Protein 5JFN (pdb70)

Structure (mmCIF, N/CA/C/O backbone):
data_5JFN
#
_entry.id   5JFN
#
_cell.length_a   83.188
_cell.length_b   106.452
_cell.length_c   125.733
_cell.angle_alpha   90.00
_cell.angle_beta   109.03
_cell.angle_gamma   90.00
#
_symmetry.space_group_name_H-M   'P 1 21 1'
#
loop_
_entity.id
_entity.type
_entity.pdbx_description
1 polymer 'Aldehyde dehydrogenase'
2 non-polymer 'propionyl Coenzyme A'
3 non-polymer 'PENTAETHYLENE GLYCOL'
4 non-polymer 'COENZYME A'
5 water water
#
loop_
_atom_site.group_PDB
_atom_site.id
_atom_site.type_symbol
_atom_site.label_atom_id
_atom_site.label_alt_id
_atom_site.label_comp_id
_atom_site.label_asym_id
_atom_site.label_entity_id
_atom_site.label_seq_id
_atom_site.pdbx_PDB_ins_code
_atom_site.Cartn_x
_atom_site.Cartn_y
_atom_site.Cartn_z
_atom_site.occupancy
_atom_site.B_iso_or_equiv
_atom_site.auth_seq_id
_atom_site.auth_comp_id
_atom_site.auth_asym_id
_atom_site.auth_atom_id
_atom_site.pdbx_PDB_model_num
ATOM 1 N N . VAL A 1 86 ? 7.221 37.245 14.056 1.00 31.08 86 VAL A N 1
ATOM 2 C CA . VAL A 1 86 ? 7.235 36.077 14.927 1.00 27.04 86 VAL A CA 1
ATOM 3 C C . VAL A 1 86 ? 8.363 35.145 14.519 1.00 23.84 86 VAL A C 1
ATOM 4 O O . VAL A 1 86 ? 8.780 35.126 13.361 1.00 22.54 86 VAL A O 1
ATOM 8 N N . SER A 1 87 ? 8.872 34.384 15.483 1.00 24.50 87 SER A N 1
ATOM 9 C CA . SER A 1 87 ? 9.823 33.332 15.159 1.00 24.57 87 SER A CA 1
ATOM 10 C C . SER A 1 87 ? 9.214 32.369 14.145 1.00 21.33 87 SER A C 1
ATOM 11 O O . SER A 1 87 ? 8.032 32.022 14.230 1.00 18.00 87 SER A O 1
ATOM 14 N N . ASP A 1 88 ? 10.013 31.971 13.156 1.00 18.48 88 ASP A N 1
ATOM 15 C CA . ASP A 1 88 ? 9.625 30.893 12.258 1.00 16.14 88 ASP A CA 1
ATOM 16 C C . ASP A 1 88 ? 10.045 29.524 12.787 1.00 18.27 88 ASP A C 1
ATOM 17 O O . ASP A 1 88 ? 9.894 28.524 12.078 1.00 17.30 88 ASP A O 1
ATOM 22 N N . GLY A 1 89 ? 10.573 29.466 14.012 1.00 15.72 89 GLY A N 1
ATOM 23 C CA . GLY A 1 89 ? 10.962 28.228 14.654 1.00 15.71 89 GLY A CA 1
ATOM 24 C C . GLY A 1 89 ? 12.302 27.658 14.237 1.00 16.27 89 GLY A C 1
ATOM 25 O O . GLY A 1 89 ? 12.660 26.571 14.703 1.00 16.12 89 GLY A O 1
ATOM 26 N N . VAL A 1 90 ? 13.061 28.345 13.386 1.00 17.25 90 VAL A N 1
ATOM 27 C CA . VAL A 1 90 ? 14.340 27.840 12.895 1.00 17.82 90 VAL A CA 1
ATOM 28 C C . VAL A 1 90 ? 15.452 28.674 13.513 1.00 19.92 90 VAL A C 1
ATOM 29 O O . VAL A 1 90 ? 15.507 29.895 13.318 1.00 23.03 90 VAL A O 1
ATOM 33 N N . PHE A 1 91 ? 16.348 28.011 14.238 1.00 14.15 91 PHE A N 1
ATOM 34 C CA . PHE A 1 91 ? 17.351 28.674 15.056 1.00 21.63 91 PHE A CA 1
ATOM 35 C C . PHE A 1 91 ? 18.751 28.356 14.554 1.00 22.45 91 PHE A C 1
ATOM 36 O O . PHE A 1 91 ? 18.994 27.301 13.965 1.00 20.41 91 PHE A O 1
ATOM 44 N N . GLU A 1 92 ? 19.675 29.288 14.796 1.00 24.25 92 GLU A N 1
ATOM 45 C CA . GLU A 1 92 ? 21.053 29.082 14.367 1.00 24.15 92 GLU A CA 1
ATOM 46 C C . GLU A 1 92 ? 21.742 28.003 15.195 1.00 24.74 92 GLU A C 1
ATOM 47 O O . GLU A 1 92 ? 22.502 27.194 14.653 1.00 30.89 92 GLU A O 1
ATOM 53 N N . THR A 1 93 ? 21.486 27.960 16.500 1.00 24.61 93 THR A N 1
ATOM 54 C CA . THR A 1 93 ? 22.115 26.974 17.369 1.00 23.22 93 THR A CA 1
ATOM 55 C C . THR A 1 93 ? 21.064 26.086 18.025 1.00 20.34 93 THR A C 1
ATOM 56 O O . THR A 1 93 ? 19.933 26.511 18.285 1.00 18.79 93 THR A O 1
ATOM 60 N N . MET A 1 94 ? 21.458 24.840 18.289 1.00 21.29 94 MET A N 1
ATOM 61 C CA . MET A 1 94 ? 20.581 23.916 18.999 1.00 22.51 94 MET A CA 1
ATOM 62 C C . MET A 1 94 ? 20.260 24.428 20.396 1.00 19.61 94 MET A C 1
ATOM 63 O O . MET A 1 94 ? 19.124 24.297 20.867 1.00 18.93 94 MET A O 1
ATOM 68 N N . ASP A 1 95 ? 21.242 25.028 21.072 1.00 21.70 95 ASP A N 1
ATOM 69 C CA . ASP A 1 95 ? 20.986 25.562 22.406 1.00 23.73 95 ASP A CA 1
ATOM 70 C C . ASP A 1 95 ? 19.890 26.621 22.375 1.00 21.14 95 ASP A C 1
ATOM 71 O O . ASP A 1 95 ? 19.011 26.641 23.246 1.00 18.35 95 ASP A O 1
ATOM 76 N N . ALA A 1 96 ? 19.920 27.509 21.378 1.00 19.39 96 ALA A N 1
ATOM 77 C CA . ALA A 1 96 ? 18.889 28.538 21.297 1.00 21.69 96 ALA A CA 1
ATOM 78 C C . ALA A 1 96 ? 17.525 27.930 20.992 1.00 16.41 96 ALA A C 1
ATOM 79 O O . ALA A 1 96 ? 16.506 28.378 21.533 1.00 16.72 96 ALA A O 1
ATOM 81 N N . ALA A 1 97 ? 17.487 26.910 20.130 1.00 16.18 97 ALA A N 1
ATOM 82 C CA . ALA A 1 97 ? 16.227 26.234 19.840 1.00 14.76 97 ALA A CA 1
ATOM 83 C C . ALA A 1 97 ? 15.638 25.611 21.100 1.00 14.06 97 ALA A C 1
ATOM 84 O O . ALA A 1 97 ? 14.442 25.751 21.371 1.00 12.96 97 ALA A O 1
ATOM 86 N N . VAL A 1 98 ? 16.468 24.917 21.881 1.00 14.16 98 VAL A N 1
ATOM 87 C CA . VAL A 1 98 ? 15.980 24.261 23.094 1.00 15.01 98 VAL A CA 1
ATOM 88 C C . VAL A 1 98 ? 15.490 25.295 24.099 1.00 16.85 98 VAL A C 1
ATOM 89 O O . VAL A 1 98 ? 14.400 25.164 24.669 1.00 14.90 98 VAL A O 1
ATOM 93 N N . GLU A 1 99 ? 16.290 26.340 24.336 1.00 16.50 99 GLU A N 1
ATOM 94 C CA . GLU A 1 99 ? 15.868 27.384 25.264 1.00 19.34 99 GLU A CA 1
ATOM 95 C C . GLU A 1 99 ? 14.534 27.979 24.839 1.00 16.50 99 GLU A C 1
ATOM 96 O O . GLU A 1 99 ? 13.635 28.154 25.666 1.00 16.69 99 GLU A O 1
ATOM 102 N N . ALA A 1 100 ? 14.370 28.248 23.544 1.00 15.52 100 ALA A N 1
ATOM 103 C CA . ALA A 1 100 ? 13.111 28.806 23.065 1.00 14.71 100 ALA A CA 1
ATOM 104 C C . ALA A 1 100 ? 11.957 27.827 23.256 1.00 14.22 100 ALA A C 1
ATOM 105 O O . ALA A 1 100 ? 10.857 28.226 23.653 1.00 13.28 100 ALA A O 1
ATOM 107 N N . ALA A 1 101 ? 12.181 26.545 22.955 1.00 13.26 101 ALA A N 1
ATOM 108 C CA . ALA A 1 101 ? 11.129 25.554 23.158 1.00 15.45 101 ALA A CA 1
ATOM 109 C C . ALA A 1 101 ? 10.798 25.379 24.635 1.00 15.28 101 ALA A C 1
ATOM 110 O O . ALA A 1 101 ? 9.643 25.102 24.979 1.00 12.87 101 ALA A O 1
ATOM 112 N N . ALA A 1 102 ? 11.794 25.522 25.516 1.00 14.96 102 ALA A N 1
ATOM 113 C CA . ALA A 1 102 ? 11.539 25.422 26.953 1.00 12.83 102 ALA A CA 1
ATOM 114 C C . ALA A 1 102 ? 10.652 26.560 27.432 1.00 18.04 102 ALA A C 1
ATOM 115 O O . ALA A 1 102 ? 9.708 26.339 28.203 1.00 13.87 102 ALA A O 1
ATOM 117 N N . LEU A 1 103 ? 10.942 27.784 26.984 1.00 15.84 103 LEU A N 1
ATOM 118 C CA . LEU A 1 103 ? 10.073 28.913 27.297 1.00 16.17 103 LEU A CA 1
ATOM 119 C C . LEU A 1 103 ? 8.698 28.728 26.673 1.00 14.96 103 LEU A C 1
ATOM 120 O O . LEU A 1 103 ? 7.676 29.004 27.310 1.00 13.49 103 LEU A O 1
ATOM 125 N N . ALA A 1 104 ? 8.654 28.246 25.428 1.00 13.04 104 ALA A N 1
ATOM 126 C CA . ALA A 1 104 ? 7.375 28.035 24.758 1.00 13.89 104 ALA A CA 1
ATOM 127 C C . ALA A 1 104 ? 6.492 27.068 25.537 1.00 13.16 104 ALA A C 1
ATOM 128 O O . ALA A 1 104 ? 5.280 27.279 25.661 1.00 12.94 104 ALA A O 1
ATOM 130 N N . GLN A 1 105 ? 7.080 25.994 26.058 1.00 13.86 105 GLN A N 1
ATOM 131 C CA . GLN A 1 105 ? 6.270 24.993 26.741 1.00 13.75 105 GLN A CA 1
ATOM 132 C C . GLN A 1 105 ? 5.811 25.486 28.110 1.00 12.91 105 GLN A C 1
ATOM 133 O O . GLN A 1 105 ? 4.715 25.129 28.559 1.00 14.02 105 GLN A O 1
ATOM 139 N N . GLN A 1 106 ? 6.617 26.314 28.780 1.00 14.17 106 GLN A N 1
ATOM 140 C CA . GLN A 1 106 ? 6.132 27.002 29.976 1.00 15.85 106 GLN A CA 1
ATOM 141 C C . GLN A 1 106 ? 4.875 27.807 29.670 1.00 16.16 106 GLN A C 1
ATOM 142 O O . GLN A 1 106 ? 3.866 27.706 30.377 1.00 13.34 106 GLN A O 1
ATOM 148 N N . GLN A 1 107 ? 4.923 28.620 28.615 1.00 14.41 107 GLN A N 1
ATOM 149 C CA . GLN A 1 107 ? 3.745 29.378 28.212 1.00 13.88 107 GLN A CA 1
ATOM 150 C C . GLN A 1 107 ? 2.619 28.454 27.773 1.00 13.34 107 GLN A C 1
ATOM 151 O O . GLN A 1 107 ? 1.444 28.701 28.078 1.00 15.49 107 GLN A O 1
ATOM 157 N N . TYR A 1 108 ? 2.961 27.382 27.053 1.00 12.99 108 TYR A N 1
ATOM 158 C CA . TYR A 1 108 ? 1.953 26.436 26.571 1.00 13.70 108 TYR A CA 1
ATOM 159 C C . TYR A 1 108 ? 1.151 25.838 27.723 1.00 15.72 108 TYR A C 1
ATOM 160 O O . TYR A 1 108 ? -0.045 25.572 27.571 1.00 14.19 108 TYR A O 1
ATOM 169 N N . LEU A 1 109 ? 1.785 25.642 28.885 1.00 11.63 109 LEU A N 1
ATOM 170 C CA . LEU A 1 109 ? 1.074 25.114 30.048 1.00 19.20 109 LEU A CA 1
ATOM 171 C C . LEU A 1 109 ? -0.098 25.992 30.464 1.00 20.72 109 LEU A C 1
ATOM 172 O O . LEU A 1 109 ? -1.030 25.493 31.103 1.00 19.44 109 LEU A O 1
ATOM 177 N N . LEU A 1 110 ? -0.069 27.284 30.126 1.00 13.89 110 LEU A N 1
ATOM 178 C CA . LEU A 1 110 ? -1.176 28.179 30.436 1.00 17.60 110 LEU A CA 1
ATOM 179 C C . LEU A 1 110 ? -2.285 28.139 29.394 1.00 21.13 110 LEU A C 1
ATOM 180 O O . LEU A 1 110 ? -3.314 28.792 29.589 1.00 20.89 110 LEU A O 1
ATOM 185 N N . CYS A 1 111 ? -2.104 27.408 28.299 1.00 17.08 111 CYS A N 1
ATOM 186 C CA . CYS A 1 111 ? -3.119 27.318 27.262 1.00 14.22 111 CYS A CA 1
ATOM 187 C C . CYS A 1 111 ? -4.136 26.235 27.603 1.00 13.01 111 CYS A C 1
ATOM 188 O O . CYS A 1 111 ? -3.842 25.279 28.321 1.00 15.49 111 CYS A O 1
ATOM 191 N N . SER A 1 112 ? -5.340 26.397 27.071 1.00 13.23 112 SER A N 1
ATOM 192 C CA . SER A 1 112 ? -6.426 25.470 27.332 1.00 12.44 112 SER A CA 1
ATOM 193 C C . SER A 1 112 ? -6.298 24.217 26.466 1.00 13.19 112 SER A C 1
ATOM 194 O O . SER A 1 112 ? -5.525 24.163 25.505 1.00 14.84 112 SER A O 1
ATOM 197 N N . MET A 1 113 ? -7.092 23.198 26.805 1.00 11.58 113 MET A N 1
ATOM 198 C CA . MET A 1 113 ? -7.203 22.048 25.912 1.00 13.78 113 MET A CA 1
ATOM 199 C C . MET A 1 113 ? -7.830 22.455 24.587 1.00 14.29 113 MET A C 1
ATOM 200 O O . MET A 1 113 ? -7.526 21.865 23.547 1.00 12.10 113 MET A O 1
ATOM 205 N N . SER A 1 114 ? -8.707 23.461 24.609 1.00 15.73 114 SER A N 1
ATOM 206 C CA . SER A 1 114 ? -9.253 23.992 23.366 1.00 18.19 114 SER A CA 1
ATOM 207 C C . SER A 1 114 ? -8.155 24.612 22.510 1.00 12.85 114 SER A C 1
ATOM 208 O O . SER A 1 114 ? -8.120 24.405 21.291 1.00 15.11 114 SER A O 1
ATOM 211 N N . ASP A 1 115 ? -7.232 25.353 23.135 1.00 12.82 115 ASP A N 1
ATOM 212 C CA . ASP A 1 115 ? -6.072 25.864 22.404 1.00 13.73 115 ASP A CA 1
ATOM 213 C C . ASP A 1 115 ? -5.271 24.724 21.790 1.00 12.05 115 ASP A C 1
ATOM 214 O O . ASP A 1 115 ? -4.939 24.754 20.599 1.00 12.04 115 ASP A O 1
ATOM 219 N N . ARG A 1 116 ? -4.941 23.710 22.599 1.00 13.79 116 ARG A N 1
ATOM 220 C CA . ARG A 1 116 ? -4.218 22.548 22.085 1.00 10.94 116 ARG A CA 1
ATOM 221 C C . ARG A 1 116 ? -4.920 21.948 20.879 1.00 9.30 116 ARG A C 1
ATOM 222 O O . ARG A 1 116 ? -4.280 21.623 19.870 1.00 9.58 116 ARG A O 1
ATOM 230 N N . ALA A 1 117 ? -6.241 21.773 20.976 1.00 9.84 117 ALA A N 1
ATOM 231 C CA . ALA A 1 117 ? -6.985 21.190 19.867 1.00 11.01 117 ALA A CA 1
ATOM 232 C C . ALA A 1 117 ? -6.883 22.058 18.619 1.00 11.80 117 ALA A C 1
ATOM 233 O O . ALA A 1 117 ? -6.749 21.541 17.504 1.00 10.60 117 ALA A O 1
ATOM 235 N N . ARG A 1 118 ? -6.938 23.384 18.787 1.00 11.39 118 ARG A N 1
ATOM 236 C CA . ARG A 1 118 ? -6.812 24.267 17.629 1.00 12.96 118 ARG A CA 1
ATOM 237 C C . ARG A 1 118 ? -5.443 24.124 16.980 1.00 9.38 118 ARG A C 1
ATOM 238 O O . ARG A 1 118 ? -5.328 24.116 15.746 1.00 9.92 118 ARG A O 1
ATOM 246 N N . PHE A 1 119 ? -4.391 23.984 17.793 1.00 9.21 119 PHE A N 1
ATOM 247 C CA . PHE A 1 119 ? -3.045 23.861 17.235 1.00 10.38 119 PHE A CA 1
ATOM 248 C C . PHE A 1 119 ? -2.866 22.522 16.531 1.00 11.31 119 PHE A C 1
ATOM 249 O O . PHE A 1 119 ? -2.256 22.456 15.457 1.00 11.05 119 PHE A O 1
ATOM 257 N N . VAL A 1 120 ? -3.391 21.446 17.126 1.00 9.90 120 VAL A N 1
ATOM 258 C CA . VAL A 1 120 ? -3.394 20.140 16.468 1.00 12.11 120 VAL A CA 1
ATOM 259 C C . VAL A 1 120 ? -4.102 20.219 15.122 1.00 11.24 120 VAL A C 1
ATOM 260 O O . VAL A 1 120 ? -3.573 19.776 14.096 1.00 10.92 120 VAL A O 1
ATOM 264 N N . GLN A 1 121 ? -5.325 20.760 15.110 1.00 11.03 121 GLN A N 1
ATOM 265 C CA . GLN A 1 121 ? -6.033 20.939 13.846 1.00 11.16 121 GLN A CA 1
ATOM 266 C C . GLN A 1 121 ? -5.232 21.805 12.882 1.00 13.02 121 GLN A C 1
ATOM 267 O O . GLN A 1 121 ? -5.263 21.575 11.663 1.00 13.51 121 GLN A O 1
ATOM 273 N N . GLY A 1 122 ? -4.492 22.783 13.411 1.00 13.27 122 GLY A N 1
ATOM 274 C CA . GLY A 1 122 ? -3.669 23.623 12.556 1.00 13.44 122 GLY A CA 1
ATOM 275 C C . GLY A 1 122 ? -2.600 22.835 11.827 1.00 15.79 122 GLY A C 1
ATOM 276 O O . GLY A 1 122 ? -2.386 23.025 10.627 1.00 12.22 122 GLY A O 1
ATOM 277 N N . ILE A 1 123 ? -1.918 21.933 12.540 1.00 10.99 123 ILE A N 1
ATOM 278 C CA . ILE A 1 123 ? -0.895 21.114 11.896 1.00 14.00 123 ILE A CA 1
ATOM 279 C C . ILE A 1 123 ? -1.524 20.180 10.869 1.00 15.71 123 ILE A C 1
ATOM 280 O O . ILE A 1 123 ? -0.990 20.004 9.769 1.00 15.97 123 ILE A O 1
ATOM 285 N N . ARG A 1 124 ? -2.660 19.563 11.210 1.00 11.77 124 ARG A N 1
ATOM 286 C CA . ARG A 1 124 ? -3.390 18.778 10.221 1.00 14.44 124 ARG A CA 1
ATOM 287 C C . ARG A 1 124 ? -3.660 19.607 8.971 1.00 14.99 124 ARG A C 1
ATOM 288 O O . ARG A 1 124 ? -3.399 19.165 7.848 1.00 11.74 124 ARG A O 1
ATOM 296 N N . ASP A 1 125 ? -4.180 20.822 9.160 1.00 12.83 125 ASP A N 1
ATOM 297 C CA . ASP A 1 125 ? -4.493 21.683 8.025 1.00 15.78 125 ASP A CA 1
ATOM 298 C C . ASP A 1 125 ? -3.257 21.976 7.185 1.00 13.68 125 ASP A C 1
ATOM 299 O O . ASP A 1 125 ? -3.351 22.095 5.957 1.00 15.68 125 ASP A O 1
ATOM 304 N N . VAL A 1 126 ? -2.092 22.116 7.822 1.00 12.02 126 VAL A N 1
ATOM 305 C CA . VAL A 1 126 ? -0.885 22.435 7.062 1.00 12.95 126 VAL A CA 1
ATOM 306 C C . VAL A 1 126 ? -0.585 21.328 6.061 1.00 16.57 126 VAL A C 1
ATOM 307 O O . VAL A 1 126 ? -0.415 21.578 4.863 1.00 12.26 126 VAL A O 1
ATOM 311 N N . ILE A 1 127 ? -0.533 20.082 6.537 1.00 12.16 127 ILE A N 1
ATOM 312 C CA . ILE A 1 127 ? -0.113 18.991 5.665 1.00 12.19 127 ILE A CA 1
ATOM 313 C C . ILE A 1 127 ? -1.257 18.516 4.777 1.00 12.48 127 ILE A C 1
ATOM 314 O O . ILE A 1 127 ? -1.017 17.980 3.689 1.00 14.12 127 ILE A O 1
ATOM 319 N N . LEU A 1 128 ? -2.504 18.698 5.205 1.00 11.48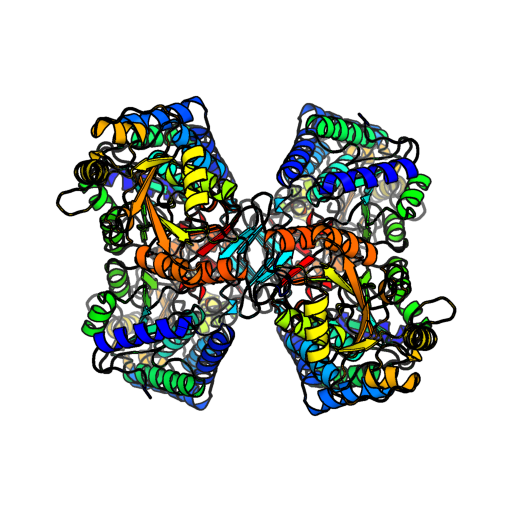 128 LEU A N 1
ATOM 320 C CA . LEU A 1 128 ? -3.636 18.220 4.423 1.00 15.34 128 LEU A CA 1
ATOM 321 C C . LEU A 1 128 ? -4.096 19.213 3.366 1.00 18.07 128 LEU A C 1
ATOM 322 O O . LEU A 1 128 ? -4.914 18.855 2.510 1.00 15.73 128 LEU A O 1
ATOM 327 N N . ASN A 1 129 ? -3.615 20.447 3.411 1.00 13.52 129 ASN A N 1
ATOM 328 C CA . ASN A 1 129 ? -3.856 21.357 2.302 1.00 17.17 129 ASN A CA 1
ATOM 329 C C . ASN A 1 129 ? -3.272 20.745 1.035 1.00 12.69 129 ASN A C 1
ATOM 330 O O . ASN A 1 129 ? -2.076 20.446 0.981 1.00 14.20 129 ASN A O 1
ATOM 335 N N . GLN A 1 130 ? -4.126 20.521 0.032 1.00 18.25 130 GLN A N 1
ATOM 336 C CA . GLN A 1 130 ? -3.730 19.702 -1.116 1.00 19.97 130 GLN A CA 1
ATOM 337 C C . GLN A 1 130 ? -2.442 20.206 -1.751 1.00 19.01 130 GLN A C 1
ATOM 338 O O . GLN A 1 130 ? -1.512 19.432 -2.011 1.00 16.56 130 GLN A O 1
ATOM 344 N N . ASP A 1 131 ? -2.367 21.514 -1.998 1.00 17.61 131 ASP A N 1
ATOM 345 C CA . ASP A 1 131 ? -1.190 22.069 -2.654 1.00 16.53 131 ASP A CA 1
ATOM 346 C C . ASP A 1 131 ? 0.061 21.845 -1.815 1.00 14.80 131 ASP A C 1
ATOM 347 O O . ASP A 1 131 ? 1.130 21.530 -2.350 1.00 14.32 131 ASP A O 1
ATOM 352 N N . THR A 1 132 ? -0.055 22.012 -0.492 1.00 12.28 132 THR A N 1
ATOM 353 C CA . THR A 1 132 ? 1.082 21.772 0.391 1.00 10.58 132 THR A CA 1
ATOM 354 C C . THR A 1 132 ? 1.404 20.286 0.461 1.00 14.31 132 THR A C 1
ATOM 355 O O . THR A 1 132 ? 2.577 19.896 0.507 1.00 15.32 132 THR A O 1
ATOM 359 N N . LEU A 1 133 ? 0.367 19.452 0.501 1.00 11.67 133 LEU A N 1
ATOM 360 C CA . LEU A 1 133 ? 0.552 18.007 0.489 1.00 16.17 133 LEU A CA 1
ATOM 361 C C . LEU A 1 133 ? 1.404 17.587 -0.699 1.00 13.71 133 LEU A C 1
ATOM 362 O O . LEU A 1 133 ? 2.379 16.843 -0.555 1.00 14.39 133 LEU A O 1
ATOM 367 N N . GLU A 1 134 ? 1.070 18.103 -1.879 1.00 11.90 134 GLU A N 1
ATOM 368 C CA . GLU A 1 134 ? 1.805 17.728 -3.083 1.00 18.60 134 GLU A CA 1
ATOM 369 C C . GLU A 1 134 ? 3.216 18.298 -3.068 1.00 15.21 134 GLU A C 1
ATOM 370 O O . GLU A 1 134 ? 4.168 17.619 -3.468 1.00 15.22 134 GLU A O 1
ATOM 376 N N . LYS A 1 135 ? 3.372 19.533 -2.586 1.00 16.71 135 LYS A N 1
ATOM 377 C CA . LYS A 1 135 ? 4.691 20.153 -2.517 1.00 15.97 135 LYS A CA 1
ATOM 378 C C . LYS A 1 135 ? 5.618 19.385 -1.582 1.00 19.92 135 LYS A C 1
ATOM 379 O O . LYS A 1 135 ? 6.771 19.096 -1.932 1.00 20.11 135 LYS A O 1
ATOM 385 N N . MET A 1 136 ? 5.138 19.068 -0.373 1.00 14.92 136 MET A N 1
ATOM 386 C CA . MET A 1 136 ? 5.942 18.295 0.573 1.00 16.62 136 MET A CA 1
ATOM 387 C C . MET A 1 136 ? 6.333 16.946 -0.010 1.00 14.02 136 MET A C 1
ATOM 388 O O . MET A 1 136 ? 7.470 16.488 0.156 1.00 17.77 136 MET A O 1
ATOM 393 N N . SER A 1 137 ? 5.390 16.281 -0.669 1.00 12.83 137 SER A N 1
ATOM 394 C CA . SER A 1 137 ? 5.662 14.949 -1.196 1.00 18.46 137 SER A CA 1
ATOM 395 C C . SER A 1 137 ? 6.701 15.005 -2.308 1.00 18.06 137 SER A C 1
ATOM 396 O O . SER A 1 137 ? 7.650 14.213 -2.327 1.00 15.42 137 SER A O 1
ATOM 399 N N . ARG A 1 138 ? 6.549 15.953 -3.234 1.00 16.79 138 ARG A N 1
ATOM 400 C CA . ARG A 1 138 ? 7.503 16.057 -4.331 1.00 18.00 138 ARG A CA 1
ATOM 401 C C . ARG A 1 138 ? 8.862 16.519 -3.830 1.00 15.75 138 ARG A C 1
ATOM 402 O O . ARG A 1 138 ? 9.899 15.980 -4.231 1.00 15.84 138 ARG A O 1
ATOM 410 N N . MET A 1 139 ? 8.871 17.505 -2.931 1.00 15.94 139 MET A N 1
ATOM 411 C CA . MET A 1 139 ? 10.128 18.061 -2.449 1.00 14.66 139 MET A CA 1
ATOM 412 C C . MET A 1 139 ? 10.955 17.016 -1.715 1.00 15.83 139 MET A C 1
ATOM 413 O O . MET A 1 139 ? 12.182 16.974 -1.859 1.00 15.79 139 MET A O 1
ATOM 418 N N . ALA A 1 140 ? 10.303 16.172 -0.906 1.00 16.63 140 ALA A N 1
ATOM 419 C CA . ALA A 1 140 ? 11.037 15.149 -0.168 1.00 16.26 140 ALA A CA 1
ATOM 420 C C . ALA A 1 140 ? 11.732 14.182 -1.118 1.00 12.72 140 ALA A C 1
ATOM 421 O O . ALA A 1 140 ? 12.912 13.859 -0.940 1.00 17.39 140 ALA A O 1
ATOM 423 N N . VAL A 1 141 ? 11.003 13.699 -2.127 1.00 11.33 141 VAL A N 1
ATOM 424 C CA . VAL A 1 141 ? 11.579 12.764 -3.098 1.00 18.13 141 VAL A CA 1
ATOM 425 C C . VAL A 1 141 ? 12.750 13.408 -3.828 1.00 17.54 141 VAL A C 1
ATOM 426 O O . VAL A 1 141 ? 13.821 12.807 -3.984 1.00 17.15 141 VAL A O 1
ATOM 430 N N . GLU A 1 142 ? 12.565 14.648 -4.283 1.00 18.04 142 GLU A N 1
ATOM 431 C CA . GLU A 1 142 ? 13.618 15.298 -5.056 1.00 20.70 142 GLU A CA 1
ATOM 432 C C . GLU A 1 142 ? 14.825 15.623 -4.184 1.00 16.40 142 GLU A C 1
ATOM 433 O O . GLU A 1 142 ? 15.970 15.480 -4.628 1.00 15.21 142 GLU A O 1
ATOM 439 N N . GLU A 1 143 ? 14.600 16.028 -2.928 1.00 15.36 143 GLU A N 1
ATOM 440 C CA . GLU A 1 143 ? 15.732 16.352 -2.064 1.00 12.36 143 GLU A CA 1
ATOM 441 C C . GLU A 1 143 ? 16.478 15.097 -1.617 1.00 15.04 143 GLU A C 1
ATOM 442 O O . GLU A 1 143 ? 17.715 15.067 -1.621 1.00 15.92 143 GLU A O 1
ATOM 448 N N . THR A 1 144 ? 15.750 14.062 -1.184 1.00 18.85 144 THR A N 1
ATOM 449 C CA . THR A 1 144 ? 16.411 12.885 -0.630 1.00 15.61 144 THR A CA 1
ATOM 450 C C . THR A 1 144 ? 16.779 11.851 -1.684 1.00 15.14 144 THR A C 1
ATOM 451 O O . THR A 1 144 ? 17.659 11.024 -1.430 1.00 16.10 144 THR A O 1
ATOM 455 N N . GLY A 1 145 ? 16.124 11.870 -2.843 1.00 17.18 145 GLY A N 1
ATOM 456 C CA . GLY A 1 145 ? 16.298 10.799 -3.802 1.00 18.66 145 GLY A CA 1
ATOM 457 C C . GLY A 1 145 ? 15.638 9.496 -3.408 1.00 24.03 145 GLY A C 1
ATOM 458 O O . GLY A 1 145 ? 15.845 8.484 -4.086 1.00 19.08 145 GLY A O 1
ATOM 459 N N . MET A 1 146 ? 14.840 9.490 -2.341 1.00 20.14 146 MET A N 1
ATOM 460 C CA . MET A 1 146 ? 14.254 8.273 -1.790 1.00 18.26 146 MET A CA 1
ATOM 461 C C . MET A 1 146 ? 12.737 8.354 -1.816 1.00 19.09 146 MET A C 1
ATOM 462 O O . MET A 1 146 ? 12.151 9.382 -1.453 1.00 18.92 146 MET A O 1
ATOM 467 N N . GLY A 1 147 ? 12.105 7.262 -2.222 1.00 17.94 147 GLY A N 1
ATOM 468 C CA . GLY A 1 147 ? 10.662 7.191 -2.217 1.00 12.13 147 GLY A CA 1
ATOM 469 C C . GLY A 1 147 ? 10.058 7.650 -3.521 1.00 21.99 147 GLY A C 1
ATOM 470 O O . GLY A 1 147 ? 10.749 7.906 -4.510 1.00 19.11 147 GLY A O 1
ATOM 471 N N . ASN A 1 148 ? 8.730 7.751 -3.529 1.00 14.46 148 ASN A N 1
ATOM 472 C CA . ASN A 1 148 ? 8.052 8.237 -4.719 1.00 19.33 148 ASN A CA 1
ATOM 473 C C . ASN A 1 148 ? 6.906 9.153 -4.321 1.00 19.86 148 ASN A C 1
ATOM 474 O O . ASN A 1 148 ? 6.340 9.057 -3.229 1.00 17.68 148 ASN A O 1
ATOM 479 N N . TYR A 1 149 ? 6.558 10.026 -5.264 1.00 17.45 149 TYR A N 1
ATOM 480 C CA . TYR A 1 149 ? 5.672 11.148 -4.990 1.00 17.60 149 TYR A CA 1
ATOM 481 C C . TYR A 1 149 ? 4.255 10.686 -4.666 1.00 20.22 149 TYR A C 1
ATOM 482 O O . TYR A 1 149 ? 3.651 11.148 -3.690 1.00 14.24 149 TYR A O 1
ATOM 491 N N . GLU A 1 150 ? 3.708 9.769 -5.472 1.00 15.64 150 GLU A N 1
ATOM 492 C CA . GLU A 1 150 ? 2.316 9.365 -5.297 1.00 14.45 150 GLU A CA 1
ATOM 493 C C . GLU A 1 150 ? 2.079 8.760 -3.917 1.00 16.63 150 GLU A C 1
ATOM 494 O O . GLU A 1 150 ? 1.024 8.975 -3.308 1.00 18.04 150 GLU A O 1
ATOM 500 N N . HIS A 1 151 ? 3.053 8.013 -3.401 1.00 11.99 151 HIS A N 1
ATOM 501 C CA . HIS A 1 151 ? 2.864 7.347 -2.119 1.00 15.71 151 HIS A CA 1
ATOM 502 C C . HIS A 1 151 ? 3.151 8.270 -0.948 1.00 17.64 151 HIS A C 1
ATOM 503 O O . HIS A 1 151 ? 2.569 8.093 0.128 1.00 14.27 151 HIS A O 1
ATOM 510 N N . LYS A 1 152 ? 4.043 9.249 -1.123 1.00 15.91 152 LYS A N 1
ATOM 511 C CA . LYS A 1 152 ? 4.205 10.246 -0.073 1.00 15.64 152 LYS A CA 1
ATOM 512 C C . LYS A 1 152 ? 2.949 11.095 0.079 1.00 14.45 152 LYS A C 1
ATOM 513 O O . LYS A 1 152 ? 2.639 11.542 1.189 1.00 13.57 152 LYS A O 1
ATOM 519 N N . LEU A 1 153 ? 2.197 11.300 -1.009 1.00 13.57 153 LEU A N 1
ATOM 520 C CA . LEU A 1 153 ? 0.869 11.897 -0.888 1.00 13.52 153 LEU A CA 1
ATOM 521 C C . LEU A 1 153 ? 0.015 11.109 0.093 1.00 16.32 153 LEU A C 1
ATOM 522 O O . LEU A 1 153 ? -0.653 11.678 0.965 1.00 16.33 153 LEU A O 1
ATOM 527 N N . ILE A 1 154 ? 0.021 9.786 -0.046 1.00 15.66 154 ILE A N 1
ATOM 528 C CA . ILE A 1 154 ? -0.782 8.938 0.826 1.00 13.15 154 ILE A CA 1
ATOM 529 C C . ILE A 1 154 ? -0.254 8.990 2.253 1.00 12.32 154 ILE A C 1
ATOM 530 O O . ILE A 1 154 ? -1.026 9.138 3.209 1.00 15.42 154 ILE A O 1
ATOM 535 N N . LYS A 1 155 ? 1.068 8.902 2.420 1.00 12.03 155 LYS A N 1
ATOM 536 C CA . LYS A 1 155 ? 1.632 8.802 3.764 1.00 15.45 155 LYS A CA 1
ATOM 537 C C . LYS A 1 155 ? 1.501 10.117 4.522 1.00 15.79 155 LYS A C 1
ATOM 538 O O . LYS A 1 155 ? 1.137 10.125 5.705 1.00 12.99 155 LYS A O 1
ATOM 544 N N . ASN A 1 156 ? 1.794 11.240 3.862 1.00 12.69 156 ASN A N 1
ATOM 545 C CA . ASN A 1 156 ? 1.597 12.533 4.508 1.00 13.46 156 ASN A CA 1
ATOM 546 C C . ASN A 1 156 ? 0.140 12.733 4.894 1.00 12.74 156 ASN A C 1
ATOM 547 O O . ASN A 1 156 ? -0.155 13.228 5.988 1.00 13.22 156 ASN A O 1
ATOM 552 N N . ARG A 1 157 ? -0.788 12.349 4.012 1.00 10.71 157 ARG A N 1
ATOM 553 C CA . ARG A 1 157 ? -2.200 12.444 4.363 1.00 13.86 157 ARG A CA 1
ATOM 554 C C . ARG A 1 157 ? -2.530 11.529 5.531 1.00 16.48 157 ARG A C 1
ATOM 555 O O . ARG A 1 157 ? -3.274 11.912 6.440 1.00 13.14 157 ARG A O 1
ATOM 563 N N . LEU A 1 158 ? -1.983 10.314 5.520 1.00 13.57 158 LEU A N 1
ATOM 564 C CA . LEU A 1 158 ? -2.187 9.402 6.637 1.00 16.55 158 LEU A CA 1
ATOM 565 C C . LEU A 1 158 ? -1.730 10.033 7.944 1.00 16.31 158 LEU A C 1
ATOM 566 O O . LEU A 1 158 ? -2.413 9.922 8.971 1.00 14.75 158 LEU A O 1
ATOM 571 N N . ALA A 1 159 ? -0.569 10.693 7.925 1.00 12.89 159 ALA A N 1
ATOM 572 C CA . ALA A 1 159 ? -0.070 11.362 9.124 1.00 13.09 159 ALA A CA 1
ATOM 573 C C . ALA A 1 159 ? -1.001 12.492 9.549 1.00 15.03 159 ALA A C 1
ATOM 574 O O . ALA A 1 159 ? -1.324 12.635 10.733 1.00 13.30 159 ALA A O 1
ATOM 576 N N . GLY A 1 160 ? -1.438 13.315 8.594 1.00 11.94 160 GLY A N 1
ATOM 577 C CA . GLY A 1 160 ? -2.327 14.412 8.940 1.00 13.95 160 GLY A CA 1
ATOM 578 C C . GLY A 1 160 ? -3.701 13.946 9.390 1.00 15.47 160 GLY A C 1
ATOM 579 O O . GLY A 1 160 ? -4.305 14.541 10.290 1.00 13.77 160 GLY A O 1
ATOM 580 N N . GLU A 1 161 ? -4.211 12.873 8.785 1.00 12.11 161 GLU A N 1
ATOM 581 C CA . GLU A 1 161 ? -5.584 12.460 9.054 1.00 17.65 161 GLU A CA 1
ATOM 582 C C . GLU A 1 161 ? -5.729 11.530 10.257 1.00 15.00 161 GLU A C 1
ATOM 583 O O . GLU A 1 161 ? -6.723 11.630 10.984 1.00 13.86 161 GLU A O 1
ATOM 589 N N . LYS A 1 162 ? -4.794 10.604 10.475 1.00 11.56 162 LYS A N 1
ATOM 590 C CA . LYS A 1 162 ? -5.021 9.527 11.432 1.00 12.92 162 LYS A CA 1
ATOM 591 C C . LYS A 1 162 ? -4.083 9.558 12.634 1.00 13.54 162 LYS A C 1
ATOM 592 O O . LYS A 1 162 ? -4.124 8.638 13.456 1.00 15.23 162 LYS A O 1
ATOM 598 N N . THR A 1 163 ? -3.255 10.587 12.772 1.00 12.86 163 THR A N 1
ATOM 599 C CA . THR A 1 163 ? -2.525 10.774 14.023 1.00 10.15 163 THR A CA 1
ATOM 600 C C . THR A 1 163 ? -3.501 11.206 15.116 1.00 10.11 163 THR A C 1
ATOM 601 O O . THR A 1 163 ? -4.254 12.170 14.920 1.00 11.07 163 THR A O 1
ATOM 605 N N . PRO A 1 164 ? -3.542 10.516 16.260 1.00 9.77 164 PRO A N 1
ATOM 606 C CA . PRO A 1 164 ? -4.446 10.942 17.336 1.00 7.56 164 PRO A CA 1
ATOM 607 C C . PRO A 1 164 ? -4.123 12.351 17.813 1.00 9.79 164 PRO A C 1
ATOM 608 O O . PRO A 1 164 ? -2.959 12.752 17.874 1.00 11.37 164 PRO A O 1
ATOM 612 N N . GLY A 1 165 ? -5.170 13.098 18.145 1.00 9.77 165 GLY A N 1
ATOM 613 C CA . GLY A 1 165 ? -5.079 14.402 18.782 1.00 11.44 165 GLY A CA 1
ATOM 614 C C . GLY A 1 165 ? -5.327 14.322 20.276 1.00 10.35 165 GLY A C 1
ATOM 615 O O . GLY A 1 165 ? -5.018 13.317 20.926 1.00 10.92 165 GLY A O 1
ATOM 616 N N . ILE A 1 166 ? -5.910 15.390 20.836 1.00 8.79 166 ILE A N 1
ATOM 617 C CA . ILE A 1 166 ? -6.073 15.438 22.289 1.00 10.96 166 ILE A CA 1
ATOM 618 C C . ILE A 1 166 ? -7.055 14.388 22.792 1.00 13.76 166 ILE A C 1
ATOM 619 O O . ILE A 1 166 ? -7.061 14.077 23.989 1.00 12.30 166 ILE A O 1
ATOM 624 N N . GLU A 1 167 ? -7.890 13.826 21.917 1.00 15.08 167 GLU A N 1
ATOM 625 C CA . GLU A 1 167 ? -8.765 12.743 22.348 1.00 11.80 167 GLU A CA 1
ATOM 626 C C . GLU A 1 167 ? -7.970 11.521 22.794 1.00 12.84 167 GLU A C 1
ATOM 627 O O . GLU A 1 167 ? -8.517 10.657 23.487 1.00 12.32 167 GLU A O 1
ATOM 633 N N . ASP A 1 168 ? -6.687 11.443 22.431 1.00 12.12 168 ASP A N 1
ATOM 634 C CA . ASP A 1 168 ? -5.836 10.347 22.887 1.00 12.11 168 ASP A CA 1
ATOM 635 C C . ASP A 1 168 ? -5.611 10.394 24.396 1.00 15.95 168 ASP A C 1
ATOM 636 O O . ASP A 1 168 ? -5.327 9.360 25.012 1.00 13.17 168 ASP A O 1
ATOM 641 N N . LEU A 1 169 ? -5.717 11.578 24.999 1.00 12.63 169 LEU A N 1
ATOM 642 C CA . LEU A 1 169 ? -5.345 11.785 26.399 1.00 13.09 169 LEU A CA 1
ATOM 643 C C . LEU A 1 169 ? -6.553 11.504 27.288 1.00 11.57 169 LEU A C 1
ATOM 644 O O . LEU A 1 169 ? -7.145 12.388 27.908 1.00 13.78 169 LEU A O 1
ATOM 649 N N . THR A 1 170 ? -6.917 10.228 27.329 1.00 12.88 170 THR A N 1
ATOM 650 C CA . THR A 1 170 ? -8.067 9.809 28.105 1.00 12.63 170 THR A CA 1
ATOM 651 C C . THR A 1 170 ? -7.775 9.919 29.597 1.00 13.87 170 THR A C 1
ATOM 652 O O . THR A 1 170 ? -6.631 10.088 30.034 1.00 11.69 170 THR A O 1
ATOM 656 N N . THR A 1 171 ? -8.844 9.820 30.378 1.00 11.10 171 THR A N 1
ATOM 657 C CA . THR A 1 171 ? -8.790 9.879 31.829 1.00 13.36 171 THR A CA 1
ATOM 658 C C . THR A 1 171 ? -9.321 8.567 32.386 1.00 13.11 171 THR A C 1
ATOM 659 O O . THR A 1 171 ? -10.366 8.079 31.941 1.00 13.67 171 THR A O 1
ATOM 663 N N . ASP A 1 172 ? -8.588 7.985 33.330 1.00 11.98 172 ASP A N 1
ATOM 664 C CA . ASP A 1 172 ? -9.061 6.835 34.092 1.00 14.44 172 ASP A CA 1
ATOM 665 C C . ASP A 1 172 ? -9.589 7.331 35.430 1.00 13.87 172 ASP A C 1
ATOM 666 O O . ASP A 1 172 ? -9.007 8.240 36.029 1.00 12.52 172 ASP A O 1
ATOM 671 N N . ALA A 1 173 ? -10.681 6.729 35.902 1.00 13.86 173 ALA A N 1
ATOM 672 C CA . ALA A 1 173 ? -11.255 7.110 37.185 1.00 12.72 173 ALA A CA 1
ATOM 673 C C . ALA A 1 173 ? -11.661 5.866 37.958 1.00 16.62 173 ALA A C 1
ATOM 674 O O . ALA A 1 173 ? -12.091 4.864 37.383 1.00 12.20 173 ALA A O 1
ATOM 676 N N . PHE A 1 174 ? -11.510 5.945 39.276 1.00 12.35 174 PHE A N 1
ATOM 677 C CA . PHE A 1 174 ? -11.899 4.866 40.175 1.00 11.84 174 PHE A CA 1
ATOM 678 C C . PHE A 1 174 ? -12.474 5.514 41.419 1.00 13.63 174 PHE A C 1
ATOM 679 O O . PHE A 1 174 ? -11.825 6.373 42.022 1.00 12.46 174 PHE A O 1
ATOM 687 N N . SER A 1 175 ? -13.700 5.142 41.777 1.00 13.76 175 SER A N 1
ATOM 688 C CA . SER A 1 175 ? -14.359 5.741 42.927 1.00 14.38 175 SER A CA 1
ATOM 689 C C . SER A 1 175 ? -14.872 4.644 43.845 1.00 13.13 175 SER A C 1
ATOM 690 O O . SER A 1 175 ? -15.250 3.556 43.399 1.00 11.16 175 SER A O 1
ATOM 693 N N . GLY A 1 176 ? -14.876 4.949 45.133 1.00 10.52 176 GLY A N 1
ATOM 694 C CA . GLY A 1 176 ? -15.258 3.969 46.127 1.00 11.63 176 GLY A CA 1
ATOM 695 C C . GLY A 1 176 ? -15.188 4.589 47.501 1.00 13.89 176 GLY A C 1
ATOM 696 O O . GLY A 1 176 ? -15.218 5.814 47.641 1.00 13.52 176 GLY A O 1
ATOM 697 N N . ASP A 1 177 ? -15.065 3.729 48.516 1.00 12.54 177 ASP A N 1
ATOM 698 C CA . ASP A 1 177 ? -15.103 4.202 49.897 1.00 14.93 177 ASP A CA 1
ATOM 699 C C . ASP A 1 177 ? -13.981 5.181 50.202 1.00 13.78 177 ASP A C 1
ATOM 700 O O . ASP A 1 177 ? -14.138 6.057 51.060 1.00 14.11 177 ASP A O 1
ATOM 705 N N . ASN A 1 178 ? -12.843 5.045 49.531 1.00 10.57 178 ASN A N 1
ATOM 706 C CA . ASN A 1 178 ? -11.702 5.912 49.782 1.00 14.12 178 ASN A CA 1
ATOM 707 C C . ASN A 1 178 ? -11.725 7.171 48.932 1.00 11.18 178 ASN A C 1
ATOM 708 O O . ASN A 1 178 ? -10.747 7.925 48.933 1.00 12.95 178 ASN A O 1
ATOM 713 N N . GLY A 1 179 ? -12.808 7.409 48.202 1.00 12.06 179 GLY A N 1
ATOM 714 C CA . GLY A 1 179 ? -12.936 8.630 47.436 1.00 8.57 179 GLY A CA 1
ATOM 715 C C . GLY A 1 179 ? -12.839 8.413 45.940 1.00 11.36 179 GLY A C 1
ATOM 716 O O . GLY A 1 179 ? -13.401 7.462 45.392 1.00 13.08 179 GLY A O 1
ATOM 717 N N . LEU A 1 180 ? -12.132 9.310 45.270 1.00 12.22 180 LEU A N 1
ATOM 718 C CA . LEU A 1 180 ? -11.991 9.286 43.828 1.00 10.70 180 LEU A CA 1
ATOM 719 C C . LEU A 1 180 ? -10.508 9.320 43.495 1.00 13.22 180 LEU A C 1
ATOM 720 O O . LEU A 1 180 ? -9.744 10.069 44.112 1.00 12.07 180 LEU A O 1
ATOM 725 N N . THR A 1 181 ? -10.104 8.490 42.541 1.00 10.60 181 THR A N 1
ATOM 726 C CA . THR A 1 181 ? -8.764 8.544 41.981 1.00 11.49 181 THR A CA 1
ATOM 727 C C . THR A 1 181 ? -8.879 8.810 40.492 1.00 12.29 181 THR A C 1
ATOM 728 O O . THR A 1 181 ? -9.641 8.132 39.799 1.00 13.34 181 THR A O 1
ATOM 732 N N . LEU A 1 182 ? -8.145 9.813 40.019 1.00 8.78 182 LEU A N 1
ATOM 733 C CA . LEU A 1 182 ? -8.066 10.153 38.610 1.00 12.09 182 LEU A CA 1
ATOM 734 C C . LEU A 1 182 ? -6.652 9.893 38.125 1.00 11.89 182 LEU A C 1
ATOM 735 O O . LEU A 1 182 ? -5.681 10.154 38.841 1.00 12.74 182 LEU A O 1
ATOM 740 N N . VAL A 1 183 ? -6.541 9.374 36.910 1.00 11.69 183 VAL A N 1
ATOM 741 C CA . VAL A 1 183 ? -5.253 9.147 36.276 1.00 11.26 183 VAL A CA 1
ATOM 742 C C . VAL A 1 183 ? -5.274 9.891 34.946 1.00 9.47 183 VAL A C 1
ATOM 743 O O . VAL A 1 183 ? -6.156 9.653 34.113 1.00 10.79 183 VAL A O 1
ATOM 747 N N . GLU A 1 184 ? -4.329 10.811 34.762 1.00 8.67 184 GLU A N 1
ATOM 748 C CA . GLU A 1 184 ? -4.304 11.692 33.601 1.00 7.94 184 GLU A CA 1
ATOM 749 C C . GLU A 1 184 ? -2.946 11.628 32.915 1.00 12.41 184 GLU A C 1
ATOM 750 O O . GLU A 1 184 ? -1.942 11.250 33.520 1.00 12.50 184 GLU A O 1
ATOM 756 N N . TYR A 1 185 ? -2.930 12.040 31.644 1.00 11.91 185 TYR A N 1
ATOM 757 C CA . TYR A 1 185 ? -1.718 12.132 30.835 1.00 9.77 185 TYR A CA 1
ATOM 758 C C . TYR A 1 185 ? -1.293 13.589 30.720 1.00 14.86 185 TYR A C 1
ATOM 759 O O . TYR A 1 185 ? -2.004 14.394 30.111 1.00 12.39 185 TYR A O 1
ATOM 768 N N . SER A 1 186 ? -0.125 13.914 31.262 1.00 10.06 186 SER A N 1
ATOM 769 C CA . SER A 1 186 ? 0.363 15.281 31.365 1.00 11.31 186 SER A CA 1
ATOM 770 C C . SER A 1 186 ? 1.690 15.445 30.623 1.00 11.49 186 SER A C 1
ATOM 771 O O . SER A 1 186 ? 2.356 14.453 30.312 1.00 12.23 186 SER A O 1
ATOM 774 N N . PRO A 1 187 ? 2.106 16.684 30.332 1.00 13.06 187 PRO A N 1
ATOM 775 C CA . PRO A 1 187 ? 3.306 16.892 29.506 1.00 13.08 187 PRO A CA 1
ATOM 776 C C . PRO A 1 187 ? 4.583 16.409 30.168 1.00 12.64 187 PRO A C 1
ATOM 777 O O . PRO A 1 187 ? 4.722 16.418 31.393 1.00 12.94 187 PRO A O 1
ATOM 781 N N . PHE A 1 188 ? 5.535 15.993 29.326 1.00 11.84 188 PHE A N 1
ATOM 782 C CA . PHE A 1 188 ? 6.914 15.858 29.786 1.00 12.29 188 PHE A CA 1
ATOM 783 C C . PHE A 1 188 ? 7.582 17.222 29.892 1.00 13.90 188 PHE A C 1
ATOM 784 O O . PHE A 1 188 ? 8.230 17.536 30.896 1.00 14.88 188 PHE A O 1
ATOM 792 N N . GLY A 1 189 ? 7.413 18.053 28.872 1.00 14.08 189 GLY A N 1
ATOM 793 C CA . GLY A 1 189 ? 8.119 19.312 28.786 1.00 12.56 189 GLY A CA 1
ATOM 794 C C . GLY A 1 189 ? 8.649 19.492 27.381 1.00 16.11 189 GLY A C 1
ATOM 795 O O . GLY A 1 189 ? 7.890 19.397 26.412 1.00 12.12 189 GLY A O 1
ATOM 796 N N . VAL A 1 190 ? 9.942 19.733 27.251 1.00 11.87 190 VAL A N 1
ATOM 797 C CA . VAL A 1 190 ? 10.579 19.821 25.945 1.00 13.64 190 VAL A CA 1
ATOM 798 C C . VAL A 1 190 ? 10.962 18.421 25.502 1.00 12.49 190 VAL A C 1
ATOM 799 O O . VAL A 1 190 ? 11.668 17.704 26.220 1.00 12.53 190 VAL A O 1
ATOM 803 N N . ILE A 1 191 ? 10.503 18.035 24.318 1.00 8.35 191 ILE A N 1
ATOM 804 C CA . ILE A 1 191 ? 10.849 16.759 23.709 1.00 12.14 191 ILE A CA 1
ATOM 805 C C . ILE A 1 191 ? 11.776 17.035 22.534 1.00 10.27 191 ILE A C 1
ATOM 806 O O . ILE A 1 191 ? 11.495 17.912 21.707 1.00 13.08 191 ILE A O 1
ATOM 811 N N . GLY A 1 192 ? 12.902 16.329 22.494 1.00 14.00 192 GLY A N 1
ATOM 812 C CA . GLY A 1 192 ? 13.816 16.393 21.377 1.00 11.89 192 GLY A CA 1
ATOM 813 C C . GLY A 1 192 ? 13.560 15.209 20.470 1.00 15.30 192 GLY A C 1
ATOM 814 O O . GLY A 1 192 ? 13.638 14.055 20.900 1.00 13.01 192 GLY A O 1
ATOM 815 N N . ALA A 1 193 ? 13.242 15.500 19.212 1.00 14.02 193 ALA A N 1
ATOM 816 C CA . ALA A 1 193 ? 12.795 14.480 18.280 1.00 10.98 193 ALA A CA 1
ATOM 817 C C . ALA A 1 193 ? 13.756 14.404 17.107 1.00 16.00 193 ALA A C 1
ATOM 818 O O . ALA A 1 193 ? 14.031 15.417 16.452 1.00 13.61 193 ALA A O 1
ATOM 820 N N . ILE A 1 194 ? 14.264 13.201 16.857 1.00 12.00 194 ILE A N 1
ATOM 821 C CA . ILE A 1 194 ? 15.150 12.917 15.741 1.00 15.04 194 ILE A CA 1
ATOM 822 C C . ILE A 1 194 ? 14.316 12.301 14.628 1.00 18.23 194 ILE A C 1
ATOM 823 O O . ILE A 1 194 ? 13.569 11.346 14.863 1.00 14.54 194 ILE A O 1
ATOM 828 N N . THR A 1 195 ? 14.427 12.850 13.419 1.00 12.25 195 THR A N 1
ATOM 829 C CA . THR A 1 195 ? 13.538 12.387 12.368 1.00 16.27 195 THR A CA 1
ATOM 830 C C . THR A 1 195 ? 14.333 11.855 11.176 1.00 17.49 195 THR A C 1
ATOM 831 O O . THR A 1 195 ? 15.477 12.268 10.955 1.00 17.70 195 THR A O 1
ATOM 835 N N . PRO A 1 196 ? 13.751 10.923 10.395 1.00 15.40 196 PRO A N 1
ATOM 836 C CA . PRO A 1 196 ? 14.538 10.210 9.383 1.00 16.63 196 PRO A CA 1
ATOM 837 C C . PRO A 1 196 ? 14.461 10.835 7.999 1.00 20.74 196 PRO A C 1
ATOM 838 O O . PRO A 1 196 ? 13.580 11.644 7.713 1.00 21.21 196 PRO A O 1
ATOM 842 N N . THR A 1 197 ? 15.388 10.455 7.122 1.00 21.83 197 THR A N 1
ATOM 843 C CA . THR A 1 197 ? 15.328 10.915 5.743 1.00 17.93 197 THR A CA 1
ATOM 844 C C . THR A 1 197 ? 14.363 10.095 4.900 1.00 20.48 197 THR A C 1
ATOM 845 O O . THR A 1 197 ? 14.083 10.478 3.759 1.00 25.10 197 THR A O 1
ATOM 849 N N . THR A 1 198 ? 13.845 8.989 5.442 1.00 19.39 198 THR A N 1
ATOM 850 C CA . THR A 1 198 ? 12.897 8.142 4.726 1.00 18.20 198 THR A CA 1
ATOM 851 C C . THR A 1 198 ? 11.474 8.674 4.814 1.00 20.32 198 THR A C 1
ATOM 852 O O . THR A 1 198 ? 10.730 8.633 3.828 1.00 25.00 198 THR A O 1
ATOM 856 N N . ASN A 1 199 ? 11.065 9.144 5.989 1.00 18.23 199 ASN A N 1
ATOM 857 C CA . ASN A 1 199 ? 9.734 9.717 6.190 1.00 16.34 199 ASN A CA 1
ATOM 858 C C . ASN A 1 199 ? 9.860 11.071 6.881 1.00 19.19 199 ASN A C 1
ATOM 859 O O . ASN A 1 199 ? 9.344 11.271 7.987 1.00 15.64 199 ASN A O 1
ATOM 864 N N . PRO A 1 200 ? 10.545 12.032 6.253 1.00 18.24 200 PRO A N 1
ATOM 865 C CA . PRO A 1 200 ? 10.835 13.288 6.971 1.00 17.50 200 PRO A CA 1
ATOM 866 C C . PRO A 1 200 ? 9.594 14.066 7.366 1.00 16.31 200 PRO A C 1
ATOM 867 O O . PRO A 1 200 ? 9.455 14.456 8.533 1.00 16.91 200 PRO A O 1
ATOM 871 N N . THR A 1 201 ? 8.676 14.302 6.430 1.00 16.94 201 THR A N 1
ATOM 872 C CA . THR A 1 201 ? 7.529 15.144 6.747 1.00 14.03 201 THR A CA 1
ATOM 873 C C . THR A 1 201 ? 6.479 14.380 7.542 1.00 16.22 201 THR A C 1
ATOM 874 O O . THR A 1 201 ? 5.831 14.953 8.427 1.00 11.16 201 THR A O 1
ATOM 878 N N . GLU A 1 202 ? 6.297 13.091 7.239 1.00 13.13 202 GLU A N 1
ATOM 879 C CA . GLU A 1 202 ? 5.326 12.292 7.978 1.00 15.22 202 GLU A CA 1
ATOM 880 C C . GLU A 1 202 ? 5.675 12.235 9.457 1.00 12.68 202 GLU A C 1
ATOM 881 O O . GLU A 1 202 ? 4.793 12.339 10.318 1.00 13.70 202 GLU A O 1
ATOM 887 N N . THR A 1 203 ? 6.955 12.047 9.770 1.00 12.10 203 THR A N 1
ATOM 888 C CA . THR A 1 203 ? 7.357 11.956 11.166 1.00 13.29 203 THR A CA 1
ATOM 889 C C . THR A 1 203 ? 7.201 13.301 11.869 1.00 12.78 203 THR A C 1
ATOM 890 O O . THR A 1 203 ? 6.712 13.360 13.001 1.00 11.72 203 THR A O 1
ATOM 894 N N . ILE A 1 204 ? 7.573 14.397 11.200 1.00 13.06 204 ILE A N 1
ATOM 895 C CA . ILE A 1 204 ? 7.408 15.720 11.801 1.00 11.04 204 ILE A CA 1
ATOM 896 C C . ILE A 1 204 ? 5.939 15.993 12.092 1.00 10.43 204 ILE A C 1
ATOM 897 O O . ILE A 1 204 ? 5.587 16.476 13.175 1.00 11.75 204 ILE A O 1
ATOM 902 N N . VAL A 1 205 ? 5.058 15.697 11.130 1.00 8.98 205 VAL A N 1
ATOM 903 C CA . VAL A 1 205 ? 3.625 15.883 11.354 1.00 11.66 205 VAL A CA 1
ATOM 904 C C . VAL A 1 205 ? 3.158 15.020 12.520 1.00 12.62 205 VAL A C 1
ATOM 905 O O . VAL A 1 205 ? 2.515 15.502 13.460 1.00 9.94 205 VAL A O 1
ATOM 909 N N . CYS A 1 206 ? 3.483 13.728 12.472 1.00 13.98 206 CYS A N 1
ATOM 910 C CA . CYS A 1 206 ? 3.004 12.798 13.486 1.00 10.67 206 CYS A CA 1
ATOM 911 C C . CYS A 1 206 ? 3.533 13.161 14.867 1.00 11.13 206 CYS A C 1
ATOM 912 O O . CYS A 1 206 ? 2.765 13.252 15.835 1.00 13.67 206 CYS A O 1
ATOM 915 N N . ASN A 1 207 ? 4.854 13.349 14.980 1.00 9.73 207 ASN A N 1
ATOM 916 C CA . ASN A 1 207 ? 5.452 13.763 16.250 1.00 11.27 207 ASN A CA 1
ATOM 917 C C . ASN A 1 207 ? 4.842 15.068 16.750 1.00 11.21 207 ASN A C 1
ATOM 918 O O . ASN A 1 207 ? 4.406 15.160 17.905 1.00 9.29 207 ASN A O 1
ATOM 923 N N . SER A 1 208 ? 4.820 16.097 15.894 1.00 10.74 208 SER A N 1
ATOM 924 C CA . SER A 1 208 ? 4.307 17.404 16.299 1.00 10.66 208 SER A CA 1
ATOM 925 C C . SER A 1 208 ? 2.898 17.299 16.862 1.00 9.86 208 SER A C 1
ATOM 926 O O . SER A 1 208 ? 2.607 17.823 17.942 1.00 11.55 208 SER A O 1
ATOM 929 N N . ILE A 1 209 ? 2.001 16.636 16.130 1.00 10.26 209 ILE A N 1
ATOM 930 C CA . ILE A 1 209 ? 0.613 16.539 16.577 1.00 8.91 209 ILE A CA 1
ATOM 931 C C . ILE A 1 209 ? 0.539 15.843 17.928 1.00 12.42 209 ILE A C 1
ATOM 932 O O . ILE A 1 209 ? -0.098 16.337 18.862 1.00 9.35 209 ILE A O 1
ATOM 937 N N . GLY A 1 210 ? 1.197 14.690 18.054 1.00 11.35 210 GLY A N 1
ATOM 938 C CA . GLY A 1 210 ? 1.128 13.954 19.310 1.00 11.20 210 GLY A CA 1
ATOM 939 C C . GLY A 1 210 ? 1.768 14.701 20.466 1.00 10.06 210 GLY A C 1
ATOM 940 O O . GLY A 1 210 ? 1.207 14.763 21.565 1.00 9.10 210 GLY A O 1
ATOM 941 N N . MET A 1 211 ? 2.948 15.275 20.237 1.00 8.94 211 MET A N 1
ATOM 942 C CA . MET A 1 211 ? 3.666 15.946 21.313 1.00 11.43 211 MET A CA 1
ATOM 943 C C . MET A 1 211 ? 2.961 17.225 21.743 1.00 9.97 211 MET A C 1
ATOM 944 O O . MET A 1 211 ? 2.866 17.513 22.941 1.00 10.85 211 MET A O 1
ATOM 949 N N . LEU A 1 212 ? 2.456 18.006 20.786 1.00 8.54 212 LEU A N 1
ATOM 950 C CA . LEU A 1 212 ? 1.718 19.211 21.160 1.00 12.06 212 LEU A CA 1
ATOM 951 C C . LEU A 1 212 ? 0.370 18.864 21.778 1.00 9.56 212 LEU A C 1
ATOM 952 O O . LEU A 1 212 ? -0.086 19.547 22.702 1.00 9.19 212 LEU A O 1
ATOM 957 N N . ALA A 1 213 ? -0.289 17.812 21.279 1.00 9.55 213 ALA A N 1
ATOM 958 C CA . ALA A 1 213 ? -1.553 17.400 21.883 1.00 8.43 213 ALA A CA 1
ATOM 959 C C . ALA A 1 213 ? -1.373 17.115 23.369 1.00 11.93 213 ALA A C 1
ATOM 960 O O . ALA A 1 213 ? -2.240 17.452 24.184 1.00 11.93 213 ALA A O 1
ATOM 962 N N . ALA A 1 214 ? -0.234 16.530 23.741 1.00 11.58 214 ALA A N 1
ATOM 963 C CA . ALA A 1 214 ? 0.048 16.183 25.127 1.00 10.23 214 ALA A CA 1
ATOM 964 C C . ALA A 1 214 ? 0.592 17.355 25.930 1.00 10.39 214 ALA A C 1
ATOM 965 O O . ALA A 1 214 ? 0.905 17.182 27.112 1.00 13.39 214 ALA A O 1
ATOM 967 N N . GLY A 1 215 ? 0.710 18.536 25.327 1.00 9.05 215 GLY A N 1
ATOM 968 C CA . GLY A 1 215 ? 1.146 19.710 26.058 1.00 10.14 215 GLY A CA 1
ATOM 969 C C . GLY A 1 215 ? 2.641 19.920 26.105 1.00 11.86 215 GLY A C 1
ATOM 970 O O . GLY A 1 215 ? 3.119 20.676 26.958 1.00 13.33 215 GLY A O 1
ATOM 971 N N . ASN A 1 216 ? 3.394 19.278 25.220 1.00 10.40 216 ASN A N 1
ATOM 972 C CA . ASN A 1 216 ? 4.832 19.466 25.124 1.00 11.04 216 ASN A CA 1
ATOM 973 C C . ASN A 1 216 ? 5.156 20.498 24.050 1.00 10.74 216 ASN A C 1
ATOM 974 O O . ASN A 1 216 ? 4.307 20.879 23.247 1.00 10.62 216 ASN A O 1
ATOM 979 N N . SER A 1 217 ? 6.409 20.942 24.043 1.00 10.26 217 SER A N 1
ATOM 980 C CA . SER A 1 217 ? 7.023 21.525 22.857 1.00 14.11 217 SER A CA 1
ATOM 981 C C . SER A 1 217 ? 7.993 20.498 22.289 1.00 10.47 217 SER A C 1
ATOM 982 O O . SER A 1 217 ? 8.367 19.535 22.969 1.00 11.29 217 SER A O 1
ATOM 985 N N . VAL A 1 218 ? 8.384 20.679 21.029 1.00 12.43 218 VAL A N 1
ATOM 986 C CA . VAL A 1 218 ? 9.262 19.717 20.372 1.00 9.02 218 VAL A CA 1
ATOM 987 C C . VAL A 1 218 ? 10.396 20.448 19.664 1.00 13.36 218 VAL A C 1
ATOM 988 O O . VAL A 1 218 ? 10.166 21.425 18.940 1.00 13.18 218 VAL A O 1
ATOM 992 N N . VAL A 1 219 ? 11.618 19.981 19.899 1.00 11.26 219 VAL A N 1
ATOM 993 C CA . VAL A 1 219 ? 12.798 20.377 19.142 1.00 12.23 219 VAL A CA 1
ATOM 994 C C . VAL A 1 219 ? 13.100 19.256 18.157 1.00 13.73 219 VAL A C 1
ATOM 995 O O . VAL A 1 219 ? 13.329 18.110 18.562 1.00 14.47 219 VAL A O 1
ATOM 999 N N . PHE A 1 220 ? 13.097 19.568 16.868 1.00 14.31 220 PHE A N 1
ATOM 1000 C CA . PHE A 1 220 ? 13.415 18.580 15.848 1.00 11.68 220 PHE A CA 1
ATOM 1001 C C . PHE A 1 220 ? 14.883 18.673 15.464 1.00 16.04 220 PHE A C 1
ATOM 1002 O O . PHE A 1 220 ? 15.424 19.768 15.285 1.00 14.36 220 PHE A O 1
ATOM 1010 N N . SER A 1 221 ? 15.525 17.512 15.356 1.00 16.58 221 SER A N 1
ATOM 1011 C CA . SER A 1 221 ? 16.828 17.383 14.715 1.00 16.79 221 SER A CA 1
ATOM 1012 C C . SER A 1 221 ? 16.616 16.542 13.464 1.00 20.30 221 SER A C 1
ATOM 1013 O O . SER A 1 221 ? 16.690 15.303 13.517 1.00 19.11 221 SER A O 1
ATOM 1016 N N . PRO A 1 222 ? 16.319 17.157 12.324 1.00 21.23 222 PRO A N 1
ATOM 1017 C CA . PRO A 1 222 ? 16.024 16.385 11.116 1.00 18.81 222 PRO A CA 1
ATOM 1018 C C . PRO A 1 222 ? 17.285 15.826 10.479 1.00 21.84 222 PRO A C 1
ATOM 1019 O O . PRO A 1 222 ? 18.400 16.297 10.710 1.00 19.96 222 PRO A O 1
ATOM 1023 N N . HIS A 1 223 ? 17.087 14.787 9.679 1.00 22.89 223 HIS A N 1
ATOM 1024 C CA . HIS A 1 223 ? 18.208 14.188 8.971 1.00 24.57 223 HIS A CA 1
ATOM 1025 C C . HIS A 1 223 ? 18.754 15.187 7.954 1.00 19.12 223 HIS A C 1
ATOM 1026 O O . HIS A 1 223 ? 17.976 15.853 7.265 1.00 21.67 223 HIS A O 1
ATOM 1033 N N . PRO A 1 224 ? 20.077 15.345 7.866 1.00 22.00 224 PRO A N 1
ATOM 1034 C CA . PRO A 1 224 ? 20.636 16.302 6.895 1.00 25.83 224 PRO A CA 1
ATOM 1035 C C . PRO A 1 224 ? 20.184 16.063 5.464 1.00 22.51 224 PRO A C 1
ATOM 1036 O O . PRO A 1 224 ? 20.026 17.031 4.708 1.00 23.76 224 PRO A O 1
ATOM 1040 N N . ARG A 1 225 ? 19.967 14.805 5.067 1.00 19.85 225 ARG A N 1
ATOM 1041 C CA . ARG A 1 225 ? 19.528 14.524 3.702 1.00 25.37 225 ARG A CA 1
ATOM 1042 C C . ARG A 1 225 ? 18.143 15.090 3.409 1.00 21.97 225 ARG A C 1
ATOM 1043 O O . ARG A 1 225 ? 17.809 15.317 2.241 1.00 17.42 225 ARG A O 1
ATOM 1051 N N . ALA A 1 226 ? 17.330 15.326 4.436 1.00 19.20 226 ALA A N 1
ATOM 1052 C CA . ALA A 1 226 ? 15.990 15.867 4.262 1.00 16.01 226 ALA A CA 1
ATOM 1053 C C . ALA A 1 226 ? 15.884 17.243 4.911 1.00 17.08 226 ALA A C 1
ATOM 1054 O O . ALA A 1 226 ? 14.821 17.639 5.391 1.00 14.79 226 ALA A O 1
ATOM 1056 N N . ARG A 1 227 ? 17.004 17.966 4.932 1.00 14.85 227 ARG A N 1
ATOM 1057 C CA . ARG A 1 227 ? 17.109 19.232 5.646 1.00 17.13 227 ARG A CA 1
ATOM 1058 C C . ARG A 1 227 ? 16.035 20.224 5.221 1.00 22.15 227 ARG A C 1
ATOM 1059 O O . ARG A 1 227 ? 15.292 20.758 6.056 1.00 18.54 227 ARG A O 1
ATOM 1067 N N . GLN A 1 228 ? 15.944 20.495 3.920 1.00 15.79 228 GLN A N 1
ATOM 1068 C CA . GLN A 1 228 ? 15.161 21.646 3.489 1.00 14.60 228 GLN A CA 1
ATOM 1069 C C . GLN A 1 228 ? 13.670 21.356 3.506 1.00 15.98 228 GLN A C 1
ATOM 1070 O O . GLN A 1 228 ? 12.879 22.242 3.844 1.00 13.65 228 GLN A O 1
ATOM 1076 N N . VAL A 1 229 ? 13.259 20.136 3.149 1.00 15.57 229 VAL A N 1
ATOM 1077 C CA . VAL A 1 229 ? 11.836 19.834 3.249 1.00 14.37 229 VAL A CA 1
ATOM 1078 C C . VAL A 1 229 ? 11.396 19.857 4.712 1.00 12.81 229 VAL A C 1
ATOM 1079 O O . VAL A 1 229 ? 10.281 20.292 5.026 1.00 13.92 229 VAL A O 1
ATOM 1083 N N . SER A 1 230 ? 12.275 19.448 5.629 1.00 12.52 230 SER A N 1
ATOM 1084 C CA . SER A 1 230 ? 11.928 19.456 7.048 1.00 16.25 230 SER A CA 1
ATOM 1085 C C . SER A 1 230 ? 11.817 20.883 7.577 1.00 17.14 230 SER A C 1
ATOM 1086 O O . SER A 1 230 ? 10.857 21.224 8.277 1.00 14.33 230 SER A O 1
ATOM 1089 N N . LEU A 1 231 ? 12.794 21.733 7.247 1.00 15.42 231 LEU A N 1
ATOM 1090 C CA . LEU A 1 231 ? 12.745 23.121 7.696 1.00 14.37 231 LEU A CA 1
ATOM 1091 C C . LEU A 1 231 ? 11.538 23.843 7.123 1.00 15.53 231 LEU A C 1
ATOM 1092 O O . LEU A 1 231 ? 10.886 24.632 7.820 1.00 15.96 231 LEU A O 1
ATOM 1097 N N . LEU A 1 232 ? 11.219 23.590 5.851 1.00 18.11 232 LEU A N 1
ATOM 1098 C CA . LEU A 1 232 ? 10.042 24.220 5.264 1.00 13.51 232 LEU A CA 1
ATOM 1099 C C . LEU A 1 232 ? 8.776 23.816 6.012 1.00 20.10 232 LEU A C 1
ATOM 1100 O O . LEU A 1 232 ? 7.909 24.656 6.282 1.00 13.22 232 LEU A O 1
ATOM 1105 N N . LEU A 1 233 ? 8.656 22.532 6.365 1.00 13.29 233 LEU A N 1
ATOM 1106 C CA . LEU A 1 233 ? 7.499 22.093 7.136 1.00 15.15 233 LEU A CA 1
ATOM 1107 C C . LEU A 1 233 ? 7.466 22.763 8.507 1.00 9.27 233 LEU A C 1
ATOM 1108 O O . LEU A 1 233 ? 6.407 23.210 8.962 1.00 12.84 233 LEU A O 1
ATOM 1113 N N . VAL A 1 234 ? 8.615 22.851 9.179 1.00 9.96 234 VAL A N 1
ATOM 1114 C CA . VAL A 1 234 ? 8.642 23.509 10.485 1.00 12.27 234 VAL A CA 1
ATOM 1115 C C . VAL A 1 234 ? 8.239 24.975 10.354 1.00 10.98 234 VAL A C 1
ATOM 1116 O O . VAL A 1 234 ? 7.461 25.494 11.162 1.00 11.46 234 VAL A O 1
ATOM 1120 N N . ARG A 1 235 ? 8.740 25.662 9.322 1.00 11.46 235 ARG A N 1
ATOM 1121 C CA . ARG A 1 235 ? 8.376 27.063 9.145 1.00 14.63 235 ARG A CA 1
ATOM 1122 C C . ARG A 1 235 ? 6.879 27.215 8.903 1.00 10.59 235 ARG A C 1
ATOM 1123 O O . ARG A 1 235 ? 6.238 28.095 9.485 1.00 12.64 235 ARG A O 1
ATOM 1131 N N . LEU A 1 236 ? 6.298 26.347 8.070 1.00 10.26 236 LEU A N 1
ATOM 1132 C CA . LEU A 1 236 ? 4.865 26.425 7.809 1.00 10.64 236 LEU A CA 1
ATOM 1133 C C . LEU A 1 236 ? 4.060 26.153 9.073 1.00 12.40 236 LEU A C 1
ATOM 1134 O O . LEU A 1 236 ? 3.030 26.793 9.314 1.00 13.04 236 LEU A O 1
ATOM 1139 N N . ILE A 1 237 ? 4.503 25.194 9.888 1.00 11.72 237 ILE A N 1
ATOM 1140 C CA . ILE A 1 237 ? 3.810 24.941 11.150 1.00 9.13 237 ILE A CA 1
ATOM 1141 C C . ILE A 1 237 ? 3.866 26.177 12.039 1.00 10.90 237 ILE A C 1
ATOM 1142 O O . ILE A 1 237 ? 2.853 26.586 12.622 1.00 11.57 237 ILE A O 1
ATOM 1147 N N . ASN A 1 238 ? 5.039 26.810 12.129 1.00 10.52 238 ASN A N 1
ATOM 1148 C CA . ASN A 1 238 ? 5.181 27.987 12.982 1.00 13.05 238 ASN A CA 1
ATOM 1149 C C . ASN A 1 238 ? 4.333 29.147 12.481 1.00 11.51 238 ASN A C 1
ATOM 1150 O O . ASN A 1 238 ? 3.775 29.908 13.281 1.00 11.27 238 ASN A O 1
ATOM 1155 N N . GLN A 1 239 ? 4.233 29.309 11.161 1.00 13.27 239 GLN A N 1
ATOM 1156 C CA . GLN A 1 239 ? 3.377 30.354 10.609 1.00 12.97 239 GLN A CA 1
ATOM 1157 C C . GLN A 1 239 ? 1.921 30.089 10.944 1.00 12.96 239 GLN A C 1
ATOM 1158 O O . GLN A 1 239 ? 1.188 30.997 11.356 1.00 12.56 239 GLN A O 1
ATOM 1164 N N . LYS A 1 240 ? 1.483 28.841 10.764 1.00 11.64 240 LYS A N 1
ATOM 1165 C CA . LYS A 1 240 ? 0.110 28.476 11.088 1.00 10.82 240 LYS A CA 1
ATOM 1166 C C . LYS A 1 240 ? -0.161 28.669 12.572 1.00 11.68 240 LYS A C 1
ATOM 1167 O O . LYS A 1 240 ? -1.166 29.273 12.963 1.00 14.18 240 LYS A O 1
ATOM 1173 N N . LEU A 1 241 ? 0.744 28.172 13.419 1.00 12.39 241 LEU A N 1
ATOM 1174 C CA . LEU A 1 241 ? 0.525 28.264 14.858 1.00 12.86 241 LEU A CA 1
ATOM 1175 C C . LEU A 1 241 ? 0.511 29.716 15.315 1.00 12.70 241 LEU A C 1
ATOM 1176 O O . LEU A 1 241 ? -0.292 30.093 16.173 1.00 11.95 241 LEU A O 1
ATOM 1181 N N . ALA A 1 242 ? 1.374 30.550 14.731 1.00 14.11 242 ALA A N 1
ATOM 1182 C CA . ALA A 1 242 ? 1.351 31.971 15.062 1.00 15.76 242 ALA A CA 1
ATOM 1183 C C . ALA A 1 242 ? -0.021 32.563 14.775 1.00 13.01 242 ALA A C 1
ATOM 1184 O O . ALA A 1 242 ? -0.593 33.266 15.613 1.00 12.18 242 ALA A O 1
ATOM 1186 N N . ALA A 1 243 ? -0.587 32.243 13.606 1.00 11.60 243 ALA A N 1
ATOM 1187 C CA . ALA A 1 243 ? -1.905 32.759 13.245 1.00 14.64 243 ALA A CA 1
ATOM 1188 C C . ALA A 1 243 ? -2.988 32.266 14.195 1.00 20.93 243 ALA A C 1
ATOM 1189 O O . ALA A 1 243 ? -3.966 32.982 14.446 1.00 17.50 243 ALA A O 1
ATOM 1191 N N . LEU A 1 244 ? -2.836 31.055 14.731 1.00 15.37 244 LEU A N 1
ATOM 1192 C CA . LEU A 1 244 ? -3.814 30.488 15.652 1.00 14.58 244 LEU A CA 1
ATOM 1193 C C . LEU A 1 244 ? -3.628 30.964 17.088 1.00 18.44 244 LEU A C 1
ATOM 1194 O O . LEU A 1 244 ? -4.430 30.598 17.955 1.00 19.22 244 LEU A O 1
ATOM 1199 N N . GLY A 1 245 ? -2.603 31.766 17.357 1.00 17.68 245 GLY A N 1
ATOM 1200 C CA . GLY A 1 245 ? -2.397 32.308 18.684 1.00 17.81 245 GLY A CA 1
ATOM 1201 C C . GLY A 1 245 ? -1.597 31.430 19.618 1.00 18.95 245 GLY A C 1
ATOM 1202 O O . GLY A 1 245 ? -1.725 31.576 20.836 1.00 16.49 245 GLY A O 1
ATOM 1203 N N . ALA A 1 246 ? -0.783 30.516 19.094 1.00 13.50 246 ALA A N 1
ATOM 1204 C CA . ALA A 1 246 ? 0.044 29.690 19.959 1.00 16.03 246 ALA A CA 1
ATOM 1205 C C . ALA A 1 246 ? 1.209 30.507 20.509 1.00 14.75 246 ALA A C 1
ATOM 1206 O O . ALA A 1 246 ? 1.626 31.492 19.893 1.00 13.78 246 ALA A O 1
ATOM 1208 N N . PRO A 1 247 ? 1.756 30.117 21.661 1.00 12.44 247 PRO A N 1
ATOM 1209 C CA . PRO A 1 247 ? 3.081 30.615 22.040 1.00 13.17 247 PRO A CA 1
ATOM 1210 C C . PRO A 1 247 ? 4.055 30.348 20.905 1.00 17.60 247 PRO A C 1
ATOM 1211 O O . PRO A 1 247 ? 3.999 29.302 20.257 1.00 13.07 247 PRO A O 1
ATOM 1215 N N . GLU A 1 248 ? 4.944 31.303 20.648 1.00 14.36 248 GLU A N 1
ATOM 1216 C CA . GLU A 1 248 ? 5.973 31.065 19.645 1.00 14.52 248 GLU A CA 1
ATOM 1217 C C . GLU A 1 248 ? 6.815 29.858 20.040 1.00 14.34 248 GLU A C 1
ATOM 1218 O O . GLU A 1 248 ? 6.992 29.565 21.224 1.00 15.38 248 GLU A O 1
ATOM 1224 N N . ASN A 1 249 ? 7.311 29.142 19.028 1.00 9.57 249 ASN A N 1
ATOM 1225 C CA . ASN A 1 249 ? 8.349 28.120 19.197 1.00 15.61 249 ASN A CA 1
ATOM 1226 C C . ASN A 1 249 ? 7.857 26.867 19.931 1.00 12.97 249 ASN A C 1
ATOM 1227 O O . ASN A 1 249 ? 8.628 26.217 20.642 1.00 13.28 249 ASN A O 1
ATOM 1232 N N . LEU A 1 250 ? 6.587 26.497 19.764 1.00 12.39 250 LEU A N 1
ATOM 1233 C CA . LEU A 1 250 ? 6.167 25.162 20.190 1.00 13.16 250 LEU A CA 1
ATOM 1234 C C . LEU A 1 250 ? 6.867 24.080 19.387 1.00 14.30 250 LEU A C 1
ATOM 1235 O O . LEU A 1 250 ? 7.090 22.974 19.888 1.00 11.22 250 LEU A O 1
ATOM 1240 N N . VAL A 1 251 ? 7.197 24.375 18.132 1.00 11.11 251 VAL A N 1
ATOM 1241 C CA . VAL A 1 251 ? 7.868 23.446 17.236 1.00 10.50 251 VAL A CA 1
ATOM 1242 C C . VAL A 1 251 ? 9.071 24.178 16.668 1.00 14.44 251 VAL A C 1
ATOM 1243 O O . VAL A 1 251 ? 8.911 25.220 16.020 1.00 14.35 251 VAL A O 1
ATOM 1247 N N . VAL A 1 252 ? 10.274 23.662 16.936 1.00 14.83 252 VAL A N 1
ATOM 1248 C CA . VAL A 1 252 ? 11.501 24.338 16.533 1.00 12.82 252 VAL A CA 1
ATOM 1249 C C . VAL A 1 252 ? 12.477 23.341 15.925 1.00 15.14 252 VAL A C 1
ATOM 1250 O O . VAL A 1 252 ? 12.342 22.125 16.071 1.00 13.06 252 VAL A O 1
ATOM 1254 N N . THR A 1 253 ? 13.478 23.887 15.244 1.00 13.10 253 THR A N 1
ATOM 1255 C CA . THR A 1 253 ? 14.580 23.111 14.696 1.00 12.92 253 THR A CA 1
ATOM 1256 C C . THR A 1 253 ? 15.750 24.066 14.472 1.00 21.85 253 THR A C 1
ATOM 1257 O O . THR A 1 253 ? 15.690 25.244 14.848 1.00 17.96 253 THR A O 1
ATOM 1261 N N . VAL A 1 254 ? 16.821 23.560 13.862 1.00 17.12 254 VAL A N 1
ATOM 1262 C CA . VAL A 1 254 ? 18.019 24.349 13.610 1.00 21.54 254 VAL A CA 1
ATOM 1263 C C . VAL A 1 254 ? 18.184 24.554 12.110 1.00 20.61 254 VAL A C 1
ATOM 1264 O O . VAL A 1 254 ? 17.700 23.764 11.292 1.00 23.58 254 VAL A O 1
ATOM 1268 N N . GLU A 1 255 ? 18.880 25.637 11.752 1.00 24.82 255 GLU A N 1
ATOM 1269 C CA . GLU A 1 255 ? 19.065 25.976 10.344 1.00 25.06 255 GLU A CA 1
ATOM 1270 C C . GLU A 1 255 ? 19.941 24.954 9.631 1.00 28.08 255 GLU A C 1
ATOM 1271 O O . GLU A 1 255 ? 19.727 24.667 8.447 1.00 31.20 255 GLU A O 1
ATOM 1277 N N . LYS A 1 256 ? 20.927 24.390 10.331 1.00 25.15 256 LYS A N 1
ATOM 1278 C CA . LYS A 1 256 ? 21.888 23.455 9.744 1.00 26.74 256 LYS A CA 1
ATOM 1279 C C . LYS A 1 256 ? 21.845 22.150 10.526 1.00 27.76 256 LYS A C 1
ATOM 1280 O O . LYS A 1 256 ? 22.627 21.952 11.471 1.00 24.22 256 LYS A O 1
ATOM 1286 N N . PRO A 1 257 ? 20.938 21.242 10.178 1.00 27.89 257 PRO A N 1
ATOM 1287 C CA . PRO A 1 257 ? 20.929 19.921 10.817 1.00 22.81 257 PRO A CA 1
ATOM 1288 C C . PRO A 1 257 ? 22.267 19.219 10.649 1.00 34.14 257 PRO A C 1
ATOM 1289 O O . PRO A 1 257 ? 22.862 19.224 9.570 1.00 27.89 257 PRO A O 1
ATOM 1293 N N . SER A 1 258 ? 22.736 18.612 11.735 1.00 25.76 258 SER A N 1
ATOM 1294 C CA . SER A 1 258 ? 24.024 17.940 11.751 1.00 30.03 258 SER A CA 1
ATOM 1295 C C . SER A 1 258 ? 24.024 16.948 12.898 1.00 34.38 258 SER A C 1
ATOM 1296 O O . SER A 1 258 ? 23.241 17.073 13.843 1.00 27.68 258 SER A O 1
ATOM 1299 N N . ILE A 1 259 ? 24.922 15.960 12.813 1.00 32.68 259 ILE A N 1
ATOM 1300 C CA . ILE A 1 259 ? 25.061 15.020 13.925 1.00 35.26 259 ILE A CA 1
ATOM 1301 C C . ILE A 1 259 ? 25.533 15.743 15.180 1.00 31.20 259 ILE A C 1
ATOM 1302 O O . ILE A 1 259 ? 25.252 15.297 16.304 1.00 34.05 259 ILE A O 1
ATOM 1307 N N . GLU A 1 260 ? 26.240 16.875 15.019 1.00 30.87 260 GLU A N 1
ATOM 1308 C CA . GLU A 1 260 ? 26.694 17.626 16.186 1.00 32.83 260 GLU A CA 1
ATOM 1309 C C . GLU A 1 260 ? 25.549 18.351 16.885 1.00 30.62 260 GLU A C 1
ATOM 1310 O O . GLU A 1 260 ? 25.460 18.337 18.115 1.00 29.17 260 GLU A O 1
ATOM 1316 N N . ASN A 1 261 ? 24.664 18.982 16.118 1.00 30.99 261 ASN A N 1
ATOM 1317 C CA . ASN A 1 261 ? 23.465 19.569 16.702 1.00 32.47 261 ASN A CA 1
ATOM 1318 C C . ASN A 1 261 ? 22.588 18.494 17.327 1.00 26.29 261 ASN A C 1
ATOM 1319 O O . ASN A 1 261 ? 21.990 18.709 18.389 1.00 22.07 261 ASN A O 1
ATOM 1324 N N . THR A 1 262 ? 22.486 17.334 16.673 1.00 22.14 262 THR A N 1
ATOM 1325 C CA . THR A 1 262 ? 21.721 16.229 17.243 1.00 28.20 262 THR A CA 1
ATOM 1326 C C . THR A 1 262 ? 22.286 15.814 18.596 1.00 29.18 262 THR A C 1
ATOM 1327 O O . THR A 1 262 ? 21.543 15.674 19.575 1.00 23.70 262 THR A O 1
ATOM 1331 N N . ASN A 1 263 ? 23.611 15.648 18.676 1.00 23.34 263 ASN A N 1
ATOM 1332 C CA . ASN A 1 263 ? 24.243 15.346 19.959 1.00 26.84 263 ASN A CA 1
ATOM 1333 C C . ASN A 1 263 ? 23.973 16.439 20.985 1.00 23.89 263 ASN A C 1
ATOM 1334 O O . ASN A 1 263 ? 23.725 16.147 22.161 1.00 25.52 263 ASN A O 1
ATOM 1339 N N . ALA A 1 264 ? 24.010 17.707 20.562 1.00 21.70 264 ALA A N 1
ATOM 1340 C CA . ALA A 1 264 ? 23.733 18.803 21.487 1.00 20.91 264 ALA A CA 1
ATOM 1341 C C . ALA A 1 264 ? 22.303 18.736 22.012 1.00 22.23 264 ALA A C 1
ATOM 1342 O O . ALA A 1 264 ? 22.039 19.065 23.176 1.00 20.89 264 ALA A O 1
ATOM 1344 N N . MET A 1 265 ? 21.361 18.330 21.163 1.00 22.38 265 MET A N 1
ATOM 1345 C CA . MET A 1 265 ? 19.996 18.120 21.626 1.00 19.10 265 MET A CA 1
ATOM 1346 C C . MET A 1 265 ? 19.946 17.004 22.662 1.00 19.62 265 MET A C 1
ATOM 1347 O O . MET A 1 265 ? 19.335 17.155 23.727 1.00 17.22 265 MET A O 1
ATOM 1352 N N . MET A 1 266 ? 20.603 15.876 22.370 1.00 19.89 266 MET A N 1
ATOM 1353 C CA . MET A 1 266 ? 20.614 14.757 23.310 1.00 17.97 266 MET A CA 1
ATOM 1354 C C . MET A 1 266 ? 21.243 15.137 24.642 1.00 23.72 266 MET A C 1
ATOM 1355 O O . MET A 1 266 ? 20.863 14.595 25.684 1.00 26.52 266 MET A O 1
ATOM 1360 N N . ALA A 1 267 ? 22.213 16.047 24.631 1.00 26.96 267 ALA A N 1
ATOM 1361 C CA . ALA A 1 267 ? 22.932 16.394 25.849 1.00 24.37 267 ALA A CA 1
ATOM 1362 C C . ALA A 1 267 ? 22.281 17.519 26.637 1.00 23.53 267 ALA A C 1
ATOM 1363 O O . ALA A 1 267 ? 22.618 17.702 27.813 1.00 25.79 267 ALA A O 1
ATOM 1365 N N . HIS A 1 268 ? 21.356 18.261 26.038 1.00 22.78 268 HIS A N 1
ATOM 1366 C CA . HIS A 1 268 ? 20.899 19.501 26.653 1.00 22.91 268 HIS A CA 1
ATOM 1367 C C . HIS A 1 268 ? 20.061 19.212 27.894 1.00 23.56 268 HIS A C 1
ATOM 1368 O O . HIS A 1 268 ? 19.082 18.459 27.817 1.00 17.82 268 HIS A O 1
ATOM 1375 N N . PRO A 1 269 ? 20.385 19.820 29.038 1.00 25.63 269 PRO A N 1
ATOM 1376 C CA . PRO A 1 269 ? 19.667 19.499 30.282 1.00 25.15 269 PRO A CA 1
ATOM 1377 C C . PRO A 1 269 ? 18.180 19.784 30.236 1.00 21.14 269 PRO A C 1
ATOM 1378 O O . PRO A 1 269 ? 17.427 19.180 31.010 1.00 21.14 269 PRO A O 1
ATOM 1382 N N . LYS A 1 270 ? 17.723 20.684 29.373 1.00 19.25 270 LYS A N 1
ATOM 1383 C CA . LYS A 1 270 ? 16.314 21.047 29.370 1.00 19.21 270 LYS A CA 1
ATOM 1384 C C . LYS A 1 270 ? 15.461 20.158 28.473 1.00 19.28 270 LYS A C 1
ATOM 1385 O O . LYS A 1 270 ? 14.232 20.308 28.466 1.00 17.32 270 LYS A O 1
ATOM 1391 N N . VAL A 1 271 ? 16.071 19.255 27.716 1.00 17.07 271 VAL A N 1
ATOM 1392 C CA . VAL A 1 271 ? 15.322 18.267 26.947 1.00 14.09 271 VAL A CA 1
ATOM 1393 C C . VAL A 1 271 ? 14.892 17.157 27.901 1.00 17.75 271 VAL A C 1
ATOM 1394 O O . VAL A 1 271 ? 15.735 16.493 28.512 1.00 16.57 271 VAL A O 1
ATOM 1398 N N . ARG A 1 272 ? 13.578 16.973 28.054 1.00 12.64 272 ARG A N 1
ATOM 1399 C CA . ARG A 1 272 ? 13.047 16.052 29.054 1.00 16.61 272 ARG A CA 1
ATOM 1400 C C . ARG A 1 272 ? 12.820 14.650 28.513 1.00 19.12 272 ARG A C 1
ATOM 1401 O O . ARG A 1 272 ? 12.669 13.710 29.300 1.00 17.74 272 ARG A O 1
ATOM 1409 N N . MET A 1 273 ? 12.771 14.497 27.196 1.00 10.96 273 MET A N 1
ATOM 1410 C CA . MET A 1 273 ? 12.563 13.201 26.577 1.00 11.67 273 MET A CA 1
ATOM 1411 C C . MET A 1 273 ? 13.138 13.276 25.173 1.00 13.77 273 MET A C 1
ATOM 1412 O O . MET A 1 273 ? 13.060 14.324 24.526 1.00 13.67 273 MET A O 1
ATOM 1417 N N . LEU A 1 274 ? 13.733 12.177 24.727 1.00 10.93 274 LEU A N 1
ATOM 1418 C CA . LEU A 1 274 ? 14.212 12.040 23.360 1.00 11.47 274 LEU A CA 1
ATOM 1419 C C . LEU A 1 274 ? 13.342 11.034 22.626 1.00 11.88 274 LEU A C 1
ATOM 1420 O O . LEU A 1 274 ? 12.930 10.018 23.195 1.00 14.45 274 LEU A O 1
ATOM 1425 N N . VAL A 1 275 ? 13.044 11.333 21.370 1.00 12.32 275 VAL A N 1
ATOM 1426 C CA . VAL A 1 275 ? 12.316 10.427 20.497 1.00 12.53 275 VAL A CA 1
ATOM 1427 C C . VAL A 1 275 ? 13.139 10.287 19.226 1.00 12.67 275 VAL A C 1
ATOM 1428 O O . VAL A 1 275 ? 13.403 11.284 18.544 1.00 14.62 275 VAL A O 1
ATOM 1432 N N . ALA A 1 276 ? 13.576 9.067 18.925 1.00 11.26 276 ALA A N 1
ATOM 1433 C CA . ALA A 1 276 ? 14.467 8.828 17.791 1.00 16.81 276 ALA A CA 1
ATOM 1434 C C . ALA A 1 276 ? 13.776 7.924 16.785 1.00 19.55 276 ALA A C 1
ATOM 1435 O O . ALA A 1 276 ? 13.562 6.736 17.048 1.00 15.13 276 ALA A O 1
ATOM 1437 N N . THR A 1 277 ? 13.443 8.492 15.638 1.00 17.85 277 THR A N 1
ATOM 1438 C CA . THR A 1 277 ? 12.906 7.767 14.498 1.00 20.79 277 THR A CA 1
ATOM 1439 C C . THR A 1 277 ? 14.057 7.666 13.499 1.00 25.97 277 THR A C 1
ATOM 1440 O O . THR A 1 277 ? 14.366 8.631 12.794 1.00 20.56 277 THR A O 1
ATOM 1444 N N . GLY A 1 278 ? 14.717 6.515 13.479 1.00 24.46 278 GLY A N 1
ATOM 1445 C CA . GLY A 1 278 ? 15.919 6.363 12.684 1.00 31.08 278 GLY A CA 1
ATOM 1446 C C . GLY A 1 278 ? 16.534 5.000 12.913 1.00 31.28 278 GLY A C 1
ATOM 1447 O O . GLY A 1 278 ? 15.955 4.146 13.585 1.00 24.14 278 GLY A O 1
ATOM 1448 N N . GLY A 1 279 ? 17.727 4.811 12.346 1.00 31.49 279 GLY A N 1
ATOM 1449 C CA . GLY A 1 279 ? 18.418 3.542 12.402 1.00 32.14 279 GLY A CA 1
ATOM 1450 C C . GLY A 1 279 ? 18.918 3.191 13.791 1.00 36.55 279 GLY A C 1
ATOM 1451 O O . GLY A 1 279 ? 18.921 4.024 14.705 1.00 32.33 279 GLY A O 1
ATOM 1452 N N . PRO A 1 280 ? 19.363 1.942 13.972 1.00 36.18 280 PRO A N 1
ATOM 1453 C CA . PRO A 1 280 ? 19.706 1.474 15.326 1.00 28.46 280 PRO A CA 1
ATOM 1454 C C . PRO A 1 280 ? 20.858 2.218 15.983 1.00 31.52 280 PRO A C 1
ATOM 1455 O O . PRO A 1 280 ? 20.911 2.271 17.218 1.00 33.85 280 PRO A O 1
ATOM 1459 N N . ALA A 1 281 ? 21.783 2.798 15.216 1.00 29.59 281 ALA A N 1
ATOM 1460 C CA . ALA A 1 281 ? 22.892 3.513 15.841 1.00 33.16 281 ALA A CA 1
ATOM 1461 C C . ALA A 1 281 ? 22.397 4.754 16.577 1.00 31.74 281 ALA A C 1
ATOM 1462 O O . ALA A 1 281 ? 22.725 4.965 17.751 1.00 28.86 281 ALA A O 1
ATOM 1464 N N . ILE A 1 282 ? 21.586 5.577 15.909 1.00 28.50 282 ILE A N 1
ATOM 1465 C CA . ILE A 1 282 ? 21.091 6.793 16.546 1.00 36.09 282 ILE A CA 1
ATOM 1466 C C . ILE A 1 282 ? 20.078 6.458 17.637 1.00 29.99 282 ILE A C 1
ATOM 1467 O O . ILE A 1 282 ? 19.922 7.218 18.601 1.00 31.91 282 ILE A O 1
ATOM 1472 N N . VAL A 1 283 ? 19.386 5.322 17.518 1.00 24.78 283 VAL A N 1
ATOM 1473 C CA . VAL A 1 283 ? 18.470 4.896 18.571 1.00 30.72 283 VAL A CA 1
ATOM 1474 C C . VAL A 1 283 ? 19.244 4.460 19.809 1.00 31.63 283 VAL A C 1
ATOM 1475 O O . VAL A 1 283 ? 18.860 4.773 20.945 1.00 21.73 283 VAL A O 1
ATOM 1479 N N . LYS A 1 284 ? 20.336 3.716 19.614 1.00 30.22 284 LYS A N 1
ATOM 1480 C CA . LYS A 1 284 ? 21.201 3.382 20.737 1.00 28.80 284 LYS A CA 1
ATOM 1481 C C . LYS A 1 284 ? 21.724 4.639 21.411 1.00 25.75 284 LYS A C 1
ATOM 1482 O O . LYS A 1 284 ? 21.874 4.675 22.639 1.00 27.06 284 LYS A O 1
ATOM 1488 N N . ALA A 1 285 ? 21.965 5.689 20.624 1.00 26.64 285 ALA A N 1
ATOM 1489 C CA . ALA A 1 285 ? 22.503 6.930 21.165 1.00 23.47 285 ALA A CA 1
ATOM 1490 C C . ALA A 1 285 ? 21.512 7.604 22.110 1.00 21.54 285 ALA A C 1
ATOM 1491 O O . ALA A 1 285 ? 21.871 7.975 23.232 1.00 22.73 285 ALA A O 1
ATOM 1493 N N . VAL A 1 286 ? 20.256 7.777 21.676 1.00 21.20 286 VAL A N 1
ATOM 1494 C CA . VAL A 1 286 ? 19.290 8.465 22.528 1.00 19.07 286 VAL A CA 1
ATOM 1495 C C . VAL A 1 286 ? 18.975 7.657 23.773 1.00 16.64 286 VAL A C 1
ATOM 1496 O O . VAL A 1 286 ? 18.517 8.220 24.771 1.00 15.51 286 VAL A O 1
ATOM 1500 N N . LEU A 1 287 ? 19.198 6.348 23.737 1.00 20.48 287 LEU A N 1
ATOM 1501 C CA . LEU A 1 287 ? 19.037 5.496 24.904 1.00 19.48 287 LEU A CA 1
ATOM 1502 C C . LEU A 1 287 ? 20.295 5.450 25.761 1.00 20.58 287 LEU A C 1
ATOM 1503 O O . LEU A 1 287 ? 20.336 4.711 26.749 1.00 20.46 287 LEU A O 1
ATOM 1508 N N . SER A 1 288 ? 21.316 6.236 25.416 1.00 19.52 288 SER A N 1
ATOM 1509 C CA . SER A 1 288 ? 22.553 6.282 26.188 1.00 21.81 288 SER A CA 1
ATOM 1510 C C . SER A 1 288 ? 22.812 7.668 26.765 1.00 22.99 288 SER A C 1
ATOM 1511 O O . SER A 1 288 ? 23.951 7.988 27.122 1.00 24.47 288 SER A O 1
ATOM 1514 N N . THR A 1 289 ? 21.770 8.489 26.886 1.00 19.23 289 THR A N 1
ATOM 1515 C CA . THR A 1 289 ? 21.904 9.891 27.258 1.00 22.97 289 THR A CA 1
ATOM 1516 C C . THR A 1 289 ? 21.555 10.177 28.711 1.00 25.41 289 THR A C 1
ATOM 1517 O O . THR A 1 289 ? 21.723 11.317 29.153 1.00 22.41 289 THR A O 1
ATOM 1521 N N . GLY A 1 290 ? 21.068 9.191 29.460 1.00 18.68 290 GLY A N 1
ATOM 1522 C CA . GLY A 1 290 ? 20.569 9.475 30.786 1.00 18.79 290 GLY A CA 1
ATOM 1523 C C . GLY A 1 290 ? 19.205 10.118 30.808 1.00 25.54 290 GLY A C 1
ATOM 1524 O O . GLY A 1 290 ? 18.786 10.605 31.864 1.00 17.96 290 GLY A O 1
ATOM 1525 N N . LYS A 1 291 ? 18.500 10.134 29.676 1.00 17.43 291 LYS A N 1
ATOM 1526 C CA . LYS A 1 291 ? 17.175 10.720 29.552 1.00 22.15 291 LYS A CA 1
ATOM 1527 C C . LYS A 1 291 ? 16.159 9.651 29.177 1.00 14.87 291 LYS A C 1
ATOM 1528 O O . LYS A 1 291 ? 16.494 8.654 28.535 1.00 14.01 291 LYS A O 1
ATOM 1534 N N . LYS A 1 292 ? 14.906 9.886 29.561 1.00 14.77 292 LYS A N 1
ATOM 1535 C CA . LYS A 1 292 ? 13.793 9.144 28.981 1.00 14.64 292 LYS A CA 1
ATOM 1536 C C . LYS A 1 292 ? 13.866 9.219 27.464 1.00 12.06 292 LYS A C 1
ATOM 1537 O O . LYS A 1 292 ? 13.970 10.306 26.892 1.00 11.79 292 LYS A O 1
ATOM 1543 N N . ALA A 1 293 ? 13.814 8.064 26.809 1.00 11.25 293 ALA A N 1
ATOM 1544 C CA . ALA A 1 293 ? 13.890 8.046 25.355 1.00 16.11 293 ALA A CA 1
ATOM 1545 C C . ALA A 1 293 ? 12.949 7.000 24.783 1.00 15.24 293 ALA A C 1
ATOM 1546 O O . ALA A 1 293 ? 12.780 5.915 25.351 1.00 13.30 293 ALA A O 1
ATOM 1548 N N . ILE A 1 294 ? 12.326 7.353 23.664 1.00 14.28 294 ILE A N 1
ATOM 1549 C CA . ILE A 1 294 ? 11.587 6.420 22.825 1.00 10.10 294 ILE A CA 1
ATOM 1550 C C . ILE A 1 294 ? 12.428 6.188 21.583 1.00 15.54 294 ILE A C 1
ATOM 1551 O O . ILE A 1 294 ? 12.876 7.148 20.941 1.00 11.86 294 ILE A O 1
ATOM 1556 N N . GLY A 1 295 ? 12.661 4.923 21.256 1.00 13.44 295 GLY A N 1
ATOM 1557 C CA . GLY A 1 295 ? 13.480 4.617 20.103 1.00 19.93 295 GLY A CA 1
ATOM 1558 C C . GLY A 1 295 ? 12.778 3.749 19.088 1.00 19.80 295 GLY A C 1
ATOM 1559 O O . GLY A 1 295 ? 12.167 2.737 19.446 1.00 19.73 295 GLY A O 1
ATOM 1560 N N . ALA A 1 296 ? 12.843 4.151 17.820 1.00 18.24 296 ALA A N 1
ATOM 1561 C CA . ALA A 1 296 ? 12.445 3.276 16.732 1.00 23.65 296 ALA A CA 1
ATOM 1562 C C . ALA A 1 296 ? 13.327 2.037 16.715 1.00 24.40 296 ALA A C 1
ATOM 1563 O O . ALA A 1 296 ? 14.395 1.985 17.331 1.00 26.30 296 ALA A O 1
ATOM 1565 N N . GLY A 1 297 ? 12.867 1.022 15.993 1.00 25.01 297 GLY A N 1
ATOM 1566 C CA . GLY A 1 297 ? 13.653 -0.169 15.791 1.00 23.99 297 GLY A CA 1
ATOM 1567 C C . GLY A 1 297 ? 13.776 -0.473 14.311 1.00 26.21 297 GLY A C 1
ATOM 1568 O O . GLY A 1 297 ? 13.020 0.030 13.478 1.00 21.91 297 GLY A O 1
ATOM 1569 N N . ALA A 1 298 ? 14.769 -1.292 13.999 1.00 22.39 298 ALA A N 1
ATOM 1570 C CA . ALA A 1 298 ? 14.835 -1.881 12.679 1.00 24.90 298 ALA A CA 1
ATOM 1571 C C . ALA A 1 298 ? 13.811 -3.002 12.571 1.00 23.96 298 ALA A C 1
ATOM 1572 O O . ALA A 1 298 ? 13.281 -3.502 13.569 1.00 17.85 298 ALA A O 1
ATOM 1574 N N . GLY A 1 299 ? 13.523 -3.383 11.337 1.00 19.98 299 GLY A N 1
ATOM 1575 C CA . GLY A 1 299 ? 12.691 -4.534 11.070 1.00 13.07 299 GLY A CA 1
ATOM 1576 C C . GLY A 1 299 ? 13.257 -5.315 9.905 1.00 15.13 299 GLY A C 1
ATOM 1577 O O . GLY A 1 299 ? 14.305 -4.975 9.353 1.00 16.31 299 GLY A O 1
ATOM 1578 N N . ASN A 1 300 ? 12.554 -6.369 9.555 1.00 13.60 300 ASN A N 1
ATOM 1579 C CA . ASN A 1 300 ? 12.840 -7.141 8.354 1.00 13.50 300 ASN A CA 1
ATOM 1580 C C . ASN A 1 300 ? 11.586 -7.945 8.066 1.00 10.79 300 ASN A C 1
ATOM 1581 O O . ASN A 1 300 ? 11.597 -9.171 8.211 1.00 14.19 300 ASN A O 1
ATOM 1586 N N . PRO A 1 301 ? 10.492 -7.287 7.687 1.00 13.59 301 PRO A N 1
ATOM 1587 C CA . PRO A 1 301 ? 9.168 -7.895 7.827 1.00 10.61 301 PRO A CA 1
ATOM 1588 C C . PRO A 1 301 ? 8.960 -9.043 6.857 1.00 11.78 301 PRO A C 1
ATOM 1589 O O . PRO A 1 301 ? 8.993 -8.863 5.629 1.00 13.63 301 PRO A O 1
ATOM 1593 N N . PRO A 1 302 ? 8.731 -10.240 7.377 1.00 12.72 302 PRO A N 1
ATOM 1594 C CA . PRO A 1 302 ? 8.337 -11.358 6.515 1.00 9.95 302 PRO A CA 1
ATOM 1595 C C . PRO A 1 302 ? 6.844 -11.318 6.258 1.00 12.08 302 PRO A C 1
ATOM 1596 O O . PRO A 1 302 ? 6.057 -10.922 7.121 1.00 12.13 302 PRO A O 1
ATOM 1600 N N . VAL A 1 303 ? 6.450 -11.716 5.054 1.00 9.44 303 VAL A N 1
ATOM 1601 C CA . VAL A 1 303 ? 5.045 -11.945 4.754 1.00 9.61 303 VAL A CA 1
ATOM 1602 C C . VAL A 1 303 ? 4.888 -13.421 4.431 1.00 11.58 303 VAL A C 1
ATOM 1603 O O . VAL A 1 303 ? 5.483 -13.921 3.468 1.00 12.14 303 VAL A O 1
ATOM 1607 N N . VAL A 1 304 ? 4.132 -14.121 5.262 1.00 8.45 304 VAL A N 1
ATOM 1608 C CA . VAL A 1 304 ? 3.855 -15.538 5.069 1.00 11.69 304 VAL A CA 1
ATOM 1609 C C . VAL A 1 304 ? 2.573 -15.665 4.270 1.00 8.84 304 VAL A C 1
ATOM 1610 O O . VAL A 1 304 ? 1.610 -14.931 4.505 1.00 10.80 304 VAL A O 1
ATOM 1614 N N . VAL A 1 305 ? 2.570 -16.573 3.297 1.00 9.15 305 VAL A N 1
ATOM 1615 C CA . VAL A 1 305 ? 1.376 -16.911 2.533 1.00 8.64 305 VAL A CA 1
ATOM 1616 C C . VAL A 1 305 ? 1.204 -18.421 2.622 1.00 10.28 305 VAL A C 1
ATOM 1617 O O . VAL A 1 305 ? 2.087 -19.170 2.185 1.00 11.13 305 VAL A O 1
ATOM 1621 N N . ASP A 1 306 ? 0.086 -18.872 3.187 1.00 10.64 306 ASP A N 1
ATOM 1622 C CA . ASP A 1 306 ? -0.172 -20.305 3.248 1.00 12.32 306 ASP A CA 1
ATOM 1623 C C . ASP A 1 306 ? -1.258 -20.674 2.245 1.00 14.42 306 ASP A C 1
ATOM 1624 O O . ASP A 1 306 ? -1.805 -19.825 1.533 1.00 10.76 306 ASP A O 1
ATOM 1629 N N . GLU A 1 307 ? -1.566 -21.969 2.197 1.00 13.91 307 GLU A N 1
ATOM 1630 C CA . GLU A 1 307 ? -2.406 -22.516 1.146 1.00 13.10 307 GLU A CA 1
ATOM 1631 C C . GLU A 1 307 ? -3.877 -22.157 1.298 1.00 14.58 307 GLU A C 1
ATOM 1632 O O . GLU A 1 307 ? -4.655 -22.432 0.379 1.00 13.21 307 GLU A O 1
ATOM 1638 N N . THR A 1 308 ? -4.282 -21.559 2.423 1.00 12.75 308 THR A N 1
ATOM 1639 C CA . THR A 1 308 ? -5.656 -21.104 2.597 1.00 8.91 308 THR A CA 1
ATOM 1640 C C . THR A 1 308 ? -5.853 -19.641 2.217 1.00 12.62 308 THR A C 1
ATOM 1641 O O . THR A 1 308 ? -6.989 -19.154 2.258 1.00 15.86 308 THR A O 1
ATOM 1645 N N . ALA A 1 309 ? -4.787 -18.932 1.861 1.00 13.38 309 ALA A N 1
ATOM 1646 C CA . ALA A 1 309 ? -4.901 -17.515 1.541 1.00 14.67 309 ALA A CA 1
ATOM 1647 C C . ALA A 1 309 ? -5.680 -17.288 0.248 1.00 17.72 309 ALA A C 1
ATOM 1648 O O . ALA A 1 309 ? -5.744 -18.150 -0.635 1.00 13.52 309 ALA A O 1
ATOM 1650 N N . ASN A 1 310 ? -6.276 -16.103 0.146 1.00 15.74 310 ASN A N 1
ATOM 1651 C CA . ASN A 1 310 ? -6.734 -15.581 -1.138 1.00 14.48 310 ASN A CA 1
ATOM 1652 C C . ASN A 1 310 ? -5.483 -15.166 -1.905 1.00 16.66 310 ASN A C 1
ATOM 1653 O O . ASN A 1 310 ? -4.897 -14.114 -1.639 1.00 15.06 310 ASN A O 1
ATOM 1658 N N . ILE A 1 311 ? -5.057 -16.004 -2.852 1.00 13.11 311 ILE A N 1
ATOM 1659 C CA . ILE A 1 311 ? -3.745 -15.823 -3.469 1.00 12.75 311 ILE A CA 1
ATOM 1660 C C . ILE A 1 311 ? -3.738 -14.607 -4.385 1.00 16.30 311 ILE A C 1
ATOM 1661 O O . ILE A 1 311 ? -2.746 -13.868 -4.451 1.00 11.10 311 ILE A O 1
ATOM 1666 N N . GLU A 1 312 ? -4.833 -14.388 -5.117 1.00 13.28 312 GLU A N 1
ATOM 1667 C CA . GLU A 1 312 ? -4.907 -13.226 -5.997 1.00 16.38 312 GLU A CA 1
ATOM 1668 C C . GLU A 1 312 ? -4.837 -11.934 -5.192 1.00 17.51 312 GLU A C 1
ATOM 1669 O O . GLU A 1 312 ? -4.111 -10.999 -5.558 1.00 15.76 312 GLU A O 1
ATOM 1675 N N . LYS A 1 313 ? -5.576 -11.871 -4.084 1.00 12.79 313 LYS A N 1
ATOM 1676 C CA . LYS A 1 313 ? -5.509 -10.691 -3.229 1.00 16.54 313 LYS A CA 1
ATOM 1677 C C . LYS A 1 313 ? -4.153 -10.592 -2.549 1.00 12.26 313 LYS A C 1
ATOM 1678 O O . LYS A 1 313 ? -3.590 -9.497 -2.437 1.00 12.54 313 LYS A O 1
ATOM 1684 N N . ALA A 1 314 ? -3.612 -11.723 -2.088 1.00 12.72 314 ALA A N 1
ATOM 1685 C CA . ALA A 1 314 ? -2.303 -11.700 -1.439 1.00 12.86 314 ALA A CA 1
ATOM 1686 C C . ALA A 1 314 ? -1.250 -11.105 -2.360 1.00 12.71 314 ALA A C 1
ATOM 1687 O O . ALA A 1 314 ? -0.431 -10.286 -1.933 1.00 13.15 314 ALA A O 1
ATOM 1689 N N . ALA A 1 315 ? -1.252 -11.517 -3.631 1.00 11.55 315 ALA A N 1
ATOM 1690 C CA . ALA A 1 315 ? -0.265 -11.004 -4.572 1.00 12.63 315 ALA A CA 1
ATOM 1691 C C . ALA A 1 315 ? -0.378 -9.496 -4.718 1.00 12.88 315 ALA A C 1
ATOM 1692 O O . ALA A 1 315 ? 0.635 -8.787 -4.738 1.00 12.63 315 ALA A O 1
ATOM 1694 N N . CYS A 1 316 ? -1.605 -8.992 -4.835 1.00 14.25 316 CYS A N 1
ATOM 1695 C CA . CYS A 1 316 ? -1.808 -7.556 -4.975 1.00 14.72 316 CYS A CA 1
ATOM 1696 C C . CYS A 1 316 ? -1.365 -6.820 -3.716 1.00 11.16 316 CYS A C 1
ATOM 1697 O O . CYS A 1 316 ? -0.619 -5.835 -3.790 1.00 12.38 316 CYS A O 1
ATOM 1700 N N . ASP A 1 317 ? -1.802 -7.301 -2.545 1.00 12.90 317 ASP A N 1
ATOM 1701 C CA . ASP A 1 317 ? -1.410 -6.685 -1.278 1.00 15.24 317 ASP A CA 1
ATOM 1702 C C . ASP A 1 317 ? 0.102 -6.673 -1.110 1.00 11.10 317 ASP A C 1
ATOM 1703 O O . ASP A 1 317 ? 0.675 -5.694 -0.614 1.00 13.41 317 ASP A O 1
ATOM 1708 N N . ILE A 1 318 ? 0.764 -7.764 -1.495 1.00 10.27 318 ILE A N 1
ATOM 1709 C CA . ILE A 1 318 ? 2.198 -7.876 -1.264 1.00 9.88 318 ILE A CA 1
ATOM 1710 C C . ILE A 1 318 ? 2.963 -6.917 -2.167 1.00 12.06 318 ILE A C 1
ATOM 1711 O O . ILE A 1 318 ? 3.914 -6.261 -1.730 1.00 12.72 318 ILE A O 1
ATOM 1716 N N . VAL A 1 319 ? 2.571 -6.827 -3.437 1.00 11.08 319 VAL A N 1
ATOM 1717 C CA . VAL A 1 319 ? 3.225 -5.872 -4.330 1.00 12.56 319 VAL A CA 1
ATOM 1718 C C . VAL A 1 319 ? 3.006 -4.451 -3.828 1.00 12.87 319 VAL A C 1
ATOM 1719 O O . VAL A 1 319 ? 3.949 -3.655 -3.736 1.00 12.74 319 VAL A O 1
ATOM 1723 N N . ASN A 1 320 ? 1.755 -4.116 -3.491 1.00 12.13 320 ASN A N 1
ATOM 1724 C CA . ASN A 1 320 ? 1.447 -2.774 -2.998 1.00 16.41 320 ASN A CA 1
ATOM 1725 C C . ASN A 1 320 ? 2.202 -2.470 -1.713 1.00 15.12 320 ASN A C 1
ATOM 1726 O O . ASN A 1 320 ? 2.757 -1.378 -1.556 1.00 14.35 320 ASN A O 1
ATOM 1731 N N . GLY A 1 321 ? 2.227 -3.418 -0.775 1.00 12.22 321 GLY A N 1
ATOM 1732 C CA . GLY A 1 321 ? 2.896 -3.161 0.490 1.00 10.00 321 GLY A CA 1
ATOM 1733 C C . GLY A 1 321 ? 4.402 -3.054 0.350 1.00 15.26 321 GLY A C 1
ATOM 1734 O O . GLY A 1 321 ? 5.030 -2.172 0.942 1.00 10.89 321 GLY A O 1
ATOM 1735 N N . CYS A 1 322 ? 5.004 -3.954 -0.428 1.00 10.80 322 CYS A N 1
ATOM 1736 C CA . CYS A 1 322 ? 6.451 -3.933 -0.592 1.00 9.13 322 CYS A CA 1
ATOM 1737 C C . CYS A 1 322 ? 6.909 -2.673 -1.321 1.00 12.07 322 CYS A C 1
ATOM 1738 O O . CYS A 1 322 ? 7.902 -2.051 -0.930 1.00 12.27 322 CYS A O 1
ATOM 1741 N N . SER A 1 323 ? 6.203 -2.280 -2.380 1.00 10.80 323 SER A N 1
ATOM 1742 C CA . SER A 1 323 ? 6.639 -1.144 -3.185 1.00 13.41 323 SER A CA 1
ATOM 1743 C C . SER A 1 323 ? 6.144 0.188 -2.641 1.00 13.15 323 SER A C 1
ATOM 1744 O O . SER A 1 323 ? 6.439 1.227 -3.233 1.00 13.74 323 SER A O 1
ATOM 1747 N N . PHE A 1 324 ? 5.405 0.176 -1.534 1.00 11.37 324 PHE A N 1
ATOM 1748 C CA . PHE A 1 324 ? 4.869 1.401 -0.959 1.00 14.32 324 PHE A CA 1
ATOM 1749 C C . PHE A 1 324 ? 6.004 2.345 -0.604 1.00 10.10 324 PHE A C 1
ATOM 1750 O O . PHE A 1 324 ? 6.879 2.004 0.196 1.00 12.50 324 PHE A O 1
ATOM 1758 N N . ASP A 1 325 ? 6.010 3.522 -1.228 1.00 14.20 325 ASP A N 1
ATOM 1759 C CA . ASP A 1 325 ? 7.110 4.472 -1.080 1.00 11.57 325 ASP A CA 1
ATOM 1760 C C . ASP A 1 325 ? 8.460 3.789 -1.296 1.00 10.28 325 ASP A C 1
ATOM 1761 O O . ASP A 1 325 ? 9.432 4.054 -0.590 1.00 12.04 325 ASP A O 1
ATOM 1766 N N . ASN A 1 326 ? 8.510 2.894 -2.293 1.00 14.50 326 ASN A N 1
ATOM 1767 C CA . ASN A 1 326 ? 9.736 2.188 -2.691 1.00 14.40 326 ASN A CA 1
ATOM 1768 C C . ASN A 1 326 ? 10.389 1.450 -1.524 1.00 11.69 326 ASN A C 1
ATOM 1769 O O . ASN A 1 326 ? 11.617 1.402 -1.405 1.00 11.93 326 ASN A O 1
ATOM 1774 N N . ASN A 1 327 ? 9.563 0.858 -0.656 1.00 12.85 327 ASN A N 1
ATOM 1775 C CA . ASN A 1 327 ? 9.988 -0.047 0.424 1.00 14.66 327 ASN A CA 1
ATOM 1776 C C . ASN A 1 327 ? 10.619 0.692 1.595 1.00 13.92 327 ASN A C 1
ATOM 1777 O O . ASN A 1 327 ? 11.216 0.057 2.467 1.00 14.09 327 ASN A O 1
ATOM 1782 N N . LEU A 1 328 ? 10.502 2.020 1.643 1.00 15.22 328 LEU A N 1
ATOM 1783 C CA . LEU A 1 328 ? 11.004 2.808 2.766 1.00 17.25 328 LEU A CA 1
ATOM 1784 C C . LEU A 1 328 ? 10.301 2.525 4.094 1.00 16.31 328 LEU A C 1
ATOM 1785 O O . LEU A 1 328 ? 10.981 2.493 5.128 1.00 21.06 328 LEU A O 1
ATOM 1790 N N . PRO A 1 329 ? 8.973 2.346 4.142 1.00 17.39 329 PRO A N 1
ATOM 1791 C CA . PRO A 1 329 ? 8.327 2.158 5.448 1.00 18.88 329 PRO A CA 1
ATOM 1792 C C . PRO A 1 329 ? 8.920 0.970 6.189 1.00 21.55 329 PRO A C 1
ATOM 1793 O O . PRO A 1 329 ? 9.187 -0.081 5.603 1.00 17.77 329 PRO A O 1
ATOM 1807 N N B CYS A 1 330 ? 9.158 1.148 7.490 0.25 18.00 330 CYS A N 1
ATOM 1808 C CA B CYS A 1 330 ? 9.709 0.040 8.260 0.25 17.63 330 CYS A CA 1
ATOM 1809 C C B CYS A 1 330 ? 8.734 -1.123 8.393 0.25 15.53 330 CYS A C 1
ATOM 1810 O O B CYS A 1 330 ? 9.158 -2.221 8.772 0.25 15.35 330 CYS A O 1
ATOM 1813 N N . VAL A 1 331 ? 7.451 -0.919 8.080 1.00 10.40 331 VAL A N 1
ATOM 1814 C CA . VAL A 1 331 ? 6.501 -2.028 8.050 1.00 12.77 331 VAL A CA 1
ATOM 1815 C C . VAL A 1 331 ? 6.544 -2.804 6.738 1.00 14.86 331 VAL A C 1
ATOM 1816 O O . VAL A 1 331 ? 6.002 -3.915 6.671 1.00 12.34 331 VAL A O 1
ATOM 1820 N N . ALA A 1 332 ? 7.162 -2.250 5.693 1.00 12.70 332 ALA A N 1
ATOM 1821 C CA . ALA A 1 332 ? 7.007 -2.801 4.348 1.00 15.27 332 ALA A CA 1
ATOM 1822 C C . ALA A 1 332 ? 7.542 -4.228 4.249 1.00 11.66 332 ALA A C 1
ATOM 1823 O O . ALA A 1 332 ? 8.575 -4.564 4.831 1.00 12.82 332 ALA A O 1
ATOM 1825 N N . GLU A 1 333 ? 6.816 -5.060 3.499 1.00 12.54 333 GLU A N 1
ATOM 1826 C CA . GLU A 1 333 ? 7.228 -6.429 3.205 1.00 10.79 333 GLU A CA 1
ATOM 1827 C C . GLU A 1 333 ? 8.634 -6.467 2.626 1.00 13.15 333 GLU A C 1
ATOM 1828 O O . GLU A 1 333 ? 8.936 -5.762 1.656 1.00 13.21 333 GLU A O 1
ATOM 1834 N N . LYS A 1 334 ? 9.491 -7.317 3.202 1.00 9.83 334 LYS A N 1
ATOM 1835 C CA . LYS A 1 334 ? 10.859 -7.431 2.717 1.00 13.00 334 LYS A CA 1
ATOM 1836 C C . LYS A 1 334 ? 11.316 -8.858 2.442 1.00 10.72 334 LYS A C 1
ATOM 1837 O O . LYS A 1 334 ? 12.434 -9.042 1.956 1.00 13.86 334 LYS A O 1
ATOM 1843 N N . GLU A 1 335 ? 10.495 -9.866 2.728 1.00 11.54 335 GLU A N 1
ATOM 1844 C CA . GLU A 1 335 ? 10.709 -11.193 2.159 1.00 10.36 335 GLU A CA 1
ATOM 1845 C C . GLU A 1 335 ? 9.392 -11.954 2.218 1.00 11.52 335 GLU A C 1
ATOM 1846 O O . GLU A 1 335 ? 8.612 -11.781 3.159 1.00 11.86 335 GLU A O 1
ATOM 1852 N N . ILE A 1 336 ? 9.135 -12.761 1.189 1.00 12.04 336 ILE A N 1
ATOM 1853 C CA . ILE A 1 336 ? 7.981 -13.649 1.154 1.00 11.49 336 ILE A CA 1
ATOM 1854 C C . ILE A 1 336 ? 8.420 -15.031 1.603 1.00 15.00 336 ILE A C 1
ATOM 1855 O O . ILE A 1 336 ? 9.451 -15.547 1.153 1.00 13.63 336 ILE A O 1
ATOM 1860 N N . ILE A 1 337 ? 7.633 -15.636 2.477 1.00 14.00 337 ILE A N 1
ATOM 1861 C CA . ILE A 1 337 ? 7.794 -17.032 2.832 1.00 11.87 337 ILE A CA 1
ATOM 1862 C C . ILE A 1 337 ? 6.511 -17.725 2.414 1.00 13.45 337 ILE A C 1
ATOM 1863 O O . ILE A 1 337 ? 5.451 -17.513 3.015 1.00 12.06 337 ILE A O 1
ATOM 1868 N N . ALA A 1 338 ? 6.598 -18.516 1.352 1.00 9.81 338 ALA A N 1
ATOM 1869 C CA . ALA A 1 338 ? 5.427 -19.040 0.675 1.00 9.49 338 ALA A CA 1
ATOM 1870 C C . ALA A 1 338 ? 5.386 -20.550 0.832 1.00 10.32 338 ALA A C 1
ATOM 1871 O O . ALA A 1 338 ? 6.392 -21.235 0.622 1.00 13.33 338 ALA A O 1
ATOM 1873 N N . VAL A 1 339 ? 4.218 -21.054 1.202 1.00 10.08 339 VAL A N 1
ATOM 1874 C CA . VAL A 1 339 ? 4.004 -22.486 1.312 1.00 11.84 339 VAL A CA 1
ATOM 1875 C C . VAL A 1 339 ? 4.006 -23.109 -0.081 1.00 16.30 339 VAL A C 1
ATOM 1876 O O . VAL A 1 339 ? 3.440 -22.551 -1.033 1.00 13.70 339 VAL A O 1
ATOM 1880 N N . ALA A 1 340 ? 4.678 -24.262 -0.214 1.00 11.76 340 ALA A N 1
ATOM 1881 C CA . ALA A 1 340 ? 4.933 -24.830 -1.536 1.00 14.65 340 ALA A CA 1
ATOM 1882 C C . ALA A 1 340 ? 3.651 -25.047 -2.332 1.00 14.70 340 ALA A C 1
ATOM 1883 O O . ALA A 1 340 ? 3.655 -24.889 -3.558 1.00 18.98 340 ALA A O 1
ATOM 1885 N N . GLN A 1 341 ? 2.547 -25.387 -1.663 1.00 11.54 341 GLN A N 1
ATOM 1886 C CA . GLN A 1 341 ? 1.300 -25.660 -2.380 1.00 16.33 341 GLN A CA 1
ATOM 1887 C C . GLN A 1 341 ? 0.844 -24.478 -3.234 1.00 18.20 341 GLN A C 1
ATOM 1888 O O . GLN A 1 341 ? 0.196 -24.683 -4.268 1.00 16.58 341 GLN A O 1
ATOM 1894 N N . ILE A 1 342 ? 1.161 -23.242 -2.838 1.00 15.18 342 ILE A N 1
ATOM 1895 C CA . ILE A 1 342 ? 0.687 -22.067 -3.564 1.00 11.67 342 ILE A CA 1
ATOM 1896 C C . ILE A 1 342 ? 1.814 -21.191 -4.095 1.00 10.97 342 ILE A C 1
ATOM 1897 O O . ILE A 1 342 ? 1.535 -20.130 -4.660 1.00 10.38 342 ILE A O 1
ATOM 1902 N N . ALA A 1 343 ? 3.075 -21.591 -3.934 1.00 10.36 343 ALA A N 1
ATOM 1903 C CA . ALA A 1 343 ? 4.167 -20.667 -4.229 1.00 11.05 343 ALA A CA 1
ATOM 1904 C C . ALA A 1 343 ? 4.183 -20.258 -5.704 1.00 13.26 343 ALA A C 1
ATOM 1905 O O . ALA A 1 343 ? 4.345 -19.075 -6.025 1.00 10.06 343 ALA A O 1
ATOM 1907 N N . ASP A 1 344 ? 4.002 -21.213 -6.617 1.00 11.10 344 ASP A N 1
ATOM 1908 C CA . ASP A 1 344 ? 4.083 -20.871 -8.036 1.00 14.99 344 ASP A CA 1
ATOM 1909 C C . ASP A 1 344 ? 2.902 -20.016 -8.471 1.00 12.88 344 ASP A C 1
ATOM 1910 O O . ASP A 1 344 ? 3.076 -19.040 -9.212 1.00 13.26 344 ASP A O 1
ATOM 1915 N N . TYR A 1 345 ? 1.694 -20.361 -8.020 1.00 13.29 345 TYR A N 1
ATOM 1916 C CA . TYR A 1 345 ? 0.534 -19.542 -8.347 1.00 14.83 345 TYR A CA 1
ATOM 1917 C C . TYR A 1 345 ? 0.638 -18.159 -7.712 1.00 13.36 345 TYR A C 1
ATOM 1918 O O . TYR A 1 345 ? 0.178 -17.168 -8.293 1.00 14.73 345 TYR A O 1
ATOM 1927 N N . LEU A 1 346 ? 1.266 -18.064 -6.542 1.00 13.48 346 LEU A N 1
ATOM 1928 C CA . LEU A 1 346 ? 1.507 -16.750 -5.950 1.00 12.99 346 LEU A CA 1
ATOM 1929 C C . LEU A 1 346 ? 2.441 -15.931 -6.831 1.00 12.29 346 LEU A C 1
ATOM 1930 O O . LEU A 1 346 ? 2.155 -14.771 -7.150 1.00 12.63 346 LEU A O 1
ATOM 1935 N N . ILE A 1 347 ? 3.566 -16.528 -7.235 1.00 11.77 347 ILE A N 1
ATOM 1936 C CA . ILE A 1 347 ? 4.518 -15.840 -8.106 1.00 14.40 347 ILE A CA 1
ATOM 1937 C C . ILE A 1 347 ? 3.840 -15.410 -9.397 1.00 15.24 347 ILE A C 1
ATOM 1938 O O . ILE A 1 347 ? 4.039 -14.287 -9.880 1.00 14.20 347 ILE A O 1
ATOM 1943 N N . PHE A 1 348 ? 3.032 -16.298 -9.977 1.00 16.45 348 PHE A N 1
ATOM 1944 C CA . PHE A 1 348 ? 2.260 -15.960 -11.169 1.00 16.83 348 PHE A CA 1
ATOM 1945 C C . PHE A 1 348 ? 1.429 -14.698 -10.950 1.00 17.99 348 PHE A C 1
ATOM 1946 O O . PHE A 1 348 ? 1.430 -13.781 -11.779 1.00 15.44 348 PHE A O 1
ATOM 1954 N N . ASN A 1 349 ? 0.721 -14.632 -9.824 1.00 13.34 349 ASN A N 1
ATOM 1955 C CA . ASN A 1 349 ? -0.116 -13.469 -9.548 1.00 15.36 349 ASN A CA 1
ATOM 1956 C C . ASN A 1 349 ? 0.703 -12.247 -9.155 1.00 13.51 349 ASN A C 1
ATOM 1957 O O . ASN A 1 349 ? 0.292 -11.116 -9.441 1.00 14.57 349 ASN A O 1
ATOM 1962 N N . LEU A 1 350 ? 1.849 -12.441 -8.497 1.00 10.41 350 LEU A N 1
ATOM 1963 C CA . LEU A 1 350 ? 2.737 -11.312 -8.235 1.00 11.89 350 LEU A CA 1
ATOM 1964 C C . LEU A 1 350 ? 3.165 -10.648 -9.539 1.00 18.53 350 LEU A C 1
ATOM 1965 O O . LEU A 1 350 ? 3.146 -9.416 -9.659 1.00 12.66 350 LEU A O 1
ATOM 1970 N N . LYS A 1 351 ? 3.512 -11.453 -10.544 1.00 12.76 351 LYS A N 1
ATOM 1971 C CA . LYS A 1 351 ? 3.912 -10.888 -11.834 1.00 16.66 351 LYS A CA 1
ATOM 1972 C C . LYS A 1 351 ? 2.751 -10.169 -12.507 1.00 14.38 351 LYS A C 1
ATOM 1973 O O . LYS A 1 351 ? 2.943 -9.128 -13.145 1.00 19.91 351 LYS A O 1
ATOM 1979 N N . LYS A 1 352 ? 1.535 -10.702 -12.376 1.00 15.82 352 LYS A N 1
ATOM 1980 C CA . LYS A 1 352 ? 0.374 -10.004 -12.915 1.00 19.83 352 LYS A CA 1
ATOM 1981 C C . LYS A 1 352 ? 0.131 -8.671 -12.221 1.00 23.32 352 LYS A C 1
ATOM 1982 O O . LYS A 1 352 ? -0.512 -7.792 -12.803 1.00 20.20 352 LYS A O 1
ATOM 1988 N N . ASN A 1 353 ? 0.630 -8.501 -10.998 1.00 18.73 353 ASN A N 1
ATOM 1989 C CA . ASN A 1 353 ? 0.481 -7.255 -10.259 1.00 19.71 353 ASN A CA 1
ATOM 1990 C C . ASN A 1 353 ? 1.717 -6.370 -10.327 1.00 21.66 353 ASN A C 1
ATOM 1991 O O . ASN A 1 353 ? 1.835 -5.429 -9.536 1.00 21.15 353 ASN A O 1
ATOM 1996 N N . GLY A 1 354 ? 2.641 -6.645 -11.238 1.00 16.84 354 GLY A N 1
ATOM 1997 C CA . GLY A 1 354 ? 3.775 -5.772 -11.441 1.00 17.47 354 GLY A CA 1
ATOM 1998 C C . GLY A 1 354 ? 5.088 -6.244 -10.867 1.00 17.30 354 GLY A C 1
ATOM 1999 O O . GLY A 1 354 ? 6.008 -5.431 -10.737 1.00 19.35 354 GLY A O 1
ATOM 2000 N N . ALA A 1 355 ? 5.211 -7.520 -10.510 1.00 13.70 355 ALA A N 1
ATOM 2001 C CA . ALA A 1 355 ? 6.501 -8.054 -10.103 1.00 14.78 355 ALA A CA 1
ATOM 2002 C C . ALA A 1 355 ? 7.298 -8.437 -11.343 1.00 20.25 355 ALA A C 1
ATOM 2003 O O . ALA A 1 355 ? 6.775 -9.097 -12.248 1.00 17.94 355 ALA A O 1
ATOM 2005 N N . TYR A 1 356 ? 8.555 -8.015 -11.388 1.00 13.95 356 TYR A N 1
ATOM 2006 C CA . TYR A 1 356 ? 9.483 -8.453 -12.422 1.00 20.00 356 TYR A CA 1
ATOM 2007 C C . TYR A 1 356 ? 10.296 -9.590 -11.826 1.00 17.40 356 TYR A C 1
ATOM 2008 O O . TYR A 1 356 ? 11.069 -9.374 -10.885 1.00 17.91 356 TYR A O 1
ATOM 2017 N N . GLU A 1 357 ? 10.116 -10.800 -12.358 1.00 18.38 357 GLU A N 1
ATOM 2018 C CA . GLU A 1 357 ? 10.770 -11.981 -11.802 1.00 17.75 357 GLU A CA 1
ATOM 2019 C C . GLU A 1 357 ? 12.134 -12.196 -12.446 1.00 17.18 357 GLU A C 1
ATOM 2020 O O . GLU A 1 357 ? 12.242 -12.304 -13.671 1.00 22.61 357 GLU A O 1
ATOM 2026 N N . ILE A 1 358 ? 13.169 -12.275 -11.620 1.00 20.27 358 ILE A N 1
ATOM 2027 C CA . ILE A 1 358 ? 14.504 -12.659 -12.059 1.00 21.37 358 ILE A CA 1
ATOM 2028 C C . ILE A 1 358 ? 14.683 -14.144 -11.778 1.00 29.79 358 ILE A C 1
ATOM 2029 O O . ILE A 1 358 ? 14.625 -14.579 -10.619 1.00 22.77 358 ILE A O 1
ATOM 2034 N N . LYS A 1 359 ? 14.893 -14.923 -12.840 1.00 24.54 359 LYS A N 1
ATOM 2035 C CA . LYS A 1 359 ? 15.305 -16.313 -12.718 1.00 25.97 359 LYS A CA 1
ATOM 2036 C C . LYS A 1 359 ? 16.766 -16.533 -13.081 1.00 33.27 359 LYS A C 1
ATOM 2037 O O . LYS A 1 359 ? 17.353 -17.524 -12.641 1.00 35.45 359 LYS A O 1
ATOM 2043 N N . ASP A 1 360 ? 17.359 -15.633 -13.852 1.00 31.66 360 ASP A N 1
ATOM 2044 C CA . ASP A 1 360 ? 18.751 -15.756 -14.269 1.00 27.08 360 ASP A CA 1
ATOM 2045 C C . ASP A 1 360 ? 19.680 -15.466 -13.099 1.00 28.85 360 ASP A C 1
ATOM 2046 O O . ASP A 1 360 ? 19.710 -14.326 -12.613 1.00 31.59 360 ASP A O 1
ATOM 2051 N N . PRO A 1 361 ? 20.466 -16.438 -12.631 1.00 27.22 361 PRO A N 1
ATOM 2052 C CA . PRO A 1 361 ? 21.391 -16.153 -11.520 1.00 31.84 361 PRO A CA 1
ATOM 2053 C C . PRO A 1 361 ? 22.439 -15.103 -11.853 1.00 31.26 361 PRO A C 1
ATOM 2054 O O . PRO A 1 361 ? 22.924 -14.417 -10.944 1.00 29.75 361 PRO A O 1
ATOM 2058 N N . ALA A 1 362 ? 22.806 -14.951 -13.128 1.00 30.59 362 ALA A N 1
ATOM 2059 C CA . ALA A 1 362 ? 23.748 -13.898 -13.491 1.00 26.62 362 ALA A CA 1
ATOM 2060 C C . ALA A 1 362 ? 23.123 -12.519 -13.309 1.00 27.80 362 ALA A C 1
ATOM 2061 O O . ALA A 1 362 ? 23.768 -11.605 -12.782 1.00 26.76 362 ALA A O 1
ATOM 2063 N N . VAL A 1 363 ? 21.872 -12.353 -13.746 1.00 22.71 363 VAL A N 1
ATOM 2064 C CA . VAL A 1 363 ? 21.163 -11.093 -13.536 1.00 27.97 363 VAL A CA 1
ATOM 2065 C C . VAL A 1 363 ? 20.980 -10.837 -12.046 1.00 26.83 363 VAL A C 1
ATOM 2066 O O . VAL A 1 363 ? 21.195 -9.720 -11.558 1.00 25.06 363 VAL A O 1
ATOM 2070 N N . LEU A 1 364 ? 20.576 -11.871 -11.302 1.00 19.97 364 LEU A N 1
ATOM 2071 C CA . LEU A 1 364 ? 20.466 -11.737 -9.854 1.00 26.66 364 LEU A CA 1
ATOM 2072 C C . LEU A 1 364 ? 21.785 -11.283 -9.247 1.00 28.92 364 LEU A C 1
ATOM 2073 O O . LEU A 1 364 ? 21.808 -10.399 -8.385 1.00 25.58 364 LEU A O 1
ATOM 2078 N N . GLN A 1 365 ? 22.900 -11.858 -9.703 1.00 29.35 365 GLN A N 1
ATOM 2079 C CA . GLN A 1 365 ? 24.202 -11.446 -9.190 1.00 27.38 365 GLN A CA 1
ATOM 2080 C C . GLN A 1 365 ? 24.497 -9.992 -9.539 1.00 24.50 365 GLN A C 1
ATOM 2081 O O . GLN A 1 365 ? 25.114 -9.270 -8.747 1.00 27.70 365 GLN A O 1
ATOM 2087 N N . GLN A 1 366 ? 24.070 -9.545 -10.721 1.00 21.91 366 GLN A N 1
ATOM 2088 C CA . GLN A 1 366 ? 24.223 -8.136 -11.072 1.00 30.14 366 GLN A CA 1
ATOM 2089 C C . GLN A 1 366 ? 23.460 -7.246 -10.106 1.00 28.37 366 GLN A C 1
ATOM 2090 O O . GLN A 1 366 ? 23.973 -6.212 -9.663 1.00 25.72 366 GLN A O 1
ATOM 2096 N N . LEU A 1 367 ? 22.219 -7.623 -9.786 1.00 26.17 367 LEU A N 1
ATOM 2097 C CA . LEU A 1 367 ? 21.430 -6.826 -8.855 1.00 29.61 367 LEU A CA 1
ATOM 2098 C C . LEU A 1 367 ? 22.100 -6.762 -7.488 1.00 23.98 367 LEU A C 1
ATOM 2099 O O . LEU A 1 367 ? 22.174 -5.690 -6.875 1.00 23.33 367 LEU A O 1
ATOM 2104 N N . GLN A 1 368 ? 22.614 -7.898 -7.006 1.00 23.65 368 GLN A N 1
ATOM 2105 C CA . GLN A 1 368 ? 23.318 -7.909 -5.727 1.00 31.02 368 GLN A CA 1
ATOM 2106 C C . GLN A 1 368 ? 24.540 -7.004 -5.763 1.00 28.45 368 GLN A C 1
ATOM 2107 O O . GLN A 1 368 ? 24.795 -6.255 -4.812 1.00 24.87 368 GLN A O 1
ATOM 2113 N N . ASP A 1 369 ? 25.320 -7.078 -6.847 1.00 25.14 369 ASP A N 1
ATOM 2114 C CA . ASP A 1 369 ? 26.461 -6.183 -7.004 1.00 30.08 369 ASP A CA 1
ATOM 2115 C C . ASP A 1 369 ? 26.028 -4.727 -6.906 1.00 27.32 369 ASP A C 1
ATOM 2116 O O . ASP A 1 369 ? 26.735 -3.899 -6.320 1.00 27.60 369 ASP A O 1
ATOM 2121 N N . LEU A 1 370 ? 24.858 -4.401 -7.463 1.00 22.20 370 LEU A N 1
ATOM 2122 C CA . LEU A 1 370 ? 24.389 -3.022 -7.457 1.00 25.92 370 LEU A CA 1
ATOM 2123 C C . LEU A 1 370 ? 23.949 -2.587 -6.064 1.00 30.28 370 LEU A C 1
ATOM 2124 O O . LEU A 1 370 ? 24.367 -1.532 -5.571 1.00 28.06 370 LEU A O 1
ATOM 2129 N N . VAL A 1 371 ? 23.112 -3.392 -5.406 1.00 25.72 371 VAL A N 1
ATOM 2130 C CA . VAL A 1 371 ? 22.379 -2.913 -4.234 1.00 27.39 371 VAL A CA 1
ATOM 2131 C C . VAL A 1 371 ? 23.063 -3.230 -2.912 1.00 25.97 371 VAL A C 1
ATOM 2132 O O . VAL A 1 371 ? 22.653 -2.685 -1.874 1.00 29.05 371 VAL A O 1
ATOM 2136 N N . LEU A 1 372 ? 24.091 -4.071 -2.907 1.00 25.06 372 LEU A N 1
ATOM 2137 C CA . LEU A 1 372 ? 24.771 -4.447 -1.677 1.00 23.36 372 LEU A CA 1
ATOM 2138 C C . LEU A 1 372 ? 26.146 -3.801 -1.606 1.00 33.13 372 LEU A C 1
ATOM 2139 O O . LEU A 1 372 ? 26.845 -3.689 -2.618 1.00 30.59 372 LEU A O 1
ATOM 2144 N N . THR A 1 373 ? 26.528 -3.377 -0.406 1.00 32.55 373 THR A N 1
ATOM 2145 C CA . THR A 1 373 ? 27.881 -2.903 -0.172 1.00 34.63 373 THR A CA 1
ATOM 2146 C C . THR A 1 373 ? 28.834 -4.092 -0.105 1.00 37.22 373 THR A C 1
ATOM 2147 O O . THR A 1 373 ? 28.426 -5.255 -0.160 1.00 37.90 373 THR A O 1
ATOM 2151 N N . ALA A 1 374 ? 30.129 -3.796 0.022 1.00 43.19 374 ALA A N 1
ATOM 2152 C CA . ALA A 1 374 ? 31.121 -4.858 0.148 1.00 41.55 374 ALA A CA 1
ATOM 2153 C C . ALA A 1 374 ? 30.923 -5.683 1.411 1.00 39.98 374 ALA A C 1
ATOM 2154 O O . ALA A 1 374 ? 31.339 -6.847 1.451 1.00 44.72 374 ALA A O 1
ATOM 2156 N N . LYS A 1 375 ? 30.295 -5.114 2.438 1.00 42.99 375 LYS A N 1
ATOM 2157 C CA . LYS A 1 375 ? 30.009 -5.830 3.673 1.00 42.50 375 LYS A CA 1
ATOM 2158 C C . LYS A 1 375 ? 28.624 -6.468 3.679 1.00 41.73 375 LYS A C 1
ATOM 2159 O O . LYS A 1 375 ? 28.215 -7.018 4.704 1.00 43.21 375 LYS A O 1
ATOM 2165 N N . GLY A 1 376 ? 27.894 -6.397 2.565 1.00 40.32 376 GLY A N 1
ATOM 2166 C CA . GLY A 1 376 ? 26.636 -7.101 2.422 1.00 39.41 376 GLY A CA 1
ATOM 2167 C C . GLY A 1 376 ? 25.391 -6.335 2.818 1.00 36.79 376 GLY A C 1
ATOM 2168 O O . GLY A 1 376 ? 24.292 -6.898 2.745 1.00 37.80 376 GLY A O 1
ATOM 2169 N N . GLY A 1 377 ? 25.518 -5.077 3.235 1.00 36.08 377 GLY A N 1
ATOM 2170 C CA . GLY A 1 377 ? 24.374 -4.285 3.619 1.00 30.59 377 GLY A CA 1
ATOM 2171 C C . GLY A 1 377 ? 23.818 -3.496 2.452 1.00 32.76 377 GLY A C 1
ATOM 2172 O O . GLY A 1 377 ? 24.406 -3.455 1.369 1.00 28.05 377 GLY A O 1
ATOM 2173 N N . PRO A 1 378 ? 22.670 -2.848 2.652 1.00 32.39 378 PRO A N 1
ATOM 2174 C CA . PRO A 1 378 ? 22.059 -2.082 1.558 1.00 29.47 378 PRO A CA 1
ATOM 2175 C C . PRO A 1 378 ? 22.886 -0.860 1.173 1.00 29.00 378 PRO A C 1
ATOM 2176 O O . PRO A 1 378 ? 23.424 -0.153 2.030 1.00 25.78 378 PRO A O 1
ATOM 2180 N N . GLN A 1 379 ? 22.974 -0.623 -0.138 1.00 28.63 379 GLN A N 1
ATOM 2181 C CA . GLN A 1 379 ? 23.581 0.591 -0.676 1.00 27.98 379 GLN A CA 1
ATOM 2182 C C . GLN A 1 379 ? 22.634 1.772 -0.495 1.00 24.17 379 GLN A C 1
ATOM 2183 O O . GLN A 1 379 ? 21.504 1.750 -0.994 1.00 28.94 379 GLN A O 1
ATOM 2189 N N . THR A 1 380 ? 23.102 2.814 0.199 1.00 30.52 380 THR A N 1
ATOM 2190 C CA . THR A 1 380 ? 22.268 3.991 0.434 1.00 26.45 380 THR A CA 1
ATOM 2191 C C . THR A 1 380 ? 21.782 4.596 -0.875 1.00 27.58 380 THR A C 1
ATOM 2192 O O . THR A 1 380 ? 20.639 5.062 -0.970 1.00 27.33 380 THR A O 1
ATOM 2196 N N . LYS A 1 381 ? 22.631 4.578 -1.904 1.00 30.80 381 LYS A N 1
ATOM 2197 C CA . LYS A 1 381 ? 22.260 5.127 -3.200 1.00 24.60 381 LYS A CA 1
ATOM 2198 C C . LYS A 1 381 ? 21.086 4.381 -3.828 1.00 26.05 381 LYS A C 1
ATOM 2199 O O . LYS A 1 381 ? 20.384 4.952 -4.670 1.00 25.48 381 LYS A O 1
ATOM 2205 N N . CYS A 1 382 ? 20.838 3.131 -3.425 1.00 22.48 382 CYS A N 1
ATOM 2206 C CA . CYS A 1 382 ? 19.711 2.371 -3.951 1.00 26.25 382 CYS A CA 1
ATOM 2207 C C . CYS A 1 382 ? 18.497 2.366 -3.031 1.00 17.78 382 CYS A C 1
ATOM 2208 O O . CYS A 1 382 ? 17.401 2.035 -3.491 1.00 16.17 382 CYS A O 1
ATOM 2211 N N . VAL A 1 383 ? 18.666 2.721 -1.754 1.00 21.66 383 VAL A N 1
ATOM 2212 C CA . VAL A 1 383 ? 17.549 2.708 -0.812 1.00 17.04 383 VAL A CA 1
ATOM 2213 C C . VAL A 1 383 ? 16.445 3.630 -1.306 1.00 20.78 383 VAL A C 1
ATOM 2214 O O . VAL A 1 383 ? 16.688 4.791 -1.657 1.00 19.22 383 VAL A O 1
ATOM 2218 N N . GLY A 1 384 ? 15.222 3.108 -1.351 1.00 15.84 384 GLY A N 1
ATOM 2219 C CA . GLY A 1 384 ? 14.090 3.916 -1.752 1.00 15.75 384 GLY A CA 1
ATOM 2220 C C . GLY A 1 384 ? 13.990 4.215 -3.230 1.00 21.18 384 GLY A C 1
ATOM 2221 O O . GLY A 1 384 ? 13.184 5.068 -3.618 1.00 17.61 384 GLY A O 1
ATOM 2222 N N . LYS A 1 385 ? 14.772 3.542 -4.072 1.00 17.71 385 LYS A N 1
ATOM 2223 C CA . LYS A 1 385 ? 14.675 3.729 -5.511 1.00 19.99 385 LYS A CA 1
ATOM 2224 C C . LYS A 1 385 ? 13.608 2.806 -6.083 1.00 19.80 385 LYS A C 1
ATOM 2225 O O . LYS A 1 385 ? 13.332 1.741 -5.533 1.00 16.64 385 LYS A O 1
ATOM 2231 N N . SER A 1 386 ? 13.011 3.220 -7.195 1.00 13.02 386 SER A N 1
ATOM 2232 C CA . SER A 1 386 ? 11.976 2.406 -7.809 1.00 17.81 386 SER A CA 1
ATOM 2233 C C . SER A 1 386 ? 12.568 1.133 -8.412 1.00 19.76 386 SER A C 1
ATOM 2234 O O . SER A 1 386 ? 13.766 1.040 -8.699 1.00 19.36 386 SER A O 1
ATOM 2237 N N . ALA A 1 387 ? 11.699 0.137 -8.604 1.00 18.13 387 ALA A N 1
ATOM 2238 C CA . ALA A 1 387 ? 12.119 -1.080 -9.291 1.00 23.22 387 ALA A CA 1
ATOM 2239 C C . ALA A 1 387 ? 12.549 -0.773 -10.722 1.00 19.53 387 ALA A C 1
ATOM 2240 O O . ALA A 1 387 ? 13.504 -1.371 -11.233 1.00 19.74 387 ALA A O 1
ATOM 2242 N N . VAL A 1 388 ? 11.853 0.161 -11.379 1.00 24.80 388 VAL A N 1
ATOM 2243 C CA . VAL A 1 388 ? 12.258 0.614 -12.711 1.00 25.34 388 VAL A CA 1
ATOM 2244 C C . VAL A 1 388 ? 13.692 1.125 -12.685 1.00 23.53 388 VAL A C 1
ATOM 2245 O O . VAL A 1 388 ? 14.528 0.730 -13.506 1.00 23.00 388 VAL A O 1
ATOM 2249 N N . TRP A 1 389 ? 13.998 2.010 -11.736 1.00 20.48 389 TRP A N 1
ATOM 2250 C CA . TRP A 1 389 ? 15.341 2.572 -11.659 1.00 24.49 389 TRP A CA 1
ATOM 2251 C C . TRP A 1 389 ? 16.369 1.492 -11.360 1.00 24.61 389 TRP A C 1
ATOM 2252 O O . TRP A 1 389 ? 17.424 1.428 -11.999 1.00 22.38 389 TRP A O 1
ATOM 2263 N N . LEU A 1 390 ? 16.078 0.629 -10.383 1.00 18.75 390 LEU A N 1
ATOM 2264 C CA . LEU A 1 390 ? 17.026 -0.419 -10.028 1.00 16.89 390 LEU A CA 1
ATOM 2265 C C . LEU A 1 390 ? 17.300 -1.337 -11.212 1.00 17.45 390 LEU A C 1
ATOM 2266 O O . LEU A 1 390 ? 18.451 -1.715 -11.458 1.00 21.44 390 LEU A O 1
ATOM 2271 N N . LEU A 1 391 ? 16.258 -1.693 -11.967 1.00 15.51 391 LEU A N 1
ATOM 2272 C CA . LEU A 1 391 ? 16.464 -2.550 -13.128 1.00 20.31 391 LEU A CA 1
ATOM 2273 C C . LEU A 1 391 ? 17.272 -1.829 -14.202 1.00 27.12 391 LEU A C 1
ATOM 2274 O O . LEU A 1 391 ? 18.137 -2.435 -14.847 1.00 23.37 391 LEU A O 1
ATOM 2279 N N . SER A 1 392 ? 17.030 -0.527 -14.385 1.00 24.22 392 SER A N 1
ATOM 2280 C CA . SER A 1 392 ? 17.774 0.216 -15.397 1.00 26.55 392 SER A CA 1
ATOM 2281 C C . SER A 1 392 ? 19.263 0.255 -15.078 1.00 28.51 392 SER A C 1
ATOM 2282 O O . SER A 1 392 ? 20.092 0.271 -15.996 1.00 32.37 392 SER A O 1
ATOM 2285 N N . GLN A 1 393 ? 19.626 0.243 -13.794 1.00 21.95 393 GLN A N 1
ATOM 2286 C CA . GLN A 1 393 ? 21.034 0.290 -13.424 1.00 25.23 393 GLN A CA 1
ATOM 2287 C C . GLN A 1 393 ? 21.770 -1.016 -13.708 1.00 28.48 393 GLN A C 1
ATOM 2288 O O . GLN A 1 393 ? 23.003 -1.042 -13.612 1.00 31.60 393 GLN A O 1
ATOM 2294 N N . ILE A 1 394 ? 21.058 -2.092 -14.032 1.00 26.53 394 ILE A N 1
ATOM 2295 C CA . ILE A 1 394 ? 21.687 -3.305 -14.537 1.00 30.17 394 ILE A CA 1
ATOM 2296 C C . ILE A 1 394 ? 21.271 -3.577 -15.979 1.00 27.98 394 ILE A C 1
ATOM 2297 O O . ILE A 1 394 ? 21.291 -4.719 -16.430 1.00 29.10 394 ILE A O 1
ATOM 2302 N N . GLY A 1 395 ? 20.865 -2.534 -16.698 1.00 30.22 395 GLY A N 1
ATOM 2303 C CA . GLY A 1 395 ? 20.624 -2.644 -18.123 1.00 33.14 395 GLY A CA 1
ATOM 2304 C C . GLY A 1 395 ? 19.325 -3.297 -18.522 1.00 35.98 395 GLY A C 1
ATOM 2305 O O . GLY A 1 395 ? 19.208 -3.769 -19.657 1.00 32.42 395 GLY A O 1
ATOM 2306 N N . ILE A 1 396 ? 18.339 -3.345 -17.634 1.00 29.72 396 ILE A N 1
ATOM 2307 C CA . ILE A 1 396 ? 17.022 -3.884 -17.949 1.00 24.47 396 ILE A CA 1
ATOM 2308 C C . ILE A 1 396 ? 16.033 -2.730 -17.976 1.00 30.79 396 ILE A C 1
ATOM 2309 O O . ILE A 1 396 ? 15.906 -1.986 -16.996 1.00 30.23 396 ILE A O 1
ATOM 2314 N N . SER A 1 397 ? 15.333 -2.584 -19.095 1.00 30.67 397 SER A N 1
ATOM 2315 C CA . SER A 1 397 ? 14.399 -1.489 -19.306 1.00 31.07 397 SER A CA 1
ATOM 2316 C C . SER A 1 397 ? 12.984 -2.036 -19.214 1.00 30.36 397 SER A C 1
ATOM 2317 O O . SER A 1 397 ? 12.607 -2.918 -19.990 1.00 27.82 397 SER A O 1
ATOM 2320 N N . VAL A 1 398 ? 12.208 -1.521 -18.257 1.00 28.29 398 VAL A N 1
ATOM 2321 C CA . VAL A 1 398 ? 10.829 -1.936 -18.053 1.00 27.80 398 VAL A CA 1
ATOM 2322 C C . VAL A 1 398 ? 9.962 -0.690 -17.951 1.00 29.42 398 VAL A C 1
ATOM 2323 O O . VAL A 1 398 ? 10.443 0.410 -17.674 1.00 29.78 398 VAL A O 1
ATOM 2327 N N . ASP A 1 399 ? 8.667 -0.876 -18.180 1.00 28.88 399 ASP A N 1
ATOM 2328 C CA . ASP A 1 399 ? 7.736 0.235 -18.075 1.00 35.57 399 ASP A CA 1
ATOM 2329 C C . ASP A 1 399 ? 7.329 0.441 -16.617 1.00 39.44 399 ASP A C 1
ATOM 2330 O O . ASP A 1 399 ? 7.775 -0.269 -15.708 1.00 31.70 399 ASP A O 1
ATOM 2335 N N . ALA A 1 400 ? 6.457 1.426 -16.394 1.00 36.78 400 ALA A N 1
ATOM 2336 C CA . ALA A 1 400 ? 6.085 1.832 -15.044 1.00 35.90 400 ALA A CA 1
ATOM 2337 C C . ALA A 1 400 ? 5.162 0.839 -14.348 1.00 32.48 400 ALA A C 1
ATOM 2338 O O . ALA A 1 400 ? 4.979 0.947 -13.131 1.00 26.83 400 ALA A O 1
ATOM 2340 N N . SER A 1 401 ? 4.571 -0.113 -15.074 1.00 26.13 401 SER A N 1
ATOM 2341 C CA . SER A 1 401 ? 3.754 -1.127 -14.418 1.00 27.10 401 SER A CA 1
ATOM 2342 C C . SER A 1 401 ? 4.577 -2.059 -13.540 1.00 23.54 401 SER A C 1
ATOM 2343 O O . SER A 1 401 ? 3.997 -2.773 -12.713 1.00 25.50 401 SER A O 1
ATOM 2346 N N . ILE A 1 402 ? 5.897 -2.076 -13.698 1.00 16.91 402 ILE A N 1
ATOM 2347 C CA . ILE A 1 402 ? 6.760 -2.899 -12.853 1.00 23.89 402 ILE A CA 1
ATOM 2348 C C . ILE A 1 402 ? 6.970 -2.191 -11.520 1.00 23.56 402 ILE A C 1
ATOM 2349 O O . ILE A 1 402 ? 7.545 -1.099 -11.471 1.00 19.64 402 ILE A O 1
ATOM 2354 N N . LYS A 1 403 ? 6.529 -2.827 -10.435 1.00 17.10 403 LYS A N 1
ATOM 2355 C CA . LYS A 1 403 ? 6.583 -2.232 -9.104 1.00 20.03 403 LYS A CA 1
ATOM 2356 C C . LYS A 1 403 ? 7.603 -2.874 -8.175 1.00 17.62 403 LYS A C 1
ATOM 2357 O O . LYS A 1 403 ? 8.131 -2.186 -7.298 1.00 16.24 403 LYS A O 1
ATOM 2363 N N . ILE A 1 404 ? 7.882 -4.173 -8.316 1.00 13.09 404 ILE A N 1
ATOM 2364 C CA . ILE A 1 404 ? 8.892 -4.830 -7.494 1.00 13.85 404 ILE A CA 1
ATOM 2365 C C . ILE A 1 404 ? 9.742 -5.743 -8.365 1.00 14.96 404 ILE A C 1
ATOM 2366 O O . ILE A 1 404 ? 9.361 -6.113 -9.477 1.00 15.93 404 ILE A O 1
ATOM 2371 N N . ILE A 1 405 ? 10.910 -6.092 -7.837 1.00 13.66 405 ILE A N 1
ATOM 2372 C CA . ILE A 1 405 ? 11.790 -7.099 -8.413 1.00 15.56 405 ILE A CA 1
ATOM 2373 C C . ILE A 1 405 ? 11.697 -8.330 -7.523 1.00 15.54 405 ILE A C 1
ATOM 2374 O O . ILE A 1 405 ? 11.937 -8.250 -6.312 1.00 15.48 405 ILE A O 1
ATOM 2379 N N . LEU A 1 406 ? 11.344 -9.462 -8.120 1.00 15.08 406 LEU A N 1
ATOM 2380 C CA . LEU A 1 406 ? 10.984 -10.670 -7.394 1.00 13.38 406 LEU A CA 1
ATOM 2381 C C . LEU A 1 406 ? 11.913 -11.809 -7.785 1.00 16.54 406 LEU A C 1
ATOM 2382 O O . LEU A 1 406 ? 12.206 -12.002 -8.969 1.00 17.09 406 LEU A O 1
ATOM 2387 N N . MET A 1 407 ? 12.372 -12.570 -6.795 1.00 13.26 407 MET A N 1
ATOM 2388 C CA . MET A 1 407 ? 13.234 -13.707 -7.077 1.00 19.11 407 MET A CA 1
ATOM 2389 C C . MET A 1 407 ? 13.020 -14.780 -6.017 1.00 16.29 407 MET A C 1
ATOM 2390 O O . MET A 1 407 ? 12.912 -14.472 -4.827 1.00 16.22 407 MET A O 1
ATOM 2395 N N . GLU A 1 408 ? 12.944 -16.034 -6.454 1.00 17.09 408 GLU A N 1
ATOM 2396 C CA . GLU A 1 408 ? 12.872 -17.164 -5.531 1.00 18.14 408 GLU A CA 1
ATOM 2397 C C . GLU A 1 408 ? 14.289 -17.620 -5.206 1.00 19.03 408 GLU A C 1
ATOM 2398 O O . GLU A 1 408 ? 15.048 -17.992 -6.108 1.00 17.90 408 GLU A O 1
ATOM 2404 N N . VAL A 1 409 ? 14.639 -17.591 -3.922 1.00 12.96 409 VAL A N 1
ATOM 2405 C CA . VAL A 1 409 ? 16.014 -17.798 -3.465 1.00 17.37 409 VAL A CA 1
ATOM 2406 C C . VAL A 1 409 ? 16.000 -18.571 -2.150 1.00 17.69 409 VAL A C 1
ATOM 2407 O O . VAL A 1 409 ? 14.948 -18.676 -1.507 1.00 19.68 409 VAL A O 1
ATOM 2411 N N . PRO A 1 410 ? 17.128 -19.129 -1.711 1.00 17.50 410 PRO A N 1
ATOM 2412 C CA . PRO A 1 410 ? 17.170 -19.753 -0.384 1.00 19.88 410 PRO A CA 1
ATOM 2413 C C . PRO A 1 410 ? 17.172 -18.709 0.725 1.00 22.43 410 PRO A C 1
ATOM 2414 O O . PRO A 1 410 ? 17.457 -17.527 0.512 1.00 15.83 410 PRO A O 1
ATOM 2418 N N . ARG A 1 411 ? 16.860 -19.181 1.938 1.00 23.58 411 ARG A N 1
ATOM 2419 C CA . ARG A 1 411 ? 16.723 -18.288 3.087 1.00 19.99 411 ARG A CA 1
ATOM 2420 C C . ARG A 1 411 ? 18.015 -17.542 3.395 1.00 22.82 411 ARG A C 1
ATOM 2421 O O . ARG A 1 411 ? 17.973 -16.441 3.957 1.00 18.09 411 ARG A O 1
ATOM 2429 N N . GLU A 1 412 ? 19.167 -18.123 3.053 1.00 21.48 412 GLU A N 1
ATOM 2430 C CA . GLU A 1 412 ? 20.448 -17.494 3.354 1.00 22.06 412 GLU A CA 1
ATOM 2431 C C . GLU A 1 412 ? 20.758 -16.316 2.443 1.00 19.53 412 GLU A C 1
ATOM 2432 O O . GLU A 1 412 ? 21.740 -15.608 2.695 1.00 21.92 412 GLU A O 1
ATOM 2438 N N . HIS A 1 413 ? 19.961 -16.094 1.404 1.00 20.02 413 HIS A N 1
ATOM 2439 C CA . HIS A 1 413 ? 20.286 -15.058 0.434 1.00 18.03 413 HIS A CA 1
ATOM 2440 C C . HIS A 1 413 ? 20.311 -13.687 1.108 1.00 21.68 413 HIS A C 1
ATOM 2441 O O . HIS A 1 413 ? 19.465 -13.400 1.964 1.00 19.12 413 HIS A O 1
ATOM 2448 N N . PRO A 1 414 ? 21.270 -12.824 0.757 1.00 18.98 414 PRO A N 1
ATOM 2449 C CA . PRO A 1 414 ? 21.321 -11.487 1.375 1.00 20.07 414 PRO A CA 1
ATOM 2450 C C . PRO A 1 414 ? 20.031 -10.693 1.247 1.00 18.76 414 PRO A C 1
ATOM 2451 O O . PRO A 1 414 ? 19.716 -9.910 2.150 1.00 21.34 414 PRO A O 1
ATOM 2455 N N . PHE A 1 415 ? 19.273 -10.860 0.158 1.00 16.30 415 PHE A N 1
ATOM 2456 C CA . PHE A 1 415 ? 18.023 -10.110 0.031 1.00 15.89 415 PHE A CA 1
ATOM 2457 C C . PHE A 1 415 ? 16.999 -10.547 1.071 1.00 17.84 415 PHE A C 1
ATOM 2458 O O . PHE A 1 415 ? 16.159 -9.740 1.488 1.00 11.37 415 PHE A O 1
ATOM 2466 N N . VAL A 1 416 ? 17.042 -11.812 1.492 1.00 15.75 416 VAL A N 1
ATOM 2467 C CA . VAL A 1 416 ? 16.192 -12.249 2.595 1.00 15.44 416 VAL A CA 1
ATOM 2468 C C . VAL A 1 416 ? 16.725 -11.710 3.916 1.00 16.69 416 VAL A C 1
ATOM 2469 O O . VAL A 1 416 ? 15.974 -11.186 4.746 1.00 15.89 416 VAL A O 1
ATOM 2473 N N . GLN A 1 417 ? 18.034 -11.832 4.126 1.00 17.39 417 GLN A N 1
ATOM 2474 C CA . GLN A 1 417 ? 18.613 -11.556 5.433 1.00 17.14 417 GLN A CA 1
ATOM 2475 C C . GLN A 1 417 ? 18.685 -10.065 5.730 1.00 23.66 417 GLN A C 1
ATOM 2476 O O . GLN A 1 417 ? 18.614 -9.667 6.896 1.00 21.03 417 GLN A O 1
ATOM 2482 N N . GLU A 1 418 ? 18.818 -9.231 4.704 1.00 20.18 418 GLU A N 1
ATOM 2483 C CA . GLU A 1 418 ? 19.058 -7.808 4.880 1.00 20.89 418 GLU A CA 1
ATOM 2484 C C . GLU A 1 418 ? 17.766 -7.019 4.737 1.00 16.38 418 GLU A C 1
ATOM 2485 O O . GLU A 1 418 ? 16.923 -7.327 3.888 1.00 17.80 418 GLU A O 1
ATOM 2491 N N . GLU A 1 419 ? 17.619 -5.997 5.575 1.00 16.70 419 GLU A N 1
ATOM 2492 C CA . GLU A 1 419 ? 16.537 -5.024 5.463 1.00 15.44 419 GLU A CA 1
ATOM 2493 C C . GLU A 1 419 ? 16.921 -4.046 4.359 1.00 15.94 419 GLU A C 1
ATOM 2494 O O . GLU A 1 419 ? 17.574 -3.035 4.598 1.00 18.97 419 GLU A O 1
ATOM 2500 N N . LEU A 1 420 ? 16.517 -4.350 3.123 1.00 16.34 420 LEU A N 1
ATOM 2501 C CA . LEU A 1 420 ? 17.040 -3.600 1.982 1.00 18.54 420 LEU A CA 1
ATOM 2502 C C . LEU A 1 420 ? 16.452 -2.200 1.874 1.00 21.23 420 LEU A C 1
ATOM 2503 O O . LEU A 1 420 ? 17.142 -1.288 1.403 1.00 17.99 420 LEU A O 1
ATOM 2508 N N . MET A 1 421 ? 15.197 -2.010 2.293 1.00 16.39 421 MET A N 1
ATOM 2509 C CA . MET A 1 421 ? 14.480 -0.760 2.038 1.00 16.94 421 MET A CA 1
ATOM 2510 C C . MET A 1 421 ? 14.527 -0.408 0.552 1.00 19.26 421 MET A C 1
ATOM 2511 O O . MET A 1 421 ? 14.776 0.737 0.160 1.00 13.81 421 MET A O 1
ATOM 2516 N N . MET A 1 422 ? 14.318 -1.424 -0.279 1.00 14.18 422 MET A N 1
ATOM 2517 C CA . MET A 1 422 ? 14.200 -1.316 -1.725 1.00 16.92 422 MET A CA 1
ATOM 2518 C C . MET A 1 422 ? 13.104 -2.269 -2.168 1.00 19.27 422 MET A C 1
ATOM 2519 O O . MET A 1 422 ? 12.886 -3.299 -1.520 1.00 15.74 422 MET A O 1
ATOM 2524 N N . PRO A 1 423 ? 12.386 -1.949 -3.268 1.00 16.98 423 PRO A N 1
ATOM 2525 C CA . PRO A 1 423 ? 11.328 -2.831 -3.781 1.00 16.26 423 PRO A CA 1
ATOM 2526 C C . PRO A 1 423 ? 11.907 -4.080 -4.442 1.00 15.75 423 PRO A C 1
ATOM 2527 O O . PRO A 1 423 ? 11.578 -4.412 -5.587 1.00 17.08 423 PRO A O 1
ATOM 2531 N N . ILE A 1 424 ? 12.826 -4.732 -3.733 1.00 16.00 424 ILE A N 1
ATOM 2532 C CA . ILE A 1 424 ? 13.408 -6.016 -4.101 1.00 13.81 424 ILE A CA 1
ATOM 2533 C C . ILE A 1 424 ? 12.879 -7.031 -3.099 1.00 18.61 424 ILE A C 1
ATOM 2534 O O . ILE A 1 424 ? 13.103 -6.888 -1.891 1.00 15.76 424 ILE A O 1
ATOM 2539 N N . LEU A 1 425 ? 12.167 -8.043 -3.585 1.00 15.74 425 LEU A N 1
ATOM 2540 C CA . LEU A 1 425 ? 11.403 -8.928 -2.707 1.00 15.66 425 LEU A CA 1
ATOM 2541 C C . LEU A 1 425 ? 11.738 -10.387 -2.988 1.00 13.04 425 LEU A C 1
ATOM 2542 O O . LEU A 1 425 ? 11.200 -10.985 -3.938 1.00 13.11 425 LEU A O 1
ATOM 2547 N N . PRO A 1 426 ? 12.606 -10.993 -2.190 1.00 14.16 426 PRO A N 1
ATOM 2548 C CA . PRO A 1 426 ? 12.879 -12.418 -2.348 1.00 11.16 426 PRO A CA 1
ATOM 2549 C C . PRO A 1 426 ? 11.732 -13.254 -1.808 1.00 15.74 426 PRO A C 1
ATOM 2550 O O . PRO A 1 426 ? 11.016 -12.861 -0.882 1.00 14.30 426 PRO A O 1
ATOM 2554 N N . LEU A 1 427 ? 11.553 -14.415 -2.422 1.00 12.07 427 LEU A N 1
ATOM 2555 C CA . LEU A 1 427 ? 10.576 -15.398 -1.979 1.00 13.68 427 LEU A CA 1
ATOM 2556 C C . LEU A 1 427 ? 11.322 -16.660 -1.578 1.00 15.61 427 LEU A C 1
ATOM 2557 O O . LEU A 1 427 ? 12.174 -17.146 -2.330 1.00 15.98 427 LEU A O 1
ATOM 2562 N N . VAL A 1 428 ? 11.026 -17.170 -0.386 1.00 12.64 428 VAL A N 1
ATOM 2563 C CA . VAL A 1 428 ? 11.566 -18.441 0.077 1.00 13.49 428 VAL A CA 1
ATOM 2564 C C . VAL A 1 428 ? 10.418 -19.439 0.134 1.00 18.32 428 VAL A C 1
ATOM 2565 O O . VAL A 1 428 ? 9.361 -19.152 0.710 1.00 12.85 428 VAL A O 1
ATOM 2569 N N . ARG A 1 429 ? 10.617 -20.597 -0.488 1.00 13.92 429 ARG A N 1
ATOM 2570 C CA . ARG A 1 429 ? 9.590 -21.625 -0.559 1.00 15.45 429 ARG A CA 1
ATOM 2571 C C . ARG A 1 429 ? 9.797 -22.612 0.582 1.00 12.43 429 ARG A C 1
ATOM 2572 O O . ARG A 1 429 ? 10.918 -23.076 0.809 1.00 16.03 429 ARG A O 1
ATOM 2580 N N . VAL A 1 430 ? 8.718 -22.935 1.301 1.00 14.79 430 VAL A N 1
ATOM 2581 C CA . VAL A 1 430 ? 8.796 -23.871 2.416 1.00 13.59 430 VAL A CA 1
ATOM 2582 C C . VAL A 1 430 ? 7.682 -24.904 2.285 1.00 14.08 430 VAL A C 1
ATOM 2583 O O . VAL A 1 430 ? 6.712 -24.718 1.550 1.00 13.30 430 VAL A O 1
ATOM 2587 N N . GLU A 1 431 ? 7.831 -26.003 3.031 1.00 14.17 431 GLU A N 1
ATOM 2588 C CA . GLU A 1 431 ? 6.916 -27.136 2.888 1.00 13.90 431 GLU A CA 1
ATOM 2589 C C . GLU A 1 431 ? 5.538 -26.842 3.468 1.00 16.16 431 GLU A C 1
ATOM 2590 O O . GLU A 1 431 ? 4.517 -27.174 2.850 1.00 15.85 431 GLU A O 1
ATOM 2596 N N . THR A 1 432 ? 5.481 -26.260 4.667 1.00 13.81 432 THR A N 1
ATOM 2597 C CA . THR A 1 432 ? 4.226 -26.135 5.400 1.00 15.58 432 THR A CA 1
ATOM 2598 C C . THR A 1 432 ? 4.122 -24.749 6.017 1.00 11.45 432 THR A C 1
ATOM 2599 O O . THR A 1 432 ? 5.114 -24.029 6.152 1.00 11.91 432 THR A O 1
ATOM 2603 N N . VAL A 1 433 ? 2.898 -24.391 6.410 1.00 12.58 433 VAL A N 1
ATOM 2604 C CA . VAL A 1 433 ? 2.688 -23.123 7.107 1.00 13.23 433 VAL A CA 1
ATOM 2605 C C . VAL A 1 433 ? 3.449 -23.104 8.427 1.00 11.46 433 VAL A C 1
ATOM 2606 O O . VAL A 1 433 ? 3.941 -22.053 8.856 1.00 13.01 433 VAL A O 1
ATOM 2610 N N . ASP A 1 434 ? 3.597 -24.259 9.080 1.00 13.84 434 ASP A N 1
ATOM 2611 C CA . ASP A 1 434 ? 4.376 -24.279 10.315 1.00 15.48 434 ASP A CA 1
ATOM 2612 C C . ASP A 1 434 ? 5.850 -24.009 10.039 1.00 14.93 434 ASP A C 1
ATOM 2613 O O . ASP A 1 434 ? 6.501 -23.272 10.790 1.00 13.68 434 ASP A O 1
ATOM 2618 N N . ASP A 1 435 ? 6.390 -24.586 8.961 1.00 12.73 435 ASP A N 1
ATOM 2619 C CA . ASP A 1 435 ? 7.728 -24.206 8.511 1.00 15.49 435 ASP A CA 1
ATOM 2620 C C . ASP A 1 435 ? 7.789 -22.727 8.151 1.00 10.96 435 ASP A C 1
ATOM 2621 O O . ASP A 1 435 ? 8.796 -22.056 8.408 1.00 15.18 435 ASP A O 1
ATOM 2626 N N . ALA A 1 436 ? 6.728 -22.209 7.531 1.00 11.36 436 ALA A N 1
ATOM 2627 C CA . ALA A 1 436 ? 6.712 -20.800 7.156 1.00 13.66 436 ALA A CA 1
ATOM 2628 C C . ALA A 1 436 ? 6.779 -19.907 8.386 1.00 13.71 436 ALA A C 1
ATOM 2629 O O . ALA A 1 436 ? 7.515 -18.911 8.409 1.00 12.51 436 ALA A O 1
ATOM 2631 N N . ILE A 1 437 ? 6.008 -20.252 9.415 1.00 12.37 437 ILE A N 1
ATOM 2632 C CA . ILE A 1 437 ? 6.019 -19.494 10.661 1.00 10.83 437 ILE A CA 1
ATOM 2633 C C . ILE A 1 437 ? 7.399 -19.551 11.304 1.00 14.52 437 ILE A C 1
ATOM 2634 O O . ILE A 1 437 ? 7.971 -18.519 11.678 1.00 11.76 437 ILE A O 1
ATOM 2639 N N . ASP A 1 438 ? 7.960 -20.759 11.437 1.00 11.78 438 ASP A N 1
ATOM 2640 C CA . ASP A 1 438 ? 9.296 -20.888 12.018 1.00 14.02 438 ASP A CA 1
ATOM 2641 C C . ASP A 1 438 ? 10.317 -20.049 11.257 1.00 15.44 438 ASP A C 1
ATOM 2642 O O . ASP A 1 438 ? 11.143 -19.359 11.866 1.00 14.61 438 ASP A O 1
ATOM 2647 N N . LEU A 1 439 ? 10.288 -20.099 9.923 1.00 13.61 439 LEU A N 1
ATOM 2648 C CA . LEU A 1 439 ? 11.266 -19.330 9.155 1.00 10.72 439 LEU A CA 1
ATOM 2649 C C . LEU A 1 439 ? 11.026 -17.835 9.297 1.00 10.56 439 LEU A C 1
ATOM 2650 O O . LEU A 1 439 ? 11.978 -17.056 9.409 1.00 12.56 439 LEU A O 1
ATOM 2655 N N . ALA A 1 440 ? 9.762 -17.413 9.278 1.00 11.66 440 ALA A N 1
ATOM 2656 C CA . ALA A 1 440 ? 9.464 -15.992 9.442 1.00 16.02 440 ALA A CA 1
ATOM 2657 C C . ALA A 1 440 ? 10.037 -15.464 10.750 1.00 14.79 440 ALA A C 1
ATOM 2658 O O . ALA A 1 440 ? 10.664 -14.399 10.784 1.00 13.06 440 ALA A O 1
ATOM 2660 N N . ILE A 1 441 ? 9.843 -16.210 11.838 1.00 12.57 441 ILE A N 1
ATOM 2661 C CA . ILE A 1 441 ? 10.411 -15.815 13.124 1.00 12.07 441 ILE A CA 1
ATOM 2662 C C . ILE A 1 441 ? 11.923 -15.696 13.017 1.00 15.87 441 ILE A C 1
ATOM 2663 O O . ILE A 1 441 ? 12.530 -14.737 13.508 1.00 14.24 441 ILE A O 1
ATOM 2668 N N . GLU A 1 442 ? 12.552 -16.662 12.351 1.00 14.47 442 GLU A N 1
ATOM 2669 C CA . GLU A 1 442 ? 14.006 -16.671 12.258 1.00 15.74 442 GLU A CA 1
ATOM 2670 C C . GLU A 1 442 ? 14.522 -15.470 11.472 1.00 15.51 442 GLU A C 1
ATOM 2671 O O . GLU A 1 442 ? 15.398 -14.738 11.945 1.00 14.95 442 GLU A O 1
ATOM 2677 N N . VAL A 1 443 ? 13.987 -15.244 10.267 1.00 12.12 443 VAL A N 1
ATOM 2678 C CA . VAL A 1 443 ? 14.511 -14.161 9.432 1.00 14.95 443 VAL A CA 1
ATOM 2679 C C . VAL A 1 443 ? 14.067 -12.787 9.904 1.00 16.45 443 VAL A C 1
ATOM 2680 O O . VAL A 1 443 ? 14.646 -11.784 9.474 1.00 14.02 443 VAL A O 1
ATOM 2684 N N . GLU A 1 444 ? 13.070 -12.705 10.788 1.00 17.32 444 GLU A N 1
ATOM 2685 C CA . GLU A 1 444 ? 12.727 -11.413 11.371 1.00 12.50 444 GLU A CA 1
ATOM 2686 C C . GLU A 1 444 ? 13.770 -10.948 12.384 1.00 17.23 444 GLU A C 1
ATOM 2687 O O . GLU A 1 444 ? 13.742 -9.779 12.787 1.00 17.18 444 GLU A O 1
ATOM 2693 N N . HIS A 1 445 ? 14.682 -11.834 12.796 1.00 15.80 445 HIS A N 1
ATOM 2694 C CA . HIS A 1 445 ? 15.900 -11.480 13.527 1.00 17.59 445 HIS A CA 1
ATOM 2695 C C . HIS A 1 445 ? 15.618 -10.918 14.914 1.00 16.77 445 HIS A C 1
ATOM 2696 O O . HIS A 1 445 ? 16.416 -10.139 15.440 1.00 16.12 445 HIS A O 1
ATOM 2703 N N . ASP A 1 446 ? 14.495 -11.301 15.521 1.00 18.44 446 ASP A N 1
ATOM 2704 C CA . ASP A 1 446 ? 14.109 -10.820 16.849 1.00 18.61 446 ASP A CA 1
ATOM 2705 C C . ASP A 1 446 ? 14.031 -9.296 16.900 1.00 16.89 446 ASP A C 1
ATOM 2706 O O . ASP A 1 446 ? 14.173 -8.690 17.967 1.00 14.19 446 ASP A O 1
ATOM 2711 N N . ASN A 1 447 ? 13.827 -8.648 15.750 1.00 13.45 447 ASN A N 1
ATOM 2712 C CA . ASN A 1 447 ? 13.452 -7.242 15.780 1.00 15.38 447 ASN A CA 1
ATOM 2713 C C . ASN A 1 447 ? 12.096 -7.066 16.445 1.00 15.10 447 ASN A C 1
ATOM 2714 O O . ASN A 1 447 ? 11.828 -6.015 17.045 1.00 14.09 447 ASN A O 1
ATOM 2719 N N . ARG A 1 448 ? 11.241 -8.089 16.355 1.00 14.04 448 ARG A N 1
ATOM 2720 C CA . ARG A 1 448 ? 9.861 -8.030 16.839 1.00 15.78 448 ARG A CA 1
ATOM 2721 C C . ARG A 1 448 ? 9.171 -6.762 16.350 1.00 15.26 448 ARG A C 1
ATOM 2722 O O . ARG A 1 448 ? 8.440 -6.093 17.085 1.00 13.04 448 ARG A O 1
ATOM 2730 N N . HIS A 1 449 ? 9.411 -6.424 15.086 1.00 12.94 449 HIS A N 1
ATOM 2731 C CA . HIS A 1 449 ? 8.890 -5.179 14.547 1.00 13.90 449 HIS A CA 1
ATOM 2732 C C . HIS A 1 449 ? 7.564 -5.408 13.829 1.00 11.65 449 HIS A C 1
ATOM 2733 O O . HIS A 1 449 ? 6.500 -5.081 14.362 1.00 11.46 449 HIS A O 1
ATOM 2740 N N . THR A 1 450 ? 7.612 -5.969 12.620 1.00 11.22 450 THR A N 1
ATOM 2741 C CA . THR A 1 450 ? 6.416 -6.141 11.804 1.00 10.34 450 THR A CA 1
ATOM 2742 C C . THR A 1 450 ? 6.465 -7.493 11.101 1.00 10.63 450 THR A C 1
ATOM 2743 O O . THR A 1 450 ? 7.530 -7.932 10.656 1.00 12.06 450 THR A O 1
ATOM 2747 N N . ALA A 1 451 ? 5.313 -8.154 11.017 1.00 9.54 451 ALA A N 1
ATOM 2748 C CA . ALA A 1 451 ? 5.164 -9.340 10.186 1.00 10.27 451 ALA A CA 1
ATOM 2749 C C . ALA A 1 451 ? 3.763 -9.340 9.598 1.00 10.50 451 ALA A C 1
ATOM 2750 O O . ALA A 1 451 ? 2.862 -8.656 10.084 1.00 10.35 451 ALA A O 1
ATOM 2752 N N . ILE A 1 452 ? 3.603 -10.096 8.520 1.00 9.26 452 ILE A N 1
ATOM 2753 C CA . ILE A 1 452 ? 2.381 -10.108 7.724 1.00 7.59 452 ILE A CA 1
ATOM 2754 C C . ILE A 1 452 ? 2.076 -11.559 7.386 1.00 9.39 452 ILE A C 1
ATOM 2755 O O . ILE A 1 452 ? 2.992 -12.348 7.133 1.00 10.13 452 ILE A O 1
ATOM 2760 N N . MET A 1 453 ? 0.794 -11.916 7.386 1.00 10.88 453 MET A N 1
ATOM 2761 C CA . MET A 1 453 ? 0.389 -13.264 7.011 1.00 8.41 453 MET A CA 1
ATOM 2762 C C . MET A 1 453 ? -0.853 -13.208 6.140 1.00 9.32 453 MET A C 1
ATOM 2763 O O . MET A 1 453 ? -1.821 -12.524 6.481 1.00 11.11 453 MET A O 1
ATOM 2768 N N . HIS A 1 454 ? -0.833 -13.944 5.034 1.00 7.78 454 HIS A N 1
ATOM 2769 C CA . HIS A 1 454 ? -2.034 -14.184 4.243 1.00 9.51 454 HIS A CA 1
ATOM 2770 C C . HIS A 1 454 ? -2.450 -15.627 4.474 1.00 9.70 454 HIS A C 1
ATOM 2771 O O . HIS A 1 454 ? -1.724 -16.557 4.116 1.00 11.04 454 HIS A O 1
ATOM 2778 N N . SER A 1 455 ? -3.606 -15.794 5.100 1.00 10.94 455 SER A N 1
ATOM 2779 C CA . SER A 1 455 ? -4.154 -17.075 5.517 1.00 13.60 455 SER A CA 1
ATOM 2780 C C . SER A 1 455 ? -5.567 -16.804 5.986 1.00 11.95 455 SER A C 1
ATOM 2781 O O . SER A 1 455 ? -5.817 -15.778 6.616 1.00 12.00 455 SER A O 1
ATOM 2784 N N . THR A 1 456 ? -6.491 -17.697 5.661 1.00 13.91 456 THR A N 1
ATOM 2785 C CA . THR A 1 456 ? -7.845 -17.563 6.177 1.00 14.84 456 THR A CA 1
ATOM 2786 C C . THR A 1 456 ? -8.102 -18.488 7.358 1.00 13.24 456 THR A C 1
ATOM 2787 O O . THR A 1 456 ? -9.195 -18.457 7.931 1.00 16.15 456 THR A O 1
ATOM 2791 N N . ASP A 1 457 ? -7.108 -19.281 7.750 1.00 12.04 457 ASP A N 1
ATOM 2792 C CA . ASP A 1 457 ? -7.239 -20.209 8.870 1.00 11.79 457 ASP A CA 1
ATOM 2793 C C . ASP A 1 457 ? -6.964 -19.444 10.156 1.00 13.77 457 ASP A C 1
ATOM 2794 O O . ASP A 1 457 ? -5.817 -19.074 10.440 1.00 12.26 457 ASP A O 1
ATOM 2799 N N . VAL A 1 458 ? -8.022 -19.215 10.935 1.00 11.92 458 VAL A N 1
ATOM 2800 C CA . VAL A 1 458 ? -7.909 -18.438 12.166 1.00 11.72 458 VAL A CA 1
ATOM 2801 C C . VAL A 1 458 ? -6.882 -19.057 13.105 1.00 12.41 458 VAL A C 1
ATOM 2802 O O . VAL A 1 458 ? -6.242 -18.352 13.894 1.00 12.97 458 VAL A O 1
ATOM 2806 N N . ARG A 1 459 ? -6.675 -20.374 13.014 1.00 12.80 459 ARG A N 1
ATOM 2807 C CA . ARG A 1 459 ? -5.711 -21.028 13.894 1.00 12.09 459 ARG A CA 1
ATOM 2808 C C . ARG A 1 459 ? -4.281 -20.688 13.498 1.00 11.64 459 ARG A C 1
ATOM 2809 O O . ARG A 1 459 ? -3.424 -20.482 14.363 1.00 10.85 459 ARG A O 1
ATOM 2817 N N . LYS A 1 460 ? -4.000 -20.640 12.197 1.00 11.34 460 LYS A N 1
ATOM 2818 C CA . LYS A 1 460 ? -2.647 -20.342 11.748 1.00 12.21 460 LYS A CA 1
ATOM 2819 C C . LYS A 1 460 ? -2.345 -18.855 11.851 1.00 10.58 460 LYS A C 1
ATOM 2820 O O . LYS A 1 460 ? -1.212 -18.466 12.171 1.00 11.37 460 LYS A O 1
ATOM 2826 N N . LEU A 1 461 ? -3.345 -18.012 11.580 1.00 12.33 461 LEU A N 1
ATOM 2827 C CA . LEU A 1 461 ? -3.201 -16.582 11.825 1.00 11.75 461 LEU A CA 1
ATOM 2828 C C . LEU A 1 461 ? -2.845 -16.331 13.283 1.00 12.88 461 LEU A C 1
ATOM 2829 O O . LEU A 1 461 ? -1.918 -15.571 13.589 1.00 12.33 461 LEU A O 1
ATOM 2834 N N . THR A 1 462 ? -3.558 -16.999 14.197 1.00 8.81 462 THR A N 1
ATOM 2835 C CA . THR A 1 462 ? -3.285 -16.841 15.625 1.00 10.98 462 THR A CA 1
ATOM 2836 C C . THR A 1 462 ? -1.894 -17.348 15.977 1.00 12.21 462 THR A C 1
ATOM 2837 O O . THR A 1 462 ? -1.140 -16.686 16.700 1.00 11.39 462 THR A O 1
ATOM 2841 N N . LYS A 1 463 ? -1.542 -18.537 15.487 1.00 12.58 463 LYS A N 1
ATOM 2842 C CA . LYS A 1 463 ? -0.260 -19.126 15.855 1.00 11.92 463 LYS A CA 1
ATOM 2843 C C . LYS A 1 463 ? 0.897 -18.211 15.463 1.00 11.86 463 LYS A C 1
ATOM 2844 O O . LYS A 1 463 ? 1.792 -17.936 16.271 1.00 11.15 463 LYS A O 1
ATOM 2850 N N . MET A 1 464 ? 0.895 -17.725 14.224 1.00 10.16 464 MET A N 1
ATOM 2851 C CA . MET A 1 464 ? 1.993 -16.873 13.777 1.00 11.48 464 MET A CA 1
ATOM 2852 C C . MET A 1 464 ? 2.011 -15.554 14.535 1.00 9.05 464 MET A C 1
ATOM 2853 O O . MET A 1 464 ? 3.067 -15.105 14.995 1.00 11.81 464 MET A O 1
ATOM 2858 N N . ALA A 1 465 ? 0.848 -14.911 14.659 1.00 10.43 465 ALA A N 1
ATOM 2859 C CA . ALA A 1 465 ? 0.780 -13.647 15.387 1.00 11.56 465 ALA A CA 1
ATOM 2860 C C . ALA A 1 465 ? 1.315 -13.813 16.801 1.00 13.89 465 ALA A C 1
ATOM 2861 O O . ALA A 1 465 ? 2.147 -13.022 17.263 1.00 14.14 465 ALA A O 1
ATOM 2863 N N . LYS A 1 466 ? 0.872 -14.862 17.492 1.00 10.44 466 LYS A N 1
ATOM 2864 C CA . LYS A 1 466 ? 1.286 -15.045 18.875 1.00 12.73 466 LYS A CA 1
ATOM 2865 C C . LYS A 1 466 ? 2.768 -15.373 18.971 1.00 15.03 466 LYS A C 1
ATOM 2866 O O . LYS A 1 466 ? 3.461 -14.869 19.861 1.00 14.91 466 LYS A O 1
ATOM 2872 N N . LEU A 1 467 ? 3.276 -16.214 18.065 1.00 11.90 467 LEU A N 1
ATOM 2873 C CA . LEU A 1 467 ? 4.656 -16.678 18.187 1.00 11.82 467 LEU A CA 1
ATOM 2874 C C . LEU A 1 467 ? 5.662 -15.606 17.783 1.00 14.33 467 LEU A C 1
ATOM 2875 O O . LEU A 1 467 ? 6.732 -15.499 18.394 1.00 15.32 467 LEU A O 1
ATOM 2880 N N . ILE A 1 468 ? 5.355 -14.814 16.752 1.00 10.53 468 ILE A N 1
ATOM 2881 C CA . ILE A 1 468 ? 6.371 -13.901 16.230 1.00 12.65 468 ILE A CA 1
ATOM 2882 C C . ILE A 1 468 ? 6.473 -12.614 17.050 1.00 10.55 468 ILE A C 1
ATOM 2883 O O . ILE A 1 468 ? 7.493 -11.914 16.961 1.00 12.45 468 ILE A O 1
ATOM 2888 N N . GLN A 1 469 ? 5.452 -12.289 17.846 1.00 10.47 469 GLN A N 1
ATOM 2889 C CA . GLN A 1 469 ? 5.540 -11.257 18.886 1.00 11.35 469 GLN A CA 1
ATOM 2890 C C . GLN A 1 469 ? 5.980 -9.900 18.330 1.00 12.24 469 GLN A C 1
ATOM 2891 O O . GLN A 1 469 ? 6.742 -9.168 18.962 1.00 13.17 469 GLN A O 1
ATOM 2897 N N . THR A 1 470 ? 5.487 -9.548 17.150 1.00 9.51 470 THR A N 1
ATOM 2898 C CA . THR A 1 470 ? 5.880 -8.290 16.533 1.00 11.46 470 THR A CA 1
ATOM 2899 C C . THR A 1 470 ? 4.992 -7.142 16.999 1.00 9.89 470 THR A C 1
ATOM 2900 O O . THR A 1 470 ? 3.816 -7.325 17.332 1.00 10.83 470 THR A O 1
ATOM 2904 N N . THR A 1 471 ? 5.579 -5.945 17.004 1.00 10.52 471 THR A N 1
ATOM 2905 C CA . THR A 1 471 ? 4.845 -4.734 17.360 1.00 8.88 471 THR A CA 1
ATOM 2906 C C . THR A 1 471 ? 3.636 -4.539 16.455 1.00 11.44 471 THR A C 1
ATOM 2907 O O . THR A 1 471 ? 2.584 -4.063 16.898 1.00 11.06 471 THR A O 1
ATOM 2911 N N . ILE A 1 472 ? 3.766 -4.913 15.186 1.00 8.98 472 ILE A N 1
ATOM 2912 C CA . ILE A 1 472 ? 2.682 -4.834 14.221 1.00 11.99 472 ILE A CA 1
ATOM 2913 C C . ILE A 1 472 ? 2.552 -6.194 13.560 1.00 11.07 472 ILE A C 1
ATOM 2914 O O . ILE A 1 472 ? 3.554 -6.780 13.141 1.00 9.49 472 ILE A O 1
ATOM 2919 N N . PHE A 1 473 ? 1.326 -6.688 13.465 1.00 8.87 473 PHE A N 1
ATOM 2920 C CA . PHE A 1 473 ? 1.034 -7.909 12.735 1.00 9.72 473 PHE A CA 1
ATOM 2921 C C . PHE A 1 473 ? -0.174 -7.633 11.859 1.00 9.96 473 PHE A C 1
ATOM 2922 O O . PHE A 1 473 ? -1.211 -7.190 12.359 1.00 12.14 473 PHE A O 1
ATOM 2930 N N . VAL A 1 474 ? -0.036 -7.878 10.562 1.00 8.13 474 VAL A N 1
ATOM 2931 C CA . VAL A 1 474 ? -1.090 -7.604 9.595 1.00 8.87 474 VAL A CA 1
ATOM 2932 C C . VAL A 1 474 ? -1.528 -8.924 8.989 1.00 10.22 474 VAL A C 1
ATOM 2933 O O . VAL A 1 474 ? -0.691 -9.719 8.545 1.00 10.00 474 VAL A O 1
ATOM 2937 N N . LYS A 1 475 ? -2.835 -9.157 8.979 1.00 9.08 475 LYS A N 1
ATOM 2938 C CA . LYS A 1 475 ? -3.411 -10.374 8.437 1.00 12.46 475 LYS A CA 1
ATOM 2939 C C . LYS A 1 475 ? -4.242 -10.027 7.210 1.00 8.02 475 LYS A C 1
ATOM 2940 O O . LYS A 1 475 ? -5.184 -9.232 7.300 1.00 10.92 475 LYS A O 1
ATOM 2946 N N . ASN A 1 476 ? -3.883 -10.617 6.068 1.00 10.79 476 ASN A N 1
ATOM 2947 C CA . ASN A 1 476 ? -4.693 -10.537 4.853 1.00 11.88 476 ASN A CA 1
ATOM 2948 C C . ASN A 1 476 ? -4.833 -9.100 4.354 1.00 11.52 476 ASN A C 1
ATOM 2949 O O . ASN A 1 476 ? -5.905 -8.668 3.920 1.00 11.41 476 ASN A O 1
ATOM 2954 N N . GLY A 1 477 ? -3.741 -8.357 4.410 1.00 9.74 477 GLY A N 1
ATOM 2955 C CA . GLY A 1 477 ? -3.715 -7.031 3.848 1.00 10.49 477 GLY A CA 1
ATOM 2956 C C . GLY A 1 477 ? -2.298 -6.575 3.603 1.00 9.10 477 GLY A C 1
ATOM 2957 O O . GLY A 1 477 ? -1.333 -7.217 4.034 1.00 11.75 477 GLY A O 1
ATOM 2958 N N . PRO A 1 478 ? -2.138 -5.459 2.894 1.00 10.73 478 PRO A N 1
ATOM 2959 C CA . PRO A 1 478 ? -0.802 -4.867 2.765 1.00 13.49 478 PRO A CA 1
ATOM 2960 C C . PRO A 1 478 ? -0.276 -4.461 4.130 1.00 11.50 478 PRO A C 1
ATOM 2961 O O . PRO A 1 478 ? -1.039 -4.152 5.051 1.00 10.48 478 PRO A O 1
ATOM 2965 N N . SER A 1 479 ? 1.050 -4.470 4.253 1.00 9.10 479 SER A N 1
ATOM 2966 C CA . SER A 1 479 ? 1.688 -4.107 5.513 1.00 11.55 479 SER A CA 1
ATOM 2967 C C . SER A 1 479 ? 1.232 -2.748 6.029 1.00 13.31 479 SER A C 1
ATOM 2968 O O . SER A 1 479 ? 1.124 -2.549 7.245 1.00 11.40 479 SER A O 1
ATOM 2971 N N . TYR A 1 480 ? 0.967 -1.796 5.131 1.00 13.03 480 TYR A N 1
ATOM 2972 C CA . TYR A 1 480 ? 0.615 -0.465 5.605 1.00 13.80 480 TYR A CA 1
ATOM 2973 C C . TYR A 1 480 ? -0.778 -0.404 6.226 1.00 13.29 480 TYR A C 1
ATOM 2974 O O . TYR A 1 480 ? -1.118 0.620 6.831 1.00 11.92 480 TYR A O 1
ATOM 2983 N N . ALA A 1 481 ? -1.578 -1.475 6.129 1.00 16.24 481 ALA A N 1
ATOM 2984 C CA . ALA A 1 481 ? -2.790 -1.556 6.941 1.00 14.03 481 ALA A CA 1
ATOM 2985 C C . ALA A 1 481 ? -2.470 -1.522 8.429 1.00 13.86 481 ALA A C 1
ATOM 2986 O O . ALA A 1 481 ? -3.337 -1.155 9.231 1.00 15.27 481 ALA A O 1
ATOM 2988 N N . GLY A 1 482 ? -1.244 -1.886 8.812 1.00 12.38 482 GLY A N 1
ATOM 2989 C CA . GLY A 1 482 ? -0.804 -1.781 10.188 1.00 12.51 482 GLY A CA 1
ATOM 2990 C C . GLY A 1 482 ? -0.593 -0.359 10.659 1.00 13.59 482 GLY A C 1
ATOM 2991 O O . GLY A 1 482 ? -0.382 -0.142 11.857 1.00 13.85 482 GLY A O 1
ATOM 2992 N N . LEU A 1 483 ? -0.647 0.607 9.746 1.00 15.33 483 LEU A N 1
ATOM 2993 C CA . LEU A 1 483 ? -0.505 2.020 10.066 1.00 15.35 483 LEU A CA 1
ATOM 2994 C C . LEU A 1 483 ? -1.796 2.787 9.833 1.00 13.38 483 LEU A C 1
ATOM 2995 O O . LEU A 1 483 ? -1.771 4.015 9.739 1.00 15.58 483 LEU A O 1
ATOM 3000 N N . GLY A 1 484 ? -2.923 2.087 9.726 1.00 11.93 484 GLY A N 1
ATOM 3001 C CA . GLY A 1 484 ? -4.205 2.737 9.569 1.00 14.87 484 GLY A CA 1
ATOM 3002 C C . GLY A 1 484 ? -4.625 2.996 8.140 1.00 16.08 484 GLY A C 1
ATOM 3003 O O . GLY A 1 484 ? -5.679 3.602 7.920 1.00 14.67 484 GLY A O 1
ATOM 3004 N N . ALA A 1 485 ? -3.838 2.568 7.159 1.00 14.50 485 ALA A N 1
ATOM 3005 C CA . ALA A 1 485 ? -4.204 2.712 5.755 1.00 13.95 485 ALA A CA 1
ATOM 3006 C C . ALA A 1 485 ? -4.816 1.383 5.319 1.00 16.95 485 ALA A C 1
ATOM 3007 O O . ALA A 1 485 ? -4.115 0.471 4.884 1.00 14.42 485 ALA A O 1
ATOM 3009 N N . GLY A 1 486 ? -6.138 1.272 5.437 1.00 13.57 486 GLY A N 1
ATOM 3010 C CA . GLY A 1 486 ? -6.797 0.008 5.157 1.00 15.48 486 GLY A CA 1
ATOM 3011 C C . GLY A 1 486 ? -6.854 -0.949 6.328 1.00 15.69 486 GLY A C 1
ATOM 3012 O O . GLY A 1 486 ? -7.193 -2.126 6.135 1.00 14.68 486 GLY A O 1
ATOM 3013 N N . GLY A 1 487 ? -6.507 -0.492 7.522 1.00 10.70 487 GLY A N 1
ATOM 3014 C CA . GLY A 1 487 ? -6.708 -1.276 8.728 1.00 11.39 487 GLY A CA 1
ATOM 3015 C C . GLY A 1 487 ? -7.243 -0.366 9.812 1.00 13.09 487 GLY A C 1
ATOM 3016 O O . GLY A 1 487 ? -7.023 0.846 9.790 1.00 11.50 487 GLY A O 1
ATOM 3017 N N . GLU A 1 488 ? -7.962 -0.959 10.762 1.00 11.24 488 GLU A N 1
ATOM 3018 C CA . GLU A 1 488 ? -8.529 -0.173 11.850 1.00 9.80 488 GLU A CA 1
ATOM 3019 C C . GLU A 1 488 ? -7.431 0.318 12.790 1.00 13.42 488 GLU A C 1
ATOM 3020 O O . GLU A 1 488 ? -6.406 -0.340 12.985 1.00 13.35 488 GLU A O 1
ATOM 3026 N N . GLY A 1 489 ? -7.654 1.488 13.378 1.00 12.41 489 GLY A N 1
ATOM 3027 C CA . GLY A 1 489 ? -6.709 2.087 14.299 1.00 14.78 489 GLY A CA 1
ATOM 3028 C C . GLY A 1 489 ? -6.121 3.375 13.751 1.00 17.13 489 GLY A C 1
ATOM 3029 O O . GLY A 1 489 ? -6.445 3.830 12.656 1.00 17.08 489 GLY A O 1
ATOM 3030 N N . TYR A 1 490 ? -5.229 3.955 14.538 1.00 15.95 490 TYR A N 1
ATOM 3031 C CA . TYR A 1 490 ? -4.614 5.223 14.178 1.00 16.52 490 TYR A CA 1
ATOM 3032 C C . TYR A 1 490 ? -3.263 4.984 13.512 1.00 18.58 490 TYR A C 1
ATOM 3033 O O . TYR A 1 490 ? -2.719 3.874 13.512 1.00 14.09 490 TYR A O 1
ATOM 3042 N N . SER A 1 491 ? -2.717 6.052 12.936 1.00 14.46 491 SER A N 1
ATOM 3043 C CA . SER A 1 491 ? -1.428 5.978 12.271 1.00 14.31 491 SER A CA 1
ATOM 3044 C C . SER A 1 491 ? -0.328 6.533 13.162 1.00 13.60 491 SER A C 1
ATOM 3045 O O . SER A 1 491 ? -0.565 7.338 14.067 1.00 16.12 491 SER A O 1
ATOM 3048 N N . THR A 1 492 ? 0.893 6.093 12.877 1.00 15.24 492 THR A N 1
ATOM 3049 C CA . THR A 1 492 ? 2.092 6.710 13.417 1.00 13.34 492 THR A CA 1
ATOM 3050 C C . THR A 1 492 ? 3.206 6.497 12.414 1.00 14.35 492 THR A C 1
ATOM 3051 O O . THR A 1 492 ? 3.145 5.597 11.571 1.00 14.69 492 THR A O 1
ATOM 3055 N N . PHE A 1 493 ? 4.234 7.333 12.518 1.00 11.16 493 PHE A N 1
ATOM 3056 C CA . PHE A 1 493 ? 5.471 7.092 11.797 1.00 14.71 493 PHE A CA 1
ATOM 3057 C C . PHE A 1 493 ? 6.645 6.951 12.749 1.00 14.60 493 PHE A C 1
ATOM 3058 O O . PHE A 1 493 ? 7.800 6.964 12.316 1.00 15.66 493 PHE A O 1
ATOM 3066 N N . THR A 1 494 ? 6.366 6.772 14.038 1.00 11.64 494 THR A N 1
ATOM 3067 C CA . THR A 1 494 ? 7.373 6.470 15.046 1.00 10.94 494 THR A CA 1
ATOM 3068 C C . THR A 1 494 ? 6.869 5.205 15.733 1.00 14.21 494 THR A C 1
ATOM 3069 O O . THR A 1 494 ? 6.069 5.263 16.674 1.00 11.73 494 THR A O 1
ATOM 3073 N N . ILE A 1 495 ? 7.309 4.062 15.221 1.00 14.04 495 ILE A N 1
ATOM 3074 C CA . ILE A 1 495 ? 6.952 2.757 15.762 1.00 15.32 495 ILE A CA 1
ATOM 3075 C C . ILE A 1 495 ? 8.082 2.358 16.694 1.00 18.96 495 ILE A C 1
ATOM 3076 O O . ILE A 1 495 ? 9.209 2.133 16.246 1.00 16.25 495 ILE A O 1
ATOM 3081 N N . ALA A 1 496 ? 7.798 2.285 17.993 1.00 13.72 496 ALA A N 1
ATOM 3082 C CA . ALA A 1 496 ? 8.871 2.102 18.957 1.00 15.79 496 ALA A CA 1
ATOM 3083 C C . ALA A 1 496 ? 9.485 0.714 18.818 1.00 19.73 496 ALA A C 1
ATOM 3084 O O . ALA A 1 496 ? 8.785 -0.275 18.586 1.00 16.01 496 ALA A O 1
ATOM 3086 N N . GLY A 1 497 ? 10.807 0.648 18.937 1.00 18.89 497 GLY A N 1
ATOM 3087 C CA . GLY A 1 497 ? 11.509 -0.607 18.836 1.00 20.26 497 GLY A CA 1
ATOM 3088 C C . GLY A 1 497 ? 11.792 -1.199 20.196 1.00 20.05 497 GLY A C 1
ATOM 3089 O O . GLY A 1 497 ? 10.967 -1.904 20.786 1.00 19.44 497 GLY A O 1
ATOM 3090 N N . PRO A 1 498 ? 12.977 -0.907 20.730 1.00 21.77 498 PRO A N 1
ATOM 3091 C CA . PRO A 1 498 ? 13.348 -1.483 22.027 1.00 20.66 498 PRO A CA 1
ATOM 3092 C C . PRO A 1 498 ? 12.519 -0.971 23.189 1.00 22.03 498 PRO A C 1
ATOM 3093 O O . PRO A 1 498 ? 12.512 -1.626 24.237 1.00 21.33 498 PRO A O 1
ATOM 3097 N N . THR A 1 499 ? 11.815 0.156 23.051 1.00 16.44 499 THR A N 1
ATOM 3098 C CA . THR A 1 499 ? 11.202 0.799 24.206 1.00 16.70 499 THR A CA 1
ATOM 3099 C C . THR A 1 499 ? 9.732 0.434 24.401 1.00 13.72 499 THR A C 1
ATOM 3100 O O . THR A 1 499 ? 9.142 0.834 25.407 1.00 12.57 499 THR A O 1
ATOM 3104 N N . GLY A 1 500 ? 9.131 -0.322 23.480 1.00 14.78 500 GLY A N 1
ATOM 3105 C CA . GLY A 1 500 ? 7.904 -1.040 23.772 1.00 12.57 500 GLY A CA 1
ATOM 3106 C C . GLY A 1 500 ? 6.610 -0.260 23.670 1.00 16.47 500 GLY A C 1
ATOM 3107 O O . GLY A 1 500 ? 5.545 -0.839 23.929 1.00 12.70 500 GLY A O 1
ATOM 3108 N N . GLU A 1 501 ? 6.648 1.025 23.299 1.00 12.34 501 GLU A N 1
ATOM 3109 C CA . GLU A 1 501 ? 5.414 1.807 23.249 1.00 13.86 501 GLU A CA 1
ATOM 3110 C C . GLU A 1 501 ? 4.515 1.424 22.080 1.00 13.04 501 GLU A C 1
ATOM 3111 O O . GLU A 1 501 ? 3.350 1.827 22.068 1.00 11.72 501 GLU A O 1
ATOM 3117 N N . GLY A 1 502 ? 5.018 0.663 21.109 1.00 13.74 502 GLY A N 1
ATOM 3118 C CA . GLY A 1 502 ? 4.199 0.339 19.950 1.00 14.97 502 GLY A CA 1
ATOM 3119 C C . GLY A 1 502 ? 4.070 1.545 19.039 1.00 9.99 502 GLY A C 1
ATOM 3120 O O . GLY A 1 502 ? 5.029 2.284 18.811 1.00 12.46 502 GLY A O 1
ATOM 3121 N N . LEU A 1 503 ? 2.869 1.764 18.522 1.00 11.81 503 LEU A N 1
ATOM 3122 C CA . LEU A 1 503 ? 2.626 2.890 17.622 1.00 12.28 503 LEU A CA 1
ATOM 3123 C C . LEU A 1 503 ? 2.491 4.137 18.480 1.00 12.12 503 LEU A C 1
ATOM 3124 O O . LEU A 1 503 ? 1.459 4.350 19.122 1.00 12.64 503 LEU A O 1
ATOM 3129 N N . THR A 1 504 ? 3.539 4.957 18.512 1.00 9.97 504 THR A N 1
ATOM 3130 C CA . THR A 1 504 ? 3.505 6.117 19.391 1.00 9.95 504 THR A CA 1
ATOM 3131 C C . THR A 1 504 ? 2.367 7.044 19.000 1.00 10.96 504 THR A C 1
ATOM 3132 O O . THR A 1 504 ? 2.019 7.189 17.822 1.00 10.77 504 THR A O 1
ATOM 3136 N N . SER A 1 505 ? 1.789 7.669 20.018 1.00 11.09 505 SER A N 1
ATOM 3137 C CA . SER A 1 505 ? 0.751 8.672 19.871 1.00 9.61 505 SER A CA 1
ATOM 3138 C C . SER A 1 505 ? 0.917 9.656 21.022 1.00 9.52 505 SER A C 1
ATOM 3139 O O . SER A 1 505 ? 1.887 9.584 21.783 1.00 9.23 505 SER A O 1
ATOM 3142 N N . ALA A 1 506 ? -0.040 10.576 21.160 1.00 10.14 506 ALA A N 1
ATOM 3143 C CA . ALA A 1 506 ? 0.089 11.626 22.167 1.00 10.29 506 ALA A CA 1
ATOM 3144 C C . ALA A 1 506 ? 0.333 11.051 23.563 1.00 10.01 506 ALA A C 1
ATOM 3145 O O . ALA A 1 506 ? 1.159 11.580 24.317 1.00 11.53 506 ALA A O 1
ATOM 3147 N N . LYS A 1 507 ? -0.382 9.972 23.920 1.00 9.93 507 LYS A N 1
ATOM 3148 C CA . LYS A 1 507 ? -0.188 9.301 25.207 1.00 11.34 507 LYS A CA 1
ATOM 3149 C C . LYS A 1 507 ? 1.277 8.969 25.454 1.00 11.43 507 LYS A C 1
ATOM 3150 O O . LYS A 1 507 ? 1.772 9.086 26.584 1.00 11.05 507 LYS A O 1
ATOM 3156 N N . SER A 1 508 ? 1.968 8.483 24.416 1.00 11.30 508 SER A N 1
ATOM 3157 C CA . SER A 1 508 ? 3.363 8.087 24.543 1.00 10.28 508 SER A CA 1
ATOM 3158 C C . SER A 1 508 ? 4.249 9.257 24.932 1.00 8.57 508 SER A C 1
ATOM 3159 O O . SER A 1 508 ? 5.346 9.049 25.463 1.00 12.47 508 SER A O 1
ATOM 3162 N N . PHE A 1 509 ? 3.806 10.480 24.651 1.00 8.30 509 PHE A N 1
ATOM 3163 C CA . PHE A 1 509 ? 4.572 11.678 24.939 1.00 9.66 509 PHE A CA 1
ATOM 3164 C C . PHE A 1 509 ? 4.077 12.360 26.200 1.00 9.44 509 PHE A C 1
ATOM 3165 O O . PHE A 1 509 ? 4.261 13.567 26.368 1.00 11.08 509 PHE A O 1
ATOM 3173 N N . ALA A 1 510 ? 3.455 11.601 27.095 1.00 10.33 510 ALA A N 1
ATOM 3174 C CA . ALA A 1 510 ? 2.846 12.168 28.281 1.00 10.93 510 ALA A CA 1
ATOM 3175 C C . ALA A 1 510 ? 3.260 11.361 29.499 1.00 13.13 510 ALA A C 1
ATOM 3176 O O . ALA A 1 510 ? 3.561 10.166 29.403 1.00 13.56 510 ALA A O 1
ATOM 3178 N N . ARG A 1 511 ? 3.299 12.046 30.641 1.00 12.56 511 ARG A N 1
ATOM 3179 C CA . ARG A 1 511 ? 3.570 11.425 31.927 1.00 11.85 511 ARG A CA 1
ATOM 3180 C C . ARG A 1 511 ? 2.243 11.068 32.573 1.00 14.55 511 ARG A C 1
ATOM 3181 O O . ARG A 1 511 ? 1.318 11.884 32.596 1.00 13.90 511 ARG A O 1
ATOM 3189 N N A ARG A 1 512 ? 2.158 9.855 33.106 0.42 11.97 512 ARG A N 1
ATOM 3190 N N B ARG A 1 512 ? 2.158 9.853 33.102 0.58 11.51 512 ARG A N 1
ATOM 3191 C CA A ARG A 1 512 ? 0.938 9.394 33.750 0.42 13.38 512 ARG A CA 1
ATOM 3192 C CA B ARG A 1 512 ? 0.947 9.384 33.755 0.58 14.07 512 ARG A CA 1
ATOM 3193 C C A ARG A 1 512 ? 0.923 9.884 35.193 0.42 14.31 512 ARG A C 1
ATOM 3194 C C B ARG A 1 512 ? 0.933 9.897 35.191 0.58 13.84 512 ARG A C 1
ATOM 3195 O O A ARG A 1 512 ? 1.858 9.618 35.955 0.42 13.25 512 ARG A O 1
ATOM 3196 O O B ARG A 1 512 ? 1.884 9.667 35.945 0.58 12.59 512 ARG A O 1
ATOM 3211 N N . ARG A 1 513 ? -0.130 10.607 35.562 1.00 11.56 513 ARG A N 1
ATOM 3212 C CA . ARG A 1 513 ? -0.239 11.234 36.872 1.00 12.33 513 ARG A CA 1
ATOM 3213 C C . ARG A 1 513 ? -1.497 10.752 37.569 1.00 10.29 513 ARG A C 1
ATOM 3214 O O . ARG A 1 513 ? -2.526 10.532 36.926 1.00 11.52 513 ARG A O 1
ATOM 3222 N N . LYS A 1 514 ? -1.406 10.595 38.885 1.00 10.01 514 LYS A N 1
ATOM 3223 C CA . LYS A 1 514 ? -2.476 10.028 39.692 1.00 10.65 514 LYS A CA 1
ATOM 3224 C C . LYS A 1 514 ? -2.888 11.051 40.736 1.00 10.70 514 LYS A C 1
ATOM 3225 O O . LYS A 1 514 ? -2.048 11.529 41.503 1.00 12.55 514 LYS A O 1
ATOM 3231 N N . CYS A 1 515 ? -4.175 11.384 40.764 1.00 11.06 515 CYS A N 1
ATOM 3232 C CA . CYS A 1 515 ? -4.702 12.396 41.670 1.00 8.81 515 CYS A CA 1
ATOM 3233 C C . CYS A 1 515 ? -5.760 11.742 42.540 1.00 11.45 515 CYS A C 1
ATOM 3234 O O . CYS A 1 515 ? -6.778 11.258 42.027 1.00 11.73 515 CYS A O 1
ATOM 3237 N N . VAL A 1 516 ? -5.517 11.727 43.848 1.00 10.50 516 VAL A N 1
ATOM 3238 C CA . VAL A 1 516 ? -6.294 10.946 44.801 1.00 9.23 516 VAL A CA 1
ATOM 3239 C C . VAL A 1 516 ? -7.060 11.922 45.688 1.00 12.93 516 VAL A C 1
ATOM 3240 O O . VAL A 1 516 ? -6.468 12.596 46.542 1.00 14.19 516 VAL A O 1
ATOM 3244 N N . MET A 1 517 ? -8.376 12.006 45.482 1.00 11.92 517 MET A N 1
ATOM 3245 C CA . MET A 1 517 ? -9.267 12.777 46.350 1.00 11.14 517 MET A CA 1
ATOM 3246 C C . MET A 1 517 ? -9.740 11.847 47.463 1.00 13.67 517 MET A C 1
ATOM 3247 O O . MET A 1 517 ? -10.641 11.028 47.265 1.00 12.84 517 MET A O 1
ATOM 3252 N N . VAL A 1 518 ? -9.138 11.963 48.642 1.00 10.07 518 VAL A N 1
ATOM 3253 C CA . VAL A 1 518 ? -9.402 10.992 49.699 1.00 12.83 518 VAL A CA 1
ATOM 3254 C C . VAL A 1 518 ? -10.783 11.252 50.291 1.00 12.47 518 VAL A C 1
ATOM 3255 O O . VAL A 1 518 ? -11.075 12.361 50.753 1.00 10.26 518 VAL A O 1
ATOM 3259 N N . GLU A 1 519 ? -11.646 10.231 50.238 1.00 11.19 519 GLU A N 1
ATOM 3260 C CA . GLU A 1 519 ? -12.955 10.244 50.898 1.00 16.83 519 GLU A CA 1
ATOM 3261 C C . GLU A 1 519 ? -13.820 11.420 50.448 1.00 14.33 519 GLU A C 1
ATOM 3262 O O . GLU A 1 519 ? -14.568 12.004 51.236 1.00 17.36 519 GLU A O 1
ATOM 3268 N N . ALA A 1 520 ? -13.735 11.761 49.166 1.00 12.40 520 ALA A N 1
ATOM 3269 C CA . ALA A 1 520 ? -14.647 12.730 48.576 1.00 13.12 520 ALA A CA 1
ATOM 3270 C C . ALA A 1 520 ? -14.764 12.438 47.085 1.00 12.07 520 ALA A C 1
ATOM 3271 O O . ALA A 1 520 ? -13.986 11.665 46.516 1.00 13.03 520 ALA A O 1
ATOM 3273 N N . LEU A 1 521 ? -15.762 13.063 46.459 1.00 12.83 521 LEU A N 1
ATOM 3274 C CA . LEU A 1 521 ? -16.077 12.877 45.043 1.00 10.48 521 LEU A CA 1
ATOM 3275 C C . LEU A 1 521 ? -16.336 11.416 44.688 1.00 12.70 521 LEU A C 1
ATOM 3276 O O . LEU A 1 521 ? -16.126 11.006 43.540 1.00 11.58 521 LEU A O 1
ATOM 3281 N N . ASN A 1 522 ? -16.765 10.615 45.664 1.00 11.95 522 ASN A N 1
ATOM 3282 C CA . ASN A 1 522 ? -17.267 9.267 45.415 1.00 11.56 522 ASN A CA 1
ATOM 3283 C C . ASN A 1 522 ? -18.791 9.359 45.442 1.00 13.81 522 ASN A C 1
ATOM 3284 O O . ASN A 1 522 ? -19.433 9.134 46.472 1.00 13.46 522 ASN A O 1
ATOM 3289 N N . ILE A 1 523 ? -19.376 9.696 44.293 1.00 12.77 523 ILE A N 1
ATOM 3290 C CA . ILE A 1 523 ? -20.774 10.108 44.241 1.00 14.08 523 ILE A CA 1
ATOM 3291 C C . ILE A 1 523 ? -21.692 9.007 43.721 1.00 16.09 523 ILE A C 1
ATOM 3292 O O . ILE A 1 523 ? -22.883 9.254 43.511 1.00 16.18 523 ILE A O 1
ATOM 3297 N N . ARG A 1 524 ? -21.173 7.803 43.508 1.00 13.86 524 ARG A N 1
ATOM 3298 C CA . ARG A 1 524 ? -22.004 6.680 43.070 1.00 12.05 524 ARG A CA 1
ATOM 3299 C C . ARG A 1 524 ? -23.189 6.474 44.018 1.00 20.76 524 ARG A C 1
ATOM 3300 O O . ARG A 1 524 ? -24.293 6.090 43.610 1.00 15.77 524 ARG A O 1
ATOM 3309 N N . VAL B 1 86 ? -34.369 -12.725 63.229 1.00 31.96 86 VAL B N 1
ATOM 3310 C CA . VAL B 1 86 ? -33.808 -12.272 61.961 1.00 34.79 86 VAL B CA 1
ATOM 3311 C C . VAL B 1 86 ? -34.651 -12.816 60.814 1.00 26.87 86 VAL B C 1
ATOM 3312 O O . VAL B 1 86 ? -35.001 -13.996 60.796 1.00 24.25 86 VAL B O 1
ATOM 3316 N N . SER B 1 87 ? -34.998 -11.947 59.867 1.00 26.40 87 SER B N 1
ATOM 3317 C CA . SER B 1 87 ? -35.788 -12.386 58.726 1.00 25.72 87 SER B CA 1
ATOM 3318 C C . SER B 1 87 ? -35.009 -13.413 57.914 1.00 21.53 87 SER B C 1
ATOM 3319 O O . SER B 1 87 ? -33.791 -13.298 57.744 1.00 19.53 87 SER B O 1
ATOM 3322 N N . ASP B 1 88 ? -35.708 -14.439 57.433 1.00 17.13 88 ASP B N 1
ATOM 3323 C CA . ASP B 1 88 ? -35.109 -15.372 56.487 1.00 18.59 88 ASP B CA 1
ATOM 3324 C C . ASP B 1 88 ? -35.394 -14.985 55.040 1.00 14.49 88 ASP B C 1
ATOM 3325 O O . ASP B 1 88 ? -35.109 -15.771 54.127 1.00 15.79 88 ASP B O 1
ATOM 3330 N N . GLY B 1 89 ? -35.949 -13.794 54.819 1.00 13.77 89 GLY B N 1
ATOM 3331 C CA . GLY B 1 89 ? -36.216 -13.273 53.496 1.00 15.43 89 GLY B CA 1
ATOM 3332 C C . GLY B 1 89 ? -37.458 -13.802 52.811 1.00 18.02 89 GLY B C 1
ATOM 3333 O O . GLY B 1 89 ? -37.726 -13.407 51.671 1.00 14.43 89 GLY B O 1
ATOM 3334 N N . VAL B 1 90 ? -38.228 -14.682 53.445 1.00 13.17 90 VAL B N 1
ATOM 3335 C CA . VAL B 1 90 ? -39.387 -15.292 52.799 1.00 13.03 90 VAL B CA 1
ATOM 3336 C C . VAL B 1 90 ? -40.646 -14.792 53.491 1.00 17.56 90 VAL B C 1
ATOM 3337 O O . VAL B 1 90 ? -40.804 -14.955 54.708 1.00 19.59 90 VAL B O 1
ATOM 3341 N N . PHE B 1 91 ? -41.555 -14.208 52.712 1.00 16.13 91 PHE B N 1
ATOM 3342 C CA . PHE B 1 91 ? -42.693 -13.484 53.260 1.00 15.70 91 PHE B CA 1
ATOM 3343 C C . PHE B 1 91 ? -44.009 -14.134 52.858 1.00 19.76 91 PHE B C 1
ATOM 3344 O O . PHE B 1 91 ? -44.117 -14.772 51.807 1.00 14.68 91 PHE B O 1
ATOM 3352 N N . GLU B 1 92 ? -45.014 -13.960 53.719 1.00 17.83 92 GLU B N 1
ATOM 3353 C CA . GLU B 1 92 ? -46.328 -14.536 53.452 1.00 21.89 92 GLU B CA 1
ATOM 3354 C C . GLU B 1 92 ? -47.016 -13.872 52.269 1.00 18.71 92 GLU B C 1
ATOM 3355 O O . GLU B 1 92 ? -47.799 -14.522 51.568 1.00 20.14 92 GLU B O 1
ATOM 3361 N N . THR B 1 93 ? -46.754 -12.590 52.030 1.00 18.27 93 THR B N 1
ATOM 3362 C CA . THR B 1 93 ? -47.385 -11.878 50.930 1.00 16.93 93 THR B CA 1
ATOM 3363 C C . THR B 1 93 ? -46.326 -11.176 50.092 1.00 20.54 93 THR B C 1
ATOM 3364 O O . THR B 1 93 ? -45.266 -10.787 50.593 1.00 16.35 93 THR B O 1
ATOM 3368 N N . MET B 1 94 ? -46.626 -11.019 48.801 1.00 14.72 94 MET B N 1
ATOM 3369 C CA . MET B 1 94 ? -45.714 -10.290 47.922 1.00 18.13 94 MET B CA 1
ATOM 3370 C C . MET B 1 94 ? -45.589 -8.836 48.353 1.00 18.01 94 MET B C 1
ATOM 3371 O O . MET B 1 94 ? -44.496 -8.261 48.311 1.00 14.73 94 MET B O 1
ATOM 3376 N N . ASP B 1 95 ? -46.690 -8.227 48.797 1.00 16.48 95 ASP B N 1
ATOM 3377 C CA . ASP B 1 95 ? -46.623 -6.834 49.224 1.00 19.53 95 ASP B CA 1
ATOM 3378 C C . ASP B 1 95 ? -45.689 -6.668 50.416 1.00 17.77 95 ASP B C 1
ATOM 3379 O O . ASP B 1 95 ? -44.920 -5.704 50.475 1.00 19.72 95 ASP B O 1
ATOM 3384 N N . ALA B 1 96 ? -45.728 -7.606 51.368 1.00 15.62 96 ALA B N 1
ATOM 3385 C CA . ALA B 1 96 ? -44.816 -7.531 52.506 1.00 20.93 96 ALA B CA 1
ATOM 3386 C C . ALA B 1 96 ? -43.372 -7.707 52.060 1.00 18.00 96 ALA B C 1
ATOM 3387 O O . ALA B 1 96 ? -42.474 -7.016 52.558 1.00 19.49 96 ALA B O 1
ATOM 3389 N N . ALA B 1 97 ? -43.132 -8.621 51.116 1.00 15.79 97 ALA B N 1
ATOM 3390 C CA . ALA B 1 97 ? -41.785 -8.812 50.590 1.00 13.81 97 ALA B CA 1
ATOM 3391 C C . ALA B 1 97 ? -41.263 -7.544 49.927 1.00 13.19 97 ALA B C 1
ATOM 3392 O O . ALA B 1 97 ? -40.106 -7.158 50.132 1.00 12.21 97 ALA B O 1
ATOM 3394 N N . VAL B 1 98 ? -42.103 -6.872 49.136 1.00 13.08 98 VAL B N 1
ATOM 3395 C CA . VAL B 1 98 ? -41.648 -5.668 48.441 1.00 14.23 98 VAL B CA 1
ATOM 3396 C C . VAL B 1 98 ? -41.364 -4.551 49.437 1.00 15.44 98 VAL B C 1
ATOM 3397 O O . VAL B 1 98 ? -40.334 -3.872 49.352 1.00 14.52 98 VAL B O 1
ATOM 3401 N N . GLU B 1 99 ? -42.272 -4.344 50.397 1.00 15.39 99 GLU B N 1
ATOM 3402 C CA . GLU B 1 99 ? -42.043 -3.319 51.414 1.00 18.66 99 GLU B CA 1
ATOM 3403 C C . GLU B 1 99 ? -40.760 -3.587 52.187 1.00 13.88 99 GLU B C 1
ATOM 3404 O O . GLU B 1 99 ? -39.979 -2.664 52.447 1.00 17.07 99 GLU B O 1
ATOM 3410 N N . ALA B 1 100 ? -40.527 -4.846 52.559 1.00 13.60 100 ALA B N 1
ATOM 3411 C CA . ALA B 1 100 ? -39.307 -5.196 53.275 1.00 17.32 100 ALA B CA 1
ATOM 3412 C C . ALA B 1 100 ? -38.069 -4.940 52.426 1.00 13.38 100 ALA B C 1
ATOM 3413 O O . ALA B 1 100 ? -37.063 -4.421 52.924 1.00 13.83 100 ALA B O 1
ATOM 3415 N N . ALA B 1 101 ? -38.112 -5.324 51.146 1.00 14.07 101 ALA B N 1
ATOM 3416 C CA . ALA B 1 101 ? -36.985 -5.053 50.258 1.00 15.09 101 ALA B CA 1
ATOM 3417 C C . ALA B 1 101 ? -36.802 -3.561 50.019 1.00 17.33 101 ALA B C 1
ATOM 3418 O O . ALA B 1 101 ? -35.670 -3.101 49.807 1.00 13.86 101 ALA B O 1
ATOM 3420 N N . ALA B 1 102 ? -37.894 -2.791 50.039 1.00 12.69 102 ALA B N 1
ATOM 3421 C CA . ALA B 1 102 ? -37.774 -1.345 49.870 1.00 16.19 102 ALA B CA 1
ATOM 3422 C C . ALA B 1 102 ? -37.069 -0.719 51.062 1.00 15.92 102 ALA B C 1
ATOM 3423 O O . ALA B 1 102 ? -36.158 0.099 50.895 1.00 17.64 102 ALA B O 1
ATOM 3425 N N . LEU B 1 103 ? -37.473 -1.100 52.277 1.00 13.89 103 LEU B N 1
ATOM 3426 C CA . LEU B 1 103 ? -36.772 -0.634 53.470 1.00 19.89 103 LEU B CA 1
ATOM 3427 C C . LEU B 1 103 ? -35.321 -1.095 53.461 1.00 16.57 103 LEU B C 1
ATOM 3428 O O . LEU B 1 103 ? -34.407 -0.315 53.750 1.00 14.83 103 LEU B O 1
ATOM 3433 N N . ALA B 1 104 ? -35.096 -2.366 53.117 1.00 18.57 104 ALA B N 1
ATOM 3434 C CA . ALA B 1 104 ? -33.745 -2.915 53.057 1.00 17.62 104 ALA B CA 1
ATOM 3435 C C . ALA B 1 104 ? -32.842 -2.099 52.144 1.00 16.20 104 ALA B C 1
ATOM 3436 O O . ALA B 1 104 ? -31.697 -1.795 52.496 1.00 15.75 104 ALA B O 1
ATOM 3438 N N . GLN B 1 105 ? -33.335 -1.755 50.951 1.00 15.50 105 GLN B N 1
ATOM 3439 C CA . GLN B 1 105 ? -32.499 -1.033 49.994 1.00 16.01 105 GLN B CA 1
ATOM 3440 C C . GLN B 1 105 ? -32.242 0.405 50.439 1.00 17.16 105 GLN B C 1
ATOM 3441 O O . GLN B 1 105 ? -31.188 0.969 50.124 1.00 14.61 105 GLN B O 1
ATOM 3447 N N . GLN B 1 106 ? -33.181 1.019 51.163 1.00 17.12 106 GLN B N 1
ATOM 3448 C CA . GLN B 1 106 ? -32.906 2.332 51.741 1.00 17.98 106 GLN B CA 1
ATOM 3449 C C . GLN B 1 106 ? -31.753 2.253 52.734 1.00 14.61 106 GLN B C 1
ATOM 3450 O O . GLN B 1 106 ? -30.834 3.081 52.707 1.00 15.18 106 GLN B O 1
ATOM 3456 N N . GLN B 1 107 ? -31.784 1.248 53.612 1.00 14.63 107 GLN B N 1
ATOM 3457 C CA . GLN B 1 107 ? -30.682 1.037 54.544 1.00 19.59 107 GLN B CA 1
ATOM 3458 C C . GLN B 1 107 ? -29.410 0.659 53.802 1.00 15.35 107 GLN B C 1
ATOM 3459 O O . GLN B 1 107 ? -28.309 1.059 54.197 1.00 16.91 107 GLN B O 1
ATOM 3465 N N . TYR B 1 108 ? -29.549 -0.107 52.715 1.00 13.52 108 TYR B N 1
ATOM 3466 C CA . TYR B 1 108 ? -28.392 -0.539 51.930 1.00 14.51 108 TYR B CA 1
ATOM 3467 C C . TYR B 1 108 ? -27.628 0.646 51.359 1.00 17.31 108 TYR B C 1
ATOM 3468 O O . TYR B 1 108 ? -26.399 0.592 51.229 1.00 15.20 108 TYR B O 1
ATOM 3477 N N . LEU B 1 109 ? -28.339 1.716 50.994 1.00 17.40 109 LEU B N 1
ATOM 3478 C CA . LEU B 1 109 ? -27.681 2.902 50.459 1.00 18.42 109 LEU B CA 1
ATOM 3479 C C . LEU B 1 109 ? -26.704 3.515 51.449 1.00 21.72 109 LEU B C 1
ATOM 3480 O O . LEU B 1 109 ? -25.797 4.244 51.036 1.00 20.65 109 LEU B O 1
ATOM 3485 N N . LEU B 1 110 ? -26.876 3.249 52.745 1.00 17.87 110 LEU B N 1
ATOM 3486 C CA . LEU B 1 110 ? -25.939 3.734 53.748 1.00 16.99 110 LEU B CA 1
ATOM 3487 C C . LEU B 1 110 ? -24.723 2.836 53.891 1.00 20.38 110 LEU B C 1
ATOM 3488 O O . LEU B 1 110 ? -23.790 3.195 54.615 1.00 21.71 110 LEU B O 1
ATOM 3493 N N . CYS B 1 111 ? -24.714 1.680 53.235 1.00 16.84 111 CYS B N 1
ATOM 3494 C CA . CYS B 1 111 ? -23.590 0.768 53.349 1.00 18.41 111 CYS B CA 1
ATOM 3495 C C . CYS B 1 111 ? -22.487 1.161 52.373 1.00 14.63 111 CYS B C 1
ATOM 3496 O O . CYS B 1 111 ? -22.729 1.785 51.338 1.00 15.45 111 CYS B O 1
ATOM 3499 N N . SER B 1 112 ? -21.263 0.772 52.712 1.00 14.15 112 SER B N 1
ATOM 3500 C CA . SER B 1 112 ? -20.110 1.089 51.891 1.00 15.02 112 SER B CA 1
ATOM 3501 C C . SER B 1 112 ? -20.002 0.118 50.720 1.00 14.00 112 SER B C 1
ATOM 3502 O O . SER B 1 112 ? -20.659 -0.928 50.679 1.00 13.83 112 SER B O 1
ATOM 3505 N N . MET B 1 113 ? -19.145 0.477 49.759 1.00 13.12 113 MET B N 1
ATOM 3506 C CA . MET B 1 113 ? -18.792 -0.463 48.702 1.00 11.88 113 MET B CA 1
ATOM 3507 C C . MET B 1 113 ? -18.084 -1.681 49.273 1.00 14.79 113 MET B C 1
ATOM 3508 O O . MET B 1 113 ? -18.233 -2.791 48.748 1.00 14.45 113 MET B O 1
ATOM 3513 N N . SER B 1 114 ? -17.302 -1.492 50.340 1.00 12.31 114 SER B N 1
ATOM 3514 C CA . SER B 1 114 ? -16.698 -2.631 51.020 1.00 17.57 114 SER B CA 1
ATOM 3515 C C . SER B 1 114 ? -17.768 -3.569 51.572 1.00 12.97 114 SER B C 1
ATOM 3516 O O . SER B 1 114 ? -17.655 -4.794 51.443 1.00 13.01 114 SER B O 1
ATOM 3519 N N . ASP B 1 115 ? -18.818 -3.009 52.180 1.00 14.31 115 ASP B N 1
ATOM 3520 C CA . ASP B 1 115 ? -19.950 -3.824 52.618 1.00 14.75 115 ASP B CA 1
ATOM 3521 C C . ASP B 1 115 ? -20.547 -4.600 51.448 1.00 15.36 115 ASP B C 1
ATOM 3522 O O . ASP B 1 115 ? -20.767 -5.814 51.544 1.00 15.35 115 ASP B O 1
ATOM 3527 N N . ARG B 1 116 ? -20.823 -3.909 50.332 1.00 11.68 116 ARG B N 1
ATOM 3528 C CA . ARG B 1 116 ? -21.373 -4.585 49.157 1.00 14.89 116 ARG B CA 1
ATOM 3529 C C . ARG B 1 116 ? -20.485 -5.739 48.722 1.00 12.77 116 ARG B C 1
ATOM 3530 O O . ARG B 1 116 ? -20.977 -6.821 48.386 1.00 12.20 116 ARG B O 1
ATOM 3538 N N . ALA B 1 117 ? -19.170 -5.515 48.697 1.00 12.29 117 ALA B N 1
ATOM 3539 C CA . ALA B 1 117 ? -18.259 -6.568 48.271 1.00 14.63 117 ALA B CA 1
ATOM 3540 C C . ALA B 1 117 ? -18.307 -7.748 49.229 1.00 12.33 117 ALA B C 1
ATOM 3541 O O . ALA B 1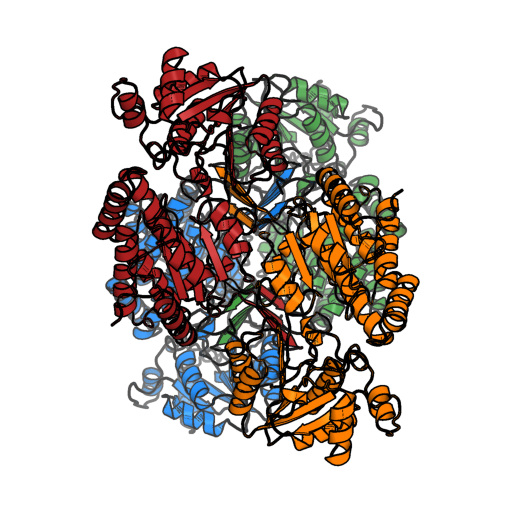 117 ? -18.215 -8.905 48.802 1.00 13.27 117 ALA B O 1
ATOM 3543 N N . ARG B 1 118 ? -18.454 -7.480 50.530 1.00 12.06 118 ARG B N 1
ATOM 3544 C CA . ARG B 1 118 ? -18.572 -8.577 51.487 1.00 15.89 118 ARG B CA 1
ATOM 3545 C C . ARG B 1 118 ? -19.855 -9.363 51.252 1.00 13.00 118 ARG B C 1
ATOM 3546 O O . ARG B 1 118 ? -19.855 -10.597 51.310 1.00 12.31 118 ARG B O 1
ATOM 3554 N N . PHE B 1 119 ? -20.956 -8.663 50.970 1.00 10.97 119 PHE B N 1
ATOM 3555 C CA . PHE B 1 119 ? -22.220 -9.351 50.725 1.00 15.93 119 PHE B CA 1
ATOM 3556 C C . PHE B 1 119 ? -22.167 -10.141 49.427 1.00 12.47 119 PHE B C 1
ATOM 3557 O O . PHE B 1 119 ? -22.650 -11.278 49.365 1.00 12.84 119 PHE B O 1
ATOM 3565 N N . VAL B 1 120 ? -21.586 -9.550 48.381 1.00 11.05 120 VAL B N 1
ATOM 3566 C CA . VAL B 1 120 ? -21.371 -10.273 47.130 1.00 12.51 120 VAL B CA 1
ATOM 3567 C C . VAL B 1 120 ? -20.555 -11.533 47.380 1.00 13.32 120 VAL B C 1
ATOM 3568 O O . VAL B 1 120 ? -20.908 -12.625 46.922 1.00 10.58 120 VAL B O 1
ATOM 3572 N N . GLN B 1 121 ? -19.438 -11.401 48.098 1.00 12.67 121 GLN B N 1
ATOM 3573 C CA . GLN B 1 121 ? -18.637 -12.588 48.378 1.00 15.15 121 GLN B CA 1
ATOM 3574 C C . GLN B 1 121 ? -19.429 -13.604 49.193 1.00 8.98 121 GLN B C 1
ATOM 3575 O O . GLN B 1 121 ? -19.253 -14.813 49.014 1.00 13.81 121 GLN B O 1
ATOM 3581 N N . GLY B 1 122 ? -20.317 -13.134 50.069 1.00 13.12 122 GLY B N 1
ATOM 3582 C CA . GLY B 1 122 ? -21.133 -14.055 50.846 1.00 14.08 122 GLY B CA 1
ATOM 3583 C C . GLY B 1 122 ? -22.026 -14.916 49.975 1.00 15.36 122 GLY B C 1
ATOM 3584 O O . GLY B 1 122 ? -22.161 -16.121 50.207 1.00 13.63 122 GLY B O 1
ATOM 3585 N N . ILE B 1 123 ? -22.646 -14.314 48.959 1.00 10.95 123 ILE B N 1
ATOM 3586 C CA . ILE B 1 123 ? -23.487 -15.090 48.054 1.00 8.97 123 ILE B CA 1
ATOM 3587 C C . ILE B 1 123 ? -22.646 -16.116 47.308 1.00 12.20 123 ILE B C 1
ATOM 3588 O O . ILE B 1 123 ? -23.043 -17.283 47.164 1.00 11.64 123 ILE B O 1
ATOM 3593 N N . ARG B 1 124 ? -21.467 -15.702 46.827 1.00 10.45 124 ARG B N 1
ATOM 3594 C CA . ARG B 1 124 ? -20.534 -16.660 46.238 1.00 13.05 124 ARG B CA 1
ATOM 3595 C C . ARG B 1 124 ? -20.239 -17.789 47.216 1.00 11.28 124 ARG B C 1
ATOM 3596 O O . ARG B 1 124 ? -20.294 -18.969 46.853 1.00 12.66 124 ARG B O 1
ATOM 3604 N N . ASP B 1 125 ? -19.918 -17.441 48.468 1.00 13.87 125 ASP B N 1
ATOM 3605 C CA . ASP B 1 125 ? -19.583 -18.466 49.452 1.00 16.59 125 ASP B CA 1
ATOM 3606 C C . ASP B 1 125 ? -20.748 -19.422 49.682 1.00 14.61 125 ASP B C 1
ATOM 3607 O O . ASP B 1 125 ? -20.539 -20.620 49.904 1.00 16.81 125 ASP B O 1
ATOM 3612 N N . VAL B 1 126 ? -21.982 -18.914 49.628 1.00 12.05 126 VAL B N 1
ATOM 3613 C CA . VAL B 1 126 ? -23.149 -19.777 49.807 1.00 15.08 126 VAL B CA 1
ATOM 3614 C C . VAL B 1 126 ? -23.200 -20.845 48.721 1.00 15.69 126 VAL B C 1
ATOM 3615 O O . VAL B 1 126 ? -23.270 -22.045 49.010 1.00 15.27 126 VAL B O 1
ATOM 3619 N N . ILE B 1 127 ? -23.175 -20.424 47.454 1.00 13.41 127 ILE B N 1
ATOM 3620 C CA . ILE B 1 127 ? -23.380 -21.380 46.369 1.00 13.39 127 ILE B CA 1
ATOM 3621 C C . ILE B 1 127 ? -22.133 -22.223 46.124 1.00 14.15 127 ILE B C 1
ATOM 3622 O O . ILE B 1 127 ? -22.231 -23.349 45.621 1.00 13.80 127 ILE B O 1
ATOM 3627 N N . LEU B 1 128 ? -20.952 -21.716 46.468 1.00 11.88 128 LEU B N 1
ATOM 3628 C CA . LEU B 1 128 ? -19.726 -22.456 46.209 1.00 12.95 128 LEU B CA 1
ATOM 3629 C C . LEU B 1 128 ? -19.323 -23.357 47.369 1.00 17.16 128 LEU B C 1
ATOM 3630 O O . LEU B 1 128 ? -18.420 -24.180 47.207 1.00 20.07 128 LEU B O 1
ATOM 3635 N N . ASN B 1 129 ? -19.957 -23.213 48.526 1.00 17.26 129 ASN B N 1
ATOM 3636 C CA . ASN B 1 129 ? -19.830 -24.210 49.580 1.00 16.59 129 ASN B CA 1
ATOM 3637 C C . ASN B 1 129 ? -20.224 -25.579 49.030 1.00 18.87 129 ASN B C 1
ATOM 3638 O O . ASN B 1 129 ? -21.331 -25.751 48.509 1.00 18.15 129 ASN B O 1
ATOM 3643 N N . GLN B 1 130 ? -19.306 -26.547 49.124 1.00 17.73 130 GLN B N 1
ATOM 3644 C CA . GLN B 1 130 ? -19.499 -27.824 48.436 1.00 22.31 130 GLN B CA 1
ATOM 3645 C C . GLN B 1 130 ? -20.805 -28.496 48.844 1.00 22.02 130 GLN B C 1
ATOM 3646 O O . GLN B 1 130 ? -21.533 -29.017 47.991 1.00 20.04 130 GLN B O 1
ATOM 3652 N N . ASP B 1 131 ? -21.127 -28.487 50.141 1.00 21.75 131 ASP B N 1
ATOM 3653 C CA . ASP B 1 131 ? -22.367 -29.107 50.598 1.00 23.70 131 ASP B CA 1
ATOM 3654 C C . ASP B 1 131 ? -23.578 -28.442 49.958 1.00 23.21 131 ASP B C 1
ATOM 3655 O O . ASP B 1 131 ? -24.465 -29.119 49.428 1.00 23.91 131 ASP B O 1
ATOM 3660 N N . THR B 1 132 ? -23.632 -27.112 50.002 1.00 21.37 132 THR B N 1
ATOM 3661 C CA . THR B 1 132 ? -24.763 -26.403 49.413 1.00 20.98 132 THR B CA 1
ATOM 3662 C C . THR B 1 132 ? -24.780 -26.560 47.898 1.00 17.40 132 THR B C 1
ATOM 3663 O O . THR B 1 132 ? -25.848 -26.734 47.295 1.00 15.32 132 THR B O 1
ATOM 3667 N N . LEU B 1 133 ? -23.605 -26.498 47.269 1.00 19.69 133 LEU B N 1
ATOM 3668 C CA . LEU B 1 133 ? -23.515 -26.700 45.826 1.00 17.46 133 LEU B CA 1
ATOM 3669 C C . LEU B 1 133 ? -24.137 -28.030 45.422 1.00 17.84 133 LEU B C 1
ATOM 3670 O O . LEU B 1 133 ? -24.959 -28.097 44.502 1.00 13.65 133 LEU B O 1
ATOM 3675 N N . GLU B 1 134 ? -23.755 -29.106 46.107 1.00 18.34 134 GLU B N 1
ATOM 3676 C CA . GLU B 1 134 ? -24.342 -30.402 45.801 1.00 22.67 134 GLU B CA 1
ATOM 3677 C C . GLU B 1 134 ? -25.836 -30.407 46.096 1.00 18.69 134 GLU B C 1
ATOM 3678 O O . GLU B 1 134 ? -26.633 -30.894 45.285 1.00 15.91 134 GLU B O 1
ATOM 3684 N N . LYS B 1 135 ? -26.241 -29.817 47.226 1.00 17.46 135 LYS B N 1
ATOM 3685 C CA . LYS B 1 135 ? -27.655 -29.809 47.594 1.00 20.48 135 LYS B CA 1
ATOM 3686 C C . LYS B 1 135 ? -28.491 -29.044 46.573 1.00 18.98 135 LYS B C 1
ATOM 3687 O O . LYS B 1 135 ? -29.528 -29.536 46.119 1.00 20.25 135 LYS B O 1
ATOM 3693 N N . MET B 1 136 ? -28.056 -27.835 46.198 1.00 15.69 136 MET B N 1
ATOM 3694 C CA . MET B 1 136 ? -28.795 -27.060 45.201 1.00 15.00 136 MET B CA 1
ATOM 3695 C C . MET B 1 136 ? -28.876 -27.796 43.869 1.00 16.10 136 MET B C 1
ATOM 3696 O O . MET B 1 136 ? -29.910 -27.762 43.190 1.00 16.32 136 MET B O 1
ATOM 3701 N N . SER B 1 137 ? -27.781 -28.430 43.457 1.00 13.62 137 SER B N 1
ATOM 3702 C CA . SER B 1 137 ? -27.770 -29.098 42.160 1.00 18.17 137 SER B CA 1
ATOM 3703 C C . SER B 1 137 ? -28.686 -30.314 42.164 1.00 19.77 137 SER B C 1
ATOM 3704 O O . SER B 1 137 ? -29.474 -30.505 41.233 1.00 16.96 137 SER B O 1
ATOM 3707 N N . ARG B 1 138 ? -28.622 -31.125 43.225 1.00 19.28 138 ARG B N 1
ATOM 3708 C CA . ARG B 1 138 ? -29.495 -32.290 43.337 1.00 19.50 138 ARG B CA 1
ATOM 3709 C C . ARG B 1 138 ? -30.951 -31.875 43.513 1.00 20.15 138 ARG B C 1
ATOM 3710 O O . ARG B 1 138 ? -31.847 -32.434 42.870 1.00 14.83 138 ARG B O 1
ATOM 3718 N N . MET B 1 139 ? -31.200 -30.880 44.367 1.00 15.61 139 MET B N 1
ATOM 3719 C CA . MET B 1 139 ? -32.569 -30.500 44.701 1.00 18.02 139 MET B CA 1
ATOM 3720 C C . MET B 1 139 ? -33.320 -29.972 43.483 1.00 15.30 139 MET B C 1
ATOM 3721 O O . MET B 1 139 ? -34.488 -30.318 43.264 1.00 13.30 139 MET B O 1
ATOM 3726 N N . ALA B 1 140 ? -32.671 -29.125 42.681 1.00 15.60 140 ALA B N 1
ATOM 3727 C CA . ALA B 1 140 ? -33.317 -28.609 41.477 1.00 14.60 140 ALA B CA 1
ATOM 3728 C C . ALA B 1 140 ? -33.720 -29.742 40.542 1.00 15.08 140 ALA B C 1
ATOM 3729 O O . ALA B 1 140 ? -34.821 -29.731 39.975 1.00 17.27 140 ALA B O 1
ATOM 3731 N N . VAL B 1 141 ? -32.850 -30.738 40.377 1.00 11.71 141 VAL B N 1
ATOM 3732 C CA . VAL B 1 141 ? -33.193 -31.873 39.526 1.00 17.15 141 VAL B CA 1
ATOM 3733 C C . VAL B 1 141 ? -34.348 -32.658 40.136 1.00 19.07 141 VAL B C 1
ATOM 3734 O O . VAL B 1 141 ? -35.311 -33.011 39.447 1.00 16.35 141 VAL B O 1
ATOM 3738 N N . GLU B 1 142 ? -34.280 -32.923 41.444 1.00 18.67 142 GLU B N 1
ATOM 3739 C CA . GLU B 1 142 ? -35.333 -33.700 42.096 1.00 21.53 142 GLU B CA 1
ATOM 3740 C C . GLU B 1 142 ? -36.674 -32.982 42.037 1.00 18.14 142 GLU B C 1
ATOM 3741 O O . GLU B 1 142 ? -37.712 -33.609 41.794 1.00 18.21 142 GLU B O 1
ATOM 3747 N N . GLU B 1 143 ? -36.678 -31.664 42.250 1.00 15.62 143 GLU B N 1
ATOM 3748 C CA . GLU B 1 143 ? -37.942 -30.941 42.327 1.00 15.87 143 GLU B CA 1
ATOM 3749 C C . GLU B 1 143 ? -38.539 -30.694 40.948 1.00 18.36 143 GLU B C 1
ATOM 3750 O O . GLU B 1 143 ? -39.738 -30.910 40.736 1.00 19.82 143 GLU B O 1
ATOM 3756 N N . THR B 1 144 ? -37.724 -30.220 40.000 1.00 16.22 144 THR B N 1
ATOM 3757 C CA . THR B 1 144 ? -38.237 -29.851 38.685 1.00 18.00 144 THR B CA 1
ATOM 3758 C C . THR B 1 144 ? -38.375 -31.041 37.748 1.00 17.10 144 THR B C 1
ATOM 3759 O O . THR B 1 144 ? -39.186 -30.986 36.817 1.00 17.08 144 THR B O 1
ATOM 3763 N N . GLY B 1 145 ? -37.607 -32.107 37.975 1.00 14.76 145 GLY B N 1
ATOM 3764 C CA . GLY B 1 145 ? -37.503 -33.190 37.018 1.00 18.29 145 GLY B CA 1
ATOM 3765 C C . GLY B 1 145 ? -36.700 -32.843 35.783 1.00 22.28 145 GLY B C 1
ATOM 3766 O O . GLY B 1 145 ? -36.707 -33.612 34.820 1.00 20.77 145 GLY B O 1
ATOM 3767 N N . MET B 1 146 ? -35.995 -31.714 35.786 1.00 16.76 146 MET B N 1
ATOM 3768 C CA . MET B 1 146 ? -35.354 -31.189 34.590 1.00 18.92 146 MET B CA 1
ATOM 3769 C C . MET B 1 146 ? -33.873 -30.984 34.845 1.00 18.12 146 MET B C 1
ATOM 3770 O O . MET B 1 146 ? -33.481 -30.451 35.889 1.00 19.39 146 MET B O 1
ATOM 3775 N N . GLY B 1 147 ? -33.061 -31.364 33.872 1.00 16.38 147 GLY B N 1
ATOM 3776 C CA . GLY B 1 147 ? -31.629 -31.191 33.978 1.00 15.94 147 GLY B CA 1
ATOM 3777 C C . GLY B 1 147 ? -30.983 -32.399 34.614 1.00 18.73 147 GLY B C 1
ATOM 3778 O O . GLY B 1 147 ? -31.619 -33.429 34.864 1.00 18.92 147 GLY B O 1
ATOM 3779 N N . ASN B 1 148 ? -29.686 -32.272 34.876 1.00 16.78 148 ASN B N 1
ATOM 3780 C CA . ASN B 1 148 ? -28.968 -33.341 35.544 1.00 18.56 148 ASN B CA 1
ATOM 3781 C C . ASN B 1 148 ? -28.000 -32.751 36.557 1.00 19.15 148 ASN B C 1
ATOM 3782 O O . ASN B 1 148 ? -27.523 -31.621 36.412 1.00 17.90 148 ASN B O 1
ATOM 3787 N N . TYR B 1 149 ? -27.717 -33.558 37.579 1.00 16.24 149 TYR B N 1
ATOM 3788 C CA . TYR B 1 149 ? -26.994 -33.108 38.761 1.00 20.36 149 TYR B CA 1
ATOM 3789 C C . TYR B 1 149 ? -25.585 -32.650 38.415 1.00 20.86 149 TYR B C 1
ATOM 3790 O O . TYR B 1 149 ? -25.145 -31.579 38.851 1.00 16.90 149 TYR B O 1
ATOM 3799 N N . GLU B 1 150 ? -24.859 -33.451 37.627 1.00 16.44 150 GLU B N 1
ATOM 3800 C CA . GLU B 1 150 ? -23.455 -33.148 37.362 1.00 18.62 150 GLU B CA 1
ATOM 3801 C C . GLU B 1 150 ? -23.304 -31.806 36.659 1.00 15.21 150 GLU B C 1
ATOM 3802 O O . GLU B 1 150 ? -22.375 -31.045 36.947 1.00 16.37 150 GLU B O 1
ATOM 3808 N N . HIS B 1 151 ? -24.213 -31.497 35.739 1.00 14.22 151 HIS B N 1
ATOM 3809 C CA . HIS B 1 151 ? -24.097 -30.250 35.001 1.00 17.08 151 HIS B CA 1
ATOM 3810 C C . HIS B 1 151 ? -24.617 -29.066 35.800 1.00 13.59 151 HIS B C 1
ATOM 3811 O O . HIS B 1 151 ? -24.132 -27.947 35.620 1.00 16.43 151 HIS B O 1
ATOM 3818 N N . LYS B 1 152 ? -25.565 -29.287 36.713 1.00 13.00 152 LYS B N 1
ATOM 3819 C CA . LYS B 1 152 ? -25.953 -28.190 37.593 1.00 14.68 152 LYS B CA 1
ATOM 3820 C C . LYS B 1 152 ? -24.846 -27.847 38.583 1.00 15.11 152 LYS B C 1
ATOM 3821 O O . LYS B 1 152 ? -24.726 -26.685 38.990 1.00 14.09 152 LYS B O 1
ATOM 3827 N N . LEU B 1 153 ? -24.007 -28.820 38.953 1.00 14.07 153 LEU B N 1
ATOM 3828 C CA . LEU B 1 153 ? -22.806 -28.491 39.718 1.00 15.79 153 LEU B CA 1
ATOM 3829 C C . LEU B 1 153 ? -21.960 -27.466 38.977 1.00 15.22 153 LEU B C 1
ATOM 3830 O O . LEU B 1 153 ? -21.494 -26.484 39.563 1.00 13.19 153 LEU B O 1
ATOM 3835 N N . ILE B 1 154 ? -21.768 -27.679 37.675 1.00 13.91 154 ILE B N 1
ATOM 3836 C CA . ILE B 1 154 ? -20.944 -26.782 36.872 1.00 14.99 154 ILE B CA 1
ATOM 3837 C C . ILE B 1 154 ? -21.619 -25.426 36.714 1.00 13.17 154 ILE B C 1
ATOM 3838 O O . ILE B 1 154 ? -20.971 -24.376 36.823 1.00 13.13 154 ILE B O 1
ATOM 3843 N N . LYS B 1 155 ? -22.927 -25.423 36.453 1.00 13.24 155 LYS B N 1
ATOM 3844 C CA . LYS B 1 155 ? -23.616 -24.167 36.187 1.00 13.95 155 LYS B CA 1
ATOM 3845 C C . LYS B 1 155 ? -23.736 -23.325 37.445 1.00 12.43 155 LYS B C 1
ATOM 3846 O O . LYS B 1 155 ? -23.532 -22.104 37.403 1.00 11.24 155 LYS B O 1
ATOM 3852 N N . ASN B 1 156 ? -24.064 -23.953 38.578 1.00 11.81 156 ASN B N 1
ATOM 3853 C CA . ASN B 1 156 ? -24.106 -23.203 39.831 1.00 14.42 156 ASN B CA 1
ATOM 3854 C C . ASN B 1 156 ? -22.736 -22.646 40.177 1.00 12.88 156 ASN B C 1
ATOM 3855 O O . ASN B 1 156 ? -22.620 -21.506 40.637 1.00 13.05 156 ASN B O 1
ATOM 3860 N N . ARG B 1 157 ? -21.683 -23.433 39.954 1.00 11.89 157 ARG B N 1
ATOM 3861 C CA . ARG B 1 157 ? -20.337 -22.933 40.201 1.00 14.33 157 ARG B CA 1
ATOM 3862 C C . ARG B 1 157 ? -19.996 -21.800 39.240 1.00 15.56 157 ARG B C 1
ATOM 3863 O O . ARG B 1 157 ? -19.367 -20.812 39.632 1.00 14.40 157 ARG B O 1
ATOM 3871 N N . LEU B 1 158 ? -20.411 -21.929 37.979 1.00 12.63 158 LEU B N 1
ATOM 3872 C CA . LEU B 1 158 ? -20.208 -20.858 37.013 1.00 12.67 158 LEU B CA 1
ATOM 3873 C C . LEU B 1 158 ? -20.895 -19.573 37.468 1.00 11.87 158 LEU B C 1
ATOM 3874 O O . LEU B 1 158 ? -20.324 -18.483 37.356 1.00 14.70 158 LEU B O 1
ATOM 3879 N N . ALA B 1 159 ? -22.117 -19.686 37.995 1.00 12.62 159 ALA B N 1
ATOM 3880 C CA . ALA B 1 159 ? -22.803 -18.520 38.547 1.00 15.22 159 ALA B CA 1
ATOM 3881 C C . ALA B 1 159 ? -22.034 -17.935 39.724 1.00 13.00 159 ALA B C 1
ATOM 3882 O O . ALA B 1 159 ? -21.860 -16.714 39.825 1.00 12.64 159 ALA B O 1
ATOM 3884 N N . GLY B 1 160 ? -21.553 -18.792 40.625 1.00 10.90 160 GLY B N 1
ATOM 3885 C CA . GLY B 1 160 ? -20.882 -18.285 41.810 1.00 12.23 160 GLY B CA 1
ATOM 3886 C C . GLY B 1 160 ? -19.529 -17.668 41.506 1.00 14.44 160 GLY B C 1
ATOM 3887 O O . GLY B 1 160 ? -19.144 -16.663 42.110 1.00 13.46 160 GLY B O 1
ATOM 3888 N N . GLU B 1 161 ? -18.797 -18.246 40.559 1.00 12.77 161 GLU B N 1
ATOM 3889 C CA . GLU B 1 161 ? -17.418 -17.839 40.320 1.00 13.69 161 GLU B CA 1
ATOM 3890 C C . GLU B 1 161 ? -17.282 -16.705 39.310 1.00 14.43 161 GLU B C 1
ATOM 3891 O O . GLU B 1 161 ? -16.394 -15.863 39.451 1.00 14.09 161 GLU B O 1
ATOM 3897 N N . LYS B 1 162 ? -18.115 -16.666 38.273 1.00 10.81 162 LYS B N 1
ATOM 3898 C CA . LYS B 1 162 ? -17.848 -15.779 37.149 1.00 13.12 162 LYS B CA 1
ATOM 3899 C C . LYS B 1 162 ? -18.904 -14.704 36.944 1.00 11.67 162 LYS B C 1
ATOM 3900 O O . LYS B 1 162 ? -18.826 -13.972 35.949 1.00 12.93 162 LYS B O 1
ATOM 3906 N N . THR B 1 163 ? -19.886 -14.588 37.842 1.00 11.05 163 THR B N 1
ATOM 3907 C CA . THR B 1 163 ? -20.761 -13.416 37.828 1.00 9.64 163 THR B CA 1
ATOM 3908 C C . THR B 1 163 ? -19.969 -12.204 38.306 1.00 11.32 163 THR B C 1
ATOM 3909 O O . THR B 1 163 ? -19.326 -12.269 39.360 1.00 15.25 163 THR B O 1
ATOM 3913 N N . PRO B 1 164 ? -19.983 -11.090 37.577 1.00 11.73 164 PRO B N 1
ATOM 3914 C CA . PRO B 1 164 ? -19.245 -9.911 38.040 1.00 14.55 164 PRO B CA 1
ATOM 3915 C C . PRO B 1 164 ? -19.804 -9.390 39.356 1.00 11.54 164 PRO B C 1
ATOM 3916 O O . PRO B 1 164 ? -21.010 -9.448 39.608 1.00 10.16 164 PRO B O 1
ATOM 3920 N N . GLY B 1 165 ? -18.905 -8.903 40.200 1.00 11.60 165 GLY B N 1
ATOM 3921 C CA . GLY B 1 165 ? -19.241 -8.204 41.425 1.00 10.92 165 GLY B CA 1
ATOM 3922 C C . GLY B 1 165 ? -19.125 -6.706 41.253 1.00 13.44 165 GLY B C 1
ATOM 3923 O O . GLY B 1 165 ? -19.351 -6.168 40.164 1.00 11.58 165 GLY B O 1
ATOM 3924 N N . ILE B 1 166 ? -18.740 -6.016 42.332 1.00 11.82 166 ILE B N 1
ATOM 3925 C CA . ILE B 1 166 ? -18.737 -4.555 42.279 1.00 12.23 166 ILE B CA 1
ATOM 3926 C C . ILE B 1 166 ? -17.702 -4.008 41.299 1.00 12.15 166 ILE B C 1
ATOM 3927 O O . ILE B 1 166 ? -17.791 -2.838 40.917 1.00 12.85 166 ILE B O 1
ATOM 3932 N N . GLU B 1 167 ? -16.717 -4.812 40.887 1.00 15.44 167 GLU B N 1
ATOM 3933 C CA . GLU B 1 167 ? -15.753 -4.356 39.888 1.00 17.96 167 GLU B CA 1
ATOM 3934 C C . GLU B 1 167 ? -16.418 -4.071 38.548 1.00 16.21 167 GLU B C 1
ATOM 3935 O O . GLU B 1 167 ? -15.837 -3.371 37.710 1.00 13.30 167 GLU B O 1
ATOM 3941 N N . ASP B 1 168 ? -17.624 -4.596 38.332 1.00 14.02 168 ASP B N 1
ATOM 3942 C CA . ASP B 1 168 ? -18.390 -4.294 37.128 1.00 14.08 168 ASP B CA 1
ATOM 3943 C C . ASP B 1 168 ? -18.809 -2.832 37.059 1.00 14.20 168 ASP B C 1
ATOM 3944 O O . ASP B 1 168 ? -19.072 -2.322 35.962 1.00 12.97 168 ASP B O 1
ATOM 3949 N N . LEU B 1 169 ? -18.882 -2.150 38.202 1.00 11.44 169 LEU B N 1
ATOM 3950 C CA . LEU B 1 169 ? -19.422 -0.792 38.263 1.00 12.65 169 LEU B CA 1
ATOM 3951 C C . LEU B 1 169 ? -18.296 0.218 38.039 1.00 12.15 169 LEU B C 1
ATOM 3952 O O . LEU B 1 169 ? -17.852 0.928 38.940 1.00 11.77 169 LEU B O 1
ATOM 3957 N N . THR B 1 170 ? -17.830 0.256 36.797 1.00 11.90 170 THR B N 1
ATOM 3958 C CA . THR B 1 170 ? -16.752 1.154 36.424 1.00 13.85 170 THR B CA 1
ATOM 3959 C C . THR B 1 170 ? -17.228 2.605 36.442 1.00 15.41 170 THR B C 1
ATOM 3960 O O . THR B 1 170 ? -18.427 2.906 36.504 1.00 11.89 170 THR B O 1
ATOM 3964 N N . THR B 1 171 ? -16.256 3.509 36.368 1.00 11.82 171 THR B N 1
ATOM 3965 C CA . THR B 1 171 ? -16.486 4.943 36.335 1.00 13.73 171 THR B CA 1
ATOM 3966 C C . THR B 1 171 ? -15.898 5.488 35.044 1.00 12.06 171 THR B C 1
ATOM 3967 O O . THR B 1 171 ? -14.767 5.145 34.687 1.00 15.39 171 THR B O 1
ATOM 3971 N N . ASP B 1 172 ? -16.667 6.313 34.339 1.00 13.93 172 ASP B N 1
ATOM 3972 C CA . ASP B 1 172 ? -16.153 7.062 33.201 1.00 13.46 172 ASP B CA 1
ATOM 3973 C C . ASP B 1 172 ? -15.803 8.464 33.670 1.00 17.01 172 ASP B C 1
ATOM 3974 O O . ASP B 1 172 ? -16.533 9.064 34.466 1.00 12.95 172 ASP B O 1
ATOM 3979 N N . ALA B 1 173 ? -14.686 8.982 33.178 1.00 14.80 173 ALA B N 1
ATOM 3980 C CA . ALA B 1 173 ? -14.271 10.334 33.506 1.00 10.48 173 ALA B CA 1
ATOM 3981 C C . ALA B 1 173 ? -13.828 11.045 32.243 1.00 12.76 173 ALA B C 1
ATOM 3982 O O . ALA B 1 173 ? -13.217 10.442 31.355 1.00 13.27 173 ALA B O 1
ATOM 3984 N N . PHE B 1 174 ? -14.132 12.336 32.185 1.00 9.88 174 PHE B N 1
ATOM 3985 C CA . PHE B 1 174 ? -13.736 13.201 31.086 1.00 12.25 174 PHE B CA 1
ATOM 3986 C C . PHE B 1 174 ? -13.344 14.530 31.702 1.00 13.50 174 PHE B C 1
ATOM 3987 O O . PHE B 1 174 ? -14.132 15.118 32.453 1.00 12.14 174 PHE B O 1
ATOM 3995 N N . SER B 1 175 ? -12.118 14.973 31.439 1.00 10.84 175 SER B N 1
ATOM 3996 C CA . SER B 1 175 ? -11.624 16.212 32.015 1.00 14.53 175 SER B CA 1
ATOM 3997 C C . SER B 1 175 ? -11.115 17.118 30.910 1.00 11.87 175 SER B C 1
ATOM 3998 O O . SER B 1 175 ? -10.598 16.659 29.888 1.00 11.47 175 SER B O 1
ATOM 4001 N N . GLY B 1 176 ? -11.269 18.414 31.133 1.00 11.09 176 GLY B N 1
ATOM 4002 C CA . GLY B 1 176 ? -10.843 19.384 30.149 1.00 12.38 176 GLY B CA 1
ATOM 4003 C C . GLY B 1 176 ? -11.160 20.774 30.639 1.00 12.49 176 GLY B C 1
ATOM 4004 O O . GLY B 1 176 ? -11.297 21.005 31.842 1.00 11.86 176 GLY B O 1
ATOM 4005 N N . ASP B 1 177 ? -11.302 21.699 29.685 1.00 13.73 177 ASP B N 1
ATOM 4006 C CA . ASP B 1 177 ? -11.456 23.108 30.037 1.00 14.73 177 ASP B CA 1
ATOM 4007 C C . ASP B 1 177 ? -12.706 23.364 30.865 1.00 14.77 177 ASP B C 1
ATOM 4008 O O . ASP B 1 177 ? -12.736 24.307 31.659 1.00 12.71 177 ASP B O 1
ATOM 4013 N N . ASN B 1 178 ? -13.750 22.563 30.682 1.00 12.87 178 ASN B N 1
ATOM 4014 C CA . ASN B 1 178 ? -14.991 22.765 31.411 1.00 12.94 178 ASN B CA 1
ATOM 4015 C C . ASN B 1 178 ? -15.019 21.998 32.724 1.00 15.66 178 ASN B C 1
ATOM 4016 O O . ASN B 1 178 ? -16.076 21.914 33.358 1.00 17.99 178 ASN B O 1
ATOM 4021 N N . GLY B 1 179 ? -13.882 21.448 33.142 1.00 11.63 179 GLY B N 1
ATOM 4022 C CA . GLY B 1 179 ? -13.777 20.798 34.433 1.00 12.31 179 GLY B CA 1
ATOM 4023 C C . GLY B 1 179 ? -13.725 19.288 34.321 1.00 13.10 179 GLY B C 1
ATOM 4024 O O . GLY B 1 179 ? -13.044 18.737 33.451 1.00 14.46 179 GLY B O 1
ATOM 4025 N N . LEU B 1 180 ? -14.449 18.609 35.197 1.00 11.24 180 LEU B N 1
ATOM 4026 C CA . LEU B 1 180 ? -14.459 17.155 35.239 1.00 10.13 180 LEU B CA 1
ATOM 4027 C C . LEU B 1 180 ? -15.897 16.672 35.144 1.00 10.13 180 LEU B C 1
ATOM 4028 O O . LEU B 1 180 ? -16.794 17.242 35.772 1.00 13.46 180 LEU B O 1
ATOM 4033 N N . THR B 1 181 ? -16.112 15.626 34.355 1.00 10.86 181 THR B N 1
ATOM 4034 C CA . THR B 1 181 ? -17.388 14.927 34.324 1.00 10.47 181 THR B CA 1
ATOM 4035 C C . THR B 1 181 ? -17.156 13.470 34.689 1.00 12.76 181 THR B C 1
ATOM 4036 O O . THR B 1 181 ? -16.302 12.804 34.092 1.00 11.50 181 THR B O 1
ATOM 4040 N N . LEU B 1 182 ? -17.894 13.000 35.691 1.00 10.70 182 LEU B N 1
ATOM 4041 C CA . LEU B 1 182 ? -17.859 11.621 36.148 1.00 11.47 182 LEU B CA 1
ATOM 4042 C C . LEU B 1 182 ? -19.176 10.949 35.793 1.00 14.93 182 LEU B C 1
ATOM 4043 O O . LEU B 1 182 ? -20.241 11.559 35.914 1.00 12.67 182 LEU B O 1
ATOM 4048 N N . VAL B 1 183 ? -19.101 9.696 35.358 1.00 11.89 183 VAL B N 1
ATOM 4049 C CA . VAL B 1 183 ? -20.282 8.916 35.014 1.00 14.81 183 VAL B CA 1
ATOM 4050 C C . VAL B 1 183 ? -20.228 7.622 35.812 1.00 11.01 183 VAL B C 1
ATOM 4051 O O . VAL B 1 183 ? -19.273 6.848 35.678 1.00 12.81 183 VAL B O 1
ATOM 4055 N N . GLU B 1 184 ? -21.235 7.402 36.652 1.00 10.94 184 GLU B N 1
ATOM 4056 C CA . GLU B 1 184 ? -21.259 6.312 37.613 1.00 10.14 184 GLU B CA 1
ATOM 4057 C C . GLU B 1 184 ? -22.494 5.447 37.401 1.00 11.85 184 GLU B C 1
ATOM 4058 O O . GLU B 1 184 ? -23.477 5.873 36.792 1.00 14.67 184 GLU B O 1
ATOM 4064 N N . TYR B 1 185 ? -22.432 4.220 37.924 1.00 10.29 185 TYR B N 1
ATOM 4065 C CA . TYR B 1 185 ? -23.543 3.273 37.895 1.00 12.64 185 TYR B CA 1
ATOM 4066 C C . TYR B 1 185 ? -24.132 3.180 39.295 1.00 13.73 185 TYR B C 1
ATOM 4067 O O . TYR B 1 185 ? -23.473 2.680 40.211 1.00 12.24 185 TYR B O 1
ATOM 4076 N N . SER B 1 186 ? -25.379 3.626 39.452 1.00 12.97 186 SER B N 1
ATOM 4077 C CA . SER B 1 186 ? -25.986 3.747 40.768 1.00 10.49 186 SER B CA 1
ATOM 4078 C C . SER B 1 186 ? -27.244 2.883 40.863 1.00 11.70 186 SER B C 1
ATOM 4079 O O . SER B 1 186 ? -27.764 2.446 39.831 1.00 13.38 186 SER B O 1
ATOM 4082 N N . PRO B 1 187 ? -27.770 2.623 42.066 1.00 15.92 187 PRO B N 1
ATOM 4083 C CA . PRO B 1 187 ? -28.869 1.655 42.194 1.00 13.49 187 PRO B CA 1
ATOM 4084 C C . PRO B 1 187 ? -30.171 2.160 41.598 1.00 13.96 187 PRO B C 1
ATOM 4085 O O . PRO B 1 187 ? -30.458 3.359 41.594 1.00 14.36 187 PRO B O 1
ATOM 4089 N N . PHE B 1 188 ? -30.969 1.212 41.097 1.00 12.33 188 PHE B N 1
ATOM 4090 C CA . PHE B 1 188 ? -32.363 1.495 40.771 1.00 15.20 188 PHE B CA 1
ATOM 4091 C C . PHE B 1 188 ? -33.213 1.581 42.031 1.00 14.19 188 PHE B C 1
ATOM 4092 O O . PHE B 1 188 ? -34.067 2.467 42.152 1.00 18.68 188 PHE B O 1
ATOM 4100 N N . GLY B 1 189 ? -32.994 0.662 42.971 1.00 14.99 189 GLY B N 1
ATOM 4101 C CA . GLY B 1 189 ? -33.829 0.528 44.149 1.00 15.29 189 GLY B CA 1
ATOM 4102 C C . GLY B 1 189 ? -34.256 -0.913 44.342 1.00 16.62 189 GLY B C 1
ATOM 4103 O O . GLY B 1 189 ? -33.410 -1.807 44.437 1.00 13.33 189 GLY B O 1
ATOM 4104 N N . VAL B 1 190 ? -35.562 -1.163 44.385 1.00 15.34 190 VAL B N 1
ATOM 4105 C CA . VAL B 1 190 ? -36.082 -2.523 44.466 1.00 16.05 190 VAL B CA 1
ATOM 4106 C C . VAL B 1 190 ? -36.218 -3.074 43.056 1.00 18.10 190 VAL B C 1
ATOM 4107 O O . VAL B 1 190 ? -36.898 -2.481 42.212 1.00 14.90 190 VAL B O 1
ATOM 4111 N N . ILE B 1 191 ? -35.580 -4.211 42.806 1.00 12.58 191 ILE B N 1
ATOM 4112 C CA . ILE B 1 191 ? -35.695 -4.925 41.543 1.00 12.84 191 ILE B CA 1
ATOM 4113 C C . ILE B 1 191 ? -36.561 -6.153 41.781 1.00 13.24 191 ILE B C 1
ATOM 4114 O O . ILE B 1 191 ? -36.374 -6.867 42.772 1.00 12.19 191 ILE B O 1
ATOM 4119 N N . GLY B 1 192 ? -37.529 -6.378 40.894 1.00 12.39 192 GLY B N 1
ATOM 4120 C CA . GLY B 1 192 ? -38.323 -7.585 40.913 1.00 12.48 192 GLY B CA 1
ATOM 4121 C C . GLY B 1 192 ? -37.824 -8.518 39.830 1.00 11.71 192 GLY B C 1
ATOM 4122 O O . GLY B 1 192 ? -37.775 -8.148 38.654 1.00 15.00 192 GLY B O 1
ATOM 4123 N N . ALA B 1 193 ? -37.428 -9.724 40.236 1.00 11.72 193 ALA B N 1
ATOM 4124 C CA . ALA B 1 193 ? -36.772 -10.674 39.344 1.00 12.38 193 ALA B CA 1
ATOM 4125 C C . ALA B 1 193 ? -37.591 -11.948 39.248 1.00 12.39 193 ALA B C 1
ATOM 4126 O O . ALA B 1 193 ? -37.923 -12.560 40.271 1.00 14.80 193 ALA B O 1
ATOM 4128 N N . ILE B 1 194 ? -37.909 -12.340 38.020 1.00 12.63 194 ILE B N 1
ATOM 4129 C CA . ILE B 1 194 ? -38.628 -13.572 37.729 1.00 15.62 194 ILE B CA 1
ATOM 4130 C C . ILE B 1 194 ? -37.614 -14.594 37.249 1.00 15.89 194 ILE B C 1
ATOM 4131 O O . ILE B 1 194 ? -36.828 -14.315 36.335 1.00 16.64 194 ILE B O 1
ATOM 4136 N N . THR B 1 195 ? -37.623 -15.775 37.864 1.00 14.47 195 THR B N 1
ATOM 4137 C CA . THR B 1 195 ? -36.595 -16.750 37.551 1.00 16.34 195 THR B CA 1
ATOM 4138 C C . THR B 1 195 ? -37.213 -18.042 37.024 1.00 21.24 195 THR B C 1
ATOM 4139 O O . THR B 1 195 ? -38.348 -18.383 37.374 1.00 20.76 195 THR B O 1
ATOM 4143 N N . PRO B 1 196 ? -36.490 -18.777 36.181 1.00 15.51 196 PRO B N 1
ATOM 4144 C CA . PRO B 1 196 ? -37.071 -19.931 35.493 1.00 17.23 196 PRO B CA 1
ATOM 4145 C C . PRO B 1 196 ? -36.916 -21.224 36.282 1.00 19.98 196 PRO B C 1
ATOM 4146 O O . PRO B 1 196 ? -36.101 -21.335 37.198 1.00 20.79 196 PRO B O 1
ATOM 4150 N N . THR B 1 197 ? -37.705 -22.223 35.887 1.00 19.19 197 THR B N 1
ATOM 4151 C CA . THR B 1 197 ? -37.546 -23.546 36.482 1.00 16.84 197 THR B CA 1
ATOM 4152 C C . THR B 1 197 ? -36.400 -24.330 35.858 1.00 17.74 197 THR B C 1
ATOM 4153 O O . THR B 1 197 ? -35.977 -25.346 36.419 1.00 19.98 197 THR B O 1
ATOM 4157 N N . THR B 1 198 ? -35.856 -23.862 34.739 1.00 17.16 198 THR B N 1
ATOM 4158 C CA . THR B 1 198 ? -34.771 -24.572 34.081 1.00 20.89 198 THR B CA 1
ATOM 4159 C C . THR B 1 198 ? -33.405 -24.200 34.645 1.00 23.26 198 THR B C 1
ATOM 4160 O O . THR B 1 198 ? -32.501 -25.041 34.653 1.00 24.19 198 THR B O 1
ATOM 4164 N N . ASN B 1 199 ? -33.228 -22.959 35.107 1.00 19.09 199 ASN B N 1
ATOM 4165 C CA . ASN B 1 199 ? -32.006 -22.535 35.797 1.00 17.32 199 ASN B CA 1
ATOM 4166 C C . ASN B 1 199 ? -32.369 -21.783 37.075 1.00 18.96 199 ASN B C 1
ATOM 4167 O O . ASN B 1 199 ? -32.006 -20.613 37.241 1.00 17.11 199 ASN B O 1
ATOM 4172 N N . PRO B 1 200 ? -33.079 -22.433 38.021 1.00 14.62 200 PRO B N 1
ATOM 4173 C CA . PRO B 1 200 ? -33.591 -21.689 39.182 1.00 12.55 200 PRO B CA 1
ATOM 4174 C C . PRO B 1 200 ? -32.505 -21.146 40.101 1.00 14.71 200 PRO B C 1
ATOM 4175 O O . PRO B 1 200 ? -32.546 -19.971 40.480 1.00 18.91 200 PRO B O 1
ATOM 4179 N N . THR B 1 201 ? -31.536 -21.973 40.482 1.00 12.65 201 THR B N 1
ATOM 4180 C CA . THR B 1 201 ? -30.533 -21.503 41.434 1.00 13.36 201 THR B CA 1
ATOM 4181 C C . THR B 1 201 ? -29.491 -20.624 40.760 1.00 10.31 201 THR B C 1
ATOM 4182 O O . THR B 1 201 ? -29.039 -19.638 41.353 1.00 12.47 201 THR B O 1
ATOM 4186 N N . GLU B 1 202 ? -29.111 -20.965 39.522 1.00 13.87 202 GLU B N 1
ATOM 4187 C CA . GLU B 1 202 ? -28.119 -20.174 38.801 1.00 14.80 202 GLU B CA 1
ATOM 4188 C C . GLU B 1 202 ? -28.606 -18.749 38.588 1.00 14.71 202 GLU B C 1
ATOM 4189 O O . GLU B 1 202 ? -27.840 -17.793 38.742 1.00 11.54 202 GLU B O 1
ATOM 4195 N N . THR B 1 203 ? -29.880 -18.587 38.231 1.00 11.93 203 THR B N 1
ATOM 4196 C CA . THR B 1 203 ? -30.410 -17.247 38.004 1.00 11.07 203 THR B CA 1
ATOM 4197 C C . THR B 1 203 ? -30.527 -16.469 39.310 1.00 11.05 203 THR B C 1
ATOM 4198 O O . THR B 1 203 ? -30.247 -15.267 39.344 1.00 13.61 203 THR B O 1
ATOM 4202 N N . ILE B 1 204 ? -30.915 -17.132 40.402 1.00 7.81 204 ILE B N 1
ATOM 4203 C CA . ILE B 1 204 ? -30.985 -16.438 41.687 1.00 9.41 204 ILE B CA 1
ATOM 4204 C C . ILE B 1 204 ? -29.599 -15.968 42.109 1.00 9.94 204 ILE B C 1
ATOM 4205 O O . ILE B 1 204 ? -29.416 -14.822 42.535 1.00 11.31 204 ILE B O 1
ATOM 4210 N N . VAL B 1 205 ? -28.599 -16.844 41.988 1.00 10.88 205 VAL B N 1
ATOM 4211 C CA . VAL B 1 205 ? -27.233 -16.472 42.360 1.00 10.53 205 VAL B CA 1
ATOM 4212 C C . VAL B 1 205 ? -26.748 -15.322 41.490 1.00 12.05 205 VAL B C 1
ATOM 4213 O O . VAL B 1 205 ? -26.269 -14.298 41.987 1.00 10.75 205 VAL B O 1
ATOM 4217 N N . CYS B 1 206 ? -26.888 -15.474 40.177 1.00 10.39 206 CYS B N 1
ATOM 4218 C CA . CYS B 1 206 ? -26.376 -14.478 39.245 1.00 13.81 206 CYS B CA 1
ATO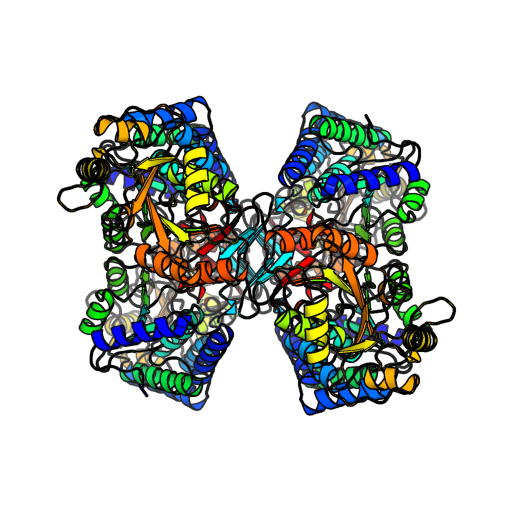M 4219 C C . CYS B 1 206 ? -27.107 -13.144 39.389 1.00 11.06 206 CYS B C 1
ATOM 4220 O O . CYS B 1 206 ? -26.477 -12.079 39.472 1.00 12.18 206 CYS B O 1
ATOM 4223 N N . ASN B 1 207 ? -28.443 -13.181 39.428 1.00 10.01 207 ASN B N 1
ATOM 4224 C CA . ASN B 1 207 ? -29.212 -11.958 39.661 1.00 10.44 207 ASN B CA 1
ATOM 4225 C C . ASN B 1 207 ? -28.847 -11.318 40.996 1.00 8.74 207 ASN B C 1
ATOM 4226 O O . ASN B 1 207 ? -28.576 -10.115 41.060 1.00 9.57 207 ASN B O 1
ATOM 4231 N N . SER B 1 208 ? -28.857 -12.107 42.079 1.00 10.27 208 SER B N 1
ATOM 4232 C CA . SER B 1 208 ? -28.585 -11.566 43.414 1.00 10.68 208 SER B CA 1
ATOM 4233 C C . SER B 1 208 ? -27.244 -10.855 43.463 1.00 9.48 208 SER B C 1
ATOM 4234 O O . SER B 1 208 ? -27.135 -9.735 43.977 1.00 11.10 208 SER B O 1
ATOM 4237 N N . ILE B 1 209 ? -26.204 -11.506 42.940 1.00 9.15 209 ILE B N 1
ATOM 4238 C CA . ILE B 1 209 ? -24.867 -10.926 42.990 1.00 9.62 209 ILE B CA 1
ATOM 4239 C C . ILE B 1 209 ? -24.837 -9.607 42.231 1.00 8.99 209 ILE B C 1
ATOM 4240 O O . ILE B 1 209 ? -24.364 -8.588 42.742 1.00 11.93 209 ILE B O 1
ATOM 4245 N N . GLY B 1 210 ? -25.344 -9.611 40.997 1.00 11.19 210 GLY B N 1
ATOM 4246 C CA . GLY B 1 210 ? -25.313 -8.398 40.198 1.00 11.23 210 GLY B CA 1
ATOM 4247 C C . GLY B 1 210 ? -26.159 -7.290 40.793 1.00 10.35 210 GLY B C 1
ATOM 4248 O O . GLY B 1 210 ? -25.745 -6.129 40.832 1.00 9.22 210 GLY B O 1
ATOM 4249 N N . MET B 1 211 ? -27.352 -7.633 41.274 1.00 9.95 211 MET B N 1
ATOM 4250 C CA . MET B 1 211 ? -28.255 -6.601 41.763 1.00 12.25 211 MET B CA 1
ATOM 4251 C C . MET B 1 211 ? -27.755 -6.005 43.071 1.00 11.40 211 MET B C 1
ATOM 4252 O O . MET B 1 211 ? -27.755 -4.782 43.234 1.00 11.24 211 MET B O 1
ATOM 4257 N N . LEU B 1 212 ? -27.293 -6.844 44.001 1.00 10.30 212 LEU B N 1
ATOM 4258 C CA . LEU B 1 212 ? -26.740 -6.303 45.241 1.00 10.18 212 LEU B CA 1
ATOM 4259 C C . LEU B 1 212 ? -25.425 -5.565 45.008 1.00 9.35 212 LEU B C 1
ATOM 4260 O O . LEU B 1 212 ? -25.142 -4.585 45.706 1.00 11.01 212 LEU B O 1
ATOM 4265 N N . ALA B 1 213 ? -24.599 -6.026 44.062 1.00 9.76 213 ALA B N 1
ATOM 4266 C CA . ALA B 1 213 ? -23.369 -5.295 43.759 1.00 9.64 213 ALA B CA 1
ATOM 4267 C C . ALA B 1 213 ? -23.688 -3.866 43.352 1.00 10.15 213 ALA B C 1
ATOM 4268 O O . ALA B 1 213 ? -22.992 -2.929 43.756 1.00 11.05 213 ALA B O 1
ATOM 4270 N N . ALA B 1 214 ? -24.775 -3.679 42.602 1.00 10.76 214 ALA B N 1
ATOM 4271 C CA . ALA B 1 214 ? -25.198 -2.362 42.140 1.00 12.31 214 ALA B CA 1
ATOM 4272 C C . ALA B 1 214 ? -25.975 -1.569 43.189 1.00 12.93 214 ALA B C 1
ATOM 4273 O O . ALA B 1 214 ? -26.447 -0.470 42.881 1.00 11.83 214 ALA B O 1
ATOM 4275 N N . GLY B 1 215 ? -26.123 -2.084 44.406 1.00 9.89 215 GLY B N 1
ATOM 4276 C CA . GLY B 1 215 ? -26.783 -1.342 45.460 1.00 9.35 215 GLY B CA 1
ATOM 4277 C C . GLY B 1 215 ? -28.283 -1.508 45.520 1.00 13.21 215 GLY B C 1
ATOM 4278 O O . GLY B 1 215 ? -28.950 -0.727 46.212 1.00 12.47 215 GLY B O 1
ATOM 4279 N N . ASN B 1 216 ? -28.833 -2.494 44.822 1.00 9.80 216 ASN B N 1
ATOM 4280 C CA . ASN B 1 216 ? -30.261 -2.756 44.841 1.00 11.38 216 ASN B CA 1
ATOM 4281 C C . ASN B 1 216 ? -30.598 -3.797 45.903 1.00 12.16 216 ASN B C 1
ATOM 4282 O O . ASN B 1 216 ? -29.728 -4.478 46.443 1.00 9.35 216 ASN B O 1
ATOM 4287 N N . SER B 1 217 ? -31.888 -3.910 46.200 1.00 10.41 217 SER B N 1
ATOM 4288 C CA . SER B 1 217 ? -32.439 -5.115 46.796 1.00 13.19 217 SER B CA 1
ATOM 4289 C C . SER B 1 217 ? -33.208 -5.846 45.707 1.00 11.60 217 SER B C 1
ATOM 4290 O O . SER B 1 217 ? -33.555 -5.266 44.674 1.00 13.04 217 SER B O 1
ATOM 4293 N N . VAL B 1 218 ? -33.476 -7.127 45.923 1.00 11.24 218 VAL B N 1
ATOM 4294 C CA . VAL B 1 218 ? -34.133 -7.918 44.892 1.00 12.62 218 VAL B CA 1
ATOM 4295 C C . VAL B 1 218 ? -35.269 -8.724 45.504 1.00 11.65 218 VAL B C 1
ATOM 4296 O O . VAL B 1 218 ? -35.100 -9.371 46.546 1.00 11.56 218 VAL B O 1
ATOM 4300 N N . VAL B 1 219 ? -36.428 -8.664 44.860 1.00 12.05 219 VAL B N 1
ATOM 4301 C CA . VAL B 1 219 ? -37.566 -9.516 45.168 1.00 12.65 219 VAL B CA 1
ATOM 4302 C C . VAL B 1 219 ? -37.641 -10.572 44.078 1.00 12.98 219 VAL B C 1
ATOM 4303 O O . VAL B 1 219 ? -37.739 -10.238 42.890 1.00 11.89 219 VAL B O 1
ATOM 4307 N N . PHE B 1 220 ? -37.585 -11.839 44.468 1.00 10.35 220 PHE B N 1
ATOM 4308 C CA . PHE B 1 220 ? -37.679 -12.930 43.510 1.00 11.62 220 PHE B CA 1
ATOM 4309 C C . PHE B 1 220 ? -39.098 -13.479 43.455 1.00 15.03 220 PHE B C 1
ATOM 4310 O O . PHE B 1 220 ? -39.729 -13.708 44.492 1.00 13.05 220 PHE B O 1
ATOM 4318 N N . SER B 1 221 ? -39.595 -13.675 42.232 1.00 11.53 221 SER B N 1
ATOM 4319 C CA . SER B 1 221 ? -40.775 -14.489 41.959 1.00 13.05 221 SER B CA 1
ATOM 4320 C C . SER B 1 221 ? -40.293 -15.734 41.232 1.00 14.83 221 SER B C 1
ATOM 4321 O O . SER B 1 221 ? -40.245 -15.758 39.991 1.00 13.67 221 SER B O 1
ATOM 4324 N N . PRO B 1 222 ? -39.894 -16.780 41.947 1.00 14.30 222 PRO B N 1
ATOM 4325 C CA . PRO B 1 222 ? -39.383 -17.977 41.279 1.00 13.51 222 PRO B CA 1
ATOM 4326 C C . PRO B 1 222 ? -40.522 -18.794 40.693 1.00 18.19 222 PRO B C 1
ATOM 4327 O O . PRO B 1 222 ? -41.682 -18.673 41.086 1.00 18.08 222 PRO B O 1
ATOM 4331 N N . HIS B 1 223 ? -40.174 -19.616 39.721 1.00 16.79 223 HIS B N 1
ATOM 4332 C CA . HIS B 1 223 ? -41.184 -20.468 39.124 1.00 23.78 223 HIS B CA 1
ATOM 4333 C C . HIS B 1 223 ? -41.701 -21.452 40.171 1.00 17.73 223 HIS B C 1
ATOM 4334 O O . HIS B 1 223 ? -40.909 -22.025 40.930 1.00 16.16 223 HIS B O 1
ATOM 4341 N N . PRO B 1 224 ? -43.019 -21.643 40.266 1.00 18.89 224 PRO B N 1
ATOM 4342 C CA . PRO B 1 224 ? -43.554 -22.576 41.275 1.00 20.05 224 PRO B CA 1
ATOM 4343 C C . PRO B 1 224 ? -43.024 -23.989 41.135 1.00 18.09 224 PRO B C 1
ATOM 4344 O O . PRO B 1 224 ? -42.965 -24.715 42.133 1.00 17.76 224 PRO B O 1
ATOM 4348 N N . ARG B 1 225 ? -42.636 -24.405 39.926 1.00 16.23 225 ARG B N 1
ATOM 4349 C CA . ARG B 1 225 ? -42.062 -25.734 39.748 1.00 17.03 225 ARG B CA 1
ATOM 4350 C C . ARG B 1 225 ? -40.719 -25.879 40.438 1.00 11.74 225 ARG B C 1
ATOM 4351 O O . ARG B 1 225 ? -40.257 -27.007 40.632 1.00 14.38 225 ARG B O 1
ATOM 4359 N N . ALA B 1 226 ? -40.070 -24.769 40.779 1.00 13.16 226 ALA B N 1
ATOM 4360 C CA . ALA B 1 226 ? -38.793 -24.781 41.477 1.00 12.21 226 ALA B CA 1
ATOM 4361 C C . ALA B 1 226 ? -38.911 -24.071 42.821 1.00 14.43 226 ALA B C 1
ATOM 4362 O O . ALA B 1 226 ? -37.945 -23.483 43.313 1.00 12.57 226 ALA B O 1
ATOM 4364 N N . ARG B 1 227 ? -40.103 -24.127 43.417 1.00 13.37 227 ARG B N 1
ATOM 4365 C CA . ARG B 1 227 ? -40.377 -23.369 44.633 1.00 14.50 227 ARG B CA 1
ATOM 4366 C C . ARG B 1 227 ? -39.411 -23.733 45.758 1.00 12.91 227 ARG B C 1
ATOM 4367 O O . ARG B 1 227 ? -38.785 -22.855 46.362 1.00 12.66 227 ARG B O 1
ATOM 4375 N N . GLN B 1 228 ? -39.273 -25.028 46.054 1.00 11.61 228 GLN B N 1
ATOM 4376 C CA . GLN B 1 228 ? -38.551 -25.422 47.260 1.00 11.49 228 GLN B CA 1
ATOM 4377 C C . GLN B 1 228 ? -37.067 -25.101 47.156 1.00 12.42 228 GLN B C 1
ATOM 4378 O O . GLN B 1 228 ? -36.480 -24.558 48.099 1.00 12.21 228 GLN B O 1
ATOM 4384 N N . VAL B 1 229 ? -36.444 -25.406 46.015 1.00 10.88 229 VAL B N 1
ATOM 4385 C CA . VAL B 1 229 ? -35.023 -25.117 45.884 1.00 14.24 229 VAL B CA 1
ATOM 4386 C C . VAL B 1 229 ? -34.786 -23.609 45.874 1.00 12.46 229 VAL B C 1
ATOM 4387 O O . VAL B 1 229 ? -33.805 -23.120 46.446 1.00 11.36 229 VAL B O 1
ATOM 4391 N N . SER B 1 230 ? -35.703 -22.845 45.278 1.00 10.51 230 SER B N 1
ATOM 4392 C CA . SER B 1 230 ? -35.534 -21.395 45.240 1.00 14.90 230 SER B CA 1
ATOM 4393 C C . SER B 1 230 ? -35.696 -20.775 46.621 1.00 10.92 230 SER B C 1
ATOM 4394 O O . SER B 1 230 ? -34.923 -19.886 47.001 1.00 11.10 230 SER B O 1
ATOM 4397 N N . LEU B 1 231 ? -36.705 -21.205 47.378 1.00 10.77 231 LEU B N 1
ATOM 4398 C CA . LEU B 1 231 ? -36.907 -20.635 48.709 1.00 12.73 231 LEU B CA 1
ATOM 4399 C C . LEU B 1 231 ? -35.747 -20.975 49.629 1.00 10.59 231 LEU B C 1
ATOM 4400 O O . LEU B 1 231 ? -35.301 -20.129 50.416 1.00 12.27 231 LEU B O 1
ATOM 4405 N N . LEU B 1 232 ? -35.241 -22.208 49.538 1.00 13.01 232 LEU B N 1
ATOM 4406 C CA . LEU B 1 232 ? -34.099 -22.597 50.359 1.00 12.11 232 LEU B CA 1
ATOM 4407 C C . LEU B 1 232 ? -32.874 -21.750 50.034 1.00 10.36 232 LEU B C 1
ATOM 4408 O O . LEU B 1 232 ? -32.158 -21.313 50.939 1.00 12.22 232 LEU B O 1
ATOM 4413 N N . LEU B 1 233 ? -32.613 -21.520 48.744 1.00 12.22 233 LEU B N 1
ATOM 4414 C CA . LEU B 1 233 ? -31.475 -20.689 48.369 1.00 12.43 233 LEU B CA 1
ATOM 4415 C C . LEU B 1 233 ? -31.625 -19.273 48.906 1.00 9.71 233 LEU B C 1
ATOM 4416 O O . LEU B 1 233 ? -30.667 -18.703 49.446 1.00 10.67 233 LEU B O 1
ATOM 4421 N N . VAL B 1 234 ? -32.817 -18.683 48.767 1.00 10.07 234 VAL B N 1
ATOM 4422 C CA . VAL B 1 234 ? -33.047 -17.354 49.336 1.00 11.74 234 VAL B CA 1
ATOM 4423 C C . VAL B 1 234 ? -32.774 -17.363 50.836 1.00 11.63 234 VAL B C 1
ATOM 4424 O O . VAL B 1 234 ? -32.117 -16.462 51.371 1.00 11.46 234 VAL B O 1
ATOM 4428 N N . ARG B 1 235 ? -33.267 -18.384 51.538 1.00 12.81 235 ARG B N 1
ATOM 4429 C CA . ARG B 1 235 ? -33.056 -18.442 52.979 1.00 11.30 235 ARG B CA 1
ATOM 4430 C C . ARG B 1 235 ? -31.575 -18.601 53.315 1.00 12.48 235 ARG B C 1
ATOM 4431 O O . ARG B 1 235 ? -31.073 -17.958 54.240 1.00 12.35 235 ARG B O 1
ATOM 4439 N N . LEU B 1 236 ? -30.855 -19.437 52.557 1.00 11.82 236 LEU B N 1
ATOM 4440 C CA . LEU B 1 236 ? -29.418 -19.587 52.777 1.00 13.37 236 LEU B CA 1
ATOM 4441 C C . LEU B 1 236 ? -28.687 -18.267 52.556 1.00 14.23 236 LEU B C 1
ATOM 4442 O O . LEU B 1 236 ? -27.780 -17.912 53.321 1.00 13.18 236 LEU B O 1
ATOM 4447 N N . ILE B 1 237 ? -29.077 -17.523 51.519 1.00 11.36 237 ILE B N 1
ATOM 4448 C CA . ILE B 1 237 ? -28.467 -16.222 51.267 1.00 12.15 237 ILE B CA 1
ATOM 4449 C C . ILE B 1 237 ? -28.773 -15.261 52.410 1.00 12.48 237 ILE B C 1
ATOM 4450 O O . ILE B 1 237 ? -27.893 -14.526 52.870 1.00 12.73 237 ILE B O 1
ATOM 4455 N N . ASN B 1 238 ? -30.019 -15.252 52.894 1.00 12.63 238 ASN B N 1
ATOM 4456 C CA . ASN B 1 238 ? -30.351 -14.368 54.010 1.00 14.90 238 ASN B CA 1
ATOM 4457 C C . ASN B 1 238 ? -29.561 -14.735 55.259 1.00 15.57 238 ASN B C 1
ATOM 4458 O O . ASN B 1 238 ? -29.111 -13.854 55.999 1.00 14.62 238 ASN B O 1
ATOM 4463 N N . GLN B 1 239 ? -29.386 -16.032 55.511 1.00 12.25 239 GLN B N 1
ATOM 4464 C CA . GLN B 1 239 ? -28.607 -16.456 56.670 1.00 16.47 239 GLN B CA 1
ATOM 4465 C C . GLN B 1 239 ? -27.166 -15.971 56.573 1.00 16.18 239 GLN B C 1
ATOM 4466 O O . GLN B 1 239 ? -26.600 -15.483 57.556 1.00 14.11 239 GLN B O 1
ATOM 4472 N N . LYS B 1 240 ? -26.563 -16.082 55.388 1.00 16.72 240 LYS B N 1
ATOM 4473 C CA . LYS B 1 240 ? -25.186 -15.636 55.203 1.00 15.41 240 LYS B CA 1
ATOM 4474 C C . LYS B 1 240 ? -25.070 -14.123 55.334 1.00 16.80 240 LYS B C 1
ATOM 4475 O O . LYS B 1 240 ? -24.149 -13.614 55.983 1.00 12.49 240 LYS B O 1
ATOM 4481 N N . LEU B 1 241 ? -25.980 -13.386 54.694 1.00 14.15 241 LEU B N 1
ATOM 4482 C CA . LEU B 1 241 ? -25.925 -11.931 54.748 1.00 13.38 241 LEU B CA 1
ATOM 4483 C C . LEU B 1 241 ? -26.166 -11.418 56.160 1.00 14.90 241 LEU B C 1
ATOM 4484 O O . LEU B 1 241 ? -25.622 -10.376 56.541 1.00 13.14 241 LEU B O 1
ATOM 4489 N N . ALA B 1 242 ? -26.974 -12.134 56.944 1.00 15.99 242 ALA B N 1
ATOM 4490 C CA . ALA B 1 242 ? -27.157 -11.774 58.345 1.00 17.18 242 ALA B CA 1
ATOM 4491 C C . ALA B 1 242 ? -25.853 -11.925 59.112 1.00 18.56 242 ALA B C 1
ATOM 4492 O O . ALA B 1 242 ? -25.471 -11.047 59.894 1.00 19.98 242 ALA B O 1
ATOM 4494 N N . ALA B 1 243 ? -25.148 -13.036 58.888 1.00 15.71 243 ALA B N 1
ATOM 4495 C CA . ALA B 1 243 ? -23.848 -13.231 59.520 1.00 19.53 243 ALA B CA 1
ATOM 4496 C C . ALA B 1 243 ? -22.868 -12.129 59.140 1.00 22.70 243 ALA B C 1
ATOM 4497 O O . ALA B 1 243 ? -21.962 -11.809 59.918 1.00 20.19 243 ALA B O 1
ATOM 4499 N N . LEU B 1 244 ? -23.033 -11.534 57.960 1.00 19.43 244 LEU B N 1
ATOM 4500 C CA . LEU B 1 244 ? -22.135 -10.494 57.476 1.00 21.46 244 LEU B CA 1
ATOM 4501 C C . LEU B 1 244 ? -22.579 -9.088 57.865 1.00 18.95 244 LEU B C 1
ATOM 4502 O O . LEU B 1 244 ? -21.940 -8.116 57.448 1.00 19.08 244 LEU B O 1
ATOM 4507 N N . GLY B 1 245 ? -23.649 -8.957 58.650 1.00 20.84 245 GLY B N 1
ATOM 4508 C CA . GLY B 1 245 ? -24.095 -7.650 59.085 1.00 22.35 245 GLY B CA 1
ATOM 4509 C C . GLY B 1 245 ? -24.844 -6.846 58.047 1.00 23.03 245 GLY B C 1
ATOM 4510 O O . GLY B 1 245 ? -24.919 -5.621 58.165 1.00 22.10 245 GLY B O 1
ATOM 4511 N N . ALA B 1 246 ? -25.404 -7.500 57.033 1.00 15.67 246 ALA B N 1
ATOM 4512 C CA . ALA B 1 246 ? -26.156 -6.791 56.013 1.00 15.44 246 ALA B CA 1
ATOM 4513 C C . ALA B 1 246 ? -27.507 -6.345 56.564 1.00 16.92 246 ALA B C 1
ATOM 4514 O O . ALA B 1 246 ? -28.037 -6.959 57.494 1.00 18.65 246 ALA B O 1
ATOM 4516 N N . PRO B 1 247 ? -28.089 -5.284 56.006 1.00 15.19 247 PRO B N 1
ATOM 4517 C CA . PRO B 1 247 ? -29.493 -4.993 56.304 1.00 17.04 247 PRO B CA 1
ATOM 4518 C C . PRO B 1 247 ? -30.325 -6.223 55.985 1.00 14.51 247 PRO B C 1
ATOM 4519 O O . PRO B 1 247 ? -30.046 -6.944 55.024 1.00 12.16 247 PRO B O 1
ATOM 4523 N N . GLU B 1 248 ? -31.305 -6.504 56.839 1.00 15.36 248 GLU B N 1
ATOM 4524 C CA . GLU B 1 248 ? -32.197 -7.619 56.561 1.00 16.84 248 GLU B CA 1
ATOM 4525 C C . GLU B 1 248 ? -32.916 -7.389 55.236 1.00 12.05 248 GLU B C 1
ATOM 4526 O O . GLU B 1 248 ? -33.174 -6.253 54.842 1.00 16.09 248 GLU B O 1
ATOM 4532 N N . ASN B 1 249 ? -33.190 -8.485 54.524 1.00 14.53 249 ASN B N 1
ATOM 4533 C CA . ASN B 1 249 ? -34.129 -8.496 53.403 1.00 13.60 249 ASN B CA 1
ATOM 4534 C C . ASN B 1 249 ? -33.588 -7.794 52.156 1.00 12.63 249 ASN B C 1
ATOM 4535 O O . ASN B 1 249 ? -34.354 -7.195 51.401 1.00 13.87 249 ASN B O 1
ATOM 4540 N N . LEU B 1 250 ? -32.276 -7.864 51.914 1.00 10.86 250 LEU B N 1
ATOM 4541 C CA . LEU B 1 250 ? -31.753 -7.471 50.606 1.00 14.34 250 LEU B CA 1
ATOM 4542 C C . LEU B 1 250 ? -32.230 -8.416 49.510 1.00 13.69 250 LEU B C 1
ATOM 4543 O O . LEU B 1 250 ? -32.357 -8.013 48.348 1.00 14.07 250 LEU B O 1
ATOM 4548 N N . VAL B 1 251 ? -32.482 -9.675 49.857 1.00 11.08 251 VAL B N 1
ATOM 4549 C CA . VAL B 1 251 ? -32.916 -10.704 48.920 1.00 11.52 251 VAL B CA 1
ATOM 4550 C C . VAL B 1 251 ? -34.140 -11.374 49.530 1.00 15.26 251 VAL B C 1
ATOM 4551 O O . VAL B 1 251 ? -34.043 -11.987 50.602 1.00 15.34 251 VAL B O 1
ATOM 4555 N N . VAL B 1 252 ? -35.298 -11.235 48.875 1.00 12.95 252 VAL B N 1
ATOM 4556 C CA . VAL B 1 252 ? -36.546 -11.725 49.452 1.00 12.91 252 VAL B CA 1
ATOM 4557 C C . VAL B 1 252 ? -37.350 -12.479 48.403 1.00 14.74 252 VAL B C 1
ATOM 4558 O O . VAL B 1 252 ? -37.155 -12.319 47.199 1.00 11.10 252 VAL B O 1
ATOM 4562 N N . THR B 1 253 ? -38.262 -13.320 48.883 1.00 10.89 253 THR B N 1
ATOM 4563 C CA . THR B 1 253 ? -39.246 -13.948 48.012 1.00 12.39 253 THR B CA 1
ATOM 4564 C C . THR B 1 253 ? -40.512 -14.199 48.827 1.00 14.58 253 THR B C 1
ATOM 4565 O O . THR B 1 253 ? -40.642 -13.732 49.963 1.00 12.73 253 THR B O 1
ATOM 4569 N N . VAL B 1 254 ? -41.459 -14.925 48.239 1.00 14.37 254 VAL B N 1
ATOM 4570 C CA . VAL B 1 254 ? -42.733 -15.201 48.888 1.00 17.59 254 VAL B CA 1
ATOM 4571 C C . VAL B 1 254 ? -42.821 -16.677 49.229 1.00 14.60 254 VAL B C 1
ATOM 4572 O O . VAL B 1 254 ? -42.202 -17.534 48.588 1.00 13.50 254 VAL B O 1
ATOM 4576 N N . GLU B 1 255 ? -43.626 -16.964 50.250 1.00 13.75 255 GLU B N 1
ATOM 4577 C CA . GLU B 1 255 ? -43.787 -18.327 50.731 1.00 12.85 255 GLU B CA 1
ATOM 4578 C C . GLU B 1 255 ? -44.420 -19.228 49.674 1.00 15.50 255 GLU B C 1
ATOM 4579 O O . GLU B 1 255 ? -44.098 -20.419 49.597 1.00 16.76 255 GLU B O 1
ATOM 4585 N N . LYS B 1 256 ? -45.289 -18.676 48.829 1.00 14.15 256 LYS B N 1
ATOM 4586 C CA . LYS B 1 256 ? -46.029 -19.448 47.828 1.00 19.46 256 LYS B CA 1
ATOM 4587 C C . LYS B 1 256 ? -45.878 -18.772 46.474 1.00 17.23 256 LYS B C 1
ATOM 4588 O O . LYS B 1 256 ? -46.761 -18.013 46.045 1.00 16.93 256 LYS B O 1
ATOM 4594 N N . PRO B 1 257 ? -44.762 -19.011 45.783 1.00 18.07 257 PRO B N 1
ATOM 4595 C CA . PRO B 1 257 ? -44.589 -18.451 44.436 1.00 16.61 257 PRO B CA 1
ATOM 4596 C C . PRO B 1 257 ? -45.726 -18.878 43.524 1.00 16.11 257 PRO B C 1
ATOM 4597 O O . PRO B 1 257 ? -46.162 -20.031 43.544 1.00 16.59 257 PRO B O 1
ATOM 4601 N N . SER B 1 258 ? -46.207 -17.929 42.724 1.00 15.41 258 SER B N 1
ATOM 4602 C CA . SER B 1 258 ? -47.378 -18.154 41.891 1.00 16.54 258 SER B CA 1
ATOM 4603 C C . SER B 1 258 ? -47.401 -17.101 40.797 1.00 14.93 258 SER B C 1
ATOM 4604 O O . SER B 1 258 ? -46.699 -16.090 40.875 1.00 15.43 258 SER B O 1
ATOM 4607 N N . ILE B 1 259 ? -48.217 -17.353 39.772 1.00 15.88 259 ILE B N 1
ATOM 4608 C CA . ILE B 1 259 ? -48.466 -16.323 38.765 1.00 13.72 259 ILE B CA 1
ATOM 4609 C C . ILE B 1 259 ? -49.013 -15.065 39.423 1.00 14.88 259 ILE B C 1
ATOM 4610 O O . ILE B 1 259 ? -48.627 -13.943 39.074 1.00 15.96 259 ILE B O 1
ATOM 4615 N N . GLU B 1 260 ? -49.914 -15.229 40.396 1.00 12.22 260 GLU B N 1
ATOM 4616 C CA . GLU B 1 260 ? -50.539 -14.055 40.992 1.00 14.97 260 GLU B CA 1
ATOM 4617 C C . GLU B 1 260 ? -49.539 -13.247 41.803 1.00 17.83 260 GLU B C 1
ATOM 4618 O O . GLU B 1 260 ? -49.561 -12.013 41.769 1.00 12.80 260 GLU B O 1
ATOM 4624 N N . ASN B 1 261 ? -48.652 -13.919 42.537 1.00 17.03 261 ASN B N 1
ATOM 4625 C CA . ASN B 1 261 ? -47.621 -13.173 43.251 1.00 17.19 261 ASN B CA 1
ATOM 4626 C C . ASN B 1 261 ? -46.653 -12.504 42.286 1.00 18.68 261 ASN B C 1
ATOM 4627 O O . ASN B 1 261 ? -46.173 -11.401 42.560 1.00 17.73 261 ASN B O 1
ATOM 4632 N N . THR B 1 262 ? -46.369 -13.143 41.150 1.00 13.76 262 THR B N 1
ATOM 4633 C CA . THR B 1 262 ? -45.589 -12.475 40.117 1.00 16.62 262 THR B CA 1
ATOM 4634 C C . THR B 1 262 ? -46.334 -11.256 39.585 1.00 19.42 262 THR B C 1
ATOM 4635 O O . THR B 1 262 ? -45.741 -10.182 39.421 1.00 14.47 262 THR B O 1
ATOM 4639 N N . ASN B 1 263 ? -47.645 -11.397 39.344 1.00 17.53 263 ASN B N 1
ATOM 4640 C CA . ASN B 1 263 ? -48.469 -10.249 38.964 1.00 14.43 263 ASN B CA 1
ATOM 4641 C C . ASN B 1 263 ? -48.368 -9.133 39.992 1.00 15.96 263 ASN B C 1
ATOM 4642 O O . ASN B 1 263 ? -48.177 -7.966 39.638 1.00 15.44 263 ASN B O 1
ATOM 4647 N N . ALA B 1 264 ? -48.503 -9.476 41.279 1.00 17.01 264 ALA B N 1
ATOM 4648 C CA . ALA B 1 264 ? -48.429 -8.463 42.328 1.00 20.21 264 ALA B CA 1
ATOM 4649 C C . ALA B 1 264 ? -47.064 -7.783 42.345 1.00 17.51 264 ALA B C 1
ATOM 4650 O O . ALA B 1 264 ? -46.966 -6.569 42.562 1.00 19.23 264 ALA B O 1
ATOM 4652 N N . MET B 1 265 ? -45.998 -8.554 42.128 1.00 16.47 265 MET B N 1
ATOM 4653 C CA . MET B 1 265 ? -44.660 -7.971 42.070 1.00 16.59 265 MET B CA 1
ATOM 4654 C C . MET B 1 265 ? -44.531 -7.020 40.885 1.00 15.06 265 MET B C 1
ATOM 4655 O O . MET B 1 265 ? -44.046 -5.893 41.032 1.00 16.83 265 MET B O 1
ATOM 4660 N N . MET B 1 266 ? -44.963 -7.467 39.697 1.00 15.49 266 MET B N 1
ATOM 4661 C CA . MET B 1 266 ? -44.864 -6.644 38.495 1.00 18.36 266 MET B CA 1
ATOM 4662 C C . MET B 1 266 ? -45.659 -5.354 38.620 1.00 20.39 266 MET B C 1
ATOM 4663 O O . MET B 1 266 ? -45.338 -4.361 37.958 1.00 21.62 266 MET B O 1
ATOM 4668 N N . ALA B 1 267 ? -46.701 -5.346 39.443 1.00 21.34 267 ALA B N 1
ATOM 4669 C CA . ALA B 1 267 ? -47.577 -4.190 39.558 1.00 20.52 267 ALA B CA 1
ATOM 4670 C C . ALA B 1 267 ? -47.279 -3.329 40.775 1.00 21.20 267 ALA B C 1
ATOM 4671 O O . ALA B 1 267 ? -47.855 -2.243 40.898 1.00 24.48 267 ALA B O 1
ATOM 4673 N N . HIS B 1 268 ? -46.400 -3.768 41.666 1.00 18.18 268 HIS B N 1
ATOM 4674 C CA . HIS B 1 268 ? -46.183 -3.029 42.903 1.00 18.85 268 HIS B CA 1
ATOM 4675 C C . HIS B 1 268 ? -45.505 -1.695 42.613 1.00 20.98 268 HIS B C 1
ATOM 4676 O O . HIS B 1 268 ? -44.482 -1.663 41.922 1.00 17.60 268 HIS B O 1
ATOM 4683 N N . PRO B 1 269 ? -46.024 -0.584 43.141 1.00 20.55 269 PRO B N 1
ATOM 4684 C CA . PRO B 1 269 ? -45.426 0.725 42.830 1.00 21.26 269 PRO B CA 1
ATOM 4685 C C . PRO B 1 269 ? -43.980 0.865 43.271 1.00 19.29 269 PRO B C 1
ATOM 4686 O O . PRO B 1 269 ? -43.244 1.667 42.689 1.00 22.69 269 PRO B O 1
ATOM 4690 N N . LYS B 1 270 ? -43.548 0.129 44.291 1.00 18.21 270 LYS B N 1
ATOM 4691 C CA . LYS B 1 270 ? -42.196 0.299 44.797 1.00 15.77 270 LYS B CA 1
ATOM 4692 C C . LYS B 1 270 ? -41.164 -0.539 44.052 1.00 16.01 270 LYS B C 1
ATOM 4693 O O . LYS B 1 270 ? -39.968 -0.393 44.317 1.00 16.49 270 LYS B O 1
ATOM 4699 N N . VAL B 1 271 ? -41.582 -1.396 43.128 1.00 17.33 271 VAL B N 1
ATOM 4700 C CA . VAL B 1 271 ? -40.626 -2.123 42.298 1.00 13.54 271 VAL B CA 1
ATOM 4701 C C . VAL B 1 271 ? -40.167 -1.194 41.179 1.00 19.23 271 VAL B C 1
ATOM 4702 O O . VAL B 1 271 ? -40.977 -0.736 40.366 1.00 18.06 271 VAL B O 1
ATOM 4706 N N . ARG B 1 272 ? -38.867 -0.891 41.151 1.00 16.23 272 ARG B N 1
ATOM 4707 C CA . ARG B 1 272 ? -38.340 0.115 40.235 1.00 18.41 272 ARG B CA 1
ATOM 4708 C C . ARG B 1 272 ? -37.914 -0.450 38.892 1.00 19.46 272 ARG B C 1
ATOM 4709 O O . ARG B 1 272 ? -37.805 0.308 37.918 1.00 21.48 272 ARG B O 1
ATOM 4717 N N . MET B 1 273 ? -37.657 -1.751 38.822 1.00 12.84 273 MET B N 1
ATOM 4718 C CA . MET B 1 273 ? -37.242 -2.402 37.587 1.00 16.85 273 MET B CA 1
ATOM 4719 C C . MET B 1 273 ? -37.643 -3.864 37.676 1.00 13.46 273 MET B C 1
ATOM 4720 O O . MET B 1 273 ? -37.609 -4.458 38.754 1.00 12.57 273 MET B O 1
ATOM 4725 N N . LEU B 1 274 ? -38.022 -4.435 36.539 1.00 12.27 274 LEU B N 1
ATOM 4726 C CA . LEU B 1 274 ? -38.337 -5.850 36.449 1.00 13.40 274 LEU B CA 1
ATOM 4727 C C . LEU B 1 274 ? -37.280 -6.550 35.608 1.00 12.13 274 LEU B C 1
ATOM 4728 O O . LEU B 1 274 ? -36.783 -5.994 34.623 1.00 13.87 274 LEU B O 1
ATOM 4733 N N . VAL B 1 275 ? -36.917 -7.758 36.026 1.00 13.12 275 VAL B N 1
ATOM 4734 C CA . VAL B 1 275 ? -35.999 -8.616 35.291 1.00 11.04 275 VAL B CA 1
ATOM 4735 C C . VAL B 1 275 ? -36.674 -9.967 35.156 1.00 14.44 275 VAL B C 1
ATOM 4736 O O . VAL B 1 275 ? -37.007 -10.598 36.167 1.00 16.33 275 VAL B O 1
ATOM 4740 N N . ALA B 1 276 ? -36.886 -10.409 33.919 1.00 13.79 276 ALA B N 1
ATOM 4741 C CA . ALA B 1 276 ? -37.600 -11.648 33.647 1.00 16.40 276 ALA B CA 1
ATOM 4742 C C . ALA B 1 276 ? -36.700 -12.580 32.856 1.00 20.23 276 ALA B C 1
ATOM 4743 O O . ALA B 1 276 ? -36.302 -12.262 31.731 1.00 14.32 276 ALA B O 1
ATOM 4745 N N . THR B 1 277 ? -36.385 -13.720 33.450 1.00 15.95 277 THR B N 1
ATOM 4746 C CA . THR B 1 277 ? -35.670 -14.802 32.788 1.00 21.35 277 THR B CA 1
ATOM 4747 C C . THR B 1 277 ? -36.705 -15.899 32.573 1.00 24.48 277 THR B C 1
ATOM 4748 O O . THR B 1 277 ? -37.025 -16.645 33.501 1.00 23.22 277 THR B O 1
ATOM 4752 N N . GLY B 1 278 ? -37.254 -15.965 31.368 1.00 24.27 278 GLY B N 1
ATOM 4753 C CA . GLY B 1 278 ? -38.336 -16.889 31.116 1.00 33.85 278 GLY B CA 1
ATOM 4754 C C . GLY B 1 278 ? -38.707 -16.911 29.652 1.00 33.53 278 GLY B C 1
ATOM 4755 O O . GLY B 1 278 ? -37.987 -16.388 28.802 1.00 33.30 278 GLY B O 1
ATOM 4756 N N . GLY B 1 279 ? -39.852 -17.536 29.371 1.00 35.86 279 GLY B N 1
ATOM 4757 C CA . GLY B 1 279 ? -40.359 -17.631 28.021 1.00 27.27 279 GLY B CA 1
ATOM 4758 C C . GLY B 1 279 ? -40.975 -16.332 27.548 1.00 38.41 279 GLY B C 1
ATOM 4759 O O . GLY B 1 279 ? -41.215 -15.386 28.322 1.00 31.39 279 GLY B O 1
ATOM 4760 N N . PRO B 1 280 ? -41.235 -16.264 26.238 1.00 35.07 280 PRO B N 1
ATOM 4761 C CA . PRO B 1 280 ? -41.691 -14.996 25.644 1.00 28.83 280 PRO B CA 1
ATOM 4762 C C . PRO B 1 280 ? -42.960 -14.432 26.265 1.00 32.49 280 PRO B C 1
ATOM 4763 O O . PRO B 1 280 ? -43.183 -13.216 26.187 1.00 28.59 280 PRO B O 1
ATOM 4767 N N . ALA B 1 281 ? -43.800 -15.270 26.877 1.00 28.08 281 ALA B N 1
ATOM 4768 C CA . ALA B 1 281 ? -45.013 -14.765 27.512 1.00 31.10 281 ALA B CA 1
ATOM 4769 C C . ALA B 1 281 ? -44.680 -13.868 28.699 1.00 32.08 281 ALA B C 1
ATOM 4770 O O . ALA B 1 281 ? -45.166 -12.734 28.792 1.00 24.84 281 ALA B O 1
ATOM 4772 N N . ILE B 1 282 ? -43.845 -14.359 29.619 1.00 28.39 282 ILE B N 1
ATOM 4773 C CA . ILE B 1 282 ? -43.546 -13.583 30.818 1.00 32.90 282 ILE B CA 1
ATOM 4774 C C . ILE B 1 282 ? -42.723 -12.348 30.466 1.00 27.15 282 ILE B C 1
ATOM 4775 O O . ILE B 1 282 ? -42.813 -11.316 31.141 1.00 25.35 282 ILE B O 1
ATOM 4780 N N . VAL B 1 283 ? -41.950 -12.413 29.385 1.00 26.42 283 VAL B N 1
ATOM 4781 C CA . VAL B 1 283 ? -41.164 -11.262 28.962 1.00 25.13 283 VAL B CA 1
ATOM 4782 C C . VAL B 1 283 ? -42.063 -10.165 28.412 1.00 25.92 283 VAL B C 1
ATOM 4783 O O . VAL B 1 283 ? -41.897 -8.981 28.734 1.00 20.01 283 VAL B O 1
ATOM 4787 N N . LYS B 1 284 ? -43.016 -10.541 27.556 1.00 27.56 284 LYS B N 1
ATOM 4788 C CA . LYS B 1 284 ? -44.007 -9.578 27.097 1.00 27.13 284 LYS B CA 1
ATOM 4789 C C . LYS B 1 284 ? -44.747 -8.966 28.277 1.00 18.47 284 LYS B C 1
ATOM 4790 O O . LYS B 1 284 ? -45.035 -7.764 28.287 1.00 22.10 284 LYS B O 1
ATOM 4796 N N . ALA B 1 285 ? -45.040 -9.778 29.294 1.00 23.09 285 ALA B N 1
ATOM 4797 C CA . ALA B 1 285 ? -45.742 -9.279 30.470 1.00 22.38 285 ALA B CA 1
ATOM 4798 C C . ALA B 1 285 ? -44.937 -8.194 31.181 1.00 16.68 285 ALA B C 1
ATOM 4799 O O . ALA B 1 285 ? -45.461 -7.110 31.462 1.00 19.68 285 ALA B O 1
ATOM 4801 N N . VAL B 1 286 ? -43.661 -8.462 31.487 1.00 18.39 286 VAL B N 1
ATOM 4802 C CA . VAL B 1 286 ? -42.894 -7.468 32.241 1.00 17.92 286 VAL B CA 1
ATOM 4803 C C . VAL B 1 286 ? -42.679 -6.210 31.414 1.00 16.88 286 VAL B C 1
ATOM 4804 O O . VAL B 1 286 ? -42.538 -5.114 31.969 1.00 18.60 286 VAL B O 1
ATOM 4808 N N . LEU B 1 287 ? -42.661 -6.336 30.092 1.00 21.95 287 LEU B N 1
ATOM 4809 C CA . LEU B 1 287 ? -42.563 -5.193 29.198 1.00 19.36 287 LEU B CA 1
ATOM 4810 C C . LEU B 1 287 ? -43.906 -4.490 28.991 1.00 19.84 287 LEU B C 1
ATOM 4811 O O . LEU B 1 287 ? -44.004 -3.589 28.152 1.00 18.24 287 LEU B O 1
ATOM 4816 N N . SER B 1 288 ? -44.935 -4.875 29.746 1.00 19.68 288 SER B N 1
ATOM 4817 C CA . SER B 1 288 ? -46.262 -4.279 29.641 1.00 22.42 288 SER B CA 1
ATOM 4818 C C . SER B 1 288 ? -46.706 -3.658 30.956 1.00 22.51 288 SER B C 1
ATOM 4819 O O . SER B 1 288 ? -47.892 -3.365 31.132 1.00 25.43 288 SER B O 1
ATOM 4822 N N . THR B 1 289 ? -45.774 -3.451 31.882 1.00 17.79 289 THR B N 1
ATOM 4823 C CA . THR B 1 289 ? -46.090 -3.049 33.244 1.00 18.64 289 THR B CA 1
ATOM 4824 C C . THR B 1 289 ? -45.981 -1.551 33.482 1.00 19.46 289 THR B C 1
ATOM 4825 O O . THR B 1 289 ? -46.314 -1.093 34.581 1.00 19.28 289 THR B O 1
ATOM 4829 N N . GLY B 1 290 ? -45.527 -0.780 32.499 1.00 18.11 290 GLY B N 1
ATOM 4830 C CA . GLY B 1 290 ? -45.238 0.619 32.745 1.00 17.99 290 GLY B CA 1
ATOM 4831 C C . GLY B 1 290 ? -43.941 0.860 33.480 1.00 18.61 290 GLY B C 1
ATOM 4832 O O . GLY B 1 290 ? -43.677 1.996 33.891 1.00 17.78 290 GLY B O 1
ATOM 4833 N N . LYS B 1 291 ? -43.124 -0.174 33.654 1.00 17.15 291 LYS B N 1
ATOM 4834 C CA . LYS B 1 291 ? -41.873 -0.100 34.387 1.00 16.41 291 LYS B CA 1
ATOM 4835 C C . LYS B 1 291 ? -40.718 -0.496 33.478 1.00 14.73 291 LYS B C 1
ATOM 4836 O O . LYS B 1 291 ? -40.896 -1.205 32.483 1.00 15.25 291 LYS B O 1
ATOM 4842 N N . LYS B 1 292 ? -39.528 -0.021 33.833 1.00 15.22 292 LYS B N 1
ATOM 4843 C CA . LYS B 1 292 ? -38.307 -0.508 33.207 1.00 12.55 292 LYS B CA 1
ATOM 4844 C C . LYS B 1 292 ? -38.211 -2.019 33.374 1.00 14.23 292 LYS B C 1
ATOM 4845 O O . LYS B 1 292 ? -38.367 -2.543 34.480 1.00 12.94 292 LYS B O 1
ATOM 4851 N N . ALA B 1 293 ? -37.953 -2.721 32.274 1.00 13.71 293 ALA B N 1
ATOM 4852 C CA . ALA B 1 293 ? -37.900 -4.176 32.298 1.00 14.11 293 ALA B CA 1
ATOM 4853 C C . ALA B 1 293 ? -36.766 -4.687 31.421 1.00 15.77 293 ALA B C 1
ATOM 4854 O O . ALA B 1 293 ? -36.561 -4.203 30.304 1.00 16.09 293 ALA B O 1
ATOM 4856 N N . ILE B 1 294 ? -36.036 -5.671 31.939 1.00 15.35 294 ILE B N 1
ATOM 4857 C CA . ILE B 1 294 ? -35.098 -6.469 31.162 1.00 10.90 294 ILE B CA 1
ATOM 4858 C C . ILE B 1 294 ? -35.747 -7.816 30.900 1.00 12.63 294 ILE B C 1
ATOM 4859 O O . ILE B 1 294 ? -36.218 -8.483 31.832 1.00 14.53 294 ILE B O 1
ATOM 4864 N N . GLY B 1 295 ? -35.773 -8.221 29.640 1.00 12.04 295 GLY B N 1
ATOM 4865 C CA . GLY B 1 295 ? -36.378 -9.498 29.287 1.00 16.01 295 GLY B CA 1
ATOM 4866 C C . GLY B 1 295 ? -35.392 -10.443 28.632 1.00 17.81 295 GLY B C 1
ATOM 4867 O O . GLY B 1 295 ? -34.806 -10.129 27.582 1.00 17.31 295 GLY B O 1
ATOM 4868 N N . ALA B 1 296 ? -35.222 -11.628 29.205 1.00 19.48 296 ALA B N 1
ATOM 4869 C CA . ALA B 1 296 ? -34.300 -12.636 28.675 1.00 27.38 296 ALA B CA 1
ATOM 4870 C C . ALA B 1 296 ? -35.129 -13.649 27.903 1.00 31.96 296 ALA B C 1
ATOM 4871 O O . ALA B 1 296 ? -35.886 -14.428 28.492 1.00 35.91 296 ALA B O 1
ATOM 4873 N N . GLY B 1 297 ? -34.884 -13.717 26.605 1.00 29.25 297 GLY B N 1
ATOM 4874 C CA . GLY B 1 297 ? -35.843 -14.241 25.661 1.00 34.93 297 GLY B CA 1
ATOM 4875 C C . GLY B 1 297 ? -35.553 -15.647 25.152 1.00 29.02 297 GLY B C 1
ATOM 4876 O O . GLY B 1 297 ? -34.642 -16.327 25.603 1.00 26.24 297 GLY B O 1
ATOM 4877 N N . ALA B 1 298 ? -36.361 -16.085 24.190 1.00 26.11 298 ALA B N 1
ATOM 4878 C CA . ALA B 1 298 ? -36.255 -17.407 23.613 1.00 29.23 298 ALA B CA 1
ATOM 4879 C C . ALA B 1 298 ? -35.160 -17.457 22.559 1.00 25.85 298 ALA B C 1
ATOM 4880 O O . ALA B 1 298 ? -34.757 -16.446 21.980 1.00 19.91 298 ALA B O 1
ATOM 4882 N N . GLY B 1 299 ? -34.674 -18.675 22.319 1.00 20.22 299 GLY B N 1
ATOM 4883 C CA . GLY B 1 299 ? -33.712 -18.923 21.268 1.00 16.70 299 GLY B CA 1
ATOM 4884 C C . GLY B 1 299 ? -34.069 -20.189 20.519 1.00 20.37 299 GLY B C 1
ATOM 4885 O O . GLY B 1 299 ? -35.048 -20.869 20.836 1.00 18.63 299 GLY B O 1
ATOM 4886 N N . ASN B 1 300 ? -33.278 -20.473 19.508 1.00 16.53 300 ASN B N 1
ATOM 4887 C CA . ASN B 1 300 ? -33.368 -21.725 18.773 1.00 14.50 300 ASN B CA 1
ATOM 4888 C C . ASN B 1 300 ? -32.015 -21.917 18.110 1.00 13.87 300 ASN B C 1
ATOM 4889 O O . ASN B 1 300 ? -31.914 -21.843 16.883 1.00 17.01 300 ASN B O 1
ATOM 4894 N N . PRO B 1 301 ? -30.956 -22.130 18.885 1.00 15.53 301 PRO B N 1
ATOM 4895 C CA . PRO B 1 301 ? -29.600 -21.864 18.381 1.00 12.03 301 PRO B CA 1
ATOM 4896 C C . PRO B 1 301 ? -29.189 -22.869 17.324 1.00 13.09 301 PRO B C 1
ATOM 4897 O O . PRO B 1 301 ? -29.142 -24.080 17.581 1.00 14.69 301 PRO B O 1
ATOM 4901 N N . PRO B 1 302 ? -28.884 -22.403 16.122 1.00 14.76 302 PRO B N 1
ATOM 4902 C CA . PRO B 1 302 ? -28.290 -23.285 15.124 1.00 13.19 302 PRO B CA 1
ATOM 4903 C C . PRO B 1 302 ? -26.795 -23.391 15.350 1.00 14.79 302 PRO B C 1
ATOM 4904 O O . PRO B 1 302 ? -26.145 -22.451 15.815 1.00 14.72 302 PRO B O 1
ATOM 4908 N N . VAL B 1 303 ? -26.249 -24.558 15.025 1.00 14.10 303 VAL B N 1
ATOM 4909 C CA . VAL B 1 303 ? -24.804 -24.737 14.974 1.00 11.97 303 VAL B CA 1
ATOM 4910 C C . VAL B 1 303 ? -24.445 -25.143 13.549 1.00 13.61 303 VAL B C 1
ATOM 4911 O O . VAL B 1 303 ? -24.831 -26.221 13.072 1.00 14.04 303 VAL B O 1
ATOM 4915 N N . VAL B 1 304 ? -23.730 -24.262 12.865 1.00 11.79 304 VAL B N 1
ATOM 4916 C CA . VAL B 1 304 ? -23.274 -24.492 11.498 1.00 12.90 304 VAL B CA 1
ATOM 4917 C C . VAL B 1 304 ? -21.899 -25.141 11.545 1.00 13.18 304 VAL B C 1
ATOM 4918 O O . VAL B 1 304 ? -21.023 -24.713 12.306 1.00 12.09 304 VAL B O 1
ATOM 4922 N N . VAL B 1 305 ? -21.705 -26.176 10.734 1.00 9.94 305 VAL B N 1
ATOM 4923 C CA . VAL B 1 305 ? -20.406 -26.814 10.568 1.00 10.24 305 VAL B CA 1
ATOM 4924 C C . VAL B 1 305 ? -20.071 -26.784 9.083 1.00 14.48 305 VAL B C 1
ATOM 4925 O O . VAL B 1 305 ? -20.804 -27.361 8.268 1.00 11.97 305 VAL B O 1
ATOM 4929 N N . ASP B 1 306 ? -18.982 -26.108 8.721 1.00 12.33 306 ASP B N 1
ATOM 4930 C CA . ASP B 1 306 ? -18.585 -26.089 7.320 1.00 13.30 306 ASP B CA 1
ATOM 4931 C C . ASP B 1 306 ? -17.361 -26.975 7.101 1.00 13.30 306 ASP B C 1
ATOM 4932 O O . ASP B 1 306 ? -16.835 -27.608 8.022 1.00 12.87 306 ASP B O 1
ATOM 4937 N N . GLU B 1 307 ? -16.914 -27.023 5.847 1.00 13.61 307 GLU B N 1
ATOM 4938 C CA . GLU B 1 307 ? -15.880 -27.966 5.441 1.00 14.68 307 GLU B CA 1
ATOM 4939 C C . GLU B 1 307 ? -14.496 -27.611 5.968 1.00 17.24 307 GLU B C 1
ATOM 4940 O O . GLU B 1 307 ? -13.581 -28.436 5.854 1.00 17.52 307 GLU B O 1
ATOM 4946 N N . THR B 1 308 ? -14.312 -26.419 6.530 1.00 13.89 308 THR B N 1
ATOM 4947 C CA . THR B 1 308 ? -13.028 -26.033 7.099 1.00 12.08 308 THR B CA 1
ATOM 4948 C C . THR B 1 308 ? -12.932 -26.324 8.589 1.00 15.06 308 THR B C 1
ATOM 4949 O O . THR B 1 308 ? -11.867 -26.115 9.182 1.00 16.00 308 THR B O 1
ATOM 4953 N N . ALA B 1 309 ? -14.007 -26.799 9.207 1.00 14.27 309 ALA B N 1
ATOM 4954 C CA . ALA B 1 309 ? -13.996 -27.013 10.645 1.00 16.81 309 ALA B CA 1
ATOM 4955 C C . ALA B 1 309 ? -13.112 -28.192 11.013 1.00 16.56 309 ALA B C 1
ATOM 4956 O O . ALA B 1 309 ? -12.903 -29.115 10.220 1.00 15.21 309 ALA B O 1
ATOM 4958 N N . ASN B 1 310 ? -12.587 -28.150 12.235 1.00 15.73 310 ASN B N 1
ATOM 4959 C CA . ASN B 1 310 ? -12.092 -29.352 12.894 1.00 17.88 310 ASN B CA 1
ATOM 4960 C C . ASN B 1 310 ? -13.317 -30.189 13.237 1.00 18.22 310 ASN B C 1
ATOM 4961 O O . ASN B 1 310 ? -14.030 -29.909 14.205 1.00 16.73 310 ASN B O 1
ATOM 4966 N N . ILE B 1 311 ? -13.578 -31.206 12.418 1.00 17.79 311 ILE B N 1
ATOM 4967 C CA . ILE B 1 311 ? -14.812 -31.973 12.538 1.00 17.52 311 ILE B CA 1
ATOM 4968 C C . ILE B 1 311 ? -14.807 -32.813 13.809 1.00 17.08 311 ILE B C 1
ATOM 4969 O O . ILE B 1 311 ? -15.840 -32.965 14.473 1.00 15.20 311 ILE B O 1
ATOM 4974 N N . GLU B 1 312 ? -13.650 -33.373 14.167 1.00 15.87 312 GLU B N 1
ATOM 4975 C CA . GLU B 1 312 ? -13.578 -34.216 15.354 1.00 16.32 312 GLU B CA 1
ATOM 4976 C C . GLU B 1 312 ? -13.845 -33.404 16.617 1.00 19.80 312 GLU B C 1
ATOM 4977 O O . GLU B 1 312 ? -14.578 -33.852 17.506 1.00 15.48 312 GLU B O 1
ATOM 4983 N N . LYS B 1 313 ? -13.262 -32.206 16.714 1.00 16.07 313 LYS B N 1
ATOM 4984 C CA . LYS B 1 313 ? -13.566 -31.330 17.842 1.00 16.98 313 LYS B CA 1
ATOM 4985 C C . LYS B 1 313 ? -15.004 -30.834 17.779 1.00 15.63 313 LYS B C 1
ATOM 4986 O O . LYS B 1 313 ? -15.692 -30.778 18.807 1.00 16.36 313 LYS B O 1
ATOM 4992 N N . ALA B 1 314 ? -15.475 -30.475 16.583 1.00 14.65 314 ALA B N 1
ATOM 4993 C CA . ALA B 1 314 ? -16.840 -29.976 16.434 1.00 18.36 314 ALA B CA 1
ATOM 4994 C C . ALA B 1 314 ? -17.857 -30.982 16.955 1.00 16.59 314 ALA B C 1
ATOM 4995 O O . ALA B 1 314 ? -18.785 -30.619 17.686 1.00 13.44 314 ALA B O 1
ATOM 4997 N N . ALA B 1 315 ? -17.699 -32.256 16.586 1.00 12.56 315 ALA B N 1
ATOM 4998 C CA . ALA B 1 315 ? -18.614 -33.280 17.081 1.00 15.18 315 ALA B CA 1
ATOM 4999 C C . ALA B 1 315 ? -18.605 -33.332 18.604 1.00 14.02 315 ALA B C 1
ATOM 5000 O O . ALA B 1 315 ? -19.661 -33.372 19.243 1.00 16.13 315 ALA B O 1
ATOM 5002 N N . CYS B 1 316 ? -17.415 -33.332 19.203 1.00 15.06 316 CYS B N 1
ATOM 5003 C CA . CYS B 1 316 ? -17.317 -33.348 20.658 1.00 19.35 316 CYS B CA 1
ATOM 5004 C C . CYS B 1 316 ? -17.972 -32.109 21.270 1.00 18.37 316 CYS B C 1
ATOM 5005 O O . CYS B 1 316 ? -18.730 -32.208 22.243 1.00 14.94 316 CYS B O 1
ATOM 5008 N N . ASP B 1 317 ? -17.693 -30.933 20.705 1.00 12.80 317 ASP B N 1
ATOM 5009 C CA . ASP B 1 317 ? -18.250 -29.696 21.241 1.00 15.90 317 ASP B CA 1
ATOM 5010 C C . ASP B 1 317 ? -19.766 -29.681 21.135 1.00 11.67 317 ASP B C 1
ATOM 5011 O O . ASP B 1 317 ? -20.461 -29.200 22.040 1.00 13.90 317 ASP B O 1
ATOM 5016 N N . ILE B 1 318 ? -20.293 -30.183 20.021 1.00 11.26 318 ILE B N 1
ATOM 5017 C CA . ILE B 1 318 ? -21.725 -30.113 19.758 1.00 10.91 318 ILE B CA 1
ATOM 5018 C C . ILE B 1 318 ? -22.490 -31.054 20.681 1.00 13.68 318 ILE B C 1
ATOM 5019 O O . ILE B 1 318 ? -23.547 -30.696 21.216 1.00 12.87 318 ILE B O 1
ATOM 5024 N N . VAL B 1 319 ? -21.973 -32.267 20.886 1.00 14.30 319 VAL B N 1
ATOM 5025 C CA . VAL B 1 319 ? -22.607 -33.182 21.835 1.00 14.42 319 VAL B CA 1
ATOM 5026 C C . VAL B 1 319 ? -22.579 -32.589 23.238 1.00 14.09 319 VAL B C 1
ATOM 5027 O O . VAL B 1 319 ? -23.601 -32.547 23.934 1.00 14.94 319 VAL B O 1
ATOM 5031 N N . ASN B 1 320 ? -21.406 -32.120 23.673 1.00 14.44 320 ASN B N 1
ATOM 5032 C CA . ASN B 1 320 ? -21.293 -31.517 25.001 1.00 17.38 320 ASN B CA 1
ATOM 5033 C C . ASN B 1 320 ? -22.217 -30.315 25.143 1.00 16.18 320 ASN B C 1
ATOM 5034 O O . ASN B 1 320 ? -22.914 -30.168 26.155 1.00 13.83 320 ASN B O 1
ATOM 5039 N N . GLY B 1 321 ? -22.221 -29.432 24.144 1.00 12.56 321 GLY B N 1
ATOM 5040 C CA . GLY B 1 321 ? -23.053 -28.243 24.234 1.00 12.46 321 GLY B CA 1
ATOM 5041 C C . GLY B 1 321 ? -24.532 -28.575 24.239 1.00 14.85 321 GLY B C 1
ATOM 5042 O O . GLY B 1 321 ? -25.301 -28.042 25.046 1.00 13.69 321 GLY B O 1
ATOM 5043 N N . CYS B 1 322 ? -24.948 -29.467 23.342 1.00 12.92 322 CYS B N 1
ATOM 5044 C CA . CYS B 1 322 ? -26.363 -29.801 23.225 1.00 15.02 322 CYS B CA 1
ATOM 5045 C C . CYS B 1 322 ? -26.879 -30.492 24.480 1.00 15.45 322 CYS B C 1
ATOM 5046 O O . CYS B 1 322 ? -27.990 -30.207 24.942 1.00 17.23 322 CYS B O 1
ATOM 5049 N N . SER B 1 323 ? -26.096 -31.417 25.030 1.00 12.29 323 SER B N 1
ATOM 5050 C CA . SER B 1 323 ? -26.515 -32.236 26.161 1.00 16.81 323 SER B CA 1
ATOM 5051 C C . SER B 1 323 ? -26.222 -31.594 27.511 1.00 15.75 323 SER B C 1
ATOM 5052 O O . SER B 1 323 ? -26.520 -32.200 28.545 1.00 14.57 323 SER B O 1
ATOM 5055 N N . PHE B 1 324 ? -25.631 -30.402 27.528 1.00 13.12 324 PHE B N 1
ATOM 5056 C CA . PHE B 1 324 ? -25.296 -29.740 28.782 1.00 15.38 324 PHE B CA 1
ATOM 5057 C C . PHE B 1 324 ? -26.577 -29.426 29.545 1.00 10.89 324 PHE B C 1
ATOM 5058 O O . PHE B 1 324 ? -27.460 -28.740 29.028 1.00 13.98 324 PHE B O 1
ATOM 5066 N N . ASP B 1 325 ? -26.688 -29.956 30.762 1.00 14.22 325 ASP B N 1
ATOM 5067 C CA . ASP B 1 325 ? -27.915 -29.862 31.559 1.00 11.61 325 ASP B CA 1
ATOM 5068 C C . ASP B 1 325 ? -29.139 -30.271 30.738 1.00 15.33 325 ASP B C 1
ATOM 5069 O O . ASP B 1 325 ? -30.205 -29.663 30.831 1.00 16.87 325 ASP B O 1
ATOM 5074 N N . ASN B 1 326 ? -28.969 -31.311 29.913 1.00 12.91 326 ASN B N 1
ATOM 5075 C CA . ASN B 1 326 ? -30.052 -31.890 29.111 1.00 14.75 326 ASN B CA 1
ATOM 5076 C C . ASN B 1 326 ? -30.727 -30.848 28.223 1.00 16.38 326 ASN B C 1
ATOM 5077 O O . ASN B 1 326 ? -31.948 -30.867 28.038 1.00 16.14 326 ASN B O 1
ATOM 5082 N N . ASN B 1 327 ? -29.928 -29.931 27.668 1.00 15.06 327 ASN B N 1
ATOM 5083 C CA . ASN B 1 327 ? -30.347 -28.941 26.667 1.00 15.65 327 ASN B CA 1
ATOM 5084 C C . ASN B 1 327 ? -31.163 -27.806 27.273 1.00 19.41 327 ASN B C 1
ATOM 5085 O O . ASN B 1 327 ? -31.791 -27.034 26.525 1.00 16.52 327 ASN B O 1
ATOM 5090 N N . LEU B 1 328 ? -31.175 -27.675 28.602 1.00 15.73 328 LEU B N 1
ATOM 5091 C CA . LEU B 1 328 ? -31.857 -26.575 29.279 1.00 21.37 328 LEU B CA 1
ATOM 5092 C C . LEU B 1 328 ? -31.243 -25.197 29.023 1.00 21.49 328 LEU B C 1
ATOM 5093 O O . LEU B 1 328 ? -32.000 -24.226 28.917 1.00 19.88 328 LEU B O 1
ATOM 5098 N N . PRO B 1 329 ? -29.914 -25.036 28.952 1.00 18.43 329 PRO B N 1
ATOM 5099 C CA . PRO B 1 329 ? -29.368 -23.685 28.754 1.00 21.15 329 PRO B CA 1
ATOM 5100 C C . PRO B 1 329 ? -29.941 -23.038 27.504 1.00 19.86 329 PRO B C 1
ATOM 5101 O O . PRO B 1 329 ? -30.125 -23.691 26.473 1.00 16.46 329 PRO B O 1
ATOM 5115 N N B CYS B 1 330 ? -30.260 -21.747 27.611 0.24 18.24 330 CYS B N 1
ATOM 5116 C CA B CYS B 1 330 ? -30.835 -21.045 26.471 0.24 19.39 330 CYS B CA 1
ATOM 5117 C C B CYS B 1 330 ? -29.850 -20.922 25.317 0.24 17.35 330 CYS B C 1
ATOM 5118 O O B CYS B 1 330 ? -30.271 -20.648 24.188 0.24 18.25 330 CYS B O 1
ATOM 5121 N N . VAL B 1 331 ? -28.551 -21.123 25.572 1.00 14.35 331 VAL B N 1
ATOM 5122 C CA . VAL B 1 331 ? -27.554 -21.101 24.506 1.00 15.07 331 VAL B CA 1
ATOM 5123 C C . VAL B 1 331 ? -27.387 -22.454 23.826 1.00 14.99 331 VAL B C 1
ATOM 5124 O O . VAL B 1 331 ? -26.776 -22.520 22.748 1.00 11.42 331 VAL B O 1
ATOM 5128 N N . ALA B 1 332 ? -27.925 -23.525 24.404 1.00 13.97 332 ALA B N 1
ATOM 5129 C CA . ALA B 1 332 ? -27.582 -24.873 23.964 1.00 11.49 332 ALA B CA 1
ATOM 5130 C C . ALA B 1 332 ? -27.983 -25.120 22.513 1.00 13.13 332 ALA B C 1
ATOM 5131 O O . ALA B 1 332 ? -29.043 -24.678 22.057 1.00 13.20 332 ALA B O 1
ATOM 5133 N N . GLU B 1 333 ? -27.119 -25.846 21.797 1.00 11.94 333 GLU B N 1
ATOM 5134 C CA . GLU B 1 333 ? -27.360 -26.198 20.402 1.00 9.83 333 GLU B CA 1
ATOM 5135 C C . GLU B 1 333 ? -28.686 -26.934 20.255 1.00 16.81 333 GLU B C 1
ATOM 5136 O O . GLU B 1 333 ? -28.986 -27.856 21.023 1.00 15.62 333 GLU B O 1
ATOM 5142 N N . LYS B 1 334 ? -29.480 -26.535 19.262 1.00 13.02 334 LYS B N 1
ATOM 5143 C CA . LYS B 1 334 ? -30.779 -27.160 19.055 1.00 15.45 334 LYS B CA 1
ATOM 5144 C C . LYS B 1 334 ? -31.054 -27.579 17.616 1.00 16.64 334 LYS B C 1
ATOM 5145 O O . LYS B 1 334 ? -32.107 -28.172 17.357 1.00 19.63 334 LYS B O 1
ATOM 5151 N N . GLU B 1 335 ? -30.146 -27.298 16.681 1.00 15.20 335 GLU B N 1
ATOM 5152 C CA . GLU B 1 335 ? -30.178 -27.900 15.353 1.00 16.39 335 GLU B CA 1
ATOM 5153 C C . GLU B 1 335 ? -28.806 -27.726 14.712 1.00 16.41 335 GLU B C 1
ATOM 5154 O O . GLU B 1 335 ? -28.173 -26.678 14.867 1.00 19.72 335 GLU B O 1
ATOM 5160 N N . ILE B 1 336 ? -28.348 -28.763 14.016 1.00 14.36 336 ILE B N 1
ATOM 5161 C CA . ILE B 1 336 ? -27.104 -28.718 13.253 1.00 16.40 336 ILE B CA 1
ATOM 5162 C C . ILE B 1 336 ? -27.437 -28.398 11.805 1.00 17.51 336 ILE B C 1
ATOM 5163 O O . ILE B 1 336 ? -28.349 -28.995 11.222 1.00 17.62 336 ILE B O 1
ATOM 5168 N N . ILE B 1 337 ? -26.689 -27.476 11.219 1.00 15.13 337 ILE B N 1
ATOM 5169 C CA . ILE B 1 337 ? -26.734 -27.222 9.789 1.00 17.16 337 ILE B CA 1
ATOM 5170 C C . ILE B 1 337 ? -25.343 -27.523 9.255 1.00 17.67 337 ILE B C 1
ATOM 5171 O O . ILE B 1 337 ? -24.380 -26.807 9.560 1.00 15.76 337 ILE B O 1
ATOM 5176 N N . ALA B 1 338 ? -25.230 -28.600 8.484 1.00 14.89 338 ALA B N 1
ATOM 5177 C CA . ALA B 1 338 ? -23.946 -29.167 8.108 1.00 15.76 338 ALA B CA 1
ATOM 5178 C C . ALA B 1 338 ? -23.755 -29.075 6.602 1.00 18.35 338 ALA B C 1
ATOM 5179 O O . ALA B 1 338 ? -24.645 -29.453 5.833 1.00 17.79 338 ALA B O 1
ATOM 5181 N N . VAL B 1 339 ? -22.590 -28.576 6.189 1.00 16.14 339 VAL B N 1
ATOM 5182 C CA . VAL B 1 339 ? -22.241 -28.571 4.776 1.00 17.42 339 VAL B CA 1
ATOM 5183 C C . VAL B 1 339 ? -22.092 -30.008 4.299 1.00 15.47 339 VAL B C 1
ATOM 5184 O O . VAL B 1 339 ? -21.496 -30.850 4.984 1.00 16.74 339 VAL B O 1
ATOM 5188 N N . ALA B 1 340 ? -22.644 -30.294 3.115 1.00 20.32 340 ALA B N 1
ATOM 5189 C CA . ALA B 1 340 ? -22.789 -31.675 2.658 1.00 19.11 340 ALA B CA 1
ATOM 5190 C C . ALA B 1 340 ? -21.470 -32.436 2.683 1.00 18.15 340 ALA B C 1
ATOM 5191 O O . ALA B 1 340 ? -21.419 -33.586 3.135 1.00 18.92 340 ALA B O 1
ATOM 5193 N N . GLN B 1 341 ? -20.382 -31.804 2.233 1.00 18.67 341 GLN B N 1
ATOM 5194 C CA . GLN B 1 341 ? -19.136 -32.545 2.054 1.00 18.33 341 GLN B CA 1
ATOM 5195 C C . GLN B 1 341 ? -18.543 -33.047 3.368 1.00 19.38 341 GLN B C 1
ATOM 5196 O O . GLN B 1 341 ? -17.713 -33.961 3.342 1.00 18.87 341 GLN B O 1
ATOM 5202 N N . ILE B 1 342 ? -18.940 -32.489 4.514 1.00 17.10 342 ILE B N 1
ATOM 5203 C CA . ILE B 1 342 ? -18.455 -32.981 5.803 1.00 17.41 342 ILE B CA 1
ATOM 5204 C C . ILE B 1 342 ? -19.549 -33.624 6.638 1.00 14.76 342 ILE B C 1
ATOM 5205 O O . ILE B 1 342 ? -19.264 -34.086 7.749 1.00 13.23 342 ILE B O 1
ATOM 5210 N N . ALA B 1 343 ? -20.793 -33.655 6.153 1.00 15.74 343 ALA B N 1
ATOM 5211 C CA . ALA B 1 343 ? -21.903 -34.049 7.015 1.00 16.64 343 ALA B CA 1
ATOM 5212 C C . ALA B 1 343 ? -21.774 -35.497 7.485 1.00 18.21 343 ALA B C 1
ATOM 5213 O O . ALA B 1 343 ? -22.006 -35.794 8.661 1.00 15.12 343 ALA B O 1
ATOM 5215 N N . ASP B 1 344 ? -21.392 -36.413 6.591 1.00 14.75 344 ASP B N 1
ATOM 5216 C CA . ASP B 1 344 ? -21.296 -37.815 6.990 1.00 16.37 344 ASP B CA 1
ATOM 5217 C C . ASP B 1 344 ? -20.189 -38.018 8.013 1.00 16.29 344 ASP B C 1
ATOM 5218 O O . ASP B 1 344 ? -20.374 -38.716 9.019 1.00 16.79 344 ASP B O 1
ATOM 5223 N N . TYR B 1 345 ? -19.023 -37.416 7.773 1.00 13.79 345 TYR B N 1
ATOM 5224 C CA . TYR B 1 345 ? -17.932 -37.539 8.730 1.00 12.05 345 TYR B CA 1
ATOM 5225 C C . TYR B 1 345 ? -18.286 -36.884 10.064 1.00 14.14 345 TYR B C 1
ATOM 5226 O O . TYR B 1 345 ? -17.862 -37.361 11.124 1.00 16.93 345 TYR B O 1
ATOM 5235 N N . LEU B 1 346 ? -19.053 -35.795 10.030 1.00 15.05 346 LEU B N 1
ATOM 5236 C CA . LEU B 1 346 ? -19.522 -35.179 11.268 1.00 13.30 346 LEU B CA 1
ATOM 5237 C C . LEU B 1 346 ? -20.447 -36.124 12.028 1.00 15.16 346 LEU B C 1
ATOM 5238 O O . LEU B 1 346 ? -20.266 -36.355 13.229 1.00 16.10 346 LEU B O 1
ATOM 5243 N N . ILE B 1 347 ? -21.445 -36.681 11.332 1.00 15.73 347 ILE B N 1
ATOM 5244 C CA . ILE B 1 347 ? -22.349 -37.661 11.936 1.00 20.39 347 ILE B CA 1
ATOM 5245 C C . ILE B 1 347 ? -21.561 -38.819 12.534 1.00 18.10 347 ILE B C 1
ATOM 5246 O O . ILE B 1 347 ? -21.816 -39.250 13.668 1.00 17.24 347 ILE B O 1
ATOM 5251 N N . PHE B 1 348 ? -20.576 -39.326 11.788 1.00 18.24 348 PHE B N 1
ATOM 5252 C CA . PHE B 1 348 ? -19.727 -40.403 12.289 1.00 20.24 348 PHE B CA 1
ATOM 5253 C C . PHE B 1 348 ? -19.086 -40.023 13.619 1.00 21.58 348 PHE B C 1
ATOM 5254 O O . PHE B 1 348 ? -19.126 -40.792 14.587 1.00 18.32 348 PHE B O 1
ATOM 5262 N N . ASN B 1 349 ? -18.511 -38.822 13.690 1.00 17.76 349 ASN B N 1
ATOM 5263 C CA . ASN B 1 349 ? -17.856 -38.388 14.919 1.00 18.26 349 ASN B CA 1
ATOM 5264 C C . ASN B 1 349 ? -18.858 -38.052 16.021 1.00 13.81 349 ASN B C 1
ATOM 5265 O O . ASN B 1 349 ? -18.552 -38.241 17.204 1.00 19.67 349 ASN B O 1
ATOM 5270 N N . LEU B 1 350 ? -20.041 -37.546 15.669 1.00 11.06 350 LEU B N 1
ATOM 5271 C CA . LEU B 1 350 ? -21.064 -37.323 16.687 1.00 14.13 350 LEU B CA 1
ATOM 5272 C C . LEU B 1 350 ? -21.425 -38.634 17.375 1.00 20.35 350 LEU B C 1
ATOM 5273 O O . LEU B 1 350 ? -21.488 -38.708 18.608 1.00 15.17 350 LEU B O 1
ATOM 5278 N N . LYS B 1 351 ? -21.651 -39.684 16.585 1.00 19.06 351 LYS B N 1
ATOM 5279 C CA . LYS B 1 351 ? -21.928 -40.997 17.157 1.00 23.20 351 LYS B CA 1
ATOM 5280 C C . LYS B 1 351 ? -20.775 -41.473 18.033 1.00 21.48 351 LYS B C 1
ATOM 5281 O O . LYS B 1 351 ? -20.998 -42.049 19.104 1.00 23.11 351 LYS B O 1
ATOM 5287 N N . LYS B 1 352 ? -19.534 -41.207 17.614 1.00 19.84 352 LYS B N 1
ATOM 5288 C CA . LYS B 1 352 ? -18.379 -41.523 18.450 1.00 19.73 352 LYS B CA 1
ATOM 5289 C C . LYS B 1 352 ? -18.429 -40.798 19.788 1.00 25.97 352 LYS B C 1
ATOM 5290 O O . LYS B 1 352 ? -17.900 -41.303 20.781 1.00 21.79 352 LYS B O 1
ATOM 5296 N N . ASN B 1 353 ? -19.034 -39.609 19.831 1.00 15.91 353 ASN B N 1
ATOM 5297 C CA . ASN B 1 353 ? -19.055 -38.794 21.034 1.00 24.13 353 ASN B CA 1
ATOM 5298 C C . ASN B 1 353 ? -20.363 -38.911 21.808 1.00 24.24 353 ASN B C 1
ATOM 5299 O O . ASN B 1 353 ? -20.654 -38.057 22.651 1.00 27.06 353 ASN B O 1
ATOM 5304 N N . GLY B 1 354 ? -21.155 -39.942 21.540 1.00 17.70 354 GLY B N 1
ATOM 5305 C CA . GLY B 1 354 ? -22.337 -40.217 22.326 1.00 19.54 354 GLY B CA 1
ATOM 5306 C C . GLY B 1 354 ? -23.659 -39.856 21.691 1.00 19.85 354 GLY B C 1
ATOM 5307 O O . GLY B 1 354 ? -24.672 -39.819 22.397 1.00 17.93 354 GLY B O 1
ATOM 5308 N N . ALA B 1 355 ? -23.689 -39.587 20.392 1.00 15.09 355 ALA B N 1
ATOM 5309 C CA . ALA B 1 355 ? -24.955 -39.355 19.713 1.00 14.20 355 ALA B CA 1
ATOM 5310 C C . ALA B 1 355 ? -25.584 -40.687 19.324 1.00 19.76 355 ALA B C 1
ATOM 5311 O O . ALA B 1 355 ? -24.920 -41.546 18.737 1.00 21.03 355 ALA B O 1
ATOM 5313 N N . TYR B 1 356 ? -26.860 -40.855 19.648 1.00 18.04 356 TYR B N 1
ATOM 5314 C CA . TYR B 1 356 ? -27.635 -42.012 19.211 1.00 20.95 356 TYR B CA 1
ATOM 5315 C C . TYR B 1 356 ? -28.415 -41.600 17.969 1.00 23.16 356 TYR B C 1
ATOM 5316 O O . TYR B 1 356 ? -29.320 -40.763 18.047 1.00 20.94 356 TYR B O 1
ATOM 5325 N N . GLU B 1 357 ? -28.075 -42.192 16.828 1.00 17.75 357 GLU B N 1
ATOM 5326 C CA . GLU B 1 357 ? -28.666 -41.785 15.564 1.00 20.66 357 GLU B CA 1
ATOM 5327 C C . GLU B 1 357 ? -29.939 -42.575 15.290 1.00 24.67 357 GLU B C 1
ATOM 5328 O O . GLU B 1 357 ? -29.924 -43.808 15.281 1.00 26.03 357 GLU B O 1
ATOM 5334 N N . ILE B 1 358 ? -31.034 -41.863 15.055 1.00 24.33 358 ILE B N 1
ATOM 5335 C CA . ILE B 1 358 ? -32.278 -42.474 14.608 1.00 26.50 358 ILE B CA 1
ATOM 5336 C C . ILE B 1 358 ? -32.347 -42.334 13.096 1.00 33.31 358 ILE B C 1
ATOM 5337 O O . ILE B 1 358 ? -32.300 -41.217 12.564 1.00 29.95 358 ILE B O 1
ATOM 5342 N N . LYS B 1 359 ? -32.439 -43.467 12.402 1.00 33.07 359 LYS B N 1
ATOM 5343 C CA . LYS B 1 359 ? -32.672 -43.486 10.964 1.00 38.15 359 LYS B CA 1
ATOM 5344 C C . LYS B 1 359 ? -34.058 -43.981 10.584 1.00 41.08 359 LYS B C 1
ATOM 5345 O O . LYS B 1 359 ? -34.597 -43.548 9.563 1.00 40.98 359 LYS B O 1
ATOM 5351 N N . ASP B 1 360 ? -34.645 -44.859 11.385 1.00 37.03 360 ASP B N 1
ATOM 5352 C CA . ASP B 1 360 ? -35.960 -45.430 11.123 1.00 35.83 360 ASP B CA 1
ATOM 5353 C C . ASP B 1 360 ? -37.038 -44.367 11.283 1.00 36.73 360 ASP B C 1
ATOM 5354 O O . ASP B 1 360 ? -37.270 -43.908 12.409 1.00 41.95 360 ASP B O 1
ATOM 5359 N N . PRO B 1 361 ? -37.727 -43.960 10.214 1.00 37.21 361 PRO B N 1
ATOM 5360 C CA . PRO B 1 361 ? -38.752 -42.914 10.361 1.00 34.12 361 PRO B CA 1
ATOM 5361 C C . PRO B 1 361 ? -39.899 -43.316 11.269 1.00 41.04 361 PRO B C 1
ATOM 5362 O O . PRO B 1 361 ? -40.600 -42.435 11.782 1.00 38.35 361 PRO B O 1
ATOM 5366 N N . ALA B 1 362 ? -40.113 -44.616 11.487 1.00 41.57 362 ALA B N 1
ATOM 5367 C CA . ALA B 1 362 ? -41.099 -45.040 12.475 1.00 43.51 362 ALA B CA 1
ATOM 5368 C C . ALA B 1 362 ? -40.626 -44.716 13.885 1.00 39.35 362 ALA B C 1
ATOM 5369 O O . ALA B 1 362 ? -41.403 -44.219 14.708 1.00 34.03 362 ALA B O 1
ATOM 5371 N N . VAL B 1 363 ? -39.354 -44.994 14.180 1.00 37.19 363 VAL B N 1
ATOM 5372 C CA . VAL B 1 363 ? -38.788 -44.629 15.474 1.00 37.05 363 VAL B CA 1
ATOM 5373 C C . VAL B 1 363 ? -38.827 -43.118 15.661 1.00 36.36 363 VAL B C 1
ATOM 5374 O O . VAL B 1 363 ? -39.184 -42.618 16.735 1.00 34.02 363 VAL B O 1
ATOM 5378 N N . LEU B 1 364 ? -38.468 -42.370 14.616 1.00 34.88 364 LEU B N 1
ATOM 5379 C CA . LEU B 1 364 ? -38.513 -40.915 14.697 1.00 30.93 364 LEU B CA 1
ATOM 5380 C C . LEU B 1 364 ? -39.921 -40.427 15.000 1.00 39.69 364 LEU B C 1
ATOM 5381 O O . LEU B 1 364 ? -40.108 -39.520 15.821 1.00 33.54 364 LEU B O 1
ATOM 5386 N N . GLN B 1 365 ? -40.929 -41.028 14.357 1.00 39.53 365 GLN B N 1
ATOM 5387 C CA . GLN B 1 365 ? -42.308 -40.625 14.613 1.00 38.61 365 GLN B CA 1
ATOM 5388 C C . GLN B 1 365 ? -42.723 -40.922 16.048 1.00 30.76 365 GLN B C 1
ATOM 5389 O O . GLN B 1 365 ? -43.499 -40.161 16.637 1.00 34.82 365 GLN B O 1
ATOM 5395 N N . GLN B 1 366 ? -42.222 -42.017 16.626 1.00 31.78 366 GLN B N 1
ATOM 5396 C CA . GLN B 1 366 ? -42.496 -42.298 18.033 1.00 33.95 366 GLN B CA 1
ATOM 5397 C C . GLN B 1 366 ? -41.923 -41.210 18.929 1.00 35.82 366 GLN B C 1
ATOM 5398 O O . GLN B 1 366 ? -42.560 -40.794 19.905 1.00 34.03 366 GLN B O 1
ATOM 5404 N N . LEU B 1 367 ? -40.713 -40.741 18.616 1.00 33.50 367 LEU B N 1
ATOM 5405 C CA . LEU B 1 367 ? -40.107 -39.679 19.410 1.00 28.43 367 LEU B CA 1
ATOM 5406 C C . LEU B 1 367 ? -40.889 -38.379 19.271 1.00 28.04 367 LEU B C 1
ATOM 5407 O O . LEU B 1 367 ? -41.129 -37.684 20.266 1.00 30.47 367 LEU B O 1
ATOM 5412 N N . GLN B 1 368 ? -41.298 -38.037 18.046 1.00 29.24 368 GLN B N 1
ATOM 5413 C CA . GLN B 1 368 ? -42.125 -36.851 17.846 1.00 30.62 368 GLN B CA 1
ATOM 5414 C C . GLN B 1 368 ? -43.423 -36.951 18.634 1.00 35.16 368 GLN B C 1
ATOM 5415 O O . GLN B 1 368 ? -43.911 -35.949 19.169 1.00 35.01 368 GLN B O 1
ATOM 5421 N N . ASP B 1 369 ? -44.002 -38.155 18.709 1.00 33.24 369 ASP B N 1
ATOM 5422 C CA . ASP B 1 369 ? -45.218 -38.339 19.496 1.00 35.91 369 ASP B CA 1
ATOM 5423 C C . ASP B 1 369 ? -44.950 -38.156 20.981 1.00 34.41 369 ASP B C 1
ATOM 5424 O O . ASP B 1 369 ? -45.814 -37.653 21.707 1.00 35.27 369 ASP B O 1
ATOM 5429 N N . LEU B 1 370 ? -43.763 -38.554 21.445 1.00 31.90 370 LEU B N 1
ATOM 5430 C CA . LEU B 1 370 ? -43.450 -38.461 22.866 1.00 33.36 370 LEU B CA 1
ATOM 5431 C C . LEU B 1 370 ? -43.200 -37.021 23.295 1.00 36.23 370 LEU B C 1
ATOM 5432 O O . LEU B 1 370 ? -43.676 -36.590 24.352 1.00 31.31 370 LEU B O 1
ATOM 5437 N N . VAL B 1 371 ? -42.460 -36.257 22.487 1.00 30.63 371 VAL B N 1
ATOM 5438 C CA . VAL B 1 371 ? -41.884 -35.001 22.955 1.00 30.29 371 VAL B CA 1
ATOM 5439 C C . VAL B 1 371 ? -42.642 -33.771 22.481 1.00 32.90 371 VAL B C 1
ATOM 5440 O O . VAL B 1 371 ? -42.332 -32.659 22.939 1.00 33.81 371 VAL B O 1
ATOM 5444 N N . LEU B 1 372 ? -43.624 -33.925 21.597 1.00 30.35 372 LEU B N 1
ATOM 5445 C CA . LEU B 1 372 ? -44.382 -32.800 21.066 1.00 33.68 372 LEU B CA 1
ATOM 5446 C C . LEU B 1 372 ? -45.820 -32.835 21.564 1.00 39.24 372 LEU B C 1
ATOM 5447 O O . LEU B 1 372 ? -46.444 -33.900 21.609 1.00 37.20 372 LEU B O 1
ATOM 5452 N N . THR B 1 373 ? -46.342 -31.666 21.933 1.00 37.82 373 THR B N 1
ATOM 5453 C CA . THR B 1 373 ? -47.742 -31.547 22.314 1.00 39.83 373 THR B CA 1
ATOM 5454 C C . THR B 1 373 ? -48.622 -31.583 21.065 1.00 44.74 373 THR B C 1
ATOM 5455 O O . THR B 1 373 ? -48.136 -31.652 19.931 1.00 45.83 373 THR B O 1
ATOM 5459 N N . ALA B 1 374 ? -49.940 -31.550 21.274 1.00 50.36 374 ALA B N 1
ATOM 5460 C CA . ALA B 1 374 ? -50.862 -31.495 20.145 1.00 48.21 374 ALA B CA 1
ATOM 5461 C C . ALA B 1 374 ? -50.674 -30.202 19.361 1.00 46.86 374 ALA B C 1
ATOM 5462 O O . ALA B 1 374 ? -50.793 -30.179 18.131 1.00 51.51 374 ALA B O 1
ATOM 5464 N N . LYS B 1 375 ? -50.364 -29.121 20.061 1.00 48.87 375 LYS B N 1
ATOM 5465 C CA . LYS B 1 375 ? -50.066 -27.834 19.471 1.00 50.20 375 LYS B CA 1
ATOM 5466 C C . LYS B 1 375 ? -48.740 -27.825 18.707 1.00 45.93 375 LYS B C 1
ATOM 5467 O O . LYS B 1 375 ? -48.479 -26.883 17.942 1.00 52.29 375 LYS B O 1
ATOM 5473 N N . GLY B 1 376 ? -47.925 -28.862 18.849 1.00 44.01 376 GLY B N 1
ATOM 5474 C CA . GLY B 1 376 ? -46.652 -28.941 18.174 1.00 46.05 376 GLY B CA 1
ATOM 5475 C C . GLY B 1 376 ? -45.475 -28.419 18.969 1.00 37.21 376 GLY B C 1
ATOM 5476 O O . GLY B 1 376 ? -44.334 -28.474 18.477 1.00 40.01 376 GLY B O 1
ATOM 5477 N N . GLY B 1 377 ? -45.711 -27.911 20.175 1.00 36.41 377 GLY B N 1
ATOM 5478 C CA . GLY B 1 377 ? -44.657 -27.431 21.035 1.00 37.43 377 GLY B CA 1
ATOM 5479 C C . GLY B 1 377 ? -44.041 -28.544 21.858 1.00 34.15 377 GLY B C 1
ATOM 5480 O O . GLY B 1 377 ? -44.493 -29.693 21.838 1.00 35.09 377 GLY B O 1
ATOM 5481 N N . PRO B 1 378 ? -42.980 -28.223 22.594 1.00 30.29 378 PRO B N 1
ATOM 5482 C CA . PRO B 1 378 ? -42.332 -29.244 23.427 1.00 30.85 378 PRO B CA 1
ATOM 5483 C C . PRO B 1 378 ? -43.208 -29.663 24.603 1.00 31.51 378 PRO B C 1
ATOM 5484 O O . PRO B 1 378 ? -43.871 -28.837 25.234 1.00 26.51 378 PRO B O 1
ATOM 5488 N N . GLN B 1 379 ? -43.195 -30.965 24.893 1.00 32.43 379 GLN B N 1
ATOM 5489 C CA . GLN B 1 379 ? -43.872 -31.498 26.072 1.00 33.45 379 GLN B CA 1
ATOM 5490 C C . GLN B 1 379 ? -43.075 -31.158 27.326 1.00 32.11 379 GLN B C 1
ATOM 5491 O O . GLN B 1 379 ? -41.913 -31.557 27.452 1.00 31.44 379 GLN B O 1
ATOM 5497 N N . THR B 1 380 ? -43.705 -30.441 28.264 1.00 31.53 380 THR B N 1
ATOM 5498 C CA . THR B 1 380 ? -43.024 -30.056 29.501 1.00 28.34 380 THR B CA 1
ATOM 5499 C C . THR B 1 380 ? -42.485 -31.274 30.240 1.00 26.68 380 THR B C 1
ATOM 5500 O O . THR B 1 380 ? -41.400 -31.236 30.832 1.00 27.50 380 THR B O 1
ATOM 5504 N N . LYS B 1 381 ? -43.227 -32.370 30.203 1.00 26.95 381 LYS B N 1
ATOM 5505 C CA . LYS B 1 381 ? -42.790 -33.598 30.843 1.00 28.67 381 LYS B CA 1
ATOM 5506 C C . LYS B 1 381 ? -41.489 -34.150 30.259 1.00 24.62 381 LYS B C 1
ATOM 5507 O O . LYS B 1 381 ? -40.823 -34.967 30.908 1.00 24.62 381 LYS B O 1
ATOM 5513 N N . CYS B 1 382 ? -41.107 -33.717 29.056 1.00 29.16 382 CYS B N 1
ATOM 5514 C CA . CYS B 1 382 ? -39.877 -34.164 28.421 1.00 25.75 382 CYS B CA 1
ATOM 5515 C C . CYS B 1 382 ? -38.769 -33.123 28.453 1.00 22.43 382 CYS B C 1
ATOM 5516 O O . CYS B 1 382 ? -37.608 -33.475 28.213 1.00 22.27 382 CYS B O 1
ATOM 5519 N N . VAL B 1 383 ? -39.101 -31.858 28.725 1.00 22.05 383 VAL B N 1
ATOM 5520 C CA . VAL B 1 383 ? -38.089 -30.807 28.750 1.00 18.66 383 VAL B CA 1
ATOM 5521 C C . VAL B 1 383 ? -37.026 -31.155 29.780 1.00 18.01 383 VAL B C 1
ATOM 5522 O O . VAL B 1 383 ? -37.334 -31.540 30.915 1.00 20.82 383 VAL B O 1
ATOM 5526 N N . GLY B 1 384 ? -35.764 -31.038 29.382 1.00 14.39 384 GLY B N 1
ATOM 5527 C CA . GLY B 1 384 ? -34.675 -31.297 30.295 1.00 16.86 384 GLY B CA 1
ATOM 5528 C C . GLY B 1 384 ? -34.503 -32.741 30.710 1.00 19.68 384 GLY B C 1
ATOM 5529 O O . GLY B 1 384 ? -33.761 -33.010 31.659 1.00 17.38 384 GLY B O 1
ATOM 5530 N N . LYS B 1 385 ? -35.161 -33.681 30.037 1.00 18.57 385 LYS B N 1
ATOM 5531 C CA . LYS B 1 385 ? -34.901 -35.088 30.294 1.00 15.50 385 LYS B CA 1
ATOM 5532 C C . LYS B 1 385 ? -33.689 -35.551 29.494 1.00 23.31 385 LYS B C 1
ATOM 5533 O O . LYS B 1 385 ? -33.349 -34.980 28.457 1.00 20.51 385 LYS B O 1
ATOM 5539 N N . SER B 1 386 ? -33.032 -36.592 29.990 1.00 18.53 386 SER B N 1
ATOM 5540 C CA . SER B 1 386 ? -31.829 -37.094 29.344 1.00 20.13 386 SER B CA 1
ATOM 5541 C C . SER B 1 386 ? -32.170 -37.870 28.074 1.00 18.97 386 SER B C 1
ATOM 5542 O O . SER B 1 386 ? -33.289 -38.359 27.890 1.00 20.99 386 SER B O 1
ATOM 5545 N N . ALA B 1 387 ? -31.179 -37.971 27.183 1.00 17.42 387 ALA B N 1
ATOM 5546 C CA . ALA B 1 387 ? -31.340 -38.803 25.993 1.00 18.13 387 ALA B CA 1
ATOM 5547 C C . ALA B 1 387 ? -31.659 -40.242 26.376 1.00 20.22 387 ALA B C 1
ATOM 5548 O O . ALA B 1 387 ? -32.523 -40.880 25.760 1.00 21.48 387 ALA B O 1
ATOM 5550 N N . VAL B 1 388 ? -30.965 -40.767 27.390 1.00 17.84 388 VAL B N 1
ATOM 5551 C CA . VAL B 1 388 ? -31.246 -42.112 27.895 1.00 25.97 388 VAL B CA 1
ATOM 5552 C C . VAL B 1 388 ? -32.714 -42.240 28.285 1.00 25.83 388 VAL B C 1
ATOM 5553 O O . VAL B 1 388 ? -33.404 -43.184 27.881 1.00 24.75 388 VAL B O 1
ATOM 5557 N N . TRP B 1 389 ? -33.214 -41.280 29.068 1.00 23.21 389 TRP B N 1
ATOM 5558 C CA . TRP B 1 389 ? -34.610 -41.315 29.499 1.00 22.71 389 TRP B CA 1
ATOM 5559 C C . TRP B 1 389 ? -35.558 -41.215 28.311 1.00 26.78 389 TRP B C 1
ATOM 5560 O O . TRP B 1 389 ? -36.523 -41.980 28.205 1.00 26.12 389 TRP B O 1
ATOM 5571 N N . LEU B 1 390 ? -35.304 -40.267 27.408 1.00 22.26 390 LEU B N 1
ATOM 5572 C CA . LEU B 1 390 ? -36.184 -40.095 26.258 1.00 22.34 390 LEU B CA 1
ATOM 5573 C C . LEU B 1 390 ? -36.213 -41.345 25.390 1.00 23.02 390 LEU B C 1
ATOM 5574 O O . LEU B 1 390 ? -37.276 -41.742 24.898 1.00 26.94 390 LEU B O 1
ATOM 5579 N N . LEU B 1 391 ? -35.058 -41.975 25.184 1.00 21.87 391 LEU B N 1
ATOM 5580 C CA . LEU B 1 391 ? -35.043 -43.198 24.391 1.00 26.28 391 LEU B CA 1
ATOM 5581 C C . LEU B 1 391 ? -35.779 -44.323 25.112 1.00 27.04 391 LEU B C 1
ATOM 5582 O O . LEU B 1 391 ? -36.496 -45.106 24.478 1.00 28.43 391 LEU B O 1
ATOM 5587 N N . SER B 1 392 ? -35.641 -44.399 26.441 1.00 33.45 392 SER B N 1
ATOM 5588 C CA . SER B 1 392 ? -36.342 -45.433 27.199 1.00 32.44 392 SER B CA 1
ATOM 5589 C C . SER B 1 392 ? -37.853 -45.299 27.067 1.00 33.28 392 SER B C 1
ATOM 5590 O O . SER B 1 392 ? -38.570 -46.305 27.115 1.00 35.89 392 SER B O 1
ATOM 5593 N N . GLN B 1 393 ? -38.356 -44.074 26.886 1.00 29.71 393 GLN B N 1
ATOM 5594 C CA . GLN B 1 393 ? -39.796 -43.873 26.773 1.00 30.65 393 GLN B CA 1
ATOM 5595 C C . GLN B 1 393 ? -40.363 -44.357 25.443 1.00 35.19 393 GLN B C 1
ATOM 5596 O O . GLN B 1 393 ? -41.584 -44.500 25.326 1.00 35.13 393 GLN B O 1
ATOM 5602 N N . ILE B 1 394 ? -39.525 -44.598 24.436 1.00 33.50 394 ILE B N 1
ATOM 5603 C CA . ILE B 1 394 ? -40.027 -45.167 23.190 1.00 33.79 394 ILE B CA 1
ATOM 5604 C C . ILE B 1 394 ? -39.465 -46.571 23.016 1.00 31.89 394 ILE B C 1
ATOM 5605 O O . ILE B 1 394 ? -39.326 -47.062 21.890 1.00 31.39 394 ILE B O 1
ATOM 5610 N N . GLY B 1 395 ? -39.135 -47.221 24.130 1.00 30.73 395 GLY B N 1
ATOM 5611 C CA . GLY B 1 395 ? -38.754 -48.618 24.105 1.00 33.99 395 GLY B CA 1
ATOM 5612 C C . GLY B 1 395 ? -37.331 -48.904 23.694 1.00 39.34 395 GLY B C 1
ATOM 5613 O O . GLY B 1 395 ? -37.024 -50.044 23.334 1.00 36.35 395 GLY B O 1
ATOM 5614 N N . ILE B 1 396 ? -36.445 -47.914 23.745 1.00 33.81 396 ILE B N 1
ATOM 5615 C CA . ILE B 1 396 ? -35.059 -48.076 23.323 1.00 29.32 396 ILE B CA 1
ATOM 5616 C C . ILE B 1 396 ? -34.167 -47.943 24.546 1.00 29.48 396 ILE B C 1
ATOM 5617 O O . ILE B 1 396 ? -34.212 -46.927 25.251 1.00 29.29 396 ILE B O 1
ATOM 5622 N N . SER B 1 397 ? -33.351 -48.963 24.791 1.00 31.63 397 SER B N 1
ATOM 5623 C CA . SER B 1 397 ? -32.485 -49.031 25.960 1.00 29.76 397 SER B CA 1
ATOM 5624 C C . SER B 1 397 ? -31.043 -48.802 25.527 1.00 37.01 397 SER B C 1
ATOM 5625 O O . SER B 1 397 ? -30.502 -49.572 24.725 1.00 37.04 397 SER B O 1
ATOM 5628 N N . VAL B 1 398 ? -30.427 -47.740 26.053 1.00 33.18 398 VAL B N 1
ATOM 5629 C CA . VAL B 1 398 ? -29.037 -47.410 25.772 1.00 32.15 398 VAL B CA 1
ATOM 5630 C C . VAL B 1 398 ? -28.343 -47.101 27.090 1.00 29.41 398 VAL B C 1
ATOM 5631 O O . VAL B 1 398 ? -28.981 -46.802 28.101 1.00 33.40 398 VAL B O 1
ATOM 5635 N N . ASP B 1 399 ? -27.014 -47.167 27.067 1.00 35.10 399 ASP B N 1
ATOM 5636 C CA . ASP B 1 399 ? -26.228 -46.936 28.270 1.00 31.96 399 ASP B CA 1
ATOM 5637 C C . ASP B 1 399 ? -25.992 -45.441 28.480 1.00 33.42 399 ASP B C 1
ATOM 5638 O O . ASP B 1 399 ? -26.465 -44.591 27.720 1.00 32.76 399 ASP B O 1
ATOM 5643 N N . ALA B 1 400 ? -25.235 -45.118 29.528 1.00 27.75 400 ALA B N 1
ATOM 5644 C CA . ALA B 1 400 ? -25.008 -43.731 29.911 1.00 30.62 400 ALA B CA 1
ATOM 5645 C C . ALA B 1 400 ? -24.119 -42.976 28.933 1.00 29.93 400 ALA B C 1
ATOM 5646 O O . ALA B 1 400 ? -24.064 -41.746 29.009 1.00 29.37 400 ALA B O 1
ATOM 5648 N N . SER B 1 401 ? -23.422 -43.667 28.029 1.00 29.22 401 SER B N 1
ATOM 5649 C CA . SER B 1 401 ? -22.569 -42.966 27.079 1.00 27.70 401 SER B CA 1
ATOM 5650 C C . SER B 1 401 ? -23.375 -42.204 26.039 1.00 23.38 401 SER B C 1
ATOM 5651 O O . SER B 1 401 ? -22.821 -41.331 25.367 1.00 25.50 401 SER B O 1
ATOM 5654 N N . ILE B 1 402 ? -24.658 -42.517 25.884 1.00 19.82 402 ILE B N 1
ATOM 5655 C CA . ILE B 1 402 ? -25.503 -41.802 24.938 1.00 19.29 402 ILE B CA 1
ATOM 5656 C C . ILE B 1 402 ? -25.913 -40.479 25.567 1.00 24.04 402 ILE B C 1
ATOM 5657 O O . ILE B 1 402 ? -26.491 -40.450 26.658 1.00 20.17 402 ILE B O 1
ATOM 5662 N N . LYS B 1 403 ? -25.601 -39.381 24.886 1.00 20.41 403 LYS B N 1
ATOM 5663 C CA . LYS B 1 403 ? -25.839 -38.046 25.414 1.00 19.30 403 LYS B CA 1
ATOM 5664 C C . LYS B 1 403 ? -26.858 -37.248 24.622 1.00 17.95 403 LYS B C 1
ATOM 5665 O O . LYS B 1 403 ? -27.535 -36.394 25.203 1.00 17.09 403 LYS B O 1
ATOM 5671 N N . ILE B 1 404 ? -26.989 -37.491 23.318 1.00 15.97 404 ILE B N 1
ATOM 5672 C CA . ILE B 1 404 ? -27.990 -36.811 22.509 1.00 17.23 404 ILE B CA 1
ATOM 5673 C C . ILE B 1 404 ? -28.650 -37.818 21.580 1.00 15.31 404 ILE B C 1
ATOM 5674 O O . ILE B 1 404 ? -28.135 -38.912 21.336 1.00 16.95 404 ILE B O 1
ATOM 5679 N N . ILE B 1 405 ? -29.806 -37.424 21.060 1.00 16.29 405 ILE B N 1
ATOM 5680 C CA . ILE B 1 405 ? -30.519 -38.171 20.035 1.00 17.94 405 ILE B CA 1
ATOM 5681 C C . ILE B 1 405 ? -30.384 -37.393 18.732 1.00 16.69 405 ILE B C 1
ATOM 5682 O O . ILE B 1 405 ? -30.823 -36.241 18.636 1.00 15.48 405 ILE B O 1
ATOM 5687 N N . LEU B 1 406 ? -29.774 -38.020 17.735 1.00 19.06 406 LEU B N 1
ATOM 5688 C CA . LEU B 1 406 ? -29.404 -37.363 16.491 1.00 15.70 406 LEU B CA 1
ATOM 5689 C C . LEU B 1 406 ? -30.233 -37.918 15.341 1.00 17.15 406 LEU B C 1
ATOM 5690 O O . LEU B 1 406 ? -30.476 -39.126 15.266 1.00 20.89 406 LEU B O 1
ATOM 5695 N N . MET B 1 407 ? -30.674 -37.035 14.450 1.00 19.00 407 MET B N 1
ATOM 5696 C CA . MET B 1 407 ? -31.399 -37.466 13.263 1.00 24.18 407 MET B CA 1
ATOM 5697 C C . MET B 1 407 ? -31.184 -36.451 12.149 1.00 23.20 407 MET B C 1
ATOM 5698 O O . MET B 1 407 ? -31.186 -35.243 12.395 1.00 26.00 407 MET B O 1
ATOM 5703 N N . GLU B 1 408 ? -30.981 -36.944 10.930 1.00 20.32 408 GLU B N 1
ATOM 5704 C CA . GLU B 1 408 ? -30.893 -36.073 9.766 1.00 18.90 408 GLU B CA 1
ATOM 5705 C C . GLU B 1 408 ? -32.282 -35.940 9.159 1.00 21.59 408 GLU B C 1
ATOM 5706 O O . GLU B 1 408 ? -32.912 -36.943 8.806 1.00 23.69 408 GLU B O 1
ATOM 5712 N N . VAL B 1 409 ? -32.754 -34.705 9.041 1.00 19.60 409 VAL B N 1
ATOM 5713 C CA . VAL B 1 409 ? -34.141 -34.417 8.680 1.00 20.62 409 VAL B CA 1
ATOM 5714 C C . VAL B 1 409 ? -34.174 -33.168 7.817 1.00 24.66 409 VAL B C 1
ATOM 5715 O O . VAL B 1 409 ? -33.197 -32.408 7.758 1.00 26.22 409 VAL B O 1
ATOM 5719 N N . PRO B 1 410 ? -35.286 -32.934 7.120 1.00 27.42 410 PRO B N 1
ATOM 5720 C CA . PRO B 1 410 ? -35.450 -31.660 6.413 1.00 26.48 410 PRO B CA 1
ATOM 5721 C C . PRO B 1 410 ? -35.615 -30.504 7.388 1.00 23.41 410 PRO B C 1
ATOM 5722 O O . PRO B 1 410 ? -35.927 -30.683 8.567 1.00 22.88 410 PRO B O 1
ATOM 5726 N N . ARG B 1 411 ? -35.405 -29.294 6.865 1.00 24.60 411 ARG B N 1
ATOM 5727 C CA . ARG B 1 411 ? -35.444 -28.098 7.697 1.00 22.58 411 ARG B CA 1
ATOM 5728 C C . ARG B 1 411 ? -36.821 -27.844 8.295 1.00 26.48 411 ARG B C 1
ATOM 5729 O O . ARG B 1 411 ? -36.919 -27.184 9.335 1.00 26.34 411 ARG B O 1
ATOM 5737 N N . GLU B 1 412 ? -37.883 -28.342 7.664 1.00 28.59 412 GLU B N 1
ATOM 5738 C CA . GLU B 1 412 ? -39.236 -28.112 8.151 1.00 26.61 412 GLU B CA 1
ATOM 5739 C C . GLU B 1 412 ? -39.586 -28.972 9.356 1.00 25.66 412 GLU B C 1
ATOM 5740 O O . GLU B 1 412 ? -40.605 -28.708 10.004 1.00 25.50 412 GLU B O 1
ATOM 5746 N N . HIS B 1 413 ? -38.773 -29.976 9.667 1.00 25.01 413 HIS B N 1
ATOM 5747 C CA . HIS B 1 413 ? -39.101 -30.907 10.736 1.00 23.72 413 HIS B CA 1
ATOM 5748 C C . HIS B 1 413 ? -39.296 -30.154 12.049 1.00 28.07 413 HIS B C 1
ATOM 5749 O O . HIS B 1 413 ? -38.593 -29.170 12.311 1.00 26.27 413 HIS B O 1
ATOM 5756 N N . PRO B 1 414 ? -40.246 -30.576 12.889 1.00 26.29 414 PRO B N 1
ATOM 5757 C CA . PRO B 1 414 ? -40.501 -29.832 14.135 1.00 24.90 414 PRO B CA 1
ATOM 5758 C C . PRO B 1 414 ? -39.320 -29.808 15.088 1.00 23.98 414 PRO B C 1
ATOM 5759 O O . PRO B 1 414 ? -39.197 -28.860 15.873 1.00 23.38 414 PRO B O 1
ATOM 5763 N N . PHE B 1 415 ? -38.448 -30.819 15.057 1.00 21.85 415 PHE B N 1
ATOM 5764 C CA . PHE B 1 415 ? -37.275 -30.780 15.925 1.00 22.81 415 PHE B CA 1
ATOM 5765 C C . PHE B 1 415 ? -36.348 -29.636 15.541 1.00 22.46 415 PHE B C 1
ATOM 5766 O O . PHE B 1 415 ? -35.645 -29.093 16.400 1.00 19.59 415 PHE B O 1
ATOM 5774 N N . VAL B 1 416 ? -36.336 -29.262 14.260 1.00 20.30 416 VAL B N 1
ATOM 5775 C CA . VAL B 1 416 ? -35.564 -28.110 13.807 1.00 19.26 416 VAL B CA 1
ATOM 5776 C C . VAL B 1 416 ? -36.257 -26.814 14.198 1.00 18.97 416 VAL B C 1
ATOM 5777 O O . VAL B 1 416 ? -35.638 -25.905 14.761 1.00 20.51 416 VAL B O 1
ATOM 5781 N N . GLN B 1 417 ? -37.557 -26.721 13.915 1.00 23.26 417 GLN B N 1
ATOM 5782 C CA . GLN B 1 417 ? -38.281 -25.462 14.057 1.00 25.85 417 GLN B CA 1
ATOM 5783 C C . GLN B 1 417 ? -38.568 -25.113 15.513 1.00 25.60 417 GLN B C 1
ATOM 5784 O O . GLN B 1 417 ? -38.617 -23.929 15.861 1.00 25.88 417 GLN B O 1
ATOM 5790 N N . GLU B 1 418 ? -38.770 -26.109 16.367 1.00 23.86 418 GLU B N 1
ATOM 5791 C CA . GLU B 1 418 ? -39.147 -25.859 17.749 1.00 23.46 418 GLU B CA 1
ATOM 5792 C C . GLU B 1 418 ? -37.920 -25.834 18.654 1.00 22.09 418 GLU B C 1
ATOM 5793 O O . GLU B 1 418 ? -36.943 -26.552 18.435 1.00 23.29 418 GLU B O 1
ATOM 5799 N N . GLU B 1 419 ? -37.988 -24.992 19.683 1.00 23.11 419 GLU B N 1
ATOM 5800 C CA . GLU B 1 419 ? -36.986 -24.953 20.745 1.00 19.70 419 GLU B CA 1
ATOM 5801 C C . GLU B 1 419 ? -37.384 -26.007 21.771 1.00 18.57 419 GLU B C 1
ATOM 5802 O O . GLU B 1 419 ? -38.172 -25.757 22.685 1.00 26.21 419 GLU B O 1
ATOM 5808 N N . LEU B 1 420 ? -36.839 -27.214 21.612 1.00 21.62 420 LEU B N 1
ATOM 5809 C CA . LEU B 1 420 ? -37.311 -28.349 22.399 1.00 23.99 420 LEU B CA 1
ATOM 5810 C C . LEU B 1 420 ? -36.824 -28.312 23.841 1.00 24.21 420 LEU B C 1
ATOM 5811 O O . LEU B 1 420 ? -37.535 -28.789 24.735 1.00 20.76 420 LEU B O 1
ATOM 5816 N N . MET B 1 421 ? -35.628 -27.773 24.085 1.00 18.99 421 MET B N 1
ATOM 5817 C CA . MET B 1 421 ? -34.980 -27.857 25.395 1.00 16.63 421 MET B CA 1
ATOM 5818 C C . MET B 1 421 ? -34.895 -29.312 25.858 1.00 20.97 421 MET B C 1
ATOM 5819 O O . MET B 1 421 ? -35.209 -29.663 27.002 1.00 21.12 421 MET B O 1
ATOM 5824 N N . MET B 1 422 ? -34.473 -30.165 24.929 1.00 18.04 422 MET B N 1
ATOM 5825 C CA . MET B 1 422 ? -34.209 -31.582 25.124 1.00 17.91 422 MET B CA 1
ATOM 5826 C C . MET B 1 422 ? -32.982 -31.948 24.307 1.00 16.96 422 MET B C 1
ATOM 5827 O O . MET B 1 422 ? -32.735 -31.342 23.258 1.00 16.63 422 MET B O 1
ATOM 5832 N N . PRO B 1 423 ? -32.197 -32.926 24.755 1.00 20.16 423 PRO B N 1
ATOM 5833 C CA . PRO B 1 423 ? -30.994 -33.332 24.005 1.00 16.85 423 PRO B CA 1
ATOM 5834 C C . PRO B 1 423 ? -31.350 -34.123 22.750 1.00 15.82 423 PRO B C 1
ATOM 5835 O O . PRO B 1 423 ? -30.896 -35.246 22.530 1.00 17.15 423 PRO B O 1
ATOM 5839 N N . ILE B 1 424 ? -32.214 -33.523 21.938 1.00 18.91 424 ILE B N 1
ATOM 5840 C CA . ILE B 1 424 ? -32.639 -34.036 20.643 1.00 16.97 424 ILE B CA 1
ATOM 5841 C C . ILE B 1 424 ? -32.118 -33.049 19.614 1.00 21.69 424 ILE B C 1
ATOM 5842 O O . ILE B 1 424 ? -32.492 -31.869 19.640 1.00 19.31 424 ILE B O 1
ATOM 5847 N N . LEU B 1 425 ? -31.238 -33.513 18.732 1.00 17.12 425 LEU B N 1
ATOM 5848 C CA . LEU B 1 425 ? -30.488 -32.616 17.858 1.00 18.22 425 LEU B CA 1
ATOM 5849 C C . LEU B 1 425 ? -30.662 -33.031 16.405 1.00 16.85 425 LEU B C 1
ATOM 5850 O O . LEU B 1 425 ? -29.989 -33.967 15.934 1.00 17.59 425 LEU B O 1
ATOM 5855 N N . PRO B 1 426 ? -31.542 -32.366 15.668 1.00 18.09 426 PRO B N 1
ATOM 5856 C CA . PRO B 1 426 ? -31.667 -32.639 14.239 1.00 18.95 426 PRO B CA 1
ATOM 5857 C C . PRO B 1 426 ? -30.518 -32.018 13.462 1.00 22.52 426 PRO B C 1
ATOM 5858 O O . PRO B 1 426 ? -29.952 -30.990 13.846 1.00 17.18 426 PRO B O 1
ATOM 5862 N N . LEU B 1 427 ? -30.172 -32.669 12.357 1.00 17.84 427 LEU B N 1
ATOM 5863 C CA . LEU B 1 427 ? -29.164 -32.170 11.433 1.00 14.78 427 LEU B CA 1
ATOM 5864 C C . LEU B 1 427 ? -29.813 -31.951 10.078 1.00 19.20 427 LEU B C 1
ATOM 5865 O O . LEU B 1 427 ? -30.488 -32.845 9.559 1.00 19.67 427 LEU B O 1
ATOM 5870 N N . VAL B 1 428 ? -29.612 -30.765 9.515 1.00 18.14 428 VAL B N 1
ATOM 5871 C CA . VAL B 1 428 ? -30.024 -30.447 8.155 1.00 16.99 428 VAL B CA 1
ATOM 5872 C C . VAL B 1 428 ? -28.768 -30.353 7.302 1.00 22.65 428 VAL B C 1
ATOM 5873 O O . VAL B 1 428 ? -27.811 -29.658 7.664 1.00 22.02 428 VAL B O 1
ATOM 5877 N N . ARG B 1 429 ? -28.766 -31.066 6.183 1.00 22.02 429 ARG B N 1
ATOM 5878 C CA . ARG B 1 429 ? -27.644 -31.064 5.259 1.00 21.28 429 ARG B CA 1
ATOM 5879 C C . ARG B 1 429 ? -27.888 -30.003 4.195 1.00 22.05 429 ARG B C 1
ATOM 5880 O O . ARG B 1 429 ? -28.980 -29.934 3.620 1.00 20.43 429 ARG B O 1
ATOM 5888 N N . VAL B 1 430 ? -26.881 -29.164 3.951 1.00 20.50 430 VAL B N 1
ATOM 5889 C CA . VAL B 1 430 ? -26.958 -28.137 2.921 1.00 19.72 430 VAL B CA 1
ATOM 5890 C C . VAL B 1 430 ? -25.717 -28.245 2.046 1.00 16.81 430 VAL B C 1
ATOM 5891 O O . VAL B 1 430 ? -24.720 -28.871 2.415 1.00 20.74 430 VAL B O 1
ATOM 5895 N N . GLU B 1 431 ? -25.786 -27.625 0.866 1.00 21.68 431 GLU B N 1
ATOM 5896 C CA . GLU B 1 431 ? -24.712 -27.810 -0.107 1.00 24.37 431 GLU B CA 1
ATOM 5897 C C . GLU B 1 431 ? -23.463 -27.018 0.263 1.00 19.95 431 GLU B C 1
ATOM 5898 O O . GLU B 1 431 ? -22.348 -27.547 0.202 1.00 24.42 431 GLU B O 1
ATOM 5904 N N . THR B 1 432 ? -23.624 -25.749 0.639 1.00 19.91 432 THR B N 1
ATOM 5905 C CA . THR B 1 432 ? -22.492 -24.854 0.848 1.00 21.78 432 THR B CA 1
ATOM 5906 C C . THR B 1 432 ? -22.605 -24.160 2.200 1.00 18.16 432 THR B C 1
ATOM 5907 O O . THR B 1 432 ? -23.664 -24.153 2.833 1.00 17.18 432 THR B O 1
ATOM 5911 N N . VAL B 1 433 ? -21.494 -23.549 2.619 1.00 16.35 433 VAL B N 1
ATOM 5912 C CA . VAL B 1 433 ? -21.491 -22.783 3.863 1.00 17.74 433 VAL B CA 1
ATOM 5913 C C . VAL B 1 433 ? -22.401 -21.567 3.753 1.00 18.27 433 VAL B C 1
ATOM 5914 O O . VAL B 1 433 ? -23.025 -21.154 4.739 1.00 16.12 433 VAL B O 1
ATOM 5918 N N . ASP B 1 434 ? -22.501 -20.972 2.563 1.00 18.40 434 ASP B N 1
ATOM 5919 C CA . ASP B 1 434 ? -23.402 -19.839 2.398 1.00 18.74 434 ASP B CA 1
ATOM 5920 C C . ASP B 1 434 ? -24.857 -20.275 2.526 1.00 18.00 434 ASP B C 1
ATOM 5921 O O . ASP B 1 434 ? -25.683 -19.541 3.077 1.00 17.20 434 ASP B O 1
ATOM 5926 N N . ASP B 1 435 ? -25.190 -21.466 2.024 1.00 14.57 435 ASP B N 1
ATOM 5927 C CA . ASP B 1 435 ? -26.514 -22.019 2.280 1.00 18.89 435 ASP B CA 1
ATOM 5928 C C . ASP B 1 435 ? -26.713 -22.269 3.769 1.00 16.68 435 ASP B C 1
ATOM 5929 O O . ASP B 1 435 ? -27.784 -21.987 4.318 1.00 21.04 435 ASP B O 1
ATOM 5934 N N . ALA B 1 436 ? -25.684 -22.800 4.435 1.00 18.75 436 ALA B N 1
ATOM 5935 C CA . ALA B 1 436 ? -25.785 -23.100 5.859 1.00 15.85 436 ALA B CA 1
ATOM 5936 C C . ALA B 1 436 ? -26.037 -21.838 6.666 1.00 16.77 436 ALA B C 1
ATOM 5937 O O . ALA B 1 436 ? -26.879 -21.826 7.572 1.00 17.70 436 ALA B O 1
ATOM 5939 N N . ILE B 1 437 ? -25.322 -20.760 6.337 1.00 16.47 437 ILE B N 1
ATOM 5940 C CA . ILE B 1 437 ? -25.517 -19.488 7.024 1.00 15.03 437 ILE B CA 1
ATOM 5941 C C . ILE B 1 437 ? -26.935 -18.981 6.803 1.00 17.96 437 ILE B C 1
ATOM 5942 O O . ILE B 1 437 ? -27.630 -18.590 7.750 1.00 15.60 437 ILE B O 1
ATOM 5947 N N . ASP B 1 438 ? -27.388 -18.986 5.545 1.00 17.85 438 ASP B N 1
ATOM 5948 C CA . ASP B 1 438 ? -28.746 -18.539 5.243 1.00 20.46 438 ASP B CA 1
ATOM 5949 C C . ASP B 1 438 ? -29.779 -19.360 6.006 1.00 17.79 438 ASP B C 1
ATOM 5950 O O . ASP B 1 438 ? -30.718 -18.808 6.590 1.00 17.88 438 ASP B O 1
ATOM 5955 N N . LEU B 1 439 ? -29.625 -20.685 6.016 1.00 18.17 439 LEU B N 1
ATOM 5956 C CA . LEU B 1 439 ? -30.599 -21.504 6.732 1.00 20.06 439 LEU B CA 1
ATOM 5957 C C . LEU B 1 439 ? -30.532 -21.257 8.234 1.00 17.26 439 LEU B C 1
ATOM 5958 O O . LEU B 1 439 ? -31.568 -21.243 8.910 1.00 16.51 439 LEU B O 1
ATOM 5963 N N . ALA B 1 440 ? -29.326 -21.045 8.774 1.00 17.08 440 ALA B N 1
ATOM 5964 C CA . ALA B 1 440 ? -29.195 -20.791 10.209 1.00 17.97 440 ALA B CA 1
ATOM 5965 C C . ALA B 1 440 ? -29.920 -19.517 10.616 1.00 17.15 440 ALA B C 1
ATOM 5966 O O . ALA B 1 440 ? -30.601 -19.485 11.649 1.00 16.35 440 ALA B O 1
ATOM 5968 N N . ILE B 1 441 ? -29.776 -18.452 9.824 1.00 15.20 441 ILE B N 1
ATOM 5969 C CA . ILE B 1 441 ? -30.521 -17.224 10.090 1.00 19.09 441 ILE B CA 1
ATOM 5970 C C . ILE B 1 441 ? -32.019 -17.508 10.090 1.00 18.99 441 ILE B C 1
ATOM 5971 O O . ILE B 1 441 ? -32.751 -17.089 10.992 1.00 19.22 441 ILE B O 1
ATOM 5976 N N . GLU B 1 442 ? -32.489 -18.247 9.082 1.00 18.51 442 GLU B N 1
ATOM 5977 C CA . GLU B 1 442 ? -33.915 -18.526 8.961 1.00 20.13 442 GLU B CA 1
ATOM 5978 C C . GLU B 1 442 ? -34.436 -19.302 10.166 1.00 20.17 442 GLU B C 1
ATOM 5979 O O . GLU B 1 442 ? -35.418 -18.898 10.800 1.00 17.71 442 GLU B O 1
ATOM 5985 N N . VAL B 1 443 ? -33.779 -20.412 10.513 1.00 19.31 443 VAL B N 1
ATOM 5986 C CA . VAL B 1 443 ? -34.315 -21.257 11.572 1.00 16.99 443 VAL B CA 1
ATOM 5987 C C . VAL B 1 443 ? -34.127 -20.632 12.943 1.00 19.80 443 VAL B C 1
ATOM 5988 O O . VAL B 1 443 ? -34.831 -21.006 13.886 1.00 20.31 443 VAL B O 1
ATOM 5992 N N . GLU B 1 444 ? -33.206 -19.672 13.084 1.00 21.03 444 GLU B N 1
ATOM 5993 C CA . GLU B 1 444 ? -33.067 -18.965 14.350 1.00 20.42 444 GLU B CA 1
ATOM 5994 C C . GLU B 1 444 ? -34.279 -18.091 14.660 1.00 21.32 444 GLU B C 1
ATOM 5995 O O . GLU B 1 444 ? -34.429 -17.649 15.807 1.00 20.39 444 GLU B O 1
ATOM 6001 N N . HIS B 1 445 ? -35.142 -17.843 13.669 1.00 22.20 445 HIS B N 1
ATOM 6002 C CA . HIS B 1 445 ? -36.457 -17.221 13.842 1.00 21.64 445 HIS B CA 1
ATOM 6003 C C . HIS B 1 445 ? -36.382 -15.768 14.292 1.00 25.21 445 HIS B C 1
ATOM 6004 O O . HIS B 1 445 ? -37.325 -15.272 14.913 1.00 18.38 445 HIS B O 1
ATOM 6011 N N . ASP B 1 446 ? -35.284 -15.073 13.993 1.00 22.33 446 ASP B N 1
ATOM 6012 C CA . ASP B 1 446 ? -35.087 -13.691 14.430 1.00 23.14 446 ASP B CA 1
ATOM 6013 C C . ASP B 1 446 ? -35.231 -13.554 15.945 1.00 20.99 446 ASP B C 1
ATOM 6014 O O . ASP B 1 446 ? -35.593 -12.494 16.459 1.00 19.89 446 ASP B O 1
ATOM 6019 N N . ASN B 1 447 ? -34.967 -14.634 16.682 1.00 18.17 447 ASN B N 1
ATOM 6020 C CA . ASN B 1 447 ? -34.763 -14.481 18.118 1.00 17.48 447 ASN B CA 1
ATOM 6021 C C . ASN B 1 447 ? -33.514 -13.665 18.412 1.00 17.75 447 ASN B C 1
ATOM 6022 O O . ASN B 1 447 ? -33.438 -13.035 19.473 1.00 22.89 447 ASN B O 1
ATOM 6027 N N . ARG B 1 448 ? -32.555 -13.666 17.481 1.00 16.58 448 ARG B N 1
ATOM 6028 C CA . ARG B 1 448 ? -31.249 -13.034 17.637 1.00 18.96 448 ARG B CA 1
ATOM 6029 C C . ARG B 1 448 ? -30.671 -13.362 19.008 1.00 17.80 448 ARG B C 1
ATOM 6030 O O . ARG B 1 448 ? -30.141 -12.486 19.698 1.00 20.98 448 ARG B O 1
ATOM 6038 N N . HIS B 1 449 ? -30.777 -14.628 19.413 1.00 14.09 449 HIS B N 1
ATOM 6039 C CA . HIS B 1 449 ? -30.327 -15.030 20.739 1.00 17.96 449 HIS B CA 1
ATOM 6040 C C . HIS B 1 449 ? -28.914 -15.595 20.661 1.00 13.26 449 HIS B C 1
ATOM 6041 O O . HIS B 1 449 ? -27.945 -14.902 20.989 1.00 13.03 449 HIS B O 1
ATOM 6048 N N . THR B 1 450 ? -28.786 -16.840 20.206 1.00 12.27 450 THR B N 1
ATOM 6049 C CA . THR B 1 450 ? -27.510 -17.541 20.203 1.00 11.37 450 THR B CA 1
ATOM 6050 C C . THR B 1 450 ? -27.353 -18.321 18.908 1.00 12.42 450 THR B C 1
ATOM 6051 O O . THR B 1 450 ? -28.317 -18.906 18.405 1.00 11.98 450 THR B O 1
ATOM 6055 N N . ALA B 1 451 ? -26.136 -18.324 18.374 1.00 11.36 451 ALA B N 1
ATOM 6056 C CA . ALA B 1 451 ? -25.792 -19.182 17.253 1.00 11.51 451 ALA B CA 1
ATOM 6057 C C . ALA B 1 451 ? -24.343 -19.606 17.412 1.00 11.91 451 ALA B C 1
ATOM 6058 O O . ALA B 1 451 ? -23.547 -18.931 18.071 1.00 11.97 451 ALA B O 1
ATOM 6060 N N . ILE B 1 452 ? -24.011 -20.741 16.800 1.00 11.53 452 ILE B N 1
ATOM 6061 C CA . ILE B 1 452 ? -22.695 -21.353 16.911 1.00 9.63 452 ILE B CA 1
ATOM 6062 C C . ILE B 1 452 ? -22.218 -21.695 15.508 1.00 11.48 452 ILE B C 1
ATOM 6063 O O . ILE B 1 452 ? -23.015 -22.046 14.631 1.00 12.04 452 ILE B O 1
ATOM 6068 N N . MET B 1 453 ? -20.908 -21.590 15.292 1.00 10.99 453 MET B N 1
ATOM 6069 C CA . MET B 1 453 ? -20.334 -22.006 14.022 1.00 10.49 453 MET B CA 1
ATOM 6070 C C . MET B 1 453 ? -19.017 -22.717 14.260 1.00 14.01 453 MET B C 1
ATOM 6071 O O . MET B 1 453 ? -18.168 -22.235 15.015 1.00 12.85 453 MET B O 1
ATOM 6076 N N . HIS B 1 454 ? -18.840 -23.852 13.595 1.00 11.17 454 HIS B N 1
ATOM 6077 C CA . HIS B 1 454 ? -17.547 -24.512 13.535 1.00 10.98 454 HIS B CA 1
ATOM 6078 C C . HIS B 1 454 ? -16.990 -24.328 12.131 1.00 10.75 454 HIS B C 1
ATOM 6079 O O . HIS B 1 454 ? -17.565 -24.822 11.156 1.00 11.97 454 HIS B O 1
ATOM 6086 N N . SER B 1 455 ? -15.891 -23.590 12.042 1.00 10.55 455 SER B N 1
ATOM 6087 C CA . SER B 1 455 ? -15.242 -23.187 10.807 1.00 11.59 455 SER B CA 1
ATOM 6088 C C . SER B 1 455 ? -13.923 -22.545 11.192 1.00 13.01 455 SER B C 1
ATOM 6089 O O . SER B 1 455 ? -13.853 -21.836 12.202 1.00 13.64 455 SER B O 1
ATOM 6092 N N . THR B 1 456 ? -12.880 -22.805 10.409 1.00 12.30 456 THR B N 1
ATOM 6093 C CA . THR B 1 456 ? -11.615 -22.112 10.605 1.00 13.03 456 THR B CA 1
ATOM 6094 C C . THR B 1 456 ? -11.426 -20.956 9.630 1.00 12.78 456 THR B C 1
ATOM 6095 O O . THR B 1 456 ? -10.441 -20.223 9.744 1.00 14.02 456 THR B O 1
ATOM 6099 N N . ASP B 1 457 ? -12.363 -20.754 8.708 1.00 13.17 457 ASP B N 1
ATOM 6100 C CA . ASP B 1 457 ? -12.255 -19.696 7.707 1.00 12.88 457 ASP B CA 1
ATOM 6101 C C . ASP B 1 457 ? -12.700 -18.380 8.338 1.00 11.63 457 ASP B C 1
ATOM 6102 O O . ASP B 1 457 ? -13.885 -18.180 8.608 1.00 11.33 457 ASP B O 1
ATOM 6107 N N . VAL B 1 458 ? -11.750 -17.464 8.525 1.00 11.56 458 VAL B N 1
ATOM 6108 C CA . VAL B 1 458 ? -12.039 -16.182 9.162 1.00 14.71 458 VAL B CA 1
ATOM 6109 C C . VAL B 1 458 ? -13.143 -15.425 8.423 1.00 15.36 458 VAL B C 1
ATOM 6110 O O . VAL B 1 458 ? -13.923 -14.689 9.043 1.00 13.86 458 VAL B O 1
ATOM 6114 N N . ARG B 1 459 ? -13.259 -15.622 7.104 1.00 12.11 459 ARG B N 1
ATOM 6115 C CA . ARG B 1 459 ? -14.257 -14.891 6.325 1.00 14.55 459 ARG B CA 1
ATOM 6116 C C . ARG B 1 459 ? -15.661 -15.429 6.570 1.00 14.24 459 ARG B C 1
ATOM 6117 O O . ARG B 1 459 ? -16.627 -14.658 6.634 1.00 13.45 459 ARG B O 1
ATOM 6125 N N . LYS B 1 460 ? -15.799 -16.750 6.691 1.00 11.42 460 LYS B N 1
ATOM 6126 C CA . LYS B 1 460 ? -17.118 -17.329 6.919 1.00 11.77 460 LYS B CA 1
ATOM 6127 C C . LYS B 1 460 ? -17.555 -17.155 8.370 1.00 13.98 460 LYS B C 1
ATOM 6128 O O . LYS B 1 460 ? -18.739 -16.920 8.640 1.00 12.34 460 LYS B O 1
ATOM 6134 N N . LEU B 1 461 ? -16.614 -17.255 9.313 1.00 11.67 461 LEU B N 1
ATOM 6135 C CA . LEU B 1 461 ? -16.926 -16.941 10.706 1.00 12.35 461 LEU B CA 1
ATOM 6136 C C . LEU B 1 461 ? -17.438 -15.515 10.831 1.00 13.85 461 LEU B C 1
ATOM 6137 O O . LEU B 1 461 ? -18.434 -15.254 11.517 1.00 12.81 461 LEU B O 1
ATOM 6142 N N . THR B 1 462 ? -16.762 -14.577 10.164 1.00 9.36 462 THR B N 1
ATOM 6143 C CA . THR B 1 462 ? -17.183 -13.178 10.197 1.00 11.55 462 THR B CA 1
ATOM 6144 C C . THR B 1 462 ? -18.557 -13.009 9.566 1.00 12.17 462 THR B C 1
ATOM 6145 O O . THR B 1 462 ? -19.437 -12.346 10.127 1.00 14.32 462 THR B O 1
ATOM 6149 N N . LYS B 1 463 ? -18.757 -13.610 8.392 1.00 12.75 463 LYS B N 1
ATOM 6150 C CA . LYS B 1 463 ? -20.010 -13.431 7.672 1.00 13.04 463 LYS B CA 1
ATOM 6151 C C . LYS B 1 463 ? -21.189 -13.953 8.483 1.00 9.77 463 LYS B C 1
ATOM 6152 O O . LYS B 1 463 ? -22.220 -13.283 8.607 1.00 14.30 463 LYS B O 1
ATOM 6158 N N . MET B 1 464 ? -21.069 -15.162 9.030 1.00 11.36 464 MET B N 1
ATOM 6159 C CA . MET B 1 464 ? -22.192 -15.696 9.792 1.00 14.05 464 MET B CA 1
ATOM 6160 C C . MET B 1 464 ? -22.438 -14.865 11.040 1.00 10.28 464 MET B C 1
ATOM 6161 O O . MET B 1 464 ? -23.581 -14.505 11.341 1.00 12.83 464 MET B O 1
ATOM 6166 N N . ALA B 1 465 ? -21.371 -14.538 11.773 1.00 11.07 465 ALA B N 1
ATOM 6167 C CA . ALA B 1 465 ? -21.526 -13.762 13.000 1.00 14.55 465 ALA B CA 1
ATOM 6168 C C . ALA B 1 465 ? -22.169 -12.413 12.715 1.00 14.52 465 ALA B C 1
ATOM 6169 O O . ALA B 1 465 ? -23.053 -11.965 13.452 1.00 16.90 465 ALA B O 1
ATOM 6171 N N . LYS B 1 466 ? -21.742 -11.756 11.640 1.00 12.77 466 LYS B N 1
ATOM 6172 C CA . LYS B 1 466 ? -22.277 -10.441 11.321 1.00 15.63 466 LYS B CA 1
ATOM 6173 C C . LYS B 1 466 ? -23.742 -10.522 10.904 1.00 17.08 466 LYS B C 1
ATOM 6174 O O . LYS B 1 466 ? -24.561 -9.693 11.323 1.00 16.67 466 LYS B O 1
ATOM 6180 N N . LEU B 1 467 ? -24.091 -11.512 10.077 1.00 13.01 467 LEU B N 1
ATOM 6181 C CA . LEU B 1 467 ? -25.430 -11.546 9.491 1.00 14.44 467 LEU B CA 1
ATOM 6182 C C . LEU B 1 467 ? -26.478 -11.996 10.499 1.00 17.37 467 LEU B C 1
ATOM 6183 O O . LEU B 1 467 ? -27.612 -11.504 10.483 1.00 18.72 467 LEU B O 1
ATOM 6188 N N . ILE B 1 468 ? -26.134 -12.945 11.371 1.00 13.12 468 ILE B N 1
ATOM 6189 C CA . ILE B 1 468 ? -27.178 -13.533 12.203 1.00 15.99 468 ILE B CA 1
ATOM 6190 C C . ILE B 1 468 ? -27.457 -12.682 13.436 1.00 15.70 468 ILE B C 1
ATOM 6191 O O . ILE B 1 468 ? -28.522 -12.824 14.045 1.00 16.03 468 ILE B O 1
ATOM 6196 N N . GLN B 1 469 ? -26.533 -11.795 13.812 1.00 17.25 469 GLN B N 1
ATOM 6197 C CA . GLN B 1 469 ? -26.830 -10.708 14.744 1.00 15.40 469 GLN B CA 1
ATOM 6198 C C . GLN B 1 469 ? -27.333 -11.228 16.088 1.00 15.22 469 GLN B C 1
ATOM 6199 O O . GLN B 1 469 ? -28.193 -10.619 16.726 1.00 14.60 469 GLN B O 1
ATOM 6205 N N . THR B 1 470 ? -26.794 -12.362 16.525 1.00 13.07 470 THR B N 1
ATOM 6206 C CA . THR B 1 470 ? -27.228 -12.951 17.784 1.00 15.62 470 THR B CA 1
ATOM 6207 C C . THR B 1 470 ? -26.544 -12.275 18.967 1.00 13.45 470 THR B C 1
ATOM 6208 O O . THR B 1 470 ? -25.414 -11.788 18.862 1.00 13.62 470 THR B O 1
ATOM 6212 N N . THR B 1 471 ? -27.259 -12.239 20.101 1.00 12.76 471 THR B N 1
ATOM 6213 C CA . THR B 1 471 ? -26.682 -11.732 21.345 1.00 13.12 471 THR B CA 1
ATOM 6214 C C . THR B 1 471 ? -25.393 -12.467 21.690 1.00 10.35 471 THR B C 1
ATOM 6215 O O . THR B 1 471 ? -24.438 -11.870 22.204 1.00 10.66 471 THR B O 1
ATOM 6219 N N . ILE B 1 472 ? -25.358 -13.768 21.430 1.00 9.88 472 ILE B N 1
ATOM 6220 C CA . ILE B 1 472 ? -24.195 -14.605 21.680 1.00 8.45 472 ILE B CA 1
ATOM 6221 C C . ILE B 1 472 ? -23.857 -15.331 20.388 1.00 11.37 472 ILE B C 1
ATOM 6222 O O . ILE B 1 472 ? -24.744 -15.906 19.750 1.00 11.49 472 ILE B O 1
ATOM 6227 N N . PHE B 1 473 ? -22.587 -15.292 19.996 1.00 9.97 473 PHE B N 1
ATOM 6228 C CA . PHE B 1 473 ? -22.099 -16.066 18.862 1.00 10.43 473 PHE B CA 1
ATOM 6229 C C . PHE B 1 473 ? -20.843 -16.797 19.301 1.00 10.67 473 PHE B C 1
ATOM 6230 O O . PHE B 1 473 ? -19.887 -16.168 19.765 1.00 13.12 473 PHE B O 1
ATOM 6238 N N . VAL B 1 474 ? -20.846 -18.120 19.173 1.00 10.01 474 VAL B N 1
ATOM 6239 C CA . VAL B 1 474 ? -19.732 -18.948 19.616 1.00 10.52 474 VAL B CA 1
ATOM 6240 C C . VAL B 1 474 ? -19.104 -19.601 18.396 1.00 11.05 474 VAL B C 1
ATOM 6241 O O . VAL B 1 474 ? -19.803 -20.225 17.588 1.00 11.05 474 VAL B O 1
ATOM 6245 N N . LYS B 1 475 ? -17.790 -19.469 18.277 1.00 9.28 475 LYS B N 1
ATOM 6246 C CA . LYS B 1 475 ? -17.037 -20.007 17.154 1.00 8.56 475 LYS B CA 1
ATOM 6247 C C . LYS B 1 475 ? -16.106 -21.101 17.663 1.00 11.07 475 LYS B C 1
ATOM 6248 O O . LYS B 1 475 ? -15.299 -20.857 18.565 1.00 10.46 475 LYS B O 1
ATOM 6254 N N . ASN B 1 476 ? -16.260 -22.313 17.114 1.00 12.51 476 ASN B N 1
ATOM 6255 C CA . ASN B 1 476 ? -15.337 -23.428 17.352 1.00 11.26 476 ASN B CA 1
ATOM 6256 C C . ASN B 1 476 ? -15.287 -23.844 18.822 1.00 11.54 476 ASN B C 1
ATOM 6257 O O . ASN B 1 476 ? -14.226 -24.159 19.365 1.00 10.81 476 ASN B O 1
ATOM 6262 N N . GLY B 1 477 ? -16.446 -23.858 19.466 1.00 10.05 477 GLY B N 1
ATOM 6263 C CA . GLY B 1 477 ? -16.561 -24.364 20.809 1.00 12.26 477 GLY B CA 1
ATOM 6264 C C . GLY B 1 477 ? -17.990 -24.746 21.115 1.00 12.12 477 GLY B C 1
ATOM 6265 O O . GLY B 1 477 ? -18.909 -24.484 20.333 1.00 12.97 477 GLY B O 1
ATOM 6266 N N . PRO B 1 478 ? -18.206 -25.384 22.260 1.00 13.95 478 PRO B N 1
ATOM 6267 C CA . PRO B 1 478 ? -19.578 -25.663 22.686 1.00 9.87 478 PRO B CA 1
ATOM 6268 C C . PRO B 1 478 ? -20.284 -24.369 23.036 1.00 11.84 478 PRO B C 1
ATOM 6269 O O . PRO B 1 478 ? -19.654 -23.365 23.382 1.00 11.06 478 PRO B O 1
ATOM 6273 N N . SER B 1 479 ? -21.615 -24.406 22.933 1.00 11.35 479 SER B N 1
ATOM 6274 C CA . SER B 1 479 ? -22.430 -23.219 23.184 1.00 13.90 479 SER B CA 1
ATOM 6275 C C . SER B 1 479 ? -22.120 -22.575 24.532 1.00 13.33 479 SER B C 1
ATOM 6276 O O . SER B 1 479 ? -22.150 -21.345 24.663 1.00 11.24 479 SER B O 1
ATOM 6279 N N . TYR B 1 480 ? -21.832 -23.384 25.554 1.00 12.90 480 TYR B N 1
ATOM 6280 C CA . TYR B 1 480 ? -21.649 -22.804 26.880 1.00 11.02 480 TYR B CA 1
ATOM 6281 C C . TYR B 1 480 ? -20.346 -22.030 27.007 1.00 9.79 480 TYR B C 1
ATOM 6282 O O . TYR B 1 480 ? -20.144 -21.352 28.022 1.00 12.11 480 TYR B O 1
ATOM 6291 N N . ALA B 1 481 ? -19.467 -22.091 26.004 1.00 11.33 481 ALA B N 1
ATOM 6292 C CA . ALA B 1 481 ? -18.367 -21.136 25.953 1.00 11.91 481 ALA B CA 1
ATOM 6293 C C . ALA B 1 481 ? -18.881 -19.706 25.866 1.00 12.65 481 ALA B C 1
ATOM 6294 O O . ALA B 1 481 ? -18.173 -18.781 26.270 1.00 15.26 481 ALA B O 1
ATOM 6296 N N . GLY B 1 482 ? -20.100 -19.505 25.355 1.00 10.92 482 GLY B N 1
ATOM 6297 C CA . GLY B 1 482 ? -20.700 -18.185 25.357 1.00 14.69 482 GLY B CA 1
ATOM 6298 C C . GLY B 1 482 ? -21.103 -17.688 26.732 1.00 14.86 482 GLY B C 1
ATOM 6299 O O . GLY B 1 482 ? -21.393 -16.497 26.880 1.00 16.10 482 GLY B O 1
ATOM 6300 N N . LEU B 1 483 ? -21.132 -18.569 27.729 1.00 12.93 483 LEU B N 1
ATOM 6301 C CA . LEU B 1 483 ? -21.471 -18.212 29.100 1.00 16.73 483 LEU B CA 1
ATOM 6302 C C . LEU B 1 483 ? -20.246 -18.140 30.002 1.00 14.89 483 LEU B C 1
ATOM 6303 O O . LEU B 1 483 ? -20.395 -18.123 31.226 1.00 16.20 483 LEU B O 1
ATOM 6308 N N . GLY B 1 484 ? -19.043 -18.116 29.432 1.00 14.03 484 GLY B N 1
ATOM 6309 C CA . GLY B 1 484 ? -17.828 -18.064 30.218 1.00 14.03 484 GLY B CA 1
ATOM 6310 C C . GLY B 1 484 ? -17.254 -19.408 30.621 1.00 16.77 484 GLY B C 1
ATOM 6311 O O . GLY B 1 484 ? -16.274 -19.441 31.374 1.00 17.43 484 GLY B O 1
ATOM 6312 N N . ALA B 1 485 ? -17.830 -20.513 30.153 1.00 14.91 485 ALA B N 1
ATOM 6313 C CA . ALA B 1 485 ? -17.313 -21.857 30.428 1.00 18.73 485 ALA B CA 1
ATOM 6314 C C . ALA B 1 485 ? -16.529 -22.316 29.203 1.00 18.73 485 ALA B C 1
ATOM 6315 O O . ALA B 1 485 ? -17.086 -22.899 28.271 1.00 13.63 485 ALA B O 1
ATOM 6317 N N . GLY B 1 486 ? -15.221 -22.069 29.213 1.00 13.98 486 GLY B N 1
ATOM 6318 C CA . GLY B 1 486 ? -14.420 -22.339 28.037 1.00 19.52 486 GLY B CA 1
ATOM 6319 C C . GLY B 1 486 ? -14.425 -21.232 27.005 1.00 17.65 486 GLY B C 1
ATOM 6320 O O . GLY B 1 486 ? -14.034 -21.476 25.855 1.00 13.29 486 GLY B O 1
ATOM 6321 N N . GLY B 1 487 ? -14.880 -20.041 27.372 1.00 15.02 487 GLY B N 1
ATOM 6322 C CA . GLY B 1 487 ? -14.752 -18.871 26.525 1.00 12.32 487 GLY B CA 1
ATOM 6323 C C . GLY B 1 487 ? -14.470 -17.668 27.399 1.00 15.11 487 GLY B C 1
ATOM 6324 O O . GLY B 1 487 ? -14.841 -17.632 28.572 1.00 13.09 487 GLY B O 1
ATOM 6325 N N . GLU B 1 488 ? -13.780 -16.688 26.828 1.00 13.86 488 GLU B N 1
ATOM 6326 C CA . GLU B 1 488 ? -13.440 -15.505 27.606 1.00 15.30 488 GLU B CA 1
ATOM 6327 C C . GLU B 1 488 ? -14.693 -14.684 27.904 1.00 12.39 488 GLU B C 1
ATOM 6328 O O . GLU B 1 488 ? -15.635 -14.629 27.107 1.00 14.20 488 GLU B O 1
ATOM 6334 N N . GLY B 1 489 ? -14.701 -14.053 29.069 1.00 13.53 489 GLY B N 1
ATOM 6335 C CA . GLY B 1 489 ? -15.802 -13.214 29.495 1.00 19.34 489 GLY B CA 1
ATOM 6336 C C . GLY B 1 489 ? -16.441 -13.727 30.773 1.00 21.38 489 GLY B C 1
ATOM 6337 O O . GLY B 1 489 ? -16.135 -14.807 31.271 1.00 21.04 489 GLY B O 1
ATOM 6338 N N . TYR B 1 490 ? -17.344 -12.912 31.301 1.00 15.93 490 TYR B N 1
ATOM 6339 C CA . TYR B 1 490 ? -18.044 -13.277 32.521 1.00 16.07 490 TYR B CA 1
ATOM 6340 C C . TYR B 1 490 ? -19.279 -14.115 32.198 1.00 15.14 490 TYR B C 1
ATOM 6341 O O . TYR B 1 490 ? -19.719 -14.214 31.051 1.00 17.29 490 TYR B O 1
ATOM 6350 N N . SER B 1 491 ? -19.846 -14.723 33.237 1.00 14.03 491 SER B N 1
ATOM 6351 C CA . SER B 1 491 ? -21.026 -15.557 33.086 1.00 10.45 491 SER B CA 1
ATOM 6352 C C . SER B 1 491 ? -22.282 -14.780 33.456 1.00 11.98 491 SER B C 1
ATOM 6353 O O . SER B 1 491 ? -22.244 -13.848 34.265 1.00 11.67 491 SER B O 1
ATOM 6356 N N . THR B 1 492 ? -23.398 -15.182 32.849 1.00 13.48 492 THR B N 1
ATOM 6357 C CA . THR B 1 492 ? -24.717 -14.754 33.284 1.00 11.54 492 THR B CA 1
ATOM 6358 C C . THR B 1 492 ? -25.702 -15.871 32.989 1.00 12.63 492 THR B C 1
ATOM 6359 O O . THR B 1 492 ? -25.444 -16.749 32.164 1.00 15.57 492 THR B O 1
ATOM 6363 N N . PHE B 1 493 ? -26.843 -15.832 33.676 1.00 11.92 493 PHE B N 1
ATOM 6364 C CA . PHE B 1 493 ? -27.949 -16.707 33.322 1.00 15.33 493 PHE B CA 1
ATOM 6365 C C . PHE B 1 493 ? -29.193 -15.917 32.953 1.00 15.71 493 PHE B C 1
ATOM 6366 O O . PHE B 1 493 ? -30.278 -16.494 32.821 1.00 13.75 493 PHE B O 1
ATOM 6374 N N . THR B 1 494 ? -29.047 -14.612 32.739 1.00 13.01 494 THR B N 1
ATOM 6375 C CA . THR B 1 494 ? -30.110 -13.746 32.246 1.00 14.10 494 THR B CA 1
ATOM 6376 C C . THR B 1 494 ? -29.540 -13.073 31.001 1.00 14.40 494 THR B C 1
ATOM 6377 O O . THR B 1 494 ? -28.839 -12.062 31.097 1.00 12.68 494 THR B O 1
ATOM 6381 N N . ILE B 1 495 ? -29.818 -13.662 29.840 1.00 12.74 495 ILE B N 1
ATOM 6382 C CA . ILE B 1 495 ? -29.292 -13.196 28.560 1.00 16.35 495 ILE B CA 1
ATOM 6383 C C . ILE B 1 495 ? -30.400 -12.411 27.870 1.00 18.27 495 ILE B C 1
ATOM 6384 O O . ILE B 1 495 ? -31.414 -12.982 27.456 1.00 16.46 495 ILE B O 1
ATOM 6389 N N . ALA B 1 496 ? -30.215 -11.099 27.742 1.00 16.22 496 ALA B N 1
ATOM 6390 C CA . ALA B 1 496 ? -31.276 -10.207 27.281 1.00 15.94 496 ALA B CA 1
ATOM 6391 C C . ALA B 1 496 ? -31.137 -9.951 25.782 1.00 29.23 496 ALA B C 1
ATOM 6392 O O . ALA B 1 496 ? -30.253 -9.201 25.342 1.00 31.34 496 ALA B O 1
ATOM 6394 N N . GLY B 1 497 ? -32.034 -10.541 25.007 1.00 26.36 497 GLY B N 1
ATOM 6395 C CA . GLY B 1 497 ? -32.138 -10.247 23.596 1.00 33.39 497 GLY B CA 1
ATOM 6396 C C . GLY B 1 497 ? -33.107 -9.122 23.254 1.00 21.97 497 GLY B C 1
ATOM 6397 O O . GLY B 1 497 ? -32.725 -8.126 22.627 1.00 29.57 497 GLY B O 1
ATOM 6398 N N . PRO B 1 498 ? -34.387 -9.270 23.630 1.00 25.57 498 PRO B N 1
ATOM 6399 C CA . PRO B 1 498 ? -35.375 -8.239 23.256 1.00 23.30 498 PRO B CA 1
ATOM 6400 C C . PRO B 1 498 ? -35.024 -6.858 23.771 1.00 22.22 498 PRO B C 1
ATOM 6401 O O . PRO B 1 498 ? -35.218 -5.866 23.058 1.00 23.25 498 PRO B O 1
ATOM 6405 N N . THR B 1 499 ? -34.518 -6.763 24.998 1.00 15.85 499 THR B N 1
ATOM 6406 C CA . THR B 1 499 ? -34.209 -5.470 25.587 1.00 13.92 499 THR B CA 1
ATOM 6407 C C . THR B 1 499 ? -32.754 -5.054 25.382 1.00 11.87 499 THR B C 1
ATOM 6408 O O . THR B 1 499 ? -32.381 -3.944 25.778 1.00 13.29 499 THR B O 1
ATOM 6412 N N . GLY B 1 500 ? -31.937 -5.905 24.760 1.00 14.86 500 GLY B N 1
ATOM 6413 C CA . GLY B 1 500 ? -30.662 -5.494 24.202 1.00 13.96 500 GLY B CA 1
ATOM 6414 C C . GLY B 1 500 ? -29.510 -5.383 25.175 1.00 14.20 500 GLY B C 1
ATOM 6415 O O . GLY B 1 500 ? -28.418 -4.969 24.764 1.00 14.29 500 GLY B O 1
ATOM 6416 N N . GLU B 1 501 ? -29.705 -5.742 26.446 1.00 13.76 501 GLU B N 1
ATOM 6417 C CA . GLU B 1 501 ? -28.627 -5.619 27.423 1.00 13.17 501 GLU B CA 1
ATOM 6418 C C . GLU B 1 501 ? -27.516 -6.633 27.203 1.00 15.50 501 GLU B C 1
ATOM 6419 O O . GLU B 1 501 ? -26.413 -6.447 27.734 1.00 13.47 501 GLU B O 1
ATOM 6425 N N . GLY B 1 502 ? -27.778 -7.694 26.450 1.00 12.63 502 GLY B N 1
ATOM 6426 C CA . GLY B 1 502 ? -26.767 -8.726 26.261 1.00 12.12 502 GLY B CA 1
ATOM 6427 C C . GLY B 1 502 ? -26.684 -9.607 27.492 1.00 13.74 502 GLY B C 1
ATOM 6428 O O . GLY B 1 502 ? -27.707 -10.014 28.044 1.00 13.94 502 GLY B O 1
ATOM 6429 N N . LEU B 1 503 ? -25.463 -9.893 27.938 1.00 12.23 503 LEU B N 1
ATOM 6430 C CA . LEU B 1 503 ? -25.252 -10.731 29.118 1.00 15.44 503 LEU B CA 1
ATOM 6431 C C . LEU B 1 503 ? -25.348 -9.826 30.337 1.00 14.09 503 LEU B C 1
ATOM 6432 O O . LEU B 1 503 ? -24.418 -9.072 30.639 1.00 14.57 503 LEU B O 1
ATOM 6437 N N . THR B 1 504 ? -26.482 -9.880 31.026 1.00 10.32 504 THR B N 1
ATOM 6438 C CA . THR B 1 504 ? -26.681 -8.947 32.124 1.00 11.57 504 THR B CA 1
ATOM 6439 C C . THR B 1 504 ? -25.643 -9.181 33.210 1.00 11.17 504 THR B C 1
ATOM 6440 O O . THR B 1 504 ? -25.206 -10.310 33.463 1.00 11.08 504 THR B O 1
ATOM 6444 N N . SER B 1 505 ? -25.233 -8.084 33.826 1.00 11.69 505 SER B N 1
ATOM 6445 C CA . SER B 1 505 ? -24.353 -8.082 34.977 1.00 11.71 505 SER B CA 1
ATOM 6446 C C . SER B 1 505 ? -24.760 -6.893 35.831 1.00 10.55 505 SER B C 1
ATOM 6447 O O . SER B 1 505 ? -25.753 -6.221 35.536 1.00 10.82 505 SER B O 1
ATOM 6450 N N . ALA B 1 506 ? -23.969 -6.615 36.870 1.00 10.03 506 ALA B N 1
ATOM 6451 C CA . ALA B 1 506 ? -24.318 -5.565 37.830 1.00 13.04 506 ALA B CA 1
ATOM 6452 C C . ALA B 1 506 ? -24.666 -4.251 37.138 1.00 10.12 506 ALA B C 1
ATOM 6453 O O . ALA B 1 506 ? -25.649 -3.588 37.498 1.00 13.05 506 ALA B O 1
ATOM 6455 N N . LYS B 1 507 ? -23.859 -3.860 36.140 1.00 10.08 507 LYS B N 1
ATOM 6456 C CA . LYS B 1 507 ? -24.109 -2.638 35.371 1.00 14.29 507 LYS B CA 1
ATOM 6457 C C . LYS B 1 507 ? -25.517 -2.591 34.805 1.00 12.80 507 LYS B C 1
ATOM 6458 O O . LYS B 1 507 ? -26.114 -1.514 34.701 1.00 14.29 507 LYS B O 1
ATOM 6464 N N . SER B 1 508 ? -26.036 -3.738 34.360 1.00 14.46 508 SER B N 1
ATOM 6465 C CA . SER B 1 508 ? -27.378 -3.770 33.785 1.00 13.07 508 SER B CA 1
ATOM 6466 C C . SER B 1 508 ? -28.443 -3.407 34.806 1.00 14.85 508 SER B C 1
ATOM 6467 O O . SER B 1 508 ? -29.532 -2.963 34.421 1.00 12.54 508 SER B O 1
ATOM 6470 N N . PHE B 1 509 ? -28.152 -3.591 36.095 1.00 11.12 509 PHE B N 1
ATOM 6471 C CA . PHE B 1 509 ? -29.096 -3.323 37.169 1.00 12.47 509 PHE B CA 1
ATOM 6472 C C . PHE B 1 509 ? -28.828 -1.979 37.833 1.00 13.50 509 PHE B C 1
ATOM 6473 O O . PHE B 1 509 ? -29.178 -1.775 39.001 1.00 13.55 509 PHE B O 1
ATOM 6481 N N . ALA B 1 510 ? -28.228 -1.046 37.095 1.00 10.93 510 ALA B N 1
ATOM 6482 C CA . ALA B 1 510 ? -27.839 0.241 37.643 1.00 12.37 510 ALA B CA 1
ATOM 6483 C C . ALA B 1 510 ? -28.281 1.366 36.719 1.00 13.14 510 ALA B C 1
ATOM 6484 O O . ALA B 1 510 ? -28.356 1.197 35.498 1.00 13.58 510 ALA B O 1
ATOM 6486 N N . ARG B 1 511 ? -28.579 2.514 37.326 1.00 15.39 511 ARG B N 1
ATOM 6487 C CA . ARG B 1 511 ? -28.887 3.743 36.603 1.00 14.30 511 ARG B CA 1
ATOM 6488 C C . ARG B 1 511 ? -27.606 4.523 36.357 1.00 13.31 511 ARG B C 1
ATOM 6489 O O . ARG B 1 511 ? -26.775 4.671 37.261 1.00 13.22 511 ARG B O 1
ATOM 6497 N N A ARG B 1 512 ? -27.452 5.042 35.145 0.57 13.02 512 ARG B N 1
ATOM 6498 N N B ARG B 1 512 ? -27.464 5.029 35.135 0.43 12.46 512 ARG B N 1
ATOM 6499 C CA A ARG B 1 512 ? -26.250 5.785 34.786 0.57 15.35 512 ARG B CA 1
ATOM 6500 C CA B ARG B 1 512 ? -26.315 5.837 34.754 0.43 15.37 512 ARG B CA 1
ATOM 6501 C C A ARG B 1 512 ? -26.409 7.245 35.204 0.57 15.54 512 ARG B C 1
ATOM 6502 C C B ARG B 1 512 ? -26.480 7.251 35.293 0.43 15.51 512 ARG B C 1
ATOM 6503 O O A ARG B 1 512 ? -27.354 7.920 34.780 0.57 12.86 512 ARG B O 1
ATOM 6504 O O B ARG B 1 512 ? -27.495 7.907 35.038 0.43 13.03 512 ARG B O 1
ATOM 6519 N N . ARG B 1 513 ? -25.481 7.727 36.029 1.00 13.44 513 ARG B N 1
ATOM 6520 C CA . ARG B 1 513 ? -25.524 9.069 36.591 1.00 12.04 513 ARG B CA 1
ATOM 6521 C C . ARG B 1 513 ? -24.284 9.848 36.183 1.00 15.38 513 ARG B C 1
ATOM 6522 O O . ARG B 1 513 ? -23.170 9.315 36.182 1.00 13.53 513 ARG B O 1
ATOM 6530 N N . LYS B 1 514 ? -24.496 11.115 35.841 1.00 10.31 514 LYS B N 1
ATOM 6531 C CA . LYS B 1 514 ? -23.468 12.007 35.328 1.00 13.18 514 LYS B CA 1
ATOM 6532 C C . LYS B 1 514 ? -23.297 13.160 36.306 1.00 15.60 514 LYS B C 1
ATOM 6533 O O . LYS B 1 514 ? -24.270 13.840 36.644 1.00 14.56 514 LYS B O 1
ATOM 6539 N N . CYS B 1 515 ? -22.069 13.375 36.766 1.00 11.82 515 CYS B N 1
ATOM 6540 C CA . CYS B 1 515 ? -21.782 14.393 37.769 1.00 15.50 515 CYS B CA 1
ATOM 6541 C C . CYS B 1 515 ? -20.748 15.351 37.199 1.00 14.41 515 CYS B C 1
ATOM 6542 O O . CYS B 1 515 ? -19.638 14.934 36.852 1.00 12.50 515 CYS B O 1
ATOM 6545 N N . VAL B 1 516 ? -21.112 16.627 37.098 1.00 11.34 516 VAL B N 1
ATOM 6546 C CA . VAL B 1 516 ? -20.353 17.603 36.321 1.00 13.79 516 VAL B CA 1
ATOM 6547 C C . VAL B 1 516 ? -19.754 18.618 37.283 1.00 13.31 516 VAL B C 1
ATOM 6548 O O . VAL B 1 516 ? -20.473 19.459 37.834 1.00 12.96 516 VAL B O 1
ATOM 6552 N N . MET B 1 517 ? -18.438 18.539 37.484 1.00 11.96 517 MET B N 1
ATOM 6553 C CA . MET B 1 517 ? -17.699 19.544 38.242 1.00 14.13 517 MET B CA 1
ATOM 6554 C C . MET B 1 517 ? -17.247 20.621 37.263 1.00 16.43 517 MET B C 1
ATOM 6555 O O . MET B 1 517 ? -16.244 20.462 36.564 1.00 13.11 517 MET B O 1
ATOM 6560 N N . VAL B 1 518 ? -17.984 21.730 37.214 1.00 14.16 518 VAL B N 1
ATOM 6561 C CA . VAL B 1 518 ? -17.710 22.764 36.219 1.00 13.35 518 VAL B CA 1
ATOM 6562 C C . VAL B 1 518 ? -16.440 23.521 36.592 1.00 13.76 518 VAL B C 1
ATOM 6563 O O . VAL B 1 518 ? -16.339 24.098 37.682 1.00 15.49 518 VAL B O 1
ATOM 6567 N N . GLU B 1 519 ? -15.466 23.517 35.678 1.00 13.78 519 GLU B N 1
ATOM 6568 C CA . GLU B 1 519 ? -14.238 24.315 35.777 1.00 16.63 519 GLU B CA 1
ATOM 6569 C C . GLU B 1 519 ? -13.434 24.010 37.041 1.00 19.12 519 GLU B C 1
ATOM 6570 O O . GLU B 1 519 ? -12.740 24.880 37.574 1.00 16.48 519 GLU B O 1
ATOM 6576 N N . ALA B 1 520 ? -13.497 22.769 37.516 1.00 16.18 520 ALA B N 1
ATOM 6577 C CA . ALA B 1 520 ? -12.607 22.317 38.573 1.00 17.90 520 ALA B CA 1
ATOM 6578 C C . ALA B 1 520 ? -12.329 20.835 38.373 1.00 12.21 520 ALA B C 1
ATOM 6579 O O . ALA B 1 520 ? -13.007 20.155 37.598 1.00 11.93 520 ALA B O 1
ATOM 6581 N N . LEU B 1 521 ? -11.319 20.338 39.091 1.00 11.69 521 LEU B N 1
ATOM 6582 C CA . LEU B 1 521 ? -10.923 18.929 39.031 1.00 15.98 521 LEU B CA 1
ATOM 6583 C C . LEU B 1 521 ? -10.459 18.529 37.633 1.00 13.21 521 LEU B C 1
ATOM 6584 O O . LEU B 1 521 ? -10.534 17.357 37.255 1.00 11.00 521 LEU B O 1
ATOM 6589 N N . ASN B 1 522 ? -9.983 19.499 36.856 1.00 13.46 522 ASN B N 1
ATOM 6590 C CA . ASN B 1 522 ? -9.321 19.234 35.578 1.00 12.41 522 ASN B CA 1
ATOM 6591 C C . ASN B 1 522 ? -7.824 19.434 35.814 1.00 13.73 522 ASN B C 1
ATOM 6592 O O . ASN B 1 522 ? -7.277 20.511 35.590 1.00 14.38 522 ASN B O 1
ATOM 6597 N N . ILE B 1 523 ? -7.157 18.378 36.279 1.00 14.91 523 ILE B N 1
ATOM 6598 C CA . ILE B 1 523 ? -5.801 18.501 36.811 1.00 15.31 523 ILE B CA 1
ATOM 6599 C C . ILE B 1 523 ? -4.740 18.046 35.814 1.00 18.21 523 ILE B C 1
ATOM 6600 O O . ILE B 1 523 ? -3.561 17.959 36.173 1.00 18.08 523 ILE B O 1
ATOM 6605 N N . ARG B 1 524 ? -5.123 17.762 34.574 1.00 12.79 524 ARG B N 1
ATOM 6606 C CA . ARG B 1 524 ? -4.158 17.337 33.567 1.00 16.24 524 ARG B CA 1
ATOM 6607 C C . ARG B 1 524 ? -3.036 18.367 33.421 1.00 18.95 524 ARG B C 1
ATOM 6608 O O . ARG B 1 524 ? -1.857 18.032 33.265 1.00 14.49 524 ARG B O 1
ATOM 6617 N N . LYS C 1 43 ? -11.495 32.589 56.145 1.00 50.83 43 LYS C N 1
ATOM 6618 C CA . LYS C 1 43 ? -10.415 33.037 57.015 1.00 43.47 43 LYS C CA 1
ATOM 6619 C C . LYS C 1 43 ? -10.528 32.410 58.403 1.00 43.95 43 LYS C C 1
ATOM 6620 O O . LYS C 1 43 ? -10.429 33.105 59.417 1.00 42.74 43 LYS C O 1
ATOM 6626 N N . SER C 1 44 ? -10.730 31.092 58.440 1.00 34.95 44 SER C N 1
ATOM 6627 C CA . SER C 1 44 ? -10.943 30.393 59.700 1.00 33.53 44 SER C CA 1
ATOM 6628 C C . SER C 1 44 ? -9.606 30.001 60.309 1.00 32.12 44 SER C C 1
ATOM 6629 O O . SER C 1 44 ? -8.858 29.237 59.687 1.00 27.22 44 SER C O 1
ATOM 6632 N N . PRO C 1 45 ? -9.272 30.474 61.512 1.00 30.50 45 PRO C N 1
ATOM 6633 C CA . PRO C 1 45 ? -7.998 30.078 62.127 1.00 28.55 45 PRO C CA 1
ATOM 6634 C C . PRO C 1 45 ? -7.974 28.641 62.616 1.00 25.13 45 PRO C C 1
ATOM 6635 O O . PRO C 1 45 ? -6.897 28.157 62.994 1.00 17.82 45 PRO C O 1
ATOM 6639 N N . ASP C 1 46 ? -9.116 27.950 62.637 1.00 22.63 46 ASP C N 1
ATOM 6640 C CA . ASP C 1 46 ? -9.146 26.529 62.958 1.00 22.82 46 ASP C CA 1
ATOM 6641 C C . ASP C 1 46 ? -9.693 25.698 61.800 1.00 22.63 46 ASP C C 1
ATOM 6642 O O . ASP C 1 46 ? -10.149 24.571 62.010 1.00 24.55 46 ASP C O 1
ATOM 6647 N N . GLY C 1 47 ? -9.653 26.230 60.579 1.00 23.48 47 GLY C N 1
ATOM 6648 C CA . GLY C 1 47 ? -10.067 25.451 59.426 1.00 24.06 47 GLY C CA 1
ATOM 6649 C C . GLY C 1 47 ? -11.560 25.162 59.438 1.00 26.22 47 GLY C C 1
ATOM 6650 O O . GLY C 1 47 ? -12.375 25.943 59.942 1.00 26.16 47 GLY C O 1
ATOM 6651 N N . LYS C 1 48 ? -11.921 24.009 58.877 1.00 26.59 48 LYS C N 1
ATOM 6652 C CA . LYS C 1 48 ? -13.316 23.584 58.762 1.00 30.54 48 LYS C CA 1
ATOM 6653 C C . LYS C 1 48 ? -13.452 22.176 59.329 1.00 29.05 48 LYS C C 1
ATOM 6654 O O . LYS C 1 48 ? -13.194 21.193 58.628 1.00 36.48 48 LYS C O 1
ATOM 6660 N N . SER C 1 49 ? -13.882 22.078 60.582 1.00 37.84 49 SER C N 1
ATOM 6661 C CA . SER C 1 49 ? -13.994 20.790 61.262 1.00 45.40 49 SER C CA 1
ATOM 6662 C C . SER C 1 49 ? -15.061 19.890 60.634 1.00 46.55 49 SER C C 1
ATOM 6663 O O . SER C 1 49 ? -16.078 20.367 60.127 1.00 46.77 49 SER C O 1
ATOM 6666 N N . VAL C 1 86 ? 17.100 -28.615 41.670 1.00 30.59 86 VAL C N 1
ATOM 6667 C CA . VAL C 1 86 ? 16.182 -27.530 41.330 1.00 38.02 86 VAL C CA 1
ATOM 6668 C C . VAL C 1 86 ? 16.738 -26.188 41.811 1.00 36.69 86 VAL C C 1
ATOM 6669 O O . VAL C 1 86 ? 17.108 -26.030 42.978 1.00 31.42 86 VAL C O 1
ATOM 6673 N N . SER C 1 87 ? 16.802 -25.224 40.893 1.00 28.91 87 SER C N 1
ATOM 6674 C CA . SER C 1 87 ? 17.390 -23.928 41.206 1.00 21.44 87 SER C CA 1
ATOM 6675 C C . SER C 1 87 ? 16.578 -23.205 42.273 1.00 19.57 87 SER C C 1
ATOM 6676 O O . SER C 1 87 ? 15.344 -23.207 42.246 1.00 21.76 87 SER C O 1
ATOM 6679 N N . ASP C 1 88 ? 17.279 -22.600 43.232 1.00 19.78 88 ASP C N 1
ATOM 6680 C CA . ASP C 1 88 ? 16.656 -21.697 44.192 1.00 17.83 88 ASP C CA 1
ATOM 6681 C C . ASP C 1 88 ? 16.665 -20.247 43.713 1.00 13.16 88 ASP C C 1
ATOM 6682 O O . ASP C 1 88 ? 16.327 -19.345 44.484 1.00 14.15 88 ASP C O 1
ATOM 6687 N N . GLY C 1 89 ? 17.062 -20.008 42.465 1.00 17.29 89 GLY C N 1
ATOM 6688 C CA . GLY C 1 89 ? 17.030 -18.683 41.889 1.00 13.65 89 GLY C CA 1
ATOM 6689 C C . GLY C 1 89 ? 18.207 -17.792 42.220 1.00 17.75 89 GLY C C 1
ATOM 6690 O O . GLY C 1 89 ? 18.270 -16.671 41.705 1.00 14.10 89 GLY C O 1
ATOM 6691 N N . VAL C 1 90 ? 19.149 -18.239 43.047 1.00 15.21 90 VAL C N 1
ATOM 6692 C CA . VAL C 1 90 ? 20.278 -17.405 43.449 1.00 15.63 90 VAL C CA 1
ATOM 6693 C C . VAL C 1 90 ? 21.525 -17.945 42.767 1.00 17.52 90 VAL C C 1
ATOM 6694 O O . VAL C 1 90 ? 21.870 -19.122 42.925 1.00 16.52 90 VAL C O 1
ATOM 6698 N N . PHE C 1 91 ? 22.206 -17.089 42.016 1.00 14.89 91 PHE C N 1
ATOM 6699 C CA . PHE C 1 91 ? 23.281 -17.522 41.141 1.00 18.00 91 PHE C CA 1
ATOM 6700 C C . PHE C 1 91 ? 24.617 -16.938 41.573 1.00 16.73 91 PHE C C 1
ATOM 6701 O O . PHE C 1 91 ? 24.685 -15.902 42.236 1.00 15.79 91 PHE C O 1
ATOM 6709 N N . GLU C 1 92 ? 25.683 -17.639 41.190 1.00 19.15 92 GLU C N 1
ATOM 6710 C CA . GLU C 1 92 ? 27.034 -17.238 41.572 1.00 21.43 92 GLU C CA 1
ATOM 6711 C C . GLU C 1 92 ? 27.423 -15.901 40.945 1.00 20.06 92 GLU C C 1
ATOM 6712 O O . GLU C 1 92 ? 28.097 -15.080 41.580 1.00 18.41 92 GLU C O 1
ATOM 6718 N N . THR C 1 93 ? 27.032 -15.676 39.694 1.00 13.56 93 THR C N 1
ATOM 6719 C CA . THR C 1 93 ? 27.397 -14.473 38.961 1.00 15.47 93 THR C CA 1
ATOM 6720 C C . THR C 1 93 ? 26.162 -13.862 38.316 1.00 15.49 93 THR C C 1
ATOM 6721 O O . THR C 1 93 ? 25.170 -14.545 38.054 1.00 14.35 93 THR C O 1
ATOM 6725 N N . MET C 1 94 ? 26.256 -12.561 38.028 1.00 14.94 94 MET C N 1
ATOM 6726 C CA . MET C 1 94 ? 25.185 -11.888 37.298 1.00 17.46 94 MET C CA 1
ATOM 6727 C C . MET C 1 94 ? 24.989 -12.507 35.919 1.00 17.88 94 MET C C 1
ATOM 6728 O O . MET C 1 94 ? 23.853 -12.700 35.471 1.00 13.45 94 MET C O 1
ATOM 6733 N N . ASP C 1 95 ? 26.088 -12.837 35.235 1.00 15.84 95 ASP C N 1
ATOM 6734 C CA . ASP C 1 95 ? 25.970 -13.467 33.924 1.00 18.52 95 ASP C CA 1
ATOM 6735 C C . ASP C 1 95 ? 25.155 -14.753 34.000 1.00 17.05 95 ASP C C 1
ATOM 6736 O O . ASP C 1 95 ? 24.272 -14.990 33.164 1.00 15.58 95 ASP C O 1
ATOM 6741 N N . ALA C 1 96 ? 25.432 -15.594 34.999 1.00 14.36 96 ALA C N 1
ATOM 6742 C CA . ALA C 1 96 ? 24.694 -16.843 35.137 1.00 15.67 96 ALA C CA 1
ATOM 6743 C C . ALA C 1 96 ? 23.222 -16.581 35.430 1.00 13.89 96 ALA C C 1
ATOM 6744 O O . ALA C 1 96 ? 22.344 -17.252 34.874 1.00 14.32 96 ALA C O 1
ATOM 6746 N N . ALA C 1 97 ? 22.936 -15.604 36.297 1.00 10.71 97 ALA C N 1
ATOM 6747 C CA . ALA C 1 97 ? 21.549 -15.272 36.609 1.00 14.36 97 ALA C CA 1
ATOM 6748 C C . ALA C 1 97 ? 20.805 -14.804 35.363 1.00 11.46 97 ALA C C 1
ATOM 6749 O O . ALA C 1 97 ? 19.683 -15.251 35.093 1.00 14.41 97 ALA C O 1
ATOM 6751 N N . VAL C 1 98 ? 21.421 -13.913 34.581 1.00 11.24 98 VAL C N 1
ATOM 6752 C CA . VAL C 1 98 ? 20.759 -13.390 33.386 1.00 12.66 98 VAL C CA 1
ATOM 6753 C C . VAL C 1 98 ? 20.520 -14.508 32.380 1.00 13.35 98 VAL C C 1
ATOM 6754 O O . VAL C 1 98 ? 19.421 -14.648 31.829 1.00 13.32 98 VAL C O 1
ATOM 6758 N N . GLU C 1 99 ? 21.545 -15.326 32.129 1.00 12.28 99 GLU C N 1
ATOM 6759 C CA . GLU C 1 99 ? 21.385 -16.433 31.186 1.00 17.79 99 GLU C CA 1
ATOM 6760 C C . GLU C 1 99 ? 20.283 -17.383 31.631 1.00 11.97 99 GLU C C 1
ATOM 6761 O O . GLU C 1 99 ? 19.513 -17.888 30.805 1.00 14.49 99 GLU C O 1
ATOM 6767 N N . ALA C 1 100 ? 20.184 -17.629 32.935 1.00 14.20 100 ALA C N 1
ATOM 6768 C CA . ALA C 1 100 ? 19.140 -18.513 33.439 1.00 17.93 100 ALA C CA 1
ATOM 6769 C C . ALA C 1 100 ? 17.757 -17.888 33.286 1.00 14.56 100 ALA C C 1
ATOM 6770 O O . ALA C 1 100 ? 16.796 -18.572 32.908 1.00 12.66 100 ALA C O 1
ATOM 6772 N N . ALA C 1 101 ? 17.630 -16.595 33.593 1.00 13.94 101 ALA C N 1
ATOM 6773 C CA . ALA C 1 101 ? 16.341 -15.924 33.425 1.00 12.72 101 ALA C CA 1
ATOM 6774 C C . ALA C 1 101 ? 15.943 -15.837 31.958 1.00 11.66 101 ALA C C 1
ATOM 6775 O O . ALA C 1 101 ? 14.746 -15.862 31.640 1.00 13.05 101 ALA C O 1
ATOM 6777 N N . ALA C 1 102 ? 16.923 -15.750 31.055 1.00 11.81 102 ALA C N 1
ATOM 6778 C CA . ALA C 1 102 ? 16.615 -15.686 29.630 1.00 12.98 102 ALA C CA 1
ATOM 6779 C C . ALA C 1 102 ? 16.061 -17.012 29.135 1.00 18.21 102 ALA C C 1
ATOM 6780 O O . ALA C 1 102 ? 15.062 -17.048 28.405 1.00 14.03 102 ALA C O 1
ATOM 6782 N N . LEU C 1 103 ? 16.703 -18.115 29.522 1.00 15.28 103 LEU C N 1
ATOM 6783 C CA . LEU C 1 103 ? 16.150 -19.430 29.231 1.00 14.97 103 LEU C CA 1
ATOM 6784 C C . LEU C 1 103 ? 14.774 -19.585 29.864 1.00 16.13 103 LEU C C 1
ATOM 6785 O O . LEU C 1 103 ? 13.826 -20.045 29.218 1.00 14.84 103 LEU C O 1
ATOM 6790 N N . ALA C 1 104 ? 14.647 -19.167 31.128 1.00 12.80 104 ALA C N 1
ATOM 6791 C CA . ALA C 1 104 ? 13.381 -19.263 31.845 1.00 12.80 104 ALA C CA 1
ATOM 6792 C C . ALA C 1 104 ? 12.261 -18.551 31.103 1.00 13.88 104 ALA C C 1
ATOM 6793 O O . ALA C 1 104 ? 11.147 -19.075 30.982 1.00 14.37 104 ALA C O 1
ATOM 6795 N N . GLN C 1 105 ? 12.537 -17.352 30.597 1.00 14.35 105 GLN C N 1
ATOM 6796 C CA . GLN C 1 105 ? 11.476 -16.574 29.978 1.00 13.80 105 GLN C CA 1
ATOM 6797 C C . GLN C 1 105 ? 11.085 -17.148 28.622 1.00 13.29 105 GLN C C 1
ATOM 6798 O O . GLN C 1 105 ? 9.916 -17.052 28.224 1.00 16.08 105 GLN C O 1
ATOM 6804 N N . GLN C 1 106 ? 12.035 -17.754 27.906 1.00 14.59 106 GLN C N 1
ATOM 6805 C CA . GLN C 1 106 ? 11.681 -18.451 26.672 1.00 17.47 106 GLN C CA 1
ATOM 6806 C C . GLN C 1 106 ? 10.717 -19.592 26.955 1.00 14.36 106 GLN C C 1
ATOM 6807 O O . GLN C 1 106 ? 9.749 -19.795 26.216 1.00 15.28 106 GLN C O 1
ATOM 6813 N N . GLN C 1 107 ? 10.970 -20.350 28.023 1.00 12.27 107 GLN C N 1
ATOM 6814 C CA . GLN C 1 107 ? 10.040 -21.404 28.412 1.00 16.46 107 GLN C CA 1
ATOM 6815 C C . GLN C 1 107 ? 8.730 -20.816 28.920 1.00 18.83 107 GLN C C 1
ATOM 6816 O O . GLN C 1 107 ? 7.655 -21.372 28.663 1.00 14.75 107 GLN C O 1
ATOM 6822 N N . TYR C 1 108 ? 8.807 -19.692 29.643 1.00 13.83 108 TYR C N 1
ATOM 6823 C CA . TYR C 1 108 ? 7.609 -19.058 30.189 1.00 14.06 108 TYR C CA 1
ATOM 6824 C C . TYR C 1 108 ? 6.628 -18.689 29.083 1.00 14.38 108 TYR C C 1
ATOM 6825 O O . TYR C 1 108 ? 5.409 -18.776 29.270 1.00 13.80 108 TYR C O 1
ATOM 6834 N N . LEU C 1 109 ? 7.146 -18.283 27.919 1.00 13.71 109 LEU C N 1
ATOM 6835 C CA . LEU C 1 109 ? 6.292 -17.921 26.794 1.00 17.97 109 LEU C CA 1
ATOM 6836 C C . LEU C 1 109 ? 5.352 -19.047 26.392 1.00 16.11 109 LEU C C 1
ATOM 6837 O O . LEU C 1 109 ? 4.309 -18.779 25.789 1.00 20.32 109 LEU C O 1
ATOM 6842 N N . LEU C 1 110 ? 5.696 -20.297 26.704 1.00 16.91 110 LEU C N 1
ATOM 6843 C CA . LEU C 1 110 ? 4.835 -21.434 26.397 1.00 19.54 110 LEU C CA 1
ATOM 6844 C C . LEU C 1 110 ? 3.772 -21.681 27.460 1.00 18.79 110 LEU C C 1
ATOM 6845 O O . LEU C 1 110 ? 2.861 -22.480 27.227 1.00 20.78 110 LEU C O 1
ATOM 6850 N N . CYS C 1 111 ? 3.859 -21.023 28.612 1.00 15.40 111 CYS C N 1
ATOM 6851 C CA . CYS C 1 111 ? 2.858 -21.192 29.652 1.00 12.40 111 CYS C CA 1
ATOM 6852 C C . CYS C 1 111 ? 1.608 -20.383 29.327 1.00 16.75 111 CYS C C 1
ATOM 6853 O O . CYS C 1 111 ? 1.654 -19.391 28.594 1.00 15.52 111 CYS C O 1
ATOM 6856 N N . SER C 1 112 ? 0.484 -20.830 29.873 1.00 12.24 112 SER C N 1
ATOM 6857 C CA . SER C 1 112 ? -0.797 -20.188 29.641 1.00 15.60 112 SER C CA 1
ATOM 6858 C C . SER C 1 112 ? -0.960 -18.974 30.558 1.00 14.86 112 SER C C 1
ATOM 6859 O O . SER C 1 112 ? -0.184 -18.757 31.495 1.00 12.39 112 SER C O 1
ATOM 6862 N N . MET C 1 113 ? -1.993 -18.172 30.277 1.00 9.89 113 MET C N 1
ATOM 6863 C CA . MET C 1 113 ? -2.351 -17.104 31.204 1.00 11.84 113 MET C CA 1
ATOM 6864 C C . MET C 1 113 ? -2.809 -17.674 32.542 1.00 13.56 113 MET C C 1
ATOM 6865 O O . MET C 1 113 ? -2.571 -17.068 33.591 1.00 12.53 113 MET C O 1
ATOM 6870 N N . SER C 1 114 ? -3.468 -18.834 32.523 1.00 11.55 114 SER C N 1
ATOM 6871 C CA . SER C 1 114 ? -3.806 -19.507 33.773 1.00 18.21 114 SER C CA 1
ATOM 6872 C C . SER C 1 114 ? -2.550 -19.847 34.565 1.00 13.48 114 SER C C 1
ATOM 6873 O O . SER C 1 114 ? -2.510 -19.667 35.789 1.00 15.28 114 SER C O 1
ATOM 6876 N N . ASP C 1 115 ? -1.511 -20.335 33.882 1.00 15.14 115 ASP C N 1
ATOM 6877 C CA . ASP C 1 115 ? -0.226 -20.563 34.539 1.00 12.48 115 ASP C CA 1
ATOM 6878 C C . ASP C 1 115 ? 0.300 -19.283 35.178 1.00 13.55 115 ASP C C 1
ATOM 6879 O O . ASP C 1 115 ? 0.634 -19.264 36.369 1.00 12.50 115 ASP C O 1
ATOM 6884 N N . ARG C 1 116 ? 0.380 -18.196 34.396 1.00 9.60 116 ARG C N 1
ATOM 6885 C CA . ARG C 1 116 ? 0.848 -16.926 34.948 1.00 10.56 116 ARG C CA 1
ATOM 6886 C C . ARG C 1 116 ? 0.055 -16.540 36.185 1.00 12.69 116 ARG C C 1
ATOM 6887 O O . ARG C 1 116 ? 0.626 -16.073 37.175 1.00 10.66 116 ARG C O 1
ATOM 6895 N N . ALA C 1 117 ? -1.269 -16.719 36.142 1.00 13.03 117 ALA C N 1
ATOM 6896 C CA . ALA C 1 117 ? -2.099 -16.347 37.285 1.00 16.01 117 ALA C CA 1
ATOM 6897 C C . ALA C 1 117 ? -1.772 -17.199 38.506 1.00 13.15 117 ALA C C 1
ATOM 6898 O O . ALA C 1 117 ? -1.748 -16.694 39.634 1.00 14.32 117 ALA C O 1
ATOM 6900 N N . ARG C 1 118 ? -1.521 -18.493 38.303 1.00 14.27 118 ARG C N 1
ATOM 6901 C CA . ARG C 1 118 ? -1.110 -19.343 39.416 1.00 15.91 118 ARG C CA 1
ATOM 6902 C C . ARG C 1 118 ? 0.216 -18.875 40.003 1.00 16.79 118 ARG C C 1
ATOM 6903 O O . ARG C 1 118 ? 0.407 -18.898 41.225 1.00 14.20 118 ARG C O 1
ATOM 6911 N N . PHE C 1 119 ? 1.141 -18.436 39.148 1.00 14.49 119 PHE C N 1
ATOM 6912 C CA . PHE C 1 119 ? 2.443 -17.996 39.642 1.00 14.06 119 PHE C CA 1
ATOM 6913 C C . PHE C 1 119 ? 2.323 -16.661 40.366 1.00 11.68 119 PHE C C 1
ATOM 6914 O O . PHE C 1 119 ? 2.944 -16.462 41.416 1.00 12.09 119 PHE C O 1
ATOM 6922 N N . VAL C 1 120 ? 1.527 -15.736 39.822 1.00 11.22 120 VAL C N 1
ATOM 6923 C CA . VAL C 1 120 ? 1.249 -14.484 40.529 1.00 11.70 120 VAL C CA 1
ATOM 6924 C C . VAL C 1 120 ? 0.657 -14.771 41.905 1.00 13.64 120 VAL C C 1
ATOM 6925 O O . VAL C 1 120 ? 1.088 -14.204 42.918 1.00 11.51 120 VAL C O 1
ATOM 6929 N N . GLN C 1 121 ? -0.344 -15.653 41.963 1.00 13.10 121 GLN C N 1
ATOM 6930 C CA . GLN C 1 121 ? -0.936 -16.001 43.255 1.00 13.88 121 GLN C CA 1
ATOM 6931 C C . GLN C 1 121 ? 0.093 -16.646 44.177 1.00 13.60 121 GLN C C 1
ATOM 6932 O O . GLN C 1 121 ? 0.067 -16.430 45.393 1.00 13.60 121 GLN C O 1
ATOM 6938 N N . GLY C 1 122 ? 1.002 -17.446 43.615 1.00 11.77 122 GLY C N 1
ATOM 6939 C CA . GLY C 1 122 ? 2.065 -18.018 44.422 1.00 13.30 122 GLY C CA 1
ATOM 6940 C C . GLY C 1 122 ? 2.903 -16.961 45.117 1.00 16.44 122 GLY C C 1
ATOM 6941 O O . GLY C 1 122 ? 3.228 -17.089 46.297 1.00 15.55 122 GLY C O 1
ATOM 6942 N N . ILE C 1 123 ? 3.274 -15.903 44.390 1.00 13.97 123 ILE C N 1
ATOM 6943 C CA . ILE C 1 123 ? 4.066 -14.842 45.003 1.00 12.42 123 ILE C CA 1
ATOM 6944 C C . ILE C 1 123 ? 3.269 -14.165 46.111 1.00 11.66 123 ILE C C 1
ATOM 6945 O O . ILE C 1 123 ? 3.786 -13.918 47.205 1.00 12.92 123 ILE C O 1
ATOM 6950 N N . ARG C 1 124 ? 1.992 -13.864 45.847 1.00 13.12 124 ARG C N 1
ATOM 6951 C CA . ARG C 1 124 ? 1.140 -13.282 46.879 1.00 14.01 124 ARG C CA 1
ATOM 6952 C C . ARG C 1 124 ? 1.094 -14.181 48.108 1.00 13.74 124 ARG C C 1
ATOM 6953 O O . ARG C 1 124 ? 1.196 -13.705 49.241 1.00 13.98 124 ARG C O 1
ATOM 6961 N N . ASP C 1 125 ? 0.939 -15.491 47.893 1.00 13.93 125 ASP C N 1
ATOM 6962 C CA . ASP C 1 125 ? 0.853 -16.424 49.014 1.00 17.64 125 ASP C CA 1
ATOM 6963 C C . ASP C 1 125 ? 2.142 -16.438 49.822 1.00 17.59 125 ASP C C 1
ATOM 6964 O O . ASP C 1 125 ? 2.110 -16.591 51.049 1.00 16.96 125 ASP C O 1
ATOM 6969 N N . VAL C 1 126 ? 3.286 -16.285 49.151 1.00 13.89 126 VAL C N 1
ATOM 6970 C CA . VAL C 1 126 ? 4.569 -16.265 49.853 1.00 17.45 126 VAL C CA 1
ATOM 6971 C C . VAL C 1 126 ? 4.619 -15.110 50.841 1.00 16.29 126 VAL C C 1
ATOM 6972 O O . VAL C 1 126 ? 4.884 -15.302 52.034 1.00 15.84 126 VAL C O 1
ATOM 6976 N N . ILE C 1 127 ? 4.354 -13.892 50.364 1.00 13.64 127 ILE C N 1
ATOM 6977 C CA . ILE C 1 127 ? 4.523 -12.728 51.227 1.00 11.97 127 ILE C CA 1
ATOM 6978 C C . ILE C 1 127 ? 3.359 -12.586 52.205 1.00 14.03 127 ILE C C 1
ATOM 6979 O O . ILE C 1 127 ? 3.535 -12.045 53.302 1.00 15.41 127 ILE C O 1
ATOM 6984 N N . LEU C 1 128 ? 2.164 -13.057 51.845 1.00 13.65 128 LEU C N 1
ATOM 6985 C CA . LEU C 1 128 ? 1.018 -12.908 52.735 1.00 16.37 128 LEU C CA 1
ATOM 6986 C C . LEU C 1 128 ? 0.915 -14.023 53.767 1.00 18.18 128 LEU C C 1
ATOM 6987 O O . LEU C 1 128 ? 0.137 -13.891 54.719 1.00 20.71 128 LEU C O 1
ATOM 6992 N N . ASN C 1 129 ? 1.665 -15.112 53.603 1.00 18.24 129 ASN C N 1
ATOM 6993 C CA . ASN C 1 129 ? 1.789 -16.083 54.682 1.00 19.51 129 ASN C CA 1
ATOM 6994 C C . ASN C 1 129 ? 2.274 -15.369 55.935 1.00 20.04 129 ASN C C 1
ATOM 6995 O O . ASN C 1 129 ? 3.263 -14.632 55.896 1.00 19.87 129 ASN C O 1
ATOM 7000 N N . GLN C 1 130 ? 1.558 -15.572 57.047 1.00 23.69 130 GLN C N 1
ATOM 7001 C CA . GLN C 1 130 ? 1.772 -14.721 58.215 1.00 23.94 130 GLN C CA 1
ATOM 7002 C C . GLN C 1 130 ? 3.192 -14.852 58.755 1.00 22.13 130 GLN C C 1
ATOM 7003 O O . GLN C 1 130 ? 3.825 -13.844 59.092 1.00 21.58 130 GLN C O 1
ATOM 7009 N N . ASP C 1 131 ? 3.716 -16.080 58.833 1.00 22.78 131 ASP C N 1
ATOM 7010 C CA . ASP C 1 131 ? 5.074 -16.274 59.335 1.00 22.29 131 ASP C CA 1
ATOM 7011 C C . ASP C 1 131 ? 6.099 -15.603 58.428 1.00 25.87 131 ASP C C 1
ATOM 7012 O O . ASP C 1 131 ? 7.020 -14.928 58.906 1.00 22.12 131 ASP C O 1
ATOM 7017 N N . THR C 1 132 ? 5.961 -15.778 57.114 1.00 24.19 132 THR C N 1
ATOM 7018 C CA . THR C 1 132 ? 6.895 -15.141 56.192 1.00 20.43 132 THR C CA 1
ATOM 7019 C C . THR C 1 132 ? 6.726 -13.629 56.195 1.00 15.43 132 THR C C 1
ATOM 7020 O O . THR C 1 132 ? 7.717 -12.886 56.133 1.00 17.51 132 THR C O 1
ATOM 7024 N N . LEU C 1 133 ? 5.480 -13.155 56.270 1.00 16.97 133 LEU C N 1
ATOM 7025 C CA . LEU C 1 133 ? 5.233 -11.719 56.358 1.00 16.35 133 LEU C CA 1
ATOM 7026 C C . LEU C 1 133 ? 5.983 -11.113 57.537 1.00 18.36 133 LEU C C 1
ATOM 7027 O O . LEU C 1 133 ? 6.676 -10.098 57.401 1.00 16.05 133 LEU C O 1
ATOM 7032 N N . GLU C 1 134 ? 5.874 -11.746 58.703 1.00 17.91 134 GLU C N 1
ATOM 7033 C CA . GLU C 1 134 ? 6.539 -11.223 59.889 1.00 22.70 134 GLU C CA 1
ATOM 7034 C C . GLU C 1 134 ? 8.051 -11.352 59.773 1.00 20.19 134 GLU C C 1
ATOM 7035 O O . GLU C 1 134 ? 8.788 -10.434 60.155 1.00 18.79 134 GLU C O 1
ATOM 7041 N N . LYS C 1 135 ? 8.531 -12.473 59.229 1.00 21.97 135 LYS C N 1
ATOM 7042 C CA . LYS C 1 135 ? 9.971 -12.655 59.072 1.00 18.62 135 LYS C CA 1
ATOM 7043 C C . LYS C 1 135 ? 10.556 -11.632 58.103 1.00 20.54 135 LYS C C 1
ATOM 7044 O O . LYS C 1 135 ? 11.581 -11.007 58.394 1.00 21.17 135 LYS C O 1
ATOM 7050 N N . MET C 1 136 ? 9.916 -11.447 56.943 1.00 22.89 136 MET C N 1
ATOM 7051 C CA . MET C 1 136 ? 10.391 -10.451 55.984 1.00 19.12 136 MET C CA 1
ATOM 7052 C C . MET C 1 136 ? 10.432 -9.061 56.602 1.00 16.16 136 MET C C 1
ATOM 7053 O O . MET C 1 136 ? 11.401 -8.318 56.412 1.00 17.90 136 MET C O 1
ATOM 7058 N N . SER C 1 137 ? 9.386 -8.693 57.345 1.00 15.27 137 SER C N 1
ATOM 7059 C CA . SER C 1 137 ? 9.314 -7.349 57.910 1.00 18.46 137 SER C CA 1
ATOM 7060 C C . SER C 1 137 ? 10.363 -7.150 58.996 1.00 19.10 137 SER C C 1
ATOM 7061 O O . SER C 1 137 ? 11.057 -6.126 59.028 1.00 17.46 137 SER C O 1
ATOM 7064 N N . ARG C 1 138 ? 10.487 -8.126 59.899 1.00 20.03 138 ARG C N 1
ATOM 7065 C CA . ARG C 1 138 ? 11.493 -8.055 60.956 1.00 25.25 138 ARG C CA 1
ATOM 7066 C C . ARG C 1 138 ? 12.905 -8.094 60.381 1.00 21.21 138 ARG C C 1
ATOM 7067 O O . ARG C 1 138 ? 13.780 -7.331 60.807 1.00 20.69 138 ARG C O 1
ATOM 7075 N N . MET C 1 139 ? 13.140 -8.960 59.394 1.00 17.29 139 MET C N 1
ATOM 7076 C CA . MET C 1 139 ? 14.489 -9.137 58.870 1.00 21.63 139 MET C CA 1
ATOM 7077 C C . MET C 1 139 ? 14.979 -7.890 58.140 1.00 20.95 139 MET C C 1
ATOM 7078 O O . MET C 1 139 ? 16.147 -7.503 58.272 1.00 21.34 139 MET C O 1
ATOM 7083 N N . ALA C 1 140 ? 14.105 -7.259 57.353 1.00 16.25 140 ALA C N 1
ATOM 7084 C CA . ALA C 1 140 ? 14.494 -6.043 56.645 1.00 18.80 140 ALA C CA 1
ATOM 7085 C C . ALA C 1 140 ? 14.921 -4.951 57.619 1.00 20.32 140 ALA C C 1
ATOM 7086 O O . ALA C 1 140 ? 15.949 -4.294 57.420 1.00 20.07 140 ALA C O 1
ATOM 7088 N N . VAL C 1 141 ? 14.137 -4.736 58.676 1.00 21.53 141 VAL C N 1
ATOM 7089 C CA . VAL C 1 141 ? 14.495 -3.728 59.672 1.00 21.60 141 VAL C CA 1
ATOM 7090 C C . VAL C 1 141 ? 15.819 -4.087 60.340 1.00 24.15 141 VAL C C 1
ATOM 7091 O O . VAL C 1 141 ? 16.724 -3.253 60.451 1.00 22.90 141 VAL C O 1
ATOM 7095 N N . GLU C 1 142 ? 15.956 -5.342 60.775 1.00 23.14 142 GLU C N 1
ATOM 7096 C CA . GLU C 1 142 ? 17.163 -5.753 61.486 1.00 27.55 142 GLU C CA 1
ATOM 7097 C C . GLU C 1 142 ? 18.400 -5.678 60.598 1.00 26.60 142 GLU C C 1
ATOM 7098 O O . GLU C 1 142 ? 19.477 -5.284 61.063 1.00 26.52 142 GLU C O 1
ATOM 7104 N N . GLU C 1 143 ? 18.275 -6.047 59.319 1.00 19.82 143 GLU C N 1
ATOM 7105 C CA . GLU C 1 143 ? 19.453 -6.071 58.456 1.00 23.98 143 GLU C CA 1
ATOM 7106 C C . GLU C 1 143 ? 19.827 -4.679 57.961 1.00 23.78 143 GLU C C 1
ATOM 7107 O O . GLU C 1 143 ? 21.014 -4.334 57.901 1.00 27.83 143 GLU C O 1
ATOM 7113 N N . THR C 1 144 ? 18.842 -3.869 57.583 1.00 22.26 144 THR C N 1
ATOM 7114 C CA . THR C 1 144 ? 19.135 -2.550 57.043 1.00 19.50 144 THR C CA 1
ATOM 7115 C C . THR C 1 144 ? 19.257 -1.480 58.120 1.00 17.73 144 THR C C 1
ATOM 7116 O O . THR C 1 144 ? 19.873 -0.439 57.872 1.00 20.22 144 THR C O 1
ATOM 7120 N N . GLY C 1 145 ? 18.687 -1.708 59.297 1.00 23.56 145 GLY C N 1
ATOM 7121 C CA . GLY C 1 145 ? 18.575 -0.667 60.293 1.00 26.15 145 GLY C CA 1
ATOM 7122 C C . GLY C 1 145 ? 17.551 0.398 59.971 1.00 29.19 145 GLY C C 1
ATOM 7123 O O . GLY C 1 145 ? 17.455 1.382 60.714 1.00 23.21 145 GLY C O 1
ATOM 7124 N N . MET C 1 146 ? 16.773 0.228 58.901 1.00 20.37 146 MET C N 1
ATOM 7125 C CA . MET C 1 146 ? 15.892 1.268 58.388 1.00 21.77 146 MET C CA 1
ATOM 7126 C C . MET C 1 146 ? 14.443 0.805 58.412 1.00 20.82 146 MET C C 1
ATOM 7127 O O . MET C 1 146 ? 14.137 -0.320 58.002 1.00 19.66 146 MET C O 1
ATOM 7132 N N . GLY C 1 147 ? 13.558 1.685 58.871 1.00 19.66 147 GLY C N 1
ATOM 7133 C CA . GLY C 1 147 ? 12.141 1.394 58.915 1.00 19.33 147 GLY C CA 1
ATOM 7134 C C . GLY C 1 147 ? 11.721 0.828 60.252 1.00 18.76 147 GLY C C 1
ATOM 7135 O O . GLY C 1 147 ? 12.481 0.793 61.221 1.00 20.12 147 GLY C O 1
ATOM 7136 N N . ASN C 1 148 ? 10.474 0.377 60.306 1.00 19.35 148 ASN C N 1
ATOM 7137 C CA . ASN C 1 148 ? 10.007 -0.280 61.513 1.00 20.56 148 ASN C CA 1
ATOM 7138 C C . ASN C 1 148 ? 9.145 -1.476 61.146 1.00 20.96 148 ASN C C 1
ATOM 7139 O O . ASN C 1 148 ? 8.509 -1.517 60.088 1.00 22.05 148 ASN C O 1
ATOM 7144 N N . TYR C 1 149 ? 9.145 -2.448 62.055 1.00 15.70 149 TYR C N 1
ATOM 7145 C CA . TYR C 1 149 ? 8.551 -3.753 61.800 1.00 20.59 149 TYR C CA 1
ATOM 7146 C C . TYR C 1 149 ? 7.059 -3.649 61.517 1.00 19.58 149 TYR C C 1
ATOM 7147 O O . TYR C 1 149 ? 6.552 -4.265 60.573 1.00 18.44 149 TYR C O 1
ATOM 7156 N N . GLU C 1 150 ? 6.335 -2.879 62.332 1.00 17.14 150 GLU C N 1
ATOM 7157 C CA . GLU C 1 150 ? 4.884 -2.835 62.202 1.00 18.90 150 GLU C CA 1
ATOM 7158 C C . GLU C 1 150 ? 4.469 -2.302 60.836 1.00 18.58 150 GLU C C 1
ATOM 7159 O O . GLU C 1 150 ? 3.543 -2.828 60.207 1.00 16.95 150 GLU C O 1
ATOM 7165 N N . HIS C 1 151 ? 5.154 -1.273 60.353 1.00 15.53 151 HIS C N 1
ATOM 7166 C CA . HIS C 1 151 ? 4.774 -0.680 59.081 1.00 14.99 151 HIS C CA 1
ATOM 7167 C C . HIS C 1 151 ? 5.244 -1.513 57.895 1.00 18.16 151 HIS C C 1
ATOM 7168 O O . HIS C 1 151 ? 4.618 -1.473 56.833 1.00 14.45 151 HIS C O 1
ATOM 7175 N N . LYS C 1 152 ? 6.320 -2.284 58.053 1.00 15.96 152 LYS C N 1
ATOM 7176 C CA . LYS C 1 152 ? 6.717 -3.174 56.970 1.00 16.12 152 LYS C CA 1
ATOM 7177 C C . LYS C 1 152 ? 5.752 -4.341 56.836 1.00 17.57 152 LYS C C 1
ATOM 7178 O O . LYS C 1 152 ? 5.557 -4.847 55.727 1.00 16.71 152 LYS C O 1
ATOM 7184 N N . LEU C 1 153 ? 5.125 -4.767 57.939 1.00 15.84 153 LEU C N 1
ATOM 7185 C CA . LEU C 1 153 ? 4.009 -5.698 57.832 1.00 18.06 153 LEU C CA 1
ATOM 7186 C C . LEU C 1 153 ? 2.923 -5.132 56.929 1.00 17.22 153 LEU C C 1
ATOM 7187 O O . LEU C 1 153 ? 2.371 -5.842 56.083 1.00 18.57 153 LEU C O 1
ATOM 7192 N N . ILE C 1 154 ? 2.603 -3.851 57.104 1.00 16.63 154 ILE C N 1
ATOM 7193 C CA . ILE C 1 154 ? 1.570 -3.203 56.302 1.00 15.68 154 ILE C CA 1
ATOM 7194 C C . ILE C 1 154 ? 2.024 -3.058 54.854 1.00 17.63 154 ILE C C 1
ATOM 7195 O O . ILE C 1 154 ? 1.271 -3.347 53.917 1.00 17.10 154 ILE C O 1
ATOM 7200 N N . LYS C 1 155 ? 3.259 -2.594 54.649 1.00 13.53 155 LYS C N 1
ATOM 7201 C CA . LYS C 1 155 ? 3.715 -2.330 53.287 1.00 14.98 155 LYS C CA 1
ATOM 7202 C C . LYS C 1 155 ? 3.924 -3.623 52.515 1.00 17.10 155 LYS C C 1
ATOM 7203 O O . LYS C 1 155 ? 3.566 -3.710 51.333 1.00 17.59 155 LYS C O 1
ATOM 7209 N N . ASN C 1 156 ? 4.492 -4.642 53.165 1.00 11.93 156 ASN C N 1
ATOM 7210 C CA . ASN C 1 156 ? 4.619 -5.943 52.518 1.00 15.38 156 ASN C CA 1
ATOM 7211 C C . ASN C 1 156 ? 3.256 -6.521 52.164 1.00 14.96 156 ASN C C 1
ATOM 7212 O O . ASN C 1 156 ? 3.074 -7.074 51.073 1.00 13.75 156 ASN C O 1
ATOM 7217 N N . ARG C 1 157 ? 2.284 -6.400 53.070 1.00 14.56 157 ARG C N 1
ATOM 7218 C CA . ARG C 1 157 ? 0.940 -6.883 52.765 1.00 15.65 157 ARG C CA 1
ATOM 7219 C C . ARG C 1 157 ? 0.310 -6.080 51.635 1.00 15.92 157 ARG C C 1
ATOM 7220 O O . ARG C 1 157 ? -0.410 -6.635 50.794 1.00 14.83 157 ARG C O 1
ATOM 7228 N N . LEU C 1 158 ? 0.570 -4.774 51.602 1.00 16.18 158 LEU C N 1
ATOM 7229 C CA . LEU C 1 158 ? 0.053 -3.941 50.523 1.00 13.88 158 LEU C CA 1
ATOM 7230 C C . LEU C 1 158 ? 0.613 -4.379 49.176 1.00 18.92 158 LEU C C 1
ATOM 7231 O O . LEU C 1 158 ? -0.120 -4.443 48.181 1.00 14.06 158 LEU C O 1
ATOM 7236 N N . ALA C 1 159 ? 1.915 -4.684 49.128 1.00 12.73 159 ALA C N 1
ATOM 7237 C CA . ALA C 1 159 ? 2.522 -5.198 47.902 1.00 17.08 159 ALA C CA 1
ATOM 7238 C C . ALA C 1 159 ? 1.891 -6.520 47.490 1.00 14.64 159 ALA C C 1
ATOM 7239 O O . ALA C 1 159 ? 1.579 -6.735 46.313 1.00 14.93 159 ALA C O 1
ATOM 7241 N N . GLY C 1 160 ? 1.702 -7.429 48.450 1.00 14.06 160 GLY C N 1
ATOM 7242 C CA . GLY C 1 160 ? 1.133 -8.724 48.124 1.00 13.61 160 GLY C CA 1
ATOM 7243 C C . GLY C 1 160 ? -0.331 -8.659 47.730 1.00 15.41 160 GLY C C 1
ATOM 7244 O O . GLY C 1 160 ? -0.778 -9.424 46.869 1.00 12.23 160 GLY C O 1
ATOM 7245 N N . GLU C 1 161 ? -1.093 -7.747 48.337 1.00 13.54 161 GLU C N 1
ATOM 7246 C CA . GLU C 1 161 ? -2.536 -7.713 48.115 1.00 16.95 161 GLU C CA 1
ATOM 7247 C C . GLU C 1 161 ? -2.954 -6.838 46.935 1.00 12.12 161 GLU C C 1
ATOM 7248 O O . GLU C 1 161 ? -3.881 -7.200 46.205 1.00 20.34 161 GLU C O 1
ATOM 7254 N N . LYS C 1 162 ? -2.319 -5.686 46.734 1.00 10.72 162 LYS C N 1
ATOM 7255 C CA . LYS C 1 162 ? -2.857 -4.689 45.816 1.00 15.66 162 LYS C CA 1
ATOM 7256 C C . LYS C 1 162 ? -1.972 -4.430 44.602 1.00 13.75 162 LYS C C 1
ATOM 7257 O O . LYS C 1 162 ? -2.260 -3.510 43.830 1.00 14.90 162 LYS C O 1
ATOM 7263 N N . THR C 1 163 ? -0.915 -5.211 44.409 1.00 12.21 163 THR C N 1
ATOM 7264 C CA . THR C 1 163 ? -0.202 -5.180 43.133 1.00 11.94 163 THR C CA 1
ATOM 7265 C C . THR C 1 163 ? -1.060 -5.859 42.072 1.00 9.17 163 THR C C 1
ATOM 7266 O O . THR C 1 163 ? -1.503 -6.992 42.283 1.00 11.89 163 THR C O 1
ATOM 7270 N N . PRO C 1 164 ? -1.324 -5.209 40.934 1.00 11.58 164 PRO C N 1
ATOM 7271 C CA . PRO C 1 164 ? -2.136 -5.853 39.891 1.00 14.07 164 PRO C CA 1
ATOM 7272 C C . PRO C 1 164 ? -1.491 -7.126 39.363 1.00 11.91 164 PRO C C 1
ATOM 7273 O O . PRO C 1 164 ? -0.268 -7.229 39.252 1.00 10.69 164 PRO C O 1
ATOM 7277 N N . GLY C 1 165 ? -2.337 -8.094 39.022 1.00 11.11 165 GLY C N 1
ATOM 7278 C CA . GLY C 1 165 ? -1.950 -9.322 38.349 1.00 11.69 165 GLY C CA 1
ATOM 7279 C C . GLY C 1 165 ? -2.253 -9.279 36.863 1.00 11.88 165 GLY C C 1
ATOM 7280 O O . GLY C 1 165 ? -2.237 -8.217 36.234 1.00 11.70 165 GLY C O 1
ATOM 7281 N N . ILE C 1 166 ? -2.561 -10.449 36.291 1.00 12.54 166 ILE C N 1
ATOM 7282 C CA . ILE C 1 166 ? -2.763 -10.520 34.846 1.00 12.98 166 ILE C CA 1
ATOM 7283 C C . ILE C 1 166 ? -3.993 -9.739 34.406 1.00 13.54 166 ILE C C 1
ATOM 7284 O O . ILE C 1 166 ? -4.136 -9.445 33.215 1.00 13.43 166 ILE C O 1
ATOM 7289 N N . GLU C 1 167 ? -4.889 -9.384 35.330 1.00 14.05 167 GLU C N 1
ATOM 7290 C CA . GLU C 1 167 ? -6.033 -8.566 34.943 1.00 14.02 167 GLU C CA 1
ATOM 7291 C C . GLU C 1 167 ? -5.603 -7.172 34.501 1.00 14.40 167 GLU C C 1
ATOM 7292 O O . GLU C 1 167 ? -6.386 -6.464 33.863 1.00 12.45 167 GLU C O 1
ATOM 7298 N N . ASP C 1 168 ? -4.370 -6.769 34.826 1.00 13.58 168 ASP C N 1
ATOM 7299 C CA . ASP C 1 168 ? -3.822 -5.499 34.366 1.00 12.09 168 ASP C CA 1
ATOM 7300 C C . ASP C 1 168 ? -3.632 -5.468 32.855 1.00 12.80 168 ASP C C 1
ATOM 7301 O O . ASP C 1 168 ? -3.616 -4.383 32.267 1.00 12.41 168 ASP C O 1
ATOM 7306 N N . LEU C 1 169 ? -3.499 -6.631 32.220 1.00 12.08 169 LEU C N 1
ATOM 7307 C CA . LEU C 1 169 ? -3.138 -6.726 30.805 1.00 13.63 169 LEU C CA 1
ATOM 7308 C C . LEU C 1 169 ? -4.409 -6.719 29.956 1.00 12.46 169 LEU C C 1
ATOM 7309 O O . LEU C 1 169 ? -4.833 -7.722 29.381 1.00 12.75 169 LEU C O 1
ATOM 7314 N N . THR C 1 170 ? -5.032 -5.550 29.909 1.00 10.75 170 THR C N 1
ATOM 7315 C CA . THR C 1 170 ? -6.267 -5.415 29.161 1.00 16.76 170 THR C CA 1
ATOM 7316 C C . THR C 1 170 ? -5.979 -5.432 27.658 1.00 12.04 170 THR C C 1
ATOM 7317 O O . THR C 1 170 ? -4.836 -5.330 27.208 1.00 11.81 170 THR C O 1
ATOM 7321 N N . THR C 1 171 ? -7.046 -5.573 26.883 1.00 11.43 171 THR C N 1
ATOM 7322 C CA . THR C 1 171 ? -6.996 -5.584 25.428 1.00 11.92 171 THR C CA 1
ATOM 7323 C C . THR C 1 171 ? -7.825 -4.421 24.906 1.00 12.92 171 THR C C 1
ATOM 7324 O O . THR C 1 171 ? -8.929 -4.174 25.395 1.00 13.88 171 THR C O 1
ATOM 7328 N N . ASP C 1 172 ? -7.293 -3.701 23.927 1.00 13.39 172 ASP C N 1
ATOM 7329 C CA . ASP C 1 172 ? -8.068 -2.710 23.193 1.00 15.52 172 ASP C CA 1
ATOM 7330 C C . ASP C 1 172 ? -8.506 -3.325 21.874 1.00 13.87 172 ASP C C 1
ATOM 7331 O O . ASP C 1 172 ? -7.760 -4.102 21.271 1.00 12.39 172 ASP C O 1
ATOM 7336 N N . ALA C 1 173 ? -9.710 -2.975 21.425 1.00 13.97 173 ALA C N 1
ATOM 7337 C CA . ALA C 1 173 ? -10.202 -3.448 20.139 1.00 12.22 173 ALA C CA 1
ATOM 7338 C C . ALA C 1 173 ? -10.872 -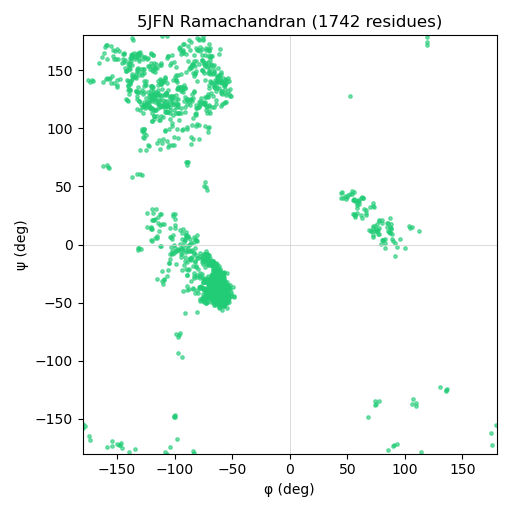2.307 19.394 1.00 19.00 173 ALA C C 1
ATOM 7339 O O . ALA C 1 173 ? -11.479 -1.412 19.991 1.00 14.65 173 ALA C O 1
ATOM 7341 N N . PHE C 1 174 ? -10.743 -2.352 18.075 1.00 10.50 174 PHE C N 1
ATOM 7342 C CA . PHE C 1 174 ? -11.376 -1.388 17.185 1.00 11.75 174 PHE C CA 1
ATOM 7343 C C . PHE C 1 174 ? -11.854 -2.164 15.974 1.00 10.99 174 PHE C C 1
ATOM 7344 O O . PHE C 1 174 ? -11.063 -2.882 15.360 1.00 12.02 174 PHE C O 1
ATOM 7352 N N . SER C 1 175 ? -13.144 -2.073 15.665 1.00 13.43 175 SER C N 1
ATOM 7353 C CA . SER C 1 175 ? -13.700 -2.821 14.550 1.00 14.64 175 SER C CA 1
ATOM 7354 C C . SER C 1 175 ? -14.475 -1.876 13.650 1.00 14.22 175 SER C C 1
ATOM 7355 O O . SER C 1 175 ? -15.092 -0.912 14.112 1.00 14.70 175 SER C O 1
ATOM 7358 N N . GLY C 1 176 ? -14.431 -2.168 12.359 1.00 14.09 176 GLY C N 1
ATOM 7359 C CA . GLY C 1 176 ? -15.096 -1.327 11.392 1.00 16.00 176 GLY C CA 1
ATOM 7360 C C . GLY C 1 176 ? -14.943 -1.909 10.009 1.00 13.25 176 GLY C C 1
ATOM 7361 O O . GLY C 1 176 ? -14.723 -3.110 9.852 1.00 12.05 176 GLY C O 1
ATOM 7362 N N . ASP C 1 177 ? -15.052 -1.035 9.006 1.00 11.07 177 ASP C N 1
ATOM 7363 C CA . ASP C 1 177 ? -15.018 -1.488 7.621 1.00 14.83 177 ASP C CA 1
ATOM 7364 C C . ASP C 1 177 ? -13.700 -2.163 7.268 1.00 16.55 177 ASP C C 1
ATOM 7365 O O . ASP C 1 177 ? -13.662 -3.006 6.367 1.00 16.73 177 ASP C O 1
ATOM 7370 N N . ASN C 1 178 ? -12.611 -1.795 7.936 1.00 13.25 178 ASN C N 1
ATOM 7371 C CA . ASN C 1 178 ? -11.305 -2.370 7.647 1.00 13.27 178 ASN C CA 1
ATOM 7372 C C . ASN C 1 178 ? -11.015 -3.606 8.480 1.00 12.07 178 ASN C C 1
ATOM 7373 O O . ASN C 1 178 ? -9.885 -4.103 8.454 1.00 13.86 178 ASN C O 1
ATOM 7378 N N . GLY C 1 179 ? -12.003 -4.110 9.212 1.00 11.89 179 GLY C N 1
ATOM 7379 C CA . GLY C 1 179 ? -11.849 -5.350 9.946 1.00 9.71 179 GLY C CA 1
ATOM 7380 C C . GLY C 1 179 ? -11.741 -5.124 11.437 1.00 9.10 179 GLY C C 1
ATOM 7381 O O . GLY C 1 179 ? -12.525 -4.368 12.019 1.00 13.49 179 GLY C O 1
ATOM 7382 N N . LEU C 1 180 ? -10.765 -5.772 12.061 1.00 9.74 180 LEU C N 1
ATOM 7383 C CA . LEU C 1 180 ? -10.579 -5.729 13.504 1.00 10.70 180 LEU C CA 1
ATOM 7384 C C . LEU C 1 180 ? -9.118 -5.441 13.796 1.00 10.67 180 LEU C C 1
ATOM 7385 O O . LEU C 1 180 ? -8.230 -6.012 13.157 1.00 11.03 180 LEU C O 1
ATOM 7390 N N . THR C 1 181 ? -8.867 -4.543 14.743 1.00 7.82 181 THR C N 1
ATOM 7391 C CA . THR C 1 181 ? -7.525 -4.342 15.257 1.00 6.76 181 THR C CA 1
ATOM 7392 C C . THR C 1 181 ? -7.536 -4.593 16.756 1.00 8.54 181 THR C C 1
ATOM 7393 O O . THR C 1 181 ? -8.387 -4.061 17.476 1.00 10.08 181 THR C O 1
ATOM 7397 N N . LEU C 1 182 ? -6.609 -5.423 17.212 1.00 8.97 182 LEU C N 1
ATOM 7398 C CA . LEU C 1 182 ? -6.441 -5.720 18.623 1.00 10.21 182 LEU C CA 1
ATOM 7399 C C . LEU C 1 182 ? -5.112 -5.148 19.080 1.00 11.50 182 LEU C C 1
ATOM 7400 O O . LEU C 1 182 ? -4.134 -5.177 18.332 1.00 12.26 182 LEU C O 1
ATOM 7405 N N . VAL C 1 183 ? -5.084 -4.623 20.301 1.00 9.20 183 VAL C N 1
ATOM 7406 C CA . VAL C 1 183 ? -3.866 -4.116 20.915 1.00 9.26 183 VAL C CA 1
ATOM 7407 C C . VAL C 1 183 ? -3.685 -4.842 22.240 1.00 11.80 183 VAL C C 1
ATOM 7408 O O . VAL C 1 183 ? -4.569 -4.787 23.104 1.00 11.88 183 VAL C O 1
ATOM 7412 N N . GLU C 1 184 ? -2.539 -5.509 22.401 1.00 10.62 184 GLU C N 1
ATOM 7413 C CA . GLU C 1 184 ? -2.253 -6.362 23.545 1.00 11.06 184 GLU C CA 1
ATOM 7414 C C . GLU C 1 184 ? -0.968 -5.920 24.237 1.00 12.25 184 GLU C C 1
ATOM 7415 O O . GLU C 1 184 ? -0.126 -5.233 23.655 1.00 11.00 184 GLU C O 1
ATOM 7421 N N . TYR C 1 185 ? -0.826 -6.334 25.496 1.00 10.14 185 TYR C N 1
ATOM 7422 C CA . TYR C 1 185 ? 0.386 -6.123 26.281 1.00 11.74 185 TYR C CA 1
ATOM 7423 C C . TYR C 1 185 ? 1.147 -7.441 26.356 1.00 11.80 185 TYR C C 1
ATOM 7424 O O . TYR C 1 185 ? 0.694 -8.386 27.013 1.00 12.51 185 TYR C O 1
ATOM 7433 N N . SER C 1 186 ? 2.318 -7.487 25.739 1.00 12.24 186 SER C N 1
ATOM 7434 C CA . SER C 1 186 ? 3.099 -8.704 25.591 1.00 11.36 186 SER C CA 1
ATOM 7435 C C . SER C 1 186 ? 4.463 -8.577 26.271 1.00 12.08 186 SER C C 1
ATOM 7436 O O . SER C 1 186 ? 4.908 -7.465 26.584 1.00 13.86 186 SER C O 1
ATOM 7439 N N . PRO C 1 187 ? 5.151 -9.696 26.521 1.00 11.07 187 PRO C N 1
ATOM 7440 C CA . PRO C 1 187 ? 6.380 -9.643 27.323 1.00 13.11 187 PRO C CA 1
ATOM 7441 C C . PRO C 1 187 ? 7.503 -8.865 26.654 1.00 14.58 187 PRO C C 1
ATOM 7442 O O . PRO C 1 187 ? 7.640 -8.844 25.427 1.00 15.08 187 PRO C O 1
ATOM 7446 N N . PHE C 1 188 ? 8.326 -8.230 27.494 1.00 15.39 188 PHE C N 1
ATOM 7447 C CA . PHE C 1 188 ? 9.613 -7.709 27.048 1.00 15.70 188 PHE C CA 1
ATOM 7448 C C . PHE C 1 188 ? 10.641 -8.824 26.922 1.00 14.85 188 PHE C C 1
ATOM 7449 O O . PHE C 1 188 ? 11.349 -8.923 25.909 1.00 17.80 188 PHE C O 1
ATOM 7457 N N . GLY C 1 189 ? 10.745 -9.657 27.954 1.00 12.07 189 GLY C N 1
ATOM 7458 C CA . GLY C 1 189 ? 11.753 -10.692 28.031 1.00 12.51 189 GLY C CA 1
ATOM 7459 C C . GLY C 1 189 ? 12.378 -10.726 29.409 1.00 17.43 189 GLY C C 1
ATOM 7460 O O . GLY C 1 189 ? 11.668 -10.847 30.410 1.00 14.90 189 GLY C O 1
ATOM 7461 N N . VAL C 1 190 ? 13.701 -10.615 29.478 1.00 13.13 190 VAL C N 1
ATOM 7462 C CA . VAL C 1 190 ? 14.395 -10.520 30.757 1.00 12.07 190 VAL C CA 1
ATOM 7463 C C . VAL C 1 190 ? 14.393 -9.065 31.201 1.00 13.71 190 VAL C C 1
ATOM 7464 O O . VAL C 1 190 ? 14.873 -8.186 30.478 1.00 11.99 190 VAL C O 1
ATOM 7468 N N . ILE C 1 191 ? 13.872 -8.814 32.396 1.00 11.17 191 ILE C N 1
ATOM 7469 C CA . ILE C 1 191 ? 13.906 -7.499 33.012 1.00 10.10 191 ILE C CA 1
ATOM 7470 C C . ILE C 1 191 ? 14.922 -7.529 34.147 1.00 11.33 191 ILE C C 1
ATOM 7471 O O . ILE C 1 191 ? 14.906 -8.451 34.975 1.00 12.44 191 ILE C O 1
ATOM 7476 N N . GLY C 1 192 ? 15.811 -6.549 34.164 1.00 11.05 192 GLY C N 1
ATOM 7477 C CA . GLY C 1 192 ? 16.739 -6.360 35.258 1.00 10.09 192 GLY C CA 1
ATOM 7478 C C . GLY C 1 192 ? 16.188 -5.293 36.179 1.00 11.07 192 GLY C C 1
ATOM 7479 O O . GLY C 1 192 ? 15.936 -4.165 35.754 1.00 12.40 192 GLY C O 1
ATOM 7480 N N . ALA C 1 193 ? 15.967 -5.666 37.438 1.00 10.40 193 ALA C N 1
ATOM 7481 C CA . ALA C 1 193 ? 15.317 -4.794 38.409 1.00 12.78 193 ALA C CA 1
ATOM 7482 C C . ALA C 1 193 ? 16.282 -4.486 39.542 1.00 13.70 193 ALA C C 1
ATOM 7483 O O . ALA C 1 193 ? 16.786 -5.399 40.207 1.00 15.23 193 ALA C O 1
ATOM 7485 N N . ILE C 1 194 ? 16.526 -3.202 39.760 1.00 14.28 194 ILE C N 1
ATOM 7486 C CA . ILE C 1 194 ? 17.346 -2.711 40.855 1.00 14.00 194 ILE C CA 1
ATOM 7487 C C . ILE C 1 194 ? 16.417 -2.303 41.986 1.00 15.14 194 ILE C C 1
ATOM 7488 O O . ILE C 1 194 ? 15.496 -1.503 41.783 1.00 15.57 194 ILE C O 1
ATOM 7493 N N . THR C 1 195 ? 16.648 -2.859 43.172 1.00 13.92 195 THR C N 1
ATOM 7494 C CA . THR C 1 195 ? 15.726 -2.649 44.268 1.00 15.98 195 THR C CA 1
ATOM 7495 C C . THR C 1 195 ? 16.407 -1.906 45.412 1.00 20.40 195 THR C C 1
ATOM 7496 O O . THR C 1 195 ? 17.612 -2.064 45.634 1.00 20.02 195 THR C O 1
ATOM 7500 N N . PRO C 1 196 ? 15.658 -1.095 46.154 1.00 19.87 196 PRO C N 1
ATOM 7501 C CA . PRO C 1 196 ? 16.257 -0.226 47.168 1.00 19.08 196 PRO C CA 1
ATOM 7502 C C . PRO C 1 196 ? 16.386 -0.919 48.517 1.00 20.79 196 PRO C C 1
ATOM 7503 O O . PRO C 1 196 ? 15.679 -1.873 48.835 1.00 18.42 196 PRO C O 1
ATOM 7507 N N . THR C 1 197 ? 17.302 -0.403 49.329 1.00 17.90 197 THR C N 1
ATOM 7508 C CA . THR C 1 197 ? 17.412 -0.953 50.670 1.00 20.87 197 THR C CA 1
ATOM 7509 C C . THR C 1 197 ? 16.338 -0.408 51.603 1.00 20.95 197 THR C C 1
ATOM 7510 O O . THR C 1 197 ? 16.139 -0.962 52.690 1.00 25.95 197 THR C O 1
ATOM 7514 N N . THR C 1 198 ? 15.617 0.633 51.185 1.00 18.98 198 THR C N 1
ATOM 7515 C CA . THR C 1 198 ? 14.550 1.199 52.001 1.00 21.69 198 THR C CA 1
ATOM 7516 C C . THR C 1 198 ? 13.241 0.431 51.858 1.00 24.60 198 THR C C 1
ATOM 7517 O O . THR C 1 198 ? 12.413 0.456 52.776 1.00 21.04 198 THR C O 1
ATOM 7521 N N . ASN C 1 199 ? 13.022 -0.232 50.720 1.00 14.52 199 ASN C N 1
ATOM 7522 C CA . ASN C 1 199 ? 11.838 -1.070 50.513 1.00 15.34 199 ASN C CA 1
ATOM 7523 C C . ASN C 1 199 ? 12.247 -2.372 49.827 1.00 20.70 199 ASN C C 1
ATOM 7524 O O . ASN C 1 199 ? 11.746 -2.708 48.751 1.00 19.17 199 ASN C O 1
ATOM 7529 N N . PRO C 1 200 ? 13.152 -3.145 50.442 1.00 20.26 200 PRO C N 1
ATOM 7530 C CA . PRO C 1 200 ? 13.741 -4.281 49.709 1.00 19.17 200 PRO C CA 1
ATOM 7531 C C . PRO C 1 200 ? 12.754 -5.384 49.371 1.00 16.69 200 PRO C C 1
ATOM 7532 O O . PRO C 1 200 ? 12.773 -5.900 48.248 1.00 17.86 200 PRO C O 1
ATOM 7536 N N . THR C 1 201 ? 11.901 -5.783 50.305 1.00 12.69 201 THR C N 1
ATOM 7537 C CA . THR C 1 201 ? 11.003 -6.894 50.012 1.00 17.57 201 THR C CA 1
ATOM 7538 C C . THR C 1 201 ? 9.751 -6.437 49.276 1.00 13.04 201 THR C C 1
ATOM 7539 O O . THR C 1 201 ? 9.271 -7.139 48.383 1.00 12.96 201 THR C O 1
ATOM 7543 N N . GLU C 1 202 ? 9.221 -5.263 49.631 1.00 11.86 202 GLU C N 1
ATOM 7544 C CA . GLU C 1 202 ? 8.038 -4.753 48.947 1.00 13.34 202 GLU C CA 1
ATOM 7545 C C . GLU C 1 202 ? 8.295 -4.612 47.453 1.00 11.81 202 GLU C C 1
ATOM 7546 O O . GLU C 1 202 ? 7.447 -4.978 46.629 1.00 12.68 202 GLU C O 1
ATOM 7552 N N . THR C 1 203 ? 9.466 -4.091 47.086 1.00 13.46 203 THR C N 1
ATOM 7553 C CA . THR C 1 203 ? 9.766 -3.889 45.673 1.00 12.82 203 THR C CA 1
ATOM 7554 C C . THR C 1 203 ? 9.939 -5.220 44.954 1.00 11.40 203 THR C C 1
ATOM 7555 O O . THR C 1 203 ? 9.459 -5.389 43.829 1.00 12.51 203 THR C O 1
ATOM 7559 N N . ILE C 1 204 ? 10.603 -6.185 45.594 1.00 9.70 204 ILE C N 1
ATOM 7560 C CA . ILE C 1 204 ? 10.755 -7.502 44.975 1.00 9.03 204 ILE C CA 1
ATOM 7561 C C . ILE C 1 204 ? 9.389 -8.125 44.719 1.00 10.17 204 ILE C C 1
ATOM 7562 O O . ILE C 1 204 ? 9.105 -8.597 43.614 1.00 11.75 204 ILE C O 1
ATOM 7567 N N . VAL C 1 205 ? 8.523 -8.125 45.740 1.00 9.65 205 VAL C N 1
ATOM 7568 C CA . VAL C 1 205 ? 7.169 -8.658 45.586 1.00 12.21 205 VAL C CA 1
ATOM 7569 C C . VAL C 1 205 ? 6.440 -7.926 44.471 1.00 9.82 205 VAL C C 1
ATOM 7570 O O . VAL C 1 205 ? 5.887 -8.542 43.550 1.00 11.12 205 VAL C O 1
ATOM 7574 N N . CYS C 1 206 ? 6.446 -6.597 44.532 1.00 8.77 206 CYS C N 1
ATOM 7575 C CA . CYS C 1 206 ? 5.658 -5.810 43.594 1.00 10.79 206 CYS C CA 1
ATOM 7576 C C . CYS C 1 206 ? 6.182 -5.963 42.171 1.00 10.49 206 CYS C C 1
ATOM 7577 O O . CYS C 1 206 ? 5.407 -6.211 41.239 1.00 12.88 206 CYS C O 1
ATOM 7580 N N . ASN C 1 207 ? 7.498 -5.817 41.988 1.00 11.73 207 ASN C N 1
ATOM 7581 C CA . ASN C 1 207 ? 8.107 -6.039 40.674 1.00 12.57 207 ASN C CA 1
ATOM 7582 C C . ASN C 1 207 ? 7.833 -7.454 40.169 1.00 12.19 207 ASN C C 1
ATOM 7583 O O . ASN C 1 207 ? 7.460 -7.645 39.008 1.00 9.59 207 ASN C O 1
ATOM 7588 N N . SER C 1 208 ? 8.055 -8.463 41.023 1.00 11.21 208 SER C N 1
ATOM 7589 C CA . SER C 1 208 ? 7.915 -9.855 40.595 1.00 10.95 208 SER C CA 1
ATOM 7590 C C . SER C 1 208 ? 6.519 -10.124 40.064 1.00 9.28 208 SER C C 1
ATOM 7591 O O . SER C 1 208 ? 6.346 -10.720 38.993 1.00 10.25 208 SER C O 1
ATOM 7594 N N . ILE C 1 209 ? 5.506 -9.704 40.818 1.00 11.12 209 ILE C N 1
ATOM 7595 C CA . ILE C 1 209 ? 4.127 -9.945 40.411 1.00 11.29 209 ILE C CA 1
ATOM 7596 C C . ILE C 1 209 ? 3.858 -9.288 39.065 1.00 9.28 209 ILE C C 1
ATOM 7597 O O . ILE C 1 209 ? 3.402 -9.938 38.114 1.00 9.39 209 ILE C O 1
ATOM 7602 N N . GLY C 1 210 ? 4.158 -7.991 38.958 1.00 12.09 210 GLY C N 1
ATOM 7603 C CA . GLY C 1 210 ? 3.882 -7.284 37.718 1.00 9.39 210 GLY C CA 1
ATOM 7604 C C . GLY C 1 210 ? 4.644 -7.861 36.543 1.00 11.70 210 GLY C C 1
ATOM 7605 O O . GLY C 1 210 ? 4.088 -8.055 35.459 1.00 9.86 210 GLY C O 1
ATOM 7606 N N . MET C 1 211 ? 5.923 -8.164 36.747 1.00 10.10 211 MET C N 1
ATOM 7607 C CA . MET C 1 211 ? 6.753 -8.602 35.635 1.00 10.12 211 MET C CA 1
ATOM 7608 C C . MET C 1 211 ? 6.381 -10.005 35.183 1.00 9.29 211 MET C C 1
ATOM 7609 O O . MET C 1 211 ? 6.304 -10.271 33.977 1.00 8.74 211 MET C O 1
ATOM 7614 N N . LEU C 1 212 ? 6.117 -10.910 36.131 1.00 8.80 212 LEU C N 1
ATOM 7615 C CA . LEU C 1 212 ? 5.711 -12.255 35.737 1.00 8.40 212 LEU C CA 1
ATOM 7616 C C . LEU C 1 212 ? 4.310 -12.251 35.150 1.00 9.81 212 LEU C C 1
ATOM 7617 O O . LEU C 1 212 ? 4.023 -13.009 34.215 1.00 11.54 212 LEU C O 1
ATOM 7622 N N . ALA C 1 213 ? 3.422 -11.415 35.696 1.00 9.72 213 ALA C N 1
ATOM 7623 C CA . ALA C 1 213 ? 2.078 -11.299 35.132 1.00 8.42 213 ALA C CA 1
ATOM 7624 C C . ALA C 1 213 ? 2.148 -10.982 33.651 1.00 11.27 213 ALA C C 1
ATOM 7625 O O . ALA C 1 213 ? 1.389 -11.542 32.853 1.00 10.53 213 ALA C O 1
ATOM 7627 N N . ALA C 1 214 ? 3.085 -10.112 33.261 1.00 9.39 214 ALA C N 1
ATOM 7628 C CA . ALA C 1 214 ? 3.254 -9.737 31.865 1.00 8.62 214 ALA C CA 1
ATOM 7629 C C . ALA C 1 214 ? 4.085 -10.733 31.071 1.00 9.84 214 ALA C C 1
ATOM 7630 O O . ALA C 1 214 ? 4.364 -10.468 29.897 1.00 12.91 214 ALA C O 1
ATOM 7632 N N . GLY C 1 215 ? 4.491 -11.857 31.663 1.00 9.92 215 GLY C N 1
ATOM 7633 C CA . GLY C 1 215 ? 5.196 -12.883 30.913 1.00 10.81 215 GLY C CA 1
ATOM 7634 C C . GLY C 1 215 ? 6.696 -12.719 30.831 1.00 10.52 215 GLY C C 1
ATOM 7635 O O . GLY C 1 215 ? 7.329 -13.373 29.990 1.00 11.47 215 GLY C O 1
ATOM 7636 N N . ASN C 1 216 ? 7.283 -11.868 31.668 1.00 9.79 216 ASN C N 1
ATOM 7637 C CA . ASN C 1 216 ? 8.723 -11.681 31.740 1.00 7.97 216 ASN C CA 1
ATOM 7638 C C . ASN C 1 216 ? 9.340 -12.595 32.790 1.00 9.62 216 ASN C C 1
ATOM 7639 O O . ASN C 1 216 ? 8.656 -13.152 33.651 1.00 11.48 216 ASN C O 1
ATOM 7644 N N . SER C 1 217 ? 10.659 -12.719 32.729 1.00 10.40 217 SER C N 1
ATOM 7645 C CA . SER C 1 217 ? 11.451 -13.094 33.890 1.00 11.54 217 SER C CA 1
ATOM 7646 C C . SER C 1 217 ? 12.119 -11.839 34.441 1.00 11.57 217 SER C C 1
ATOM 7647 O O . SER C 1 217 ? 12.203 -10.810 33.765 1.00 9.99 217 SER C O 1
ATOM 7650 N N . VAL C 1 218 ? 12.588 -11.921 35.681 1.00 12.02 218 VAL C N 1
ATOM 7651 C CA . VAL C 1 218 ? 13.197 -10.770 36.337 1.00 10.50 218 VAL C CA 1
ATOM 7652 C C . VAL C 1 218 ? 14.492 -11.206 37.003 1.00 11.14 218 VAL C C 1
ATOM 7653 O O . VAL C 1 218 ? 14.533 -12.240 37.680 1.00 12.22 218 VAL C O 1
ATOM 7657 N N . VAL C 1 219 ? 15.552 -10.438 36.768 1.00 10.63 219 VAL C N 1
ATOM 7658 C CA . VAL C 1 219 ? 16.811 -10.550 37.495 1.00 12.18 219 VAL C CA 1
ATOM 7659 C C . VAL C 1 219 ? 16.861 -9.391 38.474 1.00 10.55 219 VAL C C 1
ATOM 7660 O O . VAL C 1 219 ? 16.826 -8.223 38.062 1.00 10.92 219 VAL C O 1
ATOM 7664 N N . PHE C 1 220 ? 16.918 -9.705 39.760 1.00 9.36 220 PHE C N 1
ATOM 7665 C CA . PHE C 1 220 ? 17.009 -8.677 40.781 1.00 9.97 220 PHE C CA 1
ATOM 7666 C C . PHE C 1 220 ? 18.463 -8.424 41.138 1.00 11.37 220 PHE C C 1
ATOM 7667 O O . PHE C 1 220 ? 19.243 -9.361 41.310 1.00 11.01 220 PHE C O 1
ATOM 7675 N N . SER C 1 221 ? 18.817 -7.144 41.231 1.00 9.90 221 SER C N 1
ATOM 7676 C CA . SER C 1 221 ? 20.107 -6.691 41.741 1.00 13.82 221 SER C CA 1
ATOM 7677 C C . SER C 1 221 ? 19.799 -5.912 43.012 1.00 15.30 221 SER C C 1
ATOM 7678 O O . SER C 1 221 ? 19.587 -4.689 42.969 1.00 15.97 221 SER C O 1
ATOM 7681 N N . PRO C 1 222 ? 19.721 -6.579 44.157 1.00 14.18 222 PRO C N 1
ATOM 7682 C CA . PRO C 1 222 ? 19.371 -5.884 45.394 1.00 16.62 222 PRO C CA 1
ATOM 7683 C C . PRO C 1 222 ? 20.571 -5.120 45.931 1.00 18.21 222 PRO C C 1
ATOM 7684 O O . PRO C 1 222 ? 21.696 -5.251 45.448 1.00 19.76 222 PRO C O 1
ATOM 7688 N N . HIS C 1 223 ? 20.304 -4.303 46.931 1.00 20.97 223 HIS C N 1
ATOM 7689 C CA . HIS C 1 223 ? 21.391 -3.565 47.554 1.00 25.06 223 HIS C CA 1
ATOM 7690 C C . HIS C 1 223 ? 22.125 -4.464 48.546 1.00 21.82 223 HIS C C 1
ATOM 7691 O O . HIS C 1 223 ? 21.491 -5.266 49.237 1.00 21.68 223 HIS C O 1
ATOM 7698 N N . PRO C 1 224 ? 23.457 -4.363 48.618 1.00 20.34 224 PRO C N 1
ATOM 7699 C CA . PRO C 1 224 ? 24.205 -5.136 49.628 1.00 21.51 224 PRO C CA 1
ATOM 7700 C C . PRO C 1 224 ? 23.649 -5.011 51.037 1.00 18.67 224 PRO C C 1
ATOM 7701 O O . PRO C 1 224 ? 23.650 -6.001 51.780 1.00 21.21 224 PRO C O 1
ATOM 7705 N N . ARG C 1 225 ? 23.161 -3.827 51.424 1.00 20.71 225 ARG C N 1
ATOM 7706 C CA . ARG C 1 225 ? 22.614 -3.636 52.765 1.00 22.61 225 ARG C CA 1
ATOM 7707 C C . ARG C 1 225 ? 21.368 -4.474 53.011 1.00 22.76 225 ARG C C 1
ATOM 7708 O O . ARG C 1 225 ? 20.987 -4.673 54.170 1.00 20.45 225 ARG C O 1
ATOM 7716 N N . ALA C 1 226 ? 20.710 -4.947 51.954 1.00 19.94 226 ALA C N 1
ATOM 7717 C CA . ALA C 1 226 ? 19.519 -5.775 52.083 1.00 21.16 226 ALA C CA 1
ATOM 7718 C C . ALA C 1 226 ? 19.742 -7.153 51.471 1.00 18.08 226 ALA C C 1
ATOM 7719 O O . ALA C 1 226 ? 18.793 -7.815 51.050 1.00 18.62 226 ALA C O 1
ATOM 7721 N N . ARG C 1 227 ? 21.000 -7.598 51.440 1.00 19.53 227 ARG C N 1
ATOM 7722 C CA . ARG C 1 227 ? 21.348 -8.849 50.772 1.00 17.20 227 ARG C CA 1
ATOM 7723 C C . ARG C 1 227 ? 20.565 -10.034 51.329 1.00 18.10 227 ARG C C 1
ATOM 7724 O O . ARG C 1 227 ? 19.946 -10.793 50.574 1.00 17.09 227 ARG C O 1
ATOM 7732 N N . GLN C 1 228 ? 20.596 -10.227 52.648 1.00 18.45 228 GLN C N 1
ATOM 7733 C CA . GLN C 1 228 ? 20.082 -11.473 53.208 1.00 17.87 228 GLN C CA 1
ATOM 7734 C C . GLN C 1 228 ? 18.570 -11.577 53.055 1.00 20.57 228 GLN C C 1
ATOM 7735 O O . GLN C 1 228 ? 18.050 -12.622 52.645 1.00 14.68 228 GLN C O 1
ATOM 7741 N N . VAL C 1 229 ? 17.841 -10.512 53.389 1.00 17.33 229 VAL C N 1
ATOM 7742 C CA . VAL C 1 229 ? 16.387 -10.586 53.279 1.00 16.31 229 VAL C CA 1
ATOM 7743 C C . VAL C 1 229 ? 15.968 -10.720 51.816 1.00 16.92 229 VAL C C 1
ATOM 7744 O O . VAL C 1 229 ? 15.028 -11.457 51.494 1.00 15.32 229 VAL C O 1
ATOM 7748 N N . SER C 1 230 ? 16.685 -10.048 50.906 1.00 14.94 230 SER C N 1
ATOM 7749 C CA . SER C 1 230 ? 16.342 -10.106 49.486 1.00 14.13 230 SER C CA 1
ATOM 7750 C C . SER C 1 230 ? 16.571 -11.501 48.925 1.00 15.47 230 SER C C 1
ATOM 7751 O O . SER C 1 230 ? 15.734 -12.031 48.186 1.00 14.59 230 SER C O 1
ATOM 7754 N N . LEU C 1 231 ? 17.710 -12.109 49.258 1.00 13.46 231 LEU C N 1
ATOM 7755 C CA . LEU C 1 231 ? 17.996 -13.449 48.760 1.00 13.74 231 LEU C CA 1
ATOM 7756 C C . LEU C 1 231 ? 17.030 -14.473 49.334 1.00 15.12 231 LEU C C 1
ATOM 7757 O O . LEU C 1 231 ? 16.588 -15.379 48.618 1.00 15.47 231 LEU C O 1
ATOM 7762 N N . LEU C 1 232 ? 16.699 -14.358 50.626 1.00 16.29 232 LEU C N 1
ATOM 7763 C CA . LEU C 1 232 ? 15.717 -15.266 51.213 1.00 17.48 232 LEU C CA 1
ATOM 7764 C C . LEU C 1 232 ? 14.387 -15.178 50.474 1.00 14.67 232 LEU C C 1
ATOM 7765 O O . LEU C 1 232 ? 13.795 -16.200 50.115 1.00 13.03 232 LEU C O 1
ATOM 7770 N N . LEU C 1 233 ? 13.904 -13.956 50.234 1.00 14.33 233 LEU C N 1
ATOM 7771 C CA . LEU C 1 233 ? 12.639 -13.797 49.522 1.00 16.35 233 LEU C CA 1
ATOM 7772 C C . LEU C 1 233 ? 12.698 -14.428 48.134 1.00 12.78 233 LEU C C 1
ATOM 7773 O O . LEU C 1 233 ? 11.743 -15.084 47.701 1.00 12.93 233 LEU C O 1
ATOM 7778 N N . VAL C 1 234 ? 13.809 -14.241 47.416 1.00 10.95 234 VAL C N 1
ATOM 7779 C CA . VAL C 1 234 ? 13.925 -14.849 46.091 1.00 11.03 234 VAL C CA 1
ATOM 7780 C C . VAL C 1 234 ? 13.886 -16.369 46.190 1.00 11.89 234 VAL C C 1
ATOM 7781 O O . VAL C 1 234 ? 13.221 -17.041 45.389 1.00 12.81 234 VAL C O 1
ATOM 7785 N N . ARG C 1 235 ? 14.575 -16.937 47.183 1.00 11.29 235 ARG C N 1
ATOM 7786 C CA . ARG C 1 235 ? 14.549 -18.391 47.352 1.00 14.16 235 ARG C CA 1
ATOM 7787 C C . ARG C 1 235 ? 13.149 -18.882 47.705 1.00 12.32 235 ARG C C 1
ATOM 7788 O O . ARG C 1 235 ? 12.702 -19.916 47.196 1.00 13.96 235 ARG C O 1
ATOM 7796 N N . LEU C 1 236 ? 12.441 -18.153 48.573 1.00 11.92 236 LEU C N 1
ATOM 7797 C CA . LEU C 1 236 ? 11.072 -18.531 48.915 1.00 14.34 236 LEU C CA 1
ATOM 7798 C C . LEU C 1 236 ? 10.157 -18.462 47.701 1.00 14.49 236 LEU C C 1
ATOM 7799 O O . LEU C 1 236 ? 9.278 -19.316 47.521 1.00 14.47 236 LEU C O 1
ATOM 7804 N N . ILE C 1 237 ? 10.334 -17.437 46.869 1.00 13.07 237 ILE C N 1
ATOM 7805 C CA . ILE C 1 237 ? 9.546 -17.334 45.646 1.00 12.11 237 ILE C CA 1
ATOM 7806 C C . ILE C 1 237 ? 9.865 -18.496 44.720 1.00 12.48 237 ILE C C 1
ATOM 7807 O O . ILE C 1 237 ? 8.963 -19.136 44.170 1.00 12.36 237 ILE C O 1
ATOM 7812 N N . ASN C 1 238 ? 11.156 -18.800 44.547 1.00 10.20 238 ASN C N 1
ATOM 7813 C CA . ASN C 1 238 ? 11.525 -19.909 43.673 1.00 12.07 238 ASN C CA 1
ATOM 7814 C C . ASN C 1 238 ? 10.983 -21.229 44.200 1.00 13.57 238 ASN C C 1
ATOM 7815 O O . ASN C 1 238 ? 10.541 -22.080 43.423 1.00 14.30 238 ASN C O 1
ATOM 7820 N N . GLN C 1 239 ? 10.992 -21.412 45.519 1.00 16.48 239 GLN C N 1
ATOM 7821 C CA . GLN C 1 239 ? 10.435 -22.636 46.089 1.00 17.92 239 GLN C CA 1
ATOM 7822 C C . GLN C 1 239 ? 8.945 -22.752 45.782 1.00 16.32 239 GLN C C 1
ATOM 7823 O O . GLN C 1 239 ? 8.462 -23.814 45.374 1.00 14.56 239 GLN C O 1
ATOM 7829 N N . LYS C 1 240 ? 8.203 -21.657 45.959 1.00 16.59 240 LYS C N 1
ATOM 7830 C CA . LYS C 1 240 ? 6.767 -21.671 45.690 1.00 16.99 240 LYS C CA 1
ATOM 7831 C C . LYS C 1 240 ? 6.483 -21.931 44.217 1.00 17.09 240 LYS C C 1
ATOM 7832 O O . LYS C 1 240 ? 5.641 -22.770 43.871 1.00 16.88 240 LYS C O 1
ATOM 7838 N N . LEU C 1 241 ? 7.173 -21.209 43.331 1.00 14.42 241 LEU C N 1
ATOM 7839 C CA . LEU C 1 241 ? 6.952 -21.382 41.898 1.00 14.51 241 LEU C CA 1
ATOM 7840 C C . LEU C 1 241 ? 7.308 -22.793 41.442 1.00 16.24 241 LEU C C 1
ATOM 7841 O O . LEU C 1 241 ? 6.645 -23.349 40.559 1.00 14.41 241 LEU C O 1
ATOM 7846 N N . ALA C 1 242 ? 8.347 -23.394 42.032 1.00 14.10 242 ALA C N 1
ATOM 7847 C CA . ALA C 1 242 ? 8.672 -24.775 41.688 1.00 17.32 242 ALA C CA 1
ATOM 7848 C C . ALA C 1 242 ? 7.528 -25.710 42.060 1.00 18.24 242 ALA C C 1
ATOM 7849 O O . ALA C 1 242 ? 7.157 -26.592 41.277 1.00 16.63 242 ALA C O 1
ATOM 7851 N N . ALA C 1 243 ? 6.941 -25.515 43.243 1.00 16.12 243 ALA C N 1
ATOM 7852 C CA . ALA C 1 243 ? 5.804 -26.334 43.646 1.00 20.00 243 ALA C CA 1
ATOM 7853 C C . ALA C 1 243 ? 4.605 -26.111 42.737 1.00 24.31 243 ALA C C 1
ATOM 7854 O O . ALA C 1 243 ? 3.755 -26.999 42.605 1.00 18.54 243 ALA C O 1
ATOM 7856 N N . LEU C 1 244 ? 4.520 -24.946 42.095 1.00 18.73 244 LEU C N 1
ATOM 7857 C CA . LEU C 1 244 ? 3.426 -24.653 41.178 1.00 19.83 244 LEU C CA 1
ATOM 7858 C C . LEU C 1 244 ? 3.727 -25.046 39.735 1.00 19.60 244 LEU C C 1
ATOM 7859 O O . LEU C 1 244 ? 2.909 -24.766 38.850 1.00 16.51 244 LEU C O 1
ATOM 7864 N N . GLY C 1 245 ? 4.870 -25.678 39.474 1.00 18.42 245 GLY C N 1
ATOM 7865 C CA . GLY C 1 245 ? 5.182 -26.141 38.136 1.00 20.52 245 GLY C CA 1
ATOM 7866 C C . GLY C 1 245 ? 5.714 -25.095 37.183 1.00 22.17 245 GLY C C 1
ATOM 7867 O O . GLY C 1 245 ? 5.647 -25.293 35.967 1.00 19.75 245 GLY C O 1
ATOM 7868 N N . ALA C 1 246 ? 6.249 -23.991 37.689 1.00 16.77 246 ALA C N 1
ATOM 7869 C CA . ALA C 1 246 ? 6.761 -22.941 36.825 1.00 18.15 246 ALA C CA 1
ATOM 7870 C C . ALA C 1 246 ? 8.088 -23.353 36.206 1.00 18.43 246 ALA C C 1
ATOM 7871 O O . ALA C 1 246 ? 8.796 -24.205 36.748 1.00 20.67 246 ALA C O 1
ATOM 7873 N N . PRO C 1 247 ? 8.450 -22.767 35.064 1.00 16.54 247 PRO C N 1
ATOM 7874 C CA . PRO C 1 247 ? 9.835 -22.881 34.606 1.00 15.52 247 PRO C CA 1
ATOM 7875 C C . PRO C 1 247 ? 10.752 -22.387 35.708 1.00 15.37 247 PRO C C 1
ATOM 7876 O O . PRO C 1 247 ? 10.427 -21.440 36.431 1.00 13.09 247 PRO C O 1
ATOM 7880 N N . GLU C 1 248 ? 11.892 -23.049 35.859 1.00 15.86 248 GLU C N 1
ATOM 7881 C CA . GLU C 1 248 ? 12.830 -22.593 36.870 1.00 16.12 248 GLU C CA 1
ATOM 7882 C C . GLU C 1 248 ? 13.366 -21.220 36.488 1.00 13.35 248 GLU C C 1
ATOM 7883 O O . GLU C 1 248 ? 13.466 -20.884 35.309 1.00 12.66 248 GLU C O 1
ATOM 7889 N N . ASN C 1 249 ? 13.659 -20.410 37.508 1.00 12.13 249 ASN C N 1
ATOM 7890 C CA . ASN C 1 249 ? 14.403 -19.157 37.359 1.00 15.67 249 ASN C CA 1
ATOM 7891 C C . ASN C 1 249 ? 13.591 -18.039 36.696 1.00 12.21 249 ASN C C 1
ATOM 7892 O O . ASN C 1 249 ? 14.151 -17.182 36.007 1.00 12.24 249 ASN C O 1
ATOM 7897 N N . LEU C 1 250 ? 12.273 -18.007 36.904 1.00 14.45 250 LEU C N 1
ATOM 7898 C CA . LEU C 1 250 ? 11.518 -16.819 36.517 1.00 14.53 250 LEU C CA 1
ATOM 7899 C C . LEU C 1 250 ? 11.935 -15.610 37.339 1.00 12.73 250 LEU C C 1
ATOM 7900 O O . LEU C 1 250 ? 11.884 -14.478 36.846 1.00 10.73 250 LEU C O 1
ATOM 7905 N N . VAL C 1 251 ? 12.338 -15.832 38.587 1.00 12.57 251 VAL C N 1
ATOM 7906 C CA . VAL C 1 251 ? 12.799 -14.788 39.496 1.00 11.56 251 VAL C CA 1
ATOM 7907 C C . VAL C 1 251 ? 14.173 -15.202 40.004 1.00 11.81 251 VAL C C 1
ATOM 7908 O O . VAL C 1 251 ? 14.304 -16.238 40.671 1.00 12.87 251 VAL C O 1
ATOM 7912 N N . VAL C 1 252 ? 15.198 -14.402 39.695 1.00 11.28 252 VAL C N 1
ATOM 7913 C CA . VAL C 1 252 ? 16.564 -14.754 40.059 1.00 13.11 252 VAL C CA 1
ATOM 7914 C C . VAL C 1 252 ? 17.282 -13.567 40.680 1.00 12.42 252 VAL C C 1
ATOM 7915 O O . VAL C 1 252 ? 16.886 -12.411 40.515 1.00 12.92 252 VAL C O 1
ATOM 7919 N N . THR C 1 253 ? 18.381 -13.869 41.373 1.00 11.08 253 THR C N 1
ATOM 7920 C CA . THR C 1 253 ? 19.301 -12.833 41.828 1.00 11.55 253 THR C CA 1
ATOM 7921 C C . THR C 1 253 ? 20.686 -13.451 41.983 1.00 15.99 253 THR C C 1
ATOM 7922 O O . THR C 1 253 ? 20.931 -14.581 41.544 1.00 14.85 253 THR C O 1
ATOM 7926 N N . VAL C 1 254 ? 21.603 -12.702 42.601 1.00 11.40 254 VAL C N 1
ATOM 7927 C CA . VAL C 1 254 ? 22.995 -13.117 42.716 1.00 14.41 254 VAL C CA 1
ATOM 7928 C C . VAL C 1 254 ? 23.354 -13.335 44.179 1.00 17.95 254 VAL C C 1
ATOM 7929 O O . VAL C 1 254 ? 22.784 -12.723 45.088 1.00 15.50 254 VAL C O 1
ATOM 7933 N N . GLU C 1 255 ? 24.323 -14.227 44.391 1.00 17.41 255 GLU C N 1
ATOM 7934 C CA . GLU C 1 255 ? 24.778 -14.551 45.739 1.00 21.40 255 GLU C CA 1
ATOM 7935 C C . GLU C 1 255 ? 25.420 -13.351 46.424 1.00 21.55 255 GLU C C 1
ATOM 7936 O O . GLU C 1 255 ? 25.288 -13.199 47.645 1.00 22.44 255 GLU C O 1
ATOM 7942 N N . LYS C 1 256 ? 26.097 -12.477 45.665 1.00 16.12 256 LYS C N 1
ATOM 7943 C CA . LYS C 1 256 ? 26.836 -11.345 46.223 1.00 19.91 256 LYS C CA 1
ATOM 7944 C C . LYS C 1 256 ? 26.353 -10.049 45.581 1.00 22.47 256 LYS C C 1
ATOM 7945 O O . LYS C 1 256 ? 26.991 -9.529 44.652 1.00 17.76 256 LYS C O 1
ATOM 7951 N N . PRO C 1 257 ? 25.236 -9.497 46.054 1.00 19.28 257 PRO C N 1
ATOM 7952 C CA . PRO C 1 257 ? 24.780 -8.198 45.547 1.00 19.00 257 PRO C CA 1
ATOM 7953 C C . PRO C 1 257 ? 25.850 -7.130 45.714 1.00 17.85 257 PRO C C 1
ATOM 7954 O O . PRO C 1 257 ? 26.555 -7.083 46.723 1.00 21.67 257 PRO C O 1
ATOM 7958 N N . SER C 1 258 ? 25.959 -6.265 44.712 1.00 18.29 258 SER C N 1
ATOM 7959 C CA . SER C 1 258 ? 26.931 -5.179 44.724 1.00 17.93 258 SER C CA 1
ATOM 7960 C C . SER C 1 258 ? 26.547 -4.193 43.635 1.00 21.23 258 SER C C 1
ATOM 7961 O O . SER C 1 258 ? 25.882 -4.556 42.661 1.00 16.97 258 SER C O 1
ATOM 7964 N N . ILE C 1 259 ? 26.985 -2.940 43.807 1.00 20.65 259 ILE C N 1
ATOM 7965 C CA . ILE C 1 259 ? 26.776 -1.939 42.763 1.00 21.08 259 ILE C CA 1
ATOM 7966 C C . ILE C 1 259 ? 27.434 -2.388 41.472 1.00 25.84 259 ILE C C 1
ATOM 7967 O O . ILE C 1 259 ? 26.918 -2.136 40.378 1.00 22.17 259 ILE C O 1
ATOM 7972 N N . GLU C 1 260 ? 28.569 -3.076 41.575 1.00 20.48 260 GLU C N 1
ATOM 7973 C CA . GLU C 1 260 ? 29.232 -3.581 40.382 1.00 21.04 260 GLU C CA 1
ATOM 7974 C C . GLU C 1 260 ? 28.371 -4.623 39.677 1.00 20.17 260 GLU C C 1
ATOM 7975 O O . GLU C 1 260 ? 28.333 -4.674 38.443 1.00 22.12 260 GLU C O 1
ATOM 7981 N N . ASN C 1 261 ? 27.658 -5.458 40.439 1.00 18.21 261 ASN C N 1
ATOM 7982 C CA . ASN C 1 261 ? 26.751 -6.404 39.799 1.00 20.84 261 ASN C CA 1
ATOM 7983 C C . ASN C 1 261 ? 25.550 -5.693 39.186 1.00 19.15 261 ASN C C 1
ATOM 7984 O O . ASN C 1 261 ? 25.063 -6.094 38.122 1.00 15.74 261 ASN C O 1
ATOM 7989 N N . THR C 1 262 ? 25.073 -4.624 39.826 1.00 14.55 262 THR C N 1
ATOM 7990 C CA . THR C 1 262 ? 24.063 -3.793 39.181 1.00 19.15 262 THR C CA 1
ATOM 7991 C C . THR C 1 262 ? 24.576 -3.237 37.856 1.00 17.69 262 THR C C 1
ATOM 7992 O O . THR C 1 262 ? 23.870 -3.285 36.841 1.00 15.41 262 THR C O 1
ATOM 7996 N N . ASN C 1 263 ? 25.818 -2.738 37.834 1.00 17.84 263 ASN C N 1
ATOM 7997 C CA . ASN C 1 263 ? 26.399 -2.268 36.576 1.00 22.78 263 ASN C CA 1
ATOM 7998 C C . ASN C 1 263 ? 26.494 -3.398 35.559 1.00 18.68 263 ASN C C 1
ATOM 7999 O O . ASN C 1 263 ? 26.209 -3.202 34.370 1.00 20.76 263 ASN C O 1
ATOM 8004 N N . ALA C 1 264 ? 26.902 -4.586 36.004 1.00 19.34 264 ALA C N 1
ATOM 8005 C CA . ALA C 1 264 ? 26.981 -5.717 35.090 1.00 20.79 264 ALA C CA 1
ATOM 8006 C C . ALA C 1 264 ? 25.615 -6.038 34.498 1.00 16.74 264 ALA C C 1
ATOM 8007 O O . ALA C 1 264 ? 25.497 -6.309 33.297 1.00 20.80 264 ALA C O 1
ATOM 8009 N N . MET C 1 265 ? 24.569 -6.007 35.328 1.00 14.98 265 MET C N 1
ATOM 8010 C CA . MET C 1 265 ? 23.229 -6.294 34.830 1.00 17.93 265 MET C CA 1
ATOM 8011 C C . MET C 1 265 ? 22.800 -5.254 33.809 1.00 14.06 265 MET C C 1
ATOM 8012 O O . MET C 1 265 ? 22.198 -5.590 32.783 1.00 14.88 265 MET C O 1
ATOM 8017 N N . MET C 1 266 ? 23.117 -3.985 34.075 1.00 15.23 266 MET C N 1
ATOM 8018 C CA . MET C 1 266 ? 22.756 -2.907 33.159 1.00 16.83 266 MET C CA 1
ATOM 8019 C C . MET C 1 266 ? 23.424 -3.074 31.806 1.00 17.47 266 MET C C 1
ATOM 8020 O O . MET C 1 266 ? 22.897 -2.605 30.793 1.00 18.30 266 MET C O 1
ATOM 8025 N N . ALA C 1 267 ? 24.583 -3.724 31.774 1.00 18.68 267 ALA C N 1
ATOM 8026 C CA . ALA C 1 267 ? 25.355 -3.876 30.552 1.00 21.68 267 ALA C CA 1
ATOM 8027 C C . ALA C 1 267 ? 25.079 -5.181 29.827 1.00 20.30 267 ALA C C 1
ATOM 8028 O O . ALA C 1 267 ? 25.560 -5.358 28.704 1.00 21.52 267 ALA C O 1
ATOM 8030 N N . HIS C 1 268 ? 24.326 -6.089 30.422 1.00 19.44 268 HIS C N 1
ATOM 8031 C CA . HIS C 1 268 ? 24.220 -7.426 29.851 1.00 17.05 268 HIS C CA 1
ATOM 8032 C C . HIS C 1 268 ? 23.357 -7.406 28.593 1.00 20.37 268 HIS C C 1
ATOM 8033 O O . HIS C 1 268 ? 22.217 -6.933 28.639 1.00 17.36 268 HIS C O 1
ATOM 8040 N N . PRO C 1 269 ? 23.853 -7.933 27.469 1.00 19.97 269 PRO C N 1
ATOM 8041 C CA . PRO C 1 269 ? 23.079 -7.879 26.215 1.00 22.39 269 PRO C CA 1
ATOM 8042 C C . PRO C 1 269 ? 21.708 -8.529 26.290 1.00 16.67 269 PRO C C 1
ATOM 8043 O O . PRO C 1 269 ? 20.819 -8.160 25.516 1.00 18.91 269 PRO C O 1
ATOM 8047 N N . LYS C 1 270 ? 21.506 -9.495 27.179 1.00 16.32 270 LYS C N 1
ATOM 8048 C CA . LYS C 1 270 ? 20.243 -10.219 27.213 1.00 18.74 270 LYS C CA 1
ATOM 8049 C C . LYS C 1 270 ? 19.204 -9.578 28.129 1.00 18.01 270 LYS C C 1
ATOM 8050 O O . LYS C 1 270 ? 18.052 -10.025 28.144 1.00 17.95 270 LYS C O 1
ATOM 8056 N N . VAL C 1 271 ? 19.569 -8.549 28.881 1.00 13.86 271 VAL C N 1
ATOM 8057 C CA . VAL C 1 271 ? 18.590 -7.792 29.653 1.00 14.37 271 VAL C CA 1
ATOM 8058 C C . VAL C 1 271 ? 17.861 -6.856 28.697 1.00 17.47 271 VAL C C 1
ATOM 8059 O O . VAL C 1 271 ? 18.486 -6.017 28.043 1.00 15.19 271 VAL C O 1
ATOM 8063 N N . ARG C 1 272 ? 16.540 -7.016 28.594 1.00 13.39 272 ARG C N 1
ATOM 8064 C CA . ARG C 1 272 ? 15.758 -6.254 27.623 1.00 11.98 272 ARG C CA 1
ATOM 8065 C C . ARG C 1 272 ? 15.247 -4.932 28.167 1.00 16.03 272 ARG C C 1
ATOM 8066 O O . ARG C 1 272 ? 14.998 -4.004 27.387 1.00 18.98 272 ARG C O 1
ATOM 8074 N N . MET C 1 273 ? 15.069 -4.830 29.479 1.00 13.66 273 MET C N 1
ATOM 8075 C CA . MET C 1 273 ? 14.570 -3.615 30.104 1.00 14.72 273 MET C CA 1
ATOM 8076 C C . MET C 1 273 ? 15.159 -3.522 31.500 1.00 13.43 273 MET C C 1
ATOM 8077 O O . MET C 1 273 ? 15.305 -4.536 32.189 1.00 13.89 273 MET C O 1
ATOM 8082 N N . LEU C 1 274 ? 15.501 -2.308 31.910 1.00 12.75 274 LEU C N 1
ATOM 8083 C CA . LEU C 1 274 ? 15.952 -2.051 33.267 1.00 13.30 274 LEU C CA 1
ATOM 8084 C C . LEU C 1 274 ? 14.854 -1.330 34.031 1.00 13.91 274 LEU C C 1
ATOM 8085 O O . LEU C 1 274 ? 14.180 -0.450 33.492 1.00 12.71 274 LEU C O 1
ATOM 8090 N N . VAL C 1 275 ? 14.666 -1.717 35.285 1.00 11.75 275 VAL C N 1
ATOM 8091 C CA . VAL C 1 275 ? 13.747 -1.028 36.177 1.00 8.25 275 VAL C CA 1
ATOM 8092 C C . VAL C 1 275 ? 14.542 -0.673 37.419 1.00 12.60 275 VAL C C 1
ATOM 8093 O O . VAL C 1 275 ? 15.097 -1.560 38.079 1.00 15.31 275 VAL C O 1
ATOM 8097 N N . ALA C 1 276 ? 14.628 0.617 37.724 1.00 12.35 276 ALA C N 1
ATOM 8098 C CA . ALA C 1 276 ? 15.459 1.090 38.819 1.00 13.77 276 ALA C CA 1
ATOM 8099 C C . ALA C 1 276 ? 14.578 1.833 39.804 1.00 18.36 276 ALA C C 1
ATOM 8100 O O . ALA C 1 276 ? 13.950 2.839 39.452 1.00 15.59 276 ALA C O 1
ATOM 8102 N N . THR C 1 277 ? 14.516 1.317 41.018 1.00 20.06 277 THR C N 1
ATOM 8103 C CA . THR C 1 277 ? 13.853 1.965 42.141 1.00 19.86 277 THR C CA 1
ATOM 8104 C C . THR C 1 277 ? 14.988 2.419 43.050 1.00 23.03 277 THR C C 1
ATOM 8105 O O . THR C 1 277 ? 15.544 1.611 43.802 1.00 19.51 277 THR C O 1
ATOM 8109 N N . GLY C 1 278 ? 15.363 3.689 42.936 1.00 26.68 278 GLY C N 1
ATOM 8110 C CA . GLY C 1 278 ? 16.523 4.182 43.650 1.00 30.78 278 GLY C CA 1
ATOM 8111 C C . GLY C 1 278 ? 16.690 5.678 43.490 1.00 26.38 278 GLY C C 1
ATOM 8112 O O . GLY C 1 278 ? 15.778 6.384 43.062 1.00 31.75 278 GLY C O 1
ATOM 8113 N N . GLY C 1 279 ? 17.881 6.155 43.845 1.00 29.42 279 GLY C N 1
ATOM 8114 C CA . GLY C 1 279 ? 18.170 7.570 43.808 1.00 27.70 279 GLY C CA 1
ATOM 8115 C C . GLY C 1 279 ? 18.461 8.066 42.409 1.00 33.71 279 GLY C C 1
ATOM 8116 O O . GLY C 1 279 ? 18.507 7.306 41.431 1.00 29.01 279 GLY C O 1
ATOM 8117 N N . PRO C 1 280 ? 18.677 9.379 42.301 1.00 25.67 280 PRO C N 1
ATOM 8118 C CA . PRO C 1 280 ? 18.859 9.983 40.969 1.00 27.32 280 PRO C CA 1
ATOM 8119 C C . PRO C 1 280 ? 20.074 9.469 40.215 1.00 29.61 280 PRO C C 1
ATOM 8120 O O . PRO C 1 280 ? 20.041 9.415 38.978 1.00 31.64 280 PRO C O 1
ATOM 8124 N N . ALA C 1 281 ? 21.147 9.091 40.913 1.00 28.72 281 ALA C N 1
ATOM 8125 C CA . ALA C 1 281 ? 22.330 8.596 40.217 1.00 29.28 281 ALA C CA 1
ATOM 8126 C C . ALA C 1 281 ? 22.052 7.266 39.527 1.00 23.95 281 ALA C C 1
ATOM 8127 O O . ALA C 1 281 ? 22.481 7.052 38.386 1.00 23.06 281 ALA C O 1
ATOM 8129 N N . ILE C 1 282 ? 21.342 6.357 40.199 1.00 24.25 282 ILE C N 1
ATOM 8130 C CA . ILE C 1 282 ? 21.058 5.066 39.580 1.00 27.35 282 ILE C CA 1
ATOM 8131 C C . ILE C 1 282 ? 20.013 5.218 38.479 1.00 21.31 282 ILE C C 1
ATOM 8132 O O . ILE C 1 282 ? 20.056 4.498 37.474 1.00 22.46 282 ILE C O 1
ATOM 8137 N N . VAL C 1 283 ? 19.086 6.170 38.621 1.00 23.57 283 VAL C N 1
ATOM 8138 C CA . VAL C 1 283 ? 18.125 6.432 37.552 1.00 24.44 283 VAL C CA 1
ATOM 8139 C C . VAL C 1 283 ? 18.842 6.926 36.300 1.00 24.10 283 VAL C C 1
ATOM 8140 O O . VAL C 1 283 ? 18.603 6.433 35.192 1.00 17.20 283 VAL C O 1
ATOM 8144 N N . LYS C 1 284 ? 19.733 7.912 36.457 1.00 21.65 284 LYS C N 1
ATOM 8145 C CA . LYS C 1 284 ? 20.531 8.367 35.320 1.00 19.60 284 LYS C CA 1
ATOM 8146 C C . LYS C 1 284 ? 21.323 7.217 34.710 1.00 17.57 284 LYS C C 1
ATOM 8147 O O . LYS C 1 284 ? 21.430 7.108 33.482 1.00 16.64 284 LYS C O 1
ATOM 8153 N N . ALA C 1 285 ? 21.875 6.342 35.555 1.00 22.40 285 ALA C N 1
ATOM 8154 C CA . ALA C 1 285 ? 22.706 5.247 35.062 1.00 21.60 285 ALA C CA 1
ATOM 8155 C C . ALA C 1 285 ? 21.907 4.288 34.184 1.00 17.33 285 ALA C C 1
ATOM 8156 O O . ALA C 1 285 ? 22.355 3.912 33.094 1.00 15.79 285 ALA C O 1
ATOM 8158 N N . VAL C 1 286 ? 20.722 3.864 34.643 1.00 15.74 286 VAL C N 1
ATOM 8159 C CA . VAL C 1 286 ? 19.953 2.916 33.836 1.00 15.86 286 VAL C CA 1
ATOM 8160 C C . VAL C 1 286 ? 19.475 3.569 32.550 1.00 14.16 286 VAL C C 1
ATOM 8161 O O . VAL C 1 286 ? 19.230 2.880 31.553 1.00 18.16 286 VAL C O 1
ATOM 8165 N N . LEU C 1 287 ? 19.322 4.889 32.547 1.00 16.65 287 LEU C N 1
ATOM 8166 C CA . LEU C 1 287 ? 18.958 5.622 31.343 1.00 16.58 287 LEU C CA 1
ATOM 8167 C C . LEU C 1 287 ? 20.161 5.924 30.456 1.00 18.99 287 LEU C C 1
ATOM 8168 O O . LEU C 1 287 ? 20.017 6.631 29.454 1.00 18.90 287 LEU C O 1
ATOM 8173 N N . SER C 1 288 ? 21.337 5.391 30.791 1.00 16.38 288 SER C N 1
ATOM 8174 C CA . SER C 1 288 ? 22.554 5.633 30.025 1.00 19.13 288 SER C CA 1
ATOM 8175 C C . SER C 1 288 ? 23.134 4.341 29.468 1.00 22.35 288 SER C C 1
ATOM 8176 O O . SER C 1 288 ? 24.319 4.293 29.133 1.00 24.52 288 SER C O 1
ATOM 8179 N N . THR C 1 289 ? 22.309 3.302 29.347 1.00 18.25 289 THR C N 1
ATOM 8180 C CA . THR C 1 289 ? 22.745 1.945 29.050 1.00 18.21 289 THR C CA 1
ATOM 8181 C C . THR C 1 289 ? 22.485 1.517 27.614 1.00 22.48 289 THR C C 1
ATOM 8182 O O . THR C 1 289 ? 22.940 0.439 27.217 1.00 20.21 289 THR C O 1
ATOM 8186 N N . GLY C 1 290 ? 21.757 2.312 26.835 1.00 18.18 290 GLY C N 1
ATOM 8187 C CA . GLY C 1 290 ? 21.319 1.865 25.531 1.00 21.92 290 GLY C CA 1
ATOM 8188 C C . GLY C 1 290 ? 20.138 0.926 25.564 1.00 21.96 290 GLY C C 1
ATOM 8189 O O . GLY C 1 290 ? 19.794 0.350 24.528 1.00 17.04 290 GLY C O 1
ATOM 8190 N N . LYS C 1 291 ? 19.511 0.755 26.724 1.00 14.35 291 LYS C N 1
ATOM 8191 C CA . LYS C 1 291 ? 18.358 -0.111 26.911 1.00 20.39 291 LYS C CA 1
ATOM 8192 C C . LYS C 1 291 ? 17.158 0.718 27.348 1.00 17.13 291 LYS C C 1
ATOM 8193 O O . LYS C 1 291 ? 17.308 1.795 27.939 1.00 15.69 291 LYS C O 1
ATOM 8199 N N . LYS C 1 292 ? 15.956 0.203 27.090 1.00 15.01 292 LYS C N 1
ATOM 8200 C CA . LYS C 1 292 ? 14.794 0.800 27.731 1.00 15.38 292 LYS C CA 1
ATOM 8201 C C . LYS C 1 292 ? 14.922 0.664 29.240 1.00 15.46 292 LYS C C 1
ATOM 8202 O O . LYS C 1 292 ? 15.277 -0.400 29.756 1.00 13.51 292 LYS C O 1
ATOM 8208 N N . ALA C 1 293 ? 14.639 1.749 29.948 1.00 13.76 293 ALA C N 1
ATOM 8209 C CA . ALA C 1 293 ? 14.718 1.743 31.398 1.00 15.99 293 ALA C CA 1
ATOM 8210 C C . ALA C 1 293 ? 13.544 2.513 31.976 1.00 17.33 293 ALA C C 1
ATOM 8211 O O . ALA C 1 293 ? 13.172 3.572 31.462 1.00 14.33 293 ALA C O 1
ATOM 8213 N N . ILE C 1 294 ? 12.960 1.962 33.036 1.00 12.83 294 ILE C N 1
ATOM 8214 C CA . ILE C 1 294 ? 12.010 2.673 33.884 1.00 13.19 294 ILE C CA 1
ATOM 8215 C C . ILE C 1 294 ? 12.765 3.177 35.104 1.00 15.93 294 ILE C C 1
ATOM 8216 O O . ILE C 1 294 ? 13.414 2.395 35.812 1.00 12.28 294 ILE C O 1
ATOM 8221 N N . GLY C 1 295 ? 12.684 4.478 35.352 1.00 13.48 295 GLY C N 1
ATOM 8222 C CA . GLY C 1 295 ? 13.424 5.069 36.445 1.00 15.16 295 GLY C CA 1
ATOM 8223 C C . GLY C 1 295 ? 12.499 5.692 37.464 1.00 19.33 295 GLY C C 1
ATOM 8224 O O . GLY C 1 295 ? 11.755 6.627 37.149 1.00 21.05 295 GLY C O 1
ATOM 8225 N N . ALA C 1 296 ? 12.517 5.162 38.683 1.00 15.57 296 ALA C N 1
ATOM 8226 C CA . ALA C 1 296 ? 11.696 5.665 39.777 1.00 19.56 296 ALA C CA 1
ATOM 8227 C C . ALA C 1 296 ? 12.600 6.501 40.667 1.00 25.39 296 ALA C C 1
ATOM 8228 O O . ALA C 1 296 ? 13.402 5.955 41.431 1.00 29.74 296 ALA C O 1
ATOM 8230 N N . GLY C 1 297 ? 12.464 7.824 40.569 1.00 18.93 297 GLY C N 1
ATOM 8231 C CA . GLY C 1 297 ? 13.427 8.747 41.124 1.00 30.44 297 GLY C CA 1
ATOM 8232 C C . GLY C 1 297 ? 13.029 9.302 42.480 1.00 30.45 297 GLY C C 1
ATOM 8233 O O . GLY C 1 297 ? 12.108 8.826 43.148 1.00 25.75 297 GLY C O 1
ATOM 8234 N N . ALA C 1 298 ? 13.751 10.341 42.883 1.00 26.81 298 ALA C N 1
ATOM 8235 C CA . ALA C 1 298 ? 13.588 10.914 44.206 1.00 32.85 298 ALA C CA 1
ATOM 8236 C C . ALA C 1 298 ? 12.419 11.888 44.237 1.00 23.40 298 ALA C C 1
ATOM 8237 O O . ALA C 1 298 ? 11.932 12.361 43.205 1.00 19.01 298 ALA C O 1
ATOM 8239 N N . GLY C 1 299 ? 11.976 12.192 45.453 1.00 21.09 299 GLY C N 1
ATOM 8240 C CA . GLY C 1 299 ? 10.981 13.217 45.670 1.00 16.97 299 GLY C CA 1
ATOM 8241 C C . GLY C 1 299 ? 11.388 14.109 46.826 1.00 18.05 299 GLY C C 1
ATOM 8242 O O . GLY C 1 299 ? 12.477 13.983 47.389 1.00 17.02 299 GLY C O 1
ATOM 8243 N N . ASN C 1 300 ? 10.505 15.019 47.151 1.00 15.65 300 ASN C N 1
ATOM 8244 C CA . ASN C 1 300 ? 10.665 15.832 48.346 1.00 15.89 300 ASN C CA 1
ATOM 8245 C C . ASN C 1 300 ? 9.273 16.341 48.679 1.00 10.84 300 ASN C C 1
ATOM 8246 O O . ASN C 1 300 ? 8.998 17.535 48.524 1.00 13.88 300 ASN C O 1
ATOM 8251 N N . PRO C 1 301 ? 8.366 15.461 49.090 1.00 13.00 301 PRO C N 1
ATOM 8252 C CA . PRO C 1 301 ? 6.939 15.759 48.968 1.00 13.05 301 PRO C CA 1
ATOM 8253 C C . PRO C 1 301 ? 6.501 16.824 49.956 1.00 12.78 301 PRO C C 1
ATOM 8254 O O . PRO C 1 301 ? 6.612 16.646 51.179 1.00 12.08 301 PRO C O 1
ATOM 8258 N N . PRO C 1 302 ? 6.011 17.952 49.455 1.00 14.04 302 PRO C N 1
ATOM 8259 C CA . PRO C 1 302 ? 5.396 18.947 50.332 1.00 13.83 302 PRO C CA 1
ATOM 8260 C C . PRO C 1 302 ? 3.953 18.579 50.627 1.00 12.47 302 PRO C C 1
ATOM 8261 O O . PRO C 1 302 ? 3.251 17.996 49.797 1.00 11.24 302 PRO C O 1
ATOM 8265 N N . VAL C 1 303 ? 3.508 18.917 51.834 1.00 9.75 303 VAL C N 1
ATOM 8266 C CA . VAL C 1 303 ? 2.090 18.852 52.173 1.00 8.15 303 VAL C CA 1
ATOM 8267 C C . VAL C 1 303 ? 1.628 20.265 52.485 1.00 12.60 303 VAL C C 1
ATOM 8268 O O . VAL C 1 303 ? 2.103 20.887 53.444 1.00 13.22 303 VAL C O 1
ATOM 8272 N N . VAL C 1 304 ? 0.721 20.779 51.663 1.00 11.18 304 VAL C N 1
ATOM 8273 C CA . VAL C 1 304 ? 0.146 22.103 51.861 1.00 9.52 304 VAL C CA 1
ATOM 8274 C C . VAL C 1 304 ? -1.114 21.952 52.700 1.00 11.29 304 VAL C C 1
ATOM 8275 O O . VAL C 1 304 ? -1.932 21.057 52.459 1.00 11.47 304 VAL C O 1
ATOM 8279 N N . VAL C 1 305 ? -1.262 22.809 53.702 1.00 10.95 305 VAL C N 1
ATOM 8280 C CA . VAL C 1 305 ? -2.482 22.889 54.496 1.00 11.63 305 VAL C CA 1
ATOM 8281 C C . VAL C 1 305 ? -2.989 24.317 54.393 1.00 9.32 305 VAL C C 1
ATOM 8282 O O . VAL C 1 305 ? -2.259 25.261 54.719 1.00 12.19 305 VAL C O 1
ATOM 8286 N N . ASP C 1 306 ? -4.221 24.486 53.924 1.00 9.87 306 ASP C N 1
ATOM 8287 C CA . ASP C 1 306 ? -4.774 25.829 53.843 1.00 10.96 306 ASP C CA 1
ATOM 8288 C C . ASP C 1 306 ? -5.894 25.992 54.865 1.00 12.85 306 ASP C C 1
ATOM 8289 O O . ASP C 1 306 ? -6.221 25.074 55.628 1.00 12.65 306 ASP C O 1
ATOM 8294 N N . GLU C 1 307 ? -6.472 27.193 54.883 1.00 14.47 307 GLU C N 1
ATOM 8295 C CA . GLU C 1 307 ? -7.414 27.568 55.928 1.00 15.71 307 GLU C CA 1
ATOM 8296 C C . GLU C 1 307 ? -8.777 26.901 55.782 1.00 13.52 307 GLU C C 1
ATOM 8297 O O . GLU C 1 307 ? -9.600 27.017 56.694 1.00 18.22 307 GLU C O 1
ATOM 8303 N N . THR C 1 308 ? -9.040 26.209 54.677 1.00 13.46 308 THR C N 1
ATOM 8304 C CA . THR C 1 308 ? -10.293 25.483 54.505 1.00 13.52 308 THR C CA 1
ATOM 8305 C C . THR C 1 308 ? -10.173 24.018 54.882 1.00 14.56 308 THR C C 1
ATOM 8306 O O . THR C 1 308 ? -11.153 23.274 54.763 1.00 15.59 308 THR C O 1
ATOM 8310 N N . ALA C 1 309 ? -8.998 23.581 55.314 1.00 13.40 309 ALA C N 1
ATOM 8311 C CA . ALA C 1 309 ? -8.790 22.174 55.612 1.00 10.34 309 ALA C CA 1
ATOM 8312 C C . ALA C 1 309 ? -9.488 21.768 56.903 1.00 15.04 309 ALA C C 1
ATOM 8313 O O . ALA C 1 309 ? -9.714 22.585 57.802 1.00 13.55 309 ALA C O 1
ATOM 8315 N N . ASN C 1 310 ? -9.833 20.485 56.984 1.00 11.46 310 ASN C N 1
ATOM 8316 C CA . ASN C 1 310 ? -10.095 19.847 58.270 1.00 17.19 310 ASN C CA 1
ATOM 8317 C C . ASN C 1 310 ? -8.750 19.713 58.971 1.00 16.66 310 ASN C C 1
ATOM 8318 O O . ASN C 1 310 ? -7.963 18.809 58.673 1.00 13.28 310 ASN C O 1
ATOM 8323 N N . ILE C 1 311 ? -8.473 20.631 59.896 1.00 14.07 311 ILE C N 1
ATOM 8324 C CA . ILE C 1 311 ? -7.136 20.719 60.472 1.00 11.62 311 ILE C CA 1
ATOM 8325 C C . ILE C 1 311 ? -6.871 19.540 61.395 1.00 12.68 311 ILE C C 1
ATOM 8326 O O . ILE C 1 311 ? -5.749 19.031 61.468 1.00 14.17 311 ILE C O 1
ATOM 8331 N N . GLU C 1 312 ? -7.887 19.115 62.143 1.00 10.89 312 GLU C N 1
ATOM 8332 C CA . GLU C 1 312 ? -7.712 17.984 63.048 1.00 14.40 312 GLU C CA 1
ATOM 8333 C C . GLU C 1 312 ? -7.361 16.722 62.267 1.00 13.51 312 GLU C C 1
ATOM 8334 O O . GLU C 1 312 ? -6.428 15.992 62.625 1.00 14.47 312 GLU C O 1
ATOM 8340 N N . LYS C 1 313 ? -8.082 16.467 61.176 1.00 13.34 313 LYS C N 1
ATOM 8341 C CA . LYS C 1 313 ? -7.763 15.314 60.340 1.00 14.95 313 LYS C CA 1
ATOM 8342 C C . LYS C 1 313 ? -6.418 15.486 59.647 1.00 12.32 313 LYS C C 1
ATOM 8343 O O . LYS C 1 313 ? -5.642 14.528 59.544 1.00 14.48 313 LYS C O 1
ATOM 8349 N N . ALA C 1 314 ? -6.124 16.700 59.161 1.00 11.03 314 ALA C N 1
ATOM 8350 C CA . ALA C 1 314 ? -4.864 16.927 58.460 1.00 13.54 314 ALA C CA 1
ATOM 8351 C C . ALA C 1 314 ? -3.672 16.592 59.346 1.00 12.40 314 ALA C C 1
ATOM 8352 O O . ALA C 1 314 ? -2.734 15.915 58.908 1.00 12.53 314 ALA C O 1
ATOM 8354 N N . ALA C 1 315 ? -3.699 17.041 60.605 1.00 12.80 315 ALA C N 1
ATOM 8355 C CA . ALA C 1 315 ? -2.603 16.742 61.522 1.00 13.57 315 ALA C CA 1
ATOM 8356 C C . ALA C 1 315 ? -2.436 15.244 61.708 1.00 13.04 315 ALA C C 1
ATOM 8357 O O . ALA C 1 315 ? -1.312 14.729 61.719 1.00 13.23 315 ALA C O 1
ATOM 8359 N N . CYS C 1 316 ? -3.547 14.527 61.871 1.00 13.94 316 CYS C N 1
ATOM 8360 C CA . CYS C 1 316 ? -3.470 13.079 62.007 1.00 15.47 316 CYS C CA 1
ATOM 8361 C C . CYS C 1 316 ? -2.891 12.449 60.745 1.00 14.11 316 CYS C C 1
ATOM 8362 O O . CYS C 1 316 ? -1.972 11.623 60.814 1.00 13.81 316 CYS C O 1
ATOM 8365 N N . ASP C 1 317 ? -3.411 12.841 59.580 1.00 13.88 317 ASP C N 1
ATOM 8366 C CA . ASP C 1 317 ? -2.917 12.296 58.315 1.00 11.80 317 ASP C CA 1
ATOM 8367 C C . ASP C 1 317 ? -1.436 12.596 58.117 1.00 11.45 317 ASP C C 1
ATOM 8368 O O . ASP C 1 317 ? -0.675 11.736 57.653 1.00 11.19 317 ASP C O 1
ATOM 8373 N N . ILE C 1 318 ? -1.018 13.820 58.441 1.00 9.79 318 ILE C N 1
ATOM 8374 C CA . ILE C 1 318 ? 0.360 14.227 58.201 1.00 11.89 318 ILE C CA 1
ATOM 8375 C C . ILE C 1 318 ? 1.317 13.440 59.090 1.00 13.32 318 ILE C C 1
ATOM 8376 O O . ILE C 1 318 ? 2.358 12.954 58.631 1.00 13.28 318 ILE C O 1
ATOM 8381 N N . VAL C 1 319 ? 0.992 13.309 60.378 1.00 13.75 319 VAL C N 1
ATOM 8382 C CA . VAL C 1 319 ? 1.856 12.528 61.257 1.00 12.66 319 VAL C CA 1
ATOM 8383 C C . VAL C 1 319 ? 1.919 11.084 60.783 1.00 13.81 319 VAL C C 1
ATOM 8384 O O . VAL C 1 319 ? 2.999 10.482 60.724 1.00 14.68 319 VAL C O 1
ATOM 8388 N N . ASN C 1 320 ? 0.766 10.513 60.420 1.00 11.44 320 ASN C N 1
ATOM 8389 C CA . ASN C 1 320 ? 0.736 9.128 59.961 1.00 13.91 320 ASN C CA 1
ATOM 8390 C C . ASN C 1 320 ? 1.543 8.953 58.680 1.00 13.06 320 ASN C C 1
ATOM 8391 O O . ASN C 1 320 ? 2.308 7.992 58.547 1.00 14.15 320 ASN C O 1
ATOM 8396 N N . GLY C 1 321 ? 1.384 9.872 57.727 1.00 13.87 321 GLY C N 1
ATOM 8397 C CA . GLY C 1 321 ? 2.073 9.722 56.456 1.00 14.14 321 GLY C CA 1
ATOM 8398 C C . GLY C 1 321 ? 3.567 9.950 56.575 1.00 13.94 321 GLY C C 1
ATOM 8399 O O . GLY C 1 321 ? 4.365 9.224 55.976 1.00 13.99 321 GLY C O 1
ATOM 8400 N N . CYS C 1 322 ? 3.966 10.959 57.353 1.00 12.99 322 CYS C N 1
ATOM 8401 C CA . CYS C 1 322 ? 5.384 11.260 57.505 1.00 14.37 322 CYS C CA 1
ATOM 8402 C C . CYS C 1 322 ? 6.115 10.136 58.227 1.00 13.59 322 CYS C C 1
ATOM 8403 O O . CYS C 1 322 ? 7.222 9.754 57.830 1.00 16.02 322 CYS C O 1
ATOM 8406 N N . SER C 1 323 ? 5.512 9.593 59.287 1.00 13.44 323 SER C N 1
ATOM 8407 C CA . SER C 1 323 ? 6.163 8.591 60.119 1.00 14.82 323 SER C CA 1
ATOM 8408 C C . SER C 1 323 ? 6.003 7.176 59.589 1.00 16.52 323 SER C C 1
ATOM 8409 O O . SER C 1 323 ? 6.591 6.249 60.159 1.00 16.12 323 SER C O 1
ATOM 8412 N N . PHE C 1 324 ? 5.215 6.985 58.532 1.00 17.55 324 PHE C N 1
ATOM 8413 C CA . PHE C 1 324 ? 5.022 5.661 57.955 1.00 14.68 324 PHE C CA 1
ATOM 8414 C C . PHE C 1 324 ? 6.367 5.058 57.558 1.00 12.77 324 PHE C C 1
ATOM 8415 O O . PHE C 1 324 ? 7.116 5.653 56.778 1.00 14.64 324 PHE C O 1
ATOM 8423 N N . ASP C 1 325 ? 6.672 3.886 58.120 1.00 14.99 325 ASP C N 1
ATOM 8424 C CA . ASP C 1 325 ? 7.966 3.218 57.943 1.00 16.25 325 ASP C CA 1
ATOM 8425 C C . ASP C 1 325 ? 9.121 4.200 58.133 1.00 16.57 325 ASP C C 1
ATOM 8426 O O . ASP C 1 325 ? 10.110 4.181 57.397 1.00 16.18 325 ASP C O 1
ATOM 8431 N N . ASN C 1 326 ? 8.978 5.080 59.128 1.00 15.20 326 ASN C N 1
ATOM 8432 C CA . ASN C 1 326 ? 10.010 6.049 59.502 1.00 16.27 326 ASN C CA 1
ATOM 8433 C C . ASN C 1 326 ? 10.430 6.927 58.325 1.00 16.97 326 ASN C C 1
ATOM 8434 O O . ASN C 1 326 ? 11.610 7.261 58.172 1.00 14.92 326 ASN C O 1
ATOM 8439 N N . ASN C 1 327 ? 9.451 7.310 57.495 1.00 13.86 327 ASN C N 1
ATOM 8440 C CA . ASN C 1 327 ? 9.613 8.267 56.399 1.00 11.59 327 ASN C CA 1
ATOM 8441 C C . ASN C 1 327 ? 10.365 7.678 55.211 1.00 17.14 327 ASN C C 1
ATOM 8442 O O . ASN C 1 327 ? 10.805 8.416 54.324 1.00 15.44 327 ASN C O 1
ATOM 8447 N N . LEU C 1 328 ? 10.492 6.354 55.159 1.00 17.33 328 LEU C N 1
ATOM 8448 C CA . LEU C 1 328 ? 11.127 5.670 54.038 1.00 14.76 328 LEU C CA 1
ATOM 8449 C C . LEU C 1 328 ? 10.330 5.719 52.733 1.00 21.25 328 LEU C C 1
ATOM 8450 O O . LEU C 1 328 ? 10.948 5.853 51.668 1.00 23.05 328 LEU C O 1
ATOM 8455 N N . PRO C 1 329 ? 8.993 5.595 52.738 1.00 20.49 329 PRO C N 1
ATOM 8456 C CA . PRO C 1 329 ? 8.268 5.600 51.459 1.00 20.51 329 PRO C CA 1
ATOM 8457 C C . PRO C 1 329 ? 8.562 6.868 50.678 1.00 20.25 329 PRO C C 1
ATOM 8458 O O . PRO C 1 329 ? 8.659 7.958 51.247 1.00 14.82 329 PRO C O 1
ATOM 8472 N N B CYS C 1 330 ? 8.746 6.719 49.365 0.24 16.04 330 CYS C N 1
ATOM 8473 C CA B CYS C 1 330 ? 9.090 7.880 48.551 0.24 17.20 330 CYS C CA 1
ATOM 8474 C C B CYS C 1 330 ? 7.960 8.899 48.484 0.24 15.15 330 CYS C C 1
ATOM 8475 O O B CYS C 1 330 ? 8.214 10.061 48.146 0.24 13.46 330 CYS C O 1
ATOM 8478 N N . VAL C 1 331 ? 6.724 8.497 48.797 1.00 13.78 331 VAL C N 1
ATOM 8479 C CA . VAL C 1 331 ? 5.609 9.444 48.822 1.00 16.35 331 VAL C CA 1
ATOM 8480 C C . VAL C 1 331 ? 5.524 10.225 50.123 1.00 16.47 331 VAL C C 1
ATOM 8481 O O . VAL C 1 331 ? 4.818 11.244 50.173 1.00 12.18 331 VAL C O 1
ATOM 8485 N N . ALA C 1 332 ? 6.240 9.794 51.165 1.00 12.41 332 ALA C N 1
ATOM 8486 C CA . ALA C 1 332 ? 6.021 10.326 52.509 1.00 15.88 332 ALA C CA 1
ATOM 8487 C C . ALA C 1 332 ? 6.256 11.832 52.582 1.00 14.45 332 ALA C C 1
ATOM 8488 O O . ALA C 1 332 ? 7.187 12.367 51.971 1.00 15.08 332 ALA C O 1
ATOM 8490 N N . GLU C 1 333 ? 5.391 12.507 53.345 1.00 12.95 333 GLU C N 1
ATOM 8491 C CA . GLU C 1 333 ? 5.509 13.941 53.599 1.00 13.62 333 GLU C CA 1
ATOM 8492 C C . GLU C 1 333 ? 6.894 14.276 54.142 1.00 11.19 333 GLU C C 1
ATOM 8493 O O . GLU C 1 333 ? 7.383 13.614 55.059 1.00 13.78 333 GLU C O 1
ATOM 8499 N N . LYS C 1 334 ? 7.529 15.308 53.574 1.00 11.73 334 LYS C N 1
ATOM 8500 C CA . LYS C 1 334 ? 8.856 15.706 54.028 1.00 13.01 334 LYS C CA 1
ATOM 8501 C C . LYS C 1 334 ? 9.004 17.195 54.314 1.00 12.69 334 LYS C C 1
ATOM 8502 O O . LYS C 1 334 ? 10.068 17.616 54.784 1.00 12.67 334 LYS C O 1
ATOM 8508 N N . GLU C 1 335 ? 7.973 18.002 54.070 1.00 13.05 335 GLU C N 1
ATOM 8509 C CA . GLU C 1 335 ? 7.918 19.358 54.603 1.00 9.55 335 GLU C CA 1
ATOM 8510 C C . GLU C 1 335 ? 6.466 19.810 54.587 1.00 16.66 335 GLU C C 1
ATOM 8511 O O . GLU C 1 335 ? 5.725 19.490 53.654 1.00 14.32 335 GLU C O 1
ATOM 8517 N N . ILE C 1 336 ? 6.065 20.545 55.621 1.00 12.59 336 ILE C N 1
ATOM 8518 C CA . ILE C 1 336 ? 4.734 21.137 55.678 1.00 11.10 336 ILE C CA 1
ATOM 8519 C C . ILE C 1 336 ? 4.821 22.578 55.211 1.00 11.92 336 ILE C C 1
ATOM 8520 O O . ILE C 1 336 ? 5.711 23.331 55.625 1.00 14.13 336 ILE C O 1
ATOM 8525 N N . ILE C 1 337 ? 3.878 22.975 54.371 1.00 12.63 337 ILE C N 1
ATOM 8526 C CA . ILE C 1 337 ? 3.737 24.363 53.967 1.00 12.87 337 ILE C CA 1
ATOM 8527 C C . ILE C 1 337 ? 2.345 24.788 54.403 1.00 15.01 337 ILE C C 1
ATOM 8528 O O . ILE C 1 337 ? 1.340 24.355 53.826 1.00 14.04 337 ILE C O 1
ATOM 8533 N N . ALA C 1 338 ? 2.282 25.596 55.456 1.00 12.75 338 ALA C N 1
ATOM 8534 C CA . ALA C 1 338 ? 1.035 25.885 56.147 1.00 10.89 338 ALA C CA 1
ATOM 8535 C C . ALA C 1 338 ? 0.675 27.350 55.978 1.00 12.14 338 ALA C C 1
ATOM 8536 O O . ALA C 1 338 ? 1.514 28.232 56.195 1.00 14.53 338 ALA C O 1
ATOM 8538 N N . VAL C 1 339 ? -0.572 27.604 55.584 1.00 11.57 339 VAL C N 1
ATOM 8539 C CA . VAL C 1 339 ? -1.076 28.969 55.551 1.00 15.34 339 VAL C CA 1
ATOM 8540 C C . VAL C 1 339 ? -1.085 29.516 56.971 1.00 15.59 339 VAL C C 1
ATOM 8541 O O . VAL C 1 339 ? -1.517 28.835 57.911 1.00 12.98 339 VAL C O 1
ATOM 8545 N N . ALA C 1 340 ? -0.593 30.749 57.130 1.00 14.79 340 ALA C N 1
ATOM 8546 C CA . ALA C 1 340 ? -0.289 31.283 58.455 1.00 17.57 340 ALA C CA 1
ATOM 8547 C C . ALA C 1 340 ? -1.487 31.220 59.395 1.00 14.60 340 ALA C C 1
ATOM 8548 O O . ALA C 1 340 ? -1.333 30.921 60.583 1.00 16.43 340 ALA C O 1
ATOM 8550 N N . GLN C 1 341 ? -2.691 31.481 58.883 1.00 15.29 341 GLN C N 1
ATOM 8551 C CA . GLN C 1 341 ? -3.849 31.602 59.764 1.00 16.88 341 GLN C CA 1
ATOM 8552 C C . GLN C 1 341 ? -4.223 30.294 60.452 1.00 14.98 341 GLN C C 1
ATOM 8553 O O . GLN C 1 341 ? -4.904 30.335 61.482 1.00 16.21 341 GLN C O 1
ATOM 8559 N N . ILE C 1 342 ? -3.819 29.139 59.915 1.00 15.13 342 ILE C N 1
ATOM 8560 C CA . ILE C 1 342 ? -4.091 27.861 60.567 1.00 13.46 342 ILE C CA 1
ATOM 8561 C C . ILE C 1 342 ? -2.831 27.186 61.085 1.00 10.41 342 ILE C C 1
ATOM 8562 O O . ILE C 1 342 ? -2.925 26.098 61.673 1.00 11.10 342 ILE C O 1
ATOM 8567 N N . ALA C 1 343 ? -1.656 27.787 60.886 1.00 11.46 343 ALA C N 1
ATOM 8568 C CA . ALA C 1 343 ? -0.412 27.075 61.175 1.00 12.35 343 ALA C CA 1
ATOM 8569 C C . ALA C 1 343 ? -0.311 26.692 62.648 1.00 11.65 343 ALA C C 1
ATOM 8570 O O . ALA C 1 343 ? 0.133 25.584 62.978 1.00 11.25 343 ALA C O 1
ATOM 8572 N N . ASP C 1 344 ? -0.717 27.590 63.552 1.00 12.93 344 ASP C N 1
ATOM 8573 C CA . ASP C 1 344 ? -0.597 27.282 64.976 1.00 11.76 344 ASP C CA 1
ATOM 8574 C C . ASP C 1 344 ? -1.596 26.218 65.401 1.00 12.16 344 ASP C C 1
ATOM 8575 O O . ASP C 1 344 ? -1.249 25.310 66.167 1.00 13.26 344 ASP C O 1
ATOM 8580 N N . TYR C 1 345 ? -2.847 26.320 64.940 1.00 10.63 345 TYR C N 1
ATOM 8581 C CA . TYR C 1 345 ? -3.818 25.285 65.282 1.00 13.15 345 TYR C CA 1
ATOM 8582 C C . TYR C 1 345 ? -3.391 23.945 64.698 1.00 10.19 345 TYR C C 1
ATOM 8583 O O . TYR C 1 345 ? -3.549 22.901 65.337 1.00 11.38 345 TYR C O 1
ATOM 8592 N N . LEU C 1 346 ? -2.823 23.966 63.491 1.00 12.73 346 LEU C N 1
ATOM 8593 C CA . LEU C 1 346 ? -2.269 22.746 62.906 1.00 10.45 346 LEU C CA 1
ATOM 8594 C C . LEU C 1 346 ? -1.176 22.166 63.789 1.00 10.42 346 LEU C C 1
ATOM 8595 O O . LEU C 1 346 ? -1.176 20.966 64.091 1.00 12.33 346 LEU C O 1
ATOM 8600 N N . ILE C 1 347 ? -0.237 23.012 64.225 1.00 12.91 347 ILE C N 1
ATOM 8601 C CA . ILE C 1 347 ? 0.859 22.544 65.070 1.00 11.66 347 ILE C CA 1
ATOM 8602 C C . ILE C 1 347 ? 0.325 21.949 66.365 1.00 13.26 347 ILE C C 1
ATOM 8603 O O . ILE C 1 347 ? 0.787 20.893 66.813 1.00 14.75 347 ILE C O 1
ATOM 8608 N N . PHE C 1 348 ? -0.647 22.620 66.992 1.00 13.43 348 PHE C N 1
ATOM 8609 C CA . PHE C 1 348 ? -1.264 22.074 68.199 1.00 16.27 348 PHE C CA 1
ATOM 8610 C C . PHE C 1 348 ? -1.785 20.665 67.950 1.00 15.44 348 PHE C C 1
ATOM 8611 O O . PHE C 1 348 ? -1.574 19.753 68.759 1.00 14.55 348 PHE C O 1
ATOM 8619 N N . ASN C 1 349 ? -2.471 20.472 66.822 1.00 15.21 349 ASN C N 1
ATOM 8620 C CA . ASN C 1 349 ? -3.010 19.156 66.508 1.00 16.89 349 ASN C CA 1
ATOM 8621 C C . ASN C 1 349 ? -1.920 18.176 66.089 1.00 14.35 349 ASN C C 1
ATOM 8622 O O . ASN C 1 349 ? -2.043 16.971 66.342 1.00 16.91 349 ASN C O 1
ATOM 8627 N N . LEU C 1 350 ? -0.851 18.657 65.453 1.00 13.28 350 LEU C N 1
ATOM 8628 C CA . LEU C 1 350 ? 0.270 17.767 65.160 1.00 14.38 350 LEU C CA 1
ATOM 8629 C C . LEU C 1 350 ? 0.857 17.203 66.447 1.00 17.33 350 LEU C C 1
ATOM 8630 O O . LEU C 1 350 ? 1.101 15.997 66.561 1.00 12.06 350 LEU C O 1
ATOM 8635 N N . LYS C 1 351 ? 1.070 18.066 67.440 1.00 15.13 351 LYS C N 1
ATOM 8636 C CA . LYS C 1 351 ? 1.608 17.600 68.713 1.00 18.13 351 LYS C CA 1
ATOM 8637 C C . LYS C 1 351 ? 0.639 16.645 69.398 1.00 15.55 351 LYS C C 1
ATOM 8638 O O . LYS C 1 351 ? 1.060 15.635 69.972 1.00 18.26 351 LYS C O 1
ATOM 8644 N N . LYS C 1 352 ? -0.667 16.936 69.329 1.00 16.16 352 LYS C N 1
ATOM 8645 C CA . LYS C 1 352 ? -1.662 16.012 69.867 1.00 18.07 352 LYS C CA 1
ATOM 8646 C C . LYS C 1 352 ? -1.533 14.622 69.257 1.00 18.98 352 LYS C C 1
ATOM 8647 O O . LYS C 1 352 ? -1.784 13.621 69.935 1.00 18.28 352 LYS C O 1
ATOM 8653 N N . ASN C 1 353 ? -1.155 14.541 67.982 1.00 16.71 353 ASN C N 1
ATOM 8654 C CA . ASN C 1 353 ? -1.075 13.281 67.253 1.00 19.02 353 ASN C CA 1
ATOM 8655 C C . ASN C 1 353 ? 0.323 12.676 67.238 1.00 18.29 353 ASN C C 1
ATOM 8656 O O . ASN C 1 353 ? 0.571 11.758 66.454 1.00 19.06 353 ASN C O 1
ATOM 8661 N N . GLY C 1 354 ? 1.240 13.174 68.063 1.00 14.30 354 GLY C N 1
ATOM 8662 C CA . GLY C 1 354 ? 2.537 12.551 68.232 1.00 14.94 354 GLY C CA 1
ATOM 8663 C C . GLY C 1 354 ? 3.734 13.322 67.719 1.00 17.58 354 GLY C C 1
ATOM 8664 O O . GLY C 1 354 ? 4.824 12.745 67.629 1.00 17.18 354 GLY C O 1
ATOM 8665 N N . ALA C 1 355 ? 3.579 14.596 67.371 1.00 14.35 355 ALA C N 1
ATOM 8666 C CA . ALA C 1 355 ? 4.722 15.393 66.943 1.00 15.94 355 ALA C CA 1
ATOM 8667 C C . ALA C 1 355 ? 5.440 15.960 68.161 1.00 21.17 355 ALA C C 1
ATOM 8668 O O . ALA C 1 355 ? 4.823 16.608 69.010 1.00 20.28 355 ALA C O 1
ATOM 8670 N N . TYR C 1 356 ? 6.741 15.708 68.247 1.00 20.41 356 TYR C N 1
ATOM 8671 C CA . TYR C 1 356 ? 7.595 16.378 69.217 1.00 21.74 356 TYR C CA 1
ATOM 8672 C C . TYR C 1 356 ? 8.151 17.633 68.558 1.00 21.57 356 TYR C C 1
ATOM 8673 O O . TYR C 1 356 ? 8.940 17.546 67.609 1.00 21.52 356 TYR C O 1
ATOM 8682 N N . GLU C 1 357 ? 7.757 18.805 69.059 1.00 17.17 357 GLU C N 1
ATOM 8683 C CA . GLU C 1 357 ? 8.167 20.056 68.437 1.00 18.42 357 GLU C CA 1
ATOM 8684 C C . GLU C 1 357 ? 9.461 20.562 69.059 1.00 23.34 357 GLU C C 1
ATOM 8685 O O . GLU C 1 357 ? 9.562 20.699 70.281 1.00 26.19 357 GLU C O 1
ATOM 8691 N N . ILE C 1 358 ? 10.443 20.845 68.212 1.00 20.96 358 ILE C N 1
ATOM 8692 C CA . ILE C 1 358 ? 11.672 21.502 68.638 1.00 23.91 358 ILE C CA 1
ATOM 8693 C C . ILE C 1 358 ? 11.509 22.995 68.405 1.00 26.34 358 ILE C C 1
ATOM 8694 O O . ILE C 1 358 ? 11.317 23.439 67.267 1.00 25.23 358 ILE C O 1
ATOM 8699 N N . LYS C 1 359 ? 11.564 23.769 69.487 1.00 28.80 359 LYS C N 1
ATOM 8700 C CA . LYS C 1 359 ? 11.557 25.223 69.417 1.00 29.92 359 LYS C CA 1
ATOM 8701 C C . LYS C 1 359 ? 12.909 25.839 69.726 1.00 29.80 359 LYS C C 1
ATOM 8702 O O . LYS C 1 359 ? 13.203 26.932 69.240 1.00 35.83 359 LYS C O 1
ATOM 8708 N N . ASP C 1 360 ? 13.725 25.160 70.515 1.00 31.86 360 ASP C N 1
ATOM 8709 C CA . ASP C 1 360 ? 15.052 25.618 70.903 1.00 31.66 360 ASP C CA 1
ATOM 8710 C C . ASP C 1 360 ? 16.008 25.536 69.720 1.00 32.95 360 ASP C C 1
ATOM 8711 O O . ASP C 1 360 ? 16.333 24.424 69.280 1.00 31.26 360 ASP C O 1
ATOM 8716 N N . PRO C 1 361 ? 16.492 26.661 69.187 1.00 29.95 361 PRO C N 1
ATOM 8717 C CA . PRO C 1 361 ? 17.430 26.587 68.054 1.00 29.42 361 PRO C CA 1
ATOM 8718 C C . PRO C 1 361 ? 18.720 25.851 68.382 1.00 33.44 361 PRO C C 1
ATOM 8719 O O . PRO C 1 361 ? 19.354 25.299 67.473 1.00 32.96 361 PRO C O 1
ATOM 8723 N N . ALA C 1 362 ? 19.126 25.814 69.653 1.00 37.08 362 ALA C N 1
ATOM 8724 C CA . ALA C 1 362 ? 20.295 25.023 70.024 1.00 37.46 362 ALA C CA 1
ATOM 8725 C C . ALA C 1 362 ? 20.021 23.534 69.854 1.00 32.89 362 ALA C C 1
ATOM 8726 O O . ALA C 1 362 ? 20.868 22.795 69.339 1.00 34.57 362 ALA C O 1
ATOM 8728 N N . VAL C 1 363 ? 18.844 23.077 70.282 1.00 32.47 363 VAL C N 1
ATOM 8729 C CA . VAL C 1 363 ? 18.462 21.687 70.068 1.00 32.30 363 VAL C CA 1
ATOM 8730 C C . VAL C 1 363 ? 18.289 21.409 68.581 1.00 31.48 363 VAL C C 1
ATOM 8731 O O . VAL C 1 363 ? 18.662 20.339 68.086 1.00 26.86 363 VAL C O 1
ATOM 8735 N N . LEU C 1 364 ? 17.724 22.369 67.847 1.00 27.72 364 LEU C N 1
ATOM 8736 C CA . LEU C 1 364 ? 17.569 22.201 66.407 1.00 31.93 364 LEU C CA 1
ATOM 8737 C C . LEU C 1 364 ? 18.921 22.040 65.722 1.00 32.08 364 LEU C C 1
ATOM 8738 O O . LEU C 1 364 ? 19.075 21.202 64.827 1.00 27.39 364 LEU C O 1
ATOM 8743 N N . GLN C 1 365 ? 19.918 22.824 66.140 1.00 31.90 365 GLN C N 1
ATOM 8744 C CA . GLN C 1 365 ? 21.258 22.674 65.580 1.00 34.68 365 GLN C CA 1
ATOM 8745 C C . GLN C 1 365 ? 21.835 21.297 65.894 1.00 30.98 365 GLN C C 1
ATOM 8746 O O . GLN C 1 365 ? 22.500 20.688 65.047 1.00 30.15 365 GLN C O 1
ATOM 8752 N N . GLN C 1 366 ? 21.586 20.789 67.106 1.00 24.36 366 GLN C N 1
ATOM 8753 C CA . GLN C 1 366 ? 22.038 19.447 67.465 1.00 29.29 366 GLN C CA 1
ATOM 8754 C C . GLN C 1 366 ? 21.479 18.400 66.512 1.00 30.45 366 GLN C C 1
ATOM 8755 O O . GLN C 1 366 ? 22.204 17.506 66.060 1.00 28.63 366 GLN C O 1
ATOM 8761 N N . LEU C 1 367 ? 20.176 18.476 66.219 1.00 28.80 367 LEU C N 1
ATOM 8762 C CA . LEU C 1 367 ? 19.576 17.516 65.298 1.00 23.47 367 LEU C CA 1
ATOM 8763 C C . LEU C 1 367 ? 20.173 17.651 63.903 1.00 22.35 367 LEU C C 1
ATOM 8764 O O . LEU C 1 367 ? 20.459 16.645 63.241 1.00 26.66 367 LEU C O 1
ATOM 8769 N N . GLN C 1 368 ? 20.382 18.890 63.445 1.00 26.32 368 GLN C N 1
ATOM 8770 C CA . GLN C 1 368 ? 21.034 19.108 62.156 1.00 29.10 368 GLN C CA 1
ATOM 8771 C C . GLN C 1 368 ? 22.417 18.468 62.123 1.00 31.93 368 GLN C C 1
ATOM 8772 O O . GLN C 1 368 ? 22.789 17.826 61.135 1.00 29.60 368 GLN C O 1
ATOM 8778 N N . ASP C 1 369 ? 23.192 18.622 63.198 1.00 30.02 369 ASP C N 1
ATOM 8779 C CA . ASP C 1 369 ? 24.507 17.990 63.242 1.00 36.39 369 ASP C CA 1
ATOM 8780 C C . ASP C 1 369 ? 24.395 16.473 63.234 1.00 31.21 369 ASP C C 1
ATOM 8781 O O . ASP C 1 369 ? 25.277 15.789 62.704 1.00 38.23 369 ASP C O 1
ATOM 8786 N N . LEU C 1 370 ? 23.321 15.931 63.809 1.00 25.01 370 LEU C N 1
ATOM 8787 C CA . LEU C 1 370 ? 23.154 14.482 63.851 1.00 28.66 370 LEU C CA 1
ATOM 8788 C C . LEU C 1 370 ? 22.814 13.917 62.476 1.00 32.03 370 LEU C C 1
ATOM 8789 O O . LEU C 1 370 ? 23.439 12.951 62.022 1.00 31.46 370 LEU C O 1
ATOM 8794 N N . VAL C 1 371 ? 21.824 14.504 61.796 1.00 30.67 371 VAL C N 1
ATOM 8795 C CA . VAL C 1 371 ? 21.217 13.856 60.633 1.00 30.05 371 VAL C CA 1
ATOM 8796 C C . VAL C 1 371 ? 21.749 14.362 59.297 1.00 32.11 371 VAL C C 1
ATOM 8797 O O . VAL C 1 371 ? 21.374 13.807 58.252 1.00 30.36 371 VAL C O 1
ATOM 8801 N N . LEU C 1 372 ? 22.598 15.384 59.287 1.00 28.95 372 LEU C N 1
ATOM 8802 C CA . LEU C 1 372 ? 23.157 15.912 58.051 1.00 29.60 372 LEU C CA 1
ATOM 8803 C C . LEU C 1 372 ? 24.639 15.577 57.958 1.00 37.53 372 LEU C C 1
ATOM 8804 O O . LEU C 1 372 ? 25.362 15.631 58.959 1.00 36.72 372 LEU C O 1
ATOM 8809 N N . THR C 1 373 ? 25.085 15.235 56.751 1.00 36.24 373 THR C N 1
ATOM 8810 C CA . THR C 1 373 ? 26.496 14.991 56.503 1.00 37.19 373 THR C CA 1
ATOM 8811 C C . THR C 1 373 ? 27.238 16.317 56.365 1.00 43.71 373 THR C C 1
ATOM 8812 O O . THR C 1 373 ? 26.645 17.400 56.376 1.00 39.58 373 THR C O 1
ATOM 8816 N N . ALA C 1 374 ? 28.563 16.228 56.217 1.00 47.03 374 ALA C N 1
ATOM 8817 C CA . ALA C 1 374 ? 29.365 17.427 55.997 1.00 42.81 374 ALA C CA 1
ATOM 8818 C C . ALA C 1 374 ? 28.951 18.150 54.722 1.00 42.71 374 ALA C C 1
ATOM 8819 O O . ALA C 1 374 ? 29.001 19.384 54.664 1.00 45.87 374 ALA C O 1
ATOM 8821 N N . LYS C 1 375 ? 28.536 17.405 53.696 1.00 45.24 375 LYS C N 1
ATOM 8822 C CA . LYS C 1 375 ? 28.041 18.011 52.468 1.00 43.47 375 LYS C CA 1
ATOM 8823 C C . LYS C 1 375 ? 26.613 18.526 52.595 1.00 46.80 375 LYS C C 1
ATOM 8824 O O . LYS C 1 375 ? 26.140 19.220 51.688 1.00 50.36 375 LYS C O 1
ATOM 8830 N N . GLY C 1 376 ? 25.917 18.207 53.684 1.00 41.53 376 GLY C N 1
ATOM 8831 C CA . GLY C 1 376 ? 24.569 18.687 53.898 1.00 44.01 376 GLY C CA 1
ATOM 8832 C C . GLY C 1 376 ? 23.466 17.740 53.476 1.00 39.03 376 GLY C C 1
ATOM 8833 O O . GLY C 1 376 ? 22.292 18.123 53.536 1.00 37.94 376 GLY C O 1
ATOM 8834 N N . GLY C 1 377 ? 23.799 16.528 53.046 1.00 35.80 377 GLY C N 1
ATOM 8835 C CA . GLY C 1 377 ? 22.800 15.544 52.704 1.00 37.57 377 GLY C CA 1
ATOM 8836 C C . GLY C 1 377 ? 22.467 14.662 53.888 1.00 30.51 377 GLY C C 1
ATOM 8837 O O . GLY C 1 377 ? 23.111 14.731 54.939 1.00 34.94 377 GLY C O 1
ATOM 8838 N N . PRO C 1 378 ? 21.450 13.815 53.743 1.00 30.74 378 PRO C N 1
ATOM 8839 C CA . PRO C 1 378 ? 21.048 12.959 54.864 1.00 28.60 378 PRO C CA 1
ATOM 8840 C C . PRO C 1 378 ? 22.137 11.964 55.236 1.00 31.84 378 PRO C C 1
ATOM 8841 O O . PRO C 1 378 ? 22.834 11.421 54.375 1.00 33.05 378 PRO C O 1
ATOM 8845 N N . GLN C 1 379 ? 22.279 11.740 56.543 1.00 30.24 379 GLN C N 1
ATOM 8846 C CA . GLN C 1 379 ? 23.173 10.719 57.076 1.00 33.95 379 GLN C CA 1
ATOM 8847 C C . GLN C 1 379 ? 22.522 9.350 56.931 1.00 32.74 379 GLN C C 1
ATOM 8848 O O . GLN C 1 379 ? 21.419 9.135 57.443 1.00 31.06 379 GLN C O 1
ATOM 8854 N N . THR C 1 380 ? 23.206 8.420 56.253 1.00 27.01 380 THR C N 1
ATOM 8855 C CA . THR C 1 380 ? 22.655 7.077 56.088 1.00 28.94 380 THR C CA 1
ATOM 8856 C C . THR C 1 380 ? 22.400 6.409 57.431 1.00 24.99 380 THR C C 1
ATOM 8857 O O . THR C 1 380 ? 21.423 5.665 57.579 1.00 25.50 380 THR C O 1
ATOM 8861 N N . LYS C 1 381 ? 23.247 6.686 58.429 1.00 28.39 381 LYS C N 1
ATOM 8862 C CA . LYS C 1 381 ? 23.048 6.135 59.765 1.00 31.99 381 LYS C CA 1
ATOM 8863 C C . LYS C 1 381 ? 21.724 6.572 60.381 1.00 30.30 381 LYS C C 1
ATOM 8864 O O . LYS C 1 381 ? 21.234 5.911 61.303 1.00 24.45 381 LYS C O 1
ATOM 8870 N N . CYS C 1 382 ? 21.132 7.665 59.892 1.00 24.50 382 CYS C N 1
ATOM 8871 C CA . CYS C 1 382 ? 19.881 8.172 60.434 1.00 25.96 382 CYS C CA 1
ATOM 8872 C C . CYS C 1 382 ? 18.677 7.896 59.547 1.00 24.96 382 CYS C C 1
ATOM 8873 O O . CYS C 1 382 ? 17.544 8.003 60.023 1.00 19.44 382 CYS C O 1
ATOM 8876 N N . VAL C 1 383 ? 18.895 7.538 58.281 1.00 26.36 383 VAL C N 1
ATOM 8877 C CA . VAL C 1 383 ? 17.788 7.288 57.366 1.00 22.40 383 VAL C CA 1
ATOM 8878 C C . VAL C 1 383 ? 16.923 6.163 57.914 1.00 22.44 383 VAL C C 1
ATOM 8879 O O . VAL C 1 383 ? 17.428 5.123 58.356 1.00 20.47 383 VAL C O 1
ATOM 8883 N N . GLY C 1 384 ? 15.609 6.382 57.922 1.00 19.00 384 GLY C N 1
ATOM 8884 C CA . GLY C 1 384 ? 14.692 5.355 58.373 1.00 15.18 384 GLY C CA 1
ATOM 8885 C C . GLY C 1 384 ? 14.700 5.068 59.859 1.00 14.02 384 GLY C C 1
ATOM 8886 O O . GLY C 1 384 ? 14.116 4.068 60.277 1.00 18.47 384 GLY C O 1
ATOM 8887 N N . LYS C 1 385 ? 15.342 5.906 60.670 1.00 19.12 385 LYS C N 1
ATOM 8888 C CA . LYS C 1 385 ? 15.303 5.736 62.117 1.00 16.67 385 LYS C CA 1
ATOM 8889 C C . LYS C 1 385 ? 14.053 6.387 62.698 1.00 22.12 385 LYS C C 1
ATOM 8890 O O . LYS C 1 385 ? 13.488 7.313 62.119 1.00 20.32 385 LYS C O 1
ATOM 8896 N N . SER C 1 386 ? 13.622 5.894 63.856 1.00 23.31 386 SER C N 1
ATOM 8897 C CA . SER C 1 386 ? 12.419 6.427 64.480 1.00 20.28 386 SER C CA 1
ATOM 8898 C C . SER C 1 386 ? 12.683 7.810 65.066 1.00 21.54 386 SER C C 1
ATOM 8899 O O . SER C 1 386 ? 13.822 8.181 65.371 1.00 18.27 386 SER C O 1
ATOM 8902 N N . ALA C 1 387 ? 11.605 8.586 65.211 1.00 20.55 387 ALA C N 1
ATOM 8903 C CA . ALA C 1 387 ? 11.705 9.860 65.921 1.00 25.56 387 ALA C CA 1
ATOM 8904 C C . ALA C 1 387 ? 12.272 9.657 67.320 1.00 22.56 387 ALA C C 1
ATOM 8905 O O . ALA C 1 387 ? 13.090 10.457 67.790 1.00 23.21 387 ALA C O 1
ATOM 8907 N N . VAL C 1 388 ? 11.859 8.575 67.988 1.00 24.66 388 VAL C N 1
ATOM 8908 C CA . VAL C 1 388 ? 12.354 8.277 69.331 1.00 24.53 388 VAL C CA 1
ATOM 8909 C C . VAL C 1 388 ? 13.863 8.064 69.307 1.00 29.53 388 VAL C C 1
ATOM 8910 O O . VAL C 1 388 ? 14.604 8.637 70.114 1.00 27.83 388 VAL C O 1
ATOM 8914 N N . TRP C 1 389 ? 14.337 7.225 68.384 1.00 25.42 389 TRP C N 1
ATOM 8915 C CA . TRP C 1 389 ? 15.771 6.967 68.278 1.00 28.57 389 TRP C CA 1
ATOM 8916 C C . TRP C 1 389 ? 16.538 8.244 67.955 1.00 27.86 389 TRP C C 1
ATOM 8917 O O . TRP C 1 389 ? 17.574 8.532 68.565 1.00 26.77 389 TRP C O 1
ATOM 8928 N N . LEU C 1 390 ? 16.036 9.028 66.998 1.00 21.42 390 LEU C N 1
ATOM 8929 C CA . LEU C 1 390 ? 16.726 10.253 66.608 1.00 22.16 390 LEU C CA 1
ATOM 8930 C C . LEU C 1 390 ? 16.827 11.230 67.773 1.00 25.82 390 LEU C C 1
ATOM 8931 O O . LEU C 1 390 ? 17.886 11.827 68.003 1.00 23.91 390 LEU C O 1
ATOM 8936 N N . LEU C 1 391 ? 15.735 11.406 68.520 1.00 23.27 391 LEU C N 1
ATOM 8937 C CA . LEU C 1 391 ? 15.775 12.294 69.677 1.00 26.44 391 LEU C CA 1
ATOM 8938 C C . LEU C 1 391 ? 16.755 11.784 70.730 1.00 29.19 391 LEU C C 1
ATOM 8939 O O . LEU C 1 391 ? 17.482 12.575 71.345 1.00 31.52 391 LEU C O 1
ATOM 8944 N N . SER C 1 392 ? 16.813 10.464 70.931 1.00 23.74 392 SER C N 1
ATOM 8945 C CA . SER C 1 392 ? 17.727 9.913 71.928 1.00 30.84 392 SER C CA 1
ATOM 8946 C C . SER C 1 392 ? 19.182 10.182 71.566 1.00 29.36 392 SER C C 1
ATOM 8947 O O . SER C 1 392 ? 20.022 10.333 72.458 1.00 33.18 392 SER C O 1
ATOM 8950 N N . GLN C 1 393 ? 19.499 10.260 70.272 1.00 31.00 393 GLN C N 1
ATOM 8951 C CA . GLN C 1 393 ? 20.870 10.535 69.859 1.00 30.65 393 GLN C CA 1
ATOM 8952 C C . GLN C 1 393 ? 21.302 11.968 70.138 1.00 32.61 393 GLN C C 1
ATOM 8953 O O . GLN C 1 393 ? 22.499 12.259 70.034 1.00 29.95 393 GLN C O 1
ATOM 8959 N N . ILE C 1 394 ? 20.381 12.867 70.473 1.00 29.72 394 ILE C N 1
ATOM 8960 C CA . ILE C 1 394 ? 20.754 14.204 70.916 1.00 30.60 394 ILE C CA 1
ATOM 8961 C C . ILE C 1 394 ? 20.363 14.429 72.377 1.00 29.33 394 ILE C C 1
ATOM 8962 O O . ILE C 1 394 ? 20.289 15.568 72.833 1.00 33.06 394 ILE C O 1
ATOM 8967 N N . GLY C 1 395 ? 20.117 13.350 73.115 1.00 31.23 395 GLY C N 1
ATOM 8968 C CA . GLY C 1 395 ? 19.917 13.441 74.547 1.00 33.23 395 GLY C CA 1
ATOM 8969 C C . GLY C 1 395 ? 18.510 13.751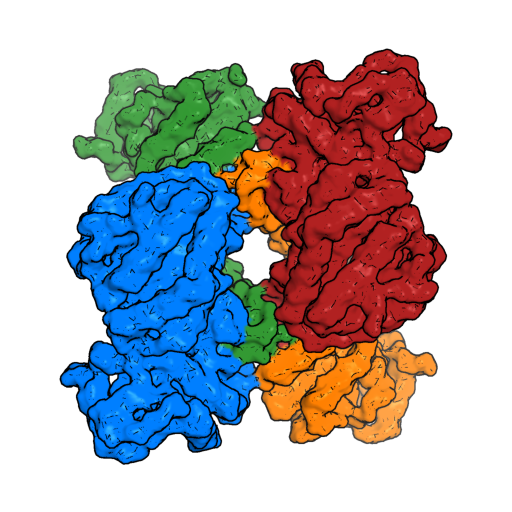 74.997 1.00 36.92 395 GLY C C 1
ATOM 8970 O O . GLY C 1 395 ? 18.322 14.168 76.143 1.00 35.81 395 GLY C O 1
ATOM 8971 N N . ILE C 1 396 ? 17.510 13.557 74.140 1.00 37.36 396 ILE C N 1
ATOM 8972 C CA . ILE C 1 396 ? 16.113 13.803 74.488 1.00 29.45 396 ILE C CA 1
ATOM 8973 C C . ILE C 1 396 ? 15.387 12.467 74.523 1.00 34.10 396 ILE C C 1
ATOM 8974 O O . ILE C 1 396 ? 15.313 11.763 73.508 1.00 33.20 396 ILE C O 1
ATOM 8979 N N . SER C 1 397 ? 14.839 12.124 75.682 1.00 26.98 397 SER C N 1
ATOM 8980 C CA . SER C 1 397 ? 14.139 10.864 75.876 1.00 36.05 397 SER C CA 1
ATOM 8981 C C . SER C 1 397 ? 12.637 11.112 75.835 1.00 37.73 397 SER C C 1
ATOM 8982 O O . SER C 1 397 ? 12.128 11.970 76.561 1.00 35.84 397 SER C O 1
ATOM 8985 N N . VAL C 1 398 ? 11.936 10.372 74.971 1.00 35.49 398 VAL C N 1
ATOM 8986 C CA . VAL C 1 398 ? 10.489 10.477 74.825 1.00 29.51 398 VAL C CA 1
ATOM 8987 C C . VAL C 1 398 ? 9.908 9.075 74.707 1.00 31.64 398 VAL C C 1
ATOM 8988 O O . VAL C 1 398 ? 10.604 8.112 74.376 1.00 32.31 398 VAL C O 1
ATOM 8992 N N . ASP C 1 399 ? 8.609 8.971 74.974 1.00 33.58 399 ASP C N 1
ATOM 8993 C CA . ASP C 1 399 ? 7.921 7.692 74.890 1.00 38.44 399 ASP C CA 1
ATOM 8994 C C . ASP C 1 399 ? 7.574 7.376 73.435 1.00 39.56 399 ASP C C 1
ATOM 8995 O O . ASP C 1 399 ? 7.827 8.165 72.519 1.00 32.62 399 ASP C O 1
ATOM 9000 N N . ALA C 1 400 ? 6.977 6.200 73.220 1.00 35.48 400 ALA C N 1
ATOM 9001 C CA . ALA C 1 400 ? 6.700 5.721 71.871 1.00 34.04 400 ALA C CA 1
ATOM 9002 C C . ALA C 1 400 ? 5.534 6.439 71.204 1.00 30.10 400 ALA C C 1
ATOM 9003 O O . ALA C 1 400 ? 5.300 6.216 70.011 1.00 34.33 400 ALA C O 1
ATOM 9005 N N . SER C 1 401 ? 4.795 7.283 71.926 1.00 29.92 401 SER C N 1
ATOM 9006 C CA . SER C 1 401 ? 3.747 8.056 71.270 1.00 32.32 401 SER C CA 1
ATOM 9007 C C . SER C 1 401 ? 4.318 9.129 70.353 1.00 24.67 401 SER C C 1
ATOM 9008 O O . SER C 1 401 ? 3.580 9.676 69.527 1.00 23.03 401 SER C O 1
ATOM 9011 N N . ILE C 1 402 ? 5.599 9.459 70.491 1.00 18.06 402 ILE C N 1
ATOM 9012 C CA . ILE C 1 402 ? 6.230 10.430 69.605 1.00 19.37 402 ILE C CA 1
ATOM 9013 C C . ILE C 1 402 ? 6.532 9.745 68.282 1.00 20.63 402 ILE C C 1
ATOM 9014 O O . ILE C 1 402 ? 7.274 8.759 68.237 1.00 20.62 402 ILE C O 1
ATOM 9019 N N . LYS C 1 403 ? 5.967 10.278 67.204 1.00 17.12 403 LYS C N 1
ATOM 9020 C CA . LYS C 1 403 ? 6.079 9.699 65.874 1.00 16.64 403 LYS C CA 1
ATOM 9021 C C . LYS C 1 403 ? 6.919 10.527 64.921 1.00 16.35 403 LYS C C 1
ATOM 9022 O O . LYS C 1 403 ? 7.551 9.962 64.025 1.00 16.14 403 LYS C O 1
ATOM 9028 N N . ILE C 1 404 ? 6.936 11.852 65.076 1.00 12.94 404 ILE C N 1
ATOM 9029 C CA . ILE C 1 404 ? 7.738 12.717 64.225 1.00 15.57 404 ILE C CA 1
ATOM 9030 C C . ILE C 1 404 ? 8.375 13.800 65.076 1.00 18.35 404 ILE C C 1
ATOM 9031 O O . ILE C 1 404 ? 7.935 14.090 66.193 1.00 18.31 404 ILE C O 1
ATOM 9036 N N . ILE C 1 405 ? 9.423 14.402 64.520 1.00 13.19 405 ILE C N 1
ATOM 9037 C CA . ILE C 1 405 ? 10.067 15.582 65.080 1.00 16.51 405 ILE C CA 1
ATOM 9038 C C . ILE C 1 405 ? 9.669 16.762 64.209 1.00 18.54 405 ILE C C 1
ATOM 9039 O O . ILE C 1 405 ? 9.926 16.764 62.998 1.00 18.37 405 ILE C O 1
ATOM 9044 N N . LEU C 1 406 ? 9.032 17.753 64.821 1.00 15.39 406 LEU C N 1
ATOM 9045 C CA . LEU C 1 406 ? 8.457 18.894 64.125 1.00 16.81 406 LEU C CA 1
ATOM 9046 C C . LEU C 1 406 ? 9.230 20.161 64.465 1.00 16.48 406 LEU C C 1
ATOM 9047 O O . LEU C 1 406 ? 9.595 20.382 65.624 1.00 20.34 406 LEU C O 1
ATOM 9052 N N . MET C 1 407 ? 9.474 20.995 63.459 1.00 13.94 407 MET C N 1
ATOM 9053 C CA . MET C 1 407 ? 10.096 22.287 63.706 1.00 17.90 407 MET C CA 1
ATOM 9054 C C . MET C 1 407 ? 9.618 23.282 62.662 1.00 20.36 407 MET C C 1
ATOM 9055 O O . MET C 1 407 ? 9.549 22.962 61.472 1.00 20.05 407 MET C O 1
ATOM 9060 N N . GLU C 1 408 ? 9.281 24.486 63.113 1.00 17.50 408 GLU C N 1
ATOM 9061 C CA . GLU C 1 408 ? 8.939 25.572 62.207 1.00 14.76 408 GLU C CA 1
ATOM 9062 C C . GLU C 1 408 ? 10.220 26.300 61.817 1.00 20.58 408 GLU C C 1
ATOM 9063 O O . GLU C 1 408 ? 10.951 26.785 62.687 1.00 19.75 408 GLU C O 1
ATOM 9069 N N . VAL C 1 409 ? 10.494 26.368 60.518 1.00 17.42 409 VAL C N 1
ATOM 9070 C CA . VAL C 1 409 ? 11.769 26.887 60.020 1.00 20.67 409 VAL C CA 1
ATOM 9071 C C . VAL C 1 409 ? 11.532 27.646 58.725 1.00 19.86 409 VAL C C 1
ATOM 9072 O O . VAL C 1 409 ? 10.482 27.503 58.082 1.00 17.41 409 VAL C O 1
ATOM 9076 N N . PRO C 1 410 ? 12.504 28.460 58.311 1.00 20.70 410 PRO C N 1
ATOM 9077 C CA . PRO C 1 410 ? 12.420 29.087 56.987 1.00 21.16 410 PRO C CA 1
ATOM 9078 C C . PRO C 1 410 ? 12.599 28.067 55.873 1.00 16.88 410 PRO C C 1
ATOM 9079 O O . PRO C 1 410 ? 13.102 26.958 56.071 1.00 21.01 410 PRO C O 1
ATOM 9083 N N . ARG C 1 411 ? 12.171 28.469 54.674 1.00 19.94 411 ARG C N 1
ATOM 9084 C CA . ARG C 1 411 ? 12.176 27.551 53.537 1.00 18.99 411 ARG C CA 1
ATOM 9085 C C . ARG C 1 411 ? 13.586 27.096 53.175 1.00 23.63 411 ARG C C 1
ATOM 9086 O O . ARG C 1 411 ? 13.761 25.999 52.631 1.00 21.05 411 ARG C O 1
ATOM 9094 N N . GLU C 1 412 ? 14.600 27.918 53.465 1.00 22.30 412 GLU C N 1
ATOM 9095 C CA . GLU C 1 412 ? 15.978 27.572 53.136 1.00 19.98 412 GLU C CA 1
ATOM 9096 C C . GLU C 1 412 ? 16.555 26.487 54.033 1.00 22.88 412 GLU C C 1
ATOM 9097 O O . GLU C 1 412 ? 17.618 25.948 53.709 1.00 23.68 412 GLU C O 1
ATOM 9103 N N . HIS C 1 413 ? 15.896 26.161 55.140 1.00 21.29 413 HIS C N 1
ATOM 9104 C CA . HIS C 1 413 ? 16.462 25.217 56.090 1.00 19.28 413 HIS C CA 1
ATOM 9105 C C . HIS C 1 413 ? 16.724 23.874 55.411 1.00 19.52 413 HIS C C 1
ATOM 9106 O O . HIS C 1 413 ? 15.915 23.426 54.591 1.00 21.73 413 HIS C O 1
ATOM 9113 N N . PRO C 1 414 ? 17.845 23.214 55.722 1.00 18.31 414 PRO C N 1
ATOM 9114 C CA . PRO C 1 414 ? 18.157 21.934 55.062 1.00 20.50 414 PRO C CA 1
ATOM 9115 C C . PRO C 1 414 ? 17.086 20.872 55.227 1.00 24.89 414 PRO C C 1
ATOM 9116 O O . PRO C 1 414 ? 16.921 20.038 54.328 1.00 22.33 414 PRO C O 1
ATOM 9120 N N . PHE C 1 415 ? 16.359 20.861 56.349 1.00 21.77 415 PHE C N 1
ATOM 9121 C CA . PHE C 1 415 ? 15.302 19.869 56.513 1.00 23.10 415 PHE C CA 1
ATOM 9122 C C . PHE C 1 415 ? 14.205 20.057 55.471 1.00 20.80 415 PHE C C 1
ATOM 9123 O O . PHE C 1 415 ? 13.561 19.085 55.062 1.00 16.46 415 PHE C O 1
ATOM 9131 N N . VAL C 1 416 ? 13.979 21.298 55.039 1.00 13.34 416 VAL C N 1
ATOM 9132 C CA . VAL C 1 416 ? 13.030 21.559 53.964 1.00 20.21 416 VAL C CA 1
ATOM 9133 C C . VAL C 1 416 ? 13.618 21.131 52.626 1.00 24.31 416 VAL C C 1
ATOM 9134 O O . VAL C 1 416 ? 12.979 20.417 51.840 1.00 13.04 416 VAL C O 1
ATOM 9138 N N . GLN C 1 417 ? 14.854 21.556 52.360 1.00 20.00 417 GLN C N 1
ATOM 9139 C CA . GLN C 1 417 ? 15.451 21.393 51.040 1.00 19.05 417 GLN C CA 1
ATOM 9140 C C . GLN C 1 417 ? 15.861 19.952 50.766 1.00 20.38 417 GLN C C 1
ATOM 9141 O O . GLN C 1 417 ? 15.856 19.521 49.608 1.00 24.78 417 GLN C O 1
ATOM 9147 N N . GLU C 1 418 ? 16.211 19.193 51.798 1.00 18.16 418 GLU C N 1
ATOM 9148 C CA . GLU C 1 418 ? 16.718 17.842 51.613 1.00 20.86 418 GLU C CA 1
ATOM 9149 C C . GLU C 1 418 ? 15.608 16.813 51.784 1.00 24.24 418 GLU C C 1
ATOM 9150 O O . GLU C 1 418 ? 14.696 16.982 52.595 1.00 18.96 418 GLU C O 1
ATOM 9156 N N . GLU C 1 419 ? 15.707 15.734 51.010 1.00 18.03 419 GLU C N 1
ATOM 9157 C CA . GLU C 1 419 ? 14.855 14.555 51.158 1.00 19.72 419 GLU C CA 1
ATOM 9158 C C . GLU C 1 419 ? 15.482 13.680 52.237 1.00 24.06 419 GLU C C 1
ATOM 9159 O O . GLU C 1 419 ? 16.326 12.826 51.965 1.00 23.42 419 GLU C O 1
ATOM 9165 N N . LEU C 1 420 ? 15.067 13.895 53.488 1.00 19.67 420 LEU C N 1
ATOM 9166 C CA . LEU C 1 420 ? 15.777 13.274 54.603 1.00 17.19 420 LEU C CA 1
ATOM 9167 C C . LEU C 1 420 ? 15.498 11.781 54.714 1.00 21.94 420 LEU C C 1
ATOM 9168 O O . LEU C 1 420 ? 16.379 11.024 55.138 1.00 24.61 420 LEU C O 1
ATOM 9173 N N . MET C 1 421 ? 14.294 11.339 54.346 1.00 16.48 421 MET C N 1
ATOM 9174 C CA . MET C 1 421 ? 13.847 9.970 54.608 1.00 20.55 421 MET C CA 1
ATOM 9175 C C . MET C 1 421 ? 13.981 9.642 56.092 1.00 19.64 421 MET C C 1
ATOM 9176 O O . MET C 1 421 ? 14.443 8.568 56.483 1.00 17.24 421 MET C O 1
ATOM 9181 N N . MET C 1 422 ? 13.572 10.596 56.922 1.00 14.72 422 MET C N 1
ATOM 9182 C CA . MET C 1 422 ? 13.527 10.491 58.370 1.00 18.57 422 MET C CA 1
ATOM 9183 C C . MET C 1 422 ? 12.240 11.141 58.844 1.00 15.26 422 MET C C 1
ATOM 9184 O O . MET C 1 422 ? 11.744 12.071 58.197 1.00 17.13 422 MET C O 1
ATOM 9189 N N . PRO C 1 423 ? 11.680 10.685 59.973 1.00 14.98 423 PRO C N 1
ATOM 9190 C CA . PRO C 1 423 ? 10.461 11.289 60.528 1.00 17.01 423 PRO C CA 1
ATOM 9191 C C . PRO C 1 423 ? 10.734 12.662 61.133 1.00 16.39 423 PRO C C 1
ATOM 9192 O O . PRO C 1 423 ? 10.337 12.957 62.267 1.00 18.42 423 PRO C O 1
ATOM 9196 N N . ILE C 1 424 ? 11.463 13.485 60.386 1.00 15.51 424 ILE C N 1
ATOM 9197 C CA . ILE C 1 424 ? 11.741 14.874 60.719 1.00 15.89 424 ILE C CA 1
ATOM 9198 C C . ILE C 1 424 ? 10.953 15.720 59.738 1.00 17.23 424 ILE C C 1
ATOM 9199 O O . ILE C 1 424 ? 11.145 15.608 58.522 1.00 21.68 424 ILE C O 1
ATOM 9204 N N . LEU C 1 425 ? 10.064 16.562 60.255 1.00 15.95 425 LEU C N 1
ATOM 9205 C CA . LEU C 1 425 ? 9.085 17.251 59.419 1.00 13.45 425 LEU C CA 1
ATOM 9206 C C . LEU C 1 425 ? 9.131 18.750 59.672 1.00 13.53 425 LEU C C 1
ATOM 9207 O O . LEU C 1 425 ? 8.524 19.239 60.642 1.00 14.42 425 LEU C O 1
ATOM 9212 N N . PRO C 1 426 ? 9.827 19.506 58.831 1.00 14.08 426 PRO C N 1
ATOM 9213 C CA . PRO C 1 426 ? 9.813 20.960 58.976 1.00 16.35 426 PRO C CA 1
ATOM 9214 C C . PRO C 1 426 ? 8.499 21.539 58.491 1.00 18.21 426 PRO C C 1
ATOM 9215 O O . PRO C 1 426 ? 7.855 21.013 57.580 1.00 14.51 426 PRO C O 1
ATOM 9219 N N . LEU C 1 427 ? 8.094 22.630 59.134 1.00 14.74 427 LEU C N 1
ATOM 9220 C CA . LEU C 1 427 ? 6.936 23.408 58.726 1.00 14.40 427 LEU C CA 1
ATOM 9221 C C . LEU C 1 427 ? 7.406 24.790 58.307 1.00 16.53 427 LEU C C 1
ATOM 9222 O O . LEU C 1 427 ? 8.143 25.450 59.050 1.00 15.85 427 LEU C O 1
ATOM 9227 N N . VAL C 1 428 ? 6.985 25.222 57.122 1.00 12.00 428 VAL C N 1
ATOM 9228 C CA . VAL C 1 428 ? 7.218 26.580 56.652 1.00 13.05 428 VAL C CA 1
ATOM 9229 C C . VAL C 1 428 ? 5.874 27.289 56.593 1.00 14.95 428 VAL C C 1
ATOM 9230 O O . VAL C 1 42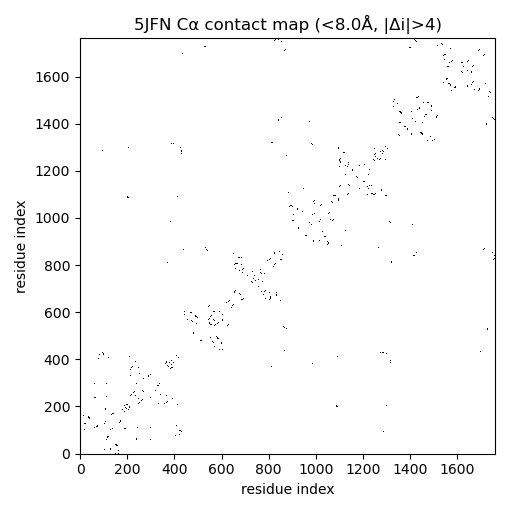8 ? 4.917 26.778 55.999 1.00 16.11 428 VAL C O 1
ATOM 9234 N N . ARG C 1 429 ? 5.805 28.455 57.216 1.00 13.07 429 ARG C N 1
ATOM 9235 C CA . ARG C 1 429 ? 4.581 29.236 57.290 1.00 13.50 429 ARG C CA 1
ATOM 9236 C C . ARG C 1 429 ? 4.567 30.241 56.145 1.00 15.88 429 ARG C C 1
ATOM 9237 O O . ARG C 1 429 ? 5.569 30.918 55.903 1.00 16.49 429 ARG C O 1
ATOM 9245 N N . VAL C 1 430 ? 3.438 30.327 55.434 1.00 13.26 430 VAL C N 1
ATOM 9246 C CA . VAL C 1 430 ? 3.268 31.272 54.336 1.00 16.00 430 VAL C CA 1
ATOM 9247 C C . VAL C 1 430 ? 1.951 32.015 54.515 1.00 16.20 430 VAL C C 1
ATOM 9248 O O . VAL C 1 430 ? 1.062 31.590 55.257 1.00 16.20 430 VAL C O 1
ATOM 9252 N N . GLU C 1 431 ? 1.826 33.136 53.800 1.00 15.93 431 GLU C N 1
ATOM 9253 C CA . GLU C 1 431 ? 0.711 34.047 54.043 1.00 24.59 431 GLU C CA 1
ATOM 9254 C C . GLU C 1 431 ? -0.599 33.514 53.473 1.00 20.30 431 GLU C C 1
ATOM 9255 O O . GLU C 1 431 ? -1.641 33.582 54.137 1.00 21.74 431 GLU C O 1
ATOM 9261 N N . THR C 1 432 ? -0.578 33.003 52.243 1.00 17.07 432 THR C N 1
ATOM 9262 C CA . THR C 1 432 ? -1.797 32.613 51.545 1.00 17.61 432 THR C CA 1
ATOM 9263 C C . THR C 1 432 ? -1.629 31.228 50.936 1.00 16.68 432 THR C C 1
ATOM 9264 O O . THR C 1 432 ? -0.513 30.725 50.774 1.00 17.98 432 THR C O 1
ATOM 9268 N N . VAL C 1 433 ? -2.765 30.626 50.570 1.00 17.05 433 VAL C N 1
ATOM 9269 C CA . VAL C 1 433 ? -2.739 29.322 49.920 1.00 12.78 433 VAL C CA 1
ATOM 9270 C C . VAL C 1 433 ? -2.027 29.407 48.573 1.00 14.68 433 VAL C C 1
ATOM 9271 O O . VAL C 1 433 ? -1.343 28.462 48.161 1.00 13.92 433 VAL C O 1
ATOM 9275 N N . ASP C 1 434 ? -2.151 30.538 47.874 1.00 18.66 434 ASP C N 1
ATOM 9276 C CA . ASP C 1 434 ? -1.425 30.684 46.614 1.00 19.71 434 ASP C CA 1
ATOM 9277 C C . ASP C 1 434 ? 0.078 30.728 46.849 1.00 18.16 434 ASP C C 1
ATOM 9278 O O . ASP C 1 434 ? 0.841 30.125 46.089 1.00 18.01 434 ASP C O 1
ATOM 9283 N N . ASP C 1 435 ? 0.520 31.429 47.902 1.00 15.53 435 ASP C N 1
ATOM 9284 C CA . ASP C 1 435 ? 1.923 31.358 48.305 1.00 16.92 435 ASP C CA 1
ATOM 9285 C C . ASP C 1 435 ? 2.326 29.928 48.644 1.00 15.70 435 ASP C C 1
ATOM 9286 O O . ASP C 1 435 ? 3.430 29.488 48.298 1.00 16.14 435 ASP C O 1
ATOM 9291 N N . ALA C 1 436 ? 1.454 29.203 49.352 1.00 15.92 436 ALA C N 1
ATOM 9292 C CA . ALA C 1 436 ? 1.747 27.823 49.723 1.00 17.33 436 ALA C CA 1
ATOM 9293 C C . ALA C 1 436 ? 1.966 26.961 48.489 1.00 16.22 436 ALA C C 1
ATOM 9294 O O . ALA C 1 436 ? 2.895 26.145 48.436 1.00 14.80 436 ALA C O 1
ATOM 9296 N N . ILE C 1 437 ? 1.104 27.126 47.489 1.00 13.32 437 ILE C N 1
ATOM 9297 C CA . ILE C 1 437 ? 1.238 26.364 46.253 1.00 16.87 437 ILE C CA 1
ATOM 9298 C C . ILE C 1 437 ? 2.546 26.714 45.554 1.00 15.12 437 ILE C C 1
ATOM 9299 O O . ILE C 1 437 ? 3.316 25.828 45.167 1.00 15.05 437 ILE C O 1
ATOM 9304 N N . ASP C 1 438 ? 2.825 28.013 45.398 1.00 18.61 438 ASP C N 1
ATOM 9305 C CA . ASP C 1 438 ? 4.080 28.437 44.774 1.00 18.57 438 ASP C CA 1
ATOM 9306 C C . ASP C 1 438 ? 5.285 27.866 45.504 1.00 16.66 438 ASP C C 1
ATOM 9307 O O . ASP C 1 438 ? 6.232 27.384 44.873 1.00 18.67 438 ASP C O 1
ATOM 9312 N N . LEU C 1 439 ? 5.269 27.906 46.838 1.00 16.02 439 LEU C N 1
ATOM 9313 C CA . LEU C 1 439 ? 6.412 27.395 47.585 1.00 14.05 439 LEU C CA 1
ATOM 9314 C C . LEU C 1 439 ? 6.511 25.878 47.476 1.00 14.22 439 LEU C C 1
ATOM 9315 O O . LEU C 1 439 ? 7.615 25.329 47.402 1.00 13.55 439 LEU C O 1
ATOM 9320 N N . ALA C 1 440 ? 5.372 25.182 47.471 1.00 13.48 440 ALA C N 1
ATOM 9321 C CA . ALA C 1 440 ? 5.406 23.725 47.354 1.00 15.30 440 ALA C CA 1
ATOM 9322 C C . ALA C 1 440 ? 6.020 23.296 46.029 1.00 15.07 440 ALA C C 1
ATOM 9323 O O . ALA C 1 440 ? 6.836 22.370 45.984 1.00 14.95 440 ALA C O 1
ATOM 9325 N N . ILE C 1 441 ? 5.627 23.955 44.940 1.00 15.81 441 ILE C N 1
ATOM 9326 C CA . ILE C 1 441 ? 6.255 23.707 43.645 1.00 17.65 441 ILE C CA 1
ATOM 9327 C C . ILE C 1 441 ? 7.761 23.901 43.749 1.00 16.61 441 ILE C C 1
ATOM 9328 O O . ILE C 1 441 ? 8.550 23.057 43.309 1.00 16.29 441 ILE C O 1
ATOM 9333 N N . GLU C 1 442 ? 8.177 25.008 44.368 1.00 17.24 442 GLU C N 1
ATOM 9334 C CA . GLU C 1 442 ? 9.597 25.336 44.454 1.00 20.91 442 GLU C CA 1
ATOM 9335 C C . GLU C 1 442 ? 10.370 24.271 45.223 1.00 19.28 442 GLU C C 1
ATOM 9336 O O . GLU C 1 442 ? 11.361 23.726 44.724 1.00 17.11 442 GLU C O 1
ATOM 9342 N N . VAL C 1 443 ? 9.919 23.935 46.433 1.00 15.90 443 VAL C N 1
ATOM 9343 C CA . VAL C 1 443 ? 10.700 23.016 47.252 1.00 15.26 443 VAL C CA 1
ATOM 9344 C C . VAL C 1 443 ? 10.581 21.573 46.773 1.00 14.98 443 VAL C C 1
ATOM 9345 O O . VAL C 1 443 ? 11.414 20.738 47.143 1.00 14.86 443 VAL C O 1
ATOM 9349 N N . GLU C 1 444 ? 9.582 21.254 45.942 1.00 15.21 444 GLU C N 1
ATOM 9350 C CA . GLU C 1 444 ? 9.520 19.922 45.348 1.00 13.49 444 GLU C CA 1
ATOM 9351 C C . GLU C 1 444 ? 10.629 19.715 44.319 1.00 17.53 444 GLU C C 1
ATOM 9352 O O . GLU C 1 444 ? 10.903 18.569 43.944 1.00 18.19 444 GLU C O 1
ATOM 9358 N N . HIS C 1 445 ? 11.273 20.797 43.870 1.00 17.36 445 HIS C N 1
ATOM 9359 C CA . HIS C 1 445 ? 12.520 20.751 43.098 1.00 20.21 445 HIS C CA 1
ATOM 9360 C C . HIS C 1 445 ? 12.340 20.119 41.723 1.00 24.52 445 HIS C C 1
ATOM 9361 O O . HIS C 1 445 ? 13.273 19.507 41.193 1.00 22.15 445 HIS C O 1
ATOM 9368 N N . ASP C 1 446 ? 11.149 20.246 41.141 1.00 20.09 446 ASP C N 1
ATOM 9369 C CA . ASP C 1 446 ? 10.853 19.688 39.822 1.00 23.13 446 ASP C CA 1
ATOM 9370 C C . ASP C 1 446 ? 11.115 18.184 39.764 1.00 21.09 446 ASP C C 1
ATOM 9371 O O . ASP C 1 446 ? 11.393 17.634 38.694 1.00 22.04 446 ASP C O 1
ATOM 9376 N N . ASN C 1 447 ? 11.060 17.497 40.907 1.00 17.04 447 ASN C N 1
ATOM 9377 C CA . ASN C 1 447 ? 11.030 16.042 40.868 1.00 17.11 447 ASN C CA 1
ATOM 9378 C C . ASN C 1 447 ? 9.728 15.546 40.261 1.00 15.92 447 ASN C C 1
ATOM 9379 O O . ASN C 1 447 ? 9.691 14.452 39.688 1.00 18.05 447 ASN C O 1
ATOM 9384 N N . ARG C 1 448 ? 8.667 16.349 40.364 1.00 15.97 448 ARG C N 1
ATOM 9385 C CA . ARG C 1 448 ? 7.322 15.970 39.940 1.00 15.52 448 ARG C CA 1
ATOM 9386 C C . ARG C 1 448 ? 6.979 14.567 40.429 1.00 17.14 448 ARG C C 1
ATOM 9387 O O . ARG C 1 448 ? 6.468 13.727 39.687 1.00 15.93 448 ARG C O 1
ATOM 9395 N N . HIS C 1 449 ? 7.288 14.307 41.703 1.00 11.88 449 HIS C N 1
ATOM 9396 C CA . HIS C 1 449 ? 7.072 12.987 42.270 1.00 14.25 449 HIS C CA 1
ATOM 9397 C C . HIS C 1 449 ? 5.746 12.941 43.021 1.00 13.64 449 HIS C C 1
ATOM 9398 O O . HIS C 1 449 ? 4.748 12.429 42.502 1.00 11.50 449 HIS C O 1
ATOM 9405 N N . THR C 1 450 ? 5.724 13.466 44.249 1.00 13.24 450 THR C N 1
ATOM 9406 C CA . THR C 1 450 ? 4.541 13.397 45.091 1.00 8.38 450 THR C CA 1
ATOM 9407 C C . THR C 1 450 ? 4.321 14.732 45.789 1.00 13.59 450 THR C C 1
ATOM 9408 O O . THR C 1 450 ? 5.277 15.392 46.207 1.00 11.94 450 THR C O 1
ATOM 9412 N N . ALA C 1 451 ? 3.056 15.133 45.898 1.00 10.41 451 ALA C N 1
ATOM 9413 C CA . ALA C 1 451 ? 2.680 16.276 46.716 1.00 10.48 451 ALA C CA 1
ATOM 9414 C C . ALA C 1 451 ? 1.331 15.989 47.359 1.00 11.08 451 ALA C C 1
ATOM 9415 O O . ALA C 1 451 ? 0.560 15.153 46.884 1.00 12.27 451 ALA C O 1
ATOM 9417 N N . ILE C 1 452 ? 1.059 16.673 48.466 1.00 10.84 452 ILE C N 1
ATOM 9418 C CA . ILE C 1 452 ? -0.133 16.428 49.271 1.00 10.72 452 ILE C CA 1
ATOM 9419 C C . ILE C 1 452 ? -0.758 17.772 49.600 1.00 12.31 452 ILE C C 1
ATOM 9420 O O . ILE C 1 452 ? -0.046 18.762 49.803 1.00 13.07 452 ILE C O 1
ATOM 9425 N N . MET C 1 453 ? -2.085 17.819 49.627 1.00 10.40 453 MET C N 1
ATOM 9426 C CA . MET C 1 453 ? -2.776 19.041 50.001 1.00 10.78 453 MET C CA 1
ATOM 9427 C C . MET C 1 453 ? -3.953 18.706 50.896 1.00 14.60 453 MET C C 1
ATOM 9428 O O . MET C 1 453 ? -4.722 17.783 50.603 1.00 12.71 453 MET C O 1
ATOM 9433 N N . HIS C 1 454 ? -4.079 19.452 51.993 1.00 10.47 454 HIS C N 1
ATOM 9434 C CA . HIS C 1 454 ? -5.273 19.437 52.823 1.00 12.52 454 HIS C CA 1
ATOM 9435 C C . HIS C 1 454 ? -6.009 20.753 52.621 1.00 12.81 454 HIS C C 1
ATOM 9436 O O . HIS C 1 454 ? -5.484 21.825 52.938 1.00 11.24 454 HIS C O 1
ATOM 9443 N N . SER C 1 455 ? -7.219 20.653 52.086 1.00 11.54 455 SER C N 1
ATOM 9444 C CA . SER C 1 455 ? -8.035 21.783 51.678 1.00 13.33 455 SER C CA 1
ATOM 9445 C C . SER C 1 455 ? -9.373 21.217 51.232 1.00 10.32 455 SER C C 1
ATOM 9446 O O . SER C 1 455 ? -9.415 20.147 50.620 1.00 13.84 455 SER C O 1
ATOM 9449 N N . THR C 1 456 ? -10.467 21.897 51.540 1.00 12.92 456 THR C N 1
ATOM 9450 C CA . THR C 1 456 ? -11.765 21.478 51.036 1.00 13.52 456 THR C CA 1
ATOM 9451 C C . THR C 1 456 ? -12.234 22.339 49.879 1.00 16.34 456 THR C C 1
ATOM 9452 O O . THR C 1 456 ? -13.298 22.066 49.311 1.00 14.15 456 THR C O 1
ATOM 9456 N N . ASP C 1 457 ? -11.455 23.355 49.507 1.00 14.43 457 ASP C N 1
ATOM 9457 C CA . ASP C 1 457 ? -11.808 24.245 48.409 1.00 11.97 457 ASP C CA 1
ATOM 9458 C C . ASP C 1 457 ? -11.427 23.567 47.102 1.00 13.92 457 ASP C C 1
ATOM 9459 O O . ASP C 1 457 ? -10.244 23.385 46.801 1.00 13.50 457 ASP C O 1
ATOM 9464 N N . VAL C 1 458 ? -12.444 23.221 46.322 1.00 11.70 458 VAL C N 1
ATOM 9465 C CA . VAL C 1 458 ? -12.261 22.496 45.076 1.00 15.32 458 VAL C CA 1
ATOM 9466 C C . VAL C 1 458 ? -11.382 23.283 44.108 1.00 15.21 458 VAL C C 1
ATOM 9467 O O . VAL C 1 458 ? -10.635 22.696 43.313 1.00 13.85 458 VAL C O 1
ATOM 9471 N N . ARG C 1 459 ? -11.398 24.616 44.200 1.00 14.61 459 ARG C N 1
ATOM 9472 C CA . ARG C 1 459 ? -10.601 25.431 43.283 1.00 16.11 459 ARG C CA 1
ATOM 9473 C C . ARG C 1 459 ? -9.122 25.400 43.646 1.00 13.09 459 ARG C C 1
ATOM 9474 O O . ARG C 1 459 ? -8.264 25.385 42.758 1.00 14.47 459 ARG C O 1
ATOM 9482 N N . LYS C 1 460 ? -8.807 25.409 44.943 1.00 12.98 460 LYS C N 1
ATOM 9483 C CA . LYS C 1 460 ? -7.413 25.381 45.365 1.00 15.43 460 LYS C CA 1
ATOM 9484 C C . LYS C 1 460 ? -6.838 23.974 45.267 1.00 13.29 460 LYS C C 1
ATOM 9485 O O . LYS C 1 460 ? -5.665 23.805 44.918 1.00 12.07 460 LYS C O 1
ATOM 9491 N N . LEU C 1 461 ? -7.650 22.957 45.568 1.00 11.35 461 LEU C N 1
ATOM 9492 C CA . LEU C 1 461 ? -7.245 21.582 45.294 1.00 11.66 461 LEU C CA 1
ATOM 9493 C C . LEU C 1 461 ? -6.869 21.411 43.827 1.00 15.81 461 LEU C C 1
ATOM 9494 O O . LEU C 1 461 ? -5.814 20.853 43.501 1.00 12.22 461 LEU C O 1
ATOM 9499 N N . THR C 1 462 ? -7.726 21.902 42.926 1.00 10.72 462 THR C N 1
ATOM 9500 C CA . THR C 1 462 ? -7.454 21.788 41.493 1.00 11.67 462 THR C CA 1
ATOM 9501 C C . THR C 1 462 ? -6.203 22.569 41.116 1.00 12.24 462 THR C C 1
ATOM 9502 O O . THR C 1 462 ? -5.331 22.065 40.398 1.00 14.29 462 THR C O 1
ATOM 9506 N N . LYS C 1 463 ? -6.094 23.804 41.607 1.00 11.90 463 LYS C N 1
ATOM 9507 C CA . LYS C 1 463 ? -4.972 24.654 41.223 1.00 13.02 463 LYS C CA 1
ATOM 9508 C C . LYS C 1 463 ? -3.647 24.011 41.606 1.00 12.15 463 LYS C C 1
ATOM 9509 O O . LYS C 1 463 ? -2.733 23.903 40.781 1.00 11.72 463 LYS C O 1
ATOM 9515 N N . MET C 1 464 ? -3.530 23.553 42.851 1.00 13.72 464 MET C N 1
ATOM 9516 C CA . MET C 1 464 ? -2.269 22.957 43.269 1.00 11.93 464 MET C CA 1
ATOM 9517 C C . MET C 1 464 ? -1.987 21.673 42.501 1.00 13.61 464 MET C C 1
ATOM 9518 O O . MET C 1 464 ? -0.871 21.466 42.015 1.00 12.50 464 MET C O 1
ATOM 9523 N N . ALA C 1 465 ? -2.982 20.788 42.400 1.00 12.91 465 ALA C N 1
ATOM 9524 C CA . ALA C 1 465 ? -2.784 19.544 41.661 1.00 13.21 465 ALA C CA 1
ATOM 9525 C C . ALA C 1 465 ? -2.340 19.824 40.231 1.00 13.16 465 ALA C C 1
ATOM 9526 O O . ALA C 1 465 ? -1.405 19.194 39.724 1.00 16.45 465 ALA C O 1
ATOM 9528 N N . LYS C 1 466 ? -2.979 20.795 39.582 1.00 14.05 466 LYS C N 1
ATOM 9529 C CA . LYS C 1 466 ? -2.669 21.086 38.187 1.00 13.55 466 LYS C CA 1
ATOM 9530 C C . LYS C 1 466 ? -1.270 21.665 38.033 1.00 17.45 466 LYS C C 1
ATOM 9531 O O . LYS C 1 466 ? -0.532 21.287 37.116 1.00 16.03 466 LYS C O 1
ATOM 9537 N N . LEU C 1 467 ? -0.883 22.577 38.921 1.00 14.18 467 LEU C N 1
ATOM 9538 C CA . LEU C 1 467 ? 0.367 23.298 38.731 1.00 13.14 467 LEU C CA 1
ATOM 9539 C C . LEU C 1 467 ? 1.581 22.458 39.109 1.00 15.36 467 LEU C C 1
ATOM 9540 O O . LEU C 1 467 ? 2.620 22.542 38.447 1.00 15.81 467 LEU C O 1
ATOM 9545 N N . ILE C 1 468 ? 1.483 21.651 40.166 1.00 12.72 468 ILE C N 1
ATOM 9546 C CA . ILE C 1 468 ? 2.686 20.990 40.664 1.00 14.60 468 ILE C CA 1
ATOM 9547 C C . ILE C 1 468 ? 3.027 19.738 39.858 1.00 13.45 468 ILE C C 1
ATOM 9548 O O . ILE C 1 468 ? 4.172 19.277 39.906 1.00 12.12 468 ILE C O 1
ATOM 9553 N N . GLN C 1 469 ? 2.064 19.172 39.126 1.00 11.70 469 GLN C N 1
ATOM 9554 C CA . GLN C 1 469 ? 2.344 18.203 38.063 1.00 12.82 469 GLN C CA 1
ATOM 9555 C C . GLN C 1 469 ? 3.064 16.959 38.582 1.00 15.21 469 GLN C C 1
ATOM 9556 O O . GLN C 1 469 ? 3.930 16.397 37.914 1.00 15.33 469 GLN C O 1
ATOM 9562 N N . THR C 1 470 ? 2.702 16.514 39.778 1.00 10.70 470 THR C N 1
ATOM 9563 C CA . THR C 1 470 ? 3.382 15.375 40.370 1.00 13.18 470 THR C CA 1
ATOM 9564 C C . THR C 1 470 ? 2.762 14.066 39.889 1.00 10.89 470 THR C C 1
ATOM 9565 O O . THR C 1 470 ? 1.582 14.001 39.534 1.00 10.95 470 THR C O 1
ATOM 9569 N N . THR C 1 471 ? 3.593 13.025 39.865 1.00 9.92 471 THR C N 1
ATOM 9570 C CA . THR C 1 471 ? 3.122 11.689 39.526 1.00 12.95 471 THR C CA 1
ATOM 9571 C C . THR C 1 471 ? 2.024 11.228 40.473 1.00 13.53 471 THR C C 1
ATOM 9572 O O . THR C 1 471 ? 1.098 10.516 40.060 1.00 9.92 471 THR C O 1
ATOM 9576 N N . ILE C 1 472 ? 2.106 11.632 41.737 1.00 11.40 472 ILE C N 1
ATOM 9577 C CA . ILE C 1 472 ? 1.111 11.321 42.753 1.00 11.10 472 ILE C CA 1
ATOM 9578 C C . ILE C 1 472 ? 0.699 12.631 43.406 1.00 11.46 472 ILE C C 1
ATOM 9579 O O . ILE C 1 472 ? 1.558 13.424 43.803 1.00 12.76 472 ILE C O 1
ATOM 9584 N N . PHE C 1 473 ? -0.606 12.873 43.490 1.00 8.93 473 PHE C N 1
ATOM 9585 C CA . PHE C 1 473 ? -1.123 14.007 44.247 1.00 9.77 473 PHE C CA 1
ATOM 9586 C C . PHE C 1 473 ? -2.230 13.492 45.151 1.00 10.30 473 PHE C C 1
ATOM 9587 O O . PHE C 1 473 ? -3.191 12.886 44.673 1.00 11.23 473 PHE C O 1
ATOM 9595 N N . VAL C 1 474 ? -2.089 13.719 46.453 1.00 11.34 474 VAL C N 1
ATOM 9596 C CA . VAL C 1 474 ? -3.029 13.227 47.451 1.00 8.75 474 VAL C CA 1
ATOM 9597 C C . VAL C 1 474 ? -3.723 14.423 48.087 1.00 10.27 474 VAL C C 1
ATOM 9598 O O . VAL C 1 474 ? -3.062 15.362 48.544 1.00 11.66 474 VAL C O 1
ATOM 9602 N N . LYS C 1 475 ? -5.048 14.384 48.119 1.00 10.35 475 LYS C N 1
ATOM 9603 C CA . LYS C 1 475 ? -5.862 15.455 48.679 1.00 10.76 475 LYS C CA 1
ATOM 9604 C C . LYS C 1 475 ? -6.566 14.930 49.925 1.00 11.98 475 LYS C C 1
ATOM 9605 O O . LYS C 1 475 ? -7.309 13.948 49.850 1.00 9.78 475 LYS C O 1
ATOM 9611 N N . ASN C 1 476 ? -6.312 15.570 51.068 1.00 10.98 476 ASN C N 1
ATOM 9612 C CA . ASN C 1 476 ? -7.069 15.320 52.299 1.00 8.71 476 ASN C CA 1
ATOM 9613 C C . ASN C 1 476 ? -6.890 13.890 52.798 1.00 13.90 476 ASN C C 1
ATOM 9614 O O . ASN C 1 476 ? -7.832 13.249 53.263 1.00 12.26 476 ASN C O 1
ATOM 9619 N N . GLY C 1 477 ? -5.666 13.389 52.708 1.00 10.60 477 GLY C N 1
ATOM 9620 C CA . GLY C 1 477 ? -5.332 12.113 53.277 1.00 11.10 477 GLY C CA 1
ATOM 9621 C C . GLY C 1 477 ? -3.840 12.005 53.476 1.00 9.59 477 GLY C C 1
ATOM 9622 O O . GLY C 1 477 ? -3.064 12.859 53.025 1.00 12.91 477 GLY C O 1
ATOM 9623 N N . PRO C 1 478 ? -3.406 10.953 54.155 1.00 11.14 478 PRO C N 1
ATOM 9624 C CA . PRO C 1 478 ? -1.969 10.700 54.269 1.00 9.33 478 PRO C CA 1
ATOM 9625 C C . PRO C 1 478 ? -1.395 10.340 52.911 1.00 12.50 478 PRO C C 1
ATOM 9626 O O . PRO C 1 478 ? -2.096 9.834 52.033 1.00 12.45 478 PRO C O 1
ATOM 9630 N N . SER C 1 479 ? -0.101 10.617 52.750 1.00 11.82 479 SER C N 1
ATOM 9631 C CA . SER C 1 479 ? 0.571 10.371 51.477 1.00 12.33 479 SER C CA 1
ATOM 9632 C C . SER C 1 479 ? 0.391 8.935 51.000 1.00 11.94 479 SER C C 1
ATOM 9633 O O . SER C 1 479 ? 0.258 8.687 49.796 1.00 12.38 479 SER C O 1
ATOM 9636 N N . TYR C 1 480 ? 0.388 7.969 51.926 1.00 10.56 480 TYR C N 1
ATOM 9637 C CA . TYR C 1 480 ? 0.298 6.583 51.480 1.00 13.43 480 TYR C CA 1
ATOM 9638 C C . TYR C 1 480 ? -1.068 6.241 50.903 1.00 15.53 480 TYR C C 1
ATOM 9639 O O . TYR C 1 480 ? -1.215 5.164 50.319 1.00 13.74 480 TYR C O 1
ATOM 9648 N N . ALA C 1 481 ? -2.061 7.127 51.027 1.00 12.52 481 ALA C N 1
ATOM 9649 C CA . ALA C 1 481 ? -3.278 6.945 50.244 1.00 13.60 481 ALA C CA 1
ATOM 9650 C C . ALA C 1 481 ? -2.986 7.009 48.752 1.00 15.69 481 ALA C C 1
ATOM 9651 O O . ALA C 1 481 ? -3.773 6.491 47.952 1.00 16.68 481 ALA C O 1
ATOM 9653 N N . GLY C 1 482 ? -1.859 7.610 48.364 1.00 13.51 482 GLY C N 1
ATOM 9654 C CA . GLY C 1 482 ? -1.438 7.584 46.975 1.00 13.44 482 GLY C CA 1
ATOM 9655 C C . GLY C 1 482 ? -0.942 6.235 46.507 1.00 16.65 482 GLY C C 1
ATOM 9656 O O . GLY C 1 482 ? -0.732 6.052 45.301 1.00 16.90 482 GLY C O 1
ATOM 9657 N N . LEU C 1 483 ? -0.753 5.289 47.429 1.00 18.90 483 LEU C N 1
ATOM 9658 C CA . LEU C 1 483 ? -0.257 3.958 47.101 1.00 16.79 483 LEU C CA 1
ATOM 9659 C C . LEU C 1 483 ? -1.323 2.886 47.292 1.00 18.47 483 LEU C C 1
ATOM 9660 O O . LEU C 1 483 ? -0.993 1.705 47.398 1.00 17.56 483 LEU C O 1
ATOM 9665 N N . GLY C 1 484 ? -2.592 3.273 47.353 1.00 15.91 484 GLY C N 1
ATOM 9666 C CA . GLY C 1 484 ? -3.660 2.318 47.542 1.00 14.45 484 GLY C CA 1
ATOM 9667 C C . GLY C 1 484 ? -3.957 1.955 48.980 1.00 20.65 484 GLY C C 1
ATOM 9668 O O . GLY C 1 484 ? -4.702 0.997 49.217 1.00 17.08 484 GLY C O 1
ATOM 9669 N N . ALA C 1 485 ? -3.402 2.681 49.948 1.00 15.77 485 ALA C N 1
ATOM 9670 C CA . ALA C 1 485 ? -3.654 2.436 51.367 1.00 15.84 485 ALA C CA 1
ATOM 9671 C C . ALA C 1 485 ? -4.493 3.606 51.878 1.00 17.37 485 ALA C C 1
ATOM 9672 O O . ALA C 1 485 ? -3.962 4.624 52.328 1.00 18.36 485 ALA C O 1
ATOM 9674 N N . GLY C 1 486 ? -5.813 3.456 51.806 1.00 16.08 486 GLY C N 1
ATOM 9675 C CA . GLY C 1 486 ? -6.703 4.555 52.115 1.00 19.87 486 GLY C CA 1
ATOM 9676 C C . GLY C 1 486 ? -7.002 5.469 50.949 1.00 19.87 486 GLY C C 1
ATOM 9677 O O . GLY C 1 486 ? -7.564 6.549 51.156 1.00 14.53 486 GLY C O 1
ATOM 9678 N N . GLY C 1 487 ? -6.625 5.083 49.734 1.00 18.34 487 GLY C N 1
ATOM 9679 C CA . GLY C 1 487 ? -7.071 5.775 48.543 1.00 15.64 487 GLY C CA 1
ATOM 9680 C C . GLY C 1 487 ? -7.395 4.748 47.478 1.00 15.62 487 GLY C C 1
ATOM 9681 O O . GLY C 1 487 ? -6.925 3.610 47.526 1.00 15.20 487 GLY C O 1
ATOM 9682 N N . GLU C 1 488 ? -8.231 5.152 46.530 1.00 15.55 488 GLU C N 1
ATOM 9683 C CA . GLU C 1 488 ? -8.609 4.232 45.467 1.00 15.18 488 GLU C CA 1
ATOM 9684 C C . GLU C 1 488 ? -7.429 4.008 44.528 1.00 16.61 488 GLU C C 1
ATOM 9685 O O . GLU C 1 488 ? -6.599 4.898 44.312 1.00 15.75 488 GLU C O 1
ATOM 9691 N N . GLY C 1 489 ? -7.355 2.803 43.982 1.00 21.00 489 GLY C N 1
ATOM 9692 C CA . GLY C 1 489 ? -6.304 2.420 43.060 1.00 21.70 489 GLY C CA 1
ATOM 9693 C C . GLY C 1 489 ? -5.486 1.252 43.585 1.00 20.26 489 GLY C C 1
ATOM 9694 O O . GLY C 1 489 ? -5.661 0.777 44.705 1.00 22.33 489 GLY C O 1
ATOM 9695 N N . TYR C 1 490 ? -4.583 0.791 42.729 1.00 18.90 490 TYR C N 1
ATOM 9696 C CA . TYR C 1 490 ? -3.670 -0.283 43.084 1.00 15.32 490 TYR C CA 1
ATOM 9697 C C . TYR C 1 490 ? -2.409 0.284 43.727 1.00 13.22 490 TYR C C 1
ATOM 9698 O O . TYR C 1 490 ? -2.171 1.497 43.741 1.00 13.81 490 TYR C O 1
ATOM 9707 N N . SER C 1 491 ? -1.588 -0.617 44.256 1.00 14.12 491 SER C N 1
ATOM 9708 C CA . SER C 1 491 ? -0.335 -0.248 44.893 1.00 13.41 491 SER C CA 1
ATOM 9709 C C . SER C 1 491 ? 0.854 -0.555 43.990 1.00 13.61 491 SER C C 1
ATOM 9710 O O . SER C 1 491 ? 0.812 -1.438 43.127 1.00 14.48 491 SER C O 1
ATOM 9713 N N . THR C 1 492 ? 1.930 0.188 44.222 1.00 13.02 492 THR C N 1
ATOM 9714 C CA . THR C 1 492 ? 3.226 -0.095 43.630 1.00 12.61 492 THR C CA 1
ATOM 9715 C C . THR C 1 492 ? 4.292 0.443 44.567 1.00 12.76 492 THR C C 1
ATOM 9716 O O . THR C 1 492 ? 4.032 1.312 45.400 1.00 13.32 492 THR C O 1
ATOM 9720 N N . PHE C 1 493 ? 5.502 -0.083 44.421 1.00 14.82 493 PHE C N 1
ATOM 9721 C CA . PHE C 1 493 ? 6.656 0.482 45.103 1.00 15.05 493 PHE C CA 1
ATOM 9722 C C . PHE C 1 493 ? 7.703 0.955 44.109 1.00 15.81 493 PHE C C 1
ATOM 9723 O O . PHE C 1 493 ? 8.838 1.256 44.494 1.00 15.56 493 PHE C O 1
ATOM 9731 N N . THR C 1 494 ? 7.333 1.054 42.838 1.00 12.65 494 THR C N 1
ATOM 9732 C CA . THR C 1 494 ? 8.192 1.613 41.802 1.00 11.67 494 THR C CA 1
ATOM 9733 C C . THR C 1 494 ? 7.374 2.707 41.124 1.00 14.20 494 THR C C 1
ATOM 9734 O O . THR C 1 494 ? 6.560 2.427 40.237 1.00 13.32 494 THR C O 1
ATOM 9738 N N . ILE C 1 495 ? 7.577 3.943 41.577 1.00 11.41 495 ILE C N 1
ATOM 9739 C CA . ILE C 1 495 ? 6.793 5.099 41.157 1.00 13.27 495 ILE C CA 1
ATOM 9740 C C . ILE C 1 495 ? 7.655 5.901 40.195 1.00 14.49 495 ILE C C 1
ATOM 9741 O O . ILE C 1 495 ? 8.627 6.542 40.607 1.00 15.76 495 ILE C O 1
ATOM 9746 N N . ALA C 1 496 ? 7.302 5.870 38.913 1.00 13.60 496 ALA C N 1
ATOM 9747 C CA . ALA C 1 496 ? 8.159 6.388 37.848 1.00 13.81 496 ALA C CA 1
ATOM 9748 C C . ALA C 1 496 ? 7.723 7.802 37.471 1.00 24.29 496 ALA C C 1
ATOM 9749 O O . ALA C 1 496 ? 6.775 7.997 36.698 1.00 22.79 496 ALA C O 1
ATOM 9751 N N . GLY C 1 497 ? 8.436 8.786 38.010 1.00 16.11 497 GLY C N 1
ATOM 9752 C CA . GLY C 1 497 ? 8.329 10.158 37.564 1.00 21.71 497 GLY C CA 1
ATOM 9753 C C . GLY C 1 497 ? 9.126 10.474 36.300 1.00 21.03 497 GLY C C 1
ATOM 9754 O O . GLY C 1 497 ? 8.563 10.923 35.297 1.00 24.09 497 GLY C O 1
ATOM 9755 N N . PRO C 1 498 ? 10.455 10.255 36.328 1.00 20.26 498 PRO C N 1
ATOM 9756 C CA . PRO C 1 498 ? 11.299 10.681 35.190 1.00 25.33 498 PRO C CA 1
ATOM 9757 C C . PRO C 1 498 ? 10.947 10.023 33.867 1.00 20.47 498 PRO C C 1
ATOM 9758 O O . PRO C 1 498 ? 10.976 10.679 32.820 1.00 17.85 498 PRO C O 1
ATOM 9762 N N . THR C 1 499 ? 10.674 8.728 33.870 1.00 17.60 499 THR C N 1
ATOM 9763 C CA . THR C 1 499 ? 10.330 8.049 32.634 1.00 17.35 499 THR C CA 1
ATOM 9764 C C . THR C 1 499 ? 8.826 8.014 32.397 1.00 13.34 499 THR C C 1
ATOM 9765 O O . THR C 1 499 ? 8.384 7.476 31.381 1.00 13.28 499 THR C O 1
ATOM 9769 N N . GLY C 1 500 ? 8.036 8.568 33.318 1.00 13.88 500 GLY C N 1
ATOM 9770 C CA . GLY C 1 500 ? 6.645 8.883 33.062 1.00 12.50 500 GLY C CA 1
ATOM 9771 C C . GLY C 1 500 ? 5.646 7.747 33.165 1.00 13.30 500 GLY C C 1
ATOM 9772 O O . GLY C 1 500 ? 4.463 7.971 32.882 1.00 14.04 500 GLY C O 1
ATOM 9773 N N . GLU C 1 501 ? 6.056 6.540 33.565 1.00 10.99 501 GLU C N 1
ATOM 9774 C CA . GLU C 1 501 ? 5.069 5.464 33.650 1.00 12.44 501 GLU C CA 1
ATOM 9775 C C . GLU C 1 501 ? 4.127 5.623 34.834 1.00 12.27 501 GLU C C 1
ATOM 9776 O O . GLU C 1 501 ? 3.084 4.960 34.871 1.00 11.54 501 GLU C O 1
ATOM 9782 N N . GLY C 1 502 ? 4.451 6.491 35.788 1.00 10.84 502 GLY C N 1
ATOM 9783 C CA . GLY C 1 502 ? 3.591 6.640 36.945 1.00 9.70 502 GLY C CA 1
ATOM 9784 C C . GLY C 1 502 ? 3.727 5.454 37.877 1.00 12.17 502 GLY C C 1
ATOM 9785 O O . GLY C 1 502 ? 4.833 4.990 38.179 1.00 12.02 502 GLY C O 1
ATOM 9786 N N . LEU C 1 503 ? 2.591 4.952 38.344 1.00 9.61 503 LEU C N 1
ATOM 9787 C CA . LEU C 1 503 ? 2.600 3.828 39.271 1.00 10.17 503 LEU C CA 1
ATOM 9788 C C . LEU C 1 503 ? 2.760 2.563 38.442 1.00 10.58 503 LEU C C 1
ATOM 9789 O O . LEU C 1 503 ? 1.810 2.095 37.814 1.00 11.89 503 LEU C O 1
ATOM 9794 N N . THR C 1 504 ? 3.974 2.020 38.425 1.00 10.50 504 THR C N 1
ATOM 9795 C CA . THR C 1 504 ? 4.247 0.878 37.568 1.00 11.27 504 THR C CA 1
ATOM 9796 C C . THR C 1 504 ? 3.401 -0.310 37.990 1.00 13.15 504 THR C C 1
ATOM 9797 O O . THR C 1 504 ? 3.168 -0.545 39.182 1.00 11.40 504 THR C O 1
ATOM 9801 N N . SER C 1 505 ? 2.927 -1.040 36.988 1.00 11.56 505 SER C N 1
ATOM 9802 C CA . SER C 1 505 ? 2.215 -2.292 37.163 1.00 8.94 505 SER C CA 1
ATOM 9803 C C . SER C 1 505 ? 2.587 -3.188 35.990 1.00 9.34 505 SER C C 1
ATOM 9804 O O . SER C 1 505 ? 3.417 -2.823 35.149 1.00 10.01 505 SER C O 1
ATOM 9807 N N . ALA C 1 506 ? 1.948 -4.359 35.928 1.00 11.69 506 ALA C N 1
ATOM 9808 C CA . ALA C 1 506 ? 2.257 -5.333 34.880 1.00 11.50 506 ALA C CA 1
ATOM 9809 C C . ALA C 1 506 ? 2.292 -4.686 33.498 1.00 10.30 506 ALA C C 1
ATOM 9810 O O . ALA C 1 506 ? 3.211 -4.937 32.711 1.00 11.48 506 ALA C O 1
ATOM 9812 N N . LYS C 1 507 ? 1.299 -3.836 33.198 1.00 9.90 507 LYS C N 1
ATOM 9813 C CA . LYS C 1 507 ? 1.260 -3.108 31.926 1.00 15.17 507 LYS C CA 1
ATOM 9814 C C . LYS C 1 507 ? 2.574 -2.394 31.631 1.00 12.51 507 LYS C C 1
ATOM 9815 O O . LYS C 1 507 ? 3.019 -2.345 30.477 1.00 11.11 507 LYS C O 1
ATOM 9821 N N . SER C 1 508 ? 3.184 -1.792 32.656 1.00 12.15 508 SER C N 1
ATOM 9822 C CA . SER C 1 508 ? 4.422 -1.047 32.465 1.00 11.99 508 SER C CA 1
ATOM 9823 C C . SER C 1 508 ? 5.560 -1.945 32.017 1.00 14.38 508 SER C C 1
ATOM 9824 O O . SER C 1 508 ? 6.535 -1.456 31.439 1.00 15.23 508 SER C O 1
ATOM 9827 N N . PHE C 1 509 ? 5.464 -3.243 32.288 1.00 10.95 509 PHE C N 1
ATOM 9828 C CA . PHE C 1 509 ? 6.521 -4.190 31.967 1.00 9.50 509 PHE C CA 1
ATOM 9829 C C . PHE C 1 509 ? 6.201 -4.986 30.712 1.00 14.33 509 PHE C C 1
ATOM 9830 O O . PHE C 1 509 ? 6.679 -6.112 30.547 1.00 14.04 509 PHE C O 1
ATOM 9838 N N . ALA C 1 510 ? 5.396 -4.410 29.817 1.00 10.02 510 ALA C N 1
ATOM 9839 C CA . ALA C 1 510 ? 4.923 -5.097 28.628 1.00 9.95 510 ALA C CA 1
ATOM 9840 C C . ALA C 1 510 ? 5.114 -4.212 27.404 1.00 12.08 510 ALA C C 1
ATOM 9841 O O . ALA C 1 510 ? 5.072 -2.980 27.494 1.00 13.40 510 ALA C O 1
ATOM 9843 N N . ARG C 1 511 ? 5.339 -4.857 26.262 1.00 10.96 511 ARG C N 1
ATOM 9844 C CA . ARG C 1 511 ? 5.398 -4.178 24.976 1.00 11.72 511 ARG C CA 1
ATOM 9845 C C . ARG C 1 511 ? 4.011 -4.173 24.370 1.00 14.04 511 ARG C C 1
ATOM 9846 O O . ARG C 1 511 ? 3.298 -5.180 24.422 1.00 12.14 511 ARG C O 1
ATOM 9854 N N A ARG C 1 512 ? 3.620 -3.034 23.806 0.51 13.15 512 ARG C N 1
ATOM 9855 N N B ARG C 1 512 ? 3.643 -3.048 23.771 0.49 19.18 512 ARG C N 1
ATOM 9856 C CA A ARG C 1 512 ? 2.317 -2.935 23.164 0.51 11.16 512 ARG C CA 1
ATOM 9857 C CA B ARG C 1 512 ? 2.339 -2.910 23.144 0.49 12.10 512 ARG C CA 1
ATOM 9858 C C A ARG C 1 512 ? 2.406 -3.478 21.746 0.51 13.49 512 ARG C C 1
ATOM 9859 C C B ARG C 1 512 ? 2.398 -3.459 21.724 0.49 13.50 512 ARG C C 1
ATOM 9860 O O A ARG C 1 512 ? 3.290 -3.090 20.975 0.51 13.73 512 ARG C O 1
ATOM 9861 O O B ARG C 1 512 ? 3.250 -3.049 20.930 0.49 11.90 512 ARG C O 1
ATOM 9876 N N . ARG C 1 513 ? 1.499 -4.391 21.412 1.00 10.72 513 ARG C N 1
ATOM 9877 C CA . ARG C 1 513 ? 1.467 -5.039 20.110 1.00 10.56 513 ARG C CA 1
ATOM 9878 C C . ARG C 1 513 ? 0.103 -4.838 19.473 1.00 12.54 513 ARG C C 1
ATOM 9879 O O . ARG C 1 513 ? -0.927 -4.901 20.150 1.00 12.59 513 ARG C O 1
ATOM 9887 N N . LYS C 1 514 ? 0.112 -4.588 18.170 1.00 9.29 514 LYS C N 1
ATOM 9888 C CA . LYS C 1 514 ? -1.085 -4.297 17.400 1.00 9.86 514 LYS C CA 1
ATOM 9889 C C . LYS C 1 514 ? -1.276 -5.399 16.369 1.00 13.64 514 LYS C C 1
ATOM 9890 O O . LYS C 1 514 ? -0.374 -5.674 15.569 1.00 12.69 514 LYS C O 1
ATOM 9896 N N . CYS C 1 515 ? -2.442 -6.028 16.389 1.00 9.99 515 CYS C N 1
ATOM 9897 C CA . CYS C 1 515 ? -2.740 -7.137 15.495 1.00 9.10 515 CYS C CA 1
ATOM 9898 C C . CYS C 1 515 ? -3.933 -6.741 14.642 1.00 10.46 515 CYS C C 1
ATOM 9899 O O . CYS C 1 515 ? -5.024 -6.507 15.169 1.00 10.94 515 CYS C O 1
ATOM 9902 N N . VAL C 1 516 ? -3.727 -6.664 13.332 1.00 9.07 516 VAL C N 1
ATOM 9903 C CA . VAL C 1 516 ? -4.694 -6.079 12.411 1.00 8.37 516 VAL C CA 1
ATOM 9904 C C . VAL C 1 516 ? -5.267 -7.186 11.537 1.00 10.34 516 VAL C C 1
ATOM 9905 O O . VAL C 1 516 ? -4.573 -7.727 10.667 1.00 11.96 516 VAL C O 1
ATOM 9909 N N . MET C 1 517 ? -6.542 -7.503 11.748 1.00 8.39 517 MET C N 1
ATOM 9910 C CA . MET C 1 517 ? -7.255 -8.473 10.921 1.00 11.24 517 MET C CA 1
ATOM 9911 C C . MET C 1 517 ? -7.971 -7.695 9.828 1.00 12.56 517 MET C C 1
ATOM 9912 O O . MET C 1 517 ? -9.047 -7.137 10.052 1.00 12.40 517 MET C O 1
ATOM 9917 N N . VAL C 1 518 ? -7.366 -7.643 8.643 1.00 10.19 518 VAL C N 1
ATOM 9918 C CA . VAL C 1 518 ? -7.871 -6.777 7.584 1.00 8.19 518 VAL C CA 1
ATOM 9919 C C . VAL C 1 518 ? -9.155 -7.370 7.016 1.00 11.42 518 VAL C C 1
ATOM 9920 O O . VAL C 1 518 ? -9.164 -8.501 6.513 1.00 13.72 518 VAL C O 1
ATOM 9924 N N . GLU C 1 519 ? -10.248 -6.610 7.127 1.00 10.83 519 GLU C N 1
ATOM 9925 C CA . GLU C 1 519 ? -11.537 -6.917 6.496 1.00 12.23 519 GLU C CA 1
ATOM 9926 C C . GLU C 1 519 ? -12.119 -8.246 6.967 1.00 16.99 519 GLU C C 1
ATOM 9927 O O . GLU C 1 519 ? -12.759 -8.964 6.197 1.00 17.39 519 GLU C O 1
ATOM 9933 N N . ALA C 1 520 ? -11.905 -8.576 8.238 1.00 13.31 520 ALA C N 1
ATOM 9934 C CA . ALA C 1 520 ? -12.570 -9.703 8.869 1.00 13.19 520 ALA C CA 1
ATOM 9935 C C . ALA C 1 520 ? -12.683 -9.406 10.355 1.00 15.02 520 ALA C C 1
ATOM 9936 O O . ALA C 1 520 ? -12.060 -8.472 10.873 1.00 12.48 520 ALA C O 1
ATOM 9938 N N . LEU C 1 521 ? -13.507 -10.206 11.032 1.00 11.45 521 LEU C N 1
ATOM 9939 C CA . LEU C 1 521 ? -13.759 -10.091 12.466 1.00 11.00 521 LEU C CA 1
ATOM 9940 C C . LEU C 1 521 ? -14.397 -8.755 12.836 1.00 15.17 521 LEU C C 1
ATOM 9941 O O . LEU C 1 521 ? -14.303 -8.311 13.985 1.00 13.23 521 LEU C O 1
ATOM 9946 N N . ASN C 1 522 ? -15.043 -8.109 11.872 1.00 13.79 522 ASN C N 1
ATOM 9947 C CA . ASN C 1 522 ? -15.845 -6.915 12.112 1.00 12.52 522 ASN C CA 1
ATOM 9948 C C . ASN C 1 522 ? -17.302 -7.371 12.112 1.00 15.81 522 ASN C C 1
ATOM 9949 O O . ASN C 1 522 ? -17.993 -7.323 11.095 1.00 13.96 522 ASN C O 1
ATOM 9954 N N . ILE C 1 523 ? -17.772 -7.823 13.275 1.00 14.68 523 ILE C N 1
ATOM 9955 C CA . ILE C 1 523 ? -19.033 -8.547 13.360 1.00 13.48 523 ILE C CA 1
ATOM 9956 C C . ILE C 1 523 ? -20.164 -7.686 13.916 1.00 16.99 523 ILE C C 1
ATOM 9957 O O . ILE C 1 523 ? -21.262 -8.198 14.154 1.00 17.55 523 ILE C O 1
ATOM 9962 N N . ARG C 1 524 ? -19.925 -6.396 14.127 1.00 15.71 524 ARG C N 1
ATOM 9963 C CA . ARG C 1 524 ? -20.958 -5.476 14.602 1.00 13.83 524 ARG C CA 1
ATOM 9964 C C . ARG C 1 524 ? -22.208 -5.534 13.708 1.00 22.29 524 ARG C C 1
ATOM 9965 O O . ARG C 1 524 ? -23.351 -5.424 14.164 1.00 18.70 524 ARG C O 1
ATOM 9974 N N . VAL D 1 86 ? -38.418 9.615 -5.262 1.00 47.52 86 VAL D N 1
ATOM 9975 C CA . VAL D 1 86 ? -37.689 9.527 -4.002 1.00 42.95 86 VAL D CA 1
ATOM 9976 C C . VAL D 1 86 ? -38.553 10.005 -2.841 1.00 43.78 86 VAL D C 1
ATOM 9977 O O . VAL D 1 86 ? -39.004 11.150 -2.817 1.00 43.08 86 VAL D O 1
ATOM 9981 N N . SER D 1 87 ? -38.774 9.110 -1.880 1.00 37.72 87 SER D N 1
ATOM 9982 C CA . SER D 1 87 ? -39.573 9.437 -0.708 1.00 35.09 87 SER D CA 1
ATOM 9983 C C . SER D 1 87 ? -38.975 10.618 0.046 1.00 30.76 87 SER D C 1
ATOM 9984 O O . SER D 1 87 ? -37.753 10.744 0.176 1.00 30.06 87 SER D O 1
ATOM 9987 N N . ASP D 1 88 ? -39.845 11.499 0.528 1.00 27.13 88 ASP D N 1
ATOM 9988 C CA . ASP D 1 88 ? -39.421 12.582 1.400 1.00 28.94 88 ASP D CA 1
ATOM 9989 C C . ASP D 1 88 ? -39.501 12.200 2.871 1.00 29.85 88 ASP D C 1
ATOM 9990 O O . ASP D 1 88 ? -39.231 13.042 3.730 1.00 25.12 88 ASP D O 1
ATOM 9995 N N . GLY D 1 89 ? -39.881 10.956 3.175 1.00 26.24 89 GLY D N 1
ATOM 9996 C CA . GLY D 1 89 ? -39.938 10.475 4.534 1.00 24.93 89 GLY D CA 1
ATOM 9997 C C . GLY D 1 89 ? -41.268 10.646 5.234 1.00 26.56 89 GLY D C 1
ATOM 9998 O O . GLY D 1 89 ? -41.446 10.092 6.322 1.00 24.11 89 GLY D O 1
ATOM 9999 N N . VAL D 1 90 ? -42.211 11.387 4.656 1.00 27.64 90 VAL D N 1
ATOM 10000 C CA . VAL D 1 90 ? -43.493 11.666 5.301 1.00 28.09 90 VAL D CA 1
ATOM 10001 C C . VAL D 1 90 ? -44.564 10.793 4.665 1.00 29.25 90 VAL D C 1
ATOM 10002 O O . VAL D 1 90 ? -44.725 10.787 3.438 1.00 30.56 90 VAL D O 1
ATOM 10006 N N . PHE D 1 91 ? -45.303 10.063 5.492 1.00 26.28 91 PHE D N 1
ATOM 10007 C CA . PHE D 1 91 ? -46.245 9.071 5.001 1.00 31.70 91 PHE D CA 1
ATOM 10008 C C . PHE D 1 91 ? -47.661 9.413 5.440 1.00 28.26 91 PHE D C 1
ATOM 10009 O O . PHE D 1 91 ? -47.873 10.094 6.447 1.00 30.03 91 PHE D O 1
ATOM 10017 N N . GLU D 1 92 ? -48.632 8.944 4.655 1.00 38.18 92 GLU D N 1
ATOM 10018 C CA . GLU D 1 92 ? -50.031 9.219 4.964 1.00 38.37 92 GLU D CA 1
ATOM 10019 C C . GLU D 1 92 ? -50.501 8.444 6.186 1.00 34.18 92 GLU D C 1
ATOM 10020 O O . GLU D 1 92 ? -51.344 8.937 6.943 1.00 33.99 92 GLU D O 1
ATOM 10026 N N . THR D 1 93 ? -49.984 7.237 6.391 1.00 32.32 93 THR D N 1
ATOM 10027 C CA . THR D 1 93 ? -50.383 6.404 7.514 1.00 32.58 93 THR D CA 1
ATOM 10028 C C . THR D 1 93 ? -49.153 5.968 8.300 1.00 34.05 93 THR D C 1
ATOM 10029 O O . THR D 1 93 ? -48.054 5.842 7.752 1.00 27.32 93 THR D O 1
ATOM 10033 N N . MET D 1 94 ? -49.357 5.742 9.600 1.00 28.08 94 MET D N 1
ATOM 10034 C CA . MET D 1 94 ? -48.283 5.226 10.442 1.00 30.20 94 MET D CA 1
ATOM 10035 C C . MET D 1 94 ? -47.817 3.858 9.963 1.00 28.59 94 MET D C 1
ATOM 10036 O O . MET D 1 94 ? -46.613 3.577 9.938 1.00 27.71 94 MET D O 1
ATOM 10041 N N . ASP D 1 95 ? -48.757 2.993 9.572 1.00 29.72 95 ASP D N 1
ATOM 10042 C CA . ASP D 1 95 ? -48.387 1.659 9.111 1.00 27.11 95 ASP D CA 1
ATOM 10043 C C . ASP D 1 95 ? -47.489 1.732 7.883 1.00 31.84 95 ASP D C 1
ATOM 10044 O O . ASP D 1 95 ? -46.547 0.941 7.744 1.00 28.66 95 ASP D O 1
ATOM 10049 N N . ALA D 1 96 ? -47.760 2.681 6.982 1.00 28.60 96 ALA D N 1
ATOM 10050 C CA . ALA D 1 96 ? -46.888 2.864 5.828 1.00 31.11 96 ALA D CA 1
ATOM 10051 C C . ALA D 1 96 ? -45.512 3.358 6.255 1.00 23.71 96 ALA D C 1
ATOM 10052 O O . ALA D 1 96 ? -44.492 2.888 5.742 1.00 25.10 96 ALA D O 1
ATOM 10054 N N . ALA D 1 97 ? -45.464 4.300 7.198 1.00 23.61 97 ALA D N 1
ATOM 10055 C CA . ALA D 1 97 ? -44.180 4.794 7.683 1.00 24.77 97 ALA D CA 1
ATOM 10056 C C . ALA D 1 97 ? -43.362 3.677 8.325 1.00 22.43 97 ALA D C 1
ATOM 10057 O O . ALA D 1 97 ? -42.162 3.548 8.063 1.00 23.06 97 ALA D O 1
ATOM 10059 N N . VAL D 1 98 ? -43.996 2.850 9.158 1.00 24.31 98 VAL D N 1
ATOM 10060 C CA . VAL D 1 98 ? -43.268 1.782 9.838 1.00 27.81 98 VAL D CA 1
ATOM 10061 C C . VAL D 1 98 ? -42.764 0.748 8.834 1.00 25.06 98 VAL D C 1
ATOM 10062 O O . VAL D 1 98 ? -41.603 0.321 8.889 1.00 23.31 98 VAL D O 1
ATOM 10066 N N . GLU D 1 99 ? -43.620 0.334 7.894 1.00 25.47 99 GLU D N 1
ATOM 10067 C CA . GLU D 1 99 ? -43.191 -0.642 6.895 1.00 25.44 99 GLU D CA 1
ATOM 10068 C C . GLU D 1 99 ? -42.045 -0.101 6.047 1.00 23.11 99 GLU D C 1
ATOM 10069 O O . GLU D 1 99 ? -41.124 -0.843 5.690 1.00 25.83 99 GLU D O 1
ATOM 10075 N N . ALA D 1 100 ? -42.081 1.193 5.717 1.00 24.77 100 ALA D N 1
ATOM 10076 C CA . ALA D 1 100 ? -41.000 1.783 4.934 1.00 23.99 100 ALA D CA 1
ATOM 10077 C C . ALA D 1 100 ? -39.701 1.837 5.730 1.00 24.91 100 ALA D C 1
ATOM 10078 O O . ALA D 1 100 ? -38.621 1.570 5.188 1.00 18.86 100 ALA D O 1
ATOM 10080 N N . ALA D 1 101 ? -39.786 2.200 7.011 1.00 21.62 101 ALA D N 1
ATOM 10081 C CA . ALA D 1 101 ? -38.598 2.189 7.855 1.00 22.42 101 ALA D CA 1
ATOM 10082 C C . ALA D 1 101 ? -38.058 0.778 8.039 1.00 19.87 101 ALA D C 1
ATOM 10083 O O . ALA D 1 101 ? -36.843 0.595 8.165 1.00 18.38 101 ALA D O 1
ATOM 10085 N N . ALA D 1 102 ? -38.942 -0.225 8.050 1.00 20.48 102 ALA D N 1
ATOM 10086 C CA . ALA D 1 102 ? -38.508 -1.607 8.229 1.00 21.09 102 ALA D CA 1
ATOM 10087 C C . ALA D 1 102 ? -37.691 -2.083 7.039 1.00 27.30 102 ALA D C 1
ATOM 10088 O O . ALA D 1 102 ? -36.624 -2.686 7.206 1.00 22.48 102 ALA D O 1
ATOM 10090 N N . LEU D 1 103 ? -38.178 -1.822 5.824 1.00 26.27 103 LEU D N 1
ATOM 10091 C CA . LEU D 1 103 ? -37.392 -2.136 4.637 1.00 22.72 103 LEU D CA 1
ATOM 10092 C C . LEU D 1 103 ? -36.103 -1.328 4.614 1.00 24.69 103 LEU D C 1
ATOM 10093 O O . LEU D 1 103 ? -35.032 -1.857 4.293 1.00 22.18 103 LEU D O 1
ATOM 10098 N N . ALA D 1 104 ? -36.187 -0.044 4.978 1.00 19.12 104 ALA D N 1
ATOM 10099 C CA . ALA D 1 104 ? -35.009 0.817 4.950 1.00 20.73 104 ALA D CA 1
ATOM 10100 C C . ALA D 1 104 ? -33.903 0.275 5.841 1.00 20.92 104 ALA D C 1
ATOM 10101 O O . ALA D 1 104 ? -32.726 0.268 5.455 1.00 21.29 104 ALA D O 1
ATOM 10103 N N . GLN D 1 105 ? -34.261 -0.169 7.048 1.00 18.19 105 GLN D N 1
ATOM 10104 C CA . GLN D 1 105 ? -33.248 -0.650 7.980 1.00 19.89 105 GLN D CA 1
ATOM 10105 C C . GLN D 1 105 ? -32.640 -1.960 7.497 1.00 20.70 105 GLN D C 1
ATOM 10106 O O . GLN D 1 105 ? -31.435 -2.183 7.652 1.00 22.68 105 GLN D O 1
ATOM 10112 N N . GLN D 1 106 ? -33.453 -2.832 6.893 1.00 22.05 106 GLN D N 1
ATOM 10113 C CA . GLN D 1 106 ? -32.903 -4.033 6.272 1.00 24.24 106 GLN D CA 1
ATOM 10114 C C . GLN D 1 106 ? -31.850 -3.676 5.230 1.00 21.50 106 GLN D C 1
ATOM 10115 O O . GLN D 1 106 ? -30.769 -4.277 5.196 1.00 24.19 106 GLN D O 1
ATOM 10121 N N . GLN D 1 107 ? -32.134 -2.682 4.386 1.00 21.19 107 GLN D N 1
ATOM 10122 C CA . GLN D 1 107 ? -31.142 -2.250 3.407 1.00 24.65 107 GLN D CA 1
ATOM 10123 C C . GLN D 1 107 ? -29.958 -1.580 4.090 1.00 21.39 107 GLN D C 1
ATOM 10124 O O . GLN D 1 107 ? -28.816 -1.715 3.639 1.00 22.84 107 GLN D O 1
ATOM 10130 N N . TYR D 1 108 ? -30.221 -0.862 5.184 1.00 20.25 108 TYR D N 1
ATOM 10131 C CA . TYR D 1 108 ? -29.177 -0.143 5.907 1.00 20.37 108 TYR D CA 1
ATOM 10132 C C . TYR D 1 108 ? -28.127 -1.096 6.469 1.00 20.12 108 TYR D C 1
ATOM 10133 O O . TYR D 1 108 ? -26.942 -0.751 6.541 1.00 18.56 108 TYR D O 1
ATOM 10142 N N . LEU D 1 109 ? -28.547 -2.296 6.889 1.00 22.68 109 LEU D N 1
ATOM 10143 C CA . LEU D 1 109 ? -27.612 -3.286 7.416 1.00 22.90 109 LEU D CA 1
ATOM 10144 C C . LEU D 1 109 ? -26.512 -3.634 6.423 1.00 27.06 109 LEU D C 1
ATOM 10145 O O . LEU D 1 109 ? -25.437 -4.081 6.835 1.00 23.90 109 LEU D O 1
ATOM 10150 N N . LEU D 1 110 ? -26.761 -3.448 5.128 1.00 23.63 110 LEU D N 1
ATOM 10151 C CA . LEU D 1 110 ? -25.762 -3.708 4.104 1.00 23.17 110 LEU D CA 1
ATOM 10152 C C . LEU D 1 110 ? -24.806 -2.543 3.904 1.00 24.09 110 LEU D C 1
ATOM 10153 O O . LEU D 1 110 ? -23.831 -2.686 3.162 1.00 25.04 110 LEU D O 1
ATOM 10158 N N . CYS D 1 111 ? -25.062 -1.401 4.536 1.00 21.89 111 CYS D N 1
ATOM 10159 C CA . CYS D 1 111 ? -24.193 -0.244 4.395 1.00 20.80 111 CYS D CA 1
ATOM 10160 C C . CYS D 1 111 ? -22.997 -0.352 5.334 1.00 23.59 111 CYS D C 1
ATOM 10161 O O . CYS D 1 111 ? -23.056 -0.997 6.385 1.00 23.87 111 CYS D O 1
ATOM 10164 N N . SER D 1 112 ? -21.908 0.298 4.945 1.00 20.50 112 SER D N 1
ATOM 10165 C CA . SER D 1 112 ? -20.684 0.289 5.725 1.00 18.77 112 SER D CA 1
ATOM 10166 C C . SER D 1 112 ? -20.789 1.254 6.908 1.00 21.46 112 SER D C 1
ATOM 10167 O O . SER D 1 112 ? -21.693 2.095 6.985 1.00 15.24 112 SER D O 1
ATOM 10170 N N . MET D 1 113 ? -19.846 1.123 7.850 1.00 15.76 113 MET D N 1
ATOM 10171 C CA . MET D 1 113 ? -19.720 2.146 8.886 1.00 17.59 113 MET D CA 1
ATOM 10172 C C . MET D 1 113 ? -19.340 3.489 8.274 1.00 19.48 113 MET D C 1
ATOM 10173 O O . MET D 1 113 ? -19.754 4.543 8.771 1.00 15.21 113 MET D O 1
ATOM 10178 N N . SER D 1 114 ? -18.560 3.468 7.190 1.00 17.15 114 SER D N 1
ATOM 10179 C CA . SER D 1 114 ? -18.264 4.702 6.467 1.00 21.07 114 SER D CA 1
ATOM 10180 C C . SER D 1 114 ? -19.545 5.356 5.966 1.00 15.84 114 SER D C 1
ATOM 10181 O O . SER D 1 114 ? -19.720 6.573 6.096 1.00 19.13 114 SER D O 1
ATOM 10184 N N . ASP D 1 115 ? -20.462 4.558 5.414 1.00 17.86 115 ASP D N 1
ATOM 10185 C CA . ASP D 1 115 ? -21.762 5.088 5.013 1.00 18.64 115 ASP D CA 1
ATOM 10186 C C . ASP D 1 115 ? -22.498 5.697 6.202 1.00 22.06 115 ASP D C 1
ATOM 10187 O O . ASP D 1 115 ? -23.004 6.823 6.124 1.00 18.71 115 ASP D O 1
ATOM 10192 N N . ARG D 1 116 ? -22.572 4.962 7.317 1.00 16.45 116 ARG D N 1
ATOM 10193 C CA . ARG D 1 116 ? -23.228 5.501 8.506 1.00 16.51 116 ARG D CA 1
ATOM 10194 C C . ARG D 1 116 ? -22.635 6.844 8.899 1.00 15.58 116 ARG D C 1
ATOM 10195 O O . ARG D 1 116 ? -23.370 7.786 9.222 1.00 16.01 116 ARG D O 1
ATOM 10203 N N . ALA D 1 117 ? -21.304 6.951 8.875 1.00 14.67 117 ALA D N 1
ATOM 10204 C CA . ALA D 1 117 ? -20.655 8.202 9.245 1.00 19.03 117 ALA D CA 1
ATOM 10205 C C . ALA D 1 117 ? -21.033 9.325 8.288 1.00 20.09 117 ALA D C 1
ATOM 10206 O O . ALA D 1 117 ? -21.231 10.470 8.711 1.00 16.58 117 ALA D O 1
ATOM 10208 N N . ARG D 1 118 ? -21.133 9.017 6.994 1.00 19.42 118 ARG D N 1
ATOM 10209 C CA . ARG D 1 118 ? -21.560 10.030 6.035 1.00 20.26 118 ARG D CA 1
ATOM 10210 C C . ARG D 1 118 ? -22.987 10.472 6.315 1.00 18.82 118 ARG D C 1
ATOM 10211 O O . ARG D 1 118 ? -23.300 11.666 6.239 1.00 17.16 118 ARG D O 1
ATOM 10219 N N . PHE D 1 119 ? -23.862 9.527 6.671 1.00 20.60 119 PHE D N 1
ATOM 10220 C CA . PHE D 1 119 ? -25.251 9.884 6.938 1.00 18.31 119 PHE D CA 1
ATOM 10221 C C . PHE D 1 119 ? -25.363 10.698 8.222 1.00 21.91 119 PHE D C 1
ATOM 10222 O O . PHE D 1 119 ? -26.095 11.695 8.266 1.00 22.01 119 PHE D O 1
ATOM 10230 N N . VAL D 1 120 ? -24.637 10.294 9.274 1.00 17.70 120 VAL D N 1
ATOM 10231 C CA . VAL D 1 120 ? -24.585 11.085 10.504 1.00 17.54 120 VAL D CA 1
ATOM 10232 C C . VAL D 1 120 ? -24.136 12.510 10.197 1.00 21.27 120 VAL D C 1
ATOM 10233 O O . VAL D 1 120 ? -24.753 13.488 10.638 1.00 18.15 120 VAL D O 1
ATOM 10237 N N . GLN D 1 121 ? -23.043 12.645 9.443 1.00 20.17 121 GLN D N 1
ATOM 10238 C CA . GLN D 1 121 ? -22.552 13.977 9.104 1.00 22.60 121 GLN D CA 1
ATOM 10239 C C . GLN D 1 121 ? -23.586 14.750 8.294 1.00 20.49 121 GLN D C 1
ATOM 10240 O O . GLN D 1 121 ? -23.740 15.966 8.471 1.00 22.14 121 GLN D O 1
ATOM 10246 N N . GLY D 1 122 ? -24.310 14.057 7.408 1.00 17.72 122 GLY D N 1
ATOM 10247 C CA . GLY D 1 122 ? -25.385 14.708 6.674 1.00 20.22 122 GLY D CA 1
ATOM 10248 C C . GLY D 1 122 ? -26.400 15.359 7.593 1.00 26.49 122 GLY D C 1
ATOM 10249 O O . GLY D 1 122 ? -26.790 16.513 7.395 1.00 19.97 122 GLY D O 1
ATOM 10250 N N . ILE D 1 123 ? -26.831 14.630 8.626 1.00 17.85 123 ILE D N 1
ATOM 10251 C CA . ILE D 1 123 ? -27.801 15.185 9.568 1.00 20.90 123 ILE D CA 1
ATOM 10252 C C . ILE D 1 123 ? -27.209 16.379 10.303 1.00 19.03 123 ILE D C 1
ATOM 10253 O O . ILE D 1 123 ? -27.882 17.400 10.496 1.00 19.03 123 ILE D O 1
ATOM 10258 N N . ARG D 1 124 ? -25.941 16.280 10.719 1.00 17.38 124 ARG D N 1
ATOM 10259 C CA . ARG D 1 124 ? -25.272 17.439 11.308 1.00 17.45 124 ARG D CA 1
ATOM 10260 C C . ARG D 1 124 ? -25.275 18.614 10.338 1.00 23.26 124 ARG D C 1
ATOM 10261 O O . ARG D 1 124 ? -25.563 19.753 10.725 1.00 20.90 124 ARG D O 1
ATOM 10269 N N . ASP D 1 125 ? -24.955 18.351 9.066 1.00 20.04 125 ASP D N 1
ATOM 10270 C CA . ASP D 1 125 ? -24.919 19.420 8.071 1.00 24.79 125 ASP D CA 1
ATOM 10271 C C . ASP D 1 125 ? -26.288 20.069 7.897 1.00 26.75 125 ASP D C 1
ATOM 10272 O O . ASP D 1 125 ? -26.384 21.288 7.705 1.00 25.31 125 ASP D O 1
ATOM 10277 N N . VAL D 1 126 ? -27.356 19.269 7.953 1.00 21.31 126 VAL D N 1
ATOM 10278 C CA . VAL D 1 126 ? -28.708 19.803 7.800 1.00 22.29 126 VAL D CA 1
ATOM 10279 C C . VAL D 1 126 ? -28.990 20.855 8.864 1.00 23.67 126 VAL D C 1
ATOM 10280 O O . VAL D 1 126 ? -29.350 21.996 8.556 1.00 23.61 126 VAL D O 1
ATOM 10284 N N . ILE D 1 127 ? -28.840 20.482 10.136 1.00 22.46 127 ILE D N 1
ATOM 10285 C CA . ILE D 1 127 ? -29.240 21.387 11.209 1.00 19.21 127 ILE D CA 1
ATOM 10286 C C . ILE D 1 127 ? -28.216 22.486 11.451 1.00 20.17 127 ILE D C 1
ATOM 10287 O O . ILE D 1 127 ? -28.575 23.552 11.965 1.00 22.48 127 ILE D O 1
ATOM 10292 N N . LEU D 1 128 ? -26.952 22.270 11.099 1.00 23.10 128 LEU D N 1
ATOM 10293 C CA . LEU D 1 128 ? -25.938 23.294 11.310 1.00 22.37 128 LEU D CA 1
ATOM 10294 C C . LEU D 1 128 ? -25.838 24.276 10.150 1.00 23.74 128 LEU D C 1
ATOM 10295 O O . LEU D 1 128 ? -25.185 25.315 10.297 1.00 27.07 128 LEU D O 1
ATOM 10300 N N . ASN D 1 129 ? -26.452 23.971 9.009 1.00 21.41 129 ASN D N 1
ATOM 10301 C CA . ASN D 1 129 ? -26.581 24.950 7.937 1.00 29.82 129 ASN D CA 1
ATOM 10302 C C . ASN D 1 129 ? -27.283 26.194 8.466 1.00 29.80 129 ASN D C 1
ATOM 10303 O O . ASN D 1 129 ? -28.401 26.108 8.985 1.00 26.45 129 ASN D O 1
ATOM 10308 N N . GLN D 1 130 ? -26.621 27.348 8.336 1.00 27.76 130 GLN D N 1
ATOM 10309 C CA . GLN D 1 130 ? -27.082 28.552 9.025 1.00 31.97 130 GLN D CA 1
ATOM 10310 C C . GLN D 1 130 ? -28.530 28.880 8.685 1.00 29.32 130 GLN D C 1
ATOM 10311 O O . GLN D 1 130 ? -29.315 29.234 9.572 1.00 28.71 130 GLN D O 1
ATOM 10317 N N . ASP D 1 131 ? -28.907 28.758 7.410 1.00 29.14 131 ASP D N 1
ATOM 10318 C CA . ASP D 1 131 ? -30.276 29.074 7.012 1.00 31.66 131 ASP D CA 1
ATOM 10319 C C . ASP D 1 131 ? -31.270 28.129 7.672 1.00 34.01 131 ASP D C 1
ATOM 10320 O O . ASP D 1 131 ? -32.270 28.567 8.252 1.00 27.60 131 ASP D O 1
ATOM 10325 N N . THR D 1 132 ? -31.010 26.821 7.589 1.00 27.12 132 THR D N 1
ATOM 10326 C CA . THR D 1 132 ? -31.896 25.851 8.221 1.00 29.13 132 THR D CA 1
ATOM 10327 C C . THR D 1 132 ? -31.901 26.019 9.734 1.00 24.25 132 THR D C 1
ATOM 10328 O O . THR D 1 132 ? -32.951 25.889 10.375 1.00 22.61 132 THR D O 1
ATOM 10332 N N . LEU D 1 133 ? -30.737 26.319 10.316 1.00 21.79 133 LEU D N 1
ATOM 10333 C CA . LEU D 1 133 ? -30.640 26.504 11.759 1.00 25.18 133 LEU D CA 1
ATOM 10334 C C . LEU D 1 133 ? -31.576 27.610 12.235 1.00 32.32 133 LEU D C 1
ATOM 10335 O O . LEU D 1 133 ? -32.333 27.430 13.198 1.00 24.25 133 LEU D O 1
ATOM 10340 N N . GLU D 1 134 ? -31.545 28.764 11.563 1.00 25.64 134 GLU D N 1
ATOM 10341 C CA . GLU D 1 134 ? -32.417 29.868 11.947 1.00 29.39 134 GLU D CA 1
ATOM 10342 C C . GLU D 1 134 ? -33.876 29.543 11.663 1.00 26.38 134 GLU D C 1
ATOM 10343 O O . GLU D 1 134 ? -34.759 29.875 12.464 1.00 28.93 134 GLU D O 1
ATOM 10349 N N . LYS D 1 135 ? -34.149 28.883 10.536 1.00 22.47 135 LYS D N 1
ATOM 10350 C CA . LYS D 1 135 ? -35.529 28.553 10.194 1.00 24.54 135 LYS D CA 1
ATOM 10351 C C . LYS D 1 135 ? -36.134 27.600 11.219 1.00 29.48 135 LYS D C 1
ATOM 10352 O O . LYS D 1 135 ? -37.263 27.804 11.680 1.00 26.70 135 LYS D O 1
ATOM 10358 N N . MET D 1 136 ? -35.389 26.555 11.597 1.00 25.84 136 MET D N 1
ATOM 10359 C CA . MET D 1 136 ? -35.886 25.613 12.596 1.00 24.49 136 MET D CA 1
ATOM 10360 C C . MET D 1 136 ? -36.134 26.301 13.930 1.00 22.16 136 MET D C 1
ATOM 10361 O O . MET D 1 136 ? -37.151 26.051 14.588 1.00 21.99 136 MET D O 1
ATOM 10366 N N . SER D 1 137 ? -35.201 27.153 14.358 1.00 22.28 137 SER D N 1
ATOM 10367 C CA . SER D 1 137 ? -35.357 27.825 15.642 1.00 25.62 137 SER D CA 1
ATOM 10368 C C . SER D 1 137 ? -36.560 28.760 15.628 1.00 25.93 137 SER D C 1
ATOM 10369 O O . SER D 1 137 ? -37.356 28.775 16.576 1.00 22.17 137 SER D O 1
ATOM 10372 N N . ARG D 1 138 ? -36.719 29.533 14.551 1.00 24.17 138 ARG D N 1
ATOM 10373 C CA . ARG D 1 138 ? -37.833 30.469 14.467 1.00 31.20 138 ARG D CA 1
ATOM 10374 C C . ARG D 1 138 ? -39.160 29.727 14.361 1.00 26.41 138 ARG D C 1
ATOM 10375 O O . ARG D 1 138 ? -40.114 30.040 15.080 1.00 29.20 138 ARG D O 1
ATOM 10383 N N . MET D 1 139 ? -39.231 28.726 13.476 1.00 27.82 139 MET D N 1
ATOM 10384 C CA . MET D 1 139 ? -40.489 28.019 13.250 1.00 26.81 139 MET D CA 1
ATOM 10385 C C . MET D 1 139 ? -40.966 27.302 14.505 1.00 29.35 139 MET D C 1
ATOM 10386 O O . MET D 1 139 ? -42.173 27.234 14.767 1.00 26.74 139 MET D O 1
ATOM 10391 N N . ALA D 1 140 ? -40.037 26.740 15.282 1.00 29.69 140 ALA D N 1
ATOM 10392 C CA . ALA D 1 140 ? -40.431 26.037 16.499 1.00 26.39 140 ALA D CA 1
ATOM 10393 C C . ALA D 1 140 ? -41.070 26.996 17.493 1.00 26.41 140 ALA D C 1
ATOM 10394 O O . ALA D 1 140 ? -42.124 26.705 18.067 1.00 26.04 140 ALA D O 1
ATOM 10396 N N . VAL D 1 141 ? -40.446 28.154 17.705 1.00 21.86 141 VAL D N 1
ATOM 10397 C CA . VAL D 1 141 ? -41.011 29.135 18.628 1.00 29.05 141 VAL D CA 1
ATOM 10398 C C . VAL D 1 141 ? -42.377 29.604 18.138 1.00 28.64 141 VAL D C 1
ATOM 10399 O O . VAL D 1 141 ? -43.342 29.664 18.907 1.00 25.08 141 VAL D O 1
ATOM 10403 N N . GLU D 1 142 ? -42.483 29.920 16.844 1.00 29.47 142 GLU D N 1
ATOM 10404 C CA . GLU D 1 142 ? -43.744 30.418 16.299 1.00 27.97 142 GLU D CA 1
ATOM 10405 C C . GLU D 1 142 ? -44.845 29.370 16.397 1.00 31.92 142 GLU D C 1
ATOM 10406 O O . GLU D 1 142 ? -45.976 29.682 16.791 1.00 31.25 142 GLU D O 1
ATOM 10412 N N . GLU D 1 143 ? -44.537 28.117 16.052 1.00 26.27 143 GLU D N 1
ATOM 10413 C CA . GLU D 1 143 ? -45.585 27.105 15.971 1.00 29.19 143 GLU D CA 1
ATOM 10414 C C . GLU D 1 143 ? -46.009 26.613 17.347 1.00 29.07 143 GLU D C 1
ATOM 10415 O O . GLU D 1 143 ? -47.187 26.303 17.563 1.00 29.07 143 GLU D O 1
ATOM 10421 N N . THR D 1 144 ? -45.066 26.514 18.280 1.00 25.15 144 THR D N 1
ATOM 10422 C CA . THR D 1 144 ? -45.376 26.014 19.610 1.00 28.25 144 THR D CA 1
ATOM 10423 C C . THR D 1 144 ? -45.701 27.124 20.593 1.00 25.85 144 THR D C 1
ATOM 10424 O O . THR D 1 144 ? -46.366 26.862 21.603 1.00 28.80 144 THR D O 1
ATOM 10428 N N . GLY D 1 145 ? -45.251 28.346 20.323 1.00 24.65 145 GLY D N 1
ATOM 10429 C CA . GLY D 1 145 ? -45.362 29.415 21.292 1.00 31.86 145 GLY D CA 1
ATOM 10430 C C . GLY D 1 145 ? -44.448 29.276 22.486 1.00 32.80 145 GLY D C 1
ATOM 10431 O O . GLY D 1 145 ? -44.613 30.010 23.463 1.00 28.81 145 GLY D O 1
ATOM 10432 N N . MET D 1 146 ? -43.481 28.365 22.439 1.00 31.69 146 MET D N 1
ATOM 10433 C CA . MET D 1 146 ? -42.658 28.041 23.594 1.00 29.53 146 MET D CA 1
ATOM 10434 C C . MET D 1 146 ? -41.183 28.199 23.264 1.00 25.19 146 MET D C 1
ATOM 10435 O O . MET D 1 146 ? -40.738 27.844 22.168 1.00 25.05 146 MET D O 1
ATOM 10440 N N . GLY D 1 147 ? -40.434 28.719 24.230 1.00 25.10 147 GLY D N 1
ATOM 10441 C CA . GLY D 1 147 ? -39.020 28.961 24.061 1.00 24.76 147 GLY D CA 1
ATOM 10442 C C . GLY D 1 147 ? -38.745 30.299 23.415 1.00 26.34 147 GLY D C 1
ATOM 10443 O O . GLY D 1 147 ? -39.641 31.101 23.140 1.00 29.06 147 GLY D O 1
ATOM 10444 N N . ASN D 1 148 ? -37.464 30.551 23.171 1.00 26.11 148 ASN D N 1
ATOM 10445 C CA . ASN D 1 148 ? -37.063 31.748 22.457 1.00 27.73 148 ASN D CA 1
ATOM 10446 C C . ASN D 1 148 ? -36.082 31.385 21.354 1.00 31.05 148 ASN D C 1
ATOM 10447 O O . ASN D 1 148 ? -35.346 30.394 21.442 1.00 24.72 148 ASN D O 1
ATOM 10452 N N . TYR D 1 149 ? -36.094 32.214 20.311 1.00 25.73 149 TYR D N 1
ATOM 10453 C CA . TYR D 1 149 ? -35.339 31.937 19.095 1.00 24.97 149 TYR D CA 1
ATOM 10454 C C . TYR D 1 149 ? -33.845 31.837 19.373 1.00 28.09 149 TYR D C 1
ATOM 10455 O O . TYR D 1 149 ? -33.171 30.930 18.870 1.00 28.13 149 TYR D O 1
ATOM 10464 N N . GLU D 1 150 ? -33.310 32.764 20.172 1.00 28.65 150 GLU D N 1
ATOM 10465 C CA . GLU D 1 150 ? -31.870 32.806 20.410 1.00 23.26 150 GLU D CA 1
ATOM 10466 C C . GLU D 1 150 ? -31.372 31.510 21.037 1.00 28.70 150 GLU D C 1
ATOM 10467 O O . GLU D 1 150 ? -30.343 30.962 20.628 1.00 24.55 150 GLU D O 1
ATOM 10473 N N . HIS D 1 151 ? -32.086 31.007 22.042 1.00 23.44 151 HIS D N 1
ATOM 10474 C CA . HIS D 1 151 ? -31.619 29.815 22.733 1.00 21.74 151 HIS D CA 1
ATOM 10475 C C . HIS D 1 151 ? -31.861 28.550 21.922 1.00 25.26 151 HIS D C 1
ATOM 10476 O O . HIS D 1 151 ? -31.106 27.579 22.055 1.00 23.09 151 HIS D O 1
ATOM 10483 N N . LYS D 1 152 ? -32.880 28.544 21.064 1.00 21.73 152 LYS D N 1
ATOM 10484 C CA . LYS D 1 152 ? -33.072 27.396 20.189 1.00 23.58 152 LYS D CA 1
ATOM 10485 C C . LYS D 1 152 ? -31.982 27.317 19.128 1.00 26.09 152 LYS D C 1
ATOM 10486 O O . LYS D 1 152 ? -31.621 26.215 18.698 1.00 22.43 152 LYS D O 1
ATOM 10492 N N . LEU D 1 153 ? -31.426 28.460 18.714 1.00 24.53 153 LEU D N 1
ATOM 10493 C CA . LEU D 1 153 ? -30.215 28.433 17.899 1.00 24.95 153 LEU D CA 1
ATOM 10494 C C . LEU D 1 153 ? -29.111 27.664 18.610 1.00 23.50 153 LEU D C 1
ATOM 10495 O O . LEU D 1 153 ? -28.426 26.833 18.006 1.00 21.30 153 LEU D O 1
ATOM 10500 N N . ILE D 1 154 ? -28.928 27.938 19.902 1.00 18.62 154 ILE D N 1
ATOM 10501 C CA . ILE D 1 154 ? -27.884 27.280 20.678 1.00 25.20 154 ILE D CA 1
ATOM 10502 C C . ILE D 1 154 ? -28.200 25.801 20.859 1.00 23.70 154 ILE D C 1
ATOM 10503 O O . ILE D 1 154 ? -27.319 24.942 20.727 1.00 25.65 154 ILE D O 1
ATOM 10508 N N . LYS D 1 155 ? -29.460 25.479 21.153 1.00 21.36 155 LYS D N 1
ATOM 10509 C CA . LYS D 1 155 ? -29.822 24.097 21.449 1.00 23.99 155 LYS D CA 1
ATOM 10510 C C . LYS D 1 155 ? -29.772 23.228 20.200 1.00 22.48 155 LYS D C 1
ATOM 10511 O O . LYS D 1 155 ? -29.273 22.096 20.245 1.00 22.40 155 LYS D O 1
ATOM 10517 N N . ASN D 1 156 ? -30.286 23.735 19.077 1.00 19.05 156 ASN D N 1
ATOM 10518 C CA . ASN D 1 156 ? -30.164 23.004 17.822 1.00 21.95 156 ASN D CA 1
ATOM 10519 C C . ASN D 1 156 ? -28.702 22.791 17.456 1.00 24.41 156 ASN D C 1
ATOM 10520 O O . ASN D 1 156 ? -28.321 21.705 17.003 1.00 19.94 156 ASN D O 1
ATOM 10525 N N . ARG D 1 157 ? -27.864 23.816 17.646 1.00 20.26 157 ARG D N 1
ATOM 10526 C CA . ARG D 1 157 ? -26.439 23.653 17.385 1.00 24.26 157 ARG D CA 1
ATOM 10527 C C . ARG D 1 157 ? -25.820 22.642 18.342 1.00 22.07 157 ARG D C 1
ATOM 10528 O O . ARG D 1 157 ? -24.952 21.853 17.949 1.00 21.24 157 ARG D O 1
ATOM 10536 N N . LEU D 1 158 ? -26.248 22.660 19.608 1.00 23.96 158 LEU D N 1
ATOM 10537 C CA . LEU D 1 158 ? -25.782 21.661 20.562 1.00 20.50 158 LEU D CA 1
ATOM 10538 C C . LEU D 1 158 ? -26.139 20.257 20.096 1.00 22.03 158 LEU D C 1
ATOM 10539 O O . LEU D 1 158 ? -25.329 19.329 20.216 1.00 21.15 158 LEU D O 1
ATOM 10544 N N . ALA D 1 159 ? -27.345 20.084 19.548 1.00 21.23 159 ALA D N 1
ATOM 10545 C CA . ALA D 1 159 ? -27.741 18.777 19.038 1.00 19.96 159 ALA D CA 1
ATOM 10546 C C . ALA D 1 159 ? -26.916 18.383 17.821 1.00 23.40 159 ALA D C 1
ATOM 10547 O O . ALA D 1 159 ? -26.500 17.227 17.700 1.00 20.13 159 ALA D O 1
ATOM 10549 N N . GLY D 1 160 ? -26.675 19.324 16.908 1.00 18.52 160 GLY D N 1
ATOM 10550 C CA . GLY D 1 160 ? -25.917 18.997 15.712 1.00 18.16 160 GLY D CA 1
ATOM 10551 C C . GLY D 1 160 ? -24.452 18.720 15.993 1.00 17.62 160 GLY D C 1
ATOM 10552 O O . GLY D 1 160 ? -23.842 17.865 15.347 1.00 18.91 160 GLY D O 1
ATOM 10553 N N . GLU D 1 161 ? -23.872 19.418 16.970 1.00 17.77 161 GLU D N 1
ATOM 10554 C CA . GLU D 1 161 ? -22.429 19.360 17.175 1.00 21.05 161 GLU D CA 1
ATOM 10555 C C . GLU D 1 161 ? -21.993 18.300 18.185 1.00 20.36 161 GLU D C 1
ATOM 10556 O O . GLU D 1 161 ? -20.970 17.642 17.978 1.00 22.28 161 GLU D O 1
ATOM 10562 N N . LYS D 1 162 ? -22.720 18.128 19.286 1.00 17.44 162 LYS D N 1
ATOM 10563 C CA . LYS D 1 162 ? -22.212 17.329 20.393 1.00 22.40 162 LYS D CA 1
ATOM 10564 C C . LYS D 1 162 ? -22.998 16.045 20.617 1.00 18.61 162 LYS D C 1
ATOM 10565 O O . LYS D 1 162 ? -22.817 15.394 21.653 1.00 17.00 162 LYS D O 1
ATOM 10571 N N . THR D 1 163 ? -23.864 15.669 19.684 1.00 17.29 163 THR D N 1
ATOM 10572 C CA . THR D 1 163 ? -24.450 14.336 19.712 1.00 17.94 163 THR D CA 1
ATOM 10573 C C . THR D 1 163 ? -23.420 13.330 19.209 1.00 16.49 163 THR D C 1
ATOM 10574 O O . THR D 1 163 ? -22.855 13.526 18.128 1.00 17.42 163 THR D O 1
ATOM 10578 N N . PRO D 1 164 ? -23.126 12.271 19.966 1.00 15.21 164 PRO D N 1
ATOM 10579 C CA . PRO D 1 164 ? -22.141 11.285 19.496 1.00 14.50 164 PRO D CA 1
ATOM 10580 C C . PRO D 1 164 ? -22.593 10.609 18.212 1.00 13.04 164 PRO D C 1
ATOM 10581 O O . PRO D 1 164 ? -23.782 10.355 18.007 1.00 14.43 164 PRO D O 1
ATOM 10585 N N . GLY D 1 165 ? -21.628 10.337 17.341 1.00 15.60 165 GLY D N 1
ATOM 10586 C CA . GLY D 1 165 ? -21.804 9.570 16.121 1.00 14.38 165 GLY D CA 1
ATOM 10587 C C . GLY D 1 165 ? -21.342 8.135 16.286 1.00 17.43 165 GLY D C 1
ATOM 10588 O O . GLY D 1 165 ? -21.441 7.551 17.371 1.00 16.14 165 GLY D O 1
ATOM 10589 N N . ILE D 1 166 ? -20.809 7.557 15.204 1.00 15.75 166 ILE D N 1
ATOM 10590 C CA . ILE D 1 166 ? -20.470 6.137 15.243 1.00 20.85 166 ILE D CA 1
ATOM 10591 C C . ILE D 1 166 ? -19.316 5.853 16.195 1.00 17.65 166 ILE D C 1
ATOM 10592 O O . ILE D 1 166 ? -19.133 4.702 16.603 1.00 14.85 166 ILE D O 1
ATOM 10597 N N . GLU D 1 167 ? -18.530 6.869 16.565 1.00 13.69 167 GLU D N 1
ATOM 10598 C CA . GLU D 1 167 ? -17.466 6.668 17.543 1.00 18.16 167 GLU D CA 1
ATOM 10599 C C . GLU D 1 167 ? -18.010 6.276 18.910 1.00 16.11 167 GLU D C 1
ATOM 10600 O O . GLU D 1 167 ? -17.243 5.794 19.751 1.00 15.69 167 GLU D O 1
ATOM 10606 N N . ASP D 1 168 ? -19.310 6.471 19.145 1.00 14.39 168 ASP D N 1
ATOM 10607 C CA . ASP D 1 168 ? -19.931 6.030 20.388 1.00 13.48 168 ASP D CA 1
ATOM 10608 C C . ASP D 1 168 ? -19.962 4.509 20.499 1.00 17.03 168 ASP D C 1
ATOM 10609 O O . ASP D 1 168 ? -20.008 3.971 21.610 1.00 13.91 168 ASP D O 1
ATOM 10614 N N . LEU D 1 169 ? -19.938 3.808 19.365 1.00 14.51 169 LEU D N 1
ATOM 10615 C CA . LEU D 1 169 ? -20.111 2.355 19.329 1.00 13.69 169 LEU D CA 1
ATOM 10616 C C . LEU D 1 169 ? -18.754 1.668 19.487 1.00 14.37 169 LEU D C 1
ATOM 10617 O O . LEU D 1 169 ? -18.196 1.074 18.565 1.00 14.20 169 LEU D O 1
ATOM 10622 N N . THR D 1 170 ? -18.231 1.758 20.702 1.00 12.25 170 THR D N 1
ATOM 10623 C CA . THR D 1 170 ? -16.949 1.160 21.025 1.00 14.91 170 THR D CA 1
ATOM 10624 C C . THR D 1 170 ? -17.064 -0.365 21.059 1.00 15.05 170 THR D C 1
ATOM 10625 O O . THR D 1 170 ? -18.156 -0.940 21.046 1.00 12.68 170 THR D O 1
ATOM 10629 N N . THR D 1 171 ? -15.904 -1.016 21.105 1.00 12.70 171 THR D N 1
ATOM 10630 C CA . THR D 1 171 ? -15.790 -2.466 21.164 1.00 13.13 171 THR D CA 1
ATOM 10631 C C . THR D 1 171 ? -15.041 -2.854 22.428 1.00 15.76 171 THR D C 1
ATOM 10632 O O . THR D 1 171 ? -14.028 -2.234 22.771 1.00 14.72 171 THR D O 1
ATOM 10636 N N . ASP D 1 172 ? -15.535 -3.878 23.116 1.00 14.04 172 ASP D N 1
ATOM 10637 C CA . ASP D 1 172 ? -14.821 -4.479 24.236 1.00 17.42 172 ASP D CA 1
ATOM 10638 C C . ASP D 1 172 ? -14.160 -5.768 23.771 1.00 17.18 172 ASP D C 1
ATOM 10639 O O . ASP D 1 172 ? -14.736 -6.530 22.988 1.00 15.03 172 ASP D O 1
ATOM 10644 N N . ALA D 1 173 ? -12.953 -6.014 24.259 1.00 15.05 173 ALA D N 1
ATOM 10645 C CA . ALA D 1 173 ? -12.266 -7.250 23.925 1.00 14.80 173 ALA D CA 1
ATOM 10646 C C . ALA D 1 173 ? -11.632 -7.831 25.175 1.00 15.66 173 ALA D C 1
ATOM 10647 O O . ALA D 1 173 ? -11.160 -7.097 26.050 1.00 11.33 173 ALA D O 1
ATOM 10649 N N . PHE D 1 174 ? -11.638 -9.158 25.245 1.00 11.21 174 PHE D N 1
ATOM 10650 C CA . PHE D 1 174 ? -10.986 -9.908 26.305 1.00 12.59 174 PHE D CA 1
ATOM 10651 C C . PHE D 1 174 ? -10.326 -11.108 25.654 1.00 13.56 174 PHE D C 1
ATOM 10652 O O . PHE D 1 174 ? -10.966 -11.815 24.870 1.00 11.58 174 PHE D O 1
ATOM 10660 N N . SER D 1 175 ? -9.047 -11.318 25.945 1.00 10.26 175 SER D N 1
ATOM 10661 C CA . SER D 1 175 ? -8.311 -12.408 25.335 1.00 13.06 175 SER D CA 1
ATOM 10662 C C . SER D 1 175 ? -7.540 -13.148 26.412 1.00 13.11 175 SER D C 1
ATOM 10663 O O . SER D 1 175 ? -7.089 -12.559 27.399 1.00 13.89 175 SER D O 1
ATOM 10666 N N . GLY D 1 176 ? -7.409 -14.450 26.212 1.00 11.32 176 GLY D N 1
ATOM 10667 C CA . GLY D 1 176 ? -6.736 -15.297 27.170 1.00 12.97 176 GLY D CA 1
ATOM 10668 C C . GLY D 1 176 ? -6.723 -16.728 26.687 1.00 9.88 176 GLY D C 1
ATOM 10669 O O . GLY D 1 176 ? -6.812 -16.985 25.477 1.00 10.71 176 GLY D O 1
ATOM 10670 N N . ASP D 1 177 ? -6.640 -17.671 27.622 1.00 9.11 177 ASP D N 1
ATOM 10671 C CA . ASP D 1 177 ? -6.458 -19.068 27.239 1.00 12.05 177 ASP D CA 1
ATOM 10672 C C . ASP D 1 177 ? -7.644 -19.609 26.457 1.00 13.01 177 ASP D C 1
ATOM 10673 O O . ASP D 1 177 ? -7.487 -20.557 25.679 1.00 10.90 177 ASP D O 1
ATOM 10678 N N . ASN D 1 178 ? -8.836 -19.051 26.662 1.00 11.08 178 ASN D N 1
ATOM 10679 C CA . ASN D 1 178 ? -10.025 -19.518 25.959 1.00 11.22 178 ASN D CA 1
ATOM 10680 C C . ASN D 1 178 ? -10.253 -18.784 24.645 1.00 10.43 178 ASN D C 1
ATOM 10681 O O . ASN D 1 178 ? -11.289 -18.992 24.003 1.00 12.40 178 ASN D O 1
ATOM 10686 N N . GLY D 1 179 ? -9.316 -17.937 24.234 1.00 10.74 179 GLY D N 1
ATOM 10687 C CA . GLY D 1 179 ? -9.393 -17.289 22.939 1.00 9.15 179 GLY D CA 1
ATOM 10688 C C . GLY D 1 179 ? -9.680 -15.810 23.057 1.00 11.60 179 GLY D C 1
ATOM 10689 O O . GLY D 1 179 ? -9.095 -15.121 23.896 1.00 10.83 179 GLY D O 1
ATOM 10690 N N . LEU D 1 180 ? -10.577 -15.310 22.218 1.00 10.97 180 LEU D N 1
ATOM 10691 C CA . LEU D 1 180 ? -10.938 -13.900 22.195 1.00 8.02 180 LEU D CA 1
ATOM 10692 C C . LEU D 1 180 ? -12.444 -13.774 22.327 1.00 9.88 180 LEU D C 1
ATOM 10693 O O . LEU D 1 180 ? -13.192 -14.573 21.758 1.00 12.03 180 LEU D O 1
ATOM 10698 N N . THR D 1 181 ? -12.886 -12.775 23.084 1.00 8.59 181 THR D N 1
ATOM 10699 C CA . THR D 1 181 ? -14.292 -12.407 23.132 1.00 10.94 181 THR D CA 1
ATOM 10700 C C . THR D 1 181 ? -14.424 -10.932 22.793 1.00 13.94 181 THR D C 1
ATOM 10701 O O . THR D 1 181 ? -13.757 -10.089 23.403 1.00 14.31 181 THR D O 1
ATOM 10705 N N . LEU D 1 182 ? -15.265 -10.634 21.806 1.00 10.51 182 LEU D N 1
ATOM 10706 C CA . LEU D 1 182 ? -15.572 -9.275 21.399 1.00 9.93 182 LEU D CA 1
ATOM 10707 C C . LEU D 1 182 ? -16.987 -8.939 21.833 1.00 12.52 182 LEU D C 1
ATOM 10708 O O . LEU D 1 182 ? -17.874 -9.797 21.804 1.00 11.26 182 LEU D O 1
ATOM 10713 N N . VAL D 1 183 ? -17.197 -7.690 22.234 1.00 9.37 183 VAL D N 1
ATOM 10714 C CA . VAL D 1 183 ? -18.522 -7.213 22.597 1.00 11.48 183 VAL D CA 1
ATOM 10715 C C . VAL D 1 183 ? -18.791 -5.956 21.786 1.00 10.50 183 VAL D C 1
ATOM 10716 O O . VAL D 1 183 ? -18.012 -4.998 21.847 1.00 13.65 183 VAL D O 1
ATOM 10720 N N . GLU D 1 184 ? -19.870 -5.969 21.010 1.00 9.50 184 GLU D N 1
ATOM 10721 C CA . GLU D 1 184 ? -20.170 -4.915 20.051 1.00 12.53 184 GLU D CA 1
ATOM 10722 C C . GLU D 1 184 ? -21.568 -4.365 20.302 1.00 14.84 184 GLU D C 1
ATOM 10723 O O . GLU D 1 184 ? -22.402 -4.999 20.953 1.00 14.09 184 GLU D O 1
ATOM 10729 N N . TYR D 1 185 ? -21.812 -3.169 19.761 1.00 12.76 185 TYR D N 1
ATOM 10730 C CA . TYR D 1 185 ? -23.117 -2.516 19.777 1.00 13.34 185 TYR D CA 1
ATOM 10731 C C . TYR D 1 185 ? -23.711 -2.614 18.378 1.00 16.69 185 TYR D C 1
ATOM 10732 O O . TYR D 1 185 ? -23.193 -1.999 17.441 1.00 13.70 185 TYR D O 1
ATOM 10741 N N . SER D 1 186 ? -24.809 -3.352 18.244 1.00 11.67 186 SER D N 1
ATOM 10742 C CA . SER D 1 186 ? -25.450 -3.636 16.969 1.00 12.60 186 SER D CA 1
ATOM 10743 C C . SER D 1 186 ? -26.875 -3.076 16.943 1.00 13.20 186 SER D C 1
ATOM 10744 O O . SER D 1 186 ? -27.442 -2.760 17.995 1.00 14.00 186 SER D O 1
ATOM 10747 N N . PRO D 1 187 ? -27.484 -2.935 15.760 1.00 15.33 187 PRO D N 1
ATOM 10748 C CA . PRO D 1 187 ? -28.781 -2.248 15.685 1.00 14.87 187 PRO D CA 1
ATOM 10749 C C . PRO D 1 187 ? -29.913 -3.032 16.333 1.00 17.05 187 PRO D C 1
ATOM 10750 O O . PRO D 1 187 ? -29.911 -4.265 16.374 1.00 16.40 187 PRO D O 1
ATOM 10754 N N . PHE D 1 188 ? -30.902 -2.283 16.832 1.00 13.54 188 PHE D N 1
ATOM 10755 C CA . PHE D 1 188 ? -32.181 -2.871 17.219 1.00 18.47 188 PHE D CA 1
ATOM 10756 C C . PHE D 1 188 ? -33.028 -3.191 15.994 1.00 17.07 188 PHE D C 1
ATOM 10757 O O . PHE D 1 188 ? -33.591 -4.286 15.883 1.00 22.54 188 PHE D O 1
ATOM 10765 N N . GLY D 1 189 ? -33.138 -2.233 15.077 1.00 15.47 189 GLY D N 1
ATOM 10766 C CA . GLY D 1 189 ? -34.013 -2.339 13.926 1.00 18.41 189 GLY D CA 1
ATOM 10767 C C . GLY D 1 189 ? -34.762 -1.040 13.708 1.00 20.50 189 GLY D C 1
ATOM 10768 O O . GLY D 1 189 ? -34.144 0.023 13.594 1.00 17.81 189 GLY D O 1
ATOM 10769 N N . VAL D 1 190 ? -36.089 -1.100 13.665 1.00 16.32 190 VAL D N 1
ATOM 10770 C CA . VAL D 1 190 ? -36.910 0.102 13.583 1.00 17.72 190 VAL D CA 1
ATOM 10771 C C . VAL D 1 190 ? -37.132 0.622 14.995 1.00 17.24 190 VAL D C 1
ATOM 10772 O O . VAL D 1 190 ? -37.620 -0.106 15.866 1.00 18.37 190 VAL D O 1
ATOM 10776 N N . ILE D 1 191 ? -36.785 1.882 15.226 1.00 15.71 191 ILE D N 1
ATOM 10777 C CA . ILE D 1 191 ? -37.046 2.539 16.498 1.00 16.10 191 ILE D CA 1
ATOM 10778 C C . ILE D 1 191 ? -38.177 3.538 16.305 1.00 15.72 191 ILE D C 1
ATOM 10779 O O . ILE D 1 191 ? -38.147 4.339 15.360 1.00 16.90 191 ILE D O 1
ATOM 10784 N N . GLY D 1 192 ? -39.171 3.476 17.178 1.00 17.33 192 GLY D N 1
ATOM 10785 C CA . GLY D 1 192 ? -40.249 4.439 17.195 1.00 16.57 192 GLY D CA 1
ATOM 10786 C C . GLY D 1 192 ? -39.946 5.478 18.251 1.00 21.39 192 GLY D C 1
ATOM 10787 O O . GLY D 1 192 ? -39.776 5.149 19.429 1.00 18.69 192 GLY D O 1
ATOM 10788 N N . ALA D 1 193 ? -39.859 6.737 17.823 1.00 17.08 193 ALA D N 1
ATOM 10789 C CA . ALA D 1 193 ? -39.410 7.828 18.679 1.00 15.47 193 ALA D CA 1
ATOM 10790 C C . ALA D 1 193 ? -40.515 8.866 18.804 1.00 20.54 193 ALA D C 1
ATOM 10791 O O . ALA D 1 193 ? -41.007 9.378 17.794 1.00 19.48 193 ALA D O 1
ATOM 10793 N N . ILE D 1 194 ? -40.891 9.178 20.041 1.00 20.07 194 ILE D N 1
ATOM 10794 C CA . ILE D 1 194 ? -41.865 10.216 20.345 1.00 16.95 194 ILE D CA 1
ATOM 10795 C C . ILE D 1 194 ? -41.106 11.454 20.789 1.00 23.15 194 ILE D C 1
ATOM 10796 O O . ILE D 1 194 ? -40.258 11.384 21.686 1.00 20.55 194 ILE D O 1
ATOM 10801 N N . THR D 1 195 ? -41.399 12.586 20.155 1.00 17.68 195 THR D N 1
ATOM 10802 C CA . THR D 1 195 ? -40.629 13.783 20.415 1.00 22.07 195 THR D CA 1
ATOM 10803 C C . THR D 1 195 ? -41.528 14.886 20.960 1.00 23.17 195 THR D C 1
ATOM 10804 O O . THR D 1 195 ? -42.723 14.928 20.655 1.00 25.40 195 THR D O 1
ATOM 10808 N N . PRO D 1 196 ? -40.987 15.779 21.781 1.00 20.29 196 PRO D N 1
ATOM 10809 C CA . PRO D 1 196 ? -41.823 16.724 22.522 1.00 22.79 196 PRO D CA 1
ATOM 10810 C C . PRO D 1 196 ? -42.003 18.039 21.776 1.00 27.81 196 PRO D C 1
ATOM 10811 O O . PRO D 1 196 ? -41.275 18.362 20.838 1.00 26.25 196 PRO D O 1
ATOM 10815 N N . THR D 1 197 ? -42.986 18.811 22.228 1.00 28.86 197 THR D N 1
ATOM 10816 C CA A THR D 1 197 ? -43.138 20.119 21.611 0.67 30.06 197 THR D CA 1
ATOM 10817 C CA B THR D 1 197 ? -43.234 20.156 21.719 0.33 30.14 197 THR D CA 1
ATOM 10818 C C . THR D 1 197 ? -42.233 21.173 22.239 1.00 28.20 197 THR D C 1
ATOM 10819 O O . THR D 1 197 ? -42.136 22.275 21.688 1.00 32.52 197 THR D O 1
ATOM 10826 N N . THR D 1 198 ? -41.529 20.846 23.324 1.00 26.18 198 THR D N 1
ATOM 10827 C CA . THR D 1 198 ? -40.573 21.769 23.925 1.00 26.83 198 THR D CA 1
ATOM 10828 C C . THR D 1 198 ? -39.237 21.762 23.192 1.00 33.39 198 THR D C 1
ATOM 10829 O O . THR D 1 198 ? -38.618 22.818 23.020 1.00 31.16 198 THR D O 1
ATOM 10833 N N . ASN D 1 199 ? -38.775 20.589 22.760 1.00 29.00 199 ASN D N 1
ATOM 10834 C CA . ASN D 1 199 ? -37.542 20.458 21.980 1.00 26.85 199 ASN D CA 1
ATOM 10835 C C . ASN D 1 199 ? -37.812 19.648 20.715 1.00 30.06 199 ASN D C 1
ATOM 10836 O O . ASN D 1 199 ? -37.208 18.592 20.501 1.00 24.70 199 ASN D O 1
ATOM 10841 N N . PRO D 1 200 ? -38.718 20.117 19.845 1.00 27.90 200 PRO D N 1
ATOM 10842 C CA . PRO D 1 200 ? -39.089 19.290 18.681 1.00 21.84 200 PRO D CA 1
ATOM 10843 C C . PRO D 1 200 ? -37.929 18.987 17.746 1.00 24.21 200 PRO D C 1
ATOM 10844 O O . PRO D 1 200 ? -37.732 17.825 17.368 1.00 26.26 200 PRO D O 1
ATOM 10848 N N . THR D 1 201 ? -37.146 19.997 17.363 1.00 21.56 201 THR D N 1
ATOM 10849 C CA . THR D 1 201 ? -36.103 19.769 16.367 1.00 25.57 201 THR D CA 1
ATOM 10850 C C . THR D 1 201 ? -34.827 19.217 16.994 1.00 18.97 201 THR D C 1
ATOM 10851 O O . THR D 1 201 ? -34.158 18.369 16.392 1.00 21.66 201 THR D O 1
ATOM 10855 N N . GLU D 1 202 ? -34.466 19.694 18.189 1.00 19.24 202 GLU D N 1
ATOM 10856 C CA . GLU D 1 202 ? -33.286 19.165 18.869 1.00 16.05 202 GLU D CA 1
ATOM 10857 C C . GLU D 1 202 ? -33.406 17.660 19.075 1.00 21.34 202 GLU D C 1
ATOM 10858 O O . GLU D 1 202 ? -32.454 16.914 18.825 1.00 21.83 202 GLU D O 1
ATOM 10864 N N . THR D 1 203 ? -34.578 17.195 19.512 1.00 20.19 203 THR D N 1
ATOM 10865 C CA . THR D 1 203 ? -34.760 15.771 19.770 1.00 20.36 203 THR D CA 1
ATOM 10866 C C . THR D 1 203 ? -34.712 14.964 18.478 1.00 19.75 203 THR D C 1
ATOM 10867 O O . THR D 1 203 ? -34.119 13.879 18.440 1.00 17.30 203 THR D O 1
ATOM 10871 N N . ILE D 1 204 ? -35.321 15.476 17.406 1.00 18.62 204 ILE D N 1
ATOM 10872 C CA . ILE D 1 204 ? -35.268 14.772 16.126 1.00 18.25 204 ILE D CA 1
ATOM 10873 C C . ILE D 1 204 ? -33.827 14.646 15.652 1.00 17.56 204 ILE D C 1
ATOM 10874 O O . ILE D 1 204 ? -33.393 13.576 15.212 1.00 17.51 204 ILE D O 1
ATOM 10879 N N . VAL D 1 205 ? -33.063 15.737 15.746 1.00 16.26 205 VAL D N 1
ATOM 10880 C CA . VAL D 1 205 ? -31.662 15.712 15.326 1.00 20.22 205 VAL D CA 1
ATOM 10881 C C . VAL D 1 205 ? -30.872 14.734 16.187 1.00 20.31 205 VAL D C 1
ATOM 10882 O O . VAL D 1 205 ? -30.115 13.893 15.683 1.00 16.77 205 VAL D O 1
ATOM 10886 N N . CYS D 1 206 ? -31.040 14.835 17.501 1.00 15.86 206 CYS D N 1
ATOM 10887 C CA . CYS D 1 206 ? -30.258 14.024 18.423 1.00 18.08 206 CYS D CA 1
ATOM 10888 C C . CYS D 1 206 ? -30.629 12.546 18.314 1.00 17.62 206 CYS D C 1
ATOM 10889 O O . CYS D 1 206 ? -29.747 11.682 18.261 1.00 17.11 206 CYS D O 1
ATOM 10892 N N . ASN D 1 207 ? -31.930 12.237 18.280 1.00 16.81 207 ASN D N 1
ATOM 10893 C CA . ASN D 1 207 ? -32.365 10.854 18.091 1.00 15.89 207 ASN D CA 1
ATOM 10894 C C . ASN D 1 207 ? -31.872 10.304 16.759 1.00 18.49 207 ASN D C 1
ATOM 10895 O O . ASN D 1 207 ? -31.348 9.185 16.694 1.00 15.03 207 ASN D O 1
ATOM 10900 N N . SER D 1 208 ? -32.047 11.079 15.679 1.00 15.11 208 SER D N 1
ATOM 10901 C CA . SER D 1 208 ? -31.683 10.611 14.344 1.00 16.03 208 SER D CA 1
ATOM 10902 C C . SER D 1 208 ? -30.211 10.247 14.274 1.00 14.76 208 SER D C 1
ATOM 10903 O O . SER D 1 208 ? -29.846 9.178 13.770 1.00 17.32 208 SER D O 1
ATOM 10906 N N . ILE D 1 209 ? -29.347 11.140 14.756 1.00 13.78 209 ILE D N 1
ATOM 10907 C CA . ILE D 1 209 ? -27.912 10.881 14.713 1.00 17.62 209 ILE D CA 1
ATOM 10908 C C . ILE D 1 209 ? -27.581 9.611 15.487 1.00 13.24 209 ILE D C 1
ATOM 10909 O O . ILE D 1 209 ? -26.930 8.700 14.965 1.00 14.17 209 ILE D O 1
ATOM 10914 N N . GLY D 1 210 ? -28.045 9.526 16.736 1.00 15.14 210 GLY D N 1
ATOM 10915 C CA . GLY D 1 210 ? -27.738 8.359 17.547 1.00 12.88 210 GLY D CA 1
ATOM 10916 C C . GLY D 1 210 ? -28.318 7.080 16.976 1.00 16.60 210 GLY D C 1
ATOM 10917 O O . GLY D 1 210 ? -27.647 6.047 16.937 1.00 13.77 210 GLY D O 1
ATOM 10918 N N . MET D 1 211 ? -29.564 7.132 16.505 1.00 15.19 211 MET D N 1
ATOM 10919 C CA . MET D 1 211 ? -30.212 5.909 16.047 1.00 15.78 211 MET D CA 1
ATOM 10920 C C . MET D 1 211 ? -29.638 5.442 14.717 1.00 13.40 211 MET D C 1
ATOM 10921 O O . MET D 1 211 ? -29.412 4.244 14.524 1.00 13.30 211 MET D O 1
ATOM 10926 N N . LEU D 1 212 ? -29.378 6.372 13.795 1.00 14.05 212 LEU D N 1
ATOM 10927 C CA . LEU D 1 212 ? -28.763 5.982 12.532 1.00 13.79 212 LEU D CA 1
ATOM 10928 C C . LEU D 1 212 ? -27.309 5.561 12.724 1.00 12.78 212 LEU D C 1
ATOM 10929 O O . LEU D 1 212 ? -26.831 4.646 12.042 1.00 15.30 212 LEU D O 1
ATOM 10934 N N . ALA D 1 213 ? -26.585 6.219 13.634 1.00 11.44 213 ALA D N 1
ATOM 10935 C CA . ALA D 1 213 ? -25.215 5.795 13.914 1.00 12.84 213 ALA D CA 1
ATOM 10936 C C . ALA D 1 213 ? -25.176 4.333 14.338 1.00 16.31 213 ALA D C 1
ATOM 10937 O O . ALA D 1 213 ? -24.279 3.582 13.936 1.00 15.84 213 ALA D O 1
ATOM 10939 N N . ALA D 1 214 ? -26.157 3.909 15.131 1.00 13.94 214 ALA D N 1
ATOM 10940 C CA . ALA D 1 214 ? -26.224 2.540 15.623 1.00 13.81 214 ALA D CA 1
ATOM 10941 C C . ALA D 1 214 ? -26.808 1.571 14.606 1.00 18.09 214 ALA D C 1
ATOM 10942 O O . ALA D 1 214 ? -26.983 0.389 14.932 1.00 12.73 214 ALA D O 1
ATOM 10944 N N . GLY D 1 215 ? -27.110 2.031 13.391 1.00 14.27 215 GLY D N 1
ATOM 10945 C CA . GLY D 1 215 ? -27.586 1.149 12.344 1.00 11.32 215 GLY D CA 1
ATOM 10946 C C . GLY D 1 215 ? -29.080 0.940 12.319 1.00 12.89 215 GLY D C 1
ATOM 10947 O O . GLY D 1 215 ? -29.544 -0.003 11.664 1.00 16.13 215 GLY D O 1
ATOM 10948 N N . ASN D 1 216 ? -29.842 1.769 13.027 1.00 12.53 216 ASN D N 1
ATOM 10949 C CA . ASN D 1 216 ? -31.292 1.696 13.045 1.00 13.32 216 ASN D CA 1
ATOM 10950 C C . ASN D 1 216 ? -31.897 2.622 11.992 1.00 14.31 216 ASN D C 1
ATOM 10951 O O . ASN D 1 216 ? -31.233 3.496 11.433 1.00 14.24 216 ASN D O 1
ATOM 10956 N N . SER D 1 217 ? -33.190 2.430 11.750 1.00 16.25 217 SER D N 1
ATOM 10957 C CA . SER D 1 217 ? -34.057 3.454 11.189 1.00 15.81 217 SER D CA 1
ATOM 10958 C C . SER D 1 217 ? -34.959 3.971 12.301 1.00 18.94 217 SER D C 1
ATOM 10959 O O . SER D 1 217 ? -35.145 3.313 13.330 1.00 15.93 217 SER D O 1
ATOM 10962 N N . VAL D 1 218 ? -35.524 5.159 12.103 1.00 15.56 218 VAL D N 1
ATOM 10963 C CA . VAL D 1 218 ? -36.351 5.775 13.130 1.00 14.46 218 VAL D CA 1
ATOM 10964 C C . VAL D 1 218 ? -37.656 6.257 12.514 1.00 22.30 218 VAL D C 1
ATOM 10965 O O . VAL D 1 218 ? -37.655 6.904 11.458 1.00 21.14 218 VAL D O 1
ATOM 10969 N N . VAL D 1 219 ? -38.764 5.908 13.161 1.00 16.28 219 VAL D N 1
ATOM 10970 C CA . VAL D 1 219 ? -40.077 6.476 12.890 1.00 16.43 219 VAL D CA 1
ATOM 10971 C C . VAL D 1 219 ? -40.351 7.505 13.975 1.00 20.63 219 VAL D C 1
ATOM 10972 O O . VAL D 1 219 ? -40.349 7.176 15.166 1.00 22.51 219 VAL D O 1
ATOM 10976 N N . PHE D 1 220 ? -40.572 8.752 13.577 1.00 20.13 220 PHE D N 1
ATOM 10977 C CA . PHE D 1 220 ? -40.891 9.808 14.525 1.00 17.36 220 PHE D CA 1
ATOM 10978 C C . PHE D 1 220 ? -42.399 10.012 14.625 1.00 23.53 220 PHE D C 1
ATOM 10979 O O . PHE D 1 220 ? -43.105 10.045 13.612 1.00 23.02 220 PHE D O 1
ATOM 10987 N N . SER D 1 221 ? -42.881 10.128 15.856 1.00 20.45 221 SER D N 1
ATOM 10988 C CA . SER D 1 221 ? -44.226 10.591 16.162 1.00 18.77 221 SER D CA 1
ATOM 10989 C C . SER D 1 221 ? -44.099 11.939 16.855 1.00 21.58 221 SER D C 1
ATOM 10990 O O . SER D 1 221 ? -44.119 12.010 18.090 1.00 21.43 221 SER D O 1
ATOM 10993 N N . PRO D 1 222 ? -43.943 13.021 16.102 1.00 22.87 222 PRO D N 1
ATOM 10994 C CA . PRO D 1 222 ? -43.759 14.329 16.730 1.00 21.75 222 PRO D CA 1
ATOM 10995 C C . PRO D 1 222 ? -45.045 14.807 17.377 1.00 25.57 222 PRO D C 1
ATOM 10996 O O . PRO D 1 222 ? -46.144 14.321 17.094 1.00 26.27 222 PRO D O 1
ATOM 11000 N N . HIS D 1 223 ? -44.898 15.769 18.262 1.00 25.90 223 HIS D N 1
ATOM 11001 C CA . HIS D 1 223 ? -46.075 16.314 18.912 1.00 30.16 223 HIS D CA 1
ATOM 11002 C C . HIS D 1 223 ? -46.881 17.127 17.906 1.00 28.61 223 HIS D C 1
ATOM 11003 O O . HIS D 1 223 ? -46.300 17.901 17.134 1.00 24.26 223 HIS D O 1
ATOM 11010 N N . PRO D 1 224 ? -48.207 16.964 17.867 1.00 32.70 224 PRO D N 1
ATOM 11011 C CA . PRO D 1 224 ? -49.025 17.724 16.902 1.00 31.06 224 PRO D CA 1
ATOM 11012 C C . PRO D 1 224 ? -48.780 19.224 16.925 1.00 30.50 224 PRO D C 1
ATOM 11013 O O . PRO D 1 224 ? -48.819 19.868 15.868 1.00 29.28 224 PRO D O 1
ATOM 11017 N N . ARG D 1 225 ? -48.509 19.803 18.096 1.00 28.77 225 ARG D N 1
ATOM 11018 C CA . ARG D 1 225 ? -48.275 21.239 18.173 1.00 32.47 225 ARG D CA 1
ATOM 11019 C C . ARG D 1 225 ? -46.931 21.654 17.585 1.00 32.82 225 ARG D C 1
ATOM 11020 O O . ARG D 1 225 ? -46.654 22.856 17.502 1.00 30.10 225 ARG D O 1
ATOM 11028 N N . ALA D 1 226 ? -46.093 20.701 17.182 1.00 28.37 226 ALA D N 1
ATOM 11029 C CA . ALA D 1 226 ? -44.859 20.987 16.463 1.00 27.70 226 ALA D CA 1
ATOM 11030 C C . ALA D 1 226 ? -44.823 20.232 15.140 1.00 25.99 226 ALA D C 1
ATOM 11031 O O . ALA D 1 226 ? -43.751 19.919 14.613 1.00 23.18 226 ALA D O 1
ATOM 11033 N N . ARG D 1 227 ? -46.006 19.941 14.596 1.00 26.94 227 ARG D N 1
ATOM 11034 C CA . ARG D 1 227 ? -46.102 19.133 13.385 1.00 27.93 227 ARG D CA 1
ATOM 11035 C C . ARG D 1 227 ? -45.297 19.734 12.241 1.00 28.92 227 ARG D C 1
ATOM 11036 O O . ARG D 1 227 ? -44.486 19.045 11.611 1.00 27.43 227 ARG D O 1
ATOM 11044 N N . GLN D 1 228 ? -45.505 21.021 11.958 1.00 25.04 228 GLN D N 1
ATOM 11045 C CA . GLN D 1 228 ? -44.956 21.596 10.734 1.00 26.58 228 GLN D CA 1
ATOM 11046 C C . GLN D 1 228 ? -43.435 21.662 10.777 1.00 19.56 228 GLN D C 1
ATOM 11047 O O . GLN D 1 228 ? -42.764 21.301 9.802 1.00 27.24 228 GLN D O 1
ATOM 11053 N N . VAL D 1 229 ? -42.865 22.134 11.885 1.00 21.51 229 VAL D N 1
ATOM 11054 C CA . VAL D 1 229 ? -41.409 22.222 11.943 1.00 22.99 229 VAL D CA 1
ATOM 11055 C C . VAL D 1 229 ? -40.791 20.828 11.963 1.00 21.60 229 VAL D C 1
ATOM 11056 O O . VAL D 1 229 ? -39.739 20.599 11.354 1.00 22.21 229 VAL D O 1
ATOM 11060 N N . SER D 1 230 ? -41.452 19.867 12.623 1.00 24.10 230 SER D N 1
ATOM 11061 C CA . SER D 1 230 ? -40.933 18.500 12.672 1.00 22.76 230 SER D CA 1
ATOM 11062 C C . SER D 1 230 ? -40.942 17.860 11.292 1.00 25.43 230 SER D C 1
ATOM 11063 O O . SER D 1 230 ? -39.948 17.260 10.867 1.00 20.99 230 SER D O 1
ATOM 11066 N N . LEU D 1 231 ? -42.070 17.965 10.581 1.00 24.21 231 LEU D N 1
ATOM 11067 C CA . LEU D 1 231 ? -42.168 17.358 9.257 1.00 26.41 231 LEU D CA 1
ATOM 11068 C C . LEU D 1 231 ? -41.197 17.997 8.275 1.00 24.59 231 LEU D C 1
ATOM 11069 O O . LEU D 1 231 ? -40.653 17.307 7.407 1.00 22.53 231 LEU D O 1
ATOM 11074 N N . LEU D 1 232 ? -40.958 19.303 8.399 1.00 28.85 232 LEU D N 1
ATOM 11075 C CA . LEU D 1 232 ? -39.984 19.952 7.528 1.00 27.32 232 LEU D CA 1
ATOM 11076 C C . LEU D 1 232 ? -38.577 19.442 7.807 1.00 26.31 232 LEU D C 1
ATOM 11077 O O . LEU D 1 232 ? -37.804 19.197 6.873 1.00 21.36 232 LEU D O 1
ATOM 11082 N N . LEU D 1 233 ? -38.226 19.269 9.084 1.00 24.70 233 LEU D N 1
ATOM 11083 C CA . LEU D 1 233 ? -36.915 18.711 9.406 1.00 24.10 233 LEU D CA 1
ATOM 11084 C C . LEU D 1 233 ? -36.769 17.304 8.840 1.00 20.34 233 LEU D C 1
ATOM 11085 O O . LEU D 1 233 ? -35.734 16.967 8.250 1.00 22.19 233 LEU D O 1
ATOM 11090 N N . VAL D 1 234 ? -37.806 16.473 8.992 1.00 20.64 234 VAL D N 1
ATOM 11091 C CA . VAL D 1 234 ? -37.773 15.124 8.428 1.00 20.32 234 VAL D CA 1
ATOM 11092 C C . VAL D 1 234 ? -37.575 15.183 6.919 1.00 22.60 234 VAL D C 1
ATOM 11093 O O . VAL D 1 234 ? -36.805 14.403 6.348 1.00 18.14 234 VAL D O 1
ATOM 11097 N N . ARG D 1 235 ? -38.255 16.116 6.247 1.00 26.41 235 ARG D N 1
ATOM 11098 C CA . ARG D 1 235 ? -38.098 16.228 4.801 1.00 25.18 235 ARG D CA 1
ATOM 11099 C C . ARG D 1 235 ? -36.677 16.644 4.436 1.00 20.38 235 ARG D C 1
ATOM 11100 O O . ARG D 1 235 ? -36.063 16.063 3.534 1.00 25.46 235 ARG D O 1
ATOM 11108 N N . LEU D 1 236 ? -36.128 17.632 5.148 1.00 22.44 236 LEU D N 1
ATOM 11109 C CA . LEU D 1 236 ? -34.773 18.091 4.858 1.00 20.23 236 LEU D CA 1
ATOM 11110 C C . LEU D 1 236 ? -33.747 16.994 5.110 1.00 25.94 236 LEU D C 1
ATOM 11111 O O . LEU D 1 236 ? -32.752 16.883 4.382 1.00 22.02 236 LEU D O 1
ATOM 11116 N N . ILE D 1 237 ? -33.958 16.188 6.151 1.00 22.66 237 ILE D N 1
ATOM 11117 C CA . ILE D 1 237 ? -33.050 15.079 6.419 1.00 19.83 237 ILE D CA 1
ATOM 11118 C C . ILE D 1 237 ? -33.117 14.059 5.289 1.00 18.35 237 ILE D C 1
ATOM 11119 O O . ILE D 1 237 ? -32.087 13.588 4.790 1.00 22.12 237 ILE D O 1
ATOM 11124 N N . ASN D 1 238 ? -34.333 13.702 4.871 1.00 16.98 238 ASN D N 1
ATOM 11125 C CA . ASN D 1 238 ? -34.483 12.732 3.791 1.00 19.38 238 ASN D CA 1
ATOM 11126 C C . ASN D 1 238 ? -33.869 13.251 2.500 1.00 23.94 238 ASN D C 1
ATOM 11127 O O . ASN D 1 238 ? -33.283 12.483 1.728 1.00 24.21 238 ASN D O 1
ATOM 11132 N N . GLN D 1 239 ? -33.987 14.557 2.254 1.00 25.79 239 GLN D N 1
ATOM 11133 C CA . GLN D 1 239 ? -33.358 15.141 1.077 1.00 28.10 239 GLN D CA 1
ATOM 11134 C C . GLN D 1 239 ? -31.848 14.982 1.144 1.00 25.73 239 GLN D C 1
ATOM 11135 O O . GLN D 1 239 ? -31.213 14.549 0.176 1.00 25.74 239 GLN D O 1
ATOM 11141 N N . LYS D 1 240 ? -31.260 15.309 2.296 1.00 21.13 240 LYS D N 1
ATOM 11142 C CA . LYS D 1 240 ? -29.813 15.206 2.449 1.00 26.19 240 LYS D CA 1
ATOM 11143 C C . LYS D 1 240 ? -29.351 13.761 2.320 1.00 26.92 240 LYS D C 1
ATOM 11144 O O . LYS D 1 240 ? -28.393 13.465 1.596 1.00 26.16 240 LYS D O 1
ATOM 11150 N N . LEU D 1 241 ? -30.030 12.844 3.011 1.00 26.15 241 LEU D N 1
ATOM 11151 C CA . LEU D 1 241 ? -29.626 11.442 2.966 1.00 25.57 241 LEU D CA 1
ATOM 11152 C C . LEU D 1 241 ? -29.728 10.881 1.553 1.00 27.81 241 LEU D C 1
ATOM 11153 O O . LEU D 1 241 ? -28.886 10.075 1.133 1.00 22.62 241 LEU D O 1
ATOM 11158 N N . ALA D 1 242 ? -30.750 11.294 0.800 1.00 24.88 242 ALA D N 1
ATOM 11159 C CA . ALA D 1 242 ? -30.852 10.841 -0.585 1.00 25.90 242 ALA D CA 1
ATOM 11160 C C . ALA D 1 242 ? -29.665 11.331 -1.404 1.00 23.09 242 ALA D C 1
ATOM 11161 O O . ALA D 1 242 ? -29.126 10.589 -2.233 1.00 27.91 242 ALA D O 1
ATOM 11163 N N . ALA D 1 243 ? -29.227 12.571 -1.167 1.00 24.65 243 ALA D N 1
ATOM 11164 C CA . ALA D 1 243 ? -28.054 13.089 -1.865 1.00 21.60 243 ALA D CA 1
ATOM 11165 C C . ALA D 1 243 ? -26.788 12.341 -1.468 1.00 31.55 243 ALA D C 1
ATOM 11166 O O . ALA D 1 243 ? -25.829 12.293 -2.245 1.00 26.82 243 ALA D O 1
ATOM 11168 N N . LEU D 1 244 ? -26.764 11.757 -0.273 1.00 28.86 244 LEU D N 1
ATOM 11169 C CA . LEU D 1 244 ? -25.626 10.986 0.201 1.00 23.85 244 LEU D CA 1
ATOM 11170 C C . LEU D 1 244 ? -25.714 9.515 -0.176 1.00 25.44 244 LEU D C 1
ATOM 11171 O O . LEU D 1 244 ? -24.794 8.754 0.143 1.00 28.91 244 LEU D O 1
ATOM 11176 N N . GLY D 1 245 ? -26.788 9.100 -0.843 1.00 22.16 245 GLY D N 1
ATOM 11177 C CA . GLY D 1 245 ? -26.903 7.729 -1.288 1.00 22.65 245 GLY D CA 1
ATOM 11178 C C . GLY D 1 245 ? -27.442 6.766 -0.258 1.00 25.34 245 GLY D C 1
ATOM 11179 O O . GLY D 1 245 ? -27.258 5.556 -0.405 1.00 23.05 245 GLY D O 1
ATOM 11180 N N . ALA D 1 246 ? -28.103 7.262 0.784 1.00 23.57 246 ALA D N 1
ATOM 11181 C CA . ALA D 1 246 ? -28.639 6.392 1.811 1.00 20.67 246 ALA D CA 1
ATOM 11182 C C . ALA D 1 246 ? -29.826 5.602 1.275 1.00 28.43 246 ALA D C 1
ATOM 11183 O O . ALA D 1 246 ? -30.462 6.006 0.298 1.00 25.15 246 ALA D O 1
ATOM 11185 N N . PRO D 1 247 ? -30.137 4.462 1.889 1.00 25.59 247 PRO D N 1
ATOM 11186 C CA . PRO D 1 247 ? -31.450 3.856 1.663 1.00 23.32 247 PRO D CA 1
ATOM 11187 C C . PRO D 1 247 ? -32.532 4.886 1.942 1.00 23.43 247 PRO D C 1
ATOM 11188 O O . PRO D 1 247 ? -32.396 5.727 2.834 1.00 23.21 247 PRO D O 1
ATOM 11192 N N . GLU D 1 248 ? -33.600 4.840 1.152 1.00 19.26 248 GLU D N 1
ATOM 11193 C CA . GLU D 1 248 ? -34.722 5.725 1.411 1.00 24.99 248 GLU D CA 1
ATOM 11194 C C . GLU D 1 248 ? -35.378 5.345 2.730 1.00 24.01 248 GLU D C 1
ATOM 11195 O O . GLU D 1 248 ? -35.392 4.178 3.122 1.00 22.36 248 GLU D O 1
ATOM 11201 N N . ASN D 1 249 ? -35.895 6.354 3.431 1.00 17.00 249 ASN D N 1
ATOM 11202 C CA . ASN D 1 249 ? -36.776 6.147 4.583 1.00 20.51 249 ASN D CA 1
ATOM 11203 C C . ASN D 1 249 ? -36.036 5.618 5.816 1.00 18.81 249 ASN D C 1
ATOM 11204 O O . ASN D 1 249 ? -36.586 4.825 6.580 1.00 19.65 249 ASN D O 1
ATOM 11209 N N . LEU D 1 250 ? -34.792 6.062 6.025 1.00 19.30 250 LEU D N 1
ATOM 11210 C CA . LEU D 1 250 ? -34.143 5.817 7.312 1.00 22.29 250 LEU D CA 1
ATOM 11211 C C . LEU D 1 250 ? -34.789 6.642 8.417 1.00 21.41 250 LEU D C 1
ATOM 11212 O O . LEU D 1 250 ? -34.851 6.199 9.573 1.00 18.41 250 LEU D O 1
ATOM 11217 N N . VAL D 1 251 ? -35.293 7.826 8.076 1.00 19.21 251 VAL D N 1
ATOM 11218 C CA . VAL D 1 251 ? -35.939 8.735 9.018 1.00 16.83 251 VAL D CA 1
ATOM 11219 C C . VAL D 1 251 ? -37.297 9.085 8.427 1.00 24.77 251 VAL D C 1
ATOM 11220 O O . VAL D 1 251 ? -37.370 9.748 7.386 1.00 21.35 251 VAL D O 1
ATOM 11224 N N . VAL D 1 252 ? -38.372 8.645 9.082 1.00 17.88 252 VAL D N 1
ATOM 11225 C CA . VAL D 1 252 ? -39.715 8.845 8.558 1.00 20.18 252 VAL D CA 1
ATOM 11226 C C . VAL D 1 252 ? -40.639 9.403 9.632 1.00 25.80 252 VAL D C 1
ATOM 11227 O O . VAL D 1 252 ? -40.348 9.369 10.831 1.00 21.29 252 VAL D O 1
ATOM 11231 N N . THR D 1 253 ? -41.775 9.919 9.176 1.00 21.24 253 THR D N 1
ATOM 11232 C CA . THR D 1 253 ? -42.844 10.346 10.063 1.00 23.27 253 THR D CA 1
ATOM 11233 C C . THR D 1 253 ? -44.150 10.273 9.278 1.00 25.26 253 THR D C 1
ATOM 11234 O O . THR D 1 253 ? -44.187 9.774 8.149 1.00 25.28 253 THR D O 1
ATOM 11238 N N . VAL D 1 254 ? -45.230 10.760 9.879 1.00 25.51 254 VAL D N 1
ATOM 11239 C CA . VAL D 1 254 ? -46.543 10.734 9.253 1.00 27.03 254 VAL D CA 1
ATOM 11240 C C . VAL D 1 254 ? -46.968 12.155 8.914 1.00 28.06 254 VAL D C 1
ATOM 11241 O O . VAL D 1 254 ? -46.525 13.134 9.523 1.00 26.24 254 VAL D O 1
ATOM 11245 N N . GLU D 1 255 ? -47.861 12.256 7.927 1.00 32.48 255 GLU D N 1
ATOM 11246 C CA . GLU D 1 255 ? -48.364 13.559 7.507 1.00 30.92 255 GLU D CA 1
ATOM 11247 C C . GLU D 1 255 ? -49.183 14.219 8.606 1.00 27.93 255 GLU D C 1
ATOM 11248 O O . GLU D 1 255 ? -49.131 15.443 8.776 1.00 34.27 255 GLU D O 1
ATOM 11254 N N . LYS D 1 256 ? -49.939 13.429 9.371 1.00 29.80 256 LYS D N 1
ATOM 11255 C CA . LYS D 1 256 ? -50.837 13.944 10.404 1.00 36.41 256 LYS D CA 1
ATOM 11256 C C . LYS D 1 256 ? -50.453 13.329 11.745 1.00 34.83 256 LYS D C 1
ATOM 11257 O O . LYS D 1 256 ? -51.028 12.313 12.167 1.00 28.38 256 LYS D O 1
ATOM 11263 N N . PRO D 1 257 ? -49.479 13.914 12.441 1.00 33.85 257 PRO D N 1
ATOM 11264 C CA . PRO D 1 257 ? -49.155 13.449 13.794 1.00 29.82 257 PRO D CA 1
ATOM 11265 C C . PRO D 1 257 ? -50.354 13.576 14.720 1.00 33.16 257 PRO D C 1
ATOM 11266 O O . PRO D 1 257 ? -51.085 14.568 14.691 1.00 30.61 257 PRO D O 1
ATOM 11270 N N . SER D 1 258 ? -50.545 12.558 15.555 1.00 30.74 258 SER D N 1
ATOM 11271 C CA . SER D 1 258 ? -51.655 12.529 16.496 1.00 30.87 258 SER D CA 1
ATOM 11272 C C . SER D 1 258 ? -51.356 11.491 17.564 1.00 37.47 258 SER D C 1
ATOM 11273 O O . SER D 1 258 ? -50.522 10.600 17.371 1.00 30.77 258 SER D O 1
ATOM 11276 N N . ILE D 1 259 ? -52.064 11.607 18.692 1.00 30.44 259 ILE D N 1
ATOM 11277 C CA . ILE D 1 259 ? -51.966 10.575 19.721 1.00 35.62 259 ILE D CA 1
ATOM 11278 C C . ILE D 1 259 ? -52.464 9.239 19.182 1.00 35.62 259 ILE D C 1
ATOM 11279 O O . ILE D 1 259 ? -52.035 8.174 19.643 1.00 30.31 259 ILE D O 1
ATOM 11284 N N . GLU D 1 260 ? -53.359 9.268 18.188 1.00 31.77 260 GLU D N 1
ATOM 11285 C CA . GLU D 1 260 ? -53.803 8.029 17.561 1.00 32.95 260 GLU D CA 1
ATOM 11286 C C . GLU D 1 260 ? -52.682 7.386 16.753 1.00 33.39 260 GLU D C 1
ATOM 11287 O O . GLU D 1 260 ? -52.478 6.168 16.826 1.00 31.73 260 GLU D O 1
ATOM 11293 N N . ASN D 1 261 ? -51.950 8.184 15.972 1.00 32.35 261 ASN D N 1
ATOM 11294 C CA . ASN D 1 261 ? -50.814 7.646 15.230 1.00 31.13 261 ASN D CA 1
ATOM 11295 C C . ASN D 1 261 ? -49.698 7.211 16.169 1.00 31.91 261 ASN D C 1
ATOM 11296 O O . ASN D 1 261 ? -48.987 6.239 15.889 1.00 30.36 261 ASN D O 1
ATOM 11301 N N . THR D 1 262 ? -49.517 7.935 17.274 1.00 29.94 262 THR D N 1
ATOM 11302 C CA . THR D 1 262 ? -48.501 7.558 18.246 1.00 29.60 262 THR D CA 1
ATOM 11303 C C . THR D 1 262 ? -48.828 6.209 18.876 1.00 34.79 262 THR D C 1
ATOM 11304 O O . THR D 1 262 ? -47.963 5.332 18.977 1.00 28.43 262 THR D O 1
ATOM 11308 N N . ASN D 1 263 ? -50.086 6.014 19.286 1.00 33.10 263 ASN D N 1
ATOM 11309 C CA . ASN D 1 263 ? -50.499 4.703 19.775 1.00 33.07 263 ASN D CA 1
ATOM 11310 C C . ASN D 1 263 ? -50.332 3.638 18.698 1.00 28.90 263 ASN D C 1
ATOM 11311 O O . ASN D 1 263 ? -49.961 2.498 18.995 1.00 28.18 263 ASN D O 1
ATOM 11316 N N . ALA D 1 264 ? -50.592 3.995 17.437 1.00 28.91 264 ALA D N 1
ATOM 11317 C CA . ALA D 1 264 ? -50.421 3.037 16.350 1.00 29.88 264 ALA D CA 1
ATOM 11318 C C . ALA D 1 264 ? -48.960 2.636 16.193 1.00 31.08 264 ALA D C 1
ATOM 11319 O O . ALA D 1 264 ? -48.656 1.465 15.933 1.00 29.49 264 ALA D O 1
ATOM 11321 N N . MET D 1 265 ? -48.042 3.597 16.335 1.00 29.58 265 MET D N 1
ATOM 11322 C CA . MET D 1 265 ? -46.618 3.279 16.290 1.00 28.23 265 MET D CA 1
ATOM 11323 C C . MET D 1 265 ? -46.229 2.357 17.441 1.00 30.92 265 MET D C 1
ATOM 11324 O O . MET D 1 265 ? -45.520 1.364 17.243 1.00 26.65 265 MET D O 1
ATOM 11329 N N . MET D 1 266 ? -46.710 2.662 18.651 1.00 28.58 266 MET D N 1
ATOM 11330 C CA . MET D 1 266 ? -46.387 1.854 19.824 1.00 28.74 266 MET D CA 1
ATOM 11331 C C . MET D 1 266 ? -46.877 0.420 19.687 1.00 31.11 266 MET D C 1
ATOM 11332 O O . MET D 1 266 ? -46.283 -0.496 20.266 1.00 30.18 266 MET D O 1
ATOM 11337 N N . ALA D 1 267 ? -47.969 0.206 18.957 1.00 31.00 267 ALA D N 1
ATOM 11338 C CA . ALA D 1 267 ? -48.542 -1.125 18.826 1.00 32.04 267 ALA D CA 1
ATOM 11339 C C . ALA D 1 267 ? -47.996 -1.894 17.633 1.00 31.69 267 ALA D C 1
ATOM 11340 O O . ALA D 1 267 ? -48.179 -3.115 17.567 1.00 28.28 267 ALA D O 1
ATOM 11342 N N . HIS D 1 268 ? -47.328 -1.222 16.708 1.00 27.26 268 HIS D N 1
ATOM 11343 C CA . HIS D 1 268 ? -46.938 -1.866 15.462 1.00 28.40 268 HIS D CA 1
ATOM 11344 C C . HIS D 1 268 ? -45.910 -2.961 15.723 1.00 28.54 268 HIS D C 1
ATOM 11345 O O . HIS D 1 268 ? -44.881 -2.701 16.357 1.00 27.58 268 HIS D O 1
ATOM 11352 N N . PRO D 1 269 ? -46.139 -4.184 15.237 1.00 32.53 269 PRO D N 1
ATOM 11353 C CA . PRO D 1 269 ? -45.214 -5.288 15.542 1.00 25.78 269 PRO D CA 1
ATOM 11354 C C . PRO D 1 269 ? -43.805 -5.089 15.016 1.00 25.15 269 PRO D C 1
ATOM 11355 O O . PRO D 1 269 ? -42.874 -5.700 15.552 1.00 27.13 269 PRO D O 1
ATOM 11359 N N . LYS D 1 270 ? -43.606 -4.274 13.985 1.00 23.56 270 LYS D N 1
ATOM 11360 C CA . LYS D 1 270 ? -42.278 -4.116 13.408 1.00 24.29 270 LYS D CA 1
ATOM 11361 C C . LYS D 1 270 ? -41.456 -3.027 14.089 1.00 24.59 270 LYS D C 1
ATOM 11362 O O . LYS D 1 270 ? -40.282 -2.852 13.748 1.00 23.86 270 LYS D O 1
ATOM 11368 N N . VAL D 1 271 ? -42.030 -2.299 15.040 1.00 20.64 271 VAL D N 1
ATOM 11369 C CA . VAL D 1 271 ? -41.257 -1.363 15.850 1.00 22.24 271 VAL D CA 1
ATOM 11370 C C . VAL D 1 271 ? -40.571 -2.155 16.957 1.00 20.69 271 VAL D C 1
ATOM 11371 O O . VAL D 1 271 ? -41.236 -2.775 17.794 1.00 19.65 271 VAL D O 1
ATOM 11375 N N . ARG D 1 272 ? -39.237 -2.147 16.957 1.00 17.24 272 ARG D N 1
ATOM 11376 C CA . ARG D 1 272 ? -38.465 -2.991 17.866 1.00 19.51 272 ARG D CA 1
ATOM 11377 C C . ARG D 1 272 ? -38.168 -2.316 19.195 1.00 23.10 272 ARG D C 1
ATOM 11378 O O . ARG D 1 272 ? -37.962 -3.005 20.200 1.00 22.32 272 ARG D O 1
ATOM 11386 N N . MET D 1 273 ? -38.122 -0.987 19.218 1.00 19.18 273 MET D N 1
ATOM 11387 C CA . MET D 1 273 ? -37.825 -0.236 20.427 1.00 16.23 273 MET D CA 1
ATOM 11388 C C . MET D 1 273 ? -38.587 1.077 20.367 1.00 19.63 273 MET D C 1
ATOM 11389 O O . MET D 1 273 ? -38.714 1.672 19.294 1.00 18.54 273 MET D O 1
ATOM 11394 N N . LEU D 1 274 ? -39.092 1.520 21.516 1.00 15.48 274 LEU D N 1
ATOM 11395 C CA . LEU D 1 274 ? -39.736 2.820 21.636 1.00 16.86 274 LEU D CA 1
ATOM 11396 C C . LEU D 1 274 ? -38.843 3.761 22.430 1.00 18.49 274 LEU D C 1
ATOM 11397 O O . LEU D 1 274 ? -38.164 3.341 23.371 1.00 16.95 274 LEU D O 1
ATOM 11402 N N . VAL D 1 275 ? -38.827 5.030 22.036 1.00 14.24 275 VAL D N 1
ATOM 11403 C CA . VAL D 1 275 ? -38.088 6.060 22.753 1.00 15.96 275 VAL D CA 1
ATOM 11404 C C . VAL D 1 275 ? -39.024 7.246 22.922 1.00 17.66 275 VAL D C 1
ATOM 11405 O O . VAL D 1 275 ? -39.463 7.841 21.930 1.00 21.24 275 VAL D O 1
ATOM 11409 N N . ALA D 1 276 ? -39.341 7.578 24.167 1.00 18.05 276 ALA D N 1
ATOM 11410 C CA . ALA D 1 276 ? -40.326 8.607 24.480 1.00 18.82 276 ALA D CA 1
ATOM 11411 C C . ALA D 1 276 ? -39.631 9.758 25.186 1.00 21.34 276 ALA D C 1
ATOM 11412 O O . ALA D 1 276 ? -39.190 9.618 26.332 1.00 21.13 276 ALA D O 1
ATOM 11414 N N . THR D 1 277 ? -39.536 10.891 24.500 1.00 18.98 277 THR D N 1
ATOM 11415 C CA . THR D 1 277 ? -39.098 12.143 25.105 1.00 21.54 277 THR D CA 1
ATOM 11416 C C . THR D 1 277 ? -40.360 12.968 25.338 1.00 25.63 277 THR D C 1
ATOM 11417 O O . THR D 1 277 ? -40.913 13.552 24.402 1.00 24.82 277 THR D O 1
ATOM 11421 N N . GLY D 1 278 ? -40.828 12.992 26.580 1.00 24.63 278 GLY D N 1
ATOM 11422 C CA . GLY D 1 278 ? -42.061 13.690 26.885 1.00 27.92 278 GLY D CA 1
ATOM 11423 C C . GLY D 1 278 ? -42.466 13.473 28.327 1.00 32.82 278 GLY D C 1
ATOM 11424 O O . GLY D 1 278 ? -41.656 13.062 29.159 1.00 26.56 278 GLY D O 1
ATOM 11425 N N . GLY D 1 279 ? -43.740 13.753 28.600 1.00 31.16 279 GLY D N 1
ATOM 11426 C CA . GLY D 1 279 ? -44.269 13.718 29.943 1.00 32.24 279 GLY D CA 1
ATOM 11427 C C . GLY D 1 279 ? -44.427 12.314 30.487 1.00 31.80 279 GLY D C 1
ATOM 11428 O O . GLY D 1 279 ? -44.311 11.321 29.763 1.00 27.03 279 GLY D O 1
ATOM 11429 N N . PRO D 1 280 ? -44.700 12.211 31.790 1.00 31.36 280 PRO D N 1
ATOM 11430 C CA . PRO D 1 280 ? -44.791 10.880 32.416 1.00 30.65 280 PRO D CA 1
ATOM 11431 C C . PRO D 1 280 ? -45.894 10.007 31.845 1.00 32.65 280 PRO D C 1
ATOM 11432 O O . PRO D 1 280 ? -45.742 8.779 31.817 1.00 32.57 280 PRO D O 1
ATOM 11436 N N . ALA D 1 281 ? -46.999 10.595 31.384 1.00 29.89 281 ALA D N 1
ATOM 11437 C CA . ALA D 1 281 ? -48.082 9.788 30.834 1.00 31.40 281 ALA D CA 1
ATOM 11438 C C . ALA D 1 281 ? -47.618 9.019 29.604 1.00 31.41 281 ALA D C 1
ATOM 11439 O O . ALA D 1 281 ? -47.793 7.797 29.519 1.00 25.16 281 ALA D O 1
ATOM 11441 N N . ILE D 1 282 ? -47.011 9.720 28.643 1.00 26.22 282 ILE D N 1
ATOM 11442 C CA . ILE D 1 282 ? -46.567 9.061 27.420 1.00 30.22 282 ILE D CA 1
ATOM 11443 C C . ILE D 1 282 ? -45.416 8.102 27.704 1.00 25.14 282 ILE D C 1
ATOM 11444 O O . ILE D 1 282 ? -45.259 7.092 27.008 1.00 24.84 282 ILE D O 1
ATOM 11449 N N . VAL D 1 283 ? -44.607 8.377 28.729 1.00 25.56 283 VAL D N 1
ATOM 11450 C CA . VAL D 1 283 ? -43.508 7.475 29.059 1.00 27.09 283 VAL D CA 1
ATOM 11451 C C . VAL D 1 283 ? -44.044 6.196 29.687 1.00 24.14 283 VAL D C 1
ATOM 11452 O O . VAL D 1 283 ? -43.616 5.089 29.343 1.00 23.67 283 VAL D O 1
ATOM 11456 N N . LYS D 1 284 ? -44.987 6.325 30.620 1.00 23.45 284 LYS D N 1
ATOM 11457 C CA . LYS D 1 284 ? -45.662 5.141 31.142 1.00 27.37 284 LYS D CA 1
ATOM 11458 C C . LYS D 1 284 ? -46.272 4.323 30.013 1.00 22.94 284 LYS D C 1
ATOM 11459 O O . LYS D 1 284 ? -46.267 3.086 30.056 1.00 19.98 284 LYS D O 1
ATOM 11465 N N . ALA D 1 285 ? -46.772 5.002 28.976 1.00 21.59 285 ALA D N 1
ATOM 11466 C CA . ALA D 1 285 ? -47.447 4.314 27.882 1.00 23.25 285 ALA D CA 1
ATOM 11467 C C . ALA D 1 285 ? -46.474 3.473 27.059 1.00 16.85 285 ALA D C 1
ATOM 11468 O O . ALA D 1 285 ? -46.743 2.298 26.785 1.00 18.85 285 ALA D O 1
ATOM 11470 N N . VAL D 1 286 ? -45.347 4.057 26.636 1.00 15.93 286 VAL D N 1
ATOM 11471 C CA . VAL D 1 286 ? -44.389 3.284 25.845 1.00 18.91 286 VAL D CA 1
ATOM 11472 C C . VAL D 1 286 ? -43.812 2.142 26.667 1.00 15.48 286 VAL D C 1
ATOM 11473 O O . VAL D 1 286 ? -43.399 1.118 26.113 1.00 19.42 286 VAL D O 1
ATOM 11477 N N . LEU D 1 287 ? -43.792 2.284 27.993 1.00 18.14 287 LEU D N 1
ATOM 11478 C CA . LEU D 1 287 ? -43.385 1.204 28.882 1.00 21.99 287 LEU D CA 1
ATOM 11479 C C . LEU D 1 287 ? -44.495 0.189 29.131 1.00 20.31 287 LEU D C 1
ATOM 11480 O O . LEU D 1 287 ? -44.288 -0.757 29.897 1.00 20.37 287 LEU D O 1
ATOM 11485 N N . SER D 1 288 ? -45.655 0.349 28.494 1.00 18.72 288 SER D N 1
ATOM 11486 C CA . SER D 1 288 ? -46.769 -0.579 28.661 1.00 21.75 288 SER D CA 1
ATOM 11487 C C . SER D 1 288 ? -47.119 -1.291 27.359 1.00 21.82 288 SER D C 1
ATOM 11488 O O . SER D 1 288 ? -48.233 -1.799 27.214 1.00 27.51 288 SER D O 1
ATOM 11491 N N . THR D 1 289 ? -46.176 -1.365 26.423 1.00 18.18 289 THR D N 1
ATOM 11492 C CA . THR D 1 289 ? -46.428 -1.839 25.069 1.00 19.42 289 THR D CA 1
ATOM 11493 C C . THR D 1 289 ? -45.970 -3.266 24.825 1.00 20.05 289 THR D C 1
ATOM 11494 O O . THR D 1 289 ? -46.252 -3.811 23.753 1.00 23.50 289 THR D O 1
ATOM 11498 N N . GLY D 1 290 ? -45.255 -3.877 25.765 1.00 19.09 290 GLY D N 1
ATOM 11499 C CA . GLY D 1 290 ? -44.610 -5.140 25.479 1.00 17.71 290 GLY D CA 1
ATOM 11500 C C . GLY D 1 290 ? -43.336 -5.021 24.674 1.00 14.65 290 GLY D C 1
ATOM 11501 O O . GLY D 1 290 ? -42.853 -6.031 24.156 1.00 16.75 290 GLY D O 1
ATOM 11502 N N . LYS D 1 291 ? -42.779 -3.817 24.550 1.00 17.45 291 LYS D N 1
ATOM 11503 C CA . LYS D 1 291 ? -41.583 -3.558 23.764 1.00 20.33 291 LYS D CA 1
ATOM 11504 C C . LYS D 1 291 ? -40.510 -2.922 24.636 1.00 17.37 291 LYS D C 1
ATOM 11505 O O . LYS D 1 291 ? -40.813 -2.259 25.634 1.00 15.87 291 LYS D O 1
ATOM 11511 N N . LYS D 1 292 ? -39.252 -3.123 24.244 1.00 16.68 292 LYS D N 1
ATOM 11512 C CA . LYS D 1 292 ? -38.159 -2.306 24.764 1.00 17.06 292 LYS D CA 1
ATOM 11513 C C . LYS D 1 292 ? -38.513 -0.835 24.621 1.00 16.28 292 LYS D C 1
ATOM 11514 O O . LYS D 1 292 ? -38.879 -0.378 23.536 1.00 16.76 292 LYS D O 1
ATOM 11520 N N . ALA D 1 293 ? -38.401 -0.092 25.714 1.00 14.19 293 ALA D N 1
ATOM 11521 C CA . ALA D 1 293 ? -38.689 1.330 25.673 1.00 15.55 293 ALA D CA 1
ATOM 11522 C C . ALA D 1 293 ? -37.691 2.095 26.524 1.00 15.70 293 ALA D C 1
ATOM 11523 O O . ALA D 1 293 ? -37.347 1.673 27.632 1.00 16.15 293 ALA D O 1
ATOM 11525 N N . ILE D 1 294 ? -37.226 3.220 25.988 1.00 13.81 294 ILE D N 1
ATOM 11526 C CA . ILE D 1 294 ? -36.476 4.216 26.744 1.00 12.47 294 ILE D CA 1
ATOM 11527 C C . ILE D 1 294 ? -37.410 5.382 27.012 1.00 16.90 294 ILE D C 1
ATOM 11528 O O . ILE D 1 294 ? -38.005 5.936 26.078 1.00 17.31 294 ILE D O 1
ATOM 11533 N N . GLY D 1 295 ? -37.538 5.757 28.275 1.00 13.13 295 GLY D N 1
ATOM 11534 C CA . GLY D 1 295 ? -38.451 6.823 28.621 1.00 18.90 295 GLY D CA 1
ATOM 11535 C C . GLY D 1 2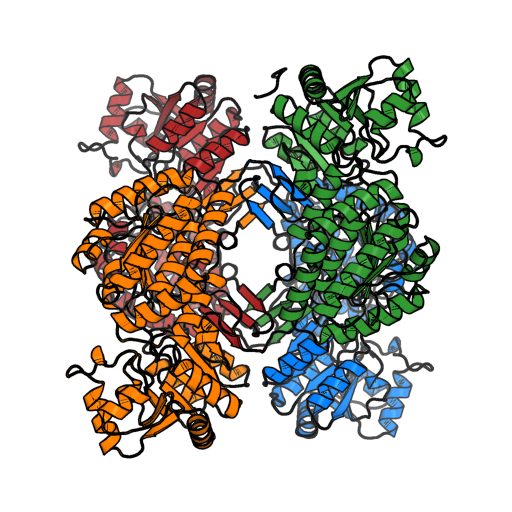95 ? -37.768 7.969 29.324 1.00 19.08 295 GLY D C 1
ATOM 11536 O O . GLY D 1 295 ? -37.059 7.766 30.314 1.00 22.05 295 GLY D O 1
ATOM 11537 N N . ALA D 1 296 ? -37.966 9.181 28.811 1.00 19.03 296 ALA D N 1
ATOM 11538 C CA . ALA D 1 296 ? -37.567 10.375 29.532 1.00 21.64 296 ALA D CA 1
ATOM 11539 C C . ALA D 1 296 ? -38.314 10.450 30.862 1.00 29.61 296 ALA D C 1
ATOM 11540 O O . ALA D 1 296 ? -39.268 9.712 31.122 1.00 29.98 296 ALA D O 1
ATOM 11542 N N . GLY D 1 297 ? -37.871 11.361 31.719 1.00 27.64 297 GLY D N 1
ATOM 11543 C CA . GLY D 1 297 ? -38.476 11.515 33.018 1.00 33.35 297 GLY D CA 1
ATOM 11544 C C . GLY D 1 297 ? -38.790 12.969 33.305 1.00 30.40 297 GLY D C 1
ATOM 11545 O O . GLY D 1 297 ? -38.308 13.883 32.633 1.00 24.92 297 GLY D O 1
ATOM 11546 N N . ALA D 1 298 ? -39.629 13.160 34.319 1.00 22.88 298 ALA D N 1
ATOM 11547 C CA . ALA D 1 298 ? -39.891 14.485 34.844 1.00 27.28 298 ALA D CA 1
ATOM 11548 C C . ALA D 1 298 ? -38.806 14.871 35.837 1.00 28.04 298 ALA D C 1
ATOM 11549 O O . ALA D 1 298 ? -38.111 14.023 36.405 1.00 21.93 298 ALA D O 1
ATOM 11551 N N . GLY D 1 299 ? -38.658 16.178 36.035 1.00 20.60 299 GLY D N 1
ATOM 11552 C CA . GLY D 1 299 ? -37.725 16.694 37.010 1.00 21.85 299 GLY D CA 1
ATOM 11553 C C . GLY D 1 299 ? -38.360 17.817 37.799 1.00 22.75 299 GLY D C 1
ATOM 11554 O O . GLY D 1 299 ? -39.499 18.213 37.549 1.00 24.92 299 GLY D O 1
ATOM 11555 N N . ASN D 1 300 ? -37.610 18.301 38.770 1.00 19.14 300 ASN D N 1
ATOM 11556 C CA . ASN D 1 300 ? -37.953 19.505 39.510 1.00 19.21 300 ASN D CA 1
ATOM 11557 C C . ASN D 1 300 ? -36.647 20.033 40.074 1.00 17.07 300 ASN D C 1
ATOM 11558 O O . ASN D 1 300 ? -36.459 20.029 41.296 1.00 18.97 300 ASN D O 1
ATOM 11563 N N . PRO D 1 301 ? -35.723 20.471 39.222 1.00 18.50 301 PRO D N 1
ATOM 11564 C CA . PRO D 1 301 ? -34.320 20.596 39.637 1.00 17.41 301 PRO D CA 1
ATOM 11565 C C . PRO D 1 301 ? -34.127 21.693 40.668 1.00 16.68 301 PRO D C 1
ATOM 11566 O O . PRO D 1 301 ? -34.386 22.877 40.399 1.00 17.73 301 PRO D O 1
ATOM 11570 N N . PRO D 1 302 ? -33.670 21.335 41.861 1.00 16.76 302 PRO D N 1
ATOM 11571 C CA . PRO D 1 302 ? -33.267 22.349 42.832 1.00 17.45 302 PRO D CA 1
ATOM 11572 C C . PRO D 1 302 ? -31.837 22.787 42.578 1.00 17.49 302 PRO D C 1
ATOM 11573 O O . PRO D 1 302 ? -30.996 22.011 42.120 1.00 15.39 302 PRO D O 1
ATOM 11577 N N . VAL D 1 303 ? -31.566 24.054 42.871 1.00 17.22 303 VAL D N 1
ATOM 11578 C CA . VAL D 1 303 ? -30.199 24.554 42.893 1.00 15.31 303 VAL D CA 1
ATOM 11579 C C . VAL D 1 303 ? -29.904 25.028 44.309 1.00 19.95 303 VAL D C 1
ATOM 11580 O O . VAL D 1 303 ? -30.563 25.942 44.824 1.00 20.55 303 VAL D O 1
ATOM 11584 N N . VAL D 1 304 ? -28.954 24.368 44.952 1.00 13.41 304 VAL D N 1
ATOM 11585 C CA . VAL D 1 304 ? -28.527 24.711 46.299 1.00 16.23 304 VAL D CA 1
ATOM 11586 C C . VAL D 1 304 ? -27.348 25.662 46.193 1.00 18.20 304 VAL D C 1
ATOM 11587 O O . VAL D 1 304 ? -26.443 25.459 45.378 1.00 16.37 304 VAL D O 1
ATOM 11591 N N . VAL D 1 305 ? -27.371 26.722 46.994 1.00 17.11 305 VAL D N 1
ATOM 11592 C CA . VAL D 1 305 ? -26.254 27.651 47.107 1.00 15.75 305 VAL D CA 1
ATOM 11593 C C . VAL D 1 305 ? -25.882 27.730 48.577 1.00 19.66 305 VAL D C 1
ATOM 11594 O O . VAL D 1 305 ? -26.724 28.090 49.411 1.00 19.90 305 VAL D O 1
ATOM 11598 N N . ASP D 1 306 ? -24.636 27.390 48.904 1.00 18.40 306 ASP D N 1
ATOM 11599 C CA . ASP D 1 306 ? -24.201 27.505 50.288 1.00 18.07 306 ASP D CA 1
ATOM 11600 C C . ASP D 1 306 ? -23.221 28.667 50.451 1.00 19.09 306 ASP D C 1
ATOM 11601 O O . ASP D 1 306 ? -22.912 29.404 49.508 1.00 18.48 306 ASP D O 1
ATOM 11606 N N . GLU D 1 307 ? -22.745 28.833 51.682 1.00 19.87 307 GLU D N 1
ATOM 11607 C CA . GLU D 1 307 ? -21.963 30.006 52.044 1.00 21.12 307 GLU D CA 1
ATOM 11608 C C . GLU D 1 307 ? -20.547 29.974 51.490 1.00 24.60 307 GLU D C 1
ATOM 11609 O O . GLU D 1 307 ? -19.863 31.000 51.545 1.00 21.09 307 GLU D O 1
ATOM 11615 N N . THR D 1 308 ? -20.095 28.836 50.960 1.00 20.01 308 THR D N 1
ATOM 11616 C CA . THR D 1 308 ? -18.786 28.740 50.328 1.00 19.94 308 THR D CA 1
ATOM 11617 C C . THR D 1 308 ? -18.832 29.025 48.834 1.00 20.56 308 THR D C 1
ATOM 11618 O O . THR D 1 308 ? -17.779 29.051 48.183 1.00 20.78 308 THR D O 1
ATOM 11622 N N . ALA D 1 309 ? -20.016 29.232 48.271 1.00 20.65 309 ALA D N 1
ATOM 11623 C CA . ALA D 1 309 ? -20.124 29.408 46.833 1.00 18.97 309 ALA D CA 1
ATOM 11624 C C . ALA D 1 309 ? -19.568 30.758 46.401 1.00 23.87 309 ALA D C 1
ATOM 11625 O O . ALA D 1 309 ? -19.545 31.724 47.168 1.00 22.99 309 ALA D O 1
ATOM 11627 N N . ASN D 1 310 ? -19.101 30.808 45.158 1.00 23.01 310 ASN D N 1
ATOM 11628 C CA . ASN D 1 310 ? -18.894 32.066 44.450 1.00 23.72 310 ASN D CA 1
ATOM 11629 C C . ASN D 1 310 ? -20.272 32.631 44.128 1.00 24.93 310 ASN D C 1
ATOM 11630 O O . ASN D 1 310 ? -20.894 32.258 43.130 1.00 21.13 310 ASN D O 1
ATOM 11635 N N . ILE D 1 311 ? -20.750 33.544 44.978 1.00 23.97 311 ILE D N 1
ATOM 11636 C CA . ILE D 1 311 ? -22.135 34.000 44.896 1.00 24.50 311 ILE D CA 1
ATOM 11637 C C . ILE D 1 311 ? -22.380 34.787 43.616 1.00 20.49 311 ILE D C 1
ATOM 11638 O O . ILE D 1 311 ? -23.444 34.669 42.993 1.00 23.39 311 ILE D O 1
ATOM 11643 N N . GLU D 1 312 ? -21.410 35.603 43.200 1.00 23.32 312 GLU D N 1
ATOM 11644 C CA . GLU D 1 312 ? -21.573 36.369 41.967 1.00 24.17 312 GLU D CA 1
ATOM 11645 C C . GLU D 1 312 ? -21.713 35.447 40.764 1.00 26.27 312 GLU D C 1
ATOM 11646 O O . GLU D 1 312 ? -22.584 35.653 39.909 1.00 23.41 312 GLU D O 1
ATOM 11652 N N . LYS D 1 313 ? -20.867 34.418 40.683 1.00 22.91 313 LYS D N 1
ATOM 11653 C CA . LYS D 1 313 ? -20.965 33.472 39.577 1.00 23.05 313 LYS D CA 1
ATOM 11654 C C . LYS D 1 313 ? -22.232 32.635 39.683 1.00 18.61 313 LYS D C 1
ATOM 11655 O O . LYS D 1 313 ? -22.907 32.392 38.676 1.00 22.47 313 LYS D O 1
ATOM 11661 N N . ALA D 1 314 ? -22.565 32.187 40.897 1.00 21.71 314 ALA D N 1
ATOM 11662 C CA . ALA D 1 314 ? -23.777 31.400 41.104 1.00 21.27 314 ALA D CA 1
ATOM 11663 C C . ALA D 1 314 ? -25.007 32.136 40.590 1.00 24.01 314 ALA D C 1
ATOM 11664 O O . ALA D 1 314 ? -25.829 31.567 39.864 1.00 17.57 314 ALA D O 1
ATOM 11666 N N . ALA D 1 315 ? -25.147 33.414 40.957 1.00 22.53 315 ALA D N 1
ATOM 11667 C CA . ALA D 1 315 ? -26.299 34.189 40.505 1.00 20.91 315 ALA D CA 1
ATOM 11668 C C . ALA D 1 315 ? -26.364 34.249 38.986 1.00 19.98 315 ALA D C 1
ATOM 11669 O O . ALA D 1 315 ? -27.444 34.119 38.397 1.00 20.10 315 ALA D O 1
ATOM 11671 N N . CYS D 1 316 ? -25.218 34.443 38.334 1.00 18.47 316 CYS D N 1
ATOM 11672 C CA . CYS D 1 316 ? -25.195 34.476 36.876 1.00 22.90 316 CYS D CA 1
ATOM 11673 C C . CYS D 1 316 ? -25.557 33.115 36.288 1.00 21.88 316 CYS D C 1
ATOM 11674 O O . CYS D 1 316 ? -26.374 33.023 35.364 1.00 17.26 316 CYS D O 1
ATOM 11677 N N . ASP D 1 317 ? -24.953 32.044 36.814 1.00 19.63 317 ASP D N 1
ATOM 11678 C CA . ASP D 1 317 ? -25.252 30.701 36.316 1.00 18.15 317 ASP D CA 1
ATOM 11679 C C . ASP D 1 317 ? -26.723 30.358 36.505 1.00 18.11 317 ASP D C 1
ATOM 11680 O O . ASP D 1 317 ? -27.341 29.737 35.634 1.00 18.03 317 ASP D O 1
ATOM 11685 N N . ILE D 1 318 ? -27.300 30.764 37.636 1.00 17.18 318 ILE D N 1
ATOM 11686 C CA . ILE D 1 318 ? -28.674 30.390 37.954 1.00 19.14 318 ILE D CA 1
ATOM 11687 C C . ILE D 1 318 ? -29.659 31.108 37.034 1.00 19.87 318 ILE D C 1
ATOM 11688 O O . ILE D 1 318 ? -30.595 30.497 36.509 1.00 16.19 318 ILE D O 1
ATOM 11693 N N . VAL D 1 319 ? -29.470 32.412 36.823 1.00 14.94 319 VAL D N 1
ATOM 11694 C CA . VAL D 1 319 ? -30.337 33.128 35.889 1.00 20.25 319 VAL D CA 1
ATOM 11695 C C . VAL D 1 319 ? -30.211 32.535 34.490 1.00 19.01 319 VAL D C 1
ATOM 11696 O O . VAL D 1 319 ? -31.215 32.258 33.820 1.00 19.51 319 VAL D O 1
ATOM 11700 N N . ASN D 1 320 ? -28.972 32.337 34.026 1.00 19.35 320 ASN D N 1
ATOM 11701 C CA . ASN D 1 320 ? -28.751 31.781 32.691 1.00 22.19 320 ASN D CA 1
ATOM 11702 C C . ASN D 1 320 ? -29.379 30.402 32.556 1.00 19.93 320 ASN D C 1
ATOM 11703 O O . ASN D 1 320 ? -30.036 30.102 31.553 1.00 19.00 320 ASN D O 1
ATOM 11708 N N . GLY D 1 321 ? -29.174 29.541 33.553 1.00 16.55 321 GLY D N 1
ATOM 11709 C CA . GLY D 1 321 ? -29.706 28.193 33.462 1.00 15.72 321 GLY D CA 1
ATOM 11710 C C . GLY D 1 321 ? -31.218 28.159 33.549 1.00 18.24 321 GLY D C 1
ATOM 11711 O O . GLY D 1 321 ? -31.877 27.456 32.778 1.00 17.47 321 GLY D O 1
ATOM 11712 N N . CYS D 1 322 ? -31.790 28.924 34.484 1.00 18.57 322 CYS D N 1
ATOM 11713 C CA . CYS D 1 322 ? -33.240 28.919 34.653 1.00 19.11 322 CYS D CA 1
ATOM 11714 C C . CYS D 1 322 ? -33.941 29.466 33.416 1.00 21.12 322 CYS D C 1
ATOM 11715 O O . CYS D 1 322 ? -34.934 28.892 32.952 1.00 22.69 322 CYS D O 1
ATOM 11718 N N . SER D 1 323 ? -33.435 30.563 32.860 1.00 20.93 323 SER D N 1
ATOM 11719 C CA . SER D 1 323 ? -34.097 31.220 31.741 1.00 23.58 323 SER D CA 1
ATOM 11720 C C . SER D 1 323 ? -33.721 30.625 30.392 1.00 23.74 323 SER D C 1
ATOM 11721 O O . SER D 1 323 ? -34.203 31.110 29.361 1.00 22.66 323 SER D O 1
ATOM 11724 N N . PHE D 1 324 ? -32.887 29.584 30.371 1.00 18.86 324 PHE D N 1
ATOM 11725 C CA . PHE D 1 324 ? -32.472 28.982 29.108 1.00 19.26 324 PHE D CA 1
ATOM 11726 C C . PHE D 1 324 ? -33.672 28.372 28.396 1.00 17.46 324 PHE D C 1
ATOM 11727 O O . PHE D 1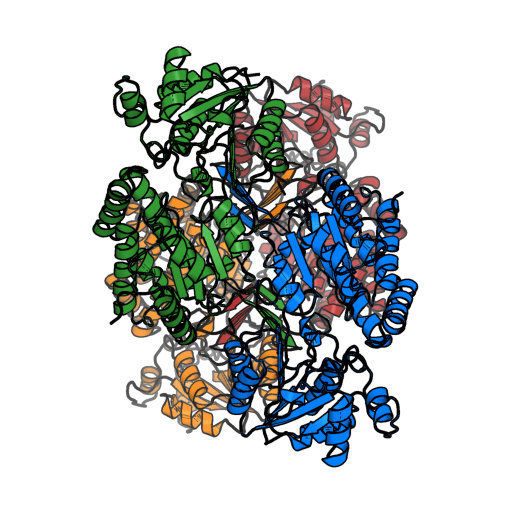 324 ? -34.385 27.540 28.962 1.00 20.35 324 PHE D O 1
ATOM 11735 N N . ASP D 1 325 ? -33.886 28.796 27.149 1.00 19.95 325 ASP D N 1
ATOM 11736 C CA . ASP D 1 325 ? -35.080 28.470 26.374 1.00 22.70 325 ASP D CA 1
ATOM 11737 C C . ASP D 1 325 ? -36.338 28.622 27.220 1.00 21.05 325 ASP D C 1
ATOM 11738 O O . ASP D 1 325 ? -37.249 27.794 27.134 1.00 22.48 325 ASP D O 1
ATOM 11743 N N . ASN D 1 326 ? -36.381 29.667 28.053 1.00 17.94 326 ASN D N 1
ATOM 11744 C CA . ASN D 1 326 ? -37.554 29.992 28.870 1.00 20.73 326 ASN D CA 1
ATOM 11745 C C . ASN D 1 326 ? -37.925 28.855 29.820 1.00 24.57 326 ASN D C 1
ATOM 11746 O O . ASN D 1 326 ? -39.106 28.587 30.058 1.00 20.72 326 ASN D O 1
ATOM 11751 N N . ASN D 1 327 ? -36.908 28.181 30.365 1.00 22.14 327 ASN D N 1
ATOM 11752 C CA . ASN D 1 327 ? -37.059 27.141 31.383 1.00 25.23 327 ASN D CA 1
ATOM 11753 C C . ASN D 1 327 ? -37.645 25.851 30.822 1.00 20.41 327 ASN D C 1
ATOM 11754 O O . ASN D 1 327 ? -38.085 24.983 31.585 1.00 21.25 327 ASN D O 1
ATOM 11759 N N . LEU D 1 328 ? -37.647 25.698 29.504 1.00 24.51 328 LEU D N 1
ATOM 11760 C CA . LEU D 1 328 ? -38.115 24.473 28.866 1.00 21.88 328 LEU D CA 1
ATOM 11761 C C . LEU D 1 328 ? -37.228 23.254 29.142 1.00 29.95 328 LEU D C 1
ATOM 11762 O O . LEU D 1 328 ? -37.774 22.164 29.358 1.00 28.79 328 LEU D O 1
ATOM 11767 N N . PRO D 1 329 ? -35.888 23.363 29.137 1.00 25.14 329 PRO D N 1
ATOM 11768 C CA . PRO D 1 329 ? -35.067 22.153 29.296 1.00 27.02 329 PRO D CA 1
ATOM 11769 C C . PRO D 1 329 ? -35.371 21.429 30.597 1.00 22.91 329 PRO D C 1
ATOM 11770 O O . PRO D 1 329 ? -35.590 22.049 31.640 1.00 22.79 329 PRO D O 1
ATOM 11784 N N B CYS D 1 330 ? -35.402 20.097 30.526 0.26 22.44 330 CYS D N 1
ATOM 11785 C CA B CYS D 1 330 ? -35.703 19.306 31.713 0.26 22.87 330 CYS D CA 1
ATOM 11786 C C B CYS D 1 330 ? -34.657 19.478 32.808 0.26 21.65 330 CYS D C 1
ATOM 11787 O O B CYS D 1 330 ? -34.949 19.190 33.974 0.26 19.25 330 CYS D O 1
ATOM 11790 N N . VAL D 1 331 ? -33.450 19.946 32.467 1.00 19.06 331 VAL D N 1
ATOM 11791 C CA . VAL D 1 331 ? -32.420 20.179 33.478 1.00 18.98 331 VAL D CA 1
ATOM 11792 C C . VAL D 1 331 ? -32.519 21.548 34.134 1.00 19.74 331 VAL D C 1
ATOM 11793 O O . VAL D 1 331 ? -31.867 21.773 35.165 1.00 16.80 331 VAL D O 1
ATOM 11797 N N . ALA D 1 332 ? -33.323 22.460 33.593 1.00 16.92 332 ALA D N 1
ATOM 11798 C CA . ALA D 1 332 ? -33.265 23.852 34.033 1.00 19.90 332 ALA D CA 1
ATOM 11799 C C . ALA D 1 332 ? -33.676 24.006 35.495 1.00 16.67 332 ALA D C 1
ATOM 11800 O O . ALA D 1 332 ? -34.613 23.356 35.969 1.00 16.73 332 ALA D O 1
ATOM 11802 N N . GLU D 1 333 ? -32.950 24.876 36.199 1.00 16.77 333 GLU D N 1
ATOM 11803 C CA . GLU D 1 333 ? -33.233 25.220 37.589 1.00 18.28 333 GLU D CA 1
ATOM 11804 C C . GLU D 1 333 ? -34.693 25.624 37.760 1.00 15.35 333 GLU D C 1
ATOM 11805 O O . GLU D 1 333 ? -35.222 26.416 36.975 1.00 15.72 333 GLU D O 1
ATOM 11811 N N . LYS D 1 334 ? -35.348 25.083 38.792 1.00 15.18 334 LYS D N 1
ATOM 11812 C CA . LYS D 1 334 ? -36.742 25.425 39.046 1.00 21.14 334 LYS D CA 1
ATOM 11813 C C . LYS D 1 334 ? -37.042 25.795 40.493 1.00 20.27 334 LYS D C 1
ATOM 11814 O O . LYS D 1 334 ? -38.173 26.200 40.785 1.00 19.63 334 LYS D O 1
ATOM 11820 N N . GLU D 1 335 ? -36.073 25.685 41.400 1.00 19.37 335 GLU D N 1
ATOM 11821 C CA . GLU D 1 335 ? -36.181 26.335 42.698 1.00 19.70 335 GLU D CA 1
ATOM 11822 C C . GLU D 1 335 ? -34.779 26.521 43.261 1.00 21.64 335 GLU D C 1
ATOM 11823 O O . GLU D 1 335 ? -33.908 25.672 43.060 1.00 22.26 335 GLU D O 1
ATOM 11829 N N . ILE D 1 336 ? -34.563 27.651 43.934 1.00 17.63 336 ILE D N 1
ATOM 11830 C CA . ILE D 1 336 ? -33.319 27.931 44.641 1.00 19.49 336 ILE D CA 1
ATOM 11831 C C . ILE D 1 336 ? -33.516 27.579 46.105 1.00 24.25 336 ILE D C 1
ATOM 11832 O O . ILE D 1 336 ? -34.531 27.950 46.714 1.00 20.47 336 ILE D O 1
ATOM 11837 N N . ILE D 1 337 ? -32.546 26.875 46.675 1.00 18.07 337 ILE D N 1
ATOM 11838 C CA . ILE D 1 337 ? -32.489 26.630 48.108 1.00 16.14 337 ILE D CA 1
ATOM 11839 C C . ILE D 1 337 ? -31.189 27.243 48.603 1.00 27.34 337 ILE D C 1
ATOM 11840 O O . ILE D 1 337 ? -30.102 26.707 48.348 1.00 19.14 337 ILE D O 1
ATOM 11845 N N . ALA D 1 338 ? -31.296 28.373 49.295 1.00 21.29 338 ALA D N 1
ATOM 11846 C CA . ALA D 1 338 ? -30.142 29.188 49.642 1.00 21.10 338 ALA D CA 1
ATOM 11847 C C . ALA D 1 338 ? -29.897 29.141 51.141 1.00 24.62 338 ALA D C 1
ATOM 11848 O O . ALA D 1 338 ? -30.834 29.277 51.935 1.00 25.02 338 ALA D O 1
ATOM 11850 N N . VAL D 1 339 ? -28.634 28.939 51.520 1.00 20.85 339 VAL D N 1
ATOM 11851 C CA . VAL D 1 339 ? -28.246 29.082 52.915 1.00 20.23 339 VAL D CA 1
ATOM 11852 C C . VAL D 1 339 ? -28.455 30.529 53.331 1.00 20.41 339 VAL D C 1
ATOM 11853 O O . VAL D 1 339 ? -28.041 31.460 52.626 1.00 20.09 339 VAL D O 1
ATOM 11857 N N . ALA D 1 340 ? -29.113 30.722 54.481 1.00 21.12 340 ALA D N 1
ATOM 11858 C CA . ALA D 1 340 ? -29.581 32.051 54.877 1.00 28.31 340 ALA D CA 1
ATOM 11859 C C . ALA D 1 340 ? -28.461 33.080 54.859 1.00 26.26 340 ALA D C 1
ATOM 11860 O O . ALA D 1 340 ? -28.637 34.203 54.369 1.00 28.46 340 ALA D O 1
ATOM 11862 N N . GLN D 1 341 ? -27.293 32.696 55.370 1.00 23.48 341 GLN D N 1
ATOM 11863 C CA . GLN D 1 341 ? -26.152 33.588 55.528 1.00 26.83 341 GLN D CA 1
ATOM 11864 C C . GLN D 1 341 ? -25.742 34.290 54.234 1.00 28.28 341 GLN D C 1
ATOM 11865 O O . GLN D 1 341 ? -25.153 35.376 54.290 1.00 31.01 341 GLN D O 1
ATOM 11871 N N . ILE D 1 342 ? -26.057 33.720 53.070 1.00 21.82 342 ILE D N 1
ATOM 11872 C CA . ILE D 1 342 ? -25.710 34.328 51.790 1.00 23.02 342 ILE D CA 1
ATOM 11873 C C . ILE D 1 342 ? -26.928 34.642 50.934 1.00 22.68 342 ILE D C 1
ATOM 11874 O O . ILE D 1 342 ? -26.767 35.089 49.797 1.00 21.52 342 ILE D O 1
ATOM 11879 N N . ALA D 1 343 ? -28.143 34.411 51.438 1.00 23.23 343 ALA D N 1
ATOM 11880 C CA . ALA D 1 343 ? -29.327 34.517 50.586 1.00 22.65 343 ALA D CA 1
ATOM 11881 C C . ALA D 1 343 ? -29.533 35.940 50.075 1.00 25.68 343 ALA D C 1
ATOM 11882 O O . ALA D 1 343 ? -29.848 36.147 48.897 1.00 20.21 343 ALA D O 1
ATOM 11884 N N . ASP D 1 344 ? -29.356 36.935 50.944 1.00 25.27 344 ASP D N 1
ATOM 11885 C CA . ASP D 1 344 ? -29.574 38.316 50.524 1.00 25.04 344 ASP D CA 1
ATOM 11886 C C . ASP D 1 344 ? -28.543 38.757 49.495 1.00 26.38 344 ASP D C 1
ATOM 11887 O O . ASP D 1 344 ? -28.888 39.430 48.514 1.00 24.54 344 ASP D O 1
ATOM 11892 N N . TYR D 1 345 ? -27.276 38.390 49.691 1.00 24.52 345 TYR D N 1
ATOM 11893 C CA . TYR D 1 345 ? -26.271 38.719 48.686 1.00 21.09 345 TYR D CA 1
ATOM 11894 C C . TYR D 1 345 ? -26.549 37.983 47.380 1.00 25.80 345 TYR D C 1
ATOM 11895 O O . TYR D 1 345 ? -26.371 38.541 46.289 1.00 23.54 345 TYR D O 1
ATOM 11904 N N . LEU D 1 346 ? -27.004 36.732 47.473 1.00 21.24 346 LEU D N 1
ATOM 11905 C CA . LEU D 1 346 ? -27.382 35.990 46.273 1.00 21.58 346 LEU D CA 1
ATOM 11906 C C . LEU D 1 346 ? -28.522 36.683 45.534 1.00 23.78 346 LEU D C 1
ATOM 11907 O O . LEU D 1 346 ? -28.455 36.887 44.315 1.00 23.52 346 LEU D O 1
ATOM 11912 N N . ILE D 1 347 ? -29.583 37.045 46.260 1.00 22.40 347 ILE D N 1
ATOM 11913 C CA . ILE D 1 347 ? -30.724 37.720 45.643 1.00 26.18 347 ILE D CA 1
ATOM 11914 C C . ILE D 1 347 ? -30.280 39.015 44.976 1.00 27.53 347 ILE D C 1
ATOM 11915 O O . ILE D 1 347 ? -30.716 39.343 43.865 1.00 25.87 347 ILE D O 1
ATOM 11920 N N . PHE D 1 348 ? -29.386 39.756 45.632 1.00 27.27 348 PHE D N 1
ATOM 11921 C CA . PHE D 1 348 ? -28.887 41.002 45.061 1.00 27.82 348 PHE D CA 1
ATOM 11922 C C . PHE D 1 348 ? -28.188 40.755 43.729 1.00 32.24 348 PHE D C 1
ATOM 11923 O O . PHE D 1 348 ? -28.427 41.469 42.745 1.00 27.18 348 PHE D O 1
ATOM 11931 N N . ASN D 1 349 ? -27.324 39.738 43.674 1.00 28.47 349 ASN D N 1
ATOM 11932 C CA . ASN D 1 349 ? -26.634 39.422 42.427 1.00 31.67 349 ASN D CA 1
ATOM 11933 C C . ASN D 1 349 ? -27.578 38.821 41.388 1.00 26.78 349 ASN D C 1
ATOM 11934 O O . ASN D 1 349 ? -27.401 39.054 40.186 1.00 27.04 349 ASN D O 1
ATOM 11939 N N . LEU D 1 350 ? -28.581 38.055 41.823 1.00 22.61 350 LEU D N 1
ATOM 11940 C CA . LEU D 1 350 ? -29.597 37.573 40.891 1.00 22.28 350 LEU D CA 1
ATOM 11941 C C . LEU D 1 350 ? -30.294 38.738 40.200 1.00 28.92 350 LEU D C 1
ATOM 11942 O O . LEU D 1 350 ? -30.450 38.748 38.972 1.00 24.61 350 LEU D O 1
ATOM 11947 N N . LYS D 1 351 ? -30.712 39.737 40.981 1.00 27.78 351 LYS D N 1
ATOM 11948 C CA . LYS D 1 351 ? -31.352 40.915 40.407 1.00 31.96 351 LYS D CA 1
ATOM 11949 C C . LYS D 1 351 ? -30.430 41.611 39.414 1.00 29.36 351 LYS D C 1
ATOM 11950 O O . LYS D 1 351 ? -30.852 41.975 38.309 1.00 25.89 351 LYS D O 1
ATOM 11956 N N . LYS D 1 352 ? -29.151 41.769 39.774 1.00 26.36 352 LYS D N 1
ATOM 11957 C CA . LYS D 1 352 ? -28.208 42.383 38.845 1.00 27.41 352 LYS D CA 1
ATOM 11958 C C . LYS D 1 352 ? -28.072 41.584 37.555 1.00 35.57 352 LYS D C 1
ATOM 11959 O O . LYS D 1 352 ? -27.763 42.155 36.505 1.00 34.06 352 LYS D O 1
ATOM 11965 N N . ASN D 1 353 ? -28.299 40.277 37.601 1.00 28.38 353 ASN D N 1
ATOM 11966 C CA . ASN D 1 353 ? -28.206 39.440 36.413 1.00 29.62 353 ASN D CA 1
ATOM 11967 C C . ASN D 1 353 ? -29.537 39.270 35.690 1.00 31.55 353 ASN D C 1
ATOM 11968 O O . ASN D 1 353 ? -29.651 38.396 34.826 1.00 32.06 353 ASN D O 1
ATOM 11973 N N . GLY D 1 354 ? -30.543 40.075 36.013 1.00 28.57 354 GLY D N 1
ATOM 11974 C CA . GLY D 1 354 ? -31.786 40.062 35.276 1.00 30.91 354 GLY D CA 1
ATOM 11975 C C . GLY D 1 354 ? -32.961 39.413 35.968 1.00 28.29 354 GLY D C 1
ATOM 11976 O O . GLY D 1 354 ? -33.960 39.118 35.302 1.00 26.15 354 GLY D O 1
ATOM 11977 N N . ALA D 1 355 ? -32.883 39.176 37.271 1.00 25.39 355 ALA D N 1
ATOM 11978 C CA . ALA D 1 355 ? -34.020 38.648 38.007 1.00 26.07 355 ALA D CA 1
ATOM 11979 C C . ALA D 1 355 ? -34.931 39.795 38.423 1.00 32.02 355 ALA D C 1
ATOM 11980 O O . ALA D 1 355 ? -34.466 40.792 38.984 1.00 29.65 355 ALA D O 1
ATOM 11982 N N . TYR D 1 356 ? -36.221 39.664 38.130 1.00 29.14 356 TYR D N 1
ATOM 11983 C CA . TYR D 1 356 ? -37.222 40.599 38.629 1.00 32.41 356 TYR D CA 1
ATOM 11984 C C . TYR D 1 356 ? -37.802 40.013 39.910 1.00 25.91 356 TYR D C 1
ATOM 11985 O O . TYR D 1 356 ? -38.487 38.985 39.872 1.00 25.41 356 TYR D O 1
ATOM 11994 N N . GLU D 1 357 ? -37.540 40.665 41.041 1.00 30.30 357 GLU D N 1
ATOM 11995 C CA . GLU D 1 357 ? -37.964 40.145 42.332 1.00 29.23 357 GLU D CA 1
ATOM 11996 C C . GLU D 1 357 ? -39.360 40.650 42.669 1.00 33.71 357 GLU D C 1
ATOM 11997 O O . GLU D 1 357 ? -39.604 41.860 42.688 1.00 35.45 357 GLU D O 1
ATOM 12003 N N . ILE D 1 358 ? -40.267 39.722 42.953 1.00 31.70 358 ILE D N 1
ATOM 12004 C CA . ILE D 1 358 ? -41.605 40.047 43.424 1.00 33.21 358 ILE D CA 1
ATOM 12005 C C . ILE D 1 358 ? -41.621 39.886 44.936 1.00 34.24 358 ILE D C 1
ATOM 12006 O O . ILE D 1 358 ? -41.382 38.788 45.456 1.00 32.98 358 ILE D O 1
ATOM 12011 N N . LYS D 1 359 ? -41.892 40.983 45.644 1.00 40.09 359 LYS D N 1
ATOM 12012 C CA . LYS D 1 359 ? -42.059 40.951 47.087 1.00 40.26 359 LYS D CA 1
ATOM 12013 C C . LYS D 1 359 ? -43.490 41.213 47.530 1.00 44.09 359 LYS D C 1
ATOM 12014 O O . LYS D 1 359 ? -43.866 40.796 48.630 1.00 41.04 359 LYS D O 1
ATOM 12020 N N . ASP D 1 360 ? -44.288 41.873 46.704 1.00 42.87 360 ASP D N 1
ATOM 12021 C CA . ASP D 1 360 ? -45.689 42.139 47.001 1.00 41.33 360 ASP D CA 1
ATOM 12022 C C . ASP D 1 360 ? -46.491 40.845 46.947 1.00 41.59 360 ASP D C 1
ATOM 12023 O O . ASP D 1 360 ? -46.628 40.264 45.861 1.00 38.96 360 ASP D O 1
ATOM 12028 N N . PRO D 1 361 ? -47.051 40.370 48.063 1.00 39.88 361 PRO D N 1
ATOM 12029 C CA . PRO D 1 361 ? -47.803 39.104 48.023 1.00 41.98 361 PRO D CA 1
ATOM 12030 C C . PRO D 1 361 ? -49.023 39.150 47.123 1.00 39.88 361 PRO D C 1
ATOM 12031 O O . PRO D 1 361 ? -49.482 38.091 46.679 1.00 40.49 361 PRO D O 1
ATOM 12035 N N . ALA D 1 362 ? -49.560 40.339 46.833 1.00 40.34 362 ALA D N 1
ATOM 12036 C CA . ALA D 1 362 ? -50.678 40.438 45.900 1.00 40.84 362 ALA D CA 1
ATOM 12037 C C . ALA D 1 362 ? -50.221 40.221 44.464 1.00 38.28 362 ALA D C 1
ATOM 12038 O O . ALA D 1 362 ? -50.880 39.507 43.699 1.00 34.08 362 ALA D O 1
ATOM 12040 N N . VAL D 1 363 ? -49.106 40.846 44.073 1.00 35.67 363 VAL D N 1
ATOM 12041 C CA . VAL D 1 363 ? -48.537 40.592 42.753 1.00 40.27 363 VAL D CA 1
ATOM 12042 C C . VAL D 1 363 ? -48.175 39.120 42.610 1.00 39.29 363 VAL D C 1
ATOM 12043 O O . VAL D 1 363 ? -48.362 38.517 41.546 1.00 39.26 363 VAL D O 1
ATOM 12047 N N . LEU D 1 364 ? -47.659 38.517 43.684 1.00 35.38 364 LEU D N 1
ATOM 12048 C CA . LEU D 1 364 ? -47.376 37.088 43.660 1.00 33.98 364 LEU D CA 1
ATOM 12049 C C . LEU D 1 364 ? -48.638 36.286 43.372 1.00 38.09 364 LEU D C 1
ATOM 12050 O O . LEU D 1 364 ? -48.617 35.351 42.562 1.00 31.87 364 LEU D O 1
ATOM 12055 N N . GLN D 1 365 ? -49.755 36.650 44.013 1.00 35.81 365 GLN D N 1
ATOM 12056 C CA . GLN D 1 365 ? -51.007 35.933 43.782 1.00 41.62 365 GLN D CA 1
ATOM 12057 C C . GLN D 1 365 ? -51.491 36.111 42.346 1.00 35.68 365 GLN D C 1
ATOM 12058 O O . GLN D 1 365 ? -52.024 35.171 41.745 1.00 36.98 365 GLN D O 1
ATOM 12064 N N . GLN D 1 366 ? -51.324 37.310 41.782 1.00 31.12 366 GLN D N 1
ATOM 12065 C CA . GLN D 1 366 ? -51.620 37.499 40.366 1.00 33.26 366 GLN D CA 1
ATOM 12066 C C . GLN D 1 366 ? -50.855 36.493 39.519 1.00 38.04 366 GLN D C 1
ATOM 12067 O O . GLN D 1 366 ? -51.425 35.836 38.641 1.00 32.16 366 GLN D O 1
ATOM 12073 N N . LEU D 1 367 ? -49.554 36.355 39.784 1.00 36.91 367 LEU D N 1
ATOM 12074 C CA . LEU D 1 367 ? -48.736 35.426 39.013 1.00 36.49 367 LEU D CA 1
ATOM 12075 C C . LEU D 1 367 ? -49.239 33.997 39.161 1.00 27.21 367 LEU D C 1
ATOM 12076 O O . LEU D 1 367 ? -49.346 33.267 38.170 1.00 31.00 367 LEU D O 1
ATOM 12081 N N . GLN D 1 368 ? -49.571 33.585 40.389 1.00 31.97 368 GLN D N 1
ATOM 12082 C CA . GLN D 1 368 ? -50.076 32.232 40.601 1.00 34.99 368 GLN D CA 1
ATOM 12083 C C . GLN D 1 368 ? -51.371 31.998 39.835 1.00 40.48 368 GLN D C 1
ATOM 12084 O O . GLN D 1 368 ? -51.553 30.941 39.217 1.00 36.91 368 GLN D O 1
ATOM 12090 N N . ASP D 1 369 ? -52.285 32.972 39.868 1.00 35.39 369 ASP D N 1
ATOM 12091 C CA . ASP D 1 369 ? -53.530 32.842 39.118 1.00 38.40 369 ASP D CA 1
ATOM 12092 C C . ASP D 1 369 ? -53.272 32.768 37.621 1.00 31.67 369 ASP D C 1
ATOM 12093 O O . ASP D 1 369 ? -54.036 32.125 36.892 1.00 37.14 369 ASP D O 1
ATOM 12098 N N . LEU D 1 370 ? -52.202 33.408 37.143 1.00 32.63 370 LEU D N 1
ATOM 12099 C CA . LEU D 1 370 ? -51.876 33.341 35.721 1.00 30.33 370 LEU D CA 1
ATOM 12100 C C . LEU D 1 370 ? -51.323 31.972 35.337 1.00 42.21 370 LEU D C 1
ATOM 12101 O O . LEU D 1 370 ? -51.793 31.351 34.376 1.00 33.30 370 LEU D O 1
ATOM 12106 N N . VAL D 1 371 ? -50.326 31.481 36.080 1.00 35.38 371 VAL D N 1
ATOM 12107 C CA . VAL D 1 371 ? -49.486 30.384 35.596 1.00 36.37 371 VAL D CA 1
ATOM 12108 C C . VAL D 1 371 ? -49.881 29.015 36.135 1.00 37.44 371 VAL D C 1
ATOM 12109 O O . VAL D 1 371 ? -49.310 28.005 35.691 1.00 36.68 371 VAL D O 1
ATOM 12113 N N . LEU D 1 372 ? -50.842 28.934 37.050 1.00 34.68 372 LEU D N 1
ATOM 12114 C CA . LEU D 1 372 ? -51.276 27.659 37.601 1.00 37.05 372 LEU D CA 1
ATOM 12115 C C . LEU D 1 372 ? -52.717 27.365 37.207 1.00 44.22 372 LEU D C 1
ATOM 12116 O O . LEU D 1 372 ? -53.574 28.254 37.240 1.00 45.22 372 LEU D O 1
ATOM 12121 N N . THR D 1 373 ? -52.976 26.116 36.828 1.00 42.50 373 THR D N 1
ATOM 12122 C CA . THR D 1 373 ? -54.342 25.682 36.592 1.00 45.60 373 THR D CA 1
ATOM 12123 C C . THR D 1 373 ? -55.094 25.593 37.917 1.00 46.99 373 THR D C 1
ATOM 12124 O O . THR D 1 373 ? -54.519 25.735 39.001 1.00 45.72 373 THR D O 1
ATOM 12128 N N . ALA D 1 374 ? -56.406 25.359 37.821 1.00 53.16 374 ALA D N 1
ATOM 12129 C CA . ALA D 1 374 ? -57.203 25.180 39.031 1.00 50.80 374 ALA D CA 1
ATOM 12130 C C . ALA D 1 374 ? -56.777 23.937 39.797 1.00 48.55 374 ALA D C 1
ATOM 12131 O O . ALA D 1 374 ? -56.928 23.882 41.022 1.00 56.19 374 ALA D O 1
ATOM 12133 N N . LYS D 1 375 ? -56.235 22.936 39.099 1.00 50.25 375 LYS D N 1
ATOM 12134 C CA . LYS D 1 375 ? -55.726 21.741 39.758 1.00 54.09 375 LYS D CA 1
ATOM 12135 C C . LYS D 1 375 ? -54.381 21.971 40.428 1.00 55.61 375 LYS D C 1
ATOM 12136 O O . LYS D 1 375 ? -53.932 21.105 41.184 1.00 55.51 375 LYS D O 1
ATOM 12142 N N . GLY D 1 376 ? -53.729 23.103 40.168 1.00 53.52 376 GLY D N 1
ATOM 12143 C CA . GLY D 1 376 ? -52.456 23.416 40.777 1.00 49.20 376 GLY D CA 1
ATOM 12144 C C . GLY D 1 376 ? -51.245 23.167 39.907 1.00 49.25 376 GLY D C 1
ATOM 12145 O O . GLY D 1 376 ? -50.125 23.460 40.341 1.00 43.94 376 GLY D O 1
ATOM 12146 N N . GLY D 1 377 ? -51.428 22.636 38.701 1.00 44.55 377 GLY D N 1
ATOM 12147 C CA . GLY D 1 377 ? -50.326 22.408 37.799 1.00 41.23 377 GLY D CA 1
ATOM 12148 C C . GLY D 1 377 ? -50.026 23.629 36.954 1.00 43.83 377 GLY D C 1
ATOM 12149 O O . GLY D 1 377 ? -50.727 24.642 37.019 1.00 41.95 377 GLY D O 1
ATOM 12150 N N . PRO D 1 378 ? -48.969 23.557 36.145 1.00 42.08 378 PRO D N 1
ATOM 12151 C CA . PRO D 1 378 ? -48.608 24.706 35.304 1.00 37.98 378 PRO D CA 1
ATOM 12152 C C . PRO D 1 378 ? -49.565 24.873 34.133 1.00 40.96 378 PRO D C 1
ATOM 12153 O O . PRO D 1 378 ? -50.009 23.898 33.524 1.00 40.38 378 PRO D O 1
ATOM 12157 N N . GLN D 1 379 ? -49.876 26.131 33.822 1.00 35.99 379 GLN D N 1
ATOM 12158 C CA . GLN D 1 379 ? -50.719 26.448 32.674 1.00 37.31 379 GLN D CA 1
ATOM 12159 C C . GLN D 1 379 ? -49.935 26.261 31.383 1.00 35.65 379 GLN D C 1
ATOM 12160 O O . GLN D 1 379 ? -48.902 26.907 31.179 1.00 31.58 379 GLN D O 1
ATOM 12166 N N . THR D 1 380 ? -50.438 25.386 30.507 1.00 31.02 380 THR D N 1
ATOM 12167 C CA . THR D 1 380 ? -49.813 25.181 29.203 1.00 39.27 380 THR D CA 1
ATOM 12168 C C . THR D 1 380 ? -49.600 26.498 28.467 1.00 38.76 380 THR D C 1
ATOM 12169 O O . THR D 1 380 ? -48.570 26.692 27.812 1.00 38.72 380 THR D O 1
ATOM 12173 N N . LYS D 1 381 ? -50.559 27.421 28.577 1.00 40.28 381 LYS D N 1
ATOM 12174 C CA . LYS D 1 381 ? -50.451 28.706 27.891 1.00 40.51 381 LYS D CA 1
ATOM 12175 C C . LYS D 1 381 ? -49.234 29.507 28.336 1.00 33.85 381 LYS D C 1
ATOM 12176 O O . LYS D 1 381 ? -48.766 30.367 27.583 1.00 38.73 381 LYS D O 1
ATOM 12182 N N . CYS D 1 382 ? -48.714 29.256 29.536 1.00 31.11 382 CYS D N 1
ATOM 12183 C CA . CYS D 1 382 ? -47.586 30.018 30.053 1.00 32.01 382 CYS D CA 1
ATOM 12184 C C . CYS D 1 382 ? -46.269 29.256 30.001 1.00 30.41 382 CYS D C 1
ATOM 12185 O O . CYS D 1 382 ? -45.214 29.870 30.186 1.00 24.79 382 CYS D O 1
ATOM 12188 N N . VAL D 1 383 ? -46.309 27.943 29.756 1.00 28.90 383 VAL D N 1
ATOM 12189 C CA . VAL D 1 383 ? -45.092 27.144 29.682 1.00 25.34 383 VAL D CA 1
ATOM 12190 C C . VAL D 1 383 ? -44.195 27.671 28.573 1.00 28.79 383 VAL D C 1
ATOM 12191 O O . VAL D 1 383 ? -44.641 27.894 27.442 1.00 26.77 383 VAL D O 1
ATOM 12195 N N . GLY D 1 384 ? -42.920 27.884 28.896 1.00 21.87 384 GLY D N 1
ATOM 12196 C CA . GLY D 1 384 ? -41.974 28.336 27.894 1.00 22.43 384 GLY D CA 1
ATOM 12197 C C . GLY D 1 384 ? -42.125 29.774 27.456 1.00 26.84 384 GLY D C 1
ATOM 12198 O O . GLY D 1 384 ? -41.560 30.154 26.424 1.00 24.60 384 GLY D O 1
ATOM 12199 N N . LYS D 1 385 ? -42.875 30.583 28.197 1.00 24.76 385 LYS D N 1
ATOM 12200 C CA . LYS D 1 385 ? -43.005 32.002 27.910 1.00 25.35 385 LYS D CA 1
ATOM 12201 C C . LYS D 1 385 ? -41.932 32.780 28.660 1.00 26.13 385 LYS D C 1
ATOM 12202 O O . LYS D 1 385 ? -41.514 32.392 29.751 1.00 23.27 385 LYS D O 1
ATOM 12208 N N . SER D 1 386 ? -41.494 33.887 28.073 1.00 24.67 386 SER D N 1
ATOM 12209 C CA . SER D 1 386 ? -40.438 34.673 28.696 1.00 25.87 386 SER D CA 1
ATOM 12210 C C . SER D 1 386 ? -40.932 35.320 29.988 1.00 27.35 386 SER D C 1
ATOM 12211 O O . SER D 1 386 ? -42.135 35.430 30.246 1.00 27.18 386 SER D O 1
ATOM 12214 N N . ALA D 1 387 ? -39.975 35.747 30.816 1.00 26.05 387 ALA D N 1
ATOM 12215 C CA . ALA D 1 387 ? -40.333 36.497 32.014 1.00 23.99 387 ALA D CA 1
ATOM 12216 C C . ALA D 1 387 ? -41.012 37.811 31.644 1.00 25.53 387 ALA D C 1
ATOM 12217 O O . ALA D 1 387 ? -41.968 38.232 32.304 1.00 28.01 387 ALA D O 1
ATOM 12219 N N . VAL D 1 388 ? -40.537 38.461 30.576 1.00 29.17 388 VAL D N 1
ATOM 12220 C CA . VAL D 1 388 ? -41.163 39.695 30.104 1.00 31.11 388 VAL D CA 1
ATOM 12221 C C . VAL D 1 388 ? -42.627 39.450 29.763 1.00 35.33 388 VAL D C 1
ATOM 12222 O O . VAL D 1 388 ? -43.518 40.187 30.201 1.00 35.01 388 VAL D O 1
ATOM 12226 N N . TRP D 1 389 ? -42.896 38.405 28.978 1.00 30.34 389 TRP D N 1
ATOM 12227 C CA . TRP D 1 389 ? -44.271 38.105 28.595 1.00 33.96 389 TRP D CA 1
ATOM 12228 C C . TRP D 1 389 ? -45.129 37.790 29.812 1.00 36.04 389 TRP D C 1
ATOM 12229 O O . TRP D 1 389 ? -46.271 38.258 29.912 1.00 36.38 389 TRP D O 1
ATOM 12240 N N . LEU D 1 390 ? -44.597 37.000 30.750 1.00 30.40 390 LEU D N 1
ATOM 12241 C CA . LEU D 1 390 ? -45.365 36.630 31.934 1.00 28.64 390 LEU D CA 1
ATOM 12242 C C . LEU D 1 390 ? -45.705 37.852 32.776 1.00 32.18 390 LEU D C 1
ATOM 12243 O O . LEU D 1 390 ? -46.840 37.998 33.241 1.00 33.79 390 LEU D O 1
ATOM 12248 N N . LEU D 1 391 ? -44.733 38.740 32.985 1.00 28.89 391 LEU D N 1
ATOM 12249 C CA . LEU D 1 391 ? -44.994 39.946 33.761 1.00 33.66 391 LEU D CA 1
ATOM 12250 C C . LEU D 1 391 ? -46.012 40.836 33.064 1.00 34.17 391 LEU D C 1
ATOM 12251 O O . LEU D 1 391 ? -46.873 41.435 33.717 1.00 35.34 391 LEU D O 1
ATOM 12256 N N . SER D 1 392 ? -45.938 40.926 31.733 1.00 34.14 392 SER D N 1
ATOM 12257 C CA . SER D 1 392 ? -46.883 41.754 30.993 1.00 38.06 392 SER D CA 1
ATOM 12258 C C . SER D 1 392 ? -48.314 41.261 31.166 1.00 40.56 392 SER D C 1
ATOM 12259 O O . SER D 1 392 ? -49.249 42.069 31.184 1.00 41.02 392 SER D O 1
ATOM 12262 N N . GLN D 1 393 ? -48.503 39.946 31.309 1.00 30.84 393 GLN D N 1
ATOM 12263 C CA . GLN D 1 393 ? -49.841 39.394 31.482 1.00 36.01 393 GLN D CA 1
ATOM 12264 C C . GLN D 1 393 ? -50.449 39.746 32.832 1.00 37.88 393 GLN D C 1
ATOM 12265 O O . GLN D 1 393 ? -51.666 39.619 32.998 1.00 42.22 393 GLN D O 1
ATOM 12271 N N . ILE D 1 394 ? -49.639 40.164 33.803 1.00 37.83 394 ILE D N 1
ATOM 12272 C CA . ILE D 1 394 ? -50.177 40.672 35.060 1.00 39.83 394 ILE D CA 1
ATOM 12273 C C . ILE D 1 394 ? -49.878 42.163 35.137 1.00 34.80 394 ILE D C 1
ATOM 12274 O O . ILE D 1 394 ? -49.773 42.736 36.227 1.00 39.68 394 ILE D O 1
ATOM 12279 N N . GLY D 1 395 ? -49.731 42.796 33.974 1.00 36.82 395 GLY D N 1
ATOM 12280 C CA . GLY D 1 395 ? -49.666 44.242 33.898 1.00 40.11 395 GLY D CA 1
ATOM 12281 C C . GLY D 1 395 ? -48.367 44.877 34.331 1.00 46.15 395 GLY D C 1
ATOM 12282 O O . GLY D 1 395 ? -48.345 46.083 34.598 1.00 42.63 395 GLY D O 1
ATOM 12283 N N . ILE D 1 396 ? -47.282 44.114 34.410 1.00 43.66 396 ILE D N 1
ATOM 12284 C CA . ILE D 1 396 ? -45.966 44.641 34.758 1.00 37.20 396 ILE D CA 1
ATOM 12285 C C . ILE D 1 396 ? -45.131 44.687 33.489 1.00 37.78 396 ILE D C 1
ATOM 12286 O O . ILE D 1 396 ? -44.900 43.654 32.850 1.00 40.98 396 ILE D O 1
ATOM 12291 N N . SER D 1 397 ? -44.684 45.883 33.121 1.00 38.40 397 SER D N 1
ATOM 12292 C CA . SER D 1 397 ? -43.898 46.091 31.915 1.00 34.53 397 SER D CA 1
ATOM 12293 C C . SER D 1 397 ? -42.431 46.243 32.289 1.00 42.91 397 SER D C 1
ATOM 12294 O O . SER D 1 397 ? -42.082 47.086 33.121 1.00 44.39 397 SER D O 1
ATOM 12297 N N . VAL D 1 398 ? -41.577 45.416 31.680 1.00 42.06 398 VAL D N 1
ATOM 12298 C CA . VAL D 1 398 ? -40.146 45.418 31.952 1.00 40.26 398 VAL D CA 1
ATOM 12299 C C . VAL D 1 398 ? -39.392 45.275 30.638 1.00 39.05 398 VAL D C 1
ATOM 12300 O O . VAL D 1 398 ? -39.922 44.785 29.638 1.00 35.80 398 VAL D O 1
ATOM 12304 N N . ASP D 1 399 ? -38.133 45.703 30.658 1.00 44.02 399 ASP D N 1
ATOM 12305 C CA . ASP D 1 399 ? -37.270 45.602 29.491 1.00 44.87 399 ASP D CA 1
ATOM 12306 C C . ASP D 1 399 ? -36.806 44.158 29.297 1.00 46.60 399 ASP D C 1
ATOM 12307 O O . ASP D 1 399 ? -37.131 43.255 30.074 1.00 40.39 399 ASP D O 1
ATOM 12312 N N . ALA D 1 400 ? -36.013 43.950 28.244 1.00 42.27 400 ALA D N 1
ATOM 12313 C CA . ALA D 1 400 ? -35.531 42.624 27.881 1.00 44.38 400 ALA D CA 1
ATOM 12314 C C . ALA D 1 400 ? -34.409 42.123 28.780 1.00 46.67 400 ALA D C 1
ATOM 12315 O O . ALA D 1 400 ? -34.065 40.938 28.708 1.00 44.92 400 ALA D O 1
ATOM 12317 N N . SER D 1 401 ? -33.827 42.985 29.616 1.00 41.67 401 SER D N 1
ATOM 12318 C CA . SER D 1 401 ? -32.802 42.530 30.547 1.00 44.20 401 SER D CA 1
ATOM 12319 C C . SER D 1 401 ? -33.365 41.636 31.643 1.00 40.14 401 SER D C 1
ATOM 12320 O O . SER D 1 401 ? -32.587 40.973 32.334 1.00 38.90 401 SER D O 1
ATOM 12323 N N . ILE D 1 402 ? -34.682 41.610 31.823 1.00 35.51 402 ILE D N 1
ATOM 12324 C CA . ILE D 1 402 ? -35.304 40.747 32.819 1.00 34.82 402 ILE D CA 1
ATOM 12325 C C . ILE D 1 402 ? -35.430 39.346 32.235 1.00 32.20 402 ILE D C 1
ATOM 12326 O O . ILE D 1 402 ? -36.092 39.147 31.210 1.00 26.25 402 ILE D O 1
ATOM 12331 N N . LYS D 1 403 ? -34.794 38.373 32.891 1.00 27.09 403 LYS D N 1
ATOM 12332 C CA . LYS D 1 403 ? -34.728 36.997 32.409 1.00 29.15 403 LYS D CA 1
ATOM 12333 C C . LYS D 1 403 ? -35.534 36.012 33.238 1.00 22.45 403 LYS D C 1
ATOM 12334 O O . LYS D 1 403 ? -36.069 35.047 32.681 1.00 22.08 403 LYS D O 1
ATOM 12340 N N . ILE D 1 404 ? -35.627 36.216 34.552 1.00 20.16 404 ILE D N 1
ATOM 12341 C CA . ILE D 1 404 ? -36.426 35.356 35.412 1.00 24.13 404 ILE D CA 1
ATOM 12342 C C . ILE D 1 404 ? -37.252 36.225 36.348 1.00 26.23 404 ILE D C 1
ATOM 12343 O O . ILE D 1 404 ? -36.962 37.403 36.566 1.00 26.94 404 ILE D O 1
ATOM 12348 N N . ILE D 1 405 ? -38.295 35.619 36.899 1.00 22.83 405 ILE D N 1
ATOM 12349 C CA . ILE D 1 405 ? -39.105 36.216 37.951 1.00 23.91 405 ILE D CA 1
ATOM 12350 C C . ILE D 1 405 ? -38.743 35.506 39.247 1.00 24.68 405 ILE D C 1
ATOM 12351 O O . ILE D 1 405 ? -38.923 34.288 39.363 1.00 27.70 405 ILE D O 1
ATOM 12356 N N . LEU D 1 406 ? -38.233 36.261 40.215 1.00 23.25 406 LEU D N 1
ATOM 12357 C CA . LEU D 1 406 ? -37.702 35.716 41.456 1.00 20.36 406 LEU D CA 1
ATOM 12358 C C . LEU D 1 406 ? -38.593 36.082 42.637 1.00 29.15 406 LEU D C 1
ATOM 12359 O O . LEU D 1 406 ? -39.104 37.203 42.716 1.00 27.13 406 LEU D O 1
ATOM 12364 N N . MET D 1 407 ? -38.770 35.140 43.563 1.00 27.39 407 MET D N 1
ATOM 12365 C CA . MET D 1 407 ? -39.533 35.413 44.773 1.00 29.47 407 MET D CA 1
ATOM 12366 C C . MET D 1 407 ? -39.092 34.469 45.883 1.00 30.22 407 MET D C 1
ATOM 12367 O O . MET D 1 407 ? -38.854 33.282 45.646 1.00 27.25 407 MET D O 1
ATOM 12372 N N . GLU D 1 408 ? -38.982 35.008 47.095 1.00 27.15 408 GLU D N 1
ATOM 12373 C CA . GLU D 1 408 ? -38.661 34.212 48.271 1.00 25.32 408 GLU D CA 1
ATOM 12374 C C . GLU D 1 408 ? -39.959 33.733 48.912 1.00 31.32 408 GLU D C 1
ATOM 12375 O O . GLU D 1 408 ? -40.784 34.546 49.344 1.00 27.97 408 GLU D O 1
ATOM 12381 N N . VAL D 1 409 ? -40.136 32.417 48.969 1.00 25.38 409 VAL D N 1
ATOM 12382 C CA . VAL D 1 409 ? -41.382 31.811 49.438 1.00 27.74 409 VAL D CA 1
ATOM 12383 C C . VAL D 1 409 ? -41.050 30.626 50.331 1.00 30.82 409 VAL D C 1
ATOM 12384 O O . VAL D 1 409 ? -39.915 30.131 50.336 1.00 34.73 409 VAL D O 1
ATOM 12388 N N . PRO D 1 410 ? -42.016 30.165 51.121 1.00 32.16 410 PRO D N 1
ATOM 12389 C CA . PRO D 1 410 ? -41.812 28.918 51.863 1.00 32.82 410 PRO D CA 1
ATOM 12390 C C . PRO D 1 410 ? -41.782 27.723 50.922 1.00 29.07 410 PRO D C 1
ATOM 12391 O O . PRO D 1 410 ? -42.247 27.776 49.781 1.00 28.24 410 PRO D O 1
ATOM 12395 N N . ARG D 1 411 ? -41.221 26.622 51.428 1.00 34.00 411 ARG D N 1
ATOM 12396 C CA . ARG D 1 411 ? -41.019 25.435 50.603 1.00 26.92 411 ARG D CA 1
ATOM 12397 C C . ARG D 1 411 ? -42.323 24.872 50.052 1.00 31.60 411 ARG D C 1
ATOM 12398 O O . ARG D 1 411 ? -42.305 24.222 49.003 1.00 26.14 411 ARG D O 1
ATOM 12406 N N . GLU D 1 412 ? -43.453 25.110 50.721 1.00 30.24 412 GLU D N 1
ATOM 12407 C CA . GLU D 1 412 ? -44.716 24.530 50.278 1.00 28.57 412 GLU D CA 1
ATOM 12408 C C . GLU D 1 412 ? -45.328 25.264 49.091 1.00 28.91 412 GLU D C 1
ATOM 12409 O O . GLU D 1 412 ? -46.312 24.775 48.527 1.00 29.42 412 GLU D O 1
ATOM 12415 N N . HIS D 1 413 ? -44.767 26.400 48.694 1.00 26.10 413 HIS D N 1
ATOM 12416 C CA . HIS D 1 413 ? -45.369 27.202 47.642 1.00 27.04 413 HIS D CA 1
ATOM 12417 C C . HIS D 1 413 ? -45.438 26.414 46.334 1.00 33.48 413 HIS D C 1
ATOM 12418 O O . HIS D 1 413 ? -44.502 25.674 46.003 1.00 28.45 413 HIS D O 1
ATOM 12425 N N . PRO D 1 414 ? -46.528 26.549 45.569 1.00 33.02 414 PRO D N 1
ATOM 12426 C CA . PRO D 1 414 ? -46.648 25.782 44.317 1.00 27.63 414 PRO D CA 1
ATOM 12427 C C . PRO D 1 414 ? -45.497 25.997 43.350 1.00 27.20 414 PRO D C 1
ATOM 12428 O O . PRO D 1 414 ? -45.153 25.074 42.602 1.00 29.45 414 PRO D O 1
ATOM 12432 N N . PHE D 1 415 ? -44.886 27.182 43.337 1.00 25.88 415 PHE D N 1
ATOM 12433 C CA . PHE D 1 415 ? -43.761 27.406 42.438 1.00 26.16 415 PHE D CA 1
ATOM 12434 C C . PHE D 1 415 ? -42.584 26.503 42.787 1.00 26.56 415 PHE D C 1
ATOM 12435 O O . PHE D 1 415 ? -41.829 26.097 41.897 1.00 22.00 415 PHE D O 1
ATOM 12443 N N . VAL D 1 416 ? -42.422 26.172 44.069 1.00 24.23 416 VAL D N 1
ATOM 12444 C CA . VAL D 1 416 ? -41.391 25.227 44.488 1.00 26.55 416 VAL D CA 1
ATOM 12445 C C . VAL D 1 416 ? -41.794 23.805 44.130 1.00 27.43 416 VAL D C 1
ATOM 12446 O O . VAL D 1 416 ? -41.018 23.049 43.532 1.00 24.72 416 VAL D O 1
ATOM 12450 N N . GLN D 1 417 ? -43.023 23.427 44.486 1.00 23.09 417 GLN D N 1
ATOM 12451 C CA . GLN D 1 417 ? -43.462 22.045 44.344 1.00 27.50 417 GLN D CA 1
ATOM 12452 C C . GLN D 1 417 ? -43.702 21.651 42.892 1.00 29.75 417 GLN D C 1
ATOM 12453 O O . GLN D 1 417 ? -43.554 20.475 42.545 1.00 27.31 417 GLN D O 1
ATOM 12459 N N . GLU D 1 418 ? -44.073 22.594 42.034 1.00 25.46 418 GLU D N 1
ATOM 12460 C CA . GLU D 1 418 ? -44.451 22.261 40.670 1.00 28.16 418 GLU D CA 1
ATOM 12461 C C . GLU D 1 418 ? -43.295 22.490 39.706 1.00 29.24 418 GLU D C 1
ATOM 12462 O O . GLU D 1 418 ? -42.492 23.409 39.872 1.00 27.67 418 GLU D O 1
ATOM 12468 N N . GLU D 1 419 ? -43.229 21.637 38.685 1.00 24.21 419 GLU D N 1
ATOM 12469 C CA . GLU D 1 419 ? -42.275 21.780 37.586 1.00 29.05 419 GLU D CA 1
ATOM 12470 C C . GLU D 1 419 ? -42.901 22.723 36.566 1.00 25.91 419 GLU D C 1
ATOM 12471 O O . GLU D 1 419 ? -43.551 22.301 35.606 1.00 28.83 419 GLU D O 1
ATOM 12477 N N . LEU D 1 420 ? -42.699 24.025 36.781 1.00 24.46 420 LEU D N 1
ATOM 12478 C CA . LEU D 1 420 ? -43.427 25.031 36.011 1.00 26.41 420 LEU D CA 1
ATOM 12479 C C . LEU D 1 420 ? -43.006 25.048 34.547 1.00 28.24 420 LEU D C 1
ATOM 12480 O O . LEU D 1 420 ? -43.841 25.271 33.662 1.00 25.12 420 LEU D O 1
ATOM 12485 N N . MET D 1 421 ? -41.722 24.820 34.269 1.00 25.15 421 MET D N 1
ATOM 12486 C CA . MET D 1 421 ? -41.164 25.026 32.933 1.00 23.51 421 MET D CA 1
ATOM 12487 C C . MET D 1 421 ? -41.432 26.458 32.466 1.00 25.87 421 MET D C 1
ATOM 12488 O O . MET D 1 421 ? -41.875 26.703 31.342 1.00 21.95 421 MET D O 1
ATOM 12493 N N . MET D 1 422 ? -41.184 27.404 33.368 1.00 21.67 422 MET D N 1
ATOM 12494 C CA . MET D 1 422 ? -41.320 28.836 33.152 1.00 25.18 422 MET D CA 1
ATOM 12495 C C . MET D 1 422 ? -40.184 29.537 33.879 1.00 20.79 422 MET D C 1
ATOM 12496 O O . MET D 1 422 ? -39.711 29.046 34.911 1.00 22.38 422 MET D O 1
ATOM 12501 N N . PRO D 1 423 ? -39.727 30.682 33.371 1.00 22.38 423 PRO D N 1
ATOM 12502 C CA . PRO D 1 423 ? -38.628 31.390 34.040 1.00 21.09 423 PRO D CA 1
ATOM 12503 C C . PRO D 1 423 ? -39.113 32.075 35.305 1.00 22.16 423 PRO D C 1
ATOM 12504 O O . PRO D 1 423 ? -38.894 33.273 35.512 1.00 27.15 423 PRO D O 1
ATOM 12508 N N . ILE D 1 424 ? -39.803 31.302 36.138 1.00 20.68 424 ILE D N 1
ATOM 12509 C CA . ILE D 1 424 ? -40.247 31.698 37.467 1.00 20.68 424 ILE D CA 1
ATOM 12510 C C . ILE D 1 424 ? -39.437 30.878 38.455 1.00 24.37 424 ILE D C 1
ATOM 12511 O O . ILE D 1 424 ? -39.501 29.642 38.442 1.00 24.99 424 ILE D O 1
ATOM 12516 N N . LEU D 1 425 ? -38.675 31.555 39.308 1.00 21.54 425 LEU D N 1
ATOM 12517 C CA . LEU D 1 425 ? -37.696 30.885 40.159 1.00 22.44 425 LEU D CA 1
ATOM 12518 C C . LEU D 1 425 ? -37.919 31.255 41.617 1.00 22.39 425 LEU D C 1
ATOM 12519 O O . LEU D 1 425 ? -37.479 32.330 42.062 1.00 20.64 425 LEU D O 1
ATOM 12524 N N . PRO D 1 426 ? -38.584 30.402 42.388 1.00 21.35 426 PRO D N 1
ATOM 12525 C CA . PRO D 1 426 ? -38.717 30.654 43.821 1.00 21.93 426 PRO D CA 1
ATOM 12526 C C . PRO D 1 426 ? -37.426 30.338 44.557 1.00 25.08 426 PRO D C 1
ATOM 12527 O O . PRO D 1 426 ? -36.639 29.477 44.153 1.00 23.66 426 PRO D O 1
ATOM 12531 N N . LEU D 1 427 ? -37.210 31.063 45.649 1.00 20.96 427 LEU D N 1
ATOM 12532 C CA . LEU D 1 427 ? -36.066 30.846 46.521 1.00 19.64 427 LEU D CA 1
ATOM 12533 C C . LEU D 1 427 ? -36.572 30.488 47.909 1.00 25.55 427 LEU D C 1
ATOM 12534 O O . LEU D 1 427 ? -37.415 31.199 48.469 1.00 23.08 427 LEU D O 1
ATOM 12539 N N . VAL D 1 428 ? -36.075 29.380 48.451 1.00 21.27 428 VAL D N 1
ATOM 12540 C CA . VAL D 1 428 ? -36.347 28.979 49.825 1.00 20.66 428 VAL D CA 1
ATOM 12541 C C . VAL D 1 428 ? -35.084 29.208 50.638 1.00 27.82 428 VAL D C 1
ATOM 12542 O O . VAL D 1 428 ? -33.992 28.792 50.232 1.00 21.75 428 VAL D O 1
ATOM 12546 N N . ARG D 1 429 ? -35.229 29.883 51.772 1.00 22.12 429 ARG D N 1
ATOM 12547 C CA . ARG D 1 429 ? -34.123 30.166 52.675 1.00 27.56 429 ARG D CA 1
ATOM 12548 C C . ARG D 1 429 ? -34.076 29.091 53.755 1.00 28.10 429 ARG D C 1
ATOM 12549 O O . ARG D 1 429 ? -35.114 28.696 54.293 1.00 27.06 429 ARG D O 1
ATOM 12557 N N . VAL D 1 430 ? -32.870 28.590 54.042 1.00 24.98 430 VAL D N 1
ATOM 12558 C CA . VAL D 1 430 ? -32.667 27.569 55.064 1.00 21.67 430 VAL D CA 1
ATOM 12559 C C . VAL D 1 430 ? -31.427 27.930 55.872 1.00 23.10 430 VAL D C 1
ATOM 12560 O O . VAL D 1 430 ? -30.607 28.752 55.463 1.00 24.81 430 VAL D O 1
ATOM 12564 N N . GLU D 1 431 ? -31.297 27.289 57.036 1.00 21.34 431 GLU D N 1
ATOM 12565 C CA . GLU D 1 431 ? -30.287 27.675 58.020 1.00 27.70 431 GLU D CA 1
ATOM 12566 C C . GLU D 1 431 ? -28.887 27.272 57.574 1.00 29.43 431 GLU D C 1
ATOM 12567 O O . GLU D 1 431 ? -27.958 28.091 57.614 1.00 26.23 431 GLU D O 1
ATOM 12573 N N . THR D 1 432 ? -28.712 26.011 57.174 1.00 27.06 432 THR D N 1
ATOM 12574 C CA . THR D 1 432 ? -27.395 25.439 56.920 1.00 25.85 432 THR D CA 1
ATOM 12575 C C . THR D 1 432 ? -27.382 24.720 55.578 1.00 26.84 432 THR D C 1
ATOM 12576 O O . THR D 1 432 ? -28.429 24.401 55.008 1.00 20.35 432 THR D O 1
ATOM 12580 N N . VAL D 1 433 ? -26.171 24.438 55.097 1.00 25.93 433 VAL D N 1
ATOM 12581 C CA . VAL D 1 433 ? -26.030 23.698 53.848 1.00 21.26 433 VAL D CA 1
ATOM 12582 C C . VAL D 1 433 ? -26.648 22.311 53.978 1.00 16.86 433 VAL D C 1
ATOM 12583 O O . VAL D 1 433 ? -27.223 21.778 53.020 1.00 20.13 433 VAL D O 1
ATOM 12587 N N . ASP D 1 434 ? -26.561 21.712 55.167 1.00 17.34 434 ASP D N 1
ATOM 12588 C CA . ASP D 1 434 ? -27.133 20.386 55.356 1.00 20.13 434 ASP D CA 1
ATOM 12589 C C . ASP D 1 434 ? -28.653 20.414 55.250 1.00 23.54 434 ASP D C 1
ATOM 12590 O O . ASP D 1 434 ? -29.258 19.483 54.706 1.00 20.89 434 ASP D O 1
ATOM 12595 N N . ASP D 1 435 ? -29.286 21.479 55.747 1.00 23.35 435 ASP D N 1
ATOM 12596 C CA . ASP D 1 435 ? -30.722 21.655 55.541 1.00 23.12 435 ASP D CA 1
ATOM 12597 C C . ASP D 1 435 ? -31.040 21.888 54.074 1.00 19.29 435 ASP D C 1
ATOM 12598 O O . ASP D 1 435 ? -32.054 21.396 53.568 1.00 23.94 435 ASP D O 1
ATOM 12603 N N . ALA D 1 436 ? -30.192 22.656 53.385 1.00 19.87 436 ALA D N 1
ATOM 12604 C CA . ALA D 1 436 ? -30.385 22.881 51.957 1.00 19.90 436 ALA D CA 1
ATOM 12605 C C . ALA D 1 436 ? -30.355 21.568 51.192 1.00 19.55 436 ALA D C 1
ATOM 12606 O O . ALA D 1 436 ? -31.202 21.326 50.325 1.00 18.60 436 ALA D O 1
ATOM 12608 N N . ILE D 1 437 ? -29.390 20.705 51.513 1.00 18.60 437 ILE D N 1
ATOM 12609 C CA . ILE D 1 437 ? -29.302 19.397 50.868 1.00 18.67 437 ILE D CA 1
ATOM 12610 C C . ILE D 1 437 ? -30.553 18.576 51.162 1.00 21.02 437 ILE D C 1
ATOM 12611 O O . ILE D 1 437 ? -31.148 17.976 50.260 1.00 17.95 437 ILE D O 1
ATOM 12616 N N . ASP D 1 438 ? -30.982 18.549 52.428 1.00 18.12 438 ASP D N 1
ATOM 12617 C CA . ASP D 1 438 ? -32.169 17.775 52.784 1.00 23.50 438 ASP D CA 1
ATOM 12618 C C . ASP D 1 438 ? -33.403 18.289 52.051 1.00 19.63 438 ASP D C 1
ATOM 12619 O O . ASP D 1 438 ? -34.189 17.504 51.511 1.00 21.12 438 ASP D O 1
ATOM 12624 N N . LEU D 1 439 ? -33.593 19.611 52.028 1.00 20.41 439 LEU D N 1
ATOM 12625 C CA . LEU D 1 439 ? -34.743 20.180 51.333 1.00 19.98 439 LEU D CA 1
ATOM 12626 C C . LEU D 1 439 ? -34.653 19.952 49.828 1.00 19.91 439 LEU D C 1
ATOM 12627 O O . LEU D 1 439 ? -35.671 19.691 49.173 1.00 22.36 439 LEU D O 1
ATOM 12632 N N . ALA D 1 440 ? -33.446 20.044 49.259 1.00 18.49 440 ALA D N 1
ATOM 12633 C CA . ALA D 1 440 ? -33.285 19.776 47.831 1.00 20.17 440 ALA D CA 1
ATOM 12634 C C . ALA D 1 440 ? -33.733 18.367 47.486 1.00 17.64 440 ALA D C 1
ATOM 12635 O O . ALA D 1 440 ? -34.428 18.153 46.484 1.00 16.31 440 ALA D O 1
ATOM 12637 N N . ILE D 1 441 ? -33.353 17.392 48.314 1.00 14.67 441 ILE D N 1
ATOM 12638 C CA . ILE D 1 441 ? -33.782 16.016 48.098 1.00 18.62 441 ILE D CA 1
ATOM 12639 C C . ILE D 1 441 ? -35.299 15.919 48.160 1.00 17.60 441 ILE D C 1
ATOM 12640 O O . ILE D 1 441 ? -35.930 15.250 47.336 1.00 17.31 441 ILE D O 1
ATOM 12645 N N . GLU D 1 442 ? -35.909 16.595 49.132 1.00 18.65 442 GLU D N 1
ATOM 12646 C CA . GLU D 1 442 ? -37.352 16.493 49.301 1.00 26.32 442 GLU D CA 1
ATOM 12647 C C . GLU D 1 442 ? -38.091 17.073 48.099 1.00 18.50 442 GLU D C 1
ATOM 12648 O O . GLU D 1 442 ? -38.974 16.424 47.527 1.00 21.89 442 GLU D O 1
ATOM 12654 N N . VAL D 1 443 ? -37.729 18.289 47.686 1.00 20.52 443 VAL D N 1
ATOM 12655 C CA . VAL D 1 443 ? -38.481 18.950 46.624 1.00 21.58 443 VAL D CA 1
ATOM 12656 C C . VAL D 1 443 ? -38.171 18.382 45.244 1.00 21.95 443 VAL D C 1
ATOM 12657 O O . VAL D 1 443 ? -38.921 18.641 44.296 1.00 18.58 443 VAL D O 1
ATOM 12661 N N . GLU D 1 444 ? -37.091 17.608 45.099 1.00 21.54 444 GLU D N 1
ATOM 12662 C CA . GLU D 1 444 ? -36.845 16.924 43.834 1.00 16.99 444 GLU D CA 1
ATOM 12663 C C . GLU D 1 444 ? -37.844 15.801 43.598 1.00 19.35 444 GLU D C 1
ATOM 12664 O O . GLU D 1 444 ? -37.949 15.313 42.468 1.00 19.90 444 GLU D O 1
ATOM 12670 N N . HIS D 1 445 ? -38.560 15.378 44.646 1.00 19.71 445 HIS D N 1
ATOM 12671 C CA . HIS D 1 445 ? -39.698 14.461 44.551 1.00 20.10 445 HIS D CA 1
ATOM 12672 C C . HIS D 1 445 ? -39.304 13.076 44.053 1.00 24.57 445 HIS D C 1
ATOM 12673 O O . HIS D 1 445 ? -40.109 12.400 43.407 1.00 20.49 445 HIS D O 1
ATOM 12680 N N . ASP D 1 446 ? -38.076 12.635 44.342 1.00 21.66 446 ASP D N 1
ATOM 12681 C CA . ASP D 1 446 ? -37.598 11.318 43.902 1.00 17.91 446 ASP D CA 1
ATOM 12682 C C . ASP D 1 446 ? -37.714 11.157 42.390 1.00 17.85 446 ASP D C 1
ATOM 12683 O O . ASP D 1 446 ? -37.865 10.045 41.871 1.00 18.20 446 ASP D O 1
ATOM 12688 N N . ASN D 1 447 ? -37.673 12.272 41.660 1.00 17.69 447 ASN D N 1
ATOM 12689 C CA . ASN D 1 447 ? -37.522 12.167 40.217 1.00 15.38 447 ASN D CA 1
ATOM 12690 C C . ASN D 1 447 ? -36.129 11.669 39.857 1.00 18.30 447 ASN D C 1
ATOM 12691 O O . ASN D 1 447 ? -35.959 10.988 38.836 1.00 19.36 447 ASN D O 1
ATOM 12696 N N . ARG D 1 448 ? -35.137 11.973 40.700 1.00 16.79 448 ARG D N 1
ATOM 12697 C CA . ARG D 1 448 ? -33.741 11.611 40.457 1.00 17.54 448 ARG D CA 1
ATOM 12698 C C . ARG D 1 448 ? -33.306 12.048 39.061 1.00 15.64 448 ARG D C 1
ATOM 12699 O O . ARG D 1 448 ? -32.629 11.320 38.332 1.00 15.00 448 ARG D O 1
ATOM 12707 N N . HIS D 1 449 ? -33.705 13.262 38.686 1.00 14.98 449 HIS D N 1
ATOM 12708 C CA . HIS D 1 449 ? -33.426 13.748 37.344 1.00 18.16 449 HIS D CA 1
ATOM 12709 C C . HIS D 1 449 ? -32.200 14.645 37.354 1.00 16.67 449 HIS D C 1
ATOM 12710 O O . HIS D 1 449 ? -31.105 14.220 36.969 1.00 13.91 449 HIS D O 1
ATOM 12717 N N . THR D 1 450 ? -32.370 15.884 37.808 1.00 16.99 450 THR D N 1
ATOM 12718 C CA . THR D 1 450 ? -31.303 16.869 37.777 1.00 15.99 450 THR D CA 1
ATOM 12719 C C . THR D 1 450 ? -31.307 17.671 39.068 1.00 15.76 450 THR D C 1
ATOM 12720 O O . THR D 1 450 ? -32.367 18.027 39.589 1.00 14.72 450 THR D O 1
ATOM 12724 N N . ALA D 1 451 ? -30.115 17.935 39.590 1.00 13.28 451 ALA D N 1
ATOM 12725 C CA . ALA D 1 451 ? -29.946 18.886 40.676 1.00 15.62 451 ALA D CA 1
ATOM 12726 C C . ALA D 1 451 ? -28.640 19.632 40.455 1.00 14.91 451 ALA D C 1
ATOM 12727 O O . ALA D 1 451 ? -27.752 19.179 39.727 1.00 13.55 451 ALA D O 1
ATOM 12729 N N . ILE D 1 452 ? -28.545 20.803 41.071 1.00 15.94 452 ILE D N 1
ATOM 12730 C CA . ILE D 1 452 ? -27.417 21.700 40.889 1.00 14.42 452 ILE D CA 1
ATOM 12731 C C . ILE D 1 452 ? -26.994 22.187 42.263 1.00 15.89 452 ILE D C 1
ATOM 12732 O O . ILE D 1 452 ? -27.827 22.385 43.155 1.00 15.70 452 ILE D O 1
ATOM 12737 N N . MET D 1 453 ? -25.690 22.377 42.434 1.00 13.86 453 MET D N 1
ATOM 12738 C CA . MET D 1 453 ? -25.171 22.915 43.680 1.00 13.97 453 MET D CA 1
ATOM 12739 C C . MET D 1 453 ? -24.047 23.890 43.394 1.00 17.36 453 MET D C 1
ATOM 12740 O O . MET D 1 453 ? -23.150 23.593 42.598 1.00 13.51 453 MET D O 1
ATOM 12745 N N . HIS D 1 454 ? -24.107 25.049 44.045 1.00 14.46 454 HIS D N 1
ATOM 12746 C CA . HIS D 1 454 ? -23.028 26.026 44.039 1.00 13.35 454 HIS D CA 1
ATOM 12747 C C . HIS D 1 454 ? -22.391 26.011 45.418 1.00 15.64 454 HIS D C 1
ATOM 12748 O O . HIS D 1 454 ? -23.030 26.367 46.417 1.00 16.75 454 HIS D O 1
ATOM 12755 N N . SER D 1 455 ? -21.136 25.579 45.464 1.00 14.38 455 SER D N 1
ATOM 12756 C CA . SER D 1 455 ? -20.388 25.364 46.691 1.00 17.18 455 SER D CA 1
ATOM 12757 C C . SER D 1 455 ? -18.965 25.024 46.288 1.00 15.75 455 SER D C 1
ATOM 12758 O O . SER D 1 455 ? -18.759 24.287 45.321 1.00 15.90 455 SER D O 1
ATOM 12761 N N . THR D 1 456 ? -17.994 25.560 47.016 1.00 15.77 456 THR D N 1
ATOM 12762 C CA . THR D 1 456 ? -16.606 25.191 46.782 1.00 17.56 456 THR D CA 1
ATOM 12763 C C . THR D 1 456 ? -16.114 24.114 47.740 1.00 15.99 456 THR D C 1
ATOM 12764 O O . THR D 1 456 ? -14.978 23.651 47.598 1.00 16.60 456 THR D O 1
ATOM 12768 N N . ASP D 1 457 ? -16.945 23.697 48.699 1.00 16.90 457 ASP D N 1
ATOM 12769 C CA . ASP D 1 457 ? -16.571 22.681 49.680 1.00 12.48 457 ASP D CA 1
ATOM 12770 C C . ASP D 1 457 ? -16.759 21.305 49.054 1.00 14.32 457 ASP D C 1
ATOM 12771 O O . ASP D 1 457 ? -17.892 20.868 48.815 1.00 13.75 457 ASP D O 1
ATOM 12776 N N . VAL D 1 458 ? -15.647 20.605 48.820 1.00 14.50 458 VAL D N 1
ATOM 12777 C CA . VAL D 1 458 ? -15.710 19.299 48.166 1.00 16.45 458 VAL D CA 1
ATOM 12778 C C . VAL D 1 458 ? -16.545 18.309 48.975 1.00 11.77 458 VAL D C 1
ATOM 12779 O O . VAL D 1 458 ? -17.175 17.408 48.406 1.00 13.11 458 VAL D O 1
ATOM 12783 N N . ARG D 1 459 ? -16.598 18.471 50.301 1.00 12.78 459 ARG D N 1
ATOM 12784 C CA . ARG D 1 459 ? -17.364 17.530 51.118 1.00 15.12 459 ARG D CA 1
ATOM 12785 C C . ARG D 1 459 ? -18.865 17.719 50.923 1.00 14.20 459 ARG D C 1
ATOM 12786 O O . ARG D 1 459 ? -19.620 16.740 50.849 1.00 14.14 459 ARG D O 1
ATOM 12794 N N . LYS D 1 460 ? -19.314 18.972 50.856 1.00 14.68 460 LYS D N 1
ATOM 12795 C CA . LYS D 1 460 ? -20.734 19.246 50.671 1.00 14.31 460 LYS D CA 1
ATOM 12796 C C . LYS D 1 460 ? -21.166 18.970 49.239 1.00 13.15 460 LYS D C 1
ATOM 12797 O O . LYS D 1 460 ? -22.274 18.466 49.005 1.00 14.42 460 LYS D O 1
ATOM 12803 N N . LEU D 1 461 ? -20.308 19.299 48.269 1.00 12.70 461 LEU D N 1
ATOM 12804 C CA . LEU D 1 461 ? -20.554 18.901 46.889 1.00 11.13 461 LEU D CA 1
ATOM 12805 C C . LEU D 1 461 ? -20.744 17.393 46.790 1.00 11.68 461 LEU D C 1
ATOM 12806 O O . LEU D 1 461 ? -21.696 16.909 46.167 1.00 11.16 461 LEU D O 1
ATOM 12811 N N . THR D 1 462 ? -19.846 16.637 47.424 1.00 11.55 462 THR D N 1
ATOM 12812 C CA . THR D 1 462 ? -19.933 15.182 47.396 1.00 11.74 462 THR D CA 1
ATOM 12813 C C . THR D 1 462 ? -21.202 14.698 48.083 1.00 14.42 462 THR D C 1
ATOM 12814 O O . THR D 1 462 ? -21.913 13.834 47.560 1.00 14.93 462 THR D O 1
ATOM 12818 N N . LYS D 1 463 ? -21.503 15.251 49.260 1.00 11.04 463 LYS D N 1
ATOM 12819 C CA . LYS D 1 463 ? -22.658 14.786 50.020 1.00 13.10 463 LYS D CA 1
ATOM 12820 C C . LYS D 1 463 ? -23.946 14.972 49.230 1.00 12.16 463 LYS D C 1
ATOM 12821 O O . LYS D 1 463 ? -24.754 14.043 49.111 1.00 13.50 463 LYS D O 1
ATOM 12827 N N . MET D 1 464 ? -24.156 16.169 48.682 1.00 12.07 464 MET D N 1
ATOM 12828 C CA . MET D 1 464 ? -25.387 16.418 47.942 1.00 15.14 464 MET D CA 1
ATOM 12829 C C . MET D 1 464 ? -25.475 15.537 46.705 1.00 13.69 464 MET D C 1
ATOM 12830 O O . MET D 1 464 ? -26.510 14.908 46.457 1.00 15.47 464 MET D O 1
ATOM 12835 N N . ALA D 1 465 ? -24.407 15.503 45.900 1.00 12.96 465 ALA D N 1
ATOM 12836 C CA . ALA D 1 465 ? -24.415 14.688 44.686 1.00 15.82 465 ALA D CA 1
ATOM 12837 C C . ALA D 1 465 ? -24.716 13.231 45.009 1.00 13.13 465 ALA D C 1
ATOM 12838 O O . ALA D 1 465 ? -25.560 12.597 44.364 1.00 17.36 465 ALA D O 1
ATOM 12840 N N . LYS D 1 466 ? -24.049 12.689 46.023 1.00 13.05 466 LYS D N 1
ATOM 12841 C CA . LYS D 1 466 ? -24.237 11.283 46.361 1.00 12.44 466 LYS D CA 1
ATOM 12842 C C . LYS D 1 466 ? -25.651 11.003 46.860 1.00 19.50 466 LYS D C 1
ATOM 12843 O O . LYS D 1 466 ? -26.279 10.017 46.459 1.00 17.69 466 LYS D O 1
ATOM 12849 N N . LEU D 1 467 ? -26.168 11.853 47.751 1.00 14.25 467 LEU D N 1
ATOM 12850 C CA . LEU D 1 467 ? -27.452 11.550 48.378 1.00 15.92 467 LEU D CA 1
ATOM 12851 C C . LEU D 1 467 ? -28.615 11.762 47.418 1.00 15.60 467 LEU D C 1
ATOM 12852 O O . LEU D 1 467 ? -29.585 10.996 47.441 1.00 14.98 467 LEU D O 1
ATOM 12857 N N . ILE D 1 468 ? -28.550 12.790 46.567 1.00 14.91 468 ILE D N 1
ATOM 12858 C CA . ILE D 1 468 ? -29.723 13.112 45.759 1.00 17.29 468 ILE D CA 1
ATOM 12859 C C . ILE D 1 468 ? -29.861 12.189 44.552 1.00 16.73 468 ILE D C 1
ATOM 12860 O O . ILE D 1 468 ? -30.969 12.056 44.012 1.00 14.50 468 ILE D O 1
ATOM 12865 N N . GLN D 1 469 ? -28.774 11.543 44.118 1.00 13.15 469 GLN D N 1
ATOM 12866 C CA . GLN D 1 469 ? -28.854 10.394 43.209 1.00 11.82 469 GLN D CA 1
ATOM 12867 C C . GLN D 1 469 ? -29.548 10.747 41.897 1.00 14.09 469 GLN D C 1
ATOM 12868 O O . GLN D 1 469 ? -30.312 9.952 41.349 1.00 14.66 469 GLN D O 1
ATOM 12874 N N . THR D 1 470 ? -29.284 11.944 41.382 1.00 12.54 470 THR D N 1
ATOM 12875 C CA . THR D 1 470 ? -29.922 12.391 40.156 1.00 14.18 470 THR D CA 1
ATOM 12876 C C . THR D 1 470 ? -29.148 11.914 38.930 1.00 14.61 470 THR D C 1
ATOM 12877 O O . THR D 1 470 ? -27.931 11.704 38.974 1.00 13.80 470 THR D O 1
ATOM 12881 N N . THR D 1 471 ? -29.879 11.749 37.826 1.00 13.95 471 THR D N 1
ATOM 12882 C CA . THR D 1 471 ? -29.255 11.396 36.552 1.00 14.36 471 THR D CA 1
ATOM 12883 C C . THR D 1 471 ? -28.220 12.429 36.124 1.00 13.85 471 THR D C 1
ATOM 12884 O O . THR D 1 471 ? -27.194 12.079 35.516 1.00 13.08 471 THR D O 1
ATOM 12888 N N . ILE D 1 472 ? -28.458 13.699 36.440 1.00 12.13 472 ILE D N 1
ATOM 12889 C CA . ILE D 1 472 ? -27.521 14.772 36.142 1.00 11.60 472 ILE D CA 1
ATOM 12890 C C . ILE D 1 472 ? -27.309 15.575 37.414 1.00 16.64 472 ILE D C 1
ATOM 12891 O O . ILE D 1 472 ? -28.272 15.939 38.096 1.00 14.93 472 ILE D O 1
ATOM 12896 N N . PHE D 1 473 ? -26.054 15.831 37.745 1.00 10.90 473 PHE D N 1
ATOM 12897 C CA . PHE D 1 473 ? -25.730 16.718 38.850 1.00 13.47 473 PHE D CA 1
ATOM 12898 C C . PHE D 1 473 ? -24.670 17.697 38.377 1.00 13.31 473 PHE D C 1
ATOM 12899 O O . PHE D 1 473 ? -23.644 17.287 37.825 1.00 13.16 473 PHE D O 1
ATOM 12907 N N . VAL D 1 474 ? -24.927 18.988 38.566 1.00 11.57 474 VAL D N 1
ATOM 12908 C CA . VAL D 1 474 ? -24.038 20.042 38.090 1.00 13.97 474 VAL D CA 1
ATOM 12909 C C . VAL D 1 474 ? -23.532 20.814 39.296 1.00 14.84 474 VAL D C 1
ATOM 12910 O O . VAL D 1 474 ? -24.325 21.258 40.135 1.00 13.65 474 VAL D O 1
ATOM 12914 N N . LYS D 1 475 ? -22.218 20.974 39.375 1.00 13.15 475 LYS D N 1
ATOM 12915 C CA . LYS D 1 475 ? -21.563 21.700 40.456 1.00 15.38 475 LYS D CA 1
ATOM 12916 C C . LYS D 1 475 ? -20.945 22.980 39.904 1.00 13.75 475 LYS D C 1
ATOM 12917 O O . LYS D 1 475 ? -20.070 22.923 39.033 1.00 13.08 475 LYS D O 1
ATOM 12923 N N . ASN D 1 476 ? -21.409 24.129 40.407 1.00 14.18 476 ASN D N 1
ATOM 12924 C CA . ASN D 1 476 ? -20.797 25.433 40.120 1.00 12.48 476 ASN D CA 1
ATOM 12925 C C . ASN D 1 476 ? -20.890 25.799 38.643 1.00 13.69 476 ASN D C 1
ATOM 12926 O O . ASN D 1 476 ? -19.967 26.374 38.059 1.00 11.72 476 ASN D O 1
ATOM 12931 N N . GLY D 1 477 ? -22.025 25.492 38.040 1.00 13.88 477 GLY D N 1
ATOM 12932 C CA . GLY D 1 477 ? -22.289 25.913 36.690 1.00 14.34 477 GLY D CA 1
ATOM 12933 C C . GLY D 1 477 ? -23.776 25.997 36.443 1.00 11.45 477 GLY D C 1
ATOM 12934 O O . GLY D 1 477 ? -24.590 25.579 37.271 1.00 13.07 477 GLY D O 1
ATOM 12935 N N . PRO D 1 478 ? -24.161 26.549 35.300 1.00 16.07 478 PRO D N 1
ATOM 12936 C CA . PRO D 1 478 ? -25.571 26.494 34.907 1.00 15.70 478 PRO D CA 1
ATOM 12937 C C . PRO D 1 478 ? -25.990 25.057 34.647 1.00 17.50 478 PRO D C 1
ATOM 12938 O O . PRO D 1 478 ? -25.173 24.195 34.313 1.00 17.46 478 PRO D O 1
ATOM 12942 N N . SER D 1 479 ? -27.290 24.805 34.806 1.00 16.16 479 SER D N 1
ATOM 12943 C CA . SER D 1 479 ? -27.816 23.459 34.598 1.00 16.34 479 SER D CA 1
ATOM 12944 C C . SER D 1 479 ? -27.440 22.897 33.228 1.00 18.16 479 SER D C 1
ATOM 12945 O O . SER D 1 479 ? -27.183 21.695 33.095 1.00 17.82 479 SER D O 1
ATOM 12948 N N . TYR D 1 480 ? -27.396 23.744 32.193 1.00 13.25 480 TYR D N 1
ATOM 12949 C CA . TYR D 1 480 ? -27.115 23.199 30.869 1.00 16.20 480 TYR D CA 1
ATOM 12950 C C . TYR D 1 480 ? -25.670 22.748 30.705 1.00 15.47 480 TYR D C 1
ATOM 12951 O O . TYR D 1 480 ? -25.347 22.133 29.681 1.00 17.50 480 TYR D O 1
ATOM 12960 N N . ALA D 1 481 ? -24.792 23.029 31.672 1.00 13.14 481 ALA D N 1
ATOM 12961 C CA . ALA D 1 481 ? -23.487 22.376 31.651 1.00 13.83 481 ALA D CA 1
ATOM 12962 C C . ALA D 1 481 ? -23.625 20.861 31.756 1.00 17.01 481 ALA D C 1
ATOM 12963 O O . ALA D 1 481 ? -22.743 20.134 31.288 1.00 16.99 481 ALA D O 1
ATOM 12965 N N . GLY D 1 482 ? -24.725 20.372 32.334 1.00 14.59 482 GLY D N 1
ATOM 12966 C CA . GLY D 1 482 ? -25.005 18.946 32.353 1.00 15.16 482 GLY D CA 1
ATOM 12967 C C . GLY D 1 482 ? -25.289 18.351 30.993 1.00 16.57 482 GLY D C 1
ATOM 12968 O O . GLY D 1 482 ? -25.281 17.123 30.859 1.00 17.74 482 GLY D O 1
ATOM 12969 N N . LEU D 1 483 ? -25.534 19.188 29.986 1.00 18.07 483 LEU D N 1
ATOM 12970 C CA . LEU D 1 483 ? -25.822 18.727 28.635 1.00 18.57 483 LEU D CA 1
ATOM 12971 C C . LEU D 1 483 ? -24.676 19.010 27.673 1.00 20.50 483 LEU D C 1
ATOM 12972 O O . LEU D 1 483 ? -24.878 18.998 26.458 1.00 18.52 483 LEU D O 1
ATOM 12977 N N . GLY D 1 484 ? -23.480 19.272 28.193 1.00 18.47 484 GLY D N 1
ATOM 12978 C CA . GLY D 1 484 ? -22.326 19.507 27.355 1.00 20.21 484 GLY D CA 1
ATOM 12979 C C . GLY D 1 484 ? -22.135 20.936 26.906 1.00 22.55 484 GLY D C 1
ATOM 12980 O O . GLY D 1 484 ? -21.286 21.187 26.041 1.00 23.28 484 GLY D O 1
ATOM 12981 N N . ALA D 1 485 ? -22.898 21.877 27.453 1.00 17.88 485 ALA D N 1
ATOM 12982 C CA . ALA D 1 485 ? -22.762 23.301 27.139 1.00 19.04 485 ALA D CA 1
ATOM 12983 C C . ALA D 1 485 ? -22.106 23.956 28.351 1.00 20.40 485 ALA D C 1
ATOM 12984 O O . ALA D 1 485 ? -22.785 24.414 29.271 1.00 21.57 485 ALA D O 1
ATOM 12986 N N . GLY D 1 486 ? -20.775 23.991 28.350 1.00 18.72 486 GLY D N 1
ATOM 12987 C CA . GLY D 1 486 ? -20.043 24.476 29.500 1.00 20.39 486 GLY D CA 1
ATOM 12988 C C . GLY D 1 486 ? -19.711 23.415 30.521 1.00 20.85 486 GLY D C 1
ATOM 12989 O O . GLY D 1 486 ? -19.280 23.754 31.632 1.00 19.42 486 GLY D O 1
ATOM 12990 N N . GLY D 1 487 ? -19.937 22.146 30.192 1.00 19.79 487 GLY D N 1
ATOM 12991 C CA . GLY D 1 487 ? -19.445 21.048 30.991 1.00 17.16 487 GLY D CA 1
ATOM 12992 C C . GLY D 1 487 ? -18.924 19.963 30.070 1.00 19.34 487 GLY D C 1
ATOM 12993 O O . GLY D 1 487 ? -19.317 19.870 28.904 1.00 19.82 487 GLY D O 1
ATOM 12994 N N . GLU D 1 488 ? -18.012 19.157 30.603 1.00 16.89 488 GLU D N 1
ATOM 12995 C CA . GLU D 1 488 ? -17.443 18.079 29.809 1.00 18.75 488 GLU D CA 1
ATOM 12996 C C . GLU D 1 488 ? -18.490 17.003 29.549 1.00 21.67 488 GLU D C 1
ATOM 12997 O O . GLU D 1 488 ? -19.375 16.750 30.370 1.00 19.57 488 GLU D O 1
ATOM 13003 N N . GLY D 1 489 ? -18.384 16.374 28.389 1.00 22.69 489 GLY D N 1
ATOM 13004 C CA . GLY D 1 489 ? -19.290 15.321 27.984 1.00 23.26 489 GLY D CA 1
ATOM 13005 C C . GLY D 1 489 ? -20.034 15.685 26.715 1.00 24.84 489 GLY D C 1
ATOM 13006 O O . GLY D 1 489 ? -19.869 16.762 26.145 1.00 27.90 489 GLY D O 1
ATOM 13007 N N . TYR D 1 490 ? -20.861 14.751 26.275 1.00 20.61 490 TYR D N 1
ATOM 13008 C CA . TYR D 1 490 ? -21.655 14.930 25.070 1.00 20.52 490 TYR D CA 1
ATOM 13009 C C . TYR D 1 490 ? -23.042 15.447 25.431 1.00 18.12 490 TYR D C 1
ATOM 13010 O O . TYR D 1 490 ? -23.443 15.479 26.596 1.00 21.84 490 TYR D O 1
ATOM 13019 N N . SER D 1 491 ? -23.784 15.842 24.407 1.00 19.01 491 SER D N 1
ATOM 13020 C CA . SER D 1 491 ? -25.119 16.385 24.591 1.00 16.86 491 SER D CA 1
ATOM 13021 C C . SER D 1 491 ? -26.172 15.351 24.229 1.00 18.46 491 SER D C 1
ATOM 13022 O O . SER D 1 491 ? -25.925 14.412 23.465 1.00 18.79 491 SER D O 1
ATOM 13025 N N . THR D 1 492 ? -27.359 15.539 24.798 1.00 14.21 492 THR D N 1
ATOM 13026 C CA . THR D 1 492 ? -28.537 14.779 24.404 1.00 16.56 492 THR D CA 1
ATOM 13027 C C . THR D 1 492 ? -29.764 15.619 24.701 1.00 15.92 492 THR D C 1
ATOM 13028 O O . THR D 1 492 ? -29.717 16.570 25.486 1.00 16.88 492 THR D O 1
ATOM 13032 N N . PHE D 1 493 ? -30.876 15.242 24.082 1.00 16.67 493 PHE D N 1
ATOM 13033 C CA . PHE D 1 493 ? -32.166 15.813 24.438 1.00 19.99 493 PHE D CA 1
ATOM 13034 C C . PHE D 1 493 ? -33.158 14.727 24.815 1.00 22.33 493 PHE D C 1
ATOM 13035 O O . PHE D 1 493 ? -34.363 14.980 24.895 1.00 18.66 493 PHE D O 1
ATOM 13043 N N . THR D 1 494 ? -32.655 13.522 25.067 1.00 17.14 494 THR D N 1
ATOM 13044 C CA . THR D 1 494 ? -33.437 12.410 25.595 1.00 14.11 494 THR D CA 1
ATOM 13045 C C . THR D 1 494 ? -32.660 11.913 26.810 1.00 16.87 494 THR D C 1
ATOM 13046 O O . THR D 1 494 ? -31.741 11.098 26.686 1.00 15.97 494 THR D O 1
ATOM 13050 N N . ILE D 1 495 ? -33.007 12.450 27.973 1.00 14.54 495 ILE D N 1
ATOM 13051 C CA . ILE D 1 495 ? -32.386 12.086 29.239 1.00 15.95 495 ILE D CA 1
ATOM 13052 C C . ILE D 1 495 ? -33.314 11.083 29.898 1.00 18.75 495 ILE D C 1
ATOM 13053 O O . ILE D 1 495 ? -34.444 11.424 30.264 1.00 18.71 495 ILE D O 1
ATOM 13058 N N . ALA D 1 496 ? -32.855 9.842 30.034 1.00 14.52 496 ALA D N 1
ATOM 13059 C CA . ALA D 1 496 ? -33.743 8.784 30.490 1.00 17.42 496 ALA D CA 1
ATOM 13060 C C . ALA D 1 496 ? -34.189 9.031 31.925 1.00 23.48 496 ALA D C 1
ATOM 13061 O O . ALA D 1 496 ? -33.402 9.445 32.781 1.00 18.89 496 ALA D O 1
ATOM 13063 N N . GLY D 1 497 ? -35.473 8.788 32.178 1.00 25.29 497 GLY D N 1
ATOM 13064 C CA . GLY D 1 497 ? -36.005 8.852 33.515 1.00 24.88 497 GLY D CA 1
ATOM 13065 C C . GLY D 1 497 ? -35.995 7.486 34.166 1.00 25.35 497 GLY D C 1
ATOM 13066 O O . GLY D 1 497 ? -34.977 7.027 34.696 1.00 22.96 497 GLY D O 1
ATOM 13067 N N . PRO D 1 498 ? -37.135 6.793 34.108 1.00 24.51 498 PRO D N 1
ATOM 13068 C CA . PRO D 1 498 ? -37.245 5.511 34.818 1.00 23.32 498 PRO D CA 1
ATOM 13069 C C . PRO D 1 498 ? -36.403 4.396 34.221 1.00 17.41 498 PRO D C 1
ATOM 13070 O O . PRO D 1 498 ? -36.173 3.398 34.911 1.00 19.07 498 PRO D O 1
ATOM 13074 N N . THR D 1 499 ? -35.927 4.520 32.981 1.00 15.79 499 THR D N 1
ATOM 13075 C CA . THR D 1 499 ? -35.257 3.385 32.355 1.00 14.84 499 THR D CA 1
ATOM 13076 C C . THR D 1 499 ? -33.739 3.402 32.528 1.00 11.48 499 THR D C 1
ATOM 13077 O O . THR D 1 499 ? -33.082 2.422 32.173 1.00 12.68 499 THR D O 1
ATOM 13081 N N . GLY D 1 500 ? -33.168 4.468 33.078 1.00 15.42 500 GLY D N 1
ATOM 13082 C CA . GLY D 1 500 ? -31.826 4.404 33.628 1.00 14.07 500 GLY D CA 1
ATOM 13083 C C . GLY D 1 500 ? -30.675 4.553 32.657 1.00 16.13 500 GLY D C 1
ATOM 13084 O O . GLY D 1 500 ? -29.518 4.437 33.083 1.00 14.41 500 GLY D O 1
ATOM 13085 N N . GLU D 1 501 ? -30.932 4.830 31.378 1.00 12.43 501 GLU D N 1
ATOM 13086 C CA . GLU D 1 501 ? -29.824 4.974 30.437 1.00 14.96 501 GLU D CA 1
ATOM 13087 C C . GLU D 1 501 ? -29.036 6.266 30.636 1.00 13.42 501 GLU D C 1
ATOM 13088 O O . GLU D 1 501 ? -27.925 6.381 30.108 1.00 13.94 501 GLU D O 1
ATOM 13094 N N . GLY D 1 502 ? -29.558 7.220 31.399 1.00 13.53 502 GLY D N 1
ATOM 13095 C CA . GLY D 1 502 ? -28.871 8.498 31.525 1.00 12.62 502 GLY D CA 1
ATOM 13096 C C . GLY D 1 502 ? -29.046 9.331 30.269 1.00 16.42 502 GLY D C 1
ATOM 13097 O O . GLY D 1 502 ? -30.138 9.405 29.695 1.00 15.32 502 GLY D O 1
ATOM 13098 N N . LEU D 1 503 ? -27.960 9.964 29.826 1.00 12.48 503 LEU D N 1
ATOM 13099 C CA . LEU D 1 503 ? -28.000 10.783 28.617 1.00 14.40 503 LEU D CA 1
ATOM 13100 C C . LEU D 1 503 ? -27.887 9.842 27.427 1.00 13.98 503 LEU D C 1
ATOM 13101 O O . LEU D 1 503 ? -26.807 9.321 27.136 1.00 15.24 503 LEU D O 1
ATOM 13106 N N . THR D 1 504 ? -29.008 9.593 26.755 1.00 12.13 504 THR D N 1
ATOM 13107 C CA . THR D 1 504 ? -28.999 8.619 25.677 1.00 14.16 504 THR D CA 1
ATOM 13108 C C . THR D 1 504 ? -28.061 9.071 24.565 1.00 15.87 504 THR D C 1
ATOM 13109 O O . THR D 1 504 ? -27.894 10.267 24.304 1.00 15.30 504 THR D O 1
ATOM 13113 N N . SER D 1 505 ? -27.417 8.092 23.940 1.00 13.54 505 SER D N 1
ATOM 13114 C CA . SER D 1 505 ? -26.625 8.293 22.738 1.00 12.30 505 SER D CA 1
ATOM 13115 C C . SER D 1 505 ? -26.761 7.041 21.884 1.00 15.07 505 SER D C 1
ATOM 13116 O O . SER D 1 505 ? -27.568 6.155 22.183 1.00 12.04 505 SER D O 1
ATOM 13119 N N . ALA D 1 506 ? -25.953 6.972 20.822 1.00 10.86 506 ALA D N 1
ATOM 13120 C CA . ALA D 1 506 ? -26.019 5.856 19.883 1.00 12.99 506 ALA D CA 1
ATOM 13121 C C . ALA D 1 506 ? -25.953 4.510 20.599 1.00 11.90 506 ALA D C 1
ATOM 13122 O O . ALA D 1 506 ? -26.718 3.596 20.277 1.00 14.34 506 ALA D O 1
ATOM 13124 N N . LYS D 1 507 ? -25.041 4.374 21.574 1.00 13.10 507 LYS D N 1
ATOM 13125 C CA . LYS D 1 507 ? -24.970 3.158 22.397 1.00 15.99 507 LYS D CA 1
ATOM 13126 C C . LYS D 1 507 ? -26.342 2.749 22.921 1.00 15.51 507 LYS D C 1
ATOM 13127 O O . LYS D 1 507 ? -26.679 1.557 22.941 1.00 13.62 507 LYS D O 1
ATOM 13133 N N . SER D 1 508 ? -27.124 3.722 23.407 1.00 13.99 508 SER D N 1
ATOM 13134 C CA . SER D 1 508 ? -28.419 3.419 24.010 1.00 14.09 508 SER D CA 1
ATOM 13135 C C . SER D 1 508 ? -29.386 2.814 23.011 1.00 11.55 508 SER D C 1
ATOM 13136 O O . SER D 1 508 ? -30.328 2.125 23.412 1.00 12.79 508 SER D O 1
ATOM 13139 N N . PHE D 1 509 ? -29.175 3.058 21.720 1.00 10.92 509 PHE D N 1
ATOM 13140 C CA . PHE D 1 509 ? -30.050 2.554 20.675 1.00 15.32 509 PHE D CA 1
ATOM 13141 C C . PHE D 1 509 ? -29.486 1.304 20.013 1.00 14.54 509 PHE D C 1
ATOM 13142 O O . PHE D 1 509 ? -29.868 0.975 18.887 1.00 12.46 509 PHE D O 1
ATOM 13150 N N . ALA D 1 510 ? -28.597 0.591 20.704 1.00 17.45 510 ALA D N 1
ATOM 13151 C CA . ALA D 1 510 ? -27.951 -0.596 20.164 1.00 12.96 510 ALA D CA 1
ATOM 13152 C C . ALA D 1 510 ? -28.102 -1.766 21.125 1.00 16.85 510 ALA D C 1
ATOM 13153 O O . ALA D 1 510 ? -28.196 -1.581 22.342 1.00 13.72 510 ALA D O 1
ATOM 13155 N N . ARG D 1 511 ? -28.120 -2.975 20.558 1.00 13.11 511 ARG D N 1
ATOM 13156 C CA . ARG D 1 511 ? -28.096 -4.212 21.326 1.00 14.77 511 ARG D CA 1
ATOM 13157 C C . ARG D 1 511 ? -26.655 -4.642 21.536 1.00 15.28 511 ARG D C 1
ATOM 13158 O O . ARG D 1 511 ? -25.831 -4.551 20.621 1.00 15.28 511 ARG D O 1
ATOM 13166 N N A ARG D 1 512 ? -26.360 -5.135 22.733 0.55 13.84 512 ARG D N 1
ATOM 13167 N N B ARG D 1 512 ? -26.346 -5.106 22.745 0.45 13.89 512 ARG D N 1
ATOM 13168 C CA A ARG D 1 512 ? -25.021 -5.606 23.042 0.55 14.22 512 ARG D CA 1
ATOM 13169 C CA B ARG D 1 512 ? -25.003 -5.590 23.036 0.45 14.21 512 ARG D CA 1
ATOM 13170 C C A ARG D 1 512 ? -24.879 -7.053 22.590 0.55 14.45 512 ARG D C 1
ATOM 13171 C C B ARG D 1 512 ? -24.875 -7.041 22.590 0.45 14.45 512 ARG D C 1
ATOM 13172 O O A ARG D 1 512 ? -25.685 -7.910 22.966 0.55 12.41 512 ARG D O 1
ATOM 13173 O O B ARG D 1 512 ? -25.687 -7.892 22.968 0.45 14.72 512 ARG D O 1
ATOM 13188 N N . ARG D 1 513 ? -23.855 -7.314 21.783 1.00 11.97 513 ARG D N 1
ATOM 13189 C CA . ARG D 1 513 ? -23.622 -8.628 21.209 1.00 12.35 513 ARG D CA 1
ATOM 13190 C C . ARG D 1 513 ? -22.222 -9.102 21.567 1.00 11.09 513 ARG D C 1
ATOM 13191 O O . ARG D 1 513 ? -21.268 -8.321 21.553 1.00 14.51 513 ARG D O 1
ATOM 13199 N N . LYS D 1 514 ? -22.111 -10.382 21.894 1.00 9.67 514 LYS D N 1
ATOM 13200 C CA . LYS D 1 514 ? -20.873 -10.999 22.343 1.00 11.44 514 LYS D CA 1
ATOM 13201 C C . LYS D 1 514 ? -20.469 -12.067 21.337 1.00 13.36 514 LYS D C 1
ATOM 13202 O O . LYS D 1 514 ? -21.269 -12.954 21.015 1.00 13.78 514 LYS D O 1
ATOM 13208 N N . CYS D 1 515 ? -19.241 -11.979 20.831 1.00 10.44 515 CYS D N 1
ATOM 13209 C CA . CYS D 1 515 ? -18.748 -12.903 19.817 1.00 11.74 515 CYS D CA 1
ATOM 13210 C C . CYS D 1 515 ? -17.518 -13.600 20.375 1.00 13.35 515 CYS D C 1
ATOM 13211 O O . CYS D 1 515 ? -16.510 -12.946 20.671 1.00 12.68 515 CYS D O 1
ATOM 13214 N N . VAL D 1 516 ? -17.609 -14.918 20.536 1.00 12.39 516 VAL D N 1
ATOM 13215 C CA . VAL D 1 516 ? -16.620 -15.696 21.275 1.00 10.30 516 VAL D CA 1
ATOM 13216 C C . VAL D 1 516 ? -15.847 -16.556 20.286 1.00 13.87 516 VAL D C 1
ATOM 13217 O O . VAL D 1 516 ? -16.386 -17.526 19.737 1.00 13.46 516 VAL D O 1
ATOM 13221 N N . MET D 1 517 ? -14.576 -16.211 20.072 1.00 8.99 517 MET D N 1
ATOM 13222 C CA . MET D 1 517 ? -13.673 -17.003 19.242 1.00 11.16 517 MET D CA 1
ATOM 13223 C C . MET D 1 517 ? -12.938 -17.963 20.164 1.00 13.96 517 MET D C 1
ATOM 13224 O O . MET D 1 517 ? -11.967 -17.587 20.827 1.00 10.64 517 MET D O 1
ATOM 13229 N N . VAL D 1 518 ? -13.401 -19.211 20.211 1.00 10.88 518 VAL D N 1
ATOM 13230 C CA . VAL D 1 518 ? -12.892 -20.148 21.202 1.00 8.46 518 VAL D CA 1
ATOM 13231 C C . VAL D 1 518 ? -11.493 -20.590 20.807 1.00 9.93 518 VAL D C 1
ATOM 13232 O O . VAL D 1 518 ? -11.285 -21.138 19.717 1.00 12.21 518 VAL D O 1
ATOM 13236 N N . GLU D 1 519 ? -10.529 -20.341 21.697 1.00 10.36 519 GLU D N 1
ATOM 13237 C CA . GLU D 1 519 ? -9.153 -20.827 21.570 1.00 11.89 519 GLU D CA 1
ATOM 13238 C C . GLU D 1 519 ? -8.481 -20.359 20.282 1.00 14.34 519 GLU D C 1
ATOM 13239 O O . GLU D 1 519 ? -7.643 -21.066 19.714 1.00 13.78 519 GLU D O 1
ATOM 13245 N N . ALA D 1 520 ? -8.817 -19.153 19.830 1.00 12.39 520 ALA D N 1
ATOM 13246 C CA . ALA D 1 520 ? -8.098 -18.517 18.737 1.00 14.32 520 ALA D CA 1
ATOM 13247 C C . ALA D 1 520 ? -8.152 -17.009 18.931 1.00 13.49 520 ALA D C 1
ATOM 13248 O O . ALA D 1 520 ? -8.905 -16.493 19.763 1.00 11.10 520 ALA D O 1
ATOM 13250 N N . LEU D 1 521 ? -7.331 -16.306 18.149 1.00 9.25 521 LEU D N 1
ATOM 13251 C CA . LEU D 1 521 ? -7.233 -14.848 18.194 1.00 10.31 521 LEU D CA 1
ATOM 13252 C C . LEU D 1 521 ? -6.832 -14.344 19.576 1.00 14.60 521 LEU D C 1
ATOM 13253 O O . LEU D 1 521 ? -7.171 -13.224 19.960 1.00 14.87 521 LEU D O 1
ATOM 13258 N N . ASN D 1 522 ? -6.114 -15.169 20.332 1.00 12.99 522 ASN D N 1
ATOM 13259 C CA . ASN D 1 522 ? -5.516 -14.767 21.599 1.00 12.15 522 ASN D CA 1
ATOM 13260 C C . ASN D 1 522 ? -4.022 -14.624 21.336 1.00 11.47 522 ASN D C 1
ATOM 13261 O O . ASN D 1 522 ? -3.236 -15.539 21.566 1.00 12.37 522 ASN D O 1
ATOM 13266 N N . ILE D 1 523 ? -3.631 -13.452 20.832 1.00 9.86 523 ILE D N 1
ATOM 13267 C CA . ILE D 1 523 ? -2.313 -13.291 20.238 1.00 13.23 523 ILE D CA 1
ATOM 13268 C C . ILE D 1 523 ? -1.344 -12.578 21.171 1.00 14.86 523 ILE D C 1
ATOM 13269 O O . ILE D 1 523 ? -0.216 -12.278 20.769 1.00 15.19 523 ILE D O 1
ATOM 13274 N N . ARG D 1 524 ? -1.760 -12.291 22.404 1.00 11.99 524 ARG D N 1
ATOM 13275 C CA . ARG D 1 524 ? -0.881 -11.672 23.391 1.00 11.13 524 ARG D CA 1
ATOM 13276 C C . ARG D 1 524 ? 0.434 -12.442 23.523 1.00 17.48 524 ARG D C 1
ATOM 13277 O O . ARG D 1 524 ? 1.519 -11.874 23.717 1.00 11.64 524 ARG D O 1
#

Foldseek 3Di:
DDLQAAAALVVLLVLQQVQLVVLVVDDLVLLVQLLLLLLCQCVVQVNVQVLLVLLCVLQVFFHRVLSSVLSNQLSPFFDALVVFDKDWDFDQFGIKIKTWAFLEEEEEEAESLNQNSQLSNCLRLRSRRSYAYEYQYDQSRQPSNSVSSSSSQVSSVVSPGRGSSYHYYNGRDVVSVVCQLAPPRHQEYEYQDEPVVQVVSVVRPHHYFYFFAWQAEEEEFPQFPLLLVLLQLLCQCLNRQNSASLGHQEYEYAQVCVVVSVVSNVVQAEAEDPDVVLVVLLQVVQADPVLAGDSSQANHFPQVSCVVSPDHDDPSHGAYEYEDDCPDSSLQYSHNGRYYYYYYDHHLVVSLVSSLVSRPPQLAYYEYGHPPPVSLVVSCVVSNHLFYYYSGHSCLSQVPVHDHGHARRAGTPVPPGRDHSSNSTDIDMDRDTSYNNPD/DDLQAAAALVVLLVLQQVQLVVLVVDDLVLLVQLLLLLLCQCVVPVNVQVLLVLLCVQLVFFHSVLSSVLSNQLSPFFDALVVFDWDWDFDQFGIKIKTWAFLEEEEEEEESLNQNSQLSNVLRLRSRRSYAYEYQYDQSRLPSNSVSSSSSQVSSVVSVRRHSSYHYYNGRDPVSSVCQLAPPRHQEYEYQDEPVVQVVSVVSPHHYFYFYAWQAEEEEEPQFPLLLVLLQLLCQCLNRQLSARLGHQEYEYAQVCVVVSVVNNVVQAEAEDDPVVLVVLLQVVQADPVLAGDSSQANPFPQVSCVVSPHHDDPSHGAYEYEDDCPDSSQQYSHNGRYYYYYYDHHLVVSLVSSLVSRPLLLAYYEYGHPDPVSLVVSCVVSNHLFYYYSGHSCLSQVPVHDHGHARRAGRVVPPGRDHSSNSTDMDMDRDTSYNNPD/DALQAAALDLQAAAALVVLLVLQQVQLVVLVPDDLVLLVQLLLLLLCQCPVPVNVQCLLVLLCVLQVFFHSVLSSVLSNQLSPFFDALVVFDKDWDFDQFGIKIKTFAFQEEEEEEAESLNQNSQLSNCLRLRSRRRYAYEYQYAQSRLPSNSVSSSSSQVSSVVSVGRGSSYHYYNHRDVVSVVVNLADPSHQEYEYQDEPVVQVVSVVRPHHYFGQYAWAAEEEEERNFNLLLVLLQLLCQCLNRQLSQRLGHQEYEYAQSHVVVSVVSNVVQAEAEDPDVVLVVLLQVVQADPVGAGDSSQANHFPQVSCVVSPDHDDPSHRAYEYEDDCPDSSQQYSHNGRYYYYYYDHHLVVSLVSSLVSRPPLLAEYEYGHPPPVSLCVSCVPSNHLFYYYSGHSCLSQVPVHDHGHARRAGDPVPPGRDHSSNSTDMDMDRDTSYNNPD/DDLQAAAALVVLLVLQQVQLVVLVPDDLVLLVQLLLLLLCQCPVPVNVQVLLVLLCVLQVFFHSVLSSVLSNQLSPFFDALVVFDKDWDFDQFGIKIKTWAFQEEEEEEEESLNLNSQLSNCLRLRSRRSYAYEYQYDQSSLPSNSVSSSSSQVSSVVSVGRHSSYHYYNGRDVVSSVVLLQDPSHAEYEYQDEPVVQVVSVVRPHHYFYFFAWQAEEEEEPQFPLLLVLLQLLCQCLNSQLSARLGHQEYEYAQVCVVVNVVSNVVQAEAEDDPVVLVVLLQVVQADPVLAGDSSQANPFPQVSCVVSPHHDDPSHGAYEYEDDCPDSSQQYSHNGRYYYYYYDHHLVVSLVSSLVSRPLQLAEYEYGHPDPVSLVVSCVVSNHLFYYYSGHSCLSQVPVHDHGHARRAGTPVPPGRDHSSNSTDMDMDRDTSYNNPD

B-factor: mean 22.11, std 10.56, range [3.27, 83.72]

Solvent-accessible surface area: 54535 Å² total; per-residue (Å²): 138,34,50,0,23,38,157,74,3,80,40,0,0,67,17,0,11,98,1,15,107,78,2,79,154,30,39,23,60,34,12,37,95,0,6,89,1,0,33,55,13,0,42,82,89,111,24,2,58,112,0,0,148,41,0,31,113,58,7,26,9,8,29,68,108,42,1,35,85,1,0,78,12,0,0,91,77,3,11,1,48,119,13,5,69,16,68,6,96,12,6,55,46,0,1,0,1,22,0,45,0,3,4,8,5,0,0,0,11,3,13,14,17,10,0,0,0,0,0,0,4,1,0,0,0,0,0,0,0,1,0,0,0,0,0,2,2,76,72,106,0,65,75,0,0,0,52,0,0,65,51,0,8,109,70,7,35,90,52,57,13,20,87,19,1,0,0,0,0,54,139,12,24,95,119,29,9,75,45,0,9,78,20,112,88,2,94,0,0,0,0,12,15,35,90,86,35,6,120,33,0,8,51,34,15,31,18,4,0,0,5,10,24,1,2,0,0,0,0,0,1,66,46,11,65,11,86,68,0,0,46,11,0,1,63,0,0,7,9,0,11,1,0,5,43,0,0,0,4,0,0,0,0,4,35,141,16,0,91,103,0,12,98,11,0,94,148,53,8,5,64,32,10,164,72,105,64,31,23,88,85,0,30,99,27,0,20,50,114,202,24,19,44,54,76,112,0,13,0,48,42,2,49,75,0,0,54,83,22,73,31,113,30,93,76,68,25,97,0,0,0,1,72,12,86,96,124,19,44,0,0,57,56,36,3,28,0,1,2,0,0,0,5,80,8,133,66,13,48,62,0,0,86,7,0,61,108,0,2,84,79,49,37,4,0,0,0,0,3,0,9,13,0,109,49,0,12,72,0,0,69,77,6,15,0,4,0,0,0,2,21,0,16,1,39,0,0,6,0,18,34,1,31,26,77,0,0,16,0,11,1,11,56,1,6,34,2,10,2,6,0,61,22,2,8,3,44,2,11,1,0,0,8,103,4,1,23,0,16,149,33,58,0,20,38,161,71,4,81,42,0,0,76,16,0,13,100,1,13,116,75,2,77,152,32,40,25,61,34,12,37,98,1,7,88,1,0,34,59,13,0,42,76,93,87,14,4,68,96,0,0,118,44,0,35,126,57,16,26,10,8,30,36,106,44,1,38,85,0,0,86,13,0,0,90,67,3,10,2,47,119,18,6,78,16,66,6,94,14,5,51,48,0,2,1,1,20,1,48,0,2,4,8,5,0,0,0,14,2,16,14,13,5,0,0,0,0,0,0,4,1,0,0,0,0,0,0,0,1,0,0,0,0,0,2,2,67,63,122,0,64,94,0,0,2,52,0,0,76,40,0,8,125,73,6,43,86,48,61,12,20,90,20,1,0,0,0,1,49,147,9,36,138,122,30,12,61,35,0,15,78,17,114,92,2,89,0,0,0,0,7,17,36,91,85,44,7,126,34,0,11,48,40,17,31,15,4,0,0,6,5,22,1,1,0,0,0,0,0,0,69,44,12,63,10,86,66,0,0,46,11,0,1,65,0,0,8,8,0,12,1,0,3,38,0,0,0,4,0,0,0,0,5,22,140,15,0,93,103,0,15,108,13,0,81,141,52,8,5,62,31,10,167,74,105,58,31,22,88,78,0,28,98,28,0,22,46,120,196,24,10,42,47,64,106,0,10,1,48,40,2,50,78,0,0,58,89,24,74,33,112,32,93,74,68,24,94,0,0,1,0,75,12,85,97,123,20,46,1,0,54,58,35,4,28,0,0,3,0,0,0,5,79,10,127,65,11,50,63,0,0,83,7,0,59,106,0,2,83,76,47,38,2,0,0,0,0,4,0,10,12,0,113,46,0,13,70,0,0,69,79,5,16,0,1,0,0,0,2,22,0,16,1,40,0,0,5,4,20,37,0,29,21,62,0,0,11,0,8,0,4,59,2,6,26,1,7,2,2,0,55,18,3,9,6,48,1,12,0,0,1,9,102,2,0,24,0,14,214,34,89,67,8,61,105,148,34,57,0,20,38,136,71,5,82,38,0,0,69,15,0,9,99,0,14,109,78,1,76,150,30,40,23,63,34,12,37,99,1,7,90,1,1,32,60,15,0,44,77,86,106,22,3,53,95,0,0,104,43,0,32,129,55,13,25,6,7,30,64,107,38,1,38,86,2,0,82,14,0,0,92,72,3,11,2,46,119,12,6,70,15,49,7,91,12,6,55,41,0,1,0,1,22,0,28,0,2,4,6,6,0,0,0,14,4,19,18,16,7,1,0,0,0,0,0,5,1,0,0,0,0,0,0,0,1,0,0,0,0,0,1,3,70,62,115,0,77,107,0,0,3,51,0,0,78,44,1,8,129,70,6,45,88,50,60,12,21,86,19,1,0,0,0,0,48,139,10,27,92,113,31,6,72,45,0,10,77,21,115,88,1,90,0,0,0,0,8,13,33,95,83,29,9,124,35,0,12,48,35,8,28,13,4,0,0,4,5,21,1,2,0,0,0,0,0,0,34,20,0,43,0,57,65,0,0,48,11,0,2,65,0,0,9,11,0,12,0,0,3,34,1,0,0,4,0,0,0,0,0,25,80,0,0,90,68,0,15,120,4,0,90,148,51,7,4,65,28,9,154,72,103,64,30,22,90,86,0,28,94,19,0,22,49,119,204,24,20,40,45,66,108,0,9,0,47,40,2,49,81,0,0,55,84,21,71,34,112,32,96,83,69,25,92,0,0,1,0,69,10,88,96,122,20,44,0,0,55,57,33,3,36,0,1,3,0,0,0,5,82,11,121,63,12,48,60,0,0,84,6,0,61,103,0,2,83,76,50,36,2,0,0,0,0,4,0,4,13,1,111,49,0,13,71,0,0,65,77,6,16,0,1,0,0,0,2,20,0,15,1,39,0,0,6,3,22,36,0,31,22,61,0,0,16,0,7,0,2,56,2,6,28,1,7,2,2,0,52,17,3,8,6,58,2,11,1,0,0,7,102,3,0,23,0,17,145,34,58,0,21,37,143,73,5,80,39,0,0,68,18,0,11,104,1,15,112,76,2,75,148,31,39,22,62,34,12,39,96,1,7,88,2,1,34,59,13,0,45,75,90,107,20,5,54,108,0,0,112,46,0,33,127,58,8,24,6,7,32,48,106,36,0,39,87,1,0,86,14,0,0,90,72,3,11,2,45,120,14,5,70,17,63,6,94,11,7,53,45,0,0,1,0,21,0,48,0,1,4,6,6,0,0,0,13,2,15,17,16,8,1,0,0,0,0,0,6,1,0,0,0,0,0,0,0,1,0,0,0,0,0,4,2,67,64,92,0,72,110,0,0,3,48,0,0,80,44,0,8,125,72,5,43,86,50,60,12,20,86,19,1,0,0,0,0,50,132,12,29,95,124,29,9,76,44,0,10,78,18,113,92,1,92,0,0,0,0,9,20,34,92,82,32,6,137,35,0,8,51,31,16,31,16,4,0,0,6,10,27,2,2,0,0,0,0,0,1,66,26,12,63,10,88,69,0,0,46,11,0,2,64,0,0,10,13,0,11,1,0,7,45,0,0,0,4,0,0,0,0,3,26,140,19,0,94,106,0,14,106,5,0,89,142,50,6,5,63,34,10,162,74,105,63,30,25,88,88,0,31,97,34,0,20,45,116,204,26,19,43,40,85,137,0,16,1,50,39,2,48,83,0,0,54,88,19,71,32,112,30,94,80,71,25,91,0,0,1,1,75,10,89,96,124,19,45,0,0,56,56,35,3,27,0,1,2,0,0,0,5,79,9,135,64,10,48,61,0,0,85,6,0,61,106,0,2,82,81,49,37,4,0,0,0,0,3,0,10,7,0,75,45,0,14,72,0,0,70,84,7,14,0,4,0,0,0,2,22,0,15,1,41,0,0,8,5,22,35,0,32,22,60,0,0,18,0,10,1,11,60,1,8,27,2,5,2,3,0,57,17,3,9,2,37,2,12,0,0,0,7,104,3,1,22,0,16

Sequence (1763 aa):
VSDGVFETMDAAVEAAALAQQQYLLCSMSDRARFVQGIRDVILNQDTLEKMSRMAVEETGMGNYEHKLIKNRLAGEKTPGIEDLTTDAFSGDNGLTLVEYSPFGVIGAITPTTNPTETIVCNSIGMLAAGNSVVFSPHPRARQVSLLLVRLINQKLAALGAPENLVVTVEKPSIENTNAMMAHPKVRMLVATGGPAIVKAVLSTGKKAIGAGAGNPPVVVDETANIEKAACDIVNGCSFDNNLPCVAEKEIIAVAQIADYLIFNLKKNGAYEIKDPAVLQQLQDLVLTAKGGPQTKCVGKSAVWLLSQIGISVDASIKIILMEVPREHPFVQEELMMPILPLVRVETVDDAIDLAIEVEHDNRHTAIMHSTDVRKLTKMAKLIQTTIFVKNGPSYAGLGAGGEGYSTFTIAGPTGEGLTSAKSFARRRRKCVMVEALNIRVSDGVFETMDAAVEAAALAQQQYLLCSMSDRARFVQGIRDVILNQDTLEKMSRMAVEETGMGNYEHKLIKNRLAGEKTPGIEDLTTDAFSGDNGLTLVEYSPFGVIGAITPTTNPTETIVCNSIGMLAAGNSVVFSPHPRARQVSLLLVRLINQKLAALGAPENLVVTVEKPSIENTNAMMAHPKVRMLVATGGPAIVKAVLSTGKKAIGAGAGNPPVVVDETANIEKAACDIVNGCSFDNNLPCVAEKEIIAVAQIADYLIFNLKKNGAYEIKDPAVLQQLQDLVLTAKGGPQTKCVGKSAVWLLSQIGISVDASIKIILMEVPREHPFVQEELMMPILPLVRVETVDDAIDLAIEVEHDNRHTAIMHSTDVRKLTKMAKLIQTTIFVKNGPSYAGLGAGGEGYSTFTIAGPTGEGLTSAKSFARRRRKCVMVEALNIRKSPDGKSVSDGVFETMDAAVEAAALAQQQYLLCSMSDRARFVQGIRDVILNQDTLEKMSRMAVEETGMGNYEHKLIKNRLAGEKTPGIEDLTTDAFSGDNGLTLVEYSPFGVIGAITPTTNPTETIVCNSIGMLAAGNSVVFSPHPRARQVSLLLVRLINQKLAALGAPENLVVTVEKPSIENTNAMMAHPKVRMLVATGGPAIVKAVLSTGKKAIGAGAGNPPVVVDETANIEKAACDIVNGCSFDNNLPCVAEKEIIAVAQIADYLIFNLKKNGAYEIKDPAVLQQLQDLVLTAKGGPQTKCVGKSAVWLLSQIGISVDASIKIILMEVPREHPFVQEELMMPILPLVRVETVDDAIDLAIEVEHDNRHTAIMHSTDVRKLTKMAKLIQTTIFVKNGPSYAGLGAGGEGYSTFTIAGPTGEGLTSAKSFARRRRKCVMVEALNIRVSDGVFETMDAAVEAAALAQQQYLLCSMSDRARFVQGIRDVILNQDTLEKMSRMAVEETGMGNYEHKLIKNRLAGEKTPGIEDLTTDAFSGDNGLTLVEYSPFGVIGAITPTTTNPTETIVCNSIGMLAAGNSVVFSPHPRARQVSLLLVRLINQKLAALGAPENLVVTVEKPSIENTNAMMAHPKVRMLVATGGPAIVKAVLSTGKKAIGAGAGNPPVVVDETANIEKAACDIVNGCSFDNNLPCVAEKEIIAVAQIADYLIFNLKKNGAYEIKDPAVLQQLQDLVLTAKGGPQTKCVGKSAVWLLSQIGISVDASIKIILMEVPREHPFVQEELMMPILPLVRVETVDDAIDLAIEVEHDNRHTAIMHSTDVRKLTKMAKLIQTTIFVKNGPSYAGLGAGGEGYSTFTIAGPTGEGLTSAKSFARRRRKCVMVEALNIR

Radius of gyration: 34.9 Å; Cα contacts (8 Å, |Δi|>4): 4798; chains: 4; bounding box: 88×95×95 Å

Organism: Rhodopseudomonas palustris (strain BisB18) (NCBI:txid316056)

InterPro domains:
  IPR012408 Acetaldehyde/propionaldehyde dehydrogenase, EutE/PduP-related [NF011927] (4-464)
  IPR012408 Acetaldehyde/propionaldehyde dehydrogenase, EutE/PduP-related [PIRSF036410] (5-464)
  IPR012408 Acetaldehyde/propionaldehyde dehydrogenase, EutE/PduP-related [cd07121] (29-458)
  IPR015590 Aldehyde dehydrogenase domain [PF00171] (23-292)
  IPR016161 Aldehyde/histidinol dehydrogenase [SSF53720] (26-438)
  IPR016162 Aldehyde dehydrogenase, N-terminal [G3DSA:3.40.605.10] (35-432)
  IPR016163 Aldehyde dehydrogenase, C-terminal [G3DSA:3.40.309.10] (242-422)

CATH classification: 3.40.605.10 (+1 more: 3.40.309.10)

Secondary structure (DSSP, 8-state):
---SEESSHHHHHHHHHHHHHHHTTS-HHHHHHHHHHHHHHHHSHHHHHHHHHHHHHHH--S-HHHHHHHHHHHHHHS--GGGS-EEEEEETTEEEEEEEEE-SEEEEE--SSSHHHHHHHHHHHHHHTT-EEEEE--GGGHHHHHHHHHHHHHHHHHHTPPTTSEEEESS--HHHHHHHHH-TTEEEEEE-S-HHHHHHHTTSSSEEEEB-----EEEE-TTS-HHHHHHHHHHHHHGGGG-STTS--EEEEEHHHHHHHHHHHHHTTEEE---HHHHHHHHHHHB-TTSSBPTTTTT--HHHHHHTTT----TT--EEEEE--TTSHHHHS---SSEEEEEEESSHHHHHHHHHHHTTT---EEEEE--BHHHHHHHHHHH--SEEEESS-GGGGGTSSSSS---S-BBSTT---B--GGGGEEEEEEEEET-S---/---SEESSHHHHHHHHHHHHHHHTTS-HHHHHHHHHHHHHHHHSHHHHHHHHHHHHHHH--S-HHHHHHHHHHHHHHS--GGG--EEEEEETTEEEEEEEEE-SEEEEEE-SSSHHHHHHHHHHHHHHTT-EEEEEE-GGGHHHHHHHHHHHHHHHHHTTPPTTSEEEESS--HHHHHHHHH-TTEEEEEEES-HHHHHHHTTSSSEEEEE-----EEEE-TTS-HHHHHHHHHHHHHGGGG-STTS--EEEEEHHHHHHHHHHHHHTTEEE---HHHHHHHHHHHB-TTSSB-TTTTT--HHHHHHTTT----TT--EEEEE--TTSHHHHS---SSEEEEEEESSHHHHHHHHHHHTTT---EEEEE--BHHHHHHHHHHH--SEEEESS-GGGGGTSSSSS---S-EESTT--EE--GGGGEEEEEEEEET-S---/--TT------SEESSHHHHHHHHHHHHHHHTTS-HHHHHHHHHHHHHHHHSHHHHHHHHHHHHHHH--S-HHHHHHHHHHHHHHS--GGG--EEEEEETTEEEEEEEEE-SEEEEE--SSSHHHHHHHHHHHHHHTT-EEEEE--GGGHHHHHHHHHHHHHHHHHTTPPTTSEEEESS--HHHHHHHHH-TT--EEEEES-HHHHHHHTTSSSEEEEE-----EEEE-TTS-HHHHHHHHHHHHHGGGG-STTS--EEEEEHHHHHHHHHHHHHTTEEE---HHHHHHHHHHHB-TTSSBPTTTTT--HHHHHHTTT----TT--EEEEE--TTSHHHHS---SSEEEEEEESSHHHHHHHHHHHHTT---EEEEE--BHHHHHHHHHHH--SEEEESS-GGGGGTSSSSS---S-EESTTS-EE--GGGGEEEEEEEEET-S---/---SEESSHHHHHHHHHHHHHHHTTS-HHHHHHHHHHHHHHHHSHHHHHHHHHHHHHHH--S-HHHHHHHHHHHHHHS--GGG--EEEEEETTEEEEEEEEE-SEEEEE--SSSHHHHHHHHHHHHHHTT-EEEEE--GGGHHHHHHHHHHHHHHHHHTTPPTTSEEEESS--HHHHHHHHH-TT--EEEE-S-HHHHHHHTTSSSEEEEB-----EEEE-TTS-HHHHHHHHHHHHHGGGG-STTS--EEEEEHHHHHHHHHHHHHTTEEE---HHHHHHHHHHHB-TTSSB-GGGTT--HHHHHHHTT----TT--EEEEE--TTSHHHHS---SSEEEEEEESSHHHHHHHHHHHTTT---EEEEE-SBHHHHHHHHHHH--SEEEESS-GGGGGTSSSSS---S-BBSTT---B--GGGGEEEEEEEEET-S---

Nearest PDB structures (foldseek):
  5jfn-assembly1_D  TM=1.002E+00  e=5.890E-95  Rhodopseudomonas palustris BisB18
  5jfm-assembly2_F  TM=1.001E+00  e=2.787E-93  Rhodopseudomonas palustris BisB18
  6gvs-assembly1_C  TM=1.000E+00  e=8.805E-91  Rhodopseudomonas palustris BisB18
  5j78-assembly1_D  TM=9.272E-01  e=1.045E-39  Parageobacillus thermoglucosidasius
  6ahc-assembly1_B  TM=8.219E-01  e=6.486E-35  Escherichia coli K-12